Protein 7VF4 (pdb70)

Radius of gyration: 44.87 Å; Cα contacts (8 Å, |Δi|>4): 2519; chains: 8; bounding box: 123×96×155 Å

Sequence (1750 aa):
EGKRLQLSLDKLGDWEKEMSQVEREAEIYRIKKTQPMYAKRRSILKEIPKFWYIVLAENDDFADYISPDDLKYLEYIDDIYVYYPIVDDEAGHFKDFNITVTFGKNPYIPEQEITKKFKIVIQEDGDERIVSESVEVKWPHELSKINPSVIKEKYKGKDKKDMSAKDKKNYRLGMKSFFSWFNWTGEKPGKEFRNGEDLATLLSEDLYLNALKYYIIALSPKDEGKRLQLSLDKLGDWEKEMSQVEREAEIYRIKKTQPMYAKRRSILKEIPKFWYIVLAENDDFADYISPDDLKYLEYIDDIYVYYPIVDDEAGHFKDFNITVTFGKNPYIPEQEITKKFKIVIQEDGDERIVSESVEVKWPHELSKINPSVIKEKYKGDMSAKDKKNYRLGMKSFFSWFNWTGEKPGKEFRNGEDLATLLSEDLYLNALKYYIIALSPEGKRLQLSLDKLGDWEKEMSQVEREAEIYRIKKTQPMYAKRRSILKEIPKFWYIVLAENDDFADYISPDDLKYLEYIDDIYVYYPIVDDEAGHFKDFNITVTFGKNPYIPEQEITKKFKIVIQEDGDERIVSESVEVKWPHELSKINPSVIKEKYKGKDKKDMSAKDKKNYRLGMKSFFSWFNWTGEKPGKEFRNGEDLATLLSEDLYLNALKYYIIALSPLEGKRLQLSLDKLGDWEKEMSQVEREAEIYRIKKTQPMYAKRRSILKEIPKFWYIVLAENDDFADYISPDDLKYLEYIDDIYVYYPIVDDEAGHFKDFNITVTFGKNPYIPEQEITKKFKIVIQEDGDERIVSESVEVKWPHELSKINPSVIKEKYKKDMSAKDKKNYRLGMKSFFSWFNWTGEKPGKEFRNGEDLATLLSEDLYLNALKYYIIALSGKRLQLSLDKLGDWEKEMSQVEREAEIYRIKKTQPMYAKRRSILKEIPKFWYIVLAENDDFADYISPDDLKYLEYIDDIYVYYPIVDDEAGHFKDFNITVTFGKNPYIPEQEITKKFKIVIQEDGDERIVSESVEVKWPHELSKINPSVIKEKYKGKDKKDMSAKDKKNYRLGMKSFFSWFNWTGEKPGKEFRNGEDLATLLSEDLYLNALKYYIIALSPTEKDEGKRLQLSLDKLGDWEKEMSQVEREAEIYRIKKTQPMYAKRRSILKEIPKFWYIVLAENDDFADYISPDDLKYLEYIDDIYVYYPIVDDEAGHFKDFNITVTFGKNPYIPEQEITKKFKIVIQEDGDERIVSESVEVKWPHELSKINPSVIKEKYDMSAKDKKNYRLGMKSFFSWFNWTGEKPGKEFRNGEDLATLLSEDLYLNALKYYIIALSPKRLQLSLDKLGDWEKEMSQVEREAEIYRIKKTQPMYAKRRSILKEIPKFWYIVLAENDDFADYISPDDLKYLEYIDDIYVYYPIVDDEAGHFKDFNITVTFGKNPYIPEQEITKKFKIVIQEDGDERIVSESVEVKWPHELSKINPSVIKEKYKGKDKKDMSAKDKKNYRLGMKSFFSWFNWTGEKPGKEFRNGEDLATLLSEDLYLNALKYYIIALSPGKRLQLSLDKLGDWEKEMSQVEREAEIYRIKKTQPMYAKRRSILKEIPKFWYIVLAENDDFADYISPDDLKYLEYIDDIYVYYPIVDDEAGHFKDFNITVTFGKNPYIPEQEITKKFKIVIQEDGDERIVSESVEVKWPHELSKINPSVIKEKYDMSAKDKKNYRLGMKSFFSWFNWTGEKPGKEFRNGEDLATLLSEDLYLNALKYYIIALSP

Nearest PDB structures (foldseek):
  7vf4-assembly2_D  TM=9.947E-01  e=1.725E-37  Candida albicans SC5314
  7vf4-assembly4_G  TM=9.922E-01  e=2.588E-37  Candida albicans SC5314
  7vf4-assembly4_H  TM=9.880E-01  e=2.906E-37  Candida albicans SC5314
  7vf4-assembly1_B  TM=9.880E-01  e=1.236E-36  Candida albicans SC5314
  3dm7-assembly1_A  TM=9.382E-01  e=4.416E-20  Saccharomyces cerevisiae

InterPro domains:
  IPR002164 Nucleosome assembly protein [PF00956] (36-211)
  IPR002164 Nucleosome assembly protein [PTHR11875] (15-234)
  IPR037231 NAP-like superfamily [SSF143113] (10-235)

Organism: Candida albicans (strain SC5314 / ATCC MYA-2876) (NCBI:txid237561)

B-factor: mean 76.3, std 20.53, range [22.9, 138.77]

Foldseek 3Di:
DPCVVVVVVVVVVVVVVVVVVVVQVVVLVVLLVCQVVQVVVQVVQLPPQQLVLLLQVLDPLNVVQADPVQSVQVSQWRGWGKHQCCNPPVPADRPKIKIWTFGDDDPFFHTDIWIWTWDWDQDPVGDIDIFTAATDGGDTPVLPLLALVVLCVVCPPPDPPPDDPSNVVSPVNNLSHPVQLSRTTRPDPPPGRPPSVVSVCCSHPPCSVCSVVSSVVSVDD/DVCPVVVVVVVVVVVVVVVVVVVVVLVVVLVVLLVCQVVLVVVQVVQLPPQQLQLLLQVLDPVNPVQADPVLNVQSSFWRGKHKHQVCNPDVPDRRPKIKIWIFGHDDDFFDTDIWIWIWDWDQDPVRRIDIFTAATDGGDGPVLPQLALVNLCVVPVVPDDPSNVVSVVNNQSHPVQLSGTTRPDPPPHRPPSVVSVCCSHPPCSVCSVVSSVVSVDD/DVVVVVVVVVVVVVVVVVVVVVVLVVVLVVLLVCQVVQVVVQVVQLPPQQLVLLLQVLDPVNVVQADPVQSVQSSFWRGWDKAQCCNVPDPADRPKIKIWIFGPPDQFFHTDIWIKIWGWDQDPVGDIFIFTAATDGGHTPVLPQQALVVLCVVQPPHDPVPDDPSNVVSPVNNQRHPNQLSRTTRPDPPVHRPPSVVSVCCSHPPCSVCSVVSSVVSPDDD/DVVVVVVVVVVVVVVVVVVVVVVLVVVLVVLLVCQVVLVVVQVVQLVPQQLLLLLQPPDVVNVVQADPVQSVQSSQWRGWDKDQCVNVVDDADSPKIKIWIFGDPDQFFHTDIWIWIWGWAQDPVDGIDIFTAATDGGHTPVLPQLALVVLVVVPCVPDDPSNVVSPVVNLSHPNQLNHTTRPDPPNGRPPSVVSVCCSVPPCSVCSVVSSVVSVD/DCVVVVVVVVVVVVVVVVVVVVLVVVLVVQLVCQVVLVVVQVVQLVPQQLVLLLQVLDPVNVVQADPVQSVQVSQWRGWGKAQCVNVPPAPDRPKIKIWIFGDPDLFFHTDIWIWIWHWDQDPVGDIDIFTAATDGGHGPVLPLLALVVLCVVQPPDDPPPDDPSNVVSPVVNLSHPVQLSRTTRPDPPNHRPPSVVVVCCSHPPCSVCSVVSSVVSVDD/DPPPCVVVVVVVVVVVVVVVVVVVVVVVVVVLVVQLVCQVVLVVVQVVQLVPQQLQLLLQVLDPVNPVQADPVQSVQSSFWRGWDKDQCVNVVPADDRPKIKIWIFGDPDQFFHTDIWIWIWHWDQDPVGRIDIFTAATDGGHTPVLPLLALVNLVVVDVDDPSNVVSPVNNLRHPVQLSHTTRPDPPNGRPPSVVSVCCSHPPCSVCSVVSSVVSDDD/DCVVVVVVVVVVVVVVVVVVVQVVVLVVCVVCVVVLVVVQVVQLVPQQLQLLLQVLDPVNVVQADPVQSVQSSFWSGWDKDQCCVPPVPADRPKIKIWTFGDDDQFFDTDIWIWIWDWDQDPVGDIDIFTAATDGRDTPVLCLLALVNLVVVDDPDDLVPDDPSSNVSPVNNLRHPNQLSRTTRPDPPNGRPPSVVSVCCSPPPCSVCSVVSSVVSPDD/DVVVVVVVVVVVVVVVVVVVVVVVVVLVVQLVCQVVLVVVQVVQLPPQQLVLLLQVLDPVNVVQADPVQSVQSSQWSGWGKHQVCNPPVPADRPKIKIKTFGPPDLFFHTDIWIWTWHWDQDPVGHIDIFTAATDGGDTPVLCLLALVNLVVVPVDDPSNVVSVVNNLSHPNQLSRTTRPDPPVGRPPSVVSVCCSHPPCSVCSVVSSCVSVPD

Structure (mmCIF, N/CA/C/O backbone):
data_7VF4
#
_entry.id   7VF4
#
_cell.length_a   83.610
_cell.length_b   137.170
_cell.length_c   226.520
_cell.angle_alpha   90.000
_cell.angle_beta   90.000
_cell.angle_gamma   90.000
#
_symmetry.space_group_name_H-M   'P 21 21 21'
#
loop_
_entity.id
_entity.type
_entity.pdbx_description
1 polymer Vps75
2 non-polymer 'CHLORIDE ION'
3 non-polymer 'SODIUM ION'
4 water water
#
loop_
_atom_site.group_PDB
_atom_site.id
_atom_site.type_symbol
_atom_site.label_atom_id
_atom_site.label_alt_id
_atom_site.label_comp_id
_atom_site.label_asym_id
_atom_site.label_entity_id
_atom_site.label_seq_id
_atom_site.pdbx_PDB_ins_code
_atom_site.Cartn_x
_atom_site.Cartn_y
_atom_site.Cartn_z
_atom_site.occupancy
_atom_site.B_iso_or_equiv
_atom_site.auth_seq_id
_atom_site.auth_comp_id
_atom_site.auth_asym_id
_atom_site.auth_atom_id
_atom_site.pdbx_PDB_model_num
ATOM 1 N N . GLU A 1 7 ? 40.855 26.742 -55.582 1.00 112.53 6 GLU A N 1
ATOM 2 C CA . GLU A 1 7 ? 42.216 26.263 -55.804 1.00 118.81 6 GLU A CA 1
ATOM 3 C C . GLU A 1 7 ? 42.404 24.856 -55.227 1.00 117.32 6 GLU A C 1
ATOM 4 O O . GLU A 1 7 ? 41.801 23.894 -55.705 1.00 113.77 6 GLU A O 1
ATOM 10 N N . GLY A 1 8 ? 43.241 24.744 -54.196 1.00 117.07 7 GLY A N 1
ATOM 11 C CA . GLY A 1 8 ? 43.552 23.459 -53.601 1.00 115.04 7 GLY A CA 1
ATOM 12 C C . GLY A 1 8 ? 42.939 23.247 -52.232 1.00 117.13 7 GLY A C 1
ATOM 13 O O . GLY A 1 8 ? 42.891 22.116 -51.739 1.00 116.83 7 GLY A O 1
ATOM 14 N N . LYS A 1 9 ? 42.467 24.329 -51.603 1.00 114.70 8 LYS A N 1
ATOM 15 C CA . LYS A 1 9 ? 41.764 24.205 -50.331 1.00 109.46 8 LYS A CA 1
ATOM 16 C C . LYS A 1 9 ? 40.427 23.493 -50.485 1.00 107.44 8 LYS A C 1
ATOM 17 O O . LYS A 1 9 ? 39.874 23.005 -49.490 1.00 106.89 8 LYS A O 1
ATOM 23 N N . ARG A 1 10 ? 39.911 23.406 -51.713 1.00 111.98 9 ARG A N 1
ATOM 24 C CA . ARG A 1 10 ? 38.660 22.696 -51.945 1.00 112.67 9 ARG A CA 1
ATOM 25 C C . ARG A 1 10 ? 38.812 21.210 -51.660 1.00 107.29 9 ARG A C 1
ATOM 26 O O . ARG A 1 10 ? 37.871 20.573 -51.171 1.00 102.68 9 ARG A O 1
ATOM 34 N N . LEU A 1 11 ? 39.993 20.650 -51.930 1.00 109.31 10 LEU A N 1
ATOM 35 C CA . LEU A 1 11 ? 40.239 19.257 -51.585 1.00 107.07 10 LEU A CA 1
ATOM 36 C C . LEU A 1 11 ? 40.162 19.055 -50.078 1.00 105.71 10 LEU A C 1
ATOM 37 O O . LEU A 1 11 ? 39.553 18.091 -49.603 1.00 103.05 10 LEU A O 1
ATOM 42 N N . GLN A 1 12 ? 40.755 19.975 -49.310 1.00 103.85 11 GLN A N 1
ATOM 43 C CA . GLN A 1 12 ? 40.727 19.862 -47.855 1.00 101.34 11 GLN A CA 1
ATOM 44 C C . GLN A 1 12 ? 39.312 20.001 -47.307 1.00 100.82 11 GLN A C 1
ATOM 45 O O . GLN A 1 12 ? 38.913 19.254 -46.402 1.00 102.16 11 GLN A O 1
ATOM 51 N N . LEU A 1 13 ? 38.536 20.948 -47.845 1.00 100.60 12 LEU A N 1
ATOM 52 C CA . LEU A 1 13 ? 37.150 21.090 -47.408 1.00 97.24 12 LEU A CA 1
ATOM 53 C C . LEU A 1 13 ? 36.338 19.842 -47.735 1.00 97.89 12 LEU A C 1
ATOM 54 O O . LEU A 1 13 ? 35.543 19.375 -46.909 1.00 95.86 12 LEU A O 1
ATOM 59 N N . SER A 1 14 ? 36.511 19.298 -48.943 1.00 100.46 13 SER A N 1
ATOM 60 C CA . SER A 1 14 ? 35.794 18.084 -49.319 1.00 101.38 13 SER A CA 1
ATOM 61 C C . SER A 1 14 ? 36.181 16.917 -48.422 1.00 97.33 13 SER A C 1
ATOM 62 O O . SER A 1 14 ? 35.333 16.093 -48.061 1.00 93.10 13 SER A O 1
ATOM 65 N N . LEU A 1 15 ? 37.460 16.824 -48.058 1.00 97.12 14 LEU A N 1
ATOM 66 C CA . LEU A 1 15 ? 37.899 15.742 -47.185 1.00 95.66 14 LEU A CA 1
ATOM 67 C C . LEU A 1 15 ? 37.316 15.888 -45.783 1.00 95.17 14 LEU A C 1
ATOM 68 O O . LEU A 1 15 ? 36.954 14.890 -45.148 1.00 92.75 14 LEU A O 1
ATOM 73 N N . ASP A 1 16 ? 37.224 17.122 -45.277 1.00 93.83 15 ASP A N 1
ATOM 74 C CA . ASP A 1 16 ? 36.577 17.331 -43.983 1.00 94.41 15 ASP A CA 1
ATOM 75 C C . ASP A 1 16 ? 35.089 16.983 -44.039 1.00 93.03 15 ASP A C 1
ATOM 76 O O . ASP A 1 16 ? 34.550 16.366 -43.106 1.00 90.92 15 ASP A O 1
ATOM 81 N N . LYS A 1 17 ? 34.410 17.367 -45.127 1.00 93.16 16 LYS A N 1
ATOM 82 C CA . LYS A 1 17 ? 33.021 16.955 -45.313 1.00 93.01 16 LYS A CA 1
ATOM 83 C C . LYS A 1 17 ? 32.899 15.440 -45.336 1.00 86.63 16 LYS A C 1
ATOM 84 O O . LYS A 1 17 ? 31.955 14.881 -44.772 1.00 86.26 16 LYS A O 1
ATOM 90 N N . LEU A 1 18 ? 33.834 14.760 -46.005 1.00 86.07 17 LEU A N 1
ATOM 91 C CA . LEU A 1 18 ? 33.799 13.302 -46.057 1.00 85.64 17 LEU A CA 1
ATOM 92 C C . LEU A 1 18 ? 34.036 12.684 -44.687 1.00 80.41 17 LEU A C 1
ATOM 93 O O . LEU A 1 18 ? 33.436 11.659 -44.360 1.00 77.81 17 LEU A O 1
ATOM 98 N N . GLY A 1 19 ? 34.918 13.271 -43.879 1.00 80.39 18 GLY A N 1
ATOM 99 C CA . GLY A 1 19 ? 35.126 12.741 -42.538 1.00 81.14 18 GLY A CA 1
ATOM 100 C C . GLY A 1 19 ? 33.888 12.868 -41.670 1.00 78.18 18 GLY A C 1
ATOM 101 O O . GLY A 1 19 ? 33.471 11.911 -41.000 1.00 78.37 18 GLY A O 1
ATOM 102 N N . ASP A 1 20 ? 33.264 14.049 -41.690 1.00 77.65 19 ASP A N 1
ATOM 103 C CA . ASP A 1 20 ? 32.016 14.226 -40.953 1.00 75.56 19 ASP A CA 1
ATOM 104 C C . ASP A 1 20 ? 30.925 13.300 -41.484 1.00 70.00 19 ASP A C 1
ATOM 105 O O . ASP A 1 20 ? 30.160 12.711 -40.705 1.00 74.84 19 ASP A O 1
ATOM 110 N N . TRP A 1 21 ? 30.848 13.147 -42.808 1.00 69.59 20 TRP A N 1
ATOM 111 C CA . TRP A 1 21 ? 29.879 12.237 -43.404 1.00 70.01 20 TRP A CA 1
ATOM 112 C C . TRP A 1 21 ? 30.134 10.802 -42.976 1.00 68.74 20 TRP A C 1
ATOM 113 O O . TRP A 1 21 ? 29.191 10.040 -42.763 1.00 65.87 20 TRP A O 1
ATOM 124 N N . GLU A 1 22 ? 31.401 10.400 -42.899 1.00 72.29 21 GLU A N 1
ATOM 125 C CA . GLU A 1 22 ? 31.723 9.035 -42.504 1.00 73.66 21 GLU A CA 1
ATOM 126 C C . GLU A 1 22 ? 31.304 8.778 -41.062 1.00 70.08 21 GLU A C 1
ATOM 127 O O . GLU A 1 22 ? 30.807 7.694 -40.736 1.00 65.90 21 GLU A O 1
ATOM 133 N N . LYS A 1 23 ? 31.489 9.768 -40.186 1.00 69.35 22 LYS A N 1
ATOM 134 C CA . LYS A 1 23 ? 31.020 9.621 -38.807 1.00 68.36 22 LYS A CA 1
ATOM 135 C C . LYS A 1 23 ? 29.494 9.492 -38.750 1.00 68.79 22 LYS A C 1
ATOM 136 O O . LYS A 1 23 ? 28.949 8.604 -38.070 1.00 67.04 22 LYS A O 1
ATOM 142 N N . GLU A 1 24 ? 28.786 10.366 -39.471 1.00 62.61 23 GLU A N 1
ATOM 143 C CA . GLU A 1 24 ? 27.328 10.284 -39.502 1.00 61.89 23 GLU A CA 1
ATOM 144 C C . GLU A 1 24 ? 26.866 8.953 -40.095 1.00 61.66 23 GLU A C 1
ATOM 145 O O . GLU A 1 24 ? 25.886 8.355 -39.632 1.00 59.21 23 GLU A O 1
ATOM 151 N N . MET A 1 25 ? 27.576 8.472 -41.117 1.00 61.17 24 MET A N 1
ATOM 152 C CA . MET A 1 25 ? 27.269 7.195 -41.749 1.00 60.54 24 MET A CA 1
ATOM 153 C C . MET A 1 25 ? 27.463 6.042 -40.779 1.00 60.37 24 MET A C 1
ATOM 154 O O . MET A 1 25 ? 26.682 5.084 -40.773 1.00 57.44 24 MET A O 1
ATOM 159 N N . SER A 1 26 ? 28.525 6.103 -39.974 1.00 61.07 25 SER A N 1
ATOM 160 C CA . SER A 1 26 ? 28.744 5.087 -38.954 1.00 58.75 25 SER A CA 1
ATOM 161 C C . SER A 1 26 ? 27.591 5.053 -37.965 1.00 58.13 25 SER A C 1
ATOM 162 O O . SER A 1 26 ? 27.101 3.975 -37.607 1.00 59.33 25 SER A O 1
ATOM 165 N N . GLN A 1 27 ? 27.127 6.227 -37.527 1.00 60.50 26 GLN A N 1
ATOM 166 C CA . GLN A 1 27 ? 25.968 6.249 -36.634 1.00 57.39 26 GLN A CA 1
ATOM 167 C C . GLN A 1 27 ? 24.734 5.653 -37.304 1.00 58.82 26 GLN A C 1
ATOM 168 O O . GLN A 1 27 ? 23.983 4.894 -36.677 1.00 62.93 26 GLN A O 1
ATOM 174 N N . VAL A 1 28 ? 24.500 5.991 -38.574 1.00 57.42 27 VAL A N 1
ATOM 175 C CA . VAL A 1 28 ? 23.310 5.491 -39.260 1.00 56.43 27 VAL A CA 1
ATOM 176 C C . VAL A 1 28 ? 23.363 3.974 -39.408 1.00 52.57 27 VAL A C 1
ATOM 177 O O . VAL A 1 28 ? 22.368 3.274 -39.168 1.00 53.12 27 VAL A O 1
ATOM 181 N N . GLU A 1 29 ? 24.521 3.442 -39.811 1.00 54.35 28 GLU A N 1
ATOM 182 C CA . GLU A 1 29 ? 24.655 1.995 -39.962 1.00 60.17 28 GLU A CA 1
ATOM 183 C C . GLU A 1 29 ? 24.509 1.287 -38.622 1.00 55.98 28 GLU A C 1
ATOM 184 O O . GLU A 1 29 ? 23.890 0.219 -38.542 1.00 52.35 28 GLU A O 1
ATOM 190 N N . ARG A 1 30 ? 25.068 1.869 -37.557 1.00 57.94 29 ARG A N 1
ATOM 191 C CA . ARG A 1 30 ? 24.888 1.305 -36.222 1.00 59.37 29 ARG A CA 1
ATOM 192 C C . ARG A 1 30 ? 23.417 1.247 -35.833 1.00 54.78 29 ARG A C 1
ATOM 193 O O . ARG A 1 30 ? 22.942 0.233 -35.309 1.00 53.87 29 ARG A O 1
ATOM 201 N N . GLU A 1 31 ? 22.680 2.331 -36.078 1.00 57.47 30 GLU A N 1
ATOM 202 C CA . GLU A 1 31 ? 21.262 2.339 -35.733 1.00 58.02 30 GLU A CA 1
ATOM 203 C C . GLU A 1 31 ? 20.506 1.276 -36.519 1.00 53.06 30 GLU A C 1
ATOM 204 O O . GLU A 1 31 ? 19.654 0.569 -35.964 1.00 50.36 30 GLU A O 1
ATOM 210 N N . ALA A 1 32 ? 20.805 1.148 -37.816 1.00 54.57 31 ALA A N 1
ATOM 211 C CA . ALA A 1 32 ? 20.116 0.159 -38.642 1.00 52.63 31 ALA A CA 1
ATOM 212 C C . ALA A 1 32 ? 20.421 -1.261 -38.180 1.00 53.40 31 ALA A C 1
ATOM 213 O O . ALA A 1 32 ? 19.525 -2.119 -38.121 1.00 52.43 31 ALA A O 1
ATOM 215 N N . GLU A 1 33 ? 21.683 -1.527 -37.840 1.00 53.81 32 GLU A N 1
ATOM 216 C CA . GLU A 1 33 ? 22.054 -2.861 -37.386 1.00 50.87 32 GLU A CA 1
ATOM 217 C C . GLU A 1 33 ? 21.400 -3.185 -36.044 1.00 50.21 32 GLU A C 1
ATOM 218 O O . GLU A 1 33 ? 20.956 -4.318 -35.817 1.00 50.55 32 GLU A O 1
ATOM 224 N N . ILE A 1 34 ? 21.324 -2.201 -35.145 1.00 50.49 33 ILE A N 1
ATOM 225 C CA . ILE A 1 34 ? 20.648 -2.411 -33.868 1.00 48.14 33 ILE A CA 1
ATOM 226 C C . ILE A 1 34 ? 19.162 -2.681 -34.087 1.00 47.49 33 ILE A C 1
ATOM 227 O O . ILE A 1 34 ? 18.564 -3.521 -33.402 1.00 47.50 33 ILE A O 1
ATOM 232 N N . TYR A 1 35 ? 18.541 -1.975 -35.041 1.00 50.26 34 TYR A N 1
ATOM 233 C CA . TYR A 1 35 ? 17.148 -2.261 -35.384 1.00 49.17 34 TYR A CA 1
ATOM 234 C C . TYR A 1 35 ? 16.984 -3.710 -35.829 1.00 49.53 34 TYR A C 1
ATOM 235 O O . TYR A 1 35 ? 16.041 -4.396 -35.410 1.00 49.35 34 TYR A O 1
ATOM 244 N N . ARG A 1 36 ? 17.897 -4.192 -36.679 1.00 52.23 35 ARG A N 1
ATOM 245 C CA . ARG A 1 36 ? 17.827 -5.585 -37.125 1.00 53.25 35 ARG A CA 1
ATOM 246 C C . ARG A 1 36 ? 17.970 -6.560 -35.959 1.00 48.47 35 ARG A C 1
ATOM 247 O O . ARG A 1 36 ? 17.242 -7.558 -35.881 1.00 45.86 35 ARG A O 1
ATOM 255 N N . ILE A 1 37 ? 18.914 -6.295 -35.052 1.00 48.65 36 ILE A N 1
ATOM 256 C CA . ILE A 1 37 ? 19.124 -7.186 -33.910 1.00 48.06 36 ILE A CA 1
ATOM 257 C C . ILE A 1 37 ? 17.882 -7.222 -33.027 1.00 45.58 36 ILE A C 1
ATOM 258 O O . ILE A 1 37 ? 17.474 -8.286 -32.544 1.00 43.19 36 ILE A O 1
ATOM 263 N N . LYS A 1 38 ? 17.277 -6.055 -32.786 1.00 46.37 37 LYS A N 1
ATOM 264 C CA . LYS A 1 38 ? 16.071 -5.988 -31.966 1.00 48.97 37 LYS A CA 1
ATOM 265 C C . LYS A 1 38 ? 14.907 -6.728 -32.623 1.00 46.51 37 LYS A C 1
ATOM 266 O O . LYS A 1 38 ? 14.081 -7.336 -31.932 1.00 42.22 37 LYS A O 1
ATOM 272 N N . LYS A 1 39 ? 14.794 -6.646 -33.954 1.00 48.32 38 LYS A N 1
ATOM 273 C CA . LYS A 1 39 ? 13.726 -7.357 -34.653 1.00 47.50 38 LYS A CA 1
ATOM 274 C C . LYS A 1 39 ? 13.976 -8.859 -34.760 1.00 46.91 38 LYS A C 1
ATOM 275 O O . LYS A 1 39 ? 13.012 -9.620 -34.902 1.00 43.84 38 LYS A O 1
ATOM 281 N N . THR A 1 40 ? 15.237 -9.300 -34.702 1.00 47.46 39 THR A N 1
ATOM 282 C CA . THR A 1 40 ? 15.574 -10.710 -34.889 1.00 49.53 39 THR A CA 1
ATOM 283 C C . THR A 1 40 ? 15.730 -11.492 -33.589 1.00 46.90 39 THR A C 1
ATOM 284 O O . THR A 1 40 ? 15.565 -12.718 -33.600 1.00 44.56 39 THR A O 1
ATOM 288 N N . GLN A 1 41 ? 16.059 -10.828 -32.479 1.00 44.52 40 GLN A N 1
ATOM 289 C CA . GLN A 1 41 ? 16.230 -11.543 -31.214 1.00 47.52 40 GLN A CA 1
ATOM 290 C C . GLN A 1 41 ? 14.964 -12.276 -30.772 1.00 47.47 40 GLN A C 1
ATOM 291 O O . GLN A 1 41 ? 15.069 -13.449 -30.370 1.00 40.64 40 GLN A O 1
ATOM 297 N N . PRO A 1 42 ? 13.765 -11.671 -30.802 1.00 44.81 41 PRO A N 1
ATOM 298 C CA . PRO A 1 42 ? 12.564 -12.427 -30.409 1.00 46.90 41 PRO A CA 1
ATOM 299 C C . PRO A 1 42 ? 12.305 -13.652 -31.267 1.00 51.75 41 PRO A C 1
ATOM 300 O O . PRO A 1 42 ? 11.796 -14.662 -30.757 1.00 51.22 41 PRO A O 1
ATOM 304 N N . MET A 1 43 ? 12.636 -13.600 -32.558 1.00 44.88 42 MET A N 1
ATOM 305 C CA . MET A 1 43 ? 12.467 -14.785 -33.392 1.00 47.69 42 MET A CA 1
ATOM 306 C C . MET A 1 43 ? 13.369 -15.918 -32.918 1.00 45.81 42 MET A C 1
ATOM 307 O O . MET A 1 43 ? 12.951 -17.080 -32.875 1.00 42.72 42 MET A O 1
ATOM 312 N N . TYR A 1 44 ? 14.609 -15.597 -32.534 1.00 44.48 43 TYR A N 1
ATOM 313 C CA . TYR A 1 44 ? 15.491 -16.632 -32.008 1.00 45.36 43 TYR A CA 1
ATOM 314 C C . TYR A 1 44 ? 15.055 -17.092 -30.624 1.00 52.24 43 TYR A C 1
ATOM 315 O O . TYR A 1 44 ? 15.314 -18.238 -30.247 1.00 46.80 43 TYR A O 1
ATOM 324 N N . ALA A 1 45 ? 14.381 -16.230 -29.862 1.00 47.98 44 ALA A N 1
ATOM 325 C CA . ALA A 1 45 ? 13.771 -16.687 -28.618 1.00 44.18 44 ALA A CA 1
ATOM 326 C C . ALA A 1 45 ? 12.697 -17.734 -28.899 1.00 46.68 44 ALA A C 1
ATOM 327 O O . ALA A 1 45 ? 12.635 -18.785 -28.241 1.00 48.17 44 ALA A O 1
ATOM 329 N N . LYS A 1 46 ? 11.856 -17.467 -29.900 1.00 49.54 45 LYS A N 1
ATOM 330 C CA . LYS A 1 46 ? 10.855 -18.446 -30.312 1.00 52.41 45 LYS A CA 1
ATOM 331 C C . LYS A 1 46 ? 11.526 -19.738 -30.762 1.00 54.37 45 LYS A C 1
ATOM 332 O O . LYS A 1 46 ? 11.062 -20.843 -30.442 1.00 54.51 45 LYS A O 1
ATOM 338 N N . ARG A 1 47 ? 12.629 -19.613 -31.502 1.00 50.83 46 ARG A N 1
ATOM 339 C CA . ARG A 1 47 ? 13.344 -20.796 -31.962 1.00 52.36 46 ARG A CA 1
ATOM 340 C C . ARG A 1 47 ? 13.915 -21.578 -30.790 1.00 51.97 46 ARG A C 1
ATOM 341 O O . ARG A 1 47 ? 13.944 -22.811 -30.817 1.00 50.01 46 ARG A O 1
ATOM 349 N N . ARG A 1 48 ? 14.392 -20.877 -29.760 1.00 49.51 47 ARG A N 1
ATOM 350 C CA . ARG A 1 48 ? 14.890 -21.546 -28.563 1.00 50.11 47 ARG A CA 1
ATOM 351 C C . ARG A 1 48 ? 13.781 -22.362 -27.913 1.00 46.52 47 ARG A C 1
ATOM 352 O O . ARG A 1 48 ? 13.975 -23.529 -27.534 1.00 47.71 47 ARG A O 1
ATOM 360 N N . SER A 1 49 ? 12.598 -21.757 -27.798 1.00 50.65 48 SER A N 1
ATOM 361 C CA . SER A 1 49 ? 11.468 -22.462 -27.201 1.00 54.02 48 SER A CA 1
ATOM 362 C C . SER A 1 49 ? 11.096 -23.695 -28.015 1.00 56.40 48 SER A C 1
ATOM 363 O O . SER A 1 49 ? 10.754 -24.741 -27.450 1.00 52.67 48 SER A O 1
ATOM 366 N N . ILE A 1 50 ? 11.160 -23.595 -29.345 1.00 57.51 49 ILE A N 1
ATOM 367 C CA . ILE A 1 50 ? 10.837 -24.753 -30.178 1.00 58.63 49 ILE A CA 1
ATOM 368 C C . ILE A 1 50 ? 11.908 -25.834 -30.047 1.00 54.26 49 ILE A C 1
ATOM 369 O O . ILE A 1 50 ? 11.596 -27.026 -29.951 1.00 54.83 49 ILE A O 1
ATOM 374 N N . LEU A 1 51 ? 13.185 -25.437 -30.031 1.00 54.94 50 LEU A N 1
ATOM 375 C CA . LEU A 1 51 ? 14.281 -26.404 -30.027 1.00 51.38 50 LEU A CA 1
ATOM 376 C C . LEU A 1 51 ? 14.365 -27.159 -28.712 1.00 54.46 50 LEU A C 1
ATOM 377 O O . LEU A 1 51 ? 14.845 -28.299 -28.685 1.00 49.94 50 LEU A O 1
ATOM 382 N N . LYS A 1 52 ? 13.916 -26.546 -27.613 1.00 55.34 51 LYS A N 1
ATOM 383 C CA . LYS A 1 52 ? 13.867 -27.279 -26.353 1.00 53.34 51 LYS A CA 1
ATOM 384 C C . LYS A 1 52 ? 12.967 -28.511 -26.435 1.00 50.34 51 LYS A C 1
ATOM 385 O O . LYS A 1 52 ? 13.115 -29.429 -25.622 1.00 48.34 51 LYS A O 1
ATOM 391 N N . GLU A 1 53 ? 12.036 -28.547 -27.393 1.00 53.17 52 GLU A N 1
ATOM 392 C CA . GLU A 1 53 ? 11.198 -29.730 -27.578 1.00 58.19 52 GLU A CA 1
ATOM 393 C C . GLU A 1 53 ? 11.988 -30.899 -28.153 1.00 59.02 52 GLU A C 1
ATOM 394 O O . GLU A 1 53 ? 11.728 -32.058 -27.806 1.00 58.60 52 GLU A O 1
ATOM 400 N N . ILE A 1 54 ? 12.933 -30.628 -29.043 1.00 58.80 53 ILE A N 1
ATOM 401 C CA . ILE A 1 54 ? 13.625 -31.704 -29.751 1.00 59.32 53 ILE A CA 1
ATOM 402 C C . ILE A 1 54 ? 14.662 -32.330 -28.811 1.00 55.59 53 ILE A C 1
ATOM 403 O O . ILE A 1 54 ? 15.515 -31.604 -28.279 1.00 57.22 53 ILE A O 1
ATOM 408 N N . PRO A 1 55 ? 14.629 -33.645 -28.608 1.00 60.16 54 PRO A N 1
ATOM 409 C CA . PRO A 1 55 ? 15.538 -34.275 -27.638 1.00 61.71 54 PRO A CA 1
ATOM 410 C C . PRO A 1 55 ? 16.936 -34.457 -28.219 1.00 56.52 54 PRO A C 1
ATOM 411 O O . PRO A 1 55 ? 17.098 -34.898 -29.360 1.00 55.52 54 PRO A O 1
ATOM 415 N N . LYS A 1 56 ? 17.945 -34.106 -27.419 1.00 52.85 55 LYS A N 1
ATOM 416 C CA . LYS A 1 56 ? 19.351 -34.263 -27.789 1.00 48.28 55 LYS A CA 1
ATOM 417 C C . LYS A 1 56 ? 19.674 -33.530 -29.085 1.00 45.64 55 LYS A C 1
ATOM 418 O O . LYS A 1 56 ? 20.528 -33.964 -29.858 1.00 47.97 55 LYS A O 1
ATOM 424 N N . PHE A 1 57 ? 18.997 -32.407 -29.322 1.00 44.34 56 PHE A N 1
ATOM 425 C CA . PHE A 1 57 ? 19.238 -31.640 -30.537 1.00 44.30 56 PHE A CA 1
ATOM 426 C C . PHE A 1 57 ? 20.657 -31.089 -30.573 1.00 45.60 56 PHE A C 1
ATOM 427 O O . PHE A 1 57 ? 21.410 -31.318 -31.533 1.00 46.98 56 PHE A O 1
ATOM 435 N N . TRP A 1 58 ? 21.052 -30.385 -29.513 1.00 45.19 57 TRP A N 1
ATOM 436 C CA . TRP A 1 58 ? 22.350 -29.727 -29.521 1.00 46.24 57 TRP A CA 1
ATOM 437 C C . TRP A 1 58 ? 23.492 -30.723 -29.459 1.00 48.33 57 TRP A C 1
ATOM 438 O O . TRP A 1 58 ? 24.548 -30.478 -30.050 1.00 44.79 57 TRP A O 1
ATOM 449 N N . TYR A 1 59 ? 23.301 -31.851 -28.773 1.00 46.73 58 TYR A N 1
ATOM 450 C CA . TYR A 1 59 ? 24.343 -32.869 -28.772 1.00 48.35 58 TYR A CA 1
ATOM 451 C C . TYR A 1 59 ? 24.610 -33.370 -30.182 1.00 47.79 58 TYR A C 1
ATOM 452 O O . TYR A 1 59 ? 25.766 -33.529 -30.584 1.00 48.13 58 TYR A O 1
ATOM 461 N N . ILE A 1 60 ? 23.549 -33.620 -30.946 1.00 50.42 59 ILE A N 1
ATOM 462 C CA . ILE A 1 60 ? 23.705 -34.094 -32.318 1.00 55.75 59 ILE A CA 1
ATOM 463 C C . ILE A 1 60 ? 24.393 -33.035 -33.174 1.00 49.59 59 ILE A C 1
ATOM 464 O O . ILE A 1 60 ? 25.335 -33.329 -33.927 1.00 50.59 59 ILE A O 1
ATOM 469 N N . VAL A 1 61 ? 23.953 -31.779 -33.047 1.00 46.20 60 VAL A N 1
ATOM 470 C CA . VAL A 1 61 ? 24.552 -30.709 -33.841 1.00 49.98 60 VAL A CA 1
ATOM 471 C C . VAL A 1 61 ? 26.039 -30.578 -33.527 1.00 49.17 60 VAL A C 1
ATOM 472 O O . VAL A 1 61 ? 26.870 -30.438 -34.432 1.00 48.41 60 VAL A O 1
ATOM 476 N N . LEU A 1 62 ? 26.401 -30.642 -32.244 1.00 48.39 61 LEU A N 1
ATOM 477 C CA . LEU A 1 62 ? 27.796 -30.453 -31.859 1.00 51.02 61 LEU A CA 1
ATOM 478 C C . LEU A 1 62 ? 28.656 -31.655 -32.241 1.00 48.92 61 LEU A C 1
ATOM 479 O O . LEU A 1 62 ? 29.779 -31.490 -32.732 1.00 48.61 61 LEU A O 1
ATOM 484 N N . ALA A 1 63 ? 28.147 -32.872 -32.036 1.00 47.09 62 ALA A N 1
ATOM 485 C CA . ALA A 1 63 ? 28.944 -34.058 -32.315 1.00 46.90 62 ALA A CA 1
ATOM 486 C C . ALA A 1 63 ? 29.185 -34.223 -33.807 1.00 52.03 62 ALA A C 1
ATOM 487 O O . ALA A 1 63 ? 30.252 -34.700 -34.210 1.00 55.81 62 ALA A O 1
ATOM 489 N N . GLU A 1 64 ? 28.218 -33.839 -34.642 1.00 53.16 63 GLU A N 1
ATOM 490 C CA . GLU A 1 64 ? 28.452 -33.934 -36.078 1.00 57.20 63 GLU A CA 1
ATOM 491 C C . GLU A 1 64 ? 29.506 -32.938 -36.540 1.00 60.03 63 GLU A C 1
ATOM 492 O O . GLU A 1 64 ? 30.291 -33.245 -37.446 1.00 61.18 63 GLU A O 1
ATOM 498 N N . ASN A 1 65 ? 29.564 -31.766 -35.915 1.00 55.12 64 ASN A N 1
ATOM 499 C CA . ASN A 1 65 ? 30.420 -30.702 -36.416 1.00 53.56 64 ASN A CA 1
ATOM 500 C C . ASN A 1 65 ? 31.888 -31.000 -36.146 1.00 56.93 64 ASN A C 1
ATOM 501 O O . ASN A 1 65 ? 32.277 -31.315 -35.018 1.00 57.07 64 ASN A O 1
ATOM 506 N N . ASP A 1 66 ? 32.706 -30.885 -37.194 1.00 59.52 65 ASP A N 1
ATOM 507 C CA . ASP A 1 66 ? 34.140 -31.114 -37.063 1.00 55.35 65 ASP A CA 1
ATOM 508 C C . ASP A 1 66 ? 34.850 -29.858 -36.587 1.00 53.95 65 ASP A C 1
ATOM 509 O O . ASP A 1 66 ? 35.815 -29.935 -35.810 1.00 59.04 65 ASP A O 1
ATOM 514 N N . ASP A 1 67 ? 34.372 -28.695 -37.030 1.00 49.73 66 ASP A N 1
ATOM 515 C CA . ASP A 1 67 ? 34.934 -27.449 -36.535 1.00 53.75 66 ASP A CA 1
ATOM 516 C C . ASP A 1 67 ? 34.825 -27.391 -35.019 1.00 51.47 66 ASP A C 1
ATOM 517 O O . ASP A 1 67 ? 35.772 -26.993 -34.336 1.00 52.31 66 ASP A O 1
ATOM 522 N N . PHE A 1 68 ? 33.680 -27.807 -34.473 1.00 52.27 67 PHE A N 1
ATOM 523 C CA . PHE A 1 68 ? 33.528 -27.836 -33.023 1.00 54.49 67 PHE A CA 1
ATOM 524 C C . PHE A 1 68 ? 34.444 -28.879 -32.395 1.00 53.23 67 PHE A C 1
ATOM 525 O O . PHE A 1 68 ? 35.061 -28.625 -31.354 1.00 53.03 67 PHE A O 1
ATOM 533 N N . ALA A 1 69 ? 34.553 -30.056 -33.016 1.00 52.11 68 ALA A N 1
ATOM 534 C CA . ALA A 1 69 ? 35.379 -31.123 -32.462 1.00 53.98 68 ALA A CA 1
ATOM 535 C C . ALA A 1 69 ? 36.857 -30.759 -32.384 1.00 50.76 68 ALA A C 1
ATOM 536 O O . ALA A 1 69 ? 37.582 -31.356 -31.579 1.00 47.81 68 ALA A O 1
ATOM 538 N N . ASP A 1 70 ? 37.330 -29.815 -33.205 1.00 52.95 69 ASP A N 1
ATOM 539 C CA . ASP A 1 70 ? 38.724 -29.394 -33.061 1.00 54.67 69 ASP A CA 1
ATOM 540 C C . ASP A 1 70 ? 38.977 -28.707 -31.722 1.00 55.07 69 ASP A C 1
ATOM 541 O O . ASP A 1 70 ? 40.065 -28.846 -31.151 1.00 53.04 69 ASP A O 1
ATOM 546 N N . TYR A 1 71 ? 37.995 -27.972 -31.201 1.00 54.34 70 TYR A N 1
ATOM 547 C CA . TYR A 1 71 ? 38.216 -27.164 -30.008 1.00 53.67 70 TYR A CA 1
ATOM 548 C C . TYR A 1 71 ? 38.105 -27.951 -28.706 1.00 51.79 70 TYR A C 1
ATOM 549 O O . TYR A 1 71 ? 38.511 -27.434 -27.659 1.00 55.35 70 TYR A O 1
ATOM 558 N N . ILE A 1 72 ? 37.578 -29.173 -28.729 1.00 48.92 71 ILE A N 1
ATOM 559 C CA . ILE A 1 72 ? 37.339 -29.904 -27.494 1.00 52.40 71 ILE A CA 1
ATOM 560 C C . ILE A 1 72 ? 38.089 -31.228 -27.536 1.00 55.86 71 ILE A C 1
ATOM 561 O O . ILE A 1 72 ? 38.445 -31.744 -28.599 1.00 55.75 71 ILE A O 1
ATOM 566 N N . SER A 1 73 ? 38.317 -31.778 -26.352 1.00 54.27 72 SER A N 1
ATOM 567 C CA . SER A 1 73 ? 38.865 -33.113 -26.209 1.00 55.62 72 SER A CA 1
ATOM 568 C C . SER A 1 73 ? 37.800 -34.164 -26.509 1.00 54.05 72 SER A C 1
ATOM 569 O O . SER A 1 73 ? 36.609 -33.934 -26.283 1.00 54.31 72 SER A O 1
ATOM 572 N N . PRO A 1 74 ? 38.202 -35.319 -27.037 1.00 54.26 73 PRO A N 1
ATOM 573 C CA . PRO A 1 74 ? 37.222 -36.391 -27.269 1.00 55.92 73 PRO A CA 1
ATOM 574 C C . PRO A 1 74 ? 36.507 -36.849 -26.005 1.00 53.07 73 PRO A C 1
ATOM 575 O O . PRO A 1 74 ? 35.343 -37.261 -26.088 1.00 56.54 73 PRO A O 1
ATOM 579 N N . ASP A 1 75 ? 37.171 -36.839 -24.846 1.00 55.60 74 ASP A N 1
ATOM 580 C CA . ASP A 1 75 ? 36.496 -37.256 -23.616 1.00 60.81 74 ASP A CA 1
ATOM 581 C C . ASP A 1 75 ? 35.353 -36.320 -23.217 1.00 53.66 74 ASP A C 1
ATOM 582 O O . ASP A 1 75 ? 34.421 -36.754 -22.532 1.00 53.10 74 ASP A O 1
ATOM 587 N N . ASP A 1 76 ? 35.397 -35.047 -23.622 1.00 49.87 75 ASP A N 1
ATOM 588 C CA . ASP A 1 76 ? 34.343 -34.116 -23.223 1.00 49.17 75 ASP A CA 1
ATOM 589 C C . ASP A 1 76 ? 32.998 -34.451 -23.852 1.00 48.60 75 ASP A C 1
ATOM 590 O O . ASP A 1 76 ? 31.953 -34.215 -23.231 1.00 50.00 75 ASP A O 1
ATOM 595 N N . LEU A 1 77 ? 33.003 -35.013 -25.064 1.00 49.85 76 LEU A N 1
ATOM 596 C CA . LEU A 1 77 ? 31.772 -35.128 -25.844 1.00 51.31 76 LEU A CA 1
ATOM 597 C C . LEU A 1 77 ? 30.693 -35.886 -25.084 1.00 45.52 76 LEU A C 1
ATOM 598 O O . LEU A 1 77 ? 29.512 -35.522 -25.139 1.00 44.74 76 LEU A O 1
ATOM 603 N N . LYS A 1 78 ? 31.095 -36.913 -24.331 1.00 48.34 77 LYS A N 1
ATOM 604 C CA . LYS A 1 78 ? 30.148 -37.725 -23.574 1.00 48.53 77 LYS A CA 1
ATOM 605 C C . LYS A 1 78 ? 29.232 -36.864 -22.715 1.00 47.04 77 LYS A C 1
ATOM 606 O O . LYS A 1 78 ? 28.031 -37.135 -22.607 1.00 48.05 77 LYS A O 1
ATOM 612 N N . TYR A 1 79 ? 29.779 -35.816 -22.101 1.00 49.04 78 TYR A N 1
ATOM 613 C CA . TYR A 1 79 ? 28.981 -34.995 -21.201 1.00 50.42 78 TYR A CA 1
ATOM 614 C C . TYR A 1 79 ? 28.121 -33.989 -21.953 1.00 47.31 78 TYR A C 1
ATOM 615 O O . TYR A 1 79 ? 27.014 -33.656 -21.500 1.00 50.02 78 TYR A O 1
ATOM 624 N N . LEU A 1 80 ? 28.555 -33.577 -23.143 1.00 43.14 79 LEU A N 1
ATOM 625 C CA . LEU A 1 80 ? 27.767 -32.632 -23.921 1.00 46.80 79 LEU A CA 1
ATOM 626 C C . LEU A 1 80 ? 26.426 -33.211 -24.354 1.00 49.74 79 LEU A C 1
ATOM 627 O O . LEU A 1 80 ? 25.569 -32.460 -24.834 1.00 45.98 79 LEU A O 1
ATOM 632 N N . GLU A 1 81 ? 26.225 -34.522 -24.184 1.00 49.04 80 GLU A N 1
ATOM 633 C CA . GLU A 1 81 ? 24.927 -35.134 -24.444 1.00 50.65 80 GLU A CA 1
ATOM 634 C C . GLU A 1 81 ? 23.823 -34.495 -23.614 1.00 46.36 80 GLU A C 1
ATOM 635 O O . GLU A 1 81 ? 22.663 -34.479 -24.038 1.00 44.51 80 GLU A O 1
ATOM 641 N N . TYR A 1 82 ? 24.155 -33.930 -22.456 1.00 48.36 81 TYR A N 1
ATOM 642 C CA . TYR A 1 82 ? 23.119 -33.454 -21.540 1.00 48.74 81 TYR A CA 1
ATOM 643 C C . TYR A 1 82 ? 22.967 -31.941 -21.594 1.00 47.24 81 TYR A C 1
ATOM 644 O O . TYR A 1 82 ? 22.706 -31.277 -20.588 1.00 42.06 81 TYR A O 1
ATOM 653 N N . ILE A 1 83 ? 23.096 -31.391 -22.797 1.00 42.89 82 ILE A N 1
ATOM 654 C CA . ILE A 1 83 ? 22.855 -29.983 -23.066 1.00 38.39 82 ILE A CA 1
ATOM 655 C C . ILE A 1 83 ? 21.437 -29.873 -23.594 1.00 43.49 82 ILE A C 1
ATOM 656 O O . ILE A 1 83 ? 21.086 -30.518 -24.591 1.00 43.05 82 ILE A O 1
ATOM 661 N N . ASP A 1 84 ? 20.617 -29.066 -22.927 1.00 43.27 83 ASP A N 1
ATOM 662 C CA . ASP A 1 84 ? 19.235 -28.891 -23.340 1.00 44.33 83 ASP A CA 1
ATOM 663 C C . ASP A 1 84 ? 19.019 -27.615 -24.128 1.00 38.70 83 ASP A C 1
ATOM 664 O O . ASP A 1 84 ? 18.017 -27.505 -24.841 1.00 43.87 83 ASP A O 1
ATOM 669 N N . ASP A 1 85 ? 19.943 -26.667 -24.039 1.00 39.51 84 ASP A N 1
ATOM 670 C CA . ASP A 1 85 ? 19.733 -25.392 -24.702 1.00 43.83 84 ASP A CA 1
ATOM 671 C C . ASP A 1 85 ? 21.054 -24.661 -24.867 1.00 43.13 84 ASP A C 1
ATOM 672 O O . ASP A 1 85 ? 21.844 -24.576 -23.917 1.00 43.36 84 ASP A O 1
ATOM 677 N N . ILE A 1 86 ? 21.285 -24.151 -26.076 1.00 41.74 85 ILE A N 1
ATOM 678 C CA . ILE A 1 86 ? 22.324 -23.170 -26.360 1.00 40.18 85 ILE A CA 1
ATOM 679 C C . ILE A 1 86 ? 21.632 -21.962 -26.964 1.00 36.99 85 ILE A C 1
ATOM 680 O O . ILE A 1 86 ? 20.872 -22.092 -27.930 1.00 41.48 85 ILE A O 1
ATOM 685 N N . TYR A 1 87 ? 21.877 -20.796 -26.384 1.00 33.93 86 TYR A N 1
ATOM 686 C CA . TYR A 1 87 ? 21.177 -19.588 -26.788 1.00 38.80 86 TYR A CA 1
ATOM 687 C C . TYR A 1 87 ? 22.167 -18.442 -26.873 1.00 43.03 86 TYR A C 1
ATOM 688 O O . TYR A 1 87 ? 23.129 -18.372 -26.104 1.00 38.94 86 TYR A O 1
ATOM 697 N N . VAL A 1 88 ? 21.921 -17.540 -27.817 1.00 39.92 87 VAL A N 1
ATOM 698 C CA . VAL A 1 88 ? 22.754 -16.361 -28.004 1.00 38.94 87 VAL A CA 1
ATOM 699 C C . VAL A 1 88 ? 21.869 -15.133 -27.874 1.00 39.73 87 VAL A C 1
ATOM 700 O O . VAL A 1 88 ? 20.849 -15.020 -28.563 1.00 40.38 87 VAL A O 1
ATOM 704 N N . TYR A 1 89 ? 22.261 -14.222 -26.988 1.00 38.80 88 TYR A N 1
ATOM 705 C CA . TYR A 1 89 ? 21.504 -13.010 -26.704 1.00 39.00 88 TYR A CA 1
ATOM 706 C C . TYR A 1 89 ? 22.406 -11.808 -26.910 1.00 48.30 88 TYR A C 1
ATOM 707 O O . TYR A 1 89 ? 23.530 -11.774 -26.400 1.00 36.81 88 TYR A O 1
ATOM 716 N N . TYR A 1 90 ? 21.917 -10.830 -27.656 1.00 40.93 89 TYR A N 1
ATOM 717 C CA . TYR A 1 90 ? 22.690 -9.625 -27.882 1.00 37.87 89 TYR A CA 1
ATOM 718 C C . TYR A 1 90 ? 22.173 -8.525 -26.967 1.00 35.94 89 TYR A C 1
ATOM 719 O O . TYR A 1 90 ? 21.063 -8.017 -27.185 1.00 37.28 89 TYR A O 1
ATOM 728 N N . PRO A 1 91 ? 22.930 -8.141 -25.933 1.00 35.08 90 PRO A N 1
ATOM 729 C CA . PRO A 1 91 ? 22.420 -7.201 -24.925 1.00 32.12 90 PRO A CA 1
ATOM 730 C C . PRO A 1 91 ? 22.229 -5.780 -25.421 1.00 40.65 90 PRO A C 1
ATOM 731 O O . PRO A 1 91 ? 21.822 -4.921 -24.630 1.00 47.39 90 PRO A O 1
ATOM 735 N N . ILE A 1 92 ? 22.530 -5.495 -26.690 1.00 48.14 91 ILE A N 1
ATOM 736 C CA . ILE A 1 92 ? 22.240 -4.183 -27.253 1.00 52.50 91 ILE A CA 1
ATOM 737 C C . ILE A 1 92 ? 20.741 -3.926 -27.320 1.00 48.93 91 ILE A C 1
ATOM 738 O O . ILE A 1 92 ? 20.314 -2.770 -27.409 1.00 54.54 91 ILE A O 1
ATOM 743 N N . VAL A 1 93 ? 19.926 -4.983 -27.266 1.00 48.99 92 VAL A N 1
ATOM 744 C CA . VAL A 1 93 ? 18.475 -4.819 -27.309 1.00 51.41 92 VAL A CA 1
ATOM 745 C C . VAL A 1 93 ? 17.989 -4.034 -26.100 1.00 54.57 92 VAL A C 1
ATOM 746 O O . VAL A 1 93 ? 17.119 -3.161 -26.213 1.00 55.29 92 VAL A O 1
ATOM 750 N N . ASP A 1 94 ? 18.533 -4.341 -24.925 1.00 54.51 93 ASP A N 1
ATOM 751 C CA . ASP A 1 94 ? 18.133 -3.685 -23.686 1.00 55.32 93 ASP A CA 1
ATOM 752 C C . ASP A 1 94 ? 19.003 -2.462 -23.410 1.00 58.44 93 ASP A C 1
ATOM 753 O O . ASP A 1 94 ? 18.500 -1.339 -23.310 1.00 60.84 93 ASP A O 1
ATOM 758 N N . ASP A 1 95 ? 20.319 -2.676 -23.312 1.00 63.47 94 ASP A N 1
ATOM 759 C CA . ASP A 1 95 ? 21.237 -1.623 -22.883 1.00 70.25 94 ASP A CA 1
ATOM 760 C C . ASP A 1 95 ? 21.217 -0.434 -23.834 1.00 70.10 94 ASP A C 1
ATOM 761 O O . ASP A 1 95 ? 20.993 0.708 -23.413 1.00 67.67 94 ASP A O 1
ATOM 766 N N . GLU A 1 96 ? 21.431 -0.688 -25.128 1.00 77.41 95 GLU A N 1
ATOM 767 C CA . GLU A 1 96 ? 21.530 0.366 -26.145 1.00 81.49 95 GLU A CA 1
ATOM 768 C C . GLU A 1 96 ? 22.589 1.406 -25.774 1.00 84.16 95 GLU A C 1
ATOM 769 O O . GLU A 1 96 ? 22.472 2.587 -26.117 1.00 76.84 95 GLU A O 1
ATOM 775 N N . ALA A 1 97 ? 23.643 0.968 -25.069 1.00 84.21 96 ALA A N 1
ATOM 776 C CA . ALA A 1 97 ? 24.644 1.898 -24.563 1.00 78.93 96 ALA A CA 1
ATOM 777 C C . ALA A 1 97 ? 26.076 1.391 -24.677 1.00 79.62 96 ALA A C 1
ATOM 778 O O . ALA A 1 97 ? 26.979 2.023 -24.115 1.00 83.24 96 ALA A O 1
ATOM 780 N N . GLY A 1 98 ? 26.325 0.277 -25.360 1.00 80.43 97 GLY A N 1
ATOM 781 C CA . GLY A 1 98 ? 27.695 -0.185 -25.451 1.00 79.48 97 GLY A CA 1
ATOM 782 C C . GLY A 1 98 ? 28.117 -0.557 -26.853 1.00 73.53 97 GLY A C 1
ATOM 783 O O . GLY A 1 98 ? 28.002 0.271 -27.760 1.00 72.18 97 GLY A O 1
ATOM 784 N N . HIS A 1 99 ? 28.582 -1.784 -27.072 1.00 66.92 98 HIS A N 1
ATOM 785 C CA . HIS A 1 99 ? 28.849 -2.240 -28.427 1.00 62.77 98 HIS A CA 1
ATOM 786 C C . HIS A 1 99 ? 27.732 -3.156 -28.889 1.00 61.43 98 HIS A C 1
ATOM 787 O O . HIS A 1 99 ? 27.290 -4.034 -28.142 1.00 65.61 98 HIS A O 1
ATOM 794 N N . PHE A 1 100 ? 27.299 -2.967 -30.135 1.00 56.64 99 PHE A N 1
ATOM 795 C CA . PHE A 1 100 ? 26.162 -3.730 -30.624 1.00 54.87 99 PHE A CA 1
ATOM 796 C C . PHE A 1 100 ? 26.507 -5.176 -30.939 1.00 51.12 99 PHE A C 1
ATOM 797 O O . PHE A 1 100 ? 25.596 -6.002 -31.051 1.00 53.15 99 PHE A O 1
ATOM 805 N N . LYS A 1 101 ? 27.786 -5.510 -31.076 1.00 51.20 100 LYS A N 1
ATOM 806 C CA . LYS A 1 101 ? 28.167 -6.891 -31.337 1.00 57.48 100 LYS A CA 1
ATOM 807 C C . LYS A 1 101 ? 28.466 -7.692 -30.074 1.00 53.59 100 LYS A C 1
ATOM 808 O O . LYS A 1 101 ? 28.775 -8.884 -30.184 1.00 46.60 100 LYS A O 1
ATOM 814 N N . ASP A 1 102 ? 28.397 -7.078 -28.890 1.00 51.96 101 ASP A N 1
ATOM 815 C CA . ASP A 1 102 ? 28.555 -7.843 -27.659 1.00 46.32 101 ASP A CA 1
ATOM 816 C C . ASP A 1 102 ? 27.482 -8.920 -27.605 1.00 41.44 101 ASP A C 1
ATOM 817 O O . ASP A 1 102 ? 26.337 -8.696 -28.007 1.00 42.54 101 ASP A O 1
ATOM 822 N N . PHE A 1 103 ? 27.847 -10.097 -27.108 1.00 39.64 102 PHE A N 1
ATOM 823 C CA . PHE A 1 103 ? 26.898 -11.198 -27.142 1.00 40.61 102 PHE A CA 1
ATOM 824 C C . PHE A 1 103 ? 27.151 -12.147 -25.986 1.00 43.44 102 PHE A C 1
ATOM 825 O O . PHE A 1 103 ? 28.285 -12.330 -25.548 1.00 42.31 102 PHE A O 1
ATOM 833 N N . ASN A 1 104 ? 26.082 -12.768 -25.511 1.00 38.09 103 ASN A N 1
ATOM 834 C CA . ASN A 1 104 ? 26.155 -13.701 -24.404 1.00 35.51 103 ASN A CA 1
ATOM 835 C C . ASN A 1 104 ? 25.679 -15.066 -24.877 1.00 34.39 103 ASN A C 1
ATOM 836 O O . ASN A 1 104 ? 24.611 -15.176 -25.492 1.00 36.61 103 ASN A O 1
ATOM 841 N N . ILE A 1 105 ? 26.460 -16.100 -24.569 1.00 34.04 104 ILE A N 1
ATOM 842 C CA . ILE A 1 105 ? 26.136 -17.482 -24.906 1.00 37.17 104 ILE A CA 1
ATOM 843 C C . ILE A 1 105 ? 25.736 -18.203 -23.630 1.00 34.95 104 ILE A C 1
ATOM 844 O O . ILE A 1 105 ? 26.492 -18.214 -22.651 1.00 32.64 104 ILE A O 1
ATOM 849 N N . THR A 1 106 ? 24.551 -18.806 -23.648 1.00 36.66 105 THR A N 1
ATOM 850 C CA . THR A 1 106 ? 24.006 -19.530 -22.509 1.00 36.65 105 THR A CA 1
ATOM 851 C C . THR A 1 106 ? 23.893 -21.010 -22.860 1.00 33.58 105 THR A C 1
ATOM 852 O O . THR A 1 106 ? 23.240 -21.375 -23.845 1.00 34.54 105 THR A O 1
ATOM 856 N N . VAL A 1 107 ? 24.539 -21.844 -22.052 1.00 35.59 106 VAL A N 1
ATOM 857 C CA . VAL A 1 107 ? 24.522 -23.294 -22.183 1.00 34.50 106 VAL A CA 1
ATOM 858 C C . VAL A 1 107 ? 23.856 -23.857 -20.937 1.00 37.40 106 VAL A C 1
ATOM 859 O O . VAL A 1 107 ? 24.280 -23.553 -19.816 1.00 36.54 106 VAL A O 1
ATOM 863 N N . THR A 1 108 ? 22.819 -24.671 -21.124 1.00 40.72 107 THR A N 1
ATOM 864 C CA . THR A 1 108 ? 22.103 -25.269 -20.001 1.00 43.53 107 THR A CA 1
ATOM 865 C C . THR A 1 108 ? 22.281 -26.783 -20.015 1.00 39.64 107 THR A C 1
ATOM 866 O O . THR A 1 108 ? 22.076 -27.430 -21.047 1.00 39.30 107 THR A O 1
ATOM 870 N N . PHE A 1 109 ? 22.685 -27.332 -18.873 1.00 35.94 108 PHE A N 1
ATOM 871 C CA . PHE A 1 109 ? 22.805 -28.767 -18.673 1.00 40.50 108 PHE A CA 1
ATOM 872 C C . PHE A 1 109 ? 21.621 -29.276 -17.861 1.00 42.91 108 PHE A C 1
ATOM 873 O O . PHE A 1 109 ? 21.345 -28.761 -16.769 1.00 39.79 108 PHE A O 1
ATOM 881 N N . GLY A 1 110 ? 20.943 -30.296 -18.387 1.00 38.69 109 GLY A N 1
ATOM 882 C CA . GLY A 1 110 ? 19.797 -30.880 -17.729 1.00 41.27 109 GLY A CA 1
ATOM 883 C C . GLY A 1 110 ? 20.191 -31.911 -16.690 1.00 42.54 109 GLY A C 1
ATOM 884 O O . GLY A 1 110 ? 21.366 -32.146 -16.405 1.00 41.30 109 GLY A O 1
ATOM 885 N N . LYS A 1 111 ? 19.171 -32.558 -16.129 1.00 44.39 110 LYS A N 1
ATOM 886 C CA . LYS A 1 111 ? 19.394 -33.518 -15.056 1.00 45.15 110 LYS A CA 1
ATOM 887 C C . LYS A 1 111 ? 19.989 -34.806 -15.604 1.00 45.96 110 LYS A C 1
ATOM 888 O O . LYS A 1 111 ? 19.411 -35.446 -16.489 1.00 45.45 110 LYS A O 1
ATOM 894 N N . ASN A 1 112 ? 21.145 -35.179 -15.073 1.00 45.98 111 ASN A N 1
ATOM 895 C CA . ASN A 1 112 ? 21.852 -36.378 -15.489 1.00 47.54 111 ASN A CA 1
ATOM 896 C C . ASN A 1 112 ? 22.794 -36.775 -14.365 1.00 51.29 111 ASN A C 1
ATOM 897 O O . ASN A 1 112 ? 23.148 -35.939 -13.525 1.00 50.39 111 ASN A O 1
ATOM 902 N N . PRO A 1 113 ? 23.218 -38.039 -14.319 1.00 49.99 112 PRO A N 1
ATOM 903 C CA . PRO A 1 113 ? 24.124 -38.470 -13.247 1.00 49.73 112 PRO A CA 1
ATOM 904 C C . PRO A 1 113 ? 25.560 -38.012 -13.421 1.00 50.37 112 PRO A C 1
ATOM 905 O O . PRO A 1 113 ? 26.332 -38.080 -12.455 1.00 47.30 112 PRO A O 1
ATOM 909 N N . TYR A 1 114 ? 25.941 -37.548 -14.608 1.00 50.99 113 TYR A N 1
ATOM 910 C CA . TYR A 1 114 ? 27.341 -37.332 -14.948 1.00 49.57 113 TYR A CA 1
ATOM 911 C C . TYR A 1 114 ? 27.818 -35.896 -14.764 1.00 45.19 113 TYR A C 1
ATOM 912 O O . TYR A 1 114 ? 28.946 -35.683 -14.310 1.00 46.30 113 TYR A O 1
ATOM 921 N N . ILE A 1 115 ? 26.997 -34.903 -15.094 1.00 43.82 114 ILE A N 1
ATOM 922 C CA . ILE A 1 115 ? 27.373 -33.506 -14.882 1.00 38.91 114 ILE A CA 1
ATOM 923 C C . ILE A 1 115 ? 26.187 -32.783 -14.260 1.00 36.43 114 ILE A C 1
ATOM 924 O O . ILE A 1 115 ? 25.053 -32.919 -14.741 1.00 39.56 114 ILE A O 1
ATOM 929 N N . PRO A 1 116 ? 26.398 -32.025 -13.188 1.00 34.73 115 PRO A N 1
ATOM 930 C CA . PRO A 1 116 ? 25.265 -31.427 -12.480 1.00 34.78 115 PRO A CA 1
ATOM 931 C C . PRO A 1 116 ? 24.481 -30.450 -13.341 1.00 35.20 115 PRO A C 1
ATOM 932 O O . PRO A 1 116 ? 25.035 -29.721 -14.166 1.00 34.26 115 PRO A O 1
ATOM 936 N N . GLU A 1 117 ? 23.169 -30.454 -13.127 1.00 36.68 116 GLU A N 1
ATOM 937 C CA . GLU A 1 117 ? 22.264 -29.554 -13.824 1.00 40.81 116 GLU A CA 1
ATOM 938 C C . GLU A 1 117 ? 22.618 -28.102 -13.513 1.00 36.65 116 GLU A C 1
ATOM 939 O O . GLU A 1 117 ? 22.839 -27.741 -12.353 1.00 34.05 116 GLU A O 1
ATOM 945 N N . GLN A 1 118 ? 22.688 -27.269 -14.550 1.00 39.19 117 GLN A N 1
ATOM 946 C CA . GLN A 1 118 ? 23.069 -25.875 -14.342 1.00 36.07 117 GLN A CA 1
ATOM 947 C C . GLN A 1 118 ? 22.713 -25.060 -15.577 1.00 36.06 117 GLN A C 1
ATOM 948 O O . GLN A 1 118 ? 22.373 -25.606 -16.626 1.00 36.89 117 GLN A O 1
ATOM 954 N N . GLU A 1 119 ? 22.785 -23.736 -15.435 1.00 39.22 118 GLU A N 1
ATOM 955 C CA . GLU A 1 119 ? 22.633 -22.817 -16.559 1.00 42.10 118 GLU A CA 1
ATOM 956 C C . GLU A 1 119 ? 23.762 -21.803 -16.496 1.00 39.99 118 GLU A C 1
ATOM 957 O O . GLU A 1 119 ? 23.844 -21.022 -15.543 1.00 38.46 118 GLU A O 1
ATOM 963 N N . ILE A 1 120 ? 24.617 -21.808 -17.517 1.00 42.65 119 ILE A N 1
ATOM 964 C CA . ILE A 1 120 ? 25.831 -21.004 -17.559 1.00 41.88 119 ILE A CA 1
ATOM 965 C C . ILE A 1 120 ? 25.654 -19.957 -18.642 1.00 36.74 119 ILE A C 1
ATOM 966 O O . ILE A 1 120 ? 25.450 -20.296 -19.812 1.00 34.16 119 ILE A O 1
ATOM 971 N N . THR A 1 121 ? 25.751 -18.690 -18.264 1.00 39.36 120 THR A N 1
ATOM 972 C CA . THR A 1 121 ? 25.656 -17.585 -19.211 1.00 36.07 120 THR A CA 1
ATOM 973 C C . THR A 1 121 ? 26.997 -16.864 -19.216 1.00 34.91 120 THR A C 1
ATOM 974 O O . THR A 1 121 ? 27.392 -16.272 -18.205 1.00 36.50 120 THR A O 1
ATOM 978 N N . LYS A 1 122 ? 27.709 -16.945 -20.336 1.00 34.50 121 LYS A N 1
ATOM 979 C CA . LYS A 1 122 ? 29.011 -16.313 -20.492 1.00 35.39 121 LYS A CA 1
ATOM 980 C C . LYS A 1 122 ? 28.885 -15.127 -21.438 1.00 39.40 121 LYS A C 1
ATOM 981 O O . LYS A 1 122 ? 28.338 -15.262 -22.538 1.00 37.06 121 LYS A O 1
ATOM 987 N N . LYS A 1 123 ? 29.403 -13.975 -21.014 1.00 38.39 122 LYS A N 1
ATOM 988 C CA . LYS A 1 123 ? 29.238 -12.719 -21.733 1.00 38.87 122 LYS A CA 1
ATOM 989 C C . LYS A 1 123 ? 30.531 -12.347 -22.450 1.00 42.82 122 LYS A C 1
ATOM 990 O O . LYS A 1 123 ? 31.611 -12.392 -21.852 1.00 40.81 122 LYS A O 1
ATOM 996 N N . PHE A 1 124 ? 30.418 -11.968 -23.725 1.00 44.06 123 PHE A N 1
ATOM 997 C CA . PHE A 1 124 ? 31.548 -11.570 -24.548 1.00 42.79 123 PHE A CA 1
ATOM 998 C C . PHE A 1 124 ? 31.347 -10.135 -25.011 1.00 41.85 123 PHE A C 1
ATOM 999 O O . PHE A 1 124 ? 30.248 -9.756 -25.433 1.00 45.15 123 PHE A O 1
ATOM 1007 N N . LYS A 1 125 ? 32.409 -9.341 -24.921 1.00 44.83 124 LYS A N 1
ATOM 1008 C CA . LYS A 1 125 ? 32.390 -7.956 -25.362 1.00 54.06 124 LYS A CA 1
ATOM 1009 C C . LYS A 1 125 ? 33.450 -7.718 -26.431 1.00 54.99 124 LYS A C 1
ATOM 1010 O O . LYS A 1 125 ? 34.441 -8.452 -26.542 1.00 48.78 124 LYS A O 1
ATOM 1016 N N . ILE A 1 126 ? 33.214 -6.677 -27.230 1.00 53.77 125 ILE A N 1
ATOM 1017 C CA . ILE A 1 126 ? 34.100 -6.298 -28.322 1.00 51.27 125 ILE A CA 1
ATOM 1018 C C . ILE A 1 126 ? 34.901 -5.079 -27.900 1.00 52.23 125 ILE A C 1
ATOM 1019 O O . ILE A 1 126 ? 34.335 -4.073 -27.453 1.00 55.31 125 ILE A O 1
ATOM 1024 N N . VAL A 1 127 ? 36.220 -5.183 -28.020 1.00 58.35 126 VAL A N 1
ATOM 1025 C CA . VAL A 1 127 ? 37.151 -4.117 -27.683 1.00 58.58 126 VAL A CA 1
ATOM 1026 C C . VAL A 1 127 ? 37.952 -3.770 -28.927 1.00 67.85 126 VAL A C 1
ATOM 1027 O O . VAL A 1 127 ? 38.438 -4.664 -29.629 1.00 68.68 126 VAL A O 1
ATOM 1031 N N . ILE A 1 128 ? 38.061 -2.477 -29.215 1.00 72.38 127 ILE A N 1
ATOM 1032 C CA . ILE A 1 128 ? 38.829 -2.006 -30.361 1.00 71.26 127 ILE A CA 1
ATOM 1033 C C . ILE A 1 128 ? 40.302 -1.924 -29.966 1.00 72.17 127 ILE A C 1
ATOM 1034 O O . ILE A 1 128 ? 40.683 -1.113 -29.119 1.00 78.82 127 ILE A O 1
ATOM 1039 N N . GLN A 1 129 ? 41.125 -2.784 -30.562 1.00 77.44 128 GLN A N 1
ATOM 1040 C CA . GLN A 1 129 ? 42.565 -2.744 -30.341 1.00 87.06 128 GLN A CA 1
ATOM 1041 C C . GLN A 1 129 ? 43.153 -1.455 -30.902 1.00 96.16 128 GLN A C 1
ATOM 1042 O O . GLN A 1 129 ? 42.639 -0.882 -31.867 1.00 95.02 128 GLN A O 1
ATOM 1048 N N . GLU A 1 130 ? 44.239 -0.991 -30.271 1.00 101.12 129 GLU A N 1
ATOM 1049 C CA . GLU A 1 130 ? 44.891 0.244 -30.704 1.00 102.66 129 GLU A CA 1
ATOM 1050 C C . GLU A 1 130 ? 45.279 0.198 -32.182 1.00 100.09 129 GLU A C 1
ATOM 1051 O O . GLU A 1 130 ? 45.383 1.248 -32.825 1.00 99.76 129 GLU A O 1
ATOM 1057 N N . ASP A 1 131 ? 45.504 -1.000 -32.737 1.00 99.64 130 ASP A N 1
ATOM 1058 C CA . ASP A 1 131 ? 45.874 -1.158 -34.141 1.00 102.08 130 ASP A CA 1
ATOM 1059 C C . ASP A 1 131 ? 44.669 -1.330 -35.070 1.00 98.29 130 ASP A C 1
ATOM 1060 O O . ASP A 1 131 ? 44.790 -1.977 -36.119 1.00 95.16 130 ASP A O 1
ATOM 1065 N N . GLY A 1 132 ? 43.512 -0.769 -34.720 1.00 95.44 131 GLY A N 1
ATOM 1066 C CA . GLY A 1 132 ? 42.373 -0.755 -35.623 1.00 96.70 131 GLY A CA 1
ATOM 1067 C C . GLY A 1 132 ? 41.293 -1.811 -35.470 1.00 90.21 131 GLY A C 1
ATOM 1068 O O . GLY A 1 132 ? 40.105 -1.479 -35.476 1.00 83.80 131 GLY A O 1
ATOM 1069 N N . ASP A 1 133 ? 41.682 -3.074 -35.297 1.00 90.73 132 ASP A N 1
ATOM 1070 C CA . ASP A 1 133 ? 40.774 -4.196 -35.488 1.00 85.44 132 ASP A CA 1
ATOM 1071 C C . ASP A 1 133 ? 39.954 -4.471 -34.228 1.00 79.50 132 ASP A C 1
ATOM 1072 O O . ASP A 1 133 ? 40.109 -3.821 -33.192 1.00 79.54 132 ASP A O 1
ATOM 1077 N N . GLU A 1 134 ? 39.073 -5.465 -34.320 1.00 77.36 133 GLU A N 1
ATOM 1078 C CA . GLU A 1 134 ? 38.177 -5.826 -33.232 1.00 71.07 133 GLU A CA 1
ATOM 1079 C C . GLU A 1 134 ? 38.681 -7.076 -32.528 1.00 62.31 133 GLU A C 1
ATOM 1080 O O . GLU A 1 134 ? 39.195 -8.001 -33.164 1.00 57.91 133 GLU A O 1
ATOM 1086 N N . ARG A 1 135 ? 38.507 -7.103 -31.211 1.00 63.24 134 ARG A N 1
ATOM 1087 C CA . ARG A 1 135 ? 38.973 -8.183 -30.364 1.00 62.18 134 ARG A CA 1
ATOM 1088 C C . ARG A 1 135 ? 37.834 -8.620 -29.456 1.00 60.69 134 ARG A C 1
ATOM 1089 O O . ARG A 1 135 ? 37.072 -7.787 -28.958 1.00 61.13 134 ARG A O 1
ATOM 1097 N N . ILE A 1 136 ? 37.708 -9.926 -29.257 1.00 57.24 135 ILE A N 1
ATOM 1098 C CA . ILE A 1 136 ? 36.696 -10.496 -28.377 1.00 54.29 135 ILE A CA 1
ATOM 1099 C C . ILE A 1 136 ? 37.321 -10.765 -27.015 1.00 52.98 135 ILE A C 1
ATOM 1100 O O . ILE A 1 136 ? 38.396 -11.371 -26.927 1.00 52.41 135 ILE A O 1
ATOM 1105 N N . VAL A 1 137 ? 36.657 -10.307 -25.952 1.00 51.85 136 VAL A N 1
ATOM 1106 C CA . VAL A 1 137 ? 37.094 -10.589 -24.593 1.00 53.24 136 VAL A CA 1
ATOM 1107 C C . VAL A 1 137 ? 35.893 -11.079 -23.799 1.00 48.49 136 VAL A C 1
ATOM 1108 O O . VAL A 1 137 ? 34.741 -10.901 -24.200 1.00 47.00 136 VAL A O 1
ATOM 1112 N N . SER A 1 138 ? 36.174 -11.683 -22.647 1.00 48.14 137 SER A N 1
ATOM 1113 C CA . SER A 1 138 ? 35.115 -12.254 -21.830 1.00 54.32 137 SER A CA 1
ATOM 1114 C C . SER A 1 138 ? 35.525 -12.245 -20.367 1.00 52.83 137 SER A C 1
ATOM 1115 O O . SER A 1 138 ? 36.674 -11.973 -20.015 1.00 56.90 137 SER A O 1
ATOM 1118 N N . GLU A 1 139 ? 34.556 -12.566 -19.519 1.00 51.42 138 GLU A N 1
ATOM 1119 C CA . GLU A 1 139 ? 34.761 -12.739 -18.091 1.00 56.88 138 GLU A CA 1
ATOM 1120 C C . GLU A 1 139 ? 34.587 -14.210 -17.745 1.00 56.38 138 GLU A C 1
ATOM 1121 O O . GLU A 1 139 ? 33.737 -14.896 -18.324 1.00 47.40 138 GLU A O 1
ATOM 1127 N N . SER A 1 140 ? 35.399 -14.691 -16.807 1.00 51.74 139 SER A N 1
ATOM 1128 C CA . SER A 1 140 ? 35.269 -16.069 -16.358 1.00 49.39 139 SER A CA 1
ATOM 1129 C C . SER A 1 140 ? 33.908 -16.284 -15.709 1.00 46.23 139 SER A C 1
ATOM 1130 O O . SER A 1 140 ? 33.414 -15.436 -14.961 1.00 45.91 139 SER A O 1
ATOM 1133 N N . VAL A 1 141 ? 33.296 -17.422 -16.018 1.00 46.47 140 VAL A N 1
ATOM 1134 C CA . VAL A 1 141 ? 32.024 -17.832 -15.440 1.00 46.05 140 VAL A CA 1
ATOM 1135 C C . VAL A 1 141 ? 32.245 -19.170 -14.757 1.00 50.10 140 VAL A C 1
ATOM 1136 O O . VAL A 1 141 ? 32.859 -20.073 -15.337 1.00 48.93 140 VAL A O 1
ATOM 1140 N N . GLU A 1 142 ? 31.779 -19.290 -13.518 1.00 56.74 141 GLU A N 1
ATOM 1141 C CA . GLU A 1 142 ? 31.976 -20.538 -12.800 1.00 63.61 141 GLU A CA 1
ATOM 1142 C C . GLU A 1 142 ? 31.106 -21.630 -13.402 1.00 48.62 141 GLU A C 1
ATOM 1143 O O . GLU A 1 142 ? 29.963 -21.394 -13.805 1.00 44.00 141 GLU A O 1
ATOM 1149 N N . VAL A 1 143 ? 31.667 -22.830 -13.472 1.00 46.05 142 VAL A N 1
ATOM 1150 C CA . VAL A 1 143 ? 31.011 -23.977 -14.076 1.00 42.99 142 VAL A CA 1
ATOM 1151 C C . VAL A 1 143 ? 31.198 -25.169 -13.160 1.00 39.44 142 VAL A C 1
ATOM 1152 O O . VAL A 1 143 ? 32.302 -25.408 -12.660 1.00 37.49 142 VAL A O 1
ATOM 1156 N N . LYS A 1 144 ? 30.116 -25.900 -12.927 1.00 36.20 143 LYS A N 1
ATOM 1157 C CA . LYS A 1 144 ? 30.184 -27.157 -12.200 1.00 38.30 143 LYS A CA 1
ATOM 1158 C C . LYS A 1 144 ? 30.639 -28.248 -13.169 1.00 34.18 143 LYS A C 1
ATOM 1159 O O . LYS A 1 144 ? 29.881 -28.678 -14.044 1.00 32.23 143 LYS A O 1
ATOM 1165 N N . TRP A 1 145 ? 31.892 -28.666 -13.031 1.00 32.56 144 TRP A N 1
ATOM 1166 C CA . TRP A 1 145 ? 32.491 -29.638 -13.924 1.00 33.96 144 TRP A CA 1
ATOM 1167 C C . TRP A 1 145 ? 31.851 -31.011 -13.747 1.00 38.45 144 TRP A C 1
ATOM 1168 O O . TRP A 1 145 ? 31.216 -31.288 -12.726 1.00 38.46 144 TRP A O 1
ATOM 1179 N N . PRO A 1 146 ? 31.989 -31.886 -14.741 1.00 39.07 145 PRO A N 1
ATOM 1180 C CA . PRO A 1 146 ? 31.610 -33.284 -14.537 1.00 39.89 145 PRO A CA 1
ATOM 1181 C C . PRO A 1 146 ? 32.410 -33.888 -13.396 1.00 43.33 145 PRO A C 1
ATOM 1182 O O . PRO A 1 146 ? 33.568 -33.531 -13.164 1.00 42.85 145 PRO A O 1
ATOM 1186 N N . HIS A 1 147 ? 31.769 -34.799 -12.663 1.00 42.80 146 HIS A N 1
ATOM 1187 C CA . HIS A 1 147 ? 32.412 -35.356 -11.480 1.00 44.79 146 HIS A CA 1
ATOM 1188 C C . HIS A 1 147 ? 33.669 -36.126 -11.851 1.00 46.11 146 HIS A C 1
ATOM 1189 O O . HIS A 1 147 ? 34.729 -35.935 -11.239 1.00 49.31 146 HIS A O 1
ATOM 1196 N N . GLU A 1 148 ? 33.588 -36.947 -12.897 1.00 47.61 147 GLU A N 1
ATOM 1197 C CA . GLU A 1 148 ? 34.728 -37.754 -13.309 1.00 47.88 147 GLU A CA 1
ATOM 1198 C C . GLU A 1 148 ? 35.915 -36.897 -13.714 1.00 44.72 147 GLU A C 1
ATOM 1199 O O . GLU A 1 148 ? 37.055 -37.371 -13.668 1.00 49.68 147 GLU A O 1
ATOM 1205 N N . LEU A 1 149 ? 35.676 -35.650 -14.101 1.00 45.02 148 LEU A N 1
ATOM 1206 C CA . LEU A 1 149 ? 36.731 -34.760 -14.551 1.00 46.04 148 LEU A CA 1
ATOM 1207 C C . LEU A 1 149 ? 37.240 -33.847 -13.443 1.00 48.10 148 LEU A C 1
ATOM 1208 O O . LEU A 1 149 ? 38.116 -33.014 -13.701 1.00 45.08 148 LEU A O 1
ATOM 1213 N N . SER A 1 150 ? 36.731 -33.991 -12.214 1.00 48.96 149 SER A N 1
ATOM 1214 C CA . SER A 1 150 ? 37.213 -33.146 -11.127 1.00 48.34 149 SER A CA 1
ATOM 1215 C C . SER A 1 150 ? 38.703 -33.319 -10.882 1.00 49.14 149 SER A C 1
ATOM 1216 O O . SER A 1 150 ? 39.343 -32.400 -10.359 1.00 55.33 149 SER A O 1
ATOM 1219 N N . LYS A 1 151 ? 39.274 -34.466 -11.262 1.00 47.59 150 LYS A N 1
ATOM 1220 C CA . LYS A 1 151 ? 40.707 -34.679 -11.092 1.00 50.35 150 LYS A CA 1
ATOM 1221 C C . LYS A 1 151 ? 41.537 -33.791 -12.012 1.00 52.26 150 LYS A C 1
ATOM 1222 O O . LYS A 1 151 ? 42.710 -33.540 -11.713 1.00 54.22 150 LYS A O 1
ATOM 1228 N N . ILE A 1 152 ? 40.971 -33.319 -13.122 1.00 49.98 151 ILE A N 1
ATOM 1229 C CA . ILE A 1 152 ? 41.727 -32.542 -14.095 1.00 48.76 151 ILE A CA 1
ATOM 1230 C C . ILE A 1 152 ? 41.298 -31.081 -14.113 1.00 45.48 151 ILE A C 1
ATOM 1231 O O . ILE A 1 152 ? 41.734 -30.324 -14.984 1.00 41.00 151 ILE A O 1
ATOM 1236 N N . ASN A 1 153 ? 40.452 -30.666 -13.181 1.00 49.13 152 ASN A N 1
ATOM 1237 C CA . ASN A 1 153 ? 40.048 -29.271 -13.128 1.00 49.22 152 ASN A CA 1
ATOM 1238 C C . ASN A 1 153 ? 41.269 -28.409 -12.838 1.00 51.34 152 ASN A C 1
ATOM 1239 O O . ASN A 1 153 ? 41.898 -28.573 -11.781 1.00 57.33 152 ASN A O 1
ATOM 1244 N N . PRO A 1 154 ? 41.638 -27.491 -13.729 1.00 50.02 153 PRO A N 1
ATOM 1245 C CA . PRO A 1 154 ? 42.794 -26.626 -13.451 1.00 53.89 153 PRO A CA 1
ATOM 1246 C C . PRO A 1 154 ? 42.618 -25.747 -12.226 1.00 56.38 153 PRO A C 1
ATOM 1247 O O . PRO A 1 154 ? 43.614 -25.403 -11.583 1.00 62.33 153 PRO A O 1
ATOM 1251 N N . SER A 1 155 ? 41.389 -25.347 -11.899 1.00 54.99 154 SER A N 1
ATOM 1252 C CA . SER A 1 155 ? 41.179 -24.483 -10.742 1.00 54.14 154 SER A CA 1
ATOM 1253 C C . SER A 1 155 ? 41.546 -25.185 -9.437 1.00 63.93 154 SER A C 1
ATOM 1254 O O . SER A 1 155 ? 42.179 -24.580 -8.562 1.00 74.05 154 SER A O 1
ATOM 1257 N N . VAL A 1 156 ? 41.173 -26.461 -9.289 1.00 64.02 155 VAL A N 1
ATOM 1258 C CA . VAL A 1 156 ? 41.506 -27.203 -8.070 1.00 65.48 155 VAL A CA 1
ATOM 1259 C C . VAL A 1 156 ? 43.017 -27.355 -7.932 1.00 69.63 155 VAL A C 1
ATOM 1260 O O . VAL A 1 156 ? 43.590 -27.122 -6.859 1.00 78.35 155 VAL A O 1
ATOM 1264 N N . ILE A 1 157 ? 43.686 -27.743 -9.020 1.00 65.99 156 ILE A N 1
ATOM 1265 C CA . ILE A 1 157 ? 45.135 -27.922 -8.982 1.00 69.31 156 ILE A CA 1
ATOM 1266 C C . ILE A 1 157 ? 45.835 -26.593 -8.728 1.00 74.78 156 ILE A C 1
ATOM 1267 O O . ILE A 1 157 ? 46.835 -26.532 -8.003 1.00 79.49 156 ILE A O 1
ATOM 1272 N N . LYS A 1 158 ? 45.309 -25.506 -9.296 1.00 74.97 157 LYS A N 1
ATOM 1273 C CA . LYS A 1 158 ? 45.896 -24.189 -9.079 1.00 75.94 157 LYS A CA 1
ATOM 1274 C C . LYS A 1 158 ? 45.718 -23.729 -7.641 1.00 86.34 157 LYS A C 1
ATOM 1275 O O . LYS A 1 158 ? 46.588 -23.035 -7.104 1.00 92.33 157 LYS A O 1
ATOM 1281 N N . GLU A 1 159 ? 44.601 -24.087 -7.003 1.00 82.53 158 GLU A N 1
ATOM 1282 C CA . GLU A 1 159 ? 44.459 -23.743 -5.594 1.00 90.40 158 GLU A CA 1
ATOM 1283 C C . GLU A 1 159 ? 45.366 -24.606 -4.726 1.00 94.75 158 GLU A C 1
ATOM 1284 O O . GLU A 1 159 ? 45.840 -24.145 -3.682 1.00 99.70 158 GLU A O 1
ATOM 1290 N N . LYS A 1 160 ? 45.604 -25.860 -5.124 1.00 91.39 159 LYS A N 1
ATOM 1291 C CA . LYS A 1 160 ? 46.530 -26.702 -4.369 1.00 95.48 159 LYS A CA 1
ATOM 1292 C C . LYS A 1 160 ? 47.956 -26.158 -4.442 1.00 96.21 159 LYS A C 1
ATOM 1293 O O . LYS A 1 160 ? 48.697 -26.205 -3.452 1.00 94.53 159 LYS A O 1
ATOM 1299 N N . TYR A 1 161 ? 48.359 -25.640 -5.601 1.00 91.94 160 TYR A N 1
ATOM 1300 C CA . TYR A 1 161 ? 49.700 -25.078 -5.789 1.00 90.80 160 TYR A CA 1
ATOM 1301 C C . TYR A 1 161 ? 49.639 -23.552 -5.752 1.00 96.01 160 TYR A C 1
ATOM 1302 O O . TYR A 1 161 ? 49.969 -22.851 -6.713 1.00 89.66 160 TYR A O 1
ATOM 1311 N N . LYS A 1 162 ? 49.223 -23.043 -4.596 1.00 101.05 161 LYS A N 1
ATOM 1312 C CA . LYS A 1 162 ? 48.964 -21.619 -4.417 1.00 100.37 161 LYS A CA 1
ATOM 1313 C C . LYS A 1 162 ? 50.287 -20.883 -4.245 1.00 93.77 161 LYS A C 1
ATOM 1314 O O . LYS A 1 162 ? 50.972 -21.040 -3.229 1.00 92.56 161 LYS A O 1
ATOM 1320 N N . GLY A 1 163 ? 50.653 -20.080 -5.243 1.00 92.45 162 GLY A N 1
ATOM 1321 C CA . GLY A 1 163 ? 51.879 -19.319 -5.203 1.00 93.49 162 GLY A CA 1
ATOM 1322 C C . GLY A 1 163 ? 53.138 -20.106 -5.484 1.00 94.71 162 GLY A C 1
ATOM 1323 O O . GLY A 1 163 ? 54.150 -19.507 -5.867 1.00 93.07 162 GLY A O 1
ATOM 1324 N N . LYS A 1 164 ? 53.113 -21.426 -5.313 1.00 96.94 163 LYS A N 1
ATOM 1325 C CA . LYS A 1 164 ? 54.276 -22.238 -5.625 1.00 94.87 163 LYS A CA 1
ATOM 1326 C C . LYS A 1 164 ? 54.635 -22.095 -7.103 1.00 97.09 163 LYS A C 1
ATOM 1327 O O . LYS A 1 164 ? 53.879 -21.551 -7.912 1.00 100.00 163 LYS A O 1
ATOM 1333 N N . ASP A 1 165 ? 55.818 -22.593 -7.447 1.00 102.83 164 ASP A N 1
ATOM 1334 C CA . ASP A 1 165 ? 56.372 -22.348 -8.770 1.00 109.02 164 ASP A CA 1
ATOM 1335 C C . ASP A 1 165 ? 55.500 -22.973 -9.853 1.00 112.09 164 ASP A C 1
ATOM 1336 O O . ASP A 1 165 ? 54.908 -24.041 -9.667 1.00 107.75 164 ASP A O 1
ATOM 1341 N N . LYS A 1 166 ? 55.428 -22.285 -10.996 1.00 118.11 165 LYS A N 1
ATOM 1342 C CA . LYS A 1 166 ? 54.604 -22.735 -12.113 1.00 119.75 165 LYS A CA 1
ATOM 1343 C C . LYS A 1 166 ? 55.076 -24.081 -12.655 1.00 116.92 165 LYS A C 1
ATOM 1344 O O . LYS A 1 166 ? 54.282 -24.824 -13.244 1.00 114.53 165 LYS A O 1
ATOM 1350 N N . LYS A 1 167 ? 56.355 -24.416 -12.457 1.00 114.92 166 LYS A N 1
ATOM 1351 C CA . LYS A 1 167 ? 56.952 -25.627 -13.010 1.00 115.08 166 LYS A CA 1
ATOM 1352 C C . LYS A 1 167 ? 57.287 -26.687 -11.968 1.00 112.95 166 LYS A C 1
ATOM 1353 O O . LYS A 1 167 ? 57.663 -27.801 -12.350 1.00 110.29 166 LYS A O 1
ATOM 1359 N N . ASP A 1 168 ? 57.156 -26.384 -10.673 1.00 111.11 167 ASP A N 1
ATOM 1360 C CA . ASP A 1 168 ? 57.509 -27.318 -9.607 1.00 110.27 167 ASP A CA 1
ATOM 1361 C C . ASP A 1 168 ? 56.349 -28.212 -9.188 1.00 105.82 167 ASP A C 1
ATOM 1362 O O . ASP A 1 168 ? 56.309 -28.673 -8.038 1.00 100.53 167 ASP A O 1
ATOM 1367 N N . MET A 1 169 ? 55.402 -28.465 -10.082 1.00 103.43 168 MET A N 1
ATOM 1368 C CA . MET A 1 169 ? 54.281 -29.329 -9.760 1.00 91.84 168 MET A CA 1
ATOM 1369 C C . MET A 1 169 ? 54.680 -30.777 -9.999 1.00 81.98 168 MET A C 1
ATOM 1370 O O . MET A 1 169 ? 55.639 -31.070 -10.717 1.00 86.73 168 MET A O 1
ATOM 1375 N N . SER A 1 170 ? 53.917 -31.690 -9.408 1.00 75.48 169 SER A N 1
ATOM 1376 C CA . SER A 1 170 ? 54.173 -33.095 -9.664 1.00 74.64 169 SER A CA 1
ATOM 1377 C C . SER A 1 170 ? 53.826 -33.437 -11.108 1.00 70.04 169 SER A C 1
ATOM 1378 O O . SER A 1 170 ? 53.065 -32.734 -11.776 1.00 76.09 169 SER A O 1
ATOM 1381 N N . ALA A 1 171 ? 54.404 -34.535 -11.593 1.00 69.61 170 ALA A N 1
ATOM 1382 C CA . ALA A 1 171 ? 54.155 -34.927 -12.975 1.00 68.45 170 ALA A CA 1
ATOM 1383 C C . ALA A 1 171 ? 52.681 -35.231 -13.193 1.00 74.24 170 ALA A C 1
ATOM 1384 O O . ALA A 1 171 ? 52.095 -34.812 -14.198 1.00 72.82 170 ALA A O 1
ATOM 1386 N N . LYS A 1 172 ? 52.059 -35.945 -12.250 1.00 77.16 171 LYS A N 1
ATOM 1387 C CA . LYS A 1 172 ? 50.639 -36.256 -12.371 1.00 72.17 171 LYS A CA 1
ATOM 1388 C C . LYS A 1 172 ? 49.809 -34.981 -12.422 1.00 68.52 171 LYS A C 1
ATOM 1389 O O . LYS A 1 172 ? 48.905 -34.847 -13.259 1.00 68.54 171 LYS A O 1
ATOM 1395 N N . ASP A 1 173 ? 50.117 -34.022 -11.548 1.00 67.57 172 ASP A N 1
ATOM 1396 C CA . ASP A 1 173 ? 49.341 -32.790 -11.507 1.00 63.81 172 ASP A CA 1
ATOM 1397 C C . ASP A 1 173 ? 49.571 -31.952 -12.759 1.00 63.04 172 ASP A C 1
ATOM 1398 O O . ASP A 1 173 ? 48.643 -31.303 -13.250 1.00 61.74 172 ASP A O 1
ATOM 1403 N N . LYS A 1 174 ? 50.793 -31.956 -13.301 1.00 68.12 173 LYS A N 1
ATOM 1404 C CA . LYS A 1 174 ? 51.038 -31.242 -14.554 1.00 66.87 173 LYS A CA 1
ATOM 1405 C C . LYS A 1 174 ? 50.274 -31.871 -15.713 1.00 63.77 173 LYS A C 1
ATOM 1406 O O . LYS A 1 174 ? 49.691 -31.159 -16.543 1.00 65.73 173 LYS A O 1
ATOM 1412 N N . LYS A 1 175 ? 50.270 -33.206 -15.789 1.00 66.88 174 LYS A N 1
ATOM 1413 C CA . LYS A 1 175 ? 49.522 -33.884 -16.842 1.00 65.77 174 LYS A CA 1
ATOM 1414 C C . LYS A 1 175 ? 48.036 -33.563 -16.740 1.00 59.93 174 LYS A C 1
ATOM 1415 O O . LYS A 1 175 ? 47.385 -33.247 -17.746 1.00 55.60 174 LYS A O 1
ATOM 1421 N N . ASN A 1 176 ? 47.490 -33.598 -15.520 1.00 58.84 175 ASN A N 1
ATOM 1422 C CA . ASN A 1 176 ? 46.069 -33.318 -15.345 1.00 56.28 175 ASN A CA 1
ATOM 1423 C C . ASN A 1 176 ? 45.745 -31.849 -15.611 1.00 50.81 175 ASN A C 1
ATOM 1424 O O . ASN A 1 176 ? 44.678 -31.539 -16.151 1.00 51.29 175 ASN A O 1
ATOM 1429 N N . TYR A 1 177 ? 46.648 -30.929 -15.257 1.00 49.72 176 TYR A N 1
ATOM 1430 C CA . TYR A 1 177 ? 46.420 -29.518 -15.564 1.00 50.50 176 TYR A CA 1
ATOM 1431 C C . TYR A 1 177 ? 46.389 -29.277 -17.070 1.00 48.46 176 TYR A C 1
ATOM 1432 O O . TYR A 1 177 ? 45.534 -28.536 -17.569 1.00 47.75 176 TYR A O 1
ATOM 1441 N N . ARG A 1 178 ? 47.322 -29.883 -17.812 1.00 51.28 177 ARG A N 1
ATOM 1442 C CA . ARG A 1 178 ? 47.297 -29.750 -19.267 1.00 48.98 177 ARG A CA 1
ATOM 1443 C C . ARG A 1 178 ? 46.016 -30.345 -19.851 1.00 51.58 177 ARG A C 1
ATOM 1444 O O . ARG A 1 178 ? 45.373 -29.731 -20.717 1.00 51.47 177 ARG A O 1
ATOM 1452 N N . LEU A 1 179 ? 45.605 -31.522 -19.363 1.00 48.34 178 LEU A N 1
ATOM 1453 C CA . LEU A 1 179 ? 44.368 -32.127 -19.850 1.00 45.44 178 LEU A CA 1
ATOM 1454 C C . LEU A 1 179 ? 43.169 -31.231 -19.575 1.00 46.78 178 LEU A C 1
ATOM 1455 O O . LEU A 1 179 ? 42.283 -31.088 -20.425 1.00 46.79 178 LEU A O 1
ATOM 1460 N N . GLY A 1 180 ? 43.128 -30.614 -18.393 1.00 44.43 179 GLY A N 1
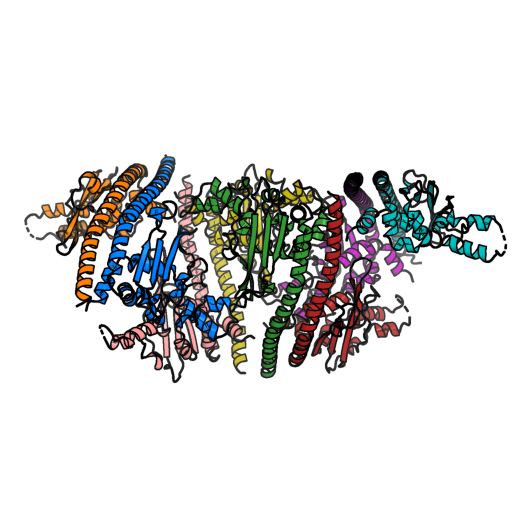ATOM 1461 C CA . GLY A 1 180 ? 42.001 -29.771 -18.047 1.00 45.58 179 GLY A CA 1
ATOM 1462 C C . GLY A 1 180 ? 41.979 -28.471 -18.816 1.00 43.85 179 GLY A C 1
ATOM 1463 O O . GLY A 1 180 ? 40.905 -27.923 -19.081 1.00 44.41 179 GLY A O 1
ATOM 1464 N N . MET A 1 181 ? 43.152 -27.936 -19.150 1.00 43.38 180 MET A N 1
ATOM 1465 C CA . MET A 1 181 ? 43.173 -26.771 -20.025 1.00 44.14 180 MET A CA 1
ATOM 1466 C C . MET A 1 181 ? 42.741 -27.140 -21.437 1.00 43.38 180 MET A C 1
ATOM 1467 O O . MET A 1 181 ? 42.209 -26.293 -22.161 1.00 42.99 180 MET A O 1
ATOM 1472 N N . LYS A 1 182 ? 42.953 -28.395 -21.845 1.00 47.84 181 LYS A N 1
ATOM 1473 C CA . LYS A 1 182 ? 42.448 -28.841 -23.140 1.00 50.73 181 LYS A CA 1
ATOM 1474 C C . LYS A 1 182 ? 40.964 -29.185 -23.121 1.00 51.16 181 LYS A C 1
ATOM 1475 O O . LYS A 1 182 ? 40.378 -29.381 -24.192 1.00 54.25 181 LYS A O 1
ATOM 1481 N N . SER A 1 183 ? 40.345 -29.268 -21.950 1.00 46.87 182 SER A N 1
ATOM 1482 C CA . SER A 1 183 ? 38.942 -29.640 -21.886 1.00 47.80 182 SER A CA 1
ATOM 1483 C C . SER A 1 183 ? 38.053 -28.482 -22.316 1.00 47.24 182 SER A C 1
ATOM 1484 O O . SER A 1 183 ? 38.431 -27.310 -22.262 1.00 47.01 182 SER A O 1
ATOM 1487 N N . PHE A 1 184 ? 36.849 -28.838 -22.756 1.00 49.59 183 PHE A N 1
ATOM 1488 C CA . PHE A 1 184 ? 35.876 -27.832 -23.156 1.00 46.75 183 PHE A CA 1
ATOM 1489 C C . PHE A 1 184 ? 35.494 -26.957 -21.971 1.00 44.69 183 PHE A C 1
ATOM 1490 O O . PHE A 1 184 ? 35.293 -25.745 -22.117 1.00 42.68 183 PHE A O 1
ATOM 1498 N N . PHE A 1 185 ? 35.441 -27.549 -20.780 1.00 43.75 184 PHE A N 1
ATOM 1499 C CA . PHE A 1 185 ? 34.899 -26.869 -19.615 1.00 43.99 184 PHE A CA 1
ATOM 1500 C C . PHE A 1 185 ? 35.819 -25.794 -19.052 1.00 41.24 184 PHE A C 1
ATOM 1501 O O . PHE A 1 185 ? 35.364 -24.991 -18.230 1.00 42.33 184 PHE A O 1
ATOM 1509 N N . SER A 1 186 ? 37.089 -25.748 -19.455 1.00 44.42 185 SER A N 1
ATOM 1510 C CA . SER A 1 186 ? 37.911 -24.609 -19.066 1.00 47.58 185 SER A CA 1
ATOM 1511 C C . SER A 1 186 ? 37.708 -23.418 -19.993 1.00 45.88 185 SER A C 1
ATOM 1512 O O . SER A 1 186 ? 38.159 -22.314 -19.668 1.00 46.37 185 SER A O 1
ATOM 1515 N N . TRP A 1 187 ? 37.002 -23.612 -21.112 1.00 44.54 186 TRP A N 1
ATOM 1516 C CA . TRP A 1 187 ? 36.667 -22.497 -21.993 1.00 45.07 186 TRP A CA 1
ATOM 1517 C C . TRP A 1 187 ? 35.853 -21.435 -21.272 1.00 40.93 186 TRP A C 1
ATOM 1518 O O . TRP A 1 187 ? 35.911 -20.256 -21.636 1.00 44.32 186 TRP A O 1
ATOM 1529 N N . PHE A 1 188 ? 35.088 -21.826 -20.254 1.00 42.68 187 PHE A N 1
ATOM 1530 C CA . PHE A 1 188 ? 34.306 -20.852 -19.504 1.00 48.66 187 PHE A CA 1
ATOM 1531 C C . PHE A 1 188 ? 35.182 -19.919 -18.682 1.00 47.11 187 PHE A C 1
ATOM 1532 O O . PHE A 1 188 ? 34.718 -18.846 -18.283 1.00 42.93 187 PHE A O 1
ATOM 1540 N N . ASN A 1 189 ? 36.434 -20.294 -18.436 1.00 49.32 188 ASN A N 1
ATOM 1541 C CA . ASN A 1 189 ? 37.371 -19.433 -17.732 1.00 53.05 188 ASN A CA 1
ATOM 1542 C C . ASN A 1 189 ? 38.169 -18.559 -18.684 1.00 53.19 188 ASN A C 1
ATOM 1543 O O . ASN A 1 189 ? 39.085 -17.856 -18.246 1.00 57.57 188 ASN A O 1
ATOM 1548 N N . TRP A 1 190 ? 37.843 -18.590 -19.971 1.00 47.36 189 TRP A N 1
ATOM 1549 C CA . TRP A 1 190 ? 38.593 -17.837 -20.960 1.00 51.62 189 TRP A CA 1
ATOM 1550 C C . TRP A 1 190 ? 38.207 -16.368 -20.903 1.00 52.27 189 TRP A C 1
ATOM 1551 O O . TRP A 1 190 ? 37.020 -16.030 -20.888 1.00 52.83 189 TRP A O 1
ATOM 1562 N N . THR A 1 191 ? 39.213 -15.495 -20.873 1.00 56.01 190 THR A N 1
ATOM 1563 C CA . THR A 1 191 ? 38.999 -14.054 -20.914 1.00 62.42 190 THR A CA 1
ATOM 1564 C C . THR A 1 191 ? 39.586 -13.382 -22.146 1.00 61.92 190 THR A C 1
ATOM 1565 O O . THR A 1 191 ? 39.030 -12.382 -22.607 1.00 57.67 190 THR A O 1
ATOM 1569 N N . GLY A 1 192 ? 40.676 -13.911 -22.701 1.00 59.99 191 GLY A N 1
ATOM 1570 C CA . GLY A 1 192 ? 41.335 -13.310 -23.837 1.00 58.91 191 GLY A CA 1
ATOM 1571 C C . GLY A 1 192 ? 42.398 -12.295 -23.488 1.00 64.43 191 GLY A C 1
ATOM 1572 O O . GLY A 1 192 ? 43.074 -11.795 -24.395 1.00 70.82 191 GLY A O 1
ATOM 1573 N N . GLU A 1 193 ? 42.567 -11.975 -22.205 1.00 65.52 192 GLU A N 1
ATOM 1574 C CA . GLU A 1 193 ? 43.562 -11.016 -21.748 1.00 73.02 192 GLU A CA 1
ATOM 1575 C C . GLU A 1 193 ? 44.679 -11.672 -20.945 1.00 73.59 192 GLU A C 1
ATOM 1576 O O . GLU A 1 193 ? 45.461 -10.972 -20.293 1.00 74.83 192 GLU A O 1
ATOM 1582 N N . LYS A 1 194 ? 44.764 -12.999 -20.971 1.00 71.56 193 LYS A N 1
ATOM 1583 C CA . LYS A 1 194 ? 45.845 -13.750 -20.336 1.00 72.07 193 LYS A CA 1
ATOM 1584 C C . LYS A 1 194 ? 46.345 -14.759 -21.359 1.00 70.53 193 LYS A C 1
ATOM 1585 O O . LYS A 1 194 ? 46.138 -15.970 -21.220 1.00 69.15 193 LYS A O 1
ATOM 1591 N N . PRO A 1 195 ? 47.019 -14.287 -22.403 1.00 72.94 194 PRO A N 1
ATOM 1592 C CA . PRO A 1 195 ? 47.419 -15.188 -23.487 1.00 72.77 194 PRO A CA 1
ATOM 1593 C C . PRO A 1 195 ? 48.430 -16.229 -23.038 1.00 69.40 194 PRO A C 1
ATOM 1594 O O . PRO A 1 195 ? 49.258 -15.991 -22.155 1.00 73.07 194 PRO A O 1
ATOM 1598 N N . GLY A 1 196 ? 48.349 -17.402 -23.664 1.00 70.82 195 GLY A N 1
ATOM 1599 C CA . GLY A 1 196 ? 49.232 -18.508 -23.341 1.00 68.56 195 GLY A CA 1
ATOM 1600 C C . GLY A 1 196 ? 48.893 -19.192 -22.036 1.00 65.13 195 GLY A C 1
ATOM 1601 O O . GLY A 1 196 ? 49.358 -20.302 -21.772 1.00 61.77 195 GLY A O 1
ATOM 1602 N N . LYS A 1 197 ? 48.074 -18.537 -21.216 1.00 65.20 196 LYS A N 1
ATOM 1603 C CA . LYS A 1 197 ? 47.673 -19.054 -19.917 1.00 65.26 196 LYS A CA 1
ATOM 1604 C C . LYS A 1 197 ? 46.204 -19.451 -19.839 1.00 63.47 196 LYS A C 1
ATOM 1605 O O . LYS A 1 197 ? 45.736 -19.819 -18.756 1.00 58.08 196 LYS A O 1
ATOM 1611 N N . GLU A 1 198 ? 45.464 -19.380 -20.938 1.00 59.28 197 GLU A N 1
ATOM 1612 C CA . GLU A 1 198 ? 44.034 -19.659 -20.942 1.00 54.47 197 GLU A CA 1
ATOM 1613 C C . GLU A 1 198 ? 43.694 -20.744 -21.956 1.00 51.78 197 GLU A C 1
ATOM 1614 O O . GLU A 1 198 ? 44.565 -21.302 -22.628 1.00 50.40 197 GLU A O 1
ATOM 1620 N N . PHE A 1 199 ? 42.396 -21.046 -22.025 1.00 50.63 198 PHE A N 1
ATOM 1621 C CA . PHE A 1 199 ? 41.868 -21.964 -23.024 1.00 49.75 198 PHE A CA 1
ATOM 1622 C C . PHE A 1 199 ? 42.265 -21.489 -24.418 1.00 50.78 198 PHE A C 1
ATOM 1623 O O . PHE A 1 199 ? 42.166 -20.302 -24.746 1.00 48.83 198 PHE A O 1
ATOM 1631 N N . ARG A 1 200 ? 42.732 -22.422 -25.237 1.00 49.79 199 ARG A N 1
ATOM 1632 C CA . ARG A 1 200 ? 43.312 -22.051 -26.517 1.00 54.61 199 ARG A CA 1
ATOM 1633 C C . ARG A 1 200 ? 42.215 -21.723 -27.521 1.00 57.11 199 ARG A C 1
ATOM 1634 O O . ARG A 1 200 ? 41.268 -22.497 -27.694 1.00 53.80 199 ARG A O 1
ATOM 1642 N N . ASN A 1 201 ? 42.364 -20.578 -28.195 1.00 62.48 200 ASN A N 1
ATOM 1643 C CA . ASN A 1 201 ? 41.441 -20.135 -29.244 1.00 56.76 200 ASN A CA 1
ATOM 1644 C C . ASN A 1 201 ? 40.006 -20.052 -28.730 1.00 52.07 200 ASN A C 1
ATOM 1645 O O . ASN A 1 201 ? 39.071 -20.576 -29.339 1.00 53.26 200 ASN A O 1
ATOM 1650 N N . GLY A 1 202 ? 39.837 -19.396 -27.583 1.00 53.19 201 GLY A N 1
ATOM 1651 C CA . GLY A 1 202 ? 38.502 -19.233 -27.031 1.00 55.39 201 GLY A CA 1
ATOM 1652 C C . GLY A 1 202 ? 37.616 -18.332 -27.871 1.00 54.77 201 GLY A C 1
ATOM 1653 O O . GLY A 1 202 ? 36.413 -18.579 -28.004 1.00 51.83 201 GLY A O 1
ATOM 1654 N N . GLU A 1 203 ? 38.195 -17.279 -28.457 1.00 51.99 202 GLU A N 1
ATOM 1655 C CA . GLU A 1 203 ? 37.398 -16.376 -29.281 1.00 50.78 202 GLU A CA 1
ATOM 1656 C C . GLU A 1 203 ? 36.872 -17.090 -30.521 1.00 48.44 202 GLU A C 1
ATOM 1657 O O . GLU A 1 203 ? 35.734 -16.856 -30.951 1.00 50.50 202 GLU A O 1
ATOM 1663 N N . ASP A 1 204 ? 37.683 -17.973 -31.102 1.00 44.40 203 ASP A N 1
ATOM 1664 C CA . ASP A 1 204 ? 37.237 -18.715 -32.271 1.00 49.68 203 ASP A CA 1
ATOM 1665 C C . ASP A 1 204 ? 36.086 -19.656 -31.927 1.00 51.87 203 ASP A C 1
ATOM 1666 O O . ASP A 1 204 ? 35.122 -19.769 -32.694 1.00 51.18 203 ASP A O 1
ATOM 1671 N N . LEU A 1 205 ? 36.156 -20.332 -30.777 1.00 50.95 204 LEU A N 1
ATOM 1672 C CA . LEU A 1 205 ? 35.044 -21.186 -30.365 1.00 48.62 204 LEU A CA 1
ATOM 1673 C C . LEU A 1 205 ? 33.796 -20.362 -30.073 1.00 43.80 204 LEU A C 1
ATOM 1674 O O . LEU A 1 205 ? 32.677 -20.797 -30.366 1.00 44.93 204 LEU A O 1
ATOM 1679 N N . ALA A 1 206 ? 33.965 -19.175 -29.487 1.00 43.21 205 ALA A N 1
ATOM 1680 C CA . ALA A 1 206 ? 32.817 -18.309 -29.242 1.00 42.86 205 ALA A CA 1
ATOM 1681 C C . ALA A 1 206 ? 32.130 -17.931 -30.545 1.00 50.27 205 ALA A C 1
ATOM 1682 O O . ALA A 1 206 ? 30.899 -18.001 -30.655 1.00 47.92 205 ALA A O 1
ATOM 1684 N N . THR A 1 207 ? 32.913 -17.519 -31.548 1.00 49.08 206 THR A N 1
ATOM 1685 C CA . THR A 1 207 ? 32.319 -17.174 -32.838 1.00 50.82 206 THR A CA 1
ATOM 1686 C C . THR A 1 207 ? 31.698 -18.396 -33.507 1.00 45.81 206 THR A C 1
ATOM 1687 O O . THR A 1 207 ? 30.661 -18.282 -34.170 1.00 46.98 206 THR A O 1
ATOM 1691 N N . LEU A 1 208 ? 32.307 -19.572 -33.339 1.00 42.26 207 LEU A N 1
ATOM 1692 C CA . LEU A 1 208 ? 31.725 -20.781 -33.909 1.00 39.75 207 LEU A CA 1
ATOM 1693 C C . LEU A 1 208 ? 30.370 -21.086 -33.291 1.00 45.37 207 LEU A C 1
ATOM 1694 O O . LEU A 1 208 ? 29.418 -21.434 -34.002 1.00 47.28 207 LEU A O 1
ATOM 1699 N N . LEU A 1 209 ? 30.262 -20.961 -31.966 1.00 46.12 208 LEU A N 1
ATOM 1700 C CA . LEU A 1 209 ? 28.999 -21.252 -31.296 1.00 40.07 208 LEU A CA 1
ATOM 1701 C C . LEU A 1 209 ? 27.958 -20.173 -31.539 1.00 42.99 208 LEU A C 1
ATOM 1702 O O . LEU A 1 209 ? 26.759 -20.459 -31.487 1.00 44.76 208 LEU A O 1
ATOM 1707 N N . SER A 1 210 ? 28.379 -18.938 -31.792 1.00 41.56 209 SER A N 1
ATOM 1708 C CA . SER A 1 210 ? 27.407 -17.863 -31.920 1.00 40.63 209 SER A CA 1
ATOM 1709 C C . SER A 1 210 ? 26.963 -17.612 -33.356 1.00 45.89 209 SER A C 1
ATOM 1710 O O . SER A 1 210 ? 25.866 -17.081 -33.562 1.00 48.05 209 SER A O 1
ATOM 1713 N N . GLU A 1 211 ? 27.777 -17.960 -34.360 1.00 46.96 210 GLU A N 1
ATOM 1714 C CA . GLU A 1 211 ? 27.511 -17.518 -35.722 1.00 48.42 210 GLU A CA 1
ATOM 1715 C C . GLU A 1 211 ? 27.400 -18.626 -36.760 1.00 52.62 210 GLU A C 1
ATOM 1716 O O . GLU A 1 211 ? 26.878 -18.362 -37.848 1.00 55.00 210 GLU A O 1
ATOM 1722 N N . ASP A 1 212 ? 27.866 -19.841 -36.481 1.00 51.52 211 ASP A N 1
ATOM 1723 C CA . ASP A 1 212 ? 27.723 -20.920 -37.453 1.00 50.35 211 ASP A CA 1
ATOM 1724 C C . ASP A 1 212 ? 26.829 -22.041 -36.945 1.00 53.86 211 ASP A C 1
ATOM 1725 O O . ASP A 1 212 ? 25.828 -22.358 -37.596 1.00 51.85 211 ASP A O 1
ATOM 1730 N N . LEU A 1 213 ? 27.159 -22.657 -35.806 1.00 53.64 212 LEU A N 1
ATOM 1731 C CA . LEU A 1 213 ? 26.337 -23.755 -35.313 1.00 51.59 212 LEU A CA 1
ATOM 1732 C C . LEU A 1 213 ? 24.987 -23.261 -34.821 1.00 52.21 212 LEU A C 1
ATOM 1733 O O . LEU A 1 213 ? 23.959 -23.880 -35.105 1.00 54.12 212 LEU A O 1
ATOM 1738 N N . TYR A 1 214 ? 24.963 -22.155 -34.078 1.00 48.48 213 TYR A N 1
ATOM 1739 C CA . TYR A 1 214 ? 23.697 -21.670 -33.541 1.00 49.40 213 TYR A CA 1
ATOM 1740 C C . TYR A 1 214 ? 22.749 -21.253 -34.663 1.00 48.57 213 TYR A C 1
ATOM 1741 O O . TYR A 1 214 ? 21.567 -21.617 -34.661 1.00 46.75 213 TYR A O 1
ATOM 1750 N N . LEU A 1 215 ? 23.259 -20.516 -35.653 1.00 45.40 214 LEU A N 1
ATOM 1751 C CA . LEU A 1 215 ? 22.392 -20.013 -36.715 1.00 46.67 214 LEU A CA 1
ATOM 1752 C C . LEU A 1 215 ? 21.947 -21.124 -37.658 1.00 50.94 214 LEU A C 1
ATOM 1753 O O . LEU A 1 215 ? 20.800 -21.130 -38.119 1.00 55.21 214 LEU A O 1
ATOM 1758 N N . ASN A 1 216 ? 22.838 -22.059 -37.972 1.00 52.19 215 ASN A N 1
ATOM 1759 C CA . ASN A 1 216 ? 22.538 -23.129 -38.914 1.00 52.99 215 ASN A CA 1
ATOM 1760 C C . ASN A 1 216 ? 22.307 -24.458 -38.208 1.00 53.21 215 ASN A C 1
ATOM 1761 O O . ASN A 1 216 ? 22.520 -25.518 -38.797 1.00 56.31 215 ASN A O 1
ATOM 1766 N N . ALA A 1 217 ? 21.838 -24.414 -36.959 1.00 51.54 216 ALA A N 1
ATOM 1767 C CA . ALA A 1 217 ? 21.735 -25.637 -36.166 1.00 54.74 216 ALA A CA 1
ATOM 1768 C C . ALA A 1 217 ? 20.787 -26.635 -36.807 1.00 58.03 216 ALA A C 1
ATOM 1769 O O . ALA A 1 217 ? 21.055 -27.844 -36.814 1.00 55.37 216 ALA A O 1
ATOM 1771 N N . LEU A 1 218 ? 19.681 -26.142 -37.365 1.00 58.85 217 LEU A N 1
ATOM 1772 C CA . LEU A 1 218 ? 18.710 -27.026 -37.993 1.00 60.98 217 LEU A CA 1
ATOM 1773 C C . LEU A 1 218 ? 19.338 -27.788 -39.151 1.00 61.37 217 LEU A C 1
ATOM 1774 O O . LEU A 1 218 ? 19.099 -28.991 -39.317 1.00 63.20 217 LEU A O 1
ATOM 1779 N N . LYS A 1 219 ? 20.148 -27.103 -39.959 1.00 58.20 218 LYS A N 1
ATOM 1780 C CA . LYS A 1 219 ? 20.775 -27.754 -41.104 1.00 62.75 218 LYS A CA 1
ATOM 1781 C C . LYS A 1 219 ? 21.749 -28.844 -40.663 1.00 66.24 218 LYS A C 1
ATOM 1782 O O . LYS A 1 219 ? 21.748 -29.947 -41.227 1.00 63.99 218 LYS A O 1
ATOM 1788 N N . TYR A 1 220 ? 22.578 -28.563 -39.653 1.00 63.48 219 TYR A N 1
ATOM 1789 C CA . TYR A 1 220 ? 23.519 -29.572 -39.173 1.00 59.40 219 TYR A CA 1
ATOM 1790 C C . TYR A 1 220 ? 22.779 -30.760 -38.575 1.00 59.83 219 TYR A C 1
ATOM 1791 O O . TYR A 1 220 ? 23.199 -31.910 -38.739 1.00 60.81 219 TYR A O 1
ATOM 1800 N N . TYR A 1 221 ? 21.660 -30.499 -37.895 1.00 60.02 220 TYR A N 1
ATOM 1801 C CA . TYR A 1 221 ? 20.839 -31.575 -37.346 1.00 61.70 220 TYR A CA 1
ATOM 1802 C C . TYR A 1 221 ? 20.285 -32.467 -38.454 1.00 66.07 220 TYR A C 1
ATOM 1803 O O . TYR A 1 221 ? 20.407 -33.702 -38.407 1.00 66.74 220 TYR A O 1
ATOM 1812 N N . ILE A 1 222 ? 19.694 -31.846 -39.479 1.00 64.55 221 ILE A N 1
ATOM 1813 C CA . ILE A 1 222 ? 19.108 -32.606 -40.580 1.00 66.90 221 ILE A CA 1
ATOM 1814 C C . ILE A 1 222 ? 20.180 -33.415 -41.293 1.00 69.68 221 ILE A C 1
ATOM 1815 O O . ILE A 1 222 ? 19.968 -34.582 -41.646 1.00 68.44 221 ILE A O 1
ATOM 1820 N N . ILE A 1 223 ? 21.357 -32.816 -41.494 1.00 69.26 222 ILE A N 1
ATOM 1821 C CA . ILE A 1 223 ? 22.466 -33.538 -42.109 1.00 70.30 222 ILE A CA 1
ATOM 1822 C C . ILE A 1 223 ? 22.870 -34.721 -41.240 1.00 71.71 222 ILE A C 1
ATOM 1823 O O . ILE A 1 223 ? 23.139 -35.820 -41.741 1.00 72.85 222 ILE A O 1
ATOM 1828 N N . ALA A 1 224 ? 22.905 -34.520 -39.921 1.00 70.34 223 ALA A N 1
ATOM 1829 C CA . ALA A 1 224 ? 23.289 -35.581 -39.003 1.00 71.07 223 ALA A CA 1
ATOM 1830 C C . ALA A 1 224 ? 22.268 -36.707 -38.956 1.00 73.30 223 ALA A C 1
ATOM 1831 O O . ALA A 1 224 ? 22.598 -37.803 -38.488 1.00 68.70 223 ALA A O 1
ATOM 1833 N N . LEU A 1 225 ? 21.044 -36.469 -39.432 1.00 76.91 224 LEU A N 1
ATOM 1834 C CA . LEU A 1 225 ? 20.022 -37.511 -39.457 1.00 76.55 224 LEU A CA 1
ATOM 1835 C C . LEU A 1 225 ? 19.626 -37.877 -40.885 1.00 82.11 224 LEU A C 1
ATOM 1836 O O . LEU A 1 225 ? 18.491 -38.288 -41.137 1.00 86.06 224 LEU A O 1
ATOM 1841 N N . SER A 1 226 ? 20.552 -37.739 -41.829 1.00 83.19 225 SER A N 1
ATOM 1842 C CA . SER A 1 226 ? 20.296 -38.115 -43.209 1.00 86.58 225 SER A CA 1
ATOM 1843 C C . SER A 1 226 ? 21.382 -39.060 -43.696 1.00 91.07 225 SER A C 1
ATOM 1844 O O . SER A 1 226 ? 22.508 -39.034 -43.187 1.00 87.52 225 SER A O 1
ATOM 1847 N N . PRO A 1 227 ? 21.073 -39.916 -44.686 1.00 97.15 226 PRO A N 1
ATOM 1848 C CA . PRO A 1 227 ? 22.056 -40.840 -45.268 1.00 95.64 226 PRO A CA 1
ATOM 1849 C C . PRO A 1 227 ? 23.227 -40.133 -45.950 1.00 88.41 226 PRO A C 1
ATOM 1850 O O . PRO A 1 227 ? 23.828 -40.710 -46.856 1.00 82.09 226 PRO A O 1
ATOM 1854 N N . LYS B 1 5 ? 6.785 -44.605 -31.521 1.00 101.35 4 LYS B N 1
ATOM 1855 C CA . LYS B 1 5 ? 6.057 -43.518 -32.162 1.00 102.32 4 LYS B CA 1
ATOM 1856 C C . LYS B 1 5 ? 5.678 -42.440 -31.152 1.00 101.35 4 LYS B C 1
ATOM 1857 O O . LYS B 1 5 ? 4.985 -41.479 -31.491 1.00 102.09 4 LYS B O 1
ATOM 1863 N N . ASP B 1 6 ? 6.132 -42.607 -29.905 1.00 103.26 5 ASP B N 1
ATOM 1864 C CA . ASP B 1 6 ? 5.889 -41.586 -28.890 1.00 106.13 5 ASP B CA 1
ATOM 1865 C C . ASP B 1 6 ? 6.567 -40.272 -29.260 1.00 100.78 5 ASP B C 1
ATOM 1866 O O . ASP B 1 6 ? 5.974 -39.195 -29.119 1.00 92.94 5 ASP B O 1
ATOM 1871 N N . GLU B 1 7 ? 7.811 -40.344 -29.740 1.00 98.28 6 GLU B N 1
ATOM 1872 C CA . GLU B 1 7 ? 8.587 -39.159 -30.075 1.00 94.71 6 GLU B CA 1
ATOM 1873 C C . GLU B 1 7 ? 8.599 -38.830 -31.561 1.00 93.26 6 GLU B C 1
ATOM 1874 O O . GLU B 1 7 ? 8.964 -37.707 -31.918 1.00 92.87 6 GLU B O 1
ATOM 1880 N N . GLY B 1 8 ? 8.218 -39.768 -32.431 1.00 92.08 7 GLY B N 1
ATOM 1881 C CA . GLY B 1 8 ? 8.254 -39.486 -33.859 1.00 91.96 7 GLY B CA 1
ATOM 1882 C C . GLY B 1 8 ? 7.299 -38.376 -34.257 1.00 94.43 7 GLY B C 1
ATOM 1883 O O . GLY B 1 8 ? 7.664 -37.451 -34.993 1.00 88.69 7 GLY B O 1
ATOM 1884 N N . LYS B 1 9 ? 6.061 -38.444 -33.760 1.00 94.86 8 LYS B N 1
ATOM 1885 C CA . LYS B 1 9 ? 5.094 -37.407 -34.095 1.00 93.98 8 LYS B CA 1
ATOM 1886 C C . LYS B 1 9 ? 5.477 -36.062 -33.490 1.00 91.41 8 LYS B C 1
ATOM 1887 O O . LYS B 1 9 ? 5.303 -35.024 -34.139 1.00 89.51 8 LYS B O 1
ATOM 1893 N N . ARG B 1 10 ? 6.023 -36.044 -32.269 1.00 85.05 9 ARG B N 1
ATOM 1894 C CA . ARG B 1 10 ? 6.456 -34.755 -31.737 1.00 84.70 9 ARG B CA 1
ATOM 1895 C C . ARG B 1 10 ? 7.659 -34.196 -32.486 1.00 79.26 9 ARG B C 1
ATOM 1896 O O . ARG B 1 10 ? 7.770 -32.974 -32.639 1.00 76.52 9 ARG B O 1
ATOM 1904 N N . LEU B 1 11 ? 8.559 -35.053 -32.966 1.00 79.96 10 LEU B N 1
ATOM 1905 C CA . LEU B 1 11 ? 9.659 -34.555 -33.782 1.00 80.71 10 LEU B CA 1
ATOM 1906 C C . LEU B 1 11 ? 9.131 -33.940 -35.070 1.00 81.31 10 LEU B C 1
ATOM 1907 O O . LEU B 1 11 ? 9.587 -32.870 -35.494 1.00 79.31 10 LEU B O 1
ATOM 1912 N N . GLN B 1 12 ? 8.153 -34.599 -35.699 1.00 80.11 11 GLN B N 1
ATOM 1913 C CA . GLN B 1 12 ? 7.584 -34.053 -36.927 1.00 79.56 11 GLN B CA 1
ATOM 1914 C C . GLN B 1 12 ? 6.878 -32.726 -36.661 1.00 78.19 11 GLN B C 1
ATOM 1915 O O . GLN B 1 12 ? 6.987 -31.781 -37.455 1.00 77.52 11 GLN B O 1
ATOM 1921 N N . LEU B 1 13 ? 6.155 -32.636 -35.541 1.00 75.06 12 LEU B N 1
ATOM 1922 C CA . LEU B 1 13 ? 5.491 -31.388 -35.177 1.00 78.53 12 LEU B CA 1
ATOM 1923 C C . LEU B 1 13 ? 6.500 -30.269 -34.949 1.00 78.21 12 LEU B C 1
ATOM 1924 O O . LEU B 1 13 ? 6.290 -29.130 -35.389 1.00 75.06 12 LEU B O 1
ATOM 1929 N N . SER B 1 14 ? 7.596 -30.575 -34.247 1.00 78.11 13 SER B N 1
ATOM 1930 C CA . SER B 1 14 ? 8.635 -29.578 -34.012 1.00 70.06 13 SER B CA 1
ATOM 1931 C C . SER B 1 14 ? 9.254 -29.117 -35.323 1.00 67.47 13 SER B C 1
ATOM 1932 O O . SER B 1 14 ? 9.544 -27.927 -35.496 1.00 67.33 13 SER B O 1
ATOM 1935 N N . LEU B 1 15 ? 9.449 -30.042 -36.265 1.00 68.65 14 LEU B N 1
ATOM 1936 C CA . LEU B 1 15 ? 10.013 -29.667 -37.559 1.00 70.94 14 LEU B CA 1
ATOM 1937 C C . LEU B 1 15 ? 9.054 -28.774 -38.341 1.00 68.66 14 LEU B C 1
ATOM 1938 O O . LEU B 1 15 ? 9.481 -27.838 -39.030 1.00 65.28 14 LEU B O 1
ATOM 1943 N N . ASP B 1 16 ? 7.751 -29.052 -38.250 1.00 72.73 15 ASP B N 1
ATOM 1944 C CA . ASP B 1 16 ? 6.770 -28.186 -38.900 1.00 75.25 15 ASP B CA 1
ATOM 1945 C C . ASP B 1 16 ? 6.780 -26.787 -38.287 1.00 70.20 15 ASP B C 1
ATOM 1946 O O . ASP B 1 16 ? 6.725 -25.775 -39.008 1.00 68.62 15 ASP B O 1
ATOM 1951 N N . LYS B 1 17 ? 6.864 -26.712 -36.955 1.00 66.08 16 LYS B N 1
ATOM 1952 C CA . LYS B 1 17 ? 6.991 -25.415 -36.295 1.00 66.28 16 LYS B CA 1
ATOM 1953 C C . LYS B 1 17 ? 8.242 -24.682 -36.760 1.00 66.21 16 LYS B C 1
ATOM 1954 O O . LYS B 1 17 ? 8.210 -23.467 -36.990 1.00 63.25 16 LYS B O 1
ATOM 1960 N N . LEU B 1 18 ? 9.354 -25.406 -36.905 1.00 64.47 17 LEU B N 1
ATOM 1961 C CA . LEU B 1 18 ? 10.594 -24.782 -37.356 1.00 61.08 17 LEU B CA 1
ATOM 1962 C C . LEU B 1 18 ? 10.470 -24.266 -38.785 1.00 64.49 17 LEU B C 1
ATOM 1963 O O . LEU B 1 18 ? 11.038 -23.222 -39.119 1.00 62.74 17 LEU B O 1
ATOM 1968 N N . GLY B 1 19 ? 9.749 -24.987 -39.647 1.00 66.45 18 GLY B N 1
ATOM 1969 C CA . GLY B 1 19 ? 9.529 -24.489 -41.001 1.00 62.56 18 GLY B CA 1
ATOM 1970 C C . GLY B 1 19 ? 8.709 -23.209 -41.029 1.00 62.10 18 GLY B C 1
ATOM 1971 O O . GLY B 1 19 ? 9.049 -22.246 -41.736 1.00 62.26 18 GLY B O 1
ATOM 1972 N N . ASP B 1 20 ? 7.623 -23.174 -40.250 1.00 61.22 19 ASP B N 1
ATOM 1973 C CA . ASP B 1 20 ? 6.837 -21.945 -40.156 1.00 66.51 19 ASP B CA 1
ATOM 1974 C C . ASP B 1 20 ? 7.691 -20.799 -39.621 1.00 65.71 19 ASP B C 1
ATOM 1975 O O . ASP B 1 20 ? 7.622 -19.661 -40.119 1.00 63.40 19 ASP B O 1
ATOM 1980 N N . TRP B 1 21 ? 8.528 -21.100 -38.625 1.00 61.02 20 TRP B N 1
ATOM 1981 C CA . TRP B 1 21 ? 9.435 -20.107 -38.070 1.00 55.89 20 TRP B CA 1
ATOM 1982 C C . TRP B 1 21 ? 10.415 -19.607 -39.119 1.00 55.41 20 TRP B C 1
ATOM 1983 O O . TRP B 1 21 ? 10.722 -18.415 -39.162 1.00 55.65 20 TRP B O 1
ATOM 1994 N N . GLU B 1 22 ? 10.933 -20.505 -39.959 1.00 55.97 21 GLU B N 1
ATOM 1995 C CA . GLU B 1 22 ? 11.891 -20.090 -40.978 1.00 59.64 21 GLU B CA 1
ATOM 1996 C C . GLU B 1 22 ? 11.248 -19.142 -41.977 1.00 65.95 21 GLU B C 1
ATOM 1997 O O . GLU B 1 22 ? 11.862 -18.147 -42.389 1.00 63.25 21 GLU B O 1
ATOM 2003 N N . LYS B 1 23 ? 10.002 -19.423 -42.365 1.00 66.61 22 LYS B N 1
ATOM 2004 C CA . LYS B 1 23 ? 9.312 -18.519 -43.285 1.00 67.48 22 LYS B CA 1
ATOM 2005 C C . LYS B 1 23 ? 9.102 -17.143 -42.655 1.00 64.25 22 LYS B C 1
ATOM 2006 O O . LYS B 1 23 ? 9.403 -16.101 -43.268 1.00 63.13 22 LYS B O 1
ATOM 2012 N N . GLU B 1 24 ? 8.617 -17.119 -41.410 1.00 60.09 23 GLU B N 1
ATOM 2013 C CA . GLU B 1 24 ? 8.417 -15.839 -40.737 1.00 60.76 23 GLU B CA 1
ATOM 2014 C C . GLU B 1 24 ? 9.741 -15.097 -40.555 1.00 60.07 23 GLU B C 1
ATOM 2015 O O . GLU B 1 24 ? 9.805 -13.868 -40.704 1.00 56.74 23 GLU B O 1
ATOM 2021 N N . MET B 1 25 ? 10.813 -15.834 -40.254 1.00 59.10 24 MET B N 1
ATOM 2022 C CA . MET B 1 25 ? 12.127 -15.231 -40.060 1.00 58.80 24 MET B CA 1
ATOM 2023 C C . MET B 1 25 ? 12.636 -14.597 -41.345 1.00 59.66 24 MET B C 1
ATOM 2024 O O . MET B 1 25 ? 13.224 -13.509 -41.318 1.00 56.53 24 MET B O 1
ATOM 2029 N N . SER B 1 26 ? 12.428 -15.270 -42.481 1.00 61.86 25 SER B N 1
ATOM 2030 C CA . SER B 1 26 ? 12.807 -14.692 -43.768 1.00 62.44 25 SER B CA 1
ATOM 2031 C C . SER B 1 26 ? 12.056 -13.393 -44.030 1.00 56.81 25 SER B C 1
ATOM 2032 O O . SER B 1 26 ? 12.643 -12.404 -44.495 1.00 52.82 25 SER B O 1
ATOM 2035 N N . GLN B 1 27 ? 10.755 -13.374 -43.724 1.00 60.19 26 GLN B N 1
ATOM 2036 C CA . GLN B 1 27 ? 9.983 -12.143 -43.888 1.00 57.30 26 GLN B CA 1
ATOM 2037 C C . GLN B 1 27 ? 10.549 -11.017 -43.021 1.00 59.06 26 GLN B C 1
ATOM 2038 O O . GLN B 1 27 ? 10.702 -9.872 -43.482 1.00 57.27 26 GLN B O 1
ATOM 2044 N N . VAL B 1 28 ? 10.900 -11.339 -41.770 1.00 62.01 27 VAL B N 1
ATOM 2045 C CA . VAL B 1 28 ? 11.432 -10.335 -40.846 1.00 57.65 27 VAL B CA 1
ATOM 2046 C C . VAL B 1 28 ? 12.770 -9.793 -41.340 1.00 53.36 27 VAL B C 1
ATOM 2047 O O . VAL B 1 28 ? 13.029 -8.581 -41.287 1.00 53.73 27 VAL B O 1
ATOM 2051 N N . GLU B 1 29 ? 13.648 -10.683 -41.807 1.00 56.06 28 GLU B N 1
ATOM 2052 C CA . GLU B 1 29 ? 14.953 -10.253 -42.303 1.00 57.13 28 GLU B CA 1
ATOM 2053 C C . GLU B 1 29 ? 14.809 -9.375 -43.539 1.00 55.63 28 GLU B C 1
ATOM 2054 O O . GLU B 1 29 ? 15.547 -8.393 -43.702 1.00 53.56 28 GLU B O 1
ATOM 2060 N N . ARG B 1 30 ? 13.866 -9.714 -44.426 1.00 58.25 29 ARG B N 1
ATOM 2061 C CA . ARG B 1 30 ? 13.607 -8.855 -45.578 1.00 59.64 29 ARG B CA 1
ATOM 2062 C C . ARG B 1 30 ? 13.196 -7.460 -45.128 1.00 57.15 29 ARG B C 1
ATOM 2063 O O . ARG B 1 30 ? 13.695 -6.453 -45.648 1.00 52.48 29 ARG B O 1
ATOM 2071 N N . GLU B 1 31 ? 12.298 -7.384 -44.140 1.00 56.30 30 GLU B N 1
ATOM 2072 C CA . GLU B 1 31 ? 11.861 -6.073 -43.669 1.00 56.13 30 GLU B CA 1
ATOM 2073 C C . GLU B 1 31 ? 13.029 -5.280 -43.086 1.00 56.10 30 GLU B C 1
ATOM 2074 O O . GLU B 1 31 ? 13.170 -4.076 -43.348 1.00 58.73 30 GLU B O 1
ATOM 2080 N N . ALA B 1 32 ? 13.881 -5.940 -42.296 1.00 54.86 31 ALA B N 1
ATOM 2081 C CA . ALA B 1 32 ? 15.014 -5.245 -41.684 1.00 53.24 31 ALA B CA 1
ATOM 2082 C C . ALA B 1 32 ? 15.995 -4.733 -42.734 1.00 52.43 31 ALA B C 1
ATOM 2083 O O . ALA B 1 32 ? 16.517 -3.615 -42.619 1.00 50.83 31 ALA B O 1
ATOM 2085 N N . GLU B 1 33 ? 16.271 -5.541 -43.761 1.00 56.05 32 GLU B N 1
ATOM 2086 C CA . GLU B 1 33 ? 17.177 -5.096 -44.815 1.00 52.53 32 GLU B CA 1
ATOM 2087 C C . GLU B 1 33 ? 16.584 -3.939 -45.609 1.00 58.68 32 GLU B C 1
ATOM 2088 O O . GLU B 1 33 ? 17.310 -3.017 -46.005 1.00 57.23 32 GLU B O 1
ATOM 2094 N N . ILE B 1 34 ? 15.271 -3.970 -45.862 1.00 56.91 33 ILE B N 1
ATOM 2095 C CA . ILE B 1 34 ? 14.643 -2.845 -46.549 1.00 55.96 33 ILE B CA 1
ATOM 2096 C C . ILE B 1 34 ? 14.780 -1.580 -45.709 1.00 55.15 33 ILE B C 1
ATOM 2097 O O . ILE B 1 34 ? 15.048 -0.491 -46.236 1.00 54.65 33 ILE B O 1
ATOM 2102 N N . TYR B 1 35 ? 14.623 -1.710 -44.388 1.00 53.94 34 TYR B N 1
ATOM 2103 C CA . TYR B 1 35 ? 14.851 -0.567 -43.508 1.00 56.37 34 TYR B CA 1
ATOM 2104 C C . TYR B 1 35 ? 16.276 -0.043 -43.634 1.00 56.02 34 TYR B C 1
ATOM 2105 O O . TYR B 1 35 ? 16.496 1.174 -43.688 1.00 59.11 34 TYR B O 1
ATOM 2114 N N . ARG B 1 36 ? 17.259 -0.946 -43.656 1.00 54.18 35 ARG B N 1
ATOM 2115 C CA . ARG B 1 36 ? 18.649 -0.508 -43.771 1.00 54.83 35 ARG B CA 1
ATOM 2116 C C . ARG B 1 36 ? 18.889 0.238 -45.078 1.00 58.91 35 ARG B C 1
ATOM 2117 O O . ARG B 1 36 ? 19.571 1.270 -45.099 1.00 52.56 35 ARG B O 1
ATOM 2125 N N . ILE B 1 37 ? 18.346 -0.283 -46.182 1.00 61.61 36 ILE B N 1
ATOM 2126 C CA . ILE B 1 37 ? 18.525 0.357 -47.484 1.00 59.79 36 ILE B CA 1
ATOM 2127 C C . ILE B 1 37 ? 17.887 1.741 -47.486 1.00 59.81 36 ILE B C 1
ATOM 2128 O O . ILE B 1 37 ? 18.470 2.716 -47.986 1.00 56.51 36 ILE B O 1
ATOM 2133 N N . LYS B 1 38 ? 16.681 1.845 -46.915 1.00 59.62 37 LYS B N 1
ATOM 2134 C CA . LYS B 1 38 ? 15.982 3.123 -46.857 1.00 57.86 37 LYS B CA 1
ATOM 2135 C C . LYS B 1 38 ? 16.754 4.136 -46.020 1.00 55.98 37 LYS B C 1
ATOM 2136 O O . LYS B 1 38 ? 16.803 5.324 -46.358 1.00 58.90 37 LYS B O 1
ATOM 2142 N N . LYS B 1 39 ? 17.352 3.689 -44.914 1.00 57.32 38 LYS B N 1
ATOM 2143 C CA . LYS B 1 39 ? 18.106 4.604 -44.063 1.00 60.91 38 LYS B CA 1
ATOM 2144 C C . LYS B 1 39 ? 19.475 4.962 -44.635 1.00 56.35 38 LYS B C 1
ATOM 2145 O O . LYS B 1 39 ? 20.010 6.030 -44.317 1.00 56.08 38 LYS B O 1
ATOM 2151 N N . THR B 1 40 ? 20.055 4.102 -45.473 1.00 57.70 39 THR B N 1
ATOM 2152 C CA . THR B 1 40 ? 21.409 4.333 -45.960 1.00 61.47 39 THR B CA 1
ATOM 2153 C C . THR B 1 40 ? 21.478 5.027 -47.314 1.00 66.18 39 THR B C 1
ATOM 2154 O O . THR B 1 40 ? 22.504 5.651 -47.610 1.00 64.20 39 THR B O 1
ATOM 2158 N N . GLN B 1 41 ? 20.434 4.940 -48.144 1.00 63.54 40 GLN B N 1
ATOM 2159 C CA . GLN B 1 41 ? 20.505 5.578 -49.459 1.00 63.12 40 GLN B CA 1
ATOM 2160 C C . GLN B 1 41 ? 20.723 7.090 -49.393 1.00 65.39 40 GLN B C 1
ATOM 2161 O O . GLN B 1 41 ? 21.589 7.595 -50.132 1.00 67.43 40 GLN B O 1
ATOM 2167 N N . PRO B 1 42 ? 20.002 7.865 -48.569 1.00 61.19 41 PRO B N 1
ATOM 2168 C CA . PRO B 1 42 ? 20.260 9.318 -48.531 1.00 59.63 41 PRO B CA 1
ATOM 2169 C C . PRO B 1 42 ? 21.676 9.674 -48.124 1.00 64.84 41 PRO B C 1
ATOM 2170 O O . PRO B 1 42 ? 22.214 10.695 -48.581 1.00 68.99 41 PRO B O 1
ATOM 2174 N N . MET B 1 43 ? 22.293 8.874 -47.257 1.00 66.37 42 MET B N 1
ATOM 2175 C CA . MET B 1 43 ? 23.684 9.126 -46.907 1.00 70.38 42 MET B CA 1
ATOM 2176 C C . MET B 1 43 ? 24.579 8.980 -48.129 1.00 67.81 42 MET B C 1
ATOM 2177 O O . MET B 1 43 ? 25.508 9.772 -48.329 1.00 66.63 42 MET B O 1
ATOM 2182 N N . TYR B 1 44 ? 24.303 7.985 -48.975 1.00 67.24 43 TYR B N 1
ATOM 2183 C CA . TYR B 1 44 ? 25.100 7.840 -50.186 1.00 72.46 43 TYR B CA 1
ATOM 2184 C C . TYR B 1 44 ? 24.790 8.944 -51.191 1.00 75.52 43 TYR B C 1
ATOM 2185 O O . TYR B 1 44 ? 25.655 9.304 -51.994 1.00 74.61 43 TYR B O 1
ATOM 2194 N N . ALA B 1 45 ? 23.578 9.506 -51.156 1.00 74.86 44 ALA B N 1
ATOM 2195 C CA . ALA B 1 45 ? 23.292 10.692 -51.965 1.00 72.00 44 ALA B CA 1
ATOM 2196 C C . ALA B 1 45 ? 24.134 11.889 -51.520 1.00 71.53 44 ALA B C 1
ATOM 2197 O O . ALA B 1 45 ? 24.716 12.604 -52.351 1.00 78.98 44 ALA B O 1
ATOM 2199 N N . LYS B 1 46 ? 24.214 12.119 -50.206 1.00 68.23 45 LYS B N 1
ATOM 2200 C CA . LYS B 1 46 ? 25.086 13.180 -49.702 1.00 75.72 45 LYS B CA 1
ATOM 2201 C C . LYS B 1 46 ? 26.538 12.918 -50.087 1.00 80.38 45 LYS B C 1
ATOM 2202 O O . LYS B 1 46 ? 27.278 13.848 -50.441 1.00 81.88 45 LYS B O 1
ATOM 2208 N N . ARG B 1 47 ? 26.970 11.656 -50.010 1.00 80.23 46 ARG B N 1
ATOM 2209 C CA . ARG B 1 47 ? 28.336 11.329 -50.406 1.00 80.96 46 ARG B CA 1
ATOM 2210 C C . ARG B 1 47 ? 28.560 11.574 -51.890 1.00 82.32 46 ARG B C 1
ATOM 2211 O O . ARG B 1 47 ? 29.644 11.999 -52.287 1.00 85.12 46 ARG B O 1
ATOM 2219 N N . ARG B 1 48 ? 27.565 11.283 -52.731 1.00 81.33 47 ARG B N 1
ATOM 2220 C CA . ARG B 1 48 ? 27.714 11.585 -54.151 1.00 85.33 47 ARG B CA 1
ATOM 2221 C C . ARG B 1 48 ? 27.880 13.082 -54.371 1.00 80.48 47 ARG B C 1
ATOM 2222 O O . ARG B 1 48 ? 28.729 13.512 -55.163 1.00 81.27 47 ARG B O 1
ATOM 2230 N N . SER B 1 49 ? 27.078 13.891 -53.677 1.00 81.22 48 SER B N 1
ATOM 2231 C CA . SER B 1 49 ? 27.215 15.339 -53.812 1.00 82.87 48 SER B CA 1
ATOM 2232 C C . SER B 1 49 ? 28.596 15.806 -53.365 1.00 79.82 48 SER B C 1
ATOM 2233 O O . SER B 1 49 ? 29.176 16.715 -53.969 1.00 82.69 48 SER B O 1
ATOM 2236 N N . ILE B 1 50 ? 29.135 15.205 -52.300 1.00 85.35 49 ILE B N 1
ATOM 2237 C CA . ILE B 1 50 ? 30.475 15.581 -51.848 1.00 90.46 49 ILE B CA 1
ATOM 2238 C C . ILE B 1 50 ? 31.535 15.113 -52.843 1.00 91.58 49 ILE B C 1
ATOM 2239 O O . ILE B 1 50 ? 32.493 15.838 -53.134 1.00 92.33 49 ILE B O 1
ATOM 2244 N N . LEU B 1 51 ? 31.393 13.894 -53.366 1.00 88.51 50 LEU B N 1
ATOM 2245 C CA . LEU B 1 51 ? 32.413 13.321 -54.238 1.00 87.38 50 LEU B CA 1
ATOM 2246 C C . LEU B 1 51 ? 32.451 14.006 -55.593 1.00 90.67 50 LEU B C 1
ATOM 2247 O O . LEU B 1 51 ? 33.505 14.032 -56.238 1.00 91.72 50 LEU B O 1
ATOM 2252 N N . LYS B 1 52 ? 31.320 14.548 -56.051 1.00 92.35 51 LYS B N 1
ATOM 2253 C CA . LYS B 1 52 ? 31.347 15.331 -57.280 1.00 91.83 51 LYS B CA 1
ATOM 2254 C C . LYS B 1 52 ? 32.273 16.532 -57.149 1.00 91.33 51 LYS B C 1
ATOM 2255 O O . LYS B 1 52 ? 32.762 17.041 -58.163 1.00 93.26 51 LYS B O 1
ATOM 2261 N N . GLU B 1 53 ? 32.538 16.977 -55.917 1.00 89.84 52 GLU B N 1
ATOM 2262 C CA . GLU B 1 53 ? 33.498 18.052 -55.690 1.00 94.60 52 GLU B CA 1
ATOM 2263 C C . GLU B 1 53 ? 34.929 17.584 -55.944 1.00 99.84 52 GLU B C 1
ATOM 2264 O O . GLU B 1 53 ? 35.764 18.358 -56.427 1.00 99.30 52 GLU B O 1
ATOM 2270 N N . ILE B 1 54 ? 35.236 16.337 -55.605 1.00 100.04 53 ILE B N 1
ATOM 2271 C CA . ILE B 1 54 ? 36.608 15.830 -55.703 1.00 98.01 53 ILE B CA 1
ATOM 2272 C C . ILE B 1 54 ? 36.918 15.491 -57.160 1.00 100.97 53 ILE B C 1
ATOM 2273 O O . ILE B 1 54 ? 36.163 14.731 -57.786 1.00 98.20 53 ILE B O 1
ATOM 2278 N N . PRO B 1 55 ? 38.005 16.024 -57.726 1.00 101.80 54 PRO B N 1
ATOM 2279 C CA . PRO B 1 55 ? 38.311 15.781 -59.144 1.00 95.20 54 PRO B CA 1
ATOM 2280 C C . PRO B 1 55 ? 38.985 14.430 -59.360 1.00 92.72 54 PRO B C 1
ATOM 2281 O O . PRO B 1 55 ? 39.922 14.067 -58.644 1.00 90.13 54 PRO B O 1
ATOM 2285 N N . LYS B 1 56 ? 38.496 13.691 -60.360 1.00 97.00 55 LYS B N 1
ATOM 2286 C CA . LYS B 1 56 ? 39.059 12.401 -60.772 1.00 94.06 55 LYS B CA 1
ATOM 2287 C C . LYS B 1 56 ? 39.135 11.413 -59.613 1.00 91.72 55 LYS B C 1
ATOM 2288 O O . LYS B 1 56 ? 40.045 10.584 -59.546 1.00 93.76 55 LYS B O 1
ATOM 2294 N N . PHE B 1 57 ? 38.172 11.503 -58.698 1.00 92.54 56 PHE B N 1
ATOM 2295 C CA . PHE B 1 57 ? 38.097 10.570 -57.582 1.00 91.02 56 PHE B CA 1
ATOM 2296 C C . PHE B 1 57 ? 37.870 9.149 -58.087 1.00 86.70 56 PHE B C 1
ATOM 2297 O O . PHE B 1 57 ? 38.617 8.217 -57.750 1.00 89.34 56 PHE B O 1
ATOM 2305 N N . TRP B 1 58 ? 36.855 8.977 -58.934 1.00 82.92 57 TRP B N 1
ATOM 2306 C CA . TRP B 1 58 ? 36.494 7.648 -59.402 1.00 84.91 57 TRP B CA 1
ATOM 2307 C C . TRP B 1 58 ? 37.548 7.072 -60.334 1.00 86.39 57 TRP B C 1
ATOM 2308 O O . TRP B 1 58 ? 37.740 5.852 -60.358 1.00 85.04 57 TRP B O 1
ATOM 2319 N N . TYR B 1 59 ? 38.241 7.915 -61.106 1.00 90.13 58 TYR B N 1
ATOM 2320 C CA . TYR B 1 59 ? 39.347 7.399 -61.909 1.00 95.91 58 TYR B CA 1
ATOM 2321 C C . TYR B 1 59 ? 40.422 6.792 -61.025 1.00 91.47 58 TYR B C 1
ATOM 2322 O O . TYR B 1 59 ? 40.935 5.708 -61.319 1.00 93.41 58 TYR B O 1
ATOM 2331 N N . ILE B 1 60 ? 40.773 7.473 -59.935 1.00 85.81 59 ILE B N 1
ATOM 2332 C CA . ILE B 1 60 ? 41.794 6.948 -59.036 1.00 88.88 59 ILE B CA 1
ATOM 2333 C C . ILE B 1 60 ? 41.327 5.631 -58.427 1.00 88.11 59 ILE B C 1
ATOM 2334 O O . ILE B 1 60 ? 42.062 4.630 -58.415 1.00 88.06 59 ILE B O 1
ATOM 2339 N N . VAL B 1 61 ? 40.073 5.600 -57.964 1.00 84.75 60 VAL B N 1
ATOM 2340 C CA . VAL B 1 61 ? 39.540 4.392 -57.339 1.00 80.78 60 VAL B CA 1
ATOM 2341 C C . VAL B 1 61 ? 39.548 3.225 -58.319 1.00 87.01 60 VAL B C 1
ATOM 2342 O O . VAL B 1 61 ? 39.938 2.105 -57.968 1.00 90.75 60 VAL B O 1
ATOM 2346 N N . LEU B 1 62 ? 39.129 3.467 -59.562 1.00 89.85 61 LEU B N 1
ATOM 2347 C CA . LEU B 1 62 ? 39.037 2.383 -60.535 1.00 93.65 61 LEU B CA 1
ATOM 2348 C C . LEU B 1 62 ? 40.412 1.933 -61.018 1.00 93.17 61 LEU B C 1
ATOM 2349 O O . LEU B 1 62 ? 40.653 0.731 -61.183 1.00 94.55 61 LEU B O 1
ATOM 2354 N N . ALA B 1 63 ? 41.323 2.877 -61.263 1.00 88.13 62 ALA B N 1
ATOM 2355 C CA . ALA B 1 63 ? 42.625 2.521 -61.814 1.00 89.02 62 ALA B CA 1
ATOM 2356 C C . ALA B 1 63 ? 43.494 1.791 -60.800 1.00 92.58 62 ALA B C 1
ATOM 2357 O O . ALA B 1 63 ? 44.229 0.866 -61.166 1.00 89.09 62 ALA B O 1
ATOM 2359 N N . GLU B 1 64 ? 43.432 2.181 -59.519 1.00 97.20 63 GLU B N 1
ATOM 2360 C CA . GLU B 1 64 ? 44.287 1.507 -58.543 1.00 97.93 63 GLU B CA 1
ATOM 2361 C C . GLU B 1 64 ? 43.807 0.085 -58.273 1.00 97.14 63 GLU B C 1
ATOM 2362 O O . GLU B 1 64 ? 44.626 -0.807 -58.024 1.00 98.68 63 GLU B O 1
ATOM 2368 N N . ASN B 1 65 ? 42.500 -0.151 -58.351 1.00 94.67 64 ASN B N 1
ATOM 2369 C CA . ASN B 1 65 ? 41.951 -1.449 -57.984 1.00 95.31 64 ASN B CA 1
ATOM 2370 C C . ASN B 1 65 ? 42.338 -2.505 -59.012 1.00 96.52 64 ASN B C 1
ATOM 2371 O O . ASN B 1 65 ? 42.176 -2.309 -60.220 1.00 96.59 64 ASN B O 1
ATOM 2376 N N . ASP B 1 66 ? 42.856 -3.631 -58.520 1.00 99.53 65 ASP B N 1
ATOM 2377 C CA . ASP B 1 66 ? 43.264 -4.727 -59.390 1.00 97.07 65 ASP B CA 1
ATOM 2378 C C . ASP B 1 66 ? 42.090 -5.629 -59.743 1.00 96.47 65 ASP B C 1
ATOM 2379 O O . ASP B 1 66 ? 42.054 -6.189 -60.845 1.00 98.23 65 ASP B O 1
ATOM 2384 N N . ASP B 1 67 ? 41.139 -5.791 -58.819 1.00 96.03 66 ASP B N 1
ATOM 2385 C CA . ASP B 1 67 ? 39.955 -6.601 -59.089 1.00 95.78 66 ASP B CA 1
ATOM 2386 C C . ASP B 1 67 ? 39.179 -6.074 -60.289 1.00 93.88 66 ASP B C 1
ATOM 2387 O O . ASP B 1 67 ? 38.739 -6.849 -61.146 1.00 90.03 66 ASP B O 1
ATOM 2392 N N . PHE B 1 68 ? 39.007 -4.752 -60.362 1.00 94.86 67 PHE B N 1
ATOM 2393 C CA . PHE B 1 68 ? 38.229 -4.138 -61.434 1.00 92.87 67 PHE B CA 1
ATOM 2394 C C . PHE B 1 68 ? 38.894 -4.287 -62.798 1.00 92.56 67 PHE B C 1
ATOM 2395 O O . PHE B 1 68 ? 38.220 -4.589 -63.790 1.00 89.07 67 PHE B O 1
ATOM 2403 N N . ALA B 1 69 ? 40.212 -4.083 -62.872 1.00 92.48 68 ALA B N 1
ATOM 2404 C CA . ALA B 1 69 ? 40.911 -4.156 -64.151 1.00 87.39 68 ALA B CA 1
ATOM 2405 C C . ALA B 1 69 ? 40.850 -5.542 -64.786 1.00 84.20 68 ALA B C 1
ATOM 2406 O O . ALA B 1 69 ? 41.037 -5.664 -66.002 1.00 83.28 68 ALA B O 1
ATOM 2408 N N . ASP B 1 70 ? 40.608 -6.586 -63.993 1.00 88.87 69 ASP B N 1
ATOM 2409 C CA . ASP B 1 70 ? 40.505 -7.936 -64.540 1.00 93.08 69 ASP B CA 1
ATOM 2410 C C . ASP B 1 70 ? 39.285 -8.115 -65.443 1.00 89.57 69 ASP B C 1
ATOM 2411 O O . ASP B 1 70 ? 39.351 -8.878 -66.414 1.00 89.60 69 ASP B O 1
ATOM 2416 N N . TYR B 1 71 ? 38.175 -7.427 -65.158 1.00 90.63 70 TYR B N 1
ATOM 2417 C CA . TYR B 1 71 ? 36.928 -7.655 -65.890 1.00 93.43 70 TYR B CA 1
ATOM 2418 C C . TYR B 1 71 ? 36.875 -6.943 -67.237 1.00 91.54 70 TYR B C 1
ATOM 2419 O O . TYR B 1 71 ? 35.988 -7.245 -68.045 1.00 84.35 70 TYR B O 1
ATOM 2428 N N . ILE B 1 72 ? 37.791 -6.016 -67.501 1.00 88.89 71 ILE B N 1
ATOM 2429 C CA . ILE B 1 72 ? 37.717 -5.151 -68.668 1.00 87.52 71 ILE B CA 1
ATOM 2430 C C . ILE B 1 72 ? 38.982 -5.299 -69.500 1.00 92.41 71 ILE B C 1
ATOM 2431 O O . ILE B 1 72 ? 39.998 -5.837 -69.051 1.00 93.52 71 ILE B O 1
ATOM 2436 N N . SER B 1 73 ? 38.901 -4.820 -70.738 1.00 94.23 72 SER B N 1
ATOM 2437 C CA . SER B 1 73 ? 40.093 -4.703 -71.555 1.00 98.46 72 SER B CA 1
ATOM 2438 C C . SER B 1 73 ? 40.946 -3.548 -71.029 1.00 99.40 72 SER B C 1
ATOM 2439 O O . SER B 1 73 ? 40.414 -2.550 -70.534 1.00 99.28 72 SER B O 1
ATOM 2442 N N . PRO B 1 74 ? 42.274 -3.663 -71.114 1.00 104.26 73 PRO B N 1
ATOM 2443 C CA . PRO B 1 74 ? 43.132 -2.577 -70.602 1.00 105.12 73 PRO B CA 1
ATOM 2444 C C . PRO B 1 74 ? 42.929 -1.236 -71.285 1.00 102.91 73 PRO B C 1
ATOM 2445 O O . PRO B 1 74 ? 42.958 -0.197 -70.609 1.00 104.50 73 PRO B O 1
ATOM 2449 N N . ASP B 1 75 ? 42.681 -1.225 -72.598 1.00 104.55 74 ASP B N 1
ATOM 2450 C CA . ASP B 1 75 ? 42.556 0.047 -73.304 1.00 110.10 74 ASP B CA 1
ATOM 2451 C C . ASP B 1 75 ? 41.388 0.873 -72.778 1.00 109.92 74 ASP B C 1
ATOM 2452 O O . ASP B 1 75 ? 41.472 2.111 -72.738 1.00 108.72 74 ASP B O 1
ATOM 2457 N N . ASP B 1 76 ? 40.362 0.208 -72.235 1.00 105.16 75 ASP B N 1
ATOM 2458 C CA . ASP B 1 76 ? 39.199 0.927 -71.728 1.00 98.94 75 ASP B CA 1
ATOM 2459 C C . ASP B 1 76 ? 39.607 1.862 -70.603 1.00 101.34 75 ASP B C 1
ATOM 2460 O O . ASP B 1 76 ? 39.007 2.931 -70.427 1.00 101.73 75 ASP B O 1
ATOM 2465 N N . LEU B 1 77 ? 40.656 1.491 -69.864 1.00 104.93 76 LEU B N 1
ATOM 2466 C CA . LEU B 1 77 ? 41.074 2.280 -68.715 1.00 107.94 76 LEU B CA 1
ATOM 2467 C C . LEU B 1 77 ? 41.380 3.711 -69.133 1.00 103.95 76 LEU B C 1
ATOM 2468 O O . LEU B 1 77 ? 41.083 4.657 -68.392 1.00 103.59 76 LEU B O 1
ATOM 2473 N N . LYS B 1 78 ? 41.939 3.887 -70.339 1.00 107.05 77 LYS B N 1
ATOM 2474 C CA . LYS B 1 78 ? 42.284 5.227 -70.807 1.00 110.28 77 LYS B CA 1
ATOM 2475 C C . LYS B 1 78 ? 41.095 6.175 -70.706 1.00 109.85 77 LYS B C 1
ATOM 2476 O O . LYS B 1 78 ? 41.253 7.350 -70.356 1.00 104.53 77 LYS B O 1
ATOM 2482 N N . TYR B 1 79 ? 39.897 5.688 -71.029 1.00 110.55 78 TYR B N 1
ATOM 2483 C CA . TYR B 1 79 ? 38.723 6.555 -71.027 1.00 109.24 78 TYR B CA 1
ATOM 2484 C C . TYR B 1 79 ? 38.137 6.723 -69.631 1.00 107.64 78 TYR B C 1
ATOM 2485 O O . TYR B 1 79 ? 37.552 7.774 -69.323 1.00 102.65 78 TYR B O 1
ATOM 2494 N N . LEU B 1 80 ? 38.346 5.738 -68.756 1.00 106.97 79 LEU B N 1
ATOM 2495 C CA . LEU B 1 80 ? 37.824 5.821 -67.399 1.00 96.59 79 LEU B CA 1
ATOM 2496 C C . LEU B 1 80 ? 38.444 6.963 -66.616 1.00 93.51 79 LEU B C 1
ATOM 2497 O O . LEU B 1 80 ? 37.974 7.265 -65.515 1.00 95.15 79 LEU B O 1
ATOM 2502 N N . GLU B 1 81 ? 39.486 7.597 -67.161 1.00 98.65 80 GLU B N 1
ATOM 2503 C CA . GLU B 1 81 ? 40.042 8.796 -66.547 1.00 100.47 80 GLU B CA 1
ATOM 2504 C C . GLU B 1 81 ? 38.990 9.879 -66.393 1.00 98.27 80 GLU B C 1
ATOM 2505 O O . GLU B 1 81 ? 39.098 10.728 -65.500 1.00 96.41 80 GLU B O 1
ATOM 2511 N N . TYR B 1 82 ? 37.975 9.877 -67.250 1.00 101.47 81 TYR B N 1
ATOM 2512 C CA . TYR B 1 82 ? 37.031 10.984 -67.314 1.00 103.10 81 TYR B CA 1
ATOM 2513 C C . TYR B 1 82 ? 35.675 10.618 -66.715 1.00 100.35 81 TYR B C 1
ATOM 2514 O O . TYR B 1 82 ? 34.626 11.041 -67.204 1.00 98.39 81 TYR B O 1
ATOM 2523 N N . ILE B 1 83 ? 35.687 9.831 -65.642 1.00 99.30 82 ILE B N 1
ATOM 2524 C CA . ILE B 1 83 ? 34.483 9.509 -64.885 1.00 94.18 82 ILE B CA 1
ATOM 2525 C C . ILE B 1 83 ? 34.454 10.411 -63.660 1.00 89.59 82 ILE B C 1
ATOM 2526 O O . ILE B 1 83 ? 35.385 10.389 -62.845 1.00 89.10 82 ILE B O 1
ATOM 2531 N N . ASP B 1 84 ? 33.395 11.211 -63.527 1.00 91.00 83 ASP B N 1
ATOM 2532 C CA . ASP B 1 84 ? 33.279 12.116 -62.391 1.00 93.93 83 ASP B CA 1
ATOM 2533 C C . ASP B 1 84 ? 32.283 11.653 -61.335 1.00 91.18 83 ASP B C 1
ATOM 2534 O O . ASP B 1 84 ? 32.309 12.183 -60.219 1.00 89.96 83 ASP B O 1
ATOM 2539 N N . ASP B 1 85 ? 31.410 10.691 -61.644 1.00 83.98 84 ASP B N 1
ATOM 2540 C CA . ASP B 1 85 ? 30.432 10.260 -60.652 1.00 83.44 84 ASP B CA 1
ATOM 2541 C C . ASP B 1 85 ? 29.925 8.858 -60.965 1.00 84.06 84 ASP B C 1
ATOM 2542 O O . ASP B 1 85 ? 29.546 8.562 -62.104 1.00 82.06 84 ASP B O 1
ATOM 2547 N N . ILE B 1 86 ? 29.918 8.006 -59.938 1.00 82.53 85 ILE B N 1
ATOM 2548 C CA . ILE B 1 86 ? 29.288 6.690 -59.962 1.00 81.00 85 ILE B CA 1
ATOM 2549 C C . ILE B 1 86 ? 28.303 6.620 -58.802 1.00 81.26 85 ILE B C 1
ATOM 2550 O O . ILE B 1 86 ? 28.652 6.979 -57.672 1.00 82.89 85 ILE B O 1
ATOM 2555 N N . TYR B 1 87 ? 27.072 6.188 -59.082 1.00 77.86 86 TYR B N 1
ATOM 2556 C CA . TYR B 1 87 ? 26.021 6.161 -58.072 1.00 73.03 86 TYR B CA 1
ATOM 2557 C C . TYR B 1 87 ? 25.250 4.849 -58.158 1.00 75.64 86 TYR B C 1
ATOM 2558 O O . TYR B 1 87 ? 25.081 4.285 -59.239 1.00 75.54 86 TYR B O 1
ATOM 2567 N N . VAL B 1 88 ? 24.795 4.359 -57.003 1.00 77.88 87 VAL B N 1
ATOM 2568 C CA . VAL B 1 88 ? 23.985 3.144 -56.913 1.00 76.93 87 VAL B CA 1
ATOM 2569 C C . VAL B 1 88 ? 22.687 3.481 -56.184 1.00 73.49 87 VAL B C 1
ATOM 2570 O O . VAL B 1 88 ? 22.719 4.042 -55.082 1.00 74.79 87 VAL B O 1
ATOM 2574 N N . TYR B 1 89 ? 21.550 3.146 -56.800 1.00 68.98 88 TYR B N 1
ATOM 2575 C CA . TYR B 1 89 ? 20.228 3.446 -56.255 1.00 68.40 88 TYR B CA 1
ATOM 2576 C C . TYR B 1 89 ? 19.409 2.164 -56.173 1.00 70.66 88 TYR B C 1
ATOM 2577 O O . TYR B 1 89 ? 19.317 1.421 -57.154 1.00 66.65 88 TYR B O 1
ATOM 2586 N N . TYR B 1 90 ? 18.809 1.905 -55.010 1.00 73.61 89 TYR B N 1
ATOM 2587 C CA . TYR B 1 90 ? 17.995 0.710 -54.834 1.00 77.46 89 TYR B CA 1
ATOM 2588 C C . TYR B 1 90 ? 16.511 1.056 -54.915 1.00 81.89 89 TYR B C 1
ATOM 2589 O O . TYR B 1 90 ? 15.986 1.712 -54.003 1.00 80.27 89 TYR B O 1
ATOM 2598 N N . PRO B 1 91 ? 15.799 0.643 -55.971 1.00 85.71 90 PRO B N 1
ATOM 2599 C CA . PRO B 1 91 ? 14.410 1.091 -56.170 1.00 86.36 90 PRO B CA 1
ATOM 2600 C C . PRO B 1 91 ? 13.402 0.525 -55.185 1.00 83.29 90 PRO B C 1
ATOM 2601 O O . PRO B 1 91 ? 12.221 0.877 -55.274 1.00 90.35 90 PRO B O 1
ATOM 2605 N N . ILE B 1 92 ? 13.803 -0.352 -54.265 1.00 82.20 91 ILE B N 1
ATOM 2606 C CA . ILE B 1 92 ? 12.860 -0.822 -53.260 1.00 84.09 91 ILE B CA 1
ATOM 2607 C C . ILE B 1 92 ? 12.434 0.307 -52.335 1.00 79.46 91 ILE B C 1
ATOM 2608 O O . ILE B 1 92 ? 11.403 0.201 -51.659 1.00 76.23 91 ILE B O 1
ATOM 2613 N N . VAL B 1 93 ? 13.196 1.403 -52.311 1.00 75.14 92 VAL B N 1
ATOM 2614 C CA . VAL B 1 93 ? 12.894 2.513 -51.411 1.00 74.51 92 VAL B CA 1
ATOM 2615 C C . VAL B 1 93 ? 11.544 3.137 -51.734 1.00 82.55 92 VAL B C 1
ATOM 2616 O O . VAL B 1 93 ? 10.720 3.374 -50.843 1.00 82.90 92 VAL B O 1
ATOM 2620 N N . ASP B 1 94 ? 11.287 3.396 -53.011 1.00 86.86 93 ASP B N 1
ATOM 2621 C CA . ASP B 1 94 ? 10.101 4.145 -53.404 1.00 86.44 93 ASP B CA 1
ATOM 2622 C C . ASP B 1 94 ? 8.904 3.291 -53.804 1.00 86.75 93 ASP B C 1
ATOM 2623 O O . ASP B 1 94 ? 7.811 3.467 -53.259 1.00 92.39 93 ASP B O 1
ATOM 2628 N N . ASP B 1 95 ? 9.088 2.355 -54.730 1.00 86.19 94 ASP B N 1
ATOM 2629 C CA . ASP B 1 95 ? 7.957 1.714 -55.380 1.00 95.65 94 ASP B CA 1
ATOM 2630 C C . ASP B 1 95 ? 7.724 0.259 -55.011 1.00 95.77 94 ASP B C 1
ATOM 2631 O O . ASP B 1 95 ? 6.683 -0.285 -55.398 1.00 95.77 94 ASP B O 1
ATOM 2636 N N . GLU B 1 96 ? 8.625 -0.377 -54.266 1.00 98.46 95 GLU B N 1
ATOM 2637 C CA . GLU B 1 96 ? 8.552 -1.824 -54.064 1.00 104.88 95 GLU B CA 1
ATOM 2638 C C . GLU B 1 96 ? 8.389 -2.488 -55.430 1.00 103.80 95 GLU B C 1
ATOM 2639 O O . GLU B 1 96 ? 7.468 -3.270 -55.673 1.00 99.95 95 GLU B O 1
ATOM 2645 N N . ALA B 1 97 ? 9.310 -2.147 -56.336 1.00 100.54 96 ALA B N 1
ATOM 2646 C CA . ALA B 1 97 ? 9.217 -2.526 -57.741 1.00 101.48 96 ALA B CA 1
ATOM 2647 C C . ALA B 1 97 ? 9.147 -4.031 -57.948 1.00 106.06 96 ALA B C 1
ATOM 2648 O O . ALA B 1 97 ? 8.132 -4.560 -58.411 1.00 102.27 96 ALA B O 1
ATOM 2650 N N . GLY B 1 98 ? 10.217 -4.728 -57.608 1.00 97.19 97 GLY B N 1
ATOM 2651 C CA . GLY B 1 98 ? 10.247 -6.159 -57.784 1.00 92.72 97 GLY B CA 1
ATOM 2652 C C . GLY B 1 98 ? 10.801 -6.810 -56.546 1.00 95.25 97 GLY B C 1
ATOM 2653 O O . GLY B 1 98 ? 10.248 -6.692 -55.450 1.00 96.88 97 GLY B O 1
ATOM 2654 N N . HIS B 1 99 ? 11.919 -7.491 -56.723 1.00 97.92 98 HIS B N 1
ATOM 2655 C CA . HIS B 1 99 ? 12.673 -8.010 -55.605 1.00 91.47 98 HIS B CA 1
ATOM 2656 C C . HIS B 1 99 ? 13.429 -6.856 -54.958 1.00 87.06 98 HIS B C 1
ATOM 2657 O O . HIS B 1 99 ? 13.877 -5.922 -55.631 1.00 84.66 98 HIS B O 1
ATOM 2664 N N . PHE B 1 100 ? 13.553 -6.912 -53.636 1.00 86.15 99 PHE B N 1
ATOM 2665 C CA . PHE B 1 100 ? 14.137 -5.793 -52.907 1.00 84.82 99 PHE B CA 1
ATOM 2666 C C . PHE B 1 100 ? 15.620 -5.602 -53.201 1.00 85.18 99 PHE B C 1
ATOM 2667 O O . PHE B 1 100 ? 16.180 -4.566 -52.828 1.00 84.33 99 PHE B O 1
ATOM 2675 N N . LYS B 1 101 ? 16.257 -6.560 -53.865 1.00 81.31 100 LYS B N 1
ATOM 2676 C CA . LYS B 1 101 ? 17.668 -6.483 -54.215 1.00 79.54 100 LYS B CA 1
ATOM 2677 C C . LYS B 1 101 ? 17.924 -5.796 -55.558 1.00 81.26 100 LYS B C 1
ATOM 2678 O O . LYS B 1 101 ? 19.087 -5.671 -55.957 1.00 78.28 100 LYS B O 1
ATOM 2684 N N . ASP B 1 102 ? 16.877 -5.352 -56.258 1.00 82.32 101 ASP B N 1
ATOM 2685 C CA . ASP B 1 102 ? 17.045 -4.640 -57.521 1.00 77.29 101 ASP B CA 1
ATOM 2686 C C . ASP B 1 102 ? 17.893 -3.388 -57.320 1.00 68.48 101 ASP B C 1
ATOM 2687 O O . ASP B 1 102 ? 17.807 -2.728 -56.282 1.00 72.45 101 ASP B O 1
ATOM 2692 N N . PHE B 1 103 ? 18.742 -3.070 -58.301 1.00 69.82 102 PHE B N 1
ATOM 2693 C CA . PHE B 1 103 ? 19.597 -1.897 -58.135 1.00 75.71 102 PHE B CA 1
ATOM 2694 C C . PHE B 1 103 ? 19.970 -1.297 -59.486 1.00 75.23 102 PHE B C 1
ATOM 2695 O O . PHE B 1 103 ? 20.099 -2.004 -60.485 1.00 68.37 102 PHE B O 1
ATOM 2703 N N . ASN B 1 104 ? 20.154 0.022 -59.498 1.00 68.77 103 ASN B N 1
ATOM 2704 C CA . ASN B 1 104 ? 20.493 0.774 -60.698 1.00 71.85 103 ASN B CA 1
ATOM 2705 C C . ASN B 1 104 ? 21.834 1.464 -60.493 1.00 74.09 103 ASN B C 1
ATOM 2706 O O . ASN B 1 104 ? 22.047 2.117 -59.467 1.00 74.85 103 ASN B O 1
ATOM 2711 N N . ILE B 1 105 ? 22.729 1.333 -61.468 1.00 72.25 104 ILE B N 1
ATOM 2712 C CA . ILE B 1 105 ? 24.044 1.960 -61.417 1.00 72.77 104 ILE B CA 1
ATOM 2713 C C . ILE B 1 105 ? 24.097 3.070 -62.459 1.00 74.33 104 ILE B C 1
ATOM 2714 O O . ILE B 1 105 ? 23.784 2.842 -63.633 1.00 74.38 104 ILE B O 1
ATOM 2719 N N . THR B 1 106 ? 24.479 4.267 -62.025 1.00 76.50 105 THR B N 1
ATOM 2720 C CA . THR B 1 106 ? 24.592 5.445 -62.878 1.00 78.97 105 THR B CA 1
ATOM 2721 C C . THR B 1 106 ? 26.051 5.882 -62.964 1.00 84.44 105 THR B C 1
ATOM 2722 O O . THR B 1 106 ? 26.687 6.142 -61.937 1.00 84.37 105 THR B O 1
ATOM 2726 N N . VAL B 1 107 ? 26.571 5.964 -64.187 1.00 86.97 106 VAL B N 1
ATOM 2727 C CA . VAL B 1 107 ? 27.931 6.415 -64.464 1.00 88.12 106 VAL B CA 1
ATOM 2728 C C . VAL B 1 107 ? 27.855 7.688 -65.299 1.00 85.98 106 VAL B C 1
ATOM 2729 O O . VAL B 1 107 ? 27.169 7.718 -66.327 1.00 88.22 106 VAL B O 1
ATOM 2733 N N . THR B 1 108 ? 28.548 8.737 -64.859 1.00 87.13 107 THR B N 1
ATOM 2734 C CA . THR B 1 108 ? 28.562 10.020 -65.554 1.00 85.80 107 THR B CA 1
ATOM 2735 C C . THR B 1 108 ? 29.963 10.300 -66.080 1.00 94.72 107 THR B C 1
ATOM 2736 O O . THR B 1 108 ? 30.948 10.125 -65.354 1.00 93.93 107 THR B O 1
ATOM 2740 N N . PHE B 1 109 ? 30.053 10.702 -67.347 1.00 101.23 108 PHE B N 1
ATOM 2741 C CA . PHE B 1 109 ? 31.319 11.089 -67.963 1.00 95.77 108 PHE B CA 1
ATOM 2742 C C . PHE B 1 109 ? 31.459 12.605 -68.037 1.00 95.32 108 PHE B C 1
ATOM 2743 O O . PHE B 1 109 ? 30.553 13.300 -68.509 1.00 98.98 108 PHE B O 1
ATOM 2751 N N . GLY B 1 110 ? 32.600 13.104 -67.569 1.00 97.54 109 GLY B N 1
ATOM 2752 C CA . GLY B 1 110 ? 32.904 14.519 -67.553 1.00 95.63 109 GLY B CA 1
ATOM 2753 C C . GLY B 1 110 ? 33.430 15.033 -68.883 1.00 102.14 109 GLY B C 1
ATOM 2754 O O . GLY B 1 110 ? 33.393 14.363 -69.917 1.00 105.77 109 GLY B O 1
ATOM 2755 N N . LYS B 1 111 ? 33.928 16.267 -68.839 1.00 104.08 110 LYS B N 1
ATOM 2756 C CA . LYS B 1 111 ? 34.391 16.965 -70.034 1.00 107.50 110 LYS B CA 1
ATOM 2757 C C . LYS B 1 111 ? 35.697 16.356 -70.532 1.00 113.42 110 LYS B C 1
ATOM 2758 O O . LYS B 1 111 ? 36.707 16.372 -69.820 1.00 111.49 110 LYS B O 1
ATOM 2764 N N . ASN B 1 112 ? 35.686 15.833 -71.756 1.00 114.45 111 ASN B N 1
ATOM 2765 C CA . ASN B 1 112 ? 36.869 15.192 -72.316 1.00 112.13 111 ASN B CA 1
ATOM 2766 C C . ASN B 1 112 ? 36.725 15.132 -73.832 1.00 117.96 111 ASN B C 1
ATOM 2767 O O . ASN B 1 112 ? 35.604 15.137 -74.354 1.00 114.32 111 ASN B O 1
ATOM 2772 N N . PRO B 1 113 ? 37.847 15.062 -74.561 1.00 117.45 112 PRO B N 1
ATOM 2773 C CA . PRO B 1 113 ? 37.782 14.976 -76.030 1.00 117.04 112 PRO B CA 1
ATOM 2774 C C . PRO B 1 113 ? 37.501 13.585 -76.594 1.00 114.75 112 PRO B C 1
ATOM 2775 O O . PRO B 1 113 ? 37.148 13.485 -77.777 1.00 113.25 112 PRO B O 1
ATOM 2779 N N . TYR B 1 114 ? 37.635 12.520 -75.804 1.00 110.63 113 TYR B N 1
ATOM 2780 C CA . TYR B 1 114 ? 37.664 11.156 -76.328 1.00 109.03 113 TYR B CA 1
ATOM 2781 C C . TYR B 1 114 ? 36.317 10.442 -76.322 1.00 112.48 113 TYR B C 1
ATOM 2782 O O . TYR B 1 114 ? 36.046 9.653 -77.234 1.00 110.41 113 TYR B O 1
ATOM 2791 N N . ILE B 1 115 ? 35.474 10.666 -75.319 1.00 110.50 114 ILE B N 1
ATOM 2792 C CA . ILE B 1 115 ? 34.158 10.027 -75.282 1.00 113.86 114 ILE B CA 1
ATOM 2793 C C . ILE B 1 115 ? 33.108 11.072 -74.918 1.00 115.11 114 ILE B C 1
ATOM 2794 O O . ILE B 1 115 ? 33.339 11.891 -74.018 1.00 111.68 114 ILE B O 1
ATOM 2799 N N . PRO B 1 116 ? 31.972 11.120 -75.617 1.00 113.37 115 PRO B N 1
ATOM 2800 C CA . PRO B 1 116 ? 30.996 12.186 -75.359 1.00 109.47 115 PRO B CA 1
ATOM 2801 C C . PRO B 1 116 ? 30.457 12.135 -73.937 1.00 111.38 115 PRO B C 1
ATOM 2802 O O . PRO B 1 116 ? 30.245 11.061 -73.367 1.00 105.22 115 PRO B O 1
ATOM 2806 N N . GLU B 1 117 ? 30.228 13.322 -73.373 1.00 113.64 116 GLU B N 1
ATOM 2807 C CA . GLU B 1 117 ? 29.643 13.435 -72.043 1.00 106.70 116 GLU B CA 1
ATOM 2808 C C . GLU B 1 117 ? 28.255 12.811 -72.024 1.00 102.13 116 GLU B C 1
ATOM 2809 O O . GLU B 1 117 ? 27.436 13.062 -72.912 1.00 106.05 116 GLU B O 1
ATOM 2815 N N . GLN B 1 118 ? 27.990 12.001 -71.006 1.00 97.44 117 GLN B N 1
ATOM 2816 C CA . GLN B 1 118 ? 26.716 11.304 -70.915 1.00 105.53 117 GLN B CA 1
ATOM 2817 C C . GLN B 1 118 ? 26.525 10.808 -69.490 1.00 102.12 117 GLN B C 1
ATOM 2818 O O . GLN B 1 118 ? 27.438 10.850 -68.660 1.00 97.14 117 GLN B O 1
ATOM 2824 N N . GLU B 1 119 ? 25.302 10.360 -69.214 1.00 96.38 118 GLU B N 1
ATOM 2825 C CA . GLU B 1 119 ? 24.950 9.722 -67.953 1.00 92.94 118 GLU B CA 1
ATOM 2826 C C . GLU B 1 119 ? 24.200 8.440 -68.282 1.00 89.10 118 GLU B C 1
ATOM 2827 O O . GLU B 1 119 ? 23.114 8.487 -68.869 1.00 86.00 118 GLU B O 1
ATOM 2833 N N . ILE B 1 120 ? 24.777 7.303 -67.910 1.00 84.18 119 ILE B N 1
ATOM 2834 C CA . ILE B 1 120 ? 24.246 5.995 -68.267 1.00 82.45 119 ILE B CA 1
ATOM 2835 C C . ILE B 1 120 ? 23.774 5.321 -66.991 1.00 81.91 119 ILE B C 1
ATOM 2836 O O . ILE B 1 120 ? 24.566 5.107 -66.066 1.00 83.87 119 ILE B O 1
ATOM 2841 N N . THR B 1 121 ? 22.494 4.969 -66.946 1.00 77.27 120 THR B N 1
ATOM 2842 C CA . THR B 1 121 ? 21.905 4.278 -65.805 1.00 73.34 120 THR B CA 1
ATOM 2843 C C . THR B 1 121 ? 21.441 2.904 -66.262 1.00 73.82 120 THR B C 1
ATOM 2844 O O . THR B 1 121 ? 20.526 2.794 -67.085 1.00 74.82 120 THR B O 1
ATOM 2848 N N . LYS B 1 122 ? 22.085 1.864 -65.741 1.00 76.45 121 LYS B N 1
ATOM 2849 C CA . LYS B 1 122 ? 21.751 0.480 -66.054 1.00 81.58 121 LYS B CA 1
ATOM 2850 C C . LYS B 1 122 ? 21.071 -0.162 -64.852 1.00 71.05 121 LYS B C 1
ATOM 2851 O O . LYS B 1 122 ? 21.575 -0.076 -63.727 1.00 72.94 121 LYS B O 1
ATOM 2857 N N . LYS B 1 123 ? 19.931 -0.800 -65.098 1.00 68.54 122 LYS B N 1
ATOM 2858 C CA . LYS B 1 123 ? 19.070 -1.340 -64.054 1.00 72.32 122 LYS B CA 1
ATOM 2859 C C . LYS B 1 123 ? 19.183 -2.858 -64.024 1.00 76.86 122 LYS B C 1
ATOM 2860 O O . LYS B 1 123 ? 19.152 -3.507 -65.076 1.00 73.98 122 LYS B O 1
ATOM 2866 N N . PHE B 1 124 ? 19.320 -3.417 -62.818 1.00 78.03 123 PHE B N 1
ATOM 2867 C CA . PHE B 1 124 ? 19.456 -4.849 -62.588 1.00 72.83 123 PHE B CA 1
ATOM 2868 C C . PHE B 1 124 ? 18.308 -5.325 -61.706 1.00 64.85 123 PHE B C 1
ATOM 2869 O O . PHE B 1 124 ? 17.987 -4.681 -60.697 1.00 68.62 123 PHE B O 1
ATOM 2877 N N . LYS B 1 125 ? 17.706 -6.452 -62.083 1.00 71.92 124 LYS B N 1
ATOM 2878 C CA . LYS B 1 125 ? 16.602 -7.065 -61.359 1.00 80.28 124 LYS B CA 1
ATOM 2879 C C . LYS B 1 125 ? 16.950 -8.487 -60.931 1.00 82.94 124 LYS B C 1
ATOM 2880 O O . LYS B 1 125 ? 17.817 -9.147 -61.514 1.00 82.74 124 LYS B O 1
ATOM 2886 N N . ILE B 1 126 ? 16.259 -8.943 -59.885 1.00 86.27 125 ILE B N 1
ATOM 2887 C CA . ILE B 1 126 ? 16.435 -10.274 -59.312 1.00 87.63 125 ILE B CA 1
ATOM 2888 C C . ILE B 1 126 ? 15.239 -11.144 -59.671 1.00 87.68 125 ILE B C 1
ATOM 2889 O O . ILE B 1 126 ? 14.086 -10.734 -59.491 1.00 88.35 125 ILE B O 1
ATOM 2894 N N . VAL B 1 127 ? 15.519 -12.344 -60.169 1.00 95.17 126 VAL B N 1
ATOM 2895 C CA . VAL B 1 127 ? 14.509 -13.317 -60.569 1.00 100.57 126 VAL B CA 1
ATOM 2896 C C . VAL B 1 127 ? 14.656 -14.554 -59.693 1.00 102.68 126 VAL B C 1
ATOM 2897 O O . VAL B 1 127 ? 15.768 -15.059 -59.509 1.00 102.92 126 VAL B O 1
ATOM 2901 N N . ILE B 1 128 ? 13.540 -15.048 -59.166 1.00 105.27 127 ILE B N 1
ATOM 2902 C CA . ILE B 1 128 ? 13.558 -16.229 -58.307 1.00 110.77 127 ILE B CA 1
ATOM 2903 C C . ILE B 1 128 ? 13.643 -17.473 -59.189 1.00 115.25 127 ILE B C 1
ATOM 2904 O O . ILE B 1 128 ? 12.709 -17.793 -59.926 1.00 116.87 127 ILE B O 1
ATOM 2909 N N . GLN B 1 129 ? 14.773 -18.174 -59.108 1.00 118.41 128 GLN B N 1
ATOM 2910 C CA . GLN B 1 129 ? 14.986 -19.408 -59.856 1.00 121.68 128 GLN B CA 1
ATOM 2911 C C . GLN B 1 129 ? 14.022 -20.494 -59.390 1.00 126.87 128 GLN B C 1
ATOM 2912 O O . GLN B 1 129 ? 13.588 -20.519 -58.234 1.00 128.85 128 GLN B O 1
ATOM 2918 N N . GLU B 1 130 ? 13.666 -21.385 -60.324 1.00 130.27 129 GLU B N 1
ATOM 2919 C CA . GLU B 1 130 ? 12.681 -22.429 -60.049 1.00 133.94 129 GLU B CA 1
ATOM 2920 C C . GLU B 1 130 ? 13.046 -23.285 -58.841 1.00 132.67 129 GLU B C 1
ATOM 2921 O O . GLU B 1 130 ? 12.150 -23.783 -58.149 1.00 130.00 129 GLU B O 1
ATOM 2927 N N . ASP B 1 131 ? 14.339 -23.478 -58.571 1.00 131.68 130 ASP B N 1
ATOM 2928 C CA . ASP B 1 131 ? 14.762 -24.273 -57.424 1.00 132.16 130 ASP B CA 1
ATOM 2929 C C . ASP B 1 131 ? 15.023 -23.427 -56.180 1.00 134.03 130 ASP B C 1
ATOM 2930 O O . ASP B 1 131 ? 15.828 -23.822 -55.324 1.00 132.84 130 ASP B O 1
ATOM 2935 N N . GLY B 1 132 ? 14.351 -22.285 -56.041 1.00 130.54 131 GLY B N 1
ATOM 2936 C CA . GLY B 1 132 ? 14.455 -21.467 -54.853 1.00 120.19 131 GLY B CA 1
ATOM 2937 C C . GLY B 1 132 ? 15.440 -20.318 -54.952 1.00 120.07 131 GLY B C 1
ATOM 2938 O O . GLY B 1 132 ? 15.373 -19.397 -54.128 1.00 120.78 131 GLY B O 1
ATOM 2939 N N . ASP B 1 133 ? 16.339 -20.337 -55.935 1.00 123.50 132 ASP B N 1
ATOM 2940 C CA . ASP B 1 133 ? 17.493 -19.450 -55.947 1.00 123.18 132 ASP B CA 1
ATOM 2941 C C . ASP B 1 133 ? 17.174 -18.122 -56.634 1.00 119.40 132 ASP B C 1
ATOM 2942 O O . ASP B 1 133 ? 16.096 -17.918 -57.196 1.00 119.28 132 ASP B O 1
ATOM 2947 N N . GLU B 1 134 ? 18.129 -17.198 -56.556 1.00 114.57 133 GLU B N 1
ATOM 2948 C CA . GLU B 1 134 ? 17.996 -15.883 -57.161 1.00 110.10 133 GLU B CA 1
ATOM 2949 C C . GLU B 1 134 ? 19.018 -15.713 -58.281 1.00 107.83 133 GLU B C 1
ATOM 2950 O O . GLU B 1 134 ? 20.139 -16.225 -58.207 1.00 102.68 133 GLU B O 1
ATOM 2956 N N . ARG B 1 135 ? 18.610 -14.996 -59.326 1.00 109.85 134 ARG B N 1
ATOM 2957 C CA . ARG B 1 135 ? 19.411 -14.735 -60.516 1.00 104.41 134 ARG B CA 1
ATOM 2958 C C . ARG B 1 135 ? 19.370 -13.253 -60.859 1.00 89.43 134 ARG B C 1
ATOM 2959 O O . ARG B 1 135 ? 18.333 -12.604 -60.703 1.00 88.56 134 ARG B O 1
ATOM 2967 N N . ILE B 1 136 ? 20.507 -12.720 -61.307 1.00 89.82 135 ILE B N 1
ATOM 2968 C CA . ILE B 1 136 ? 20.625 -11.317 -61.695 1.00 93.18 135 ILE B CA 1
ATOM 2969 C C . ILE B 1 136 ? 20.426 -11.191 -63.198 1.00 94.57 135 ILE B C 1
ATOM 2970 O O . ILE B 1 136 ? 21.064 -11.906 -63.980 1.00 95.91 135 ILE B O 1
ATOM 2975 N N . VAL B 1 137 ? 19.541 -10.277 -63.604 1.00 95.31 136 VAL B N 1
ATOM 2976 C CA . VAL B 1 137 ? 19.299 -9.967 -65.006 1.00 92.37 136 VAL B CA 1
ATOM 2977 C C . VAL B 1 137 ? 19.266 -8.451 -65.168 1.00 86.78 136 VAL B C 1
ATOM 2978 O O . VAL B 1 137 ? 19.198 -7.701 -64.195 1.00 82.13 136 VAL B O 1
ATOM 2982 N N . SER B 1 138 ? 19.330 -8.001 -66.418 1.00 87.49 137 SER B N 1
ATOM 2983 C CA . SER B 1 138 ? 19.308 -6.575 -66.707 1.00 86.97 137 SER B CA 1
ATOM 2984 C C . SER B 1 138 ? 18.720 -6.360 -68.093 1.00 90.20 137 SER B C 1
ATOM 2985 O O . SER B 1 138 ? 18.462 -7.308 -68.839 1.00 88.60 137 SER B O 1
ATOM 2988 N N . GLU B 1 139 ? 18.504 -5.091 -68.425 1.00 89.83 138 GLU B N 1
ATOM 2989 C CA . GLU B 1 139 ? 18.039 -4.685 -69.742 1.00 96.02 138 GLU B CA 1
ATOM 2990 C C . GLU B 1 139 ? 19.159 -3.951 -70.464 1.00 95.65 138 GLU B C 1
ATOM 2991 O O . GLU B 1 139 ? 19.920 -3.200 -69.846 1.00 91.57 138 GLU B O 1
ATOM 2997 N N . SER B 1 140 ? 19.257 -4.173 -71.772 1.00 96.95 139 SER B N 1
ATOM 2998 C CA . SER B 1 140 ? 20.280 -3.502 -72.562 1.00 93.92 139 SER B CA 1
ATOM 2999 C C . SER B 1 140 ? 20.065 -1.995 -72.532 1.00 90.98 139 SER B C 1
ATOM 3000 O O . SER B 1 140 ? 18.936 -1.509 -72.640 1.00 98.67 139 SER B O 1
ATOM 3003 N N . VAL B 1 141 ? 21.157 -1.254 -72.373 1.00 89.16 140 VAL B N 1
ATOM 3004 C CA . VAL B 1 141 ? 21.134 0.204 -72.370 1.00 94.18 140 VAL B CA 1
ATOM 3005 C C . VAL B 1 141 ? 22.069 0.701 -73.460 1.00 98.81 140 VAL B C 1
ATOM 3006 O O . VAL B 1 141 ? 23.227 0.273 -73.533 1.00 97.12 140 VAL B O 1
ATOM 3010 N N . GLU B 1 142 ? 21.569 1.599 -74.304 1.00 103.15 141 GLU B N 1
ATOM 3011 C CA . GLU B 1 142 ? 22.392 2.135 -75.378 1.00 110.45 141 GLU B CA 1
ATOM 3012 C C . GLU B 1 142 ? 23.434 3.085 -74.802 1.00 104.60 141 GLU B C 1
ATOM 3013 O O . GLU B 1 142 ? 23.153 3.859 -73.882 1.00 98.22 141 GLU B O 1
ATOM 3019 N N . VAL B 1 143 ? 24.646 3.022 -75.350 1.00 105.62 142 VAL B N 1
ATOM 3020 C CA . VAL B 1 143 ? 25.774 3.794 -74.843 1.00 107.22 142 VAL B CA 1
ATOM 3021 C C . VAL B 1 143 ? 26.534 4.416 -76.004 1.00 103.04 142 VAL B C 1
ATOM 3022 O O . VAL B 1 143 ? 26.792 3.758 -77.018 1.00 101.07 142 VAL B O 1
ATOM 3026 N N . LYS B 1 144 ? 26.895 5.686 -75.849 1.00 99.60 143 LYS B N 1
ATOM 3027 C CA . LYS B 1 144 ? 27.734 6.385 -76.818 1.00 102.82 143 LYS B CA 1
ATOM 3028 C C . LYS B 1 144 ? 29.182 5.978 -76.567 1.00 104.33 143 LYS B C 1
ATOM 3029 O O . LYS B 1 144 ? 29.817 6.444 -75.619 1.00 106.78 143 LYS B O 1
ATOM 3035 N N . TRP B 1 145 ? 29.707 5.105 -77.425 1.00 103.74 144 TRP B N 1
ATOM 3036 C CA . TRP B 1 145 ? 31.053 4.582 -77.265 1.00 96.18 144 TRP B CA 1
ATOM 3037 C C . TRP B 1 145 ? 32.084 5.681 -77.498 1.00 101.20 144 TRP B C 1
ATOM 3038 O O . TRP B 1 145 ? 31.777 6.720 -78.087 1.00 107.21 144 TRP B O 1
ATOM 3049 N N . PRO B 1 146 ? 33.309 5.490 -77.014 1.00 106.25 145 PRO B N 1
ATOM 3050 C CA . PRO B 1 146 ? 34.404 6.363 -77.445 1.00 112.57 145 PRO B CA 1
ATOM 3051 C C . PRO B 1 146 ? 34.591 6.252 -78.950 1.00 117.25 145 PRO B C 1
ATOM 3052 O O . PRO B 1 146 ? 34.329 5.209 -79.554 1.00 115.19 145 PRO B O 1
ATOM 3056 N N . HIS B 1 147 ? 35.036 7.352 -79.557 1.00 116.06 146 HIS B N 1
ATOM 3057 C CA . HIS B 1 147 ? 35.098 7.420 -81.014 1.00 115.52 146 HIS B CA 1
ATOM 3058 C C . HIS B 1 147 ? 36.025 6.359 -81.591 1.00 111.14 146 HIS B C 1
ATOM 3059 O O . HIS B 1 147 ? 35.689 5.700 -82.582 1.00 109.80 146 HIS B O 1
ATOM 3066 N N . GLU B 1 148 ? 37.189 6.169 -80.972 1.00 107.76 147 GLU B N 1
ATOM 3067 C CA . GLU B 1 148 ? 38.190 5.255 -81.503 1.00 107.33 147 GLU B CA 1
ATOM 3068 C C . GLU B 1 148 ? 37.724 3.801 -81.559 1.00 107.73 147 GLU B C 1
ATOM 3069 O O . GLU B 1 148 ? 38.233 3.038 -82.386 1.00 112.44 147 GLU B O 1
ATOM 3075 N N . LEU B 1 149 ? 36.769 3.398 -80.724 1.00 106.64 148 LEU B N 1
ATOM 3076 C CA . LEU B 1 149 ? 36.346 2.001 -80.663 1.00 112.68 148 LEU B CA 1
ATOM 3077 C C . LEU B 1 149 ? 35.103 1.692 -81.486 1.00 110.52 148 LEU B C 1
ATOM 3078 O O . LEU B 1 149 ? 34.639 0.548 -81.465 1.00 106.53 148 LEU B O 1
ATOM 3083 N N . SER B 1 150 ? 34.557 2.668 -82.212 1.00 113.97 149 SER B N 1
ATOM 3084 C CA . SER B 1 150 ? 33.380 2.407 -83.034 1.00 117.76 149 SER B CA 1
ATOM 3085 C C . SER B 1 150 ? 33.638 1.334 -84.085 1.00 120.11 149 SER B C 1
ATOM 3086 O O . SER B 1 150 ? 32.689 0.694 -84.553 1.00 116.49 149 SER B O 1
ATOM 3089 N N . LYS B 1 151 ? 34.903 1.119 -84.452 1.00 118.41 150 LYS B N 1
ATOM 3090 C CA . LYS B 1 151 ? 35.245 0.098 -85.435 1.00 117.56 150 LYS B CA 1
ATOM 3091 C C . LYS B 1 151 ? 35.005 -1.307 -84.902 1.00 117.18 150 LYS B C 1
ATOM 3092 O O . LYS B 1 151 ? 34.759 -2.232 -85.685 1.00 116.76 150 LYS B O 1
ATOM 3098 N N . ILE B 1 152 ? 35.064 -1.488 -83.584 1.00 118.59 151 ILE B N 1
ATOM 3099 C CA . ILE B 1 152 ? 34.935 -2.800 -82.964 1.00 118.06 151 ILE B CA 1
ATOM 3100 C C . ILE B 1 152 ? 33.633 -2.924 -82.187 1.00 116.07 151 ILE B C 1
ATOM 3101 O O . ILE B 1 152 ? 33.425 -3.921 -81.487 1.00 113.07 151 ILE B O 1
ATOM 3106 N N . ASN B 1 153 ? 32.751 -1.939 -82.296 1.00 114.78 152 ASN B N 1
ATOM 3107 C CA . ASN B 1 153 ? 31.475 -1.976 -81.601 1.00 112.16 152 ASN B CA 1
ATOM 3108 C C . ASN B 1 153 ? 30.667 -3.177 -82.078 1.00 114.68 152 ASN B C 1
ATOM 3109 O O . ASN B 1 153 ? 30.401 -3.296 -83.284 1.00 121.45 152 ASN B O 1
ATOM 3114 N N . PRO B 1 154 ? 30.275 -4.089 -81.186 1.00 110.85 153 PRO B N 1
ATOM 3115 C CA . PRO B 1 154 ? 29.504 -5.263 -81.627 1.00 114.87 153 PRO B CA 1
ATOM 3116 C C . PRO B 1 154 ? 28.174 -4.918 -82.276 1.00 122.45 153 PRO B C 1
ATOM 3117 O O . PRO B 1 154 ? 27.732 -5.650 -83.168 1.00 123.97 153 PRO B O 1
ATOM 3121 N N . SER B 1 155 ? 27.509 -3.842 -81.847 1.00 121.48 154 SER B N 1
ATOM 3122 C CA . SER B 1 155 ? 26.242 -3.466 -82.471 1.00 122.55 154 SER B CA 1
ATOM 3123 C C . SER B 1 155 ? 26.447 -3.011 -83.914 1.00 121.99 154 SER B C 1
ATOM 3124 O O . SER B 1 155 ? 25.666 -3.374 -84.803 1.00 121.23 154 SER B O 1
ATOM 3127 N N . VAL B 1 156 ? 27.506 -2.236 -84.169 1.00 118.56 155 VAL B N 1
ATOM 3128 C CA . VAL B 1 156 ? 27.786 -1.756 -85.522 1.00 117.79 155 VAL B CA 1
ATOM 3129 C C . VAL B 1 156 ? 28.070 -2.927 -86.456 1.00 124.67 155 VAL B C 1
ATOM 3130 O O . VAL B 1 156 ? 27.501 -3.031 -87.551 1.00 128.50 155 VAL B O 1
ATOM 3134 N N . ILE B 1 157 ? 28.949 -3.833 -86.028 1.00 121.29 156 ILE B N 1
ATOM 3135 C CA . ILE B 1 157 ? 29.298 -4.989 -86.845 1.00 121.89 156 ILE B CA 1
ATOM 3136 C C . ILE B 1 157 ? 28.106 -5.929 -87.000 1.00 123.67 156 ILE B C 1
ATOM 3137 O O . ILE B 1 157 ? 27.939 -6.560 -88.051 1.00 126.12 156 ILE B O 1
ATOM 3142 N N . LYS B 1 158 ? 27.262 -6.045 -85.969 1.00 122.96 157 LYS B N 1
ATOM 3143 C CA . LYS B 1 158 ? 26.074 -6.887 -86.079 1.00 126.23 157 LYS B CA 1
ATOM 3144 C C . LYS B 1 158 ? 25.071 -6.313 -87.073 1.00 130.96 157 LYS B C 1
ATOM 3145 O O . LYS B 1 158 ? 24.392 -7.066 -87.781 1.00 129.08 157 LYS B O 1
ATOM 3151 N N . GLU B 1 159 ? 24.949 -4.983 -87.130 1.00 130.48 158 GLU B N 1
ATOM 3152 C CA . GLU B 1 159 ? 24.052 -4.374 -88.110 1.00 132.87 158 GLU B CA 1
ATOM 3153 C C . GLU B 1 159 ? 24.621 -4.422 -89.525 1.00 131.73 158 GLU B C 1
ATOM 3154 O O . GLU B 1 159 ? 23.854 -4.508 -90.492 1.00 128.78 158 GLU B O 1
ATOM 3160 N N . LYS B 1 160 ? 25.950 -4.359 -89.673 1.00 130.40 159 LYS B N 1
ATOM 3161 C CA . LYS B 1 160 ? 26.534 -4.443 -91.011 1.00 125.17 159 LYS B CA 1
ATOM 3162 C C . LYS B 1 160 ? 26.232 -5.784 -91.667 1.00 122.82 159 LYS B C 1
ATOM 3163 O O . LYS B 1 160 ? 25.985 -5.849 -92.877 1.00 124.14 159 LYS B O 1
ATOM 3169 N N . TYR B 1 161 ? 26.243 -6.864 -90.889 1.00 126.26 160 TYR B N 1
ATOM 3170 C CA . TYR B 1 161 ? 26.072 -8.216 -91.412 1.00 127.03 160 TYR B CA 1
ATOM 3171 C C . TYR B 1 161 ? 24.696 -8.792 -91.071 1.00 128.82 160 TYR B C 1
ATOM 3172 O O . TYR B 1 161 ? 24.559 -9.985 -90.795 1.00 127.18 160 TYR B O 1
ATOM 3181 N N . LYS B 1 162 ? 23.660 -7.954 -91.095 1.00 127.81 161 LYS B N 1
ATOM 3182 C CA . LYS B 1 162 ? 22.300 -8.391 -90.772 1.00 128.87 161 LYS B CA 1
ATOM 3183 C C . LYS B 1 162 ? 21.734 -9.139 -91.976 1.00 127.59 161 LYS B C 1
ATOM 3184 O O . LYS B 1 162 ? 21.055 -8.570 -92.834 1.00 128.33 161 LYS B O 1
ATOM 3190 N N . GLY B 1 163 ? 22.022 -10.436 -92.043 1.00 122.11 162 GLY B N 1
ATOM 3191 C CA . GLY B 1 163 ? 21.550 -11.265 -93.139 1.00 114.63 162 GLY B CA 1
ATOM 3192 C C . GLY B 1 163 ? 20.774 -12.486 -92.684 1.00 109.50 162 GLY B C 1
ATOM 3193 O O . GLY B 1 163 ? 21.353 -13.547 -92.458 1.00 105.61 162 GLY B O 1
ATOM 3194 N N . ASP B 1 168 ? 29.582 -15.546 -90.350 1.00 125.85 167 ASP B N 1
ATOM 3195 C CA . ASP B 1 168 ? 29.751 -15.236 -91.765 1.00 127.63 167 ASP B CA 1
ATOM 3196 C C . ASP B 1 168 ? 30.457 -13.898 -91.946 1.00 127.75 167 ASP B C 1
ATOM 3197 O O . ASP B 1 168 ? 30.323 -13.250 -92.985 1.00 122.85 167 ASP B O 1
ATOM 3202 N N . MET B 1 169 ? 31.204 -13.483 -90.928 1.00 130.58 168 MET B N 1
ATOM 3203 C CA . MET B 1 169 ? 31.903 -12.209 -90.972 1.00 130.38 168 MET B CA 1
ATOM 3204 C C . MET B 1 169 ? 33.304 -12.340 -91.560 1.00 125.94 168 MET B C 1
ATOM 3205 O O . MET B 1 169 ? 33.884 -13.426 -91.637 1.00 121.72 168 MET B O 1
ATOM 3210 N N . SER B 1 170 ? 33.841 -11.195 -91.976 1.00 125.51 169 SER B N 1
ATOM 3211 C CA . SER B 1 170 ? 35.227 -11.108 -92.398 1.00 124.90 169 SER B CA 1
ATOM 3212 C C . SER B 1 170 ? 36.148 -11.255 -91.191 1.00 127.80 169 SER B C 1
ATOM 3213 O O . SER B 1 170 ? 35.734 -11.113 -90.036 1.00 124.77 169 SER B O 1
ATOM 3216 N N . ALA B 1 171 ? 37.416 -11.560 -91.472 1.00 129.97 170 ALA B N 1
ATOM 3217 C CA . ALA B 1 171 ? 38.376 -11.753 -90.391 1.00 126.06 170 ALA B CA 1
ATOM 3218 C C . ALA B 1 171 ? 38.548 -10.483 -89.566 1.00 123.18 170 ALA B C 1
ATOM 3219 O O . ALA B 1 171 ? 38.563 -10.540 -88.332 1.00 124.59 170 ALA B O 1
ATOM 3221 N N . LYS B 1 172 ? 38.672 -9.327 -90.226 1.00 125.07 171 LYS B N 1
ATOM 3222 C CA . LYS B 1 172 ? 38.809 -8.071 -89.492 1.00 127.43 171 LYS B CA 1
ATOM 3223 C C . LYS B 1 172 ? 37.571 -7.791 -88.648 1.00 124.99 171 LYS B C 1
ATOM 3224 O O . LYS B 1 172 ? 37.675 -7.436 -87.468 1.00 121.34 171 LYS B O 1
ATOM 3230 N N . ASP B 1 173 ? 36.383 -7.964 -89.235 1.00 126.17 172 ASP B N 1
ATOM 3231 C CA . ASP B 1 173 ? 35.155 -7.666 -88.505 1.00 125.02 172 ASP B CA 1
ATOM 3232 C C . ASP B 1 173 ? 34.894 -8.682 -87.397 1.00 123.40 172 ASP B C 1
ATOM 3233 O O . ASP B 1 173 ? 34.430 -8.313 -86.314 1.00 123.81 172 ASP B O 1
ATOM 3238 N N . LYS B 1 174 ? 35.204 -9.962 -87.630 1.00 121.94 173 LYS B N 1
ATOM 3239 C CA . LYS B 1 174 ? 35.051 -10.952 -86.564 1.00 119.82 173 LYS B CA 1
ATOM 3240 C C . LYS B 1 174 ? 36.030 -10.700 -85.419 1.00 115.28 173 LYS B C 1
ATOM 3241 O O . LYS B 1 174 ? 35.662 -10.808 -84.241 1.00 112.21 173 LYS B O 1
ATOM 3247 N N . LYS B 1 175 ? 37.285 -10.381 -85.746 1.00 116.22 174 LYS B N 1
ATOM 3248 C CA . LYS B 1 175 ? 38.269 -10.058 -84.717 1.00 114.89 174 LYS B CA 1
ATOM 3249 C C . LYS B 1 175 ? 37.844 -8.824 -83.926 1.00 115.58 174 LYS B C 1
ATOM 3250 O O . LYS B 1 175 ? 37.998 -8.781 -82.700 1.00 113.35 174 LYS B O 1
ATOM 3256 N N . ASN B 1 176 ? 37.311 -7.807 -84.611 1.00 115.49 175 ASN B N 1
ATOM 3257 C CA . ASN B 1 176 ? 36.845 -6.614 -83.913 1.00 115.49 175 ASN B CA 1
ATOM 3258 C C . ASN B 1 176 ? 35.620 -6.914 -83.055 1.00 112.22 175 ASN B C 1
ATOM 3259 O O . ASN B 1 176 ? 35.452 -6.316 -81.989 1.00 110.78 175 ASN B O 1
ATOM 3264 N N . TYR B 1 177 ? 34.760 -7.834 -83.501 1.00 113.00 176 TYR B N 1
ATOM 3265 C CA . TYR B 1 177 ? 33.636 -8.279 -82.681 1.00 111.87 176 TYR B CA 1
ATOM 3266 C C . TYR B 1 177 ? 34.128 -8.944 -81.403 1.00 114.52 176 TYR B C 1
ATOM 3267 O O . TYR B 1 177 ? 33.611 -8.677 -80.309 1.00 113.31 176 TYR B O 1
ATOM 3276 N N . ARG B 1 178 ? 35.142 -9.807 -81.526 1.00 114.66 177 ARG B N 1
ATOM 3277 C CA . ARG B 1 178 ? 35.735 -10.438 -80.350 1.00 108.38 177 ARG B CA 1
ATOM 3278 C C . ARG B 1 178 ? 36.344 -9.400 -79.417 1.00 102.36 177 ARG B C 1
ATOM 3279 O O . ARG B 1 178 ? 36.171 -9.474 -78.195 1.00 103.71 177 ARG B O 1
ATOM 3287 N N . LEU B 1 179 ? 37.067 -8.430 -79.978 1.00 102.03 178 LEU B N 1
ATOM 3288 C CA . LEU B 1 179 ? 37.685 -7.386 -79.165 1.00 103.54 178 LEU B CA 1
ATOM 3289 C C . LEU B 1 179 ? 36.636 -6.547 -78.442 1.00 106.87 178 LEU B C 1
ATOM 3290 O O . LEU B 1 179 ? 36.823 -6.174 -77.278 1.00 105.18 178 LEU B O 1
ATOM 3295 N N . GLY B 1 180 ? 35.535 -6.223 -79.123 1.00 109.56 179 GLY B N 1
ATOM 3296 C CA . GLY B 1 180 ? 34.507 -5.392 -78.522 1.00 110.23 179 GLY B CA 1
ATOM 3297 C C . GLY B 1 180 ? 33.657 -6.095 -77.482 1.00 107.18 179 GLY B C 1
ATOM 3298 O O . GLY B 1 180 ? 33.205 -5.464 -76.522 1.00 106.69 179 GLY B O 1
ATOM 3299 N N . MET B 1 181 ? 33.411 -7.397 -77.655 1.00 104.21 180 MET B N 1
ATOM 3300 C CA . MET B 1 181 ? 32.673 -8.125 -76.625 1.00 103.57 180 MET B CA 1
ATOM 3301 C C . MET B 1 181 ? 33.462 -8.235 -75.327 1.00 104.74 180 MET B C 1
ATOM 3302 O O . MET B 1 181 ? 32.864 -8.345 -74.251 1.00 104.96 180 MET B O 1
ATOM 3307 N N . LYS B 1 182 ? 34.791 -8.223 -75.403 1.00 103.60 181 LYS B N 1
ATOM 3308 C CA . LYS B 1 182 ? 35.623 -8.193 -74.208 1.00 99.52 181 LYS B CA 1
ATOM 3309 C C . LYS B 1 182 ? 35.776 -6.793 -73.628 1.00 97.26 181 LYS B C 1
ATOM 3310 O O . LYS B 1 182 ? 36.302 -6.654 -72.520 1.00 100.70 181 LYS B O 1
ATOM 3316 N N . SER B 1 183 ? 35.343 -5.761 -74.345 1.00 99.47 182 SER B N 1
ATOM 3317 C CA . SER B 1 183 ? 35.499 -4.397 -73.870 1.00 102.19 182 SER B CA 1
ATOM 3318 C C . SER B 1 183 ? 34.481 -4.082 -72.778 1.00 97.34 182 SER B C 1
ATOM 3319 O O . SER B 1 183 ? 33.419 -4.702 -72.674 1.00 91.14 182 SER B O 1
ATOM 3322 N N . PHE B 1 184 ? 34.832 -3.091 -71.958 1.00 98.95 183 PHE B N 1
ATOM 3323 C CA . PHE B 1 184 ? 33.965 -2.671 -70.863 1.00 100.23 183 PHE B CA 1
ATOM 3324 C C . PHE B 1 184 ? 32.643 -2.106 -71.369 1.00 102.80 183 PHE B C 1
ATOM 3325 O O . PHE B 1 184 ? 31.591 -2.324 -70.755 1.00 99.33 183 PHE B O 1
ATOM 3333 N N . PHE B 1 185 ? 32.668 -1.395 -72.498 1.00 99.58 184 PHE B N 1
ATOM 3334 C CA . PHE B 1 185 ? 31.479 -0.685 -72.951 1.00 94.21 184 PHE B CA 1
ATOM 3335 C C . PHE B 1 185 ? 30.401 -1.607 -73.508 1.00 91.64 184 PHE B C 1
ATOM 3336 O O . PHE B 1 185 ? 29.267 -1.156 -73.696 1.00 94.76 184 PHE B O 1
ATOM 3344 N N . SER B 1 186 ? 30.713 -2.875 -73.770 1.00 91.67 185 SER B N 1
ATOM 3345 C CA . SER B 1 186 ? 29.667 -3.828 -74.112 1.00 95.84 185 SER B CA 1
ATOM 3346 C C . SER B 1 186 ? 28.968 -4.392 -72.881 1.00 96.61 185 SER B C 1
ATOM 3347 O O . SER B 1 186 ? 27.926 -5.044 -73.023 1.00 93.40 185 SER B O 1
ATOM 3350 N N . TRP B 1 187 ? 29.504 -4.133 -71.682 1.00 99.63 186 TRP B N 1
ATOM 3351 C CA . TRP B 1 187 ? 28.848 -4.570 -70.452 1.00 102.31 186 TRP B CA 1
ATOM 3352 C C . TRP B 1 187 ? 27.453 -3.973 -70.311 1.00 98.86 186 TRP B C 1
ATOM 3353 O O . TRP B 1 187 ? 26.567 -4.603 -69.720 1.00 93.51 186 TRP B O 1
ATOM 3364 N N . PHE B 1 188 ? 27.227 -2.782 -70.868 1.00 93.65 187 PHE B N 1
ATOM 3365 C CA . PHE B 1 188 ? 25.905 -2.176 -70.797 1.00 89.41 187 PHE B CA 1
ATOM 3366 C C . PHE B 1 188 ? 24.874 -2.944 -71.614 1.00 90.55 187 PHE B C 1
ATOM 3367 O O . PHE B 1 188 ? 23.670 -2.751 -71.409 1.00 91.29 187 PHE B O 1
ATOM 3375 N N . ASN B 1 189 ? 25.313 -3.807 -72.528 1.00 89.20 188 ASN B N 1
ATOM 3376 C CA . ASN B 1 189 ? 24.413 -4.632 -73.322 1.00 95.90 188 ASN B CA 1
ATOM 3377 C C . ASN B 1 189 ? 24.138 -5.987 -72.679 1.00 98.67 188 ASN B C 1
ATOM 3378 O O . ASN B 1 189 ? 23.519 -6.849 -73.312 1.00 99.62 188 ASN B O 1
ATOM 3383 N N . TRP B 1 190 ? 24.587 -6.191 -71.445 1.00 93.60 189 TRP B N 1
ATOM 3384 C CA . TRP B 1 190 ? 24.413 -7.465 -70.763 1.00 98.79 189 TRP B CA 1
ATOM 3385 C C . TRP B 1 190 ? 22.979 -7.631 -70.279 1.00 91.30 189 TRP B C 1
ATOM 3386 O O . TRP B 1 190 ? 22.393 -6.708 -69.703 1.00 88.47 189 TRP B O 1
ATOM 3397 N N . THR B 1 191 ? 22.412 -8.807 -70.529 1.00 94.47 190 THR B N 1
ATOM 3398 C CA . THR B 1 191 ? 21.079 -9.144 -70.055 1.00 101.17 190 THR B CA 1
ATOM 3399 C C . THR B 1 191 ? 21.055 -10.304 -69.069 1.00 98.15 190 THR B C 1
ATOM 3400 O O . THR B 1 191 ? 20.197 -10.321 -68.184 1.00 97.41 190 THR B O 1
ATOM 3404 N N . GLY B 1 192 ? 21.976 -11.258 -69.184 1.00 97.77 191 GLY B N 1
ATOM 3405 C CA . GLY B 1 192 ? 22.019 -12.409 -68.306 1.00 98.84 191 GLY B CA 1
ATOM 3406 C C . GLY B 1 192 ? 21.222 -13.615 -68.751 1.00 101.85 191 GLY B C 1
ATOM 3407 O O . GLY B 1 192 ? 21.286 -14.658 -68.086 1.00 97.67 191 GLY B O 1
ATOM 3408 N N . GLU B 1 193 ? 20.465 -13.510 -69.842 1.00 108.06 192 GLU B N 1
ATOM 3409 C CA . GLU B 1 193 ? 19.679 -14.622 -70.362 1.00 112.82 192 GLU B CA 1
ATOM 3410 C C . GLU B 1 193 ? 20.175 -15.104 -71.726 1.00 109.12 192 GLU B C 1
ATOM 3411 O O . GLU B 1 193 ? 19.464 -15.843 -72.414 1.00 106.71 192 GLU B O 1
ATOM 3417 N N . LYS B 1 194 ? 21.384 -14.708 -72.125 1.00 110.86 193 LYS B N 1
ATOM 3418 C CA . LYS B 1 194 ? 22.004 -15.139 -73.381 1.00 114.25 193 LYS B CA 1
ATOM 3419 C C . LYS B 1 194 ? 23.413 -15.641 -73.087 1.00 111.44 193 LYS B C 1
ATOM 3420 O O . LYS B 1 194 ? 24.406 -14.976 -73.407 1.00 111.75 193 LYS B O 1
ATOM 3426 N N . PRO B 1 195 ? 23.533 -16.820 -72.473 1.00 111.02 194 PRO B N 1
ATOM 3427 C CA . PRO B 1 195 ? 24.854 -17.305 -72.055 1.00 111.53 194 PRO B CA 1
ATOM 3428 C C . PRO B 1 195 ? 25.772 -17.610 -73.227 1.00 107.30 194 PRO B C 1
ATOM 3429 O O . PRO B 1 195 ? 25.336 -18.031 -74.302 1.00 106.74 194 PRO B O 1
ATOM 3433 N N . GLY B 1 196 ? 27.066 -17.385 -73.000 1.00 105.98 195 GLY B N 1
ATOM 3434 C CA . GLY B 1 196 ? 28.088 -17.653 -73.993 1.00 109.09 195 GLY B CA 1
ATOM 3435 C C . GLY B 1 196 ? 28.132 -16.674 -75.147 1.00 111.90 195 GLY B C 1
ATOM 3436 O O . GLY B 1 196 ? 29.129 -16.603 -75.873 1.00 109.93 195 GLY B O 1
ATOM 3437 N N . LYS B 1 197 ? 27.056 -15.911 -75.321 1.00 113.01 196 LYS B N 1
ATOM 3438 C CA . LYS B 1 197 ? 26.948 -14.945 -76.402 1.00 112.69 196 LYS B CA 1
ATOM 3439 C C . LYS B 1 197 ? 26.979 -13.500 -75.918 1.00 113.96 196 LYS B C 1
ATOM 3440 O O . LYS B 1 197 ? 26.837 -12.586 -76.737 1.00 113.99 196 LYS B O 1
ATOM 3446 N N . GLU B 1 198 ? 27.171 -13.268 -74.622 1.00 112.73 197 GLU B N 1
ATOM 3447 C CA . GLU B 1 198 ? 27.160 -11.931 -74.037 1.00 108.44 197 GLU B CA 1
ATOM 3448 C C . GLU B 1 198 ? 28.475 -11.662 -73.309 1.00 110.05 197 GLU B C 1
ATOM 3449 O O . GLU B 1 198 ? 29.365 -12.514 -73.244 1.00 113.04 197 GLU B O 1
ATOM 3455 N N . PHE B 1 199 ? 28.582 -10.451 -72.762 1.00 104.02 198 PHE B N 1
ATOM 3456 C CA . PHE B 1 199 ? 29.740 -10.063 -71.965 1.00 100.69 198 PHE B CA 1
ATOM 3457 C C . PHE B 1 199 ? 29.942 -11.020 -70.797 1.00 102.36 198 PHE B C 1
ATOM 3458 O O . PHE B 1 199 ? 28.985 -11.447 -70.147 1.00 99.49 198 PHE B O 1
ATOM 3466 N N . ARG B 1 200 ? 31.199 -11.375 -70.549 1.00 106.20 199 ARG B N 1
ATOM 3467 C CA . ARG B 1 200 ? 31.513 -12.375 -69.537 1.00 107.35 199 ARG B CA 1
ATOM 3468 C C . ARG B 1 200 ? 31.368 -11.825 -68.127 1.00 104.80 199 ARG B C 1
ATOM 3469 O O . ARG B 1 200 ? 31.900 -10.756 -67.805 1.00 98.22 199 ARG B O 1
ATOM 3477 N N . ASN B 1 201 ? 30.658 -12.579 -67.288 1.00 102.03 200 ASN B N 1
ATOM 3478 C CA . ASN B 1 201 ? 30.552 -12.307 -65.859 1.00 101.45 200 ASN B CA 1
ATOM 3479 C C . ASN B 1 201 ? 30.083 -10.876 -65.603 1.00 95.93 200 ASN B C 1
ATOM 3480 O O . ASN B 1 201 ? 30.677 -10.126 -64.826 1.00 93.59 200 ASN B O 1
ATOM 3485 N N . GLY B 1 202 ? 29.014 -10.488 -66.298 1.00 94.38 201 GLY B N 1
ATOM 3486 C CA . GLY B 1 202 ? 28.471 -9.154 -66.106 1.00 94.08 201 GLY B CA 1
ATOM 3487 C C . GLY B 1 202 ? 27.877 -8.960 -64.725 1.00 91.88 201 GLY B C 1
ATOM 3488 O O . GLY B 1 202 ? 27.978 -7.875 -64.144 1.00 88.23 201 GLY B O 1
ATOM 3489 N N . GLU B 1 203 ? 27.247 -10.005 -64.180 1.00 87.90 202 GLU B N 1
ATOM 3490 C CA . GLU B 1 203 ? 26.676 -9.898 -62.842 1.00 90.52 202 GLU B CA 1
ATOM 3491 C C . GLU B 1 203 ? 27.767 -9.697 -61.797 1.00 86.63 202 GLU B C 1
ATOM 3492 O O . GLU B 1 203 ? 27.583 -8.949 -60.829 1.00 84.20 202 GLU B O 1
ATOM 3498 N N . ASP B 1 204 ? 28.914 -10.350 -61.983 1.00 87.81 203 ASP B N 1
ATOM 3499 C CA . ASP B 1 204 ? 30.020 -10.177 -61.049 1.00 86.81 203 ASP B CA 1
ATOM 3500 C C . ASP B 1 204 ? 30.559 -8.750 -61.088 1.00 84.31 203 ASP B C 1
ATOM 3501 O O . ASP B 1 204 ? 30.845 -8.163 -60.039 1.00 84.85 203 ASP B O 1
ATOM 3506 N N . LEU B 1 205 ? 30.692 -8.167 -62.284 1.00 84.35 204 LEU B N 1
ATOM 3507 C CA . LEU B 1 205 ? 31.126 -6.774 -62.383 1.00 84.64 204 LEU B CA 1
ATOM 3508 C C . LEU B 1 205 ? 30.090 -5.827 -61.788 1.00 85.51 204 LEU B C 1
ATOM 3509 O O . LEU B 1 205 ? 30.446 -4.826 -61.153 1.00 82.23 204 LEU B O 1
ATOM 3514 N N . ALA B 1 206 ? 28.805 -6.122 -61.988 1.00 85.76 205 ALA B N 1
ATOM 3515 C CA . ALA B 1 206 ? 27.758 -5.301 -61.390 1.00 80.25 205 ALA B CA 1
ATOM 3516 C C . ALA B 1 206 ? 27.851 -5.324 -59.871 1.00 81.53 205 ALA B C 1
ATOM 3517 O O . ALA B 1 206 ? 27.808 -4.276 -59.216 1.00 81.53 205 ALA B O 1
ATOM 3519 N N . THR B 1 207 ? 27.997 -6.519 -59.295 1.00 80.86 206 THR B N 1
ATOM 3520 C CA . THR B 1 207 ? 28.105 -6.629 -57.845 1.00 79.19 206 THR B CA 1
ATOM 3521 C C . THR B 1 207 ? 29.378 -5.965 -57.331 1.00 84.26 206 THR B C 1
ATOM 3522 O O . THR B 1 207 ? 29.367 -5.335 -56.267 1.00 86.62 206 THR B O 1
ATOM 3526 N N . LEU B 1 208 ? 30.483 -6.079 -58.076 1.00 78.33 207 LEU B N 1
ATOM 3527 C CA . LEU B 1 208 ? 31.722 -5.428 -57.661 1.00 80.64 207 LEU B CA 1
ATOM 3528 C C . LEU B 1 208 ? 31.575 -3.912 -57.663 1.00 81.47 207 LEU B C 1
ATOM 3529 O O . LEU B 1 208 ? 32.067 -3.231 -56.755 1.00 83.14 207 LEU B O 1
ATOM 3534 N N . LEU B 1 209 ? 30.915 -3.362 -58.685 1.00 81.91 208 LEU B N 1
ATOM 3535 C CA . LEU B 1 209 ? 30.728 -1.917 -58.737 1.00 84.31 208 LEU B CA 1
ATOM 3536 C C . LEU B 1 209 ? 29.713 -1.437 -57.712 1.00 80.58 208 LEU B C 1
ATOM 3537 O O . LEU B 1 209 ? 29.783 -0.285 -57.273 1.00 76.94 208 LEU B O 1
ATOM 3542 N N . SER B 1 210 ? 28.770 -2.288 -57.316 1.00 71.12 209 SER B N 1
ATOM 3543 C CA . SER B 1 210 ? 27.710 -1.822 -56.434 1.00 77.68 209 SER B CA 1
ATOM 3544 C C . SER B 1 210 ? 28.003 -2.033 -54.955 1.00 84.26 209 SER B C 1
ATOM 3545 O O . SER B 1 210 ? 27.478 -1.283 -54.123 1.00 81.71 209 SER B O 1
ATOM 3548 N N . GLU B 1 211 ? 28.829 -3.021 -54.593 1.00 81.69 210 GLU B N 1
ATOM 3549 C CA . GLU B 1 211 ? 28.933 -3.435 -53.200 1.00 81.41 210 GLU B CA 1
ATOM 3550 C C . GLU B 1 211 ? 30.340 -3.405 -52.617 1.00 84.16 210 GLU B C 1
ATOM 3551 O O . GLU B 1 211 ? 30.472 -3.448 -51.388 1.00 84.88 210 GLU B O 1
ATOM 3557 N N . ASP B 1 212 ? 31.386 -3.332 -53.437 1.00 81.72 211 ASP B N 1
ATOM 3558 C CA . ASP B 1 212 ? 32.751 -3.285 -52.929 1.00 82.14 211 ASP B CA 1
ATOM 3559 C C . ASP B 1 212 ? 33.439 -1.966 -53.254 1.00 83.32 211 ASP B C 1
ATOM 3560 O O . ASP B 1 212 ? 33.883 -1.257 -52.347 1.00 81.97 211 ASP B O 1
ATOM 3565 N N . LEU B 1 213 ? 33.534 -1.618 -54.537 1.00 82.93 212 LEU B N 1
ATOM 3566 C CA . LEU B 1 213 ? 34.217 -0.389 -54.923 1.00 80.75 212 LEU B CA 1
ATOM 3567 C C . LEU B 1 213 ? 33.406 0.840 -54.535 1.00 77.45 212 LEU B C 1
ATOM 3568 O O . LEU B 1 213 ? 33.958 1.816 -54.016 1.00 75.43 212 LEU B O 1
ATOM 3573 N N . TYR B 1 214 ? 32.098 0.817 -54.791 1.00 75.93 213 TYR B N 1
ATOM 3574 C CA . TYR B 1 214 ? 31.263 1.973 -54.486 1.00 75.61 213 TYR B CA 1
ATOM 3575 C C . TYR B 1 214 ? 31.179 2.222 -52.986 1.00 75.82 213 TYR B C 1
ATOM 3576 O O . TYR B 1 214 ? 31.310 3.365 -52.536 1.00 73.12 213 TYR B O 1
ATOM 3585 N N . LEU B 1 215 ? 30.976 1.163 -52.197 1.00 79.82 214 LEU B N 1
ATOM 3586 C CA . LEU B 1 215 ? 30.777 1.338 -50.761 1.00 75.17 214 LEU B CA 1
ATOM 3587 C C . LEU B 1 215 ? 32.069 1.754 -50.070 1.00 69.24 214 LEU B C 1
ATOM 3588 O O . LEU B 1 215 ? 32.055 2.604 -49.173 1.00 68.83 214 LEU B O 1
ATOM 3593 N N . ASN B 1 216 ? 33.194 1.176 -50.484 1.00 70.85 215 ASN B N 1
ATOM 3594 C CA . ASN B 1 216 ? 34.490 1.419 -49.865 1.00 76.47 215 ASN B CA 1
ATOM 3595 C C . ASN B 1 216 ? 35.372 2.331 -50.712 1.00 84.56 215 ASN B C 1
ATOM 3596 O O . ASN B 1 216 ? 36.600 2.223 -50.664 1.00 85.19 215 ASN B O 1
ATOM 3601 N N . ALA B 1 217 ? 34.763 3.241 -51.478 1.00 81.95 216 ALA B N 1
ATOM 3602 C CA . ALA B 1 217 ? 35.522 4.059 -52.419 1.00 75.70 216 ALA B CA 1
ATOM 3603 C C . ALA B 1 217 ? 36.543 4.941 -51.712 1.00 78.56 216 ALA B C 1
ATOM 3604 O O . ALA B 1 217 ? 37.662 5.121 -52.207 1.00 83.66 216 ALA B O 1
ATOM 3606 N N . LEU B 1 218 ? 36.179 5.499 -50.555 1.00 76.28 217 LEU B N 1
ATOM 3607 C CA . LEU B 1 218 ? 37.094 6.383 -49.837 1.00 81.33 217 LEU B CA 1
ATOM 3608 C C . LEU B 1 218 ? 38.372 5.651 -49.437 1.00 85.52 217 LEU B C 1
ATOM 3609 O O . LEU B 1 218 ? 39.482 6.194 -49.555 1.00 85.86 217 LEU B O 1
ATOM 3614 N N . LYS B 1 219 ? 38.228 4.415 -48.956 1.00 86.75 218 LYS B N 1
ATOM 3615 C CA . LYS B 1 219 ? 39.378 3.636 -48.512 1.00 88.97 218 LYS B CA 1
ATOM 3616 C C . LYS B 1 219 ? 40.314 3.331 -49.676 1.00 88.01 218 LYS B C 1
ATOM 3617 O O . LYS B 1 219 ? 41.538 3.490 -49.567 1.00 90.11 218 LYS B O 1
ATOM 3623 N N . TYR B 1 220 ? 39.749 2.914 -50.813 1.00 85.65 219 TYR B N 1
ATOM 3624 C CA . TYR B 1 220 ? 40.569 2.634 -51.987 1.00 89.59 219 TYR B CA 1
ATOM 3625 C C . TYR B 1 220 ? 41.249 3.899 -52.496 1.00 86.79 219 TYR B C 1
ATOM 3626 O O . TYR B 1 220 ? 42.395 3.853 -52.954 1.00 86.10 219 TYR B O 1
ATOM 3635 N N . TYR B 1 221 ? 40.565 5.040 -52.407 1.00 85.09 220 TYR B N 1
ATOM 3636 C CA . TYR B 1 221 ? 41.165 6.311 -52.805 1.00 85.27 220 TYR B CA 1
ATOM 3637 C C . TYR B 1 221 ? 42.393 6.635 -51.959 1.00 86.64 220 TYR B C 1
ATOM 3638 O O . TYR B 1 221 ? 43.487 6.895 -52.488 1.00 88.30 220 TYR B O 1
ATOM 3647 N N . ILE B 1 222 ? 42.241 6.581 -50.634 1.00 88.72 221 ILE B N 1
ATOM 3648 C CA . ILE B 1 222 ? 43.364 6.916 -49.761 1.00 91.94 221 ILE B CA 1
ATOM 3649 C C . ILE B 1 222 ? 44.511 5.930 -49.959 1.00 93.16 221 ILE B C 1
ATOM 3650 O O . ILE B 1 222 ? 45.687 6.317 -49.946 1.00 91.20 221 ILE B O 1
ATOM 3655 N N . ILE B 1 223 ? 44.195 4.645 -50.153 1.00 92.54 222 ILE B N 1
ATOM 3656 C CA . ILE B 1 223 ? 45.243 3.667 -50.446 1.00 85.33 222 ILE B CA 1
ATOM 3657 C C . ILE B 1 223 ? 45.951 4.030 -51.744 1.00 90.91 222 ILE B C 1
ATOM 3658 O O . ILE B 1 223 ? 47.181 3.941 -51.851 1.00 90.46 222 ILE B O 1
ATOM 3663 N N . ALA B 1 224 ? 45.182 4.454 -52.749 1.00 92.09 223 ALA B N 1
ATOM 3664 C CA . ALA B 1 224 ? 45.736 4.809 -54.045 1.00 89.84 223 ALA B CA 1
ATOM 3665 C C . ALA B 1 224 ? 46.601 6.055 -53.985 1.00 89.87 223 ALA B C 1
ATOM 3666 O O . ALA B 1 224 ? 47.399 6.282 -54.900 1.00 90.52 223 ALA B O 1
ATOM 3668 N N . LEU B 1 225 ? 46.485 6.855 -52.926 1.00 88.55 224 LEU B N 1
ATOM 3669 C CA . LEU B 1 225 ? 47.310 8.050 -52.792 1.00 90.63 224 LEU B CA 1
ATOM 3670 C C . LEU B 1 225 ? 48.292 7.927 -51.631 1.00 92.95 224 LEU B C 1
ATOM 3671 O O . LEU B 1 225 ? 48.692 8.927 -51.029 1.00 91.15 224 LEU B O 1
ATOM 3676 N N . SER B 1 226 ? 48.695 6.700 -51.324 1.00 89.38 225 SER B N 1
ATOM 3677 C CA . SER B 1 226 ? 49.676 6.399 -50.299 1.00 87.52 225 SER B CA 1
ATOM 3678 C C . SER B 1 226 ? 50.774 5.521 -50.878 1.00 94.94 225 SER B C 1
ATOM 3679 O O . SER B 1 226 ? 50.531 4.743 -51.809 1.00 90.61 225 SER B O 1
ATOM 3682 N N . PRO B 1 227 ? 52.002 5.632 -50.351 1.00 97.56 226 PRO B N 1
ATOM 3683 C CA . PRO B 1 227 ? 53.095 4.706 -50.671 1.00 91.34 226 PRO B CA 1
ATOM 3684 C C . PRO B 1 227 ? 52.765 3.258 -50.314 1.00 88.21 226 PRO B C 1
ATOM 3685 O O . PRO B 1 227 ? 52.997 2.854 -49.173 1.00 82.81 226 PRO B O 1
ATOM 3689 N N . GLU C 1 7 ? 85.051 -39.677 -11.090 1.00 102.71 6 GLU C N 1
ATOM 3690 C CA . GLU C 1 7 ? 85.279 -38.266 -10.793 1.00 105.83 6 GLU C CA 1
ATOM 3691 C C . GLU C 1 7 ? 84.035 -37.443 -11.115 1.00 102.91 6 GLU C C 1
ATOM 3692 O O . GLU C 1 7 ? 83.470 -36.788 -10.237 1.00 99.30 6 GLU C O 1
ATOM 3698 N N . GLY C 1 8 ? 83.616 -37.477 -12.383 1.00 100.05 7 GLY C N 1
ATOM 3699 C CA . GLY C 1 8 ? 82.374 -36.825 -12.761 1.00 96.76 7 GLY C CA 1
ATOM 3700 C C . GLY C 1 8 ? 81.168 -37.417 -12.060 1.00 96.66 7 GLY C C 1
ATOM 3701 O O . GLY C 1 8 ? 80.193 -36.711 -11.787 1.00 94.72 7 GLY C O 1
ATOM 3702 N N . LYS C 1 9 ? 81.217 -38.719 -11.760 1.00 101.03 8 LYS C N 1
ATOM 3703 C CA . LYS C 1 9 ? 80.169 -39.343 -10.957 1.00 103.98 8 LYS C CA 1
ATOM 3704 C C . LYS C 1 9 ? 80.127 -38.755 -9.553 1.00 95.82 8 LYS C C 1
ATOM 3705 O O . LYS C 1 9 ? 79.045 -38.519 -8.999 1.00 91.69 8 LYS C O 1
ATOM 3711 N N . ARG C 1 10 ? 81.298 -38.475 -8.976 1.00 92.22 9 ARG C N 1
ATOM 3712 C CA . ARG C 1 10 ? 81.338 -37.880 -7.648 1.00 91.02 9 ARG C CA 1
ATOM 3713 C C . ARG C 1 10 ? 80.742 -36.482 -7.669 1.00 92.41 9 ARG C C 1
ATOM 3714 O O . ARG C 1 10 ? 79.977 -36.107 -6.769 1.00 89.18 9 ARG C O 1
ATOM 3722 N N . LEU C 1 11 ? 81.043 -35.719 -8.722 1.00 89.81 10 LEU C N 1
ATOM 3723 C CA . LEU C 1 11 ? 80.477 -34.384 -8.859 1.00 85.09 10 LEU C CA 1
ATOM 3724 C C . LEU C 1 11 ? 78.969 -34.429 -9.034 1.00 83.84 10 LEU C C 1
ATOM 3725 O O . LEU C 1 11 ? 78.252 -33.621 -8.439 1.00 82.03 10 LEU C O 1
ATOM 3730 N N . GLN C 1 12 ? 78.467 -35.344 -9.867 1.00 87.63 11 GLN C N 1
ATOM 3731 C CA . GLN C 1 12 ? 77.023 -35.407 -10.064 1.00 85.96 11 GLN C CA 1
ATOM 3732 C C . GLN C 1 12 ? 76.309 -35.827 -8.788 1.00 87.39 11 GLN C C 1
ATOM 3733 O O . GLN C 1 12 ? 75.234 -35.302 -8.475 1.00 86.13 11 GLN C O 1
ATOM 3739 N N . LEU C 1 13 ? 76.879 -36.777 -8.041 1.00 86.22 12 LEU C N 1
ATOM 3740 C CA . LEU C 1 13 ? 76.272 -37.146 -6.766 1.00 92.32 12 LEU C CA 1
ATOM 3741 C C . LEU C 1 13 ? 76.240 -35.952 -5.823 1.00 87.91 12 LEU C C 1
ATOM 3742 O O . LEU C 1 13 ? 75.215 -35.672 -5.186 1.00 81.27 12 LEU C O 1
ATOM 3747 N N . SER C 1 14 ? 77.355 -35.220 -5.742 1.00 85.78 13 SER C N 1
ATOM 3748 C CA . SER C 1 14 ? 77.411 -34.057 -4.865 1.00 79.03 13 SER C CA 1
ATOM 3749 C C . SER C 1 14 ? 76.412 -32.985 -5.294 1.00 76.32 13 SER C C 1
ATOM 3750 O O . SER C 1 14 ? 75.748 -32.369 -4.452 1.00 78.14 13 SER C O 1
ATOM 3753 N N . LEU C 1 15 ? 76.273 -32.765 -6.600 1.00 76.60 14 LEU C N 1
ATOM 3754 C CA . LEU C 1 15 ? 75.341 -31.755 -7.091 1.00 79.06 14 LEU C CA 1
ATOM 3755 C C . LEU C 1 15 ? 73.889 -32.158 -6.853 1.00 80.86 14 LEU C C 1
ATOM 3756 O O . LEU C 1 15 ? 73.048 -31.308 -6.547 1.00 77.72 14 LEU C O 1
ATOM 3761 N N . ASP C 1 16 ? 73.565 -33.443 -7.015 1.00 82.78 15 ASP C N 1
ATOM 3762 C CA . ASP C 1 16 ? 72.209 -33.898 -6.719 1.00 83.13 15 ASP C CA 1
ATOM 3763 C C . ASP C 1 16 ? 71.891 -33.743 -5.239 1.00 78.93 15 ASP C C 1
ATOM 3764 O O . ASP C 1 16 ? 70.785 -33.316 -4.866 1.00 77.70 15 ASP C O 1
ATOM 3769 N N . LYS C 1 17 ? 72.854 -34.088 -4.379 1.00 76.69 16 LYS C N 1
ATOM 3770 C CA . LYS C 1 17 ? 72.676 -33.851 -2.952 1.00 78.89 16 LYS C CA 1
ATOM 3771 C C . LYS C 1 17 ? 72.443 -32.372 -2.683 1.00 77.69 16 LYS C C 1
ATOM 3772 O O . LYS C 1 17 ? 71.593 -32.009 -1.864 1.00 73.70 16 LYS C O 1
ATOM 3778 N N . LEU C 1 18 ? 73.184 -31.504 -3.376 1.00 74.46 17 LEU C N 1
ATOM 3779 C CA . LEU C 1 18 ? 73.016 -30.067 -3.190 1.00 74.87 17 LEU C CA 1
ATOM 3780 C C . LEU C 1 18 ? 71.648 -29.591 -3.665 1.00 72.30 17 LEU C C 1
ATOM 3781 O O . LEU C 1 18 ? 71.063 -28.688 -3.065 1.00 74.75 17 LEU C O 1
ATOM 3786 N N . GLY C 1 19 ? 71.132 -30.160 -4.754 1.00 71.92 18 GLY C N 1
ATOM 3787 C CA . GLY C 1 19 ? 69.803 -29.776 -5.210 1.00 72.68 18 GLY C CA 1
ATOM 3788 C C . GLY C 1 19 ? 68.717 -30.159 -4.220 1.00 74.70 18 GLY C C 1
ATOM 3789 O O . GLY C 1 19 ? 67.831 -29.354 -3.896 1.00 70.86 18 GLY C O 1
ATOM 3790 N N . ASP C 1 20 ? 68.774 -31.396 -3.719 1.00 75.92 19 ASP C N 1
ATOM 3791 C CA . ASP C 1 20 ? 67.825 -31.805 -2.685 1.00 78.51 19 ASP C CA 1
ATOM 3792 C C . ASP C 1 20 ? 67.983 -30.945 -1.432 1.00 74.14 19 ASP C C 1
ATOM 3793 O O . ASP C 1 20 ? 66.988 -30.566 -0.790 1.00 71.03 19 ASP C O 1
ATOM 3798 N N . TRP C 1 21 ? 69.229 -30.617 -1.077 1.00 70.25 20 TRP C N 1
ATOM 3799 C CA . TRP C 1 21 ? 69.474 -29.736 0.055 1.00 71.60 20 TRP C CA 1
ATOM 3800 C C . TRP C 1 21 ? 68.855 -28.367 -0.169 1.00 69.10 20 TRP C C 1
ATOM 3801 O O . TRP C 1 21 ? 68.292 -27.779 0.756 1.00 68.01 20 TRP C O 1
ATOM 3812 N N . GLU C 1 22 ? 68.972 -27.834 -1.383 1.00 69.79 21 GLU C N 1
ATOM 3813 C CA . GLU C 1 22 ? 68.422 -26.516 -1.668 1.00 69.43 21 GLU C CA 1
ATOM 3814 C C . GLU C 1 22 ? 66.904 -26.533 -1.561 1.00 69.45 21 GLU C C 1
ATOM 3815 O O . GLU C 1 22 ? 66.301 -25.578 -1.059 1.00 68.43 21 GLU C O 1
ATOM 3821 N N . LYS C 1 23 ? 66.270 -27.622 -2.004 1.00 70.54 22 LYS C N 1
ATOM 3822 C CA . LYS C 1 23 ? 64.819 -27.731 -1.856 1.00 68.47 22 LYS C CA 1
ATOM 3823 C C . LYS C 1 23 ? 64.417 -27.743 -0.382 1.00 69.88 22 LYS C C 1
ATOM 3824 O O . LYS C 1 23 ? 63.534 -26.982 0.050 1.00 70.57 22 LYS C O 1
ATOM 3830 N N . GLU C 1 24 ? 65.077 -28.590 0.417 1.00 71.40 23 GLU C N 1
ATOM 3831 C CA . GLU C 1 24 ? 64.744 -28.652 1.839 1.00 72.05 23 GLU C CA 1
ATOM 3832 C C . GLU C 1 24 ? 65.035 -27.327 2.532 1.00 69.87 23 GLU C C 1
ATOM 3833 O O . GLU C 1 24 ? 64.278 -26.893 3.410 1.00 67.91 23 GLU C O 1
ATOM 3839 N N . MET C 1 25 ? 66.133 -26.675 2.151 1.00 67.28 24 MET C N 1
ATOM 3840 C CA . MET C 1 25 ? 66.495 -25.391 2.734 1.00 67.12 24 MET C CA 1
ATOM 3841 C C . MET C 1 25 ? 65.455 -24.337 2.406 1.00 68.02 24 MET C C 1
ATOM 3842 O O . MET C 1 25 ? 65.126 -23.493 3.247 1.00 65.64 24 MET C O 1
ATOM 3847 N N . SER C 1 26 ? 64.937 -24.360 1.177 1.00 66.85 25 SER C N 1
ATOM 3848 C CA . SER C 1 26 ? 63.861 -23.451 0.816 1.00 65.83 25 SER C CA 1
ATOM 3849 C C . SER C 1 26 ? 62.655 -23.674 1.713 1.00 67.91 25 SER C C 1
ATOM 3850 O O . SER C 1 26 ? 62.056 -22.715 2.220 1.00 69.54 25 SER C O 1
ATOM 3853 N N . GLN C 1 27 ? 62.313 -24.941 1.955 1.00 70.26 26 GLN C N 1
ATOM 3854 C CA . GLN C 1 27 ? 61.192 -25.238 2.845 1.00 68.62 26 GLN C CA 1
ATOM 3855 C C . GLN C 1 27 ? 61.445 -24.702 4.253 1.00 64.32 26 GLN C C 1
ATOM 3856 O O . GLN C 1 27 ? 60.555 -24.099 4.871 1.00 59.19 26 GLN C O 1
ATOM 3862 N N . VAL C 1 28 ? 62.665 -24.893 4.763 1.00 67.06 27 VAL C N 1
ATOM 3863 C CA . VAL C 1 28 ? 63.004 -24.464 6.121 1.00 68.77 27 VAL C CA 1
ATOM 3864 C C . VAL C 1 28 ? 62.952 -22.945 6.248 1.00 65.49 27 VAL C C 1
ATOM 3865 O O . VAL C 1 28 ? 62.415 -22.402 7.226 1.00 60.34 27 VAL C O 1
ATOM 3869 N N . GLU C 1 29 ? 63.523 -22.236 5.271 1.00 63.15 28 GLU C N 1
ATOM 3870 C CA . GLU C 1 29 ? 63.521 -20.779 5.308 1.00 58.19 28 GLU C CA 1
ATOM 3871 C C . GLU C 1 29 ? 62.101 -20.237 5.207 1.00 62.72 28 GLU C C 1
ATOM 3872 O O . GLU C 1 29 ? 61.746 -19.267 5.892 1.00 61.55 28 GLU C O 1
ATOM 3878 N N . ARG C 1 30 ? 61.270 -20.861 4.365 1.00 62.09 29 ARG C N 1
ATOM 3879 C CA . ARG C 1 30 ? 59.868 -20.466 4.286 1.00 64.46 29 ARG C CA 1
ATOM 3880 C C . ARG C 1 30 ? 59.177 -20.648 5.633 1.00 62.23 29 ARG C C 1
ATOM 3881 O O . ARG C 1 30 ? 58.411 -19.779 6.071 1.00 60.37 29 ARG C O 1
ATOM 3889 N N . GLU C 1 31 ? 59.439 -21.773 6.305 1.00 65.94 30 GLU C N 1
ATOM 3890 C CA . GLU C 1 31 ? 58.836 -22.014 7.615 1.00 69.10 30 GLU C CA 1
ATOM 3891 C C . GLU C 1 31 ? 59.258 -20.949 8.622 1.00 65.77 30 GLU C C 1
ATOM 3892 O O . GLU C 1 31 ? 58.429 -20.444 9.394 1.00 60.02 30 GLU C O 1
ATOM 3898 N N . ALA C 1 32 ? 60.546 -20.591 8.621 1.00 66.59 31 ALA C N 1
ATOM 3899 C CA . ALA C 1 32 ? 61.028 -19.575 9.554 1.00 64.76 31 ALA C CA 1
ATOM 3900 C C . ALA C 1 32 ? 60.378 -18.223 9.280 1.00 64.51 31 ALA C C 1
ATOM 3901 O O . ALA C 1 32 ? 59.973 -17.510 10.212 1.00 60.42 31 ALA C O 1
ATOM 3903 N N . GLU C 1 33 ? 60.244 -17.864 8.000 1.00 61.67 32 GLU C N 1
ATOM 3904 C CA . GLU C 1 33 ? 59.635 -16.583 7.664 1.00 59.53 32 GLU C CA 1
ATOM 3905 C C . GLU C 1 33 ? 58.166 -16.549 8.070 1.00 57.80 32 GLU C C 1
ATOM 3906 O O . GLU C 1 33 ? 57.670 -15.524 8.560 1.00 57.07 32 GLU C O 1
ATOM 3912 N N . ILE C 1 34 ? 57.454 -17.662 7.879 1.00 61.56 33 ILE C N 1
ATOM 3913 C CA . ILE C 1 34 ? 56.054 -17.727 8.290 1.00 60.91 33 ILE C CA 1
ATOM 3914 C C . ILE C 1 34 ? 55.933 -17.594 9.805 1.00 63.15 33 ILE C C 1
ATOM 3915 O O . ILE C 1 34 ? 55.020 -16.927 10.314 1.00 59.67 33 ILE C O 1
ATOM 3920 N N . TYR C 1 35 ? 56.853 -18.218 10.550 1.00 65.17 34 TYR C N 1
ATOM 3921 C CA . TYR C 1 35 ? 56.860 -18.038 12.002 1.00 69.10 34 TYR C CA 1
ATOM 3922 C C . TYR C 1 35 ? 57.023 -16.567 12.367 1.00 65.88 34 TYR C C 1
ATOM 3923 O O . TYR C 1 35 ? 56.318 -16.050 13.249 1.00 60.37 34 TYR C O 1
ATOM 3932 N N . ARG C 1 36 ? 57.946 -15.878 11.691 1.00 65.86 35 ARG C N 1
ATOM 3933 C CA . ARG C 1 36 ? 58.165 -14.462 11.977 1.00 66.33 35 ARG C CA 1
ATOM 3934 C C . ARG C 1 36 ? 56.914 -13.632 11.701 1.00 63.89 35 ARG C C 1
ATOM 3935 O O . ARG C 1 36 ? 56.539 -12.769 12.507 1.00 58.48 35 ARG C O 1
ATOM 3943 N N . ILE C 1 37 ? 56.254 -13.882 10.569 1.00 62.28 36 ILE C N 1
ATOM 3944 C CA . ILE C 1 37 ? 55.050 -13.124 10.232 1.00 55.54 36 ILE C CA 1
ATOM 3945 C C . ILE C 1 37 ? 53.958 -13.374 11.263 1.00 57.32 36 ILE C C 1
ATOM 3946 O O . ILE C 1 37 ? 53.247 -12.449 11.676 1.00 57.74 36 ILE C O 1
ATOM 3951 N N . LYS C 1 38 ? 53.797 -14.634 11.682 1.00 63.21 37 LYS C N 1
ATOM 3952 C CA . LYS C 1 38 ? 52.770 -14.966 12.666 1.00 64.53 37 LYS C CA 1
ATOM 3953 C C . LYS C 1 38 ? 53.038 -14.271 13.997 1.00 63.96 37 LYS C C 1
ATOM 3954 O O . LYS C 1 38 ? 52.105 -13.806 14.662 1.00 58.26 37 LYS C O 1
ATOM 3960 N N . LYS C 1 39 ? 54.309 -14.194 14.404 1.00 64.86 38 LYS C N 1
ATOM 3961 C CA . LYS C 1 39 ? 54.641 -13.519 15.658 1.00 63.92 38 LYS C CA 1
ATOM 3962 C C . LYS C 1 39 ? 54.560 -12.000 15.559 1.00 60.52 38 LYS C C 1
ATOM 3963 O O . LYS C 1 39 ? 54.361 -11.340 16.584 1.00 58.57 38 LYS C O 1
ATOM 3969 N N . THR C 1 40 ? 54.707 -11.429 14.360 1.00 63.45 39 THR C N 1
ATOM 3970 C CA . THR C 1 40 ? 54.747 -9.976 14.216 1.00 64.19 39 THR C CA 1
ATOM 3971 C C . THR C 1 40 ? 53.406 -9.344 13.858 1.00 63.42 39 THR C C 1
ATOM 3972 O O . THR C 1 40 ? 53.202 -8.162 14.158 1.00 59.63 39 THR C O 1
ATOM 3976 N N . GLN C 1 41 ? 52.492 -10.091 13.234 1.00 61.76 40 GLN C N 1
ATOM 3977 C CA . GLN C 1 41 ? 51.210 -9.513 12.832 1.00 57.54 40 GLN C CA 1
ATOM 3978 C C . GLN C 1 41 ? 50.399 -8.963 14.004 1.00 61.64 40 GLN C C 1
ATOM 3979 O O . GLN C 1 41 ? 49.869 -7.843 13.882 1.00 59.80 40 GLN C O 1
ATOM 3985 N N . PRO C 1 42 ? 50.233 -9.672 15.132 1.00 61.28 41 PRO C N 1
ATOM 3986 C CA . PRO C 1 42 ? 49.478 -9.075 16.246 1.00 61.31 41 PRO C CA 1
ATOM 3987 C C . PRO C 1 42 ? 50.095 -7.792 16.765 1.00 65.93 41 PRO C C 1
ATOM 3988 O O . PRO C 1 42 ? 49.365 -6.884 17.187 1.00 63.39 41 PRO C O 1
ATOM 3992 N N . MET C 1 43 ? 51.428 -7.690 16.740 1.00 62.84 42 MET C N 1
ATOM 3993 C CA . MET C 1 43 ? 52.089 -6.465 17.177 1.00 65.02 42 MET C CA 1
ATOM 3994 C C . MET C 1 43 ? 51.722 -5.288 16.283 1.00 62.67 42 MET C C 1
ATOM 3995 O O . MET C 1 43 ? 51.471 -4.181 16.772 1.00 60.92 42 MET C O 1
ATOM 4000 N N . TYR C 1 44 ? 51.673 -5.507 14.968 1.00 58.48 43 TYR C N 1
ATOM 4001 C CA . TYR C 1 44 ? 51.272 -4.426 14.076 1.00 59.70 43 TYR C CA 1
ATOM 4002 C C . TYR C 1 44 ? 49.777 -4.139 14.179 1.00 64.54 43 TYR C C 1
ATOM 4003 O O . TYR C 1 44 ? 49.356 -3.006 13.935 1.00 63.08 43 TYR C O 1
ATOM 4012 N N . ALA C 1 45 ? 48.963 -5.131 14.559 1.00 64.81 44 ALA C N 1
ATOM 4013 C CA . ALA C 1 45 ? 47.562 -4.845 14.875 1.00 61.20 44 ALA C CA 1
ATOM 4014 C C . ALA C 1 45 ? 47.449 -3.916 16.083 1.00 61.41 44 ALA C C 1
ATOM 4015 O O . ALA C 1 45 ? 46.667 -2.952 16.078 1.00 62.82 44 ALA C O 1
ATOM 4017 N N . LYS C 1 46 ? 48.229 -4.193 17.127 1.00 62.73 45 LYS C N 1
ATOM 4018 C CA . LYS C 1 46 ? 48.273 -3.305 18.285 1.00 64.29 45 LYS C CA 1
ATOM 4019 C C . LYS C 1 46 ? 48.763 -1.914 17.892 1.00 66.23 45 LYS C C 1
ATOM 4020 O O . LYS C 1 46 ? 48.243 -0.897 18.374 1.00 64.79 45 LYS C O 1
ATOM 4026 N N . ARG C 1 47 ? 49.774 -1.850 17.021 1.00 64.08 46 ARG C N 1
ATOM 4027 C CA . ARG C 1 47 ? 50.279 -0.557 16.574 1.00 64.25 46 ARG C CA 1
ATOM 4028 C C . ARG C 1 47 ? 49.224 0.198 15.779 1.00 63.87 46 ARG C C 1
ATOM 4029 O O . ARG C 1 47 ? 49.134 1.425 15.869 1.00 64.64 46 ARG C O 1
ATOM 4037 N N . ARG C 1 48 ? 48.432 -0.516 14.977 1.00 60.24 47 ARG C N 1
ATOM 4038 C CA . ARG C 1 48 ? 47.325 0.109 14.260 1.00 57.10 47 ARG C CA 1
ATOM 4039 C C . ARG C 1 48 ? 46.325 0.720 15.231 1.00 60.69 47 ARG C C 1
ATOM 4040 O O . ARG C 1 48 ? 45.882 1.865 15.056 1.00 64.91 47 ARG C O 1
ATOM 4048 N N . SER C 1 49 ? 45.968 -0.031 16.276 1.00 67.17 48 SER C N 1
ATOM 4049 C CA . SER C 1 49 ? 45.024 0.497 17.259 1.00 68.21 48 SER C CA 1
ATOM 4050 C C . SER C 1 49 ? 45.588 1.730 17.955 1.00 68.42 48 SER C C 1
ATOM 4051 O O . SER C 1 49 ? 44.852 2.685 18.230 1.00 70.36 48 SER C O 1
ATOM 4054 N N . ILE C 1 50 ? 46.891 1.731 18.251 1.00 68.90 49 ILE C N 1
ATOM 4055 C CA . ILE C 1 50 ? 47.488 2.902 18.895 1.00 72.35 49 ILE C CA 1
ATOM 4056 C C . ILE C 1 50 ? 47.533 4.087 17.931 1.00 70.92 49 ILE C C 1
ATOM 4057 O O . ILE C 1 50 ? 47.231 5.224 18.311 1.00 69.55 49 ILE C O 1
ATOM 4062 N N . LEU C 1 51 ? 47.906 3.844 16.670 1.00 67.53 50 LEU C N 1
ATOM 4063 C CA . LEU C 1 51 ? 48.084 4.932 15.712 1.00 66.87 50 LEU C CA 1
ATOM 4064 C C . LEU C 1 51 ? 46.761 5.566 15.318 1.00 67.24 50 LEU C C 1
ATOM 4065 O O . LEU C 1 51 ? 46.734 6.737 14.919 1.00 66.16 50 LEU C O 1
ATOM 4070 N N . LYS C 1 52 ? 45.662 4.813 15.391 1.00 67.55 51 LYS C N 1
ATOM 4071 C CA . LYS C 1 52 ? 44.362 5.432 15.158 1.00 68.05 51 LYS C CA 1
ATOM 4072 C C . LYS C 1 52 ? 44.086 6.550 16.160 1.00 68.32 51 LYS C C 1
ATOM 4073 O O . LYS C 1 52 ? 43.283 7.443 15.871 1.00 63.77 51 LYS C O 1
ATOM 4079 N N . GLU C 1 53 ? 44.753 6.527 17.320 1.00 75.29 52 GLU C N 1
ATOM 4080 C CA . GLU C 1 53 ? 44.622 7.610 18.292 1.00 74.50 52 GLU C CA 1
ATOM 4081 C C . GLU C 1 53 ? 45.298 8.884 17.801 1.00 71.75 52 GLU C C 1
ATOM 4082 O O . GLU C 1 53 ? 44.825 9.990 18.084 1.00 75.40 52 GLU C O 1
ATOM 4088 N N . ILE C 1 54 ? 46.412 8.754 17.092 1.00 71.59 53 ILE C N 1
ATOM 4089 C CA . ILE C 1 54 ? 47.180 9.929 16.675 1.00 70.27 53 ILE C CA 1
ATOM 4090 C C . ILE C 1 54 ? 46.461 10.594 15.501 1.00 67.90 53 ILE C C 1
ATOM 4091 O O . ILE C 1 54 ? 46.182 9.921 14.496 1.00 67.89 53 ILE C O 1
ATOM 4096 N N . PRO C 1 55 ? 46.157 11.887 15.593 1.00 70.44 54 PRO C N 1
ATOM 4097 C CA . PRO C 1 55 ? 45.397 12.552 14.525 1.00 72.60 54 PRO C CA 1
ATOM 4098 C C . PRO C 1 55 ? 46.292 12.923 13.351 1.00 66.23 54 PRO C C 1
ATOM 4099 O O . PRO C 1 55 ? 47.365 13.505 13.527 1.00 66.80 54 PRO C O 1
ATOM 4103 N N . LYS C 1 56 ? 45.828 12.591 12.146 1.00 62.31 55 LYS C N 1
ATOM 4104 C CA . LYS C 1 56 ? 46.515 12.929 10.902 1.00 61.41 55 LYS C CA 1
ATOM 4105 C C . LYS C 1 56 ? 47.945 12.393 10.884 1.00 59.89 55 LYS C C 1
ATOM 4106 O O . LYS C 1 56 ? 48.847 13.004 10.307 1.00 60.65 55 LYS C O 1
ATOM 4112 N N . PHE C 1 57 ? 48.143 11.233 11.513 1.00 62.13 56 PHE C N 1
ATOM 4113 C CA . PHE C 1 57 ? 49.456 10.596 11.551 1.00 61.64 56 PHE C CA 1
ATOM 4114 C C . PHE C 1 57 ? 49.920 10.214 10.150 1.00 58.11 56 PHE C C 1
ATOM 4115 O O . PHE C 1 57 ? 51.017 10.591 9.709 1.00 60.59 56 PHE C O 1
ATOM 4123 N N . TRP C 1 58 ? 49.074 9.485 9.425 1.00 55.02 57 TRP C N 1
ATOM 4124 C CA . TRP C 1 58 ? 49.464 8.967 8.122 1.00 59.07 57 TRP C CA 1
ATOM 4125 C C . TRP C 1 58 ? 49.602 10.072 7.082 1.00 60.72 57 TRP C C 1
ATOM 4126 O O . TRP C 1 58 ? 50.432 9.954 6.176 1.00 59.61 57 TRP C O 1
ATOM 4137 N N . TYR C 1 59 ? 48.811 11.146 7.183 1.00 59.46 58 TYR C N 1
ATOM 4138 C CA . TYR C 1 59 ? 49.015 12.271 6.273 1.00 60.83 58 TYR C CA 1
ATOM 4139 C C . TYR C 1 59 ? 50.402 12.867 6.453 1.00 61.04 58 TYR C C 1
ATOM 4140 O O . TYR C 1 59 ? 51.085 13.172 5.469 1.00 61.17 58 TYR C O 1
ATOM 4149 N N . ILE C 1 60 ? 50.839 13.030 7.704 1.00 60.63 59 ILE C N 1
ATOM 4150 C CA . ILE C 1 60 ? 52.166 13.580 7.965 1.00 61.85 59 ILE C CA 1
ATOM 4151 C C . ILE C 1 60 ? 53.239 12.653 7.407 1.00 60.32 59 ILE C C 1
ATOM 4152 O O . ILE C 1 60 ? 54.168 13.091 6.710 1.00 61.71 59 ILE C O 1
ATOM 4157 N N . VAL C 1 61 ? 53.103 11.349 7.675 1.00 60.75 60 VAL C N 1
ATOM 4158 C CA . VAL C 1 61 ? 54.099 10.389 7.200 1.00 61.72 60 VAL C CA 1
ATOM 4159 C C . VAL C 1 61 ? 54.170 10.395 5.675 1.00 58.24 60 VAL C C 1
ATOM 4160 O O . VAL C 1 61 ? 55.260 10.373 5.091 1.00 61.70 60 VAL C O 1
ATOM 4164 N N . LEU C 1 62 ? 53.016 10.440 5.006 1.00 56.57 61 LEU C N 1
ATOM 4165 C CA . LEU C 1 62 ? 53.009 10.399 3.547 1.00 61.71 61 LEU C CA 1
ATOM 4166 C C . LEU C 1 62 ? 53.542 11.696 2.949 1.00 63.93 61 LEU C C 1
ATOM 4167 O O . LEU C 1 62 ? 54.244 11.673 1.931 1.00 62.72 61 LEU C O 1
ATOM 4172 N N . ALA C 1 63 ? 53.207 12.839 3.548 1.00 62.79 62 ALA C N 1
ATOM 4173 C CA . ALA C 1 63 ? 53.665 14.108 3.001 1.00 59.21 62 ALA C CA 1
ATOM 4174 C C . ALA C 1 63 ? 55.171 14.277 3.156 1.00 63.27 62 ALA C C 1
ATOM 4175 O O . ALA C 1 63 ? 55.815 14.861 2.278 1.00 64.98 62 ALA C O 1
ATOM 4177 N N . GLU C 1 64 ? 55.754 13.763 4.247 1.00 65.02 63 GLU C N 1
ATOM 4178 C CA . GLU C 1 64 ? 57.195 13.932 4.443 1.00 71.60 63 GLU C CA 1
ATOM 4179 C C . GLU C 1 64 ? 58.016 13.136 3.434 1.00 68.73 63 GLU C C 1
ATOM 4180 O O . GLU C 1 64 ? 59.097 13.582 3.031 1.00 74.84 63 GLU C O 1
ATOM 4186 N N . ASN C 1 65 ? 57.540 11.967 3.022 1.00 64.35 64 ASN C N 1
ATOM 4187 C CA . ASN C 1 65 ? 58.324 11.102 2.151 1.00 64.88 64 ASN C CA 1
ATOM 4188 C C . ASN C 1 65 ? 58.332 11.646 0.723 1.00 56.64 64 ASN C C 1
ATOM 4189 O O . ASN C 1 65 ? 57.280 11.978 0.171 1.00 56.16 64 ASN C O 1
ATOM 4194 N N . ASP C 1 66 ? 59.528 11.750 0.133 1.00 61.02 65 ASP C N 1
ATOM 4195 C CA . ASP C 1 66 ? 59.653 12.215 -1.248 1.00 65.03 65 ASP C CA 1
ATOM 4196 C C . ASP C 1 66 ? 59.472 11.078 -2.250 1.00 63.31 65 ASP C C 1
ATOM 4197 O O . ASP C 1 66 ? 58.921 11.295 -3.343 1.00 63.05 65 ASP C O 1
ATOM 4202 N N . ASP C 1 67 ? 59.921 9.869 -1.893 1.00 63.41 66 ASP C N 1
ATOM 4203 C CA . ASP C 1 67 ? 59.721 8.711 -2.760 1.00 64.17 66 ASP C CA 1
ATOM 4204 C C . ASP C 1 67 ? 58.241 8.487 -3.052 1.00 57.58 66 ASP C C 1
ATOM 4205 O O . ASP C 1 67 ? 57.867 8.190 -4.192 1.00 57.07 66 ASP C O 1
ATOM 4210 N N . PHE C 1 68 ? 57.380 8.630 -2.039 1.00 52.00 67 PHE C N 1
ATOM 4211 C CA . PHE C 1 68 ? 55.949 8.444 -2.263 1.00 52.49 67 PHE C CA 1
ATOM 4212 C C . PHE C 1 68 ? 55.379 9.515 -3.182 1.00 55.28 67 PHE C C 1
ATOM 4213 O O . PHE C 1 68 ? 54.637 9.208 -4.123 1.00 52.50 67 PHE C O 1
ATOM 4221 N N . ALA C 1 69 ? 55.737 10.778 -2.945 1.00 57.82 68 ALA C N 1
ATOM 4222 C CA . ALA C 1 69 ? 55.224 11.853 -3.784 1.00 55.95 68 ALA C CA 1
ATOM 4223 C C . ALA C 1 69 ? 55.697 11.725 -5.223 1.00 54.36 68 ALA C C 1
ATOM 4224 O O . ALA C 1 69 ? 55.050 12.265 -6.127 1.00 55.06 68 ALA C O 1
ATOM 4226 N N . ASP C 1 70 ? 56.801 11.010 -5.457 1.00 55.83 69 ASP C N 1
ATOM 4227 C CA . ASP C 1 70 ? 57.278 10.830 -6.825 1.00 54.00 69 ASP C CA 1
ATOM 4228 C C . ASP C 1 70 ? 56.289 10.041 -7.683 1.00 56.14 69 ASP C C 1
ATOM 4229 O O . ASP C 1 70 ? 56.187 10.287 -8.891 1.00 54.38 69 ASP C O 1
ATOM 4234 N N . TYR C 1 71 ? 55.557 9.090 -7.089 1.00 59.64 70 TYR C N 1
ATOM 4235 C CA . TYR C 1 71 ? 54.682 8.194 -7.847 1.00 60.41 70 TYR C CA 1
ATOM 4236 C C . TYR C 1 71 ? 53.309 8.780 -8.166 1.00 54.58 70 TYR C C 1
ATOM 4237 O O . TYR C 1 71 ? 52.596 8.208 -8.999 1.00 48.44 70 TYR C O 1
ATOM 4246 N N . ILE C 1 72 ? 52.919 9.894 -7.548 1.00 51.43 71 ILE C N 1
ATOM 4247 C CA . ILE C 1 72 ? 51.548 10.377 -7.641 1.00 50.64 71 ILE C CA 1
ATOM 4248 C C . ILE C 1 72 ? 51.511 11.785 -8.223 1.00 49.65 71 ILE C C 1
ATOM 4249 O O . ILE C 1 72 ? 52.518 12.493 -8.283 1.00 52.42 71 ILE C O 1
ATOM 4254 N N . SER C 1 73 ? 50.318 12.177 -8.672 1.00 49.01 72 SER C N 1
ATOM 4255 C CA . SER C 1 73 ? 50.099 13.548 -9.093 1.00 50.79 72 SER C CA 1
ATOM 4256 C C . SER C 1 73 ? 50.084 14.454 -7.865 1.00 56.93 72 SER C C 1
ATOM 4257 O O . SER C 1 73 ? 49.663 14.035 -6.783 1.00 58.08 72 SER C O 1
ATOM 4260 N N . PRO C 1 74 ? 50.558 15.694 -7.999 1.00 57.56 73 PRO C N 1
ATOM 4261 C CA . PRO C 1 74 ? 50.552 16.599 -6.835 1.00 59.02 73 PRO C CA 1
ATOM 4262 C C . PRO C 1 74 ? 49.165 16.892 -6.285 1.00 56.78 73 PRO C C 1
ATOM 4263 O O . PRO C 1 74 ? 48.975 16.895 -5.058 1.00 59.56 73 PRO C O 1
ATOM 4267 N N . ASP C 1 75 ? 48.171 17.056 -7.163 1.00 55.18 74 ASP C N 1
ATOM 4268 C CA . ASP C 1 75 ? 46.822 17.397 -6.722 1.00 59.82 74 ASP C CA 1
ATOM 4269 C C . ASP C 1 75 ? 46.214 16.318 -5.841 1.00 54.53 74 ASP C C 1
ATOM 4270 O O . ASP C 1 75 ? 45.281 16.607 -5.085 1.00 56.39 74 ASP C O 1
ATOM 4275 N N . ASP C 1 76 ? 46.713 15.083 -5.929 1.00 51.78 75 ASP C N 1
ATOM 4276 C CA . ASP C 1 76 ? 46.193 14.004 -5.097 1.00 49.46 75 ASP C CA 1
ATOM 4277 C C . ASP C 1 76 ? 46.491 14.229 -3.617 1.00 46.54 75 ASP C C 1
ATOM 4278 O O . ASP C 1 76 ? 45.671 13.870 -2.759 1.00 48.93 75 ASP C O 1
ATOM 4283 N N . LEU C 1 77 ? 47.617 14.878 -3.304 1.00 50.90 76 LEU C N 1
ATOM 4284 C CA . LEU C 1 77 ? 48.077 14.942 -1.918 1.00 52.50 76 LEU C CA 1
ATOM 4285 C C . LEU C 1 77 ? 47.027 15.532 -0.991 1.00 54.88 76 LEU C C 1
ATOM 4286 O O . LEU C 1 77 ? 46.856 15.055 0.140 1.00 54.09 76 LEU C O 1
ATOM 4291 N N . LYS C 1 78 ? 46.281 16.536 -1.470 1.00 53.88 77 LYS C N 1
ATOM 4292 C CA . LYS C 1 78 ? 45.298 17.198 -0.619 1.00 55.67 77 LYS C CA 1
ATOM 4293 C C . LYS C 1 78 ? 44.387 16.186 0.056 1.00 60.13 77 LYS C C 1
ATOM 4294 O O . LYS C 1 78 ? 44.194 16.218 1.281 1.00 55.11 77 LYS C O 1
ATOM 4300 N N . TYR C 1 79 ? 43.931 15.192 -0.709 1.00 60.99 78 TYR C N 1
ATOM 4301 C CA . TYR C 1 79 ? 42.901 14.300 -0.199 1.00 55.60 78 TYR C CA 1
ATOM 4302 C C . TYR C 1 79 ? 43.480 13.302 0.788 1.00 54.85 78 TYR C C 1
ATOM 4303 O O . TYR C 1 79 ? 42.785 12.878 1.724 1.00 56.66 78 TYR C O 1
ATOM 4312 N N . LEU C 1 80 ? 44.768 12.992 0.656 1.00 51.99 79 LEU C N 1
ATOM 4313 C CA . LEU C 1 80 ? 45.384 12.112 1.632 1.00 50.35 79 LEU C CA 1
ATOM 4314 C C . LEU C 1 80 ? 45.427 12.744 3.012 1.00 54.33 79 LEU C C 1
ATOM 4315 O O . LEU C 1 80 ? 45.789 12.058 3.974 1.00 54.81 79 LEU C O 1
ATOM 4320 N N . GLU C 1 81 ? 45.075 14.031 3.133 1.00 58.73 80 GLU C N 1
ATOM 4321 C CA . GLU C 1 81 ? 44.961 14.627 4.459 1.00 63.26 80 GLU C CA 1
ATOM 4322 C C . GLU C 1 81 ? 43.968 13.853 5.323 1.00 57.50 80 GLU C C 1
ATOM 4323 O O . GLU C 1 81 ? 44.098 13.833 6.552 1.00 60.16 80 GLU C O 1
ATOM 4329 N N . TYR C 1 82 ? 42.999 13.181 4.705 1.00 52.51 81 TYR C N 1
ATOM 4330 C CA . TYR C 1 82 ? 41.904 12.546 5.432 1.00 50.08 81 TYR C CA 1
ATOM 4331 C C . TYR C 1 82 ? 42.017 11.022 5.487 1.00 50.95 81 TYR C C 1
ATOM 4332 O O . TYR C 1 82 ? 41.028 10.304 5.342 1.00 49.47 81 TYR C O 1
ATOM 4341 N N . ILE C 1 83 ? 43.233 10.515 5.676 1.00 54.20 82 ILE C N 1
ATOM 4342 C CA . ILE C 1 83 ? 43.487 9.090 5.877 1.00 48.70 82 ILE C CA 1
ATOM 4343 C C . ILE C 1 83 ? 43.651 8.823 7.370 1.00 51.05 82 ILE C C 1
ATOM 4344 O O . ILE C 1 83 ? 44.495 9.442 8.029 1.00 50.71 82 ILE C O 1
ATOM 4349 N N . ASP C 1 84 ? 42.848 7.901 7.911 1.00 50.42 83 ASP C N 1
ATOM 4350 C CA . ASP C 1 84 ? 42.928 7.569 9.330 1.00 55.18 83 ASP C CA 1
ATOM 4351 C C . ASP C 1 84 ? 43.670 6.271 9.623 1.00 50.88 83 ASP C C 1
ATOM 4352 O O . ASP C 1 84 ? 44.080 6.061 10.770 1.00 54.75 83 ASP C O 1
ATOM 4357 N N . ASP C 1 85 ? 43.864 5.403 8.633 1.00 48.51 84 ASP C N 1
ATOM 4358 C CA . ASP C 1 85 ? 44.522 4.130 8.892 1.00 52.09 84 ASP C CA 1
ATOM 4359 C C . ASP C 1 85 ? 45.069 3.530 7.608 1.00 51.87 84 ASP C C 1
ATOM 4360 O O . ASP C 1 85 ? 44.372 3.490 6.586 1.00 51.88 84 ASP C O 1
ATOM 4365 N N . ILE C 1 86 ? 46.315 3.067 7.674 1.00 50.44 85 ILE C N 1
ATOM 4366 C CA . ILE C 1 86 ? 46.913 2.198 6.669 1.00 50.31 85 ILE C CA 1
ATOM 4367 C C . ILE C 1 86 ? 47.378 0.940 7.384 1.00 48.89 85 ILE C C 1
ATOM 4368 O O . ILE C 1 86 ? 48.077 1.023 8.400 1.00 51.58 85 ILE C O 1
ATOM 4373 N N . TYR C 1 87 ? 46.982 -0.218 6.867 1.00 48.73 86 TYR C N 1
ATOM 4374 C CA . TYR C 1 87 ? 47.307 -1.480 7.514 1.00 50.65 86 TYR C CA 1
ATOM 4375 C C . TYR C 1 87 ? 47.782 -2.462 6.460 1.00 49.92 86 TYR C C 1
ATOM 4376 O O . TYR C 1 87 ? 47.315 -2.449 5.320 1.00 50.94 86 TYR C O 1
ATOM 4385 N N . VAL C 1 88 ? 48.715 -3.319 6.856 1.00 52.94 87 VAL C N 1
ATOM 4386 C CA . VAL C 1 88 ? 49.250 -4.362 5.993 1.00 54.04 87 VAL C CA 1
ATOM 4387 C C . VAL C 1 88 ? 48.991 -5.692 6.681 1.00 55.37 87 VAL C C 1
ATOM 4388 O O . VAL C 1 88 ? 49.379 -5.882 7.840 1.00 56.10 87 VAL C O 1
ATOM 4392 N N . TYR C 1 89 ? 48.335 -6.605 5.974 1.00 53.63 88 TYR C N 1
ATOM 4393 C CA . TYR C 1 89 ? 47.944 -7.894 6.526 1.00 57.44 88 TYR C CA 1
ATOM 4394 C C . TYR C 1 89 ? 48.512 -8.997 5.652 1.00 57.93 88 TYR C C 1
ATOM 4395 O O . TYR C 1 89 ? 48.333 -8.980 4.432 1.00 56.51 88 TYR C O 1
ATOM 4404 N N . TYR C 1 90 ? 49.200 -9.948 6.272 1.00 61.48 89 TYR C N 1
ATOM 4405 C CA . TYR C 1 90 ? 49.729 -11.072 5.520 1.00 62.44 89 TYR C CA 1
ATOM 4406 C C . TYR C 1 90 ? 48.815 -12.263 5.757 1.00 64.56 89 TYR C C 1
ATOM 4407 O O . TYR C 1 90 ? 48.814 -12.819 6.865 1.00 66.02 89 TYR C O 1
ATOM 4416 N N . PRO C 1 91 ? 48.020 -12.683 4.769 1.00 65.70 90 PRO C N 1
ATOM 4417 C CA . PRO C 1 91 ? 47.007 -13.717 5.018 1.00 63.77 90 PRO C CA 1
ATOM 4418 C C . PRO C 1 91 ? 47.580 -15.100 5.271 1.00 66.72 90 PRO C C 1
ATOM 4419 O O . PRO C 1 91 ? 46.807 -16.031 5.523 1.00 77.18 90 PRO C O 1
ATOM 4423 N N . ILE C 1 92 ? 48.902 -15.270 5.211 1.00 70.44 91 ILE C N 1
ATOM 4424 C CA . ILE C 1 92 ? 49.507 -16.545 5.572 1.00 70.51 91 ILE C CA 1
ATOM 4425 C C . ILE C 1 92 ? 49.303 -16.840 7.053 1.00 72.80 91 ILE C C 1
ATOM 4426 O O . ILE C 1 92 ? 49.437 -17.992 7.480 1.00 77.58 91 ILE C O 1
ATOM 4431 N N . VAL C 1 93 ? 48.970 -15.819 7.848 1.00 69.41 92 VAL C N 1
ATOM 4432 C CA . VAL C 1 93 ? 48.700 -16.018 9.269 1.00 68.22 92 VAL C CA 1
ATOM 4433 C C . VAL C 1 93 ? 47.513 -16.956 9.448 1.00 78.06 92 VAL C C 1
ATOM 4434 O O . VAL C 1 93 ? 47.490 -17.792 10.361 1.00 81.97 92 VAL C O 1
ATOM 4438 N N . ASP C 1 94 ? 46.516 -16.844 8.571 1.00 80.05 93 ASP C N 1
ATOM 4439 C CA . ASP C 1 94 ? 45.331 -17.688 8.642 1.00 86.49 93 ASP C CA 1
ATOM 4440 C C . ASP C 1 94 ? 45.582 -19.046 8.006 1.00 88.48 93 ASP C C 1
ATOM 4441 O O . ASP C 1 94 ? 44.814 -19.984 8.250 1.00 93.76 93 ASP C O 1
ATOM 4446 N N . ASP C 1 95 ? 46.627 -19.148 7.180 1.00 86.86 94 ASP C N 1
ATOM 4447 C CA . ASP C 1 95 ? 46.984 -20.356 6.432 1.00 95.61 94 ASP C CA 1
ATOM 4448 C C . ASP C 1 95 ? 45.944 -20.681 5.362 1.00 97.12 94 ASP C C 1
ATOM 4449 O O . ASP C 1 95 ? 45.410 -21.789 5.297 1.00 102.59 94 ASP C O 1
ATOM 4454 N N . GLU C 1 96 ? 45.664 -19.696 4.521 1.00 98.43 95 GLU C N 1
ATOM 4455 C CA . GLU C 1 96 ? 44.715 -19.842 3.430 1.00 104.45 95 GLU C CA 1
ATOM 4456 C C . GLU C 1 96 ? 45.483 -20.380 2.219 1.00 105.84 95 GLU C C 1
ATOM 4457 O O . GLU C 1 96 ? 46.608 -20.867 2.355 1.00 98.72 95 GLU C O 1
ATOM 4463 N N . ALA C 1 97 ? 44.897 -20.305 1.029 1.00 107.47 96 ALA C N 1
ATOM 4464 C CA . ALA C 1 97 ? 45.505 -20.885 -0.167 1.00 108.17 96 ALA C CA 1
ATOM 4465 C C . ALA C 1 97 ? 46.204 -19.760 -0.925 1.00 108.78 96 ALA C C 1
ATOM 4466 O O . ALA C 1 97 ? 45.636 -19.142 -1.827 1.00 105.75 96 ALA C O 1
ATOM 4468 N N . GLY C 1 98 ? 47.455 -19.496 -0.548 1.00 99.87 97 GLY C N 1
ATOM 4469 C CA . GLY C 1 98 ? 48.216 -18.436 -1.180 1.00 91.67 97 GLY C CA 1
ATOM 4470 C C . GLY C 1 98 ? 49.687 -18.514 -0.846 1.00 88.10 97 GLY C C 1
ATOM 4471 O O . GLY C 1 98 ? 50.097 -19.169 0.120 1.00 83.77 97 GLY C O 1
ATOM 4472 N N . HIS C 1 99 ? 50.481 -17.839 -1.680 1.00 81.82 98 HIS C N 1
ATOM 4473 C CA . HIS C 1 99 ? 51.900 -17.631 -1.412 1.00 74.02 98 HIS C CA 1
ATOM 4474 C C . HIS C 1 99 ? 52.078 -16.907 -0.085 1.00 74.25 98 HIS C C 1
ATOM 4475 O O . HIS C 1 99 ? 51.263 -16.060 0.291 1.00 78.10 98 HIS C O 1
ATOM 4482 N N . PHE C 1 100 ? 53.140 -17.256 0.645 1.00 71.21 99 PHE C N 1
ATOM 4483 C CA . PHE C 1 100 ? 53.313 -16.677 1.973 1.00 72.91 99 PHE C CA 1
ATOM 4484 C C . PHE C 1 100 ? 53.691 -15.202 1.920 1.00 70.28 99 PHE C C 1
ATOM 4485 O O . PHE C 1 100 ? 53.579 -14.514 2.939 1.00 68.72 99 PHE C O 1
ATOM 4493 N N . LYS C 1 101 ? 54.126 -14.701 0.765 1.00 69.30 100 LYS C N 1
ATOM 4494 C CA . LYS C 1 101 ? 54.447 -13.288 0.609 1.00 68.38 100 LYS C CA 1
ATOM 4495 C C . LYS C 1 101 ? 53.252 -12.453 0.162 1.00 66.53 100 LYS C C 1
ATOM 4496 O O . LYS C 1 101 ? 53.378 -11.229 0.045 1.00 64.95 100 LYS C O 1
ATOM 4502 N N . ASP C 1 102 ? 52.103 -13.079 -0.086 1.00 64.96 101 ASP C N 1
ATOM 4503 C CA . ASP C 1 102 ? 50.898 -12.336 -0.424 1.00 61.12 101 ASP C CA 1
ATOM 4504 C C . ASP C 1 102 ? 50.536 -11.382 0.706 1.00 57.49 101 ASP C C 1
ATOM 4505 O O . ASP C 1 102 ? 50.717 -11.697 1.885 1.00 58.96 101 ASP C O 1
ATOM 4510 N N . PHE C 1 103 ? 50.038 -10.197 0.347 1.00 59.49 102 PHE C N 1
ATOM 4511 C CA . PHE C 1 103 ? 49.735 -9.208 1.373 1.00 57.54 102 PHE C CA 1
ATOM 4512 C C . PHE C 1 103 ? 48.616 -8.285 0.911 1.00 55.55 102 PHE C C 1
ATOM 4513 O O . PHE C 1 103 ? 48.473 -8.003 -0.278 1.00 51.18 102 PHE C O 1
ATOM 4521 N N . ASN C 1 104 ? 47.837 -7.800 1.875 1.00 50.29 103 ASN C N 1
ATOM 4522 C CA . ASN C 1 104 ? 46.704 -6.922 1.625 1.00 44.75 103 ASN C CA 1
ATOM 4523 C C . ASN C 1 104 ? 46.956 -5.582 2.292 1.00 45.05 103 ASN C C 1
ATOM 4524 O O . ASN C 1 104 ? 47.328 -5.532 3.468 1.00 47.14 103 ASN C O 1
ATOM 4529 N N . ILE C 1 105 ? 46.736 -4.502 1.546 1.00 47.31 104 ILE C N 1
ATOM 4530 C CA . ILE C 1 105 ? 46.898 -3.142 2.044 1.00 44.81 104 ILE C CA 1
ATOM 4531 C C . ILE C 1 105 ? 45.515 -2.529 2.193 1.00 44.96 104 ILE C C 1
ATOM 4532 O O . ILE C 1 105 ? 44.736 -2.496 1.235 1.00 43.52 104 ILE C O 1
ATOM 4537 N N . THR C 1 106 ? 45.219 -2.037 3.386 1.00 48.21 105 THR C N 1
ATOM 4538 C CA . THR C 1 106 ? 43.936 -1.425 3.692 1.00 48.78 105 THR C CA 1
ATOM 4539 C C . THR C 1 106 ? 44.162 0.053 3.975 1.00 45.33 105 THR C C 1
ATOM 4540 O O . THR C 1 106 ? 44.950 0.406 4.860 1.00 44.59 105 THR C O 1
ATOM 4544 N N . VAL C 1 107 ? 43.479 0.901 3.209 1.00 42.53 106 VAL C N 1
ATOM 4545 C CA . VAL C 1 107 ? 43.514 2.351 3.346 1.00 45.84 106 VAL C CA 1
ATOM 4546 C C . VAL C 1 107 ? 42.113 2.796 3.735 1.00 43.45 106 VAL C C 1
ATOM 4547 O O . VAL C 1 107 ? 41.147 2.488 3.029 1.00 44.53 106 VAL C O 1
ATOM 4551 N N . THR C 1 108 ? 41.992 3.525 4.841 1.00 42.08 107 THR C N 1
ATOM 4552 C CA . THR C 1 108 ? 40.687 3.991 5.293 1.00 45.86 107 THR C CA 1
ATOM 4553 C C . THR C 1 108 ? 40.622 5.513 5.242 1.00 49.13 107 THR C C 1
ATOM 4554 O O . THR C 1 108 ? 41.495 6.198 5.786 1.00 48.31 107 THR C O 1
ATOM 4558 N N . PHE C 1 109 ? 39.585 6.029 4.586 1.00 44.99 108 PHE C N 1
ATOM 4559 C CA . PHE C 1 109 ? 39.284 7.450 4.532 1.00 39.27 108 PHE C CA 1
ATOM 4560 C C . PHE C 1 109 ? 38.142 7.743 5.493 1.00 42.06 108 PHE C C 1
ATOM 4561 O O . PHE C 1 109 ? 37.078 7.116 5.403 1.00 46.27 108 PHE C O 1
ATOM 4569 N N . GLY C 1 110 ? 38.350 8.705 6.387 1.00 42.51 109 GLY C N 1
ATOM 4570 C CA . GLY C 1 110 ? 37.327 9.101 7.329 1.00 45.29 109 GLY C CA 1
ATOM 4571 C C . GLY C 1 110 ? 36.364 10.090 6.704 1.00 51.95 109 GLY C C 1
ATOM 4572 O O . GLY C 1 110 ? 36.435 10.415 5.518 1.00 55.01 109 GLY C O 1
ATOM 4573 N N . LYS C 1 111 ? 35.453 10.592 7.532 1.00 51.03 110 LYS C N 1
ATOM 4574 C CA . LYS C 1 111 ? 34.425 11.490 7.021 1.00 55.64 110 LYS C CA 1
ATOM 4575 C C . LYS C 1 111 ? 35.034 12.854 6.720 1.00 56.81 110 LYS C C 1
ATOM 4576 O O . LYS C 1 111 ? 35.691 13.457 7.575 1.00 53.37 110 LYS C O 1
ATOM 4582 N N . ASN C 1 112 ? 34.856 13.305 5.482 1.00 56.72 111 ASN C N 1
ATOM 4583 C CA . ASN C 1 112 ? 35.387 14.572 5.006 1.00 49.21 111 ASN C CA 1
ATOM 4584 C C . ASN C 1 112 ? 34.550 15.010 3.812 1.00 53.97 111 ASN C C 1
ATOM 4585 O O . ASN C 1 112 ? 33.918 14.173 3.156 1.00 55.18 111 ASN C O 1
ATOM 4590 N N . PRO C 1 113 ? 34.530 16.312 3.500 1.00 55.32 112 PRO C N 1
ATOM 4591 C CA . PRO C 1 113 ? 33.709 16.786 2.371 1.00 56.62 112 PRO C CA 1
ATOM 4592 C C . PRO C 1 113 ? 34.284 16.511 0.994 1.00 56.33 112 PRO C C 1
ATOM 4593 O O . PRO C 1 113 ? 33.541 16.590 0.006 1.00 53.43 112 PRO C O 1
ATOM 4597 N N . TYR C 1 114 ? 35.565 16.178 0.900 1.00 52.40 113 TYR C N 1
ATOM 4598 C CA . TYR C 1 114 ? 36.283 16.135 -0.364 1.00 50.00 113 TYR C CA 1
ATOM 4599 C C . TYR C 1 114 ? 36.331 14.745 -0.979 1.00 54.61 113 TYR C C 1
ATOM 4600 O O . TYR C 1 114 ? 36.251 14.614 -2.204 1.00 54.55 113 TYR C O 1
ATOM 4609 N N . ILE C 1 115 ? 36.470 13.705 -0.161 1.00 51.58 114 ILE C N 1
ATOM 4610 C CA . ILE C 1 115 ? 36.449 12.331 -0.654 1.00 45.06 114 ILE C CA 1
ATOM 4611 C C . ILE C 1 115 ? 35.575 11.504 0.282 1.00 48.35 114 ILE C C 1
ATOM 4612 O O . ILE C 1 115 ? 35.702 11.613 1.511 1.00 49.67 114 ILE C O 1
ATOM 4617 N N . PRO C 1 116 ? 34.651 10.702 -0.247 1.00 48.05 115 PRO C N 1
ATOM 4618 C CA . PRO C 1 116 ? 33.718 9.975 0.619 1.00 47.59 115 PRO C CA 1
ATOM 4619 C C . PRO C 1 116 ? 34.409 8.975 1.535 1.00 45.21 115 PRO C C 1
ATOM 4620 O O . PRO C 1 116 ? 35.409 8.350 1.176 1.00 41.80 115 PRO C O 1
ATOM 4624 N N . GLU C 1 117 ? 33.835 8.828 2.732 1.00 51.51 116 GLU C N 1
ATOM 4625 C CA . GLU C 1 117 ? 34.317 7.879 3.731 1.00 51.79 116 GLU C CA 1
ATOM 4626 C C . GLU C 1 117 ? 34.314 6.465 3.174 1.00 49.43 116 GLU C C 1
ATOM 4627 O O . GLU C 1 117 ? 33.312 6.013 2.610 1.00 52.61 116 GLU C O 1
ATOM 4633 N N . GLN C 1 118 ? 35.422 5.750 3.355 1.00 43.03 117 GLN C N 1
ATOM 4634 C CA . GLN C 1 118 ? 35.492 4.407 2.796 1.00 47.02 117 GLN C CA 1
ATOM 4635 C C . GLN C 1 118 ? 36.645 3.637 3.420 1.00 45.90 117 GLN C C 1
ATOM 4636 O O . GLN C 1 118 ? 37.487 4.193 4.123 1.00 42.15 117 GLN C O 1
ATOM 4642 N N . GLU C 1 119 ? 36.642 2.329 3.178 1.00 47.84 118 GLU C N 1
ATOM 4643 C CA . GLU C 1 119 ? 37.739 1.453 3.562 1.00 46.86 118 GLU C CA 1
ATOM 4644 C C . GLU C 1 119 ? 38.057 0.568 2.369 1.00 43.78 118 GLU C C 1
ATOM 4645 O O . GLU C 1 119 ? 37.220 -0.240 1.954 1.00 48.57 118 GLU C O 1
ATOM 4651 N N . ILE C 1 120 ? 39.259 0.721 1.821 1.00 39.86 119 ILE C N 1
ATOM 4652 C CA . ILE C 1 120 ? 39.677 0.063 0.591 1.00 38.75 119 ILE C CA 1
ATOM 4653 C C . ILE C 1 120 ? 40.764 -0.938 0.942 1.00 43.49 119 ILE C C 1
ATOM 4654 O O . ILE C 1 120 ? 41.822 -0.559 1.454 1.00 42.04 119 ILE C O 1
ATOM 4659 N N . THR C 1 121 ? 40.527 -2.209 0.642 1.00 43.80 120 THR C N 1
ATOM 4660 C CA . THR C 1 121 ? 41.519 -3.254 0.864 1.00 43.03 120 THR C CA 1
ATOM 4661 C C . THR C 1 121 ? 41.896 -3.841 -0.489 1.00 39.59 120 THR C C 1
ATOM 4662 O O . THR C 1 121 ? 41.063 -4.456 -1.163 1.00 39.26 120 THR C O 1
ATOM 4666 N N . LYS C 1 122 ? 43.144 -3.623 -0.891 1.00 44.60 121 LYS C N 1
ATOM 4667 C CA . LYS C 1 122 ? 43.682 -4.115 -2.150 1.00 47.97 121 LYS C CA 1
ATOM 4668 C C . LYS C 1 122 ? 44.639 -5.258 -1.851 1.00 49.06 121 LYS C C 1
ATOM 4669 O O . LYS C 1 122 ? 45.532 -5.120 -1.008 1.00 45.03 121 LYS C O 1
ATOM 4675 N N . LYS C 1 123 ? 44.451 -6.381 -2.537 1.00 49.77 122 LYS C N 1
ATOM 4676 C CA . LYS C 1 123 ? 45.193 -7.600 -2.257 1.00 51.91 122 LYS C CA 1
ATOM 4677 C C . LYS C 1 123 ? 46.239 -7.819 -3.338 1.00 51.23 122 LYS C C 1
ATOM 4678 O O . LYS C 1 123 ? 45.944 -7.691 -4.530 1.00 48.65 122 LYS C O 1
ATOM 4684 N N . PHE C 1 124 ? 47.459 -8.147 -2.914 1.00 56.51 123 PHE C N 1
ATOM 4685 C CA . PHE C 1 124 ? 48.574 -8.396 -3.806 1.00 58.02 123 PHE C CA 1
ATOM 4686 C C . PHE C 1 124 ? 49.038 -9.832 -3.631 1.00 54.78 123 PHE C C 1
ATOM 4687 O O . PHE C 1 124 ? 49.187 -10.323 -2.503 1.00 53.04 123 PHE C O 1
ATOM 4695 N N . LYS C 1 125 ? 49.279 -10.476 -4.764 1.00 56.33 124 LYS C N 1
ATOM 4696 C CA . LYS C 1 125 ? 49.717 -11.854 -4.851 1.00 64.76 124 LYS C CA 1
ATOM 4697 C C . LYS C 1 125 ? 51.074 -11.906 -5.539 1.00 67.24 124 LYS C C 1
ATOM 4698 O O . LYS C 1 125 ? 51.435 -11.019 -6.323 1.00 61.83 124 LYS C O 1
ATOM 4704 N N . ILE C 1 126 ? 51.820 -12.967 -5.239 1.00 67.45 125 ILE C N 1
ATOM 4705 C CA . ILE C 1 126 ? 53.139 -13.198 -5.811 1.00 66.64 125 ILE C CA 1
ATOM 4706 C C . ILE C 1 126 ? 53.026 -14.307 -6.842 1.00 71.37 125 ILE C C 1
ATOM 4707 O O . ILE C 1 126 ? 52.485 -15.380 -6.555 1.00 72.17 125 ILE C O 1
ATOM 4712 N N . VAL C 1 127 ? 53.540 -14.048 -8.038 1.00 74.10 126 VAL C N 1
ATOM 4713 C CA . VAL C 1 127 ? 53.539 -15.013 -9.126 1.00 76.51 126 VAL C CA 1
ATOM 4714 C C . VAL C 1 127 ? 54.985 -15.319 -9.473 1.00 80.67 126 VAL C C 1
ATOM 4715 O O . VAL C 1 127 ? 55.796 -14.402 -9.641 1.00 82.98 126 VAL C O 1
ATOM 4719 N N . ILE C 1 128 ? 55.320 -16.601 -9.538 1.00 88.06 127 ILE C N 1
ATOM 4720 C CA . ILE C 1 128 ? 56.667 -17.019 -9.900 1.00 93.58 127 ILE C CA 1
ATOM 4721 C C . ILE C 1 128 ? 56.749 -17.081 -11.422 1.00 96.46 127 ILE C C 1
ATOM 4722 O O . ILE C 1 128 ? 56.160 -17.964 -12.049 1.00 97.82 127 ILE C O 1
ATOM 4727 N N . GLN C 1 129 ? 57.477 -16.140 -12.016 1.00 101.74 128 GLN C N 1
ATOM 4728 C CA . GLN C 1 129 ? 57.701 -16.157 -13.455 1.00 108.88 128 GLN C CA 1
ATOM 4729 C C . GLN C 1 129 ? 58.584 -17.334 -13.853 1.00 114.73 128 GLN C C 1
ATOM 4730 O O . GLN C 1 129 ? 59.449 -17.780 -13.094 1.00 110.20 128 GLN C O 1
ATOM 4736 N N . GLU C 1 130 ? 58.342 -17.842 -15.065 1.00 115.73 129 GLU C N 1
ATOM 4737 C CA . GLU C 1 130 ? 59.098 -18.981 -15.579 1.00 116.15 129 GLU C CA 1
ATOM 4738 C C . GLU C 1 130 ? 60.602 -18.726 -15.570 1.00 113.36 129 GLU C C 1
ATOM 4739 O O . GLU C 1 130 ? 61.389 -19.676 -15.472 1.00 110.73 129 GLU C O 1
ATOM 4745 N N . ASP C 1 131 ? 61.023 -17.462 -15.670 1.00 116.18 130 ASP C N 1
ATOM 4746 C CA . ASP C 1 131 ? 62.436 -17.099 -15.687 1.00 117.78 130 ASP C CA 1
ATOM 4747 C C . ASP C 1 131 ? 62.997 -16.836 -14.291 1.00 116.68 130 ASP C C 1
ATOM 4748 O O . ASP C 1 131 ? 63.931 -16.037 -14.139 1.00 118.87 130 ASP C O 1
ATOM 4753 N N . GLY C 1 132 ? 62.460 -17.485 -13.263 1.00 109.35 131 GLY C N 1
ATOM 4754 C CA . GLY C 1 132 ? 63.067 -17.375 -11.952 1.00 111.56 131 GLY C CA 1
ATOM 4755 C C . GLY C 1 132 ? 62.476 -16.372 -10.982 1.00 113.18 131 GLY C C 1
ATOM 4756 O O . GLY C 1 132 ? 62.282 -16.690 -9.805 1.00 106.22 131 GLY C O 1
ATOM 4757 N N . ASP C 1 133 ? 62.167 -15.169 -11.455 1.00 114.33 132 ASP C N 1
ATOM 4758 C CA . ASP C 1 133 ? 61.933 -14.052 -10.553 1.00 110.28 132 ASP C CA 1
ATOM 4759 C C . ASP C 1 133 ? 60.500 -14.060 -10.030 1.00 103.35 132 ASP C C 1
ATOM 4760 O O . ASP C 1 133 ? 59.653 -14.856 -10.443 1.00 102.40 132 ASP C O 1
ATOM 4765 N N . GLU C 1 134 ? 60.235 -13.140 -9.111 1.00 92.02 133 GLU C N 1
ATOM 4766 C CA . GLU C 1 134 ? 58.926 -12.979 -8.504 1.00 82.41 133 GLU C CA 1
ATOM 4767 C C . GLU C 1 134 ? 58.274 -11.730 -9.074 1.00 81.22 133 GLU C C 1
ATOM 4768 O O . GLU C 1 134 ? 58.950 -10.734 -9.344 1.00 82.03 133 GLU C O 1
ATOM 4774 N N . ARG C 1 135 ? 56.963 -11.787 -9.254 1.00 79.38 134 ARG C N 1
ATOM 4775 C CA . ARG C 1 135 ? 56.210 -10.694 -9.840 1.00 69.10 134 ARG C CA 1
ATOM 4776 C C . ARG C 1 135 ? 55.023 -10.395 -8.943 1.00 69.36 134 ARG C C 1
ATOM 4777 O O . ARG C 1 135 ? 54.417 -11.309 -8.375 1.00 70.94 134 ARG C O 1
ATOM 4785 N N . ILE C 1 136 ? 54.711 -9.118 -8.795 1.00 65.26 135 ILE C N 1
ATOM 4786 C CA . ILE C 1 136 ? 53.575 -8.693 -7.991 1.00 59.92 135 ILE C CA 1
ATOM 4787 C C . ILE C 1 136 ? 52.376 -8.494 -8.904 1.00 59.13 135 ILE C C 1
ATOM 4788 O O . ILE C 1 136 ? 52.482 -7.856 -9.959 1.00 59.47 135 ILE C O 1
ATOM 4793 N N . VAL C 1 137 ? 51.239 -9.066 -8.513 1.00 60.50 136 VAL C N 1
ATOM 4794 C CA . VAL C 1 137 ? 49.989 -8.883 -9.230 1.00 58.42 136 VAL C CA 1
ATOM 4795 C C . VAL C 1 137 ? 48.925 -8.516 -8.209 1.00 56.10 136 VAL C C 1
ATOM 4796 O O . VAL C 1 137 ? 49.106 -8.684 -7.002 1.00 55.66 136 VAL C O 1
ATOM 4800 N N . SER C 1 138 ? 47.802 -8.007 -8.703 1.00 50.76 137 SER C N 1
ATOM 4801 C CA . SER C 1 138 ? 46.726 -7.611 -7.811 1.00 55.10 137 SER C CA 1
ATOM 4802 C C . SER C 1 138 ? 45.397 -7.714 -8.535 1.00 56.99 137 SER C C 1
ATOM 4803 O O . SER C 1 138 ? 45.334 -7.926 -9.748 1.00 55.60 137 SER C O 1
ATOM 4806 N N . GLU C 1 139 ? 44.333 -7.528 -7.764 1.00 54.11 138 GLU C N 1
ATOM 4807 C CA . GLU C 1 139 ? 42.979 -7.475 -8.281 1.00 54.68 138 GLU C CA 1
ATOM 4808 C C . GLU C 1 139 ? 42.520 -6.032 -8.178 1.00 51.66 138 GLU C C 1
ATOM 4809 O O . GLU C 1 139 ? 42.817 -5.350 -7.192 1.00 49.05 138 GLU C O 1
ATOM 4815 N N . SER C 1 140 ? 41.808 -5.561 -9.195 1.00 47.05 139 SER C N 1
ATOM 4816 C CA . SER C 1 140 ? 41.308 -4.198 -9.151 1.00 41.62 139 SER C CA 1
ATOM 4817 C C . SER C 1 140 ? 40.318 -4.050 -8.009 1.00 38.92 139 SER C C 1
ATOM 4818 O O . SER C 1 140 ? 39.476 -4.920 -7.779 1.00 48.10 139 SER C O 1
ATOM 4821 N N . VAL C 1 141 ? 40.433 -2.953 -7.275 1.00 42.69 140 VAL C N 1
ATOM 4822 C CA . VAL C 1 141 ? 39.493 -2.629 -6.213 1.00 45.78 140 VAL C CA 1
ATOM 4823 C C . VAL C 1 141 ? 38.908 -1.264 -6.523 1.00 52.32 140 VAL C C 1
ATOM 4824 O O . VAL C 1 141 ? 39.651 -0.300 -6.743 1.00 52.20 140 VAL C O 1
ATOM 4828 N N . GLU C 1 142 ? 37.585 -1.184 -6.550 1.00 52.20 141 GLU C N 1
ATOM 4829 C CA . GLU C 1 142 ? 36.932 0.075 -6.858 1.00 58.80 141 GLU C CA 1
ATOM 4830 C C . GLU C 1 142 ? 37.001 1.027 -5.674 1.00 48.38 141 GLU C C 1
ATOM 4831 O O . GLU C 1 142 ? 36.938 0.615 -4.513 1.00 41.17 141 GLU C O 1
ATOM 4837 N N . VAL C 1 143 ? 37.147 2.308 -5.990 1.00 50.56 142 VAL C N 1
ATOM 4838 C CA . VAL C 1 143 ? 37.327 3.363 -5.007 1.00 46.74 142 VAL C CA 1
ATOM 4839 C C . VAL C 1 143 ? 36.409 4.517 -5.359 1.00 42.67 142 VAL C C 1
ATOM 4840 O O . VAL C 1 143 ? 36.271 4.877 -6.532 1.00 45.55 142 VAL C O 1
ATOM 4844 N N . LYS C 1 144 ? 35.760 5.074 -4.346 1.00 43.82 143 LYS C N 1
ATOM 4845 C CA . LYS C 1 144 ? 34.971 6.282 -4.526 1.00 45.57 143 LYS C CA 1
ATOM 4846 C C . LYS C 1 144 ? 35.935 7.463 -4.563 1.00 44.65 143 LYS C C 1
ATOM 4847 O O . LYS C 1 144 ? 36.497 7.858 -3.536 1.00 43.23 143 LYS C O 1
ATOM 4853 N N . TRP C 1 145 ? 36.141 8.002 -5.760 1.00 47.16 144 TRP C N 1
ATOM 4854 C CA . TRP C 1 145 ? 37.102 9.064 -5.996 1.00 51.24 144 TRP C CA 1
ATOM 4855 C C . TRP C 1 145 ? 36.675 10.360 -5.313 1.00 46.95 144 TRP C C 1
ATOM 4856 O O . TRP C 1 145 ? 35.506 10.535 -4.960 1.00 44.66 144 TRP C O 1
ATOM 4867 N N . PRO C 1 146 ? 37.617 11.279 -5.094 1.00 49.03 145 PRO C N 1
ATOM 4868 C CA . PRO C 1 146 ? 37.231 12.624 -4.663 1.00 51.94 145 PRO C CA 1
ATOM 4869 C C . PRO C 1 146 ? 36.322 13.262 -5.697 1.00 56.47 145 PRO C C 1
ATOM 4870 O O . PRO C 1 146 ? 36.438 13.009 -6.898 1.00 57.80 145 PRO C O 1
ATOM 4874 N N . HIS C 1 147 ? 35.389 14.084 -5.214 1.00 58.73 146 HIS C N 1
ATOM 4875 C CA . HIS C 1 147 ? 34.395 14.666 -6.109 1.00 60.79 146 HIS C CA 1
ATOM 4876 C C . HIS C 1 147 ? 35.052 15.562 -7.153 1.00 61.47 146 HIS C C 1
ATOM 4877 O O . HIS C 1 147 ? 34.748 15.459 -8.350 1.00 57.85 146 HIS C O 1
ATOM 4884 N N . GLU C 1 148 ? 36.007 16.397 -6.728 1.00 60.58 147 GLU C N 1
ATOM 4885 C CA . GLU C 1 148 ? 36.675 17.306 -7.653 1.00 62.38 147 GLU C CA 1
ATOM 4886 C C . GLU C 1 148 ? 37.400 16.558 -8.760 1.00 60.43 147 GLU C C 1
ATOM 4887 O O . GLU C 1 148 ? 37.615 17.122 -9.839 1.00 59.15 147 GLU C O 1
ATOM 4893 N N . LEU C 1 149 ? 37.758 15.297 -8.524 1.00 60.41 148 LEU C N 1
ATOM 4894 C CA . LEU C 1 149 ? 38.511 14.497 -9.476 1.00 57.95 148 LEU C CA 1
ATOM 4895 C C . LEU C 1 149 ? 37.619 13.620 -10.343 1.00 60.49 148 LEU C C 1
ATOM 4896 O O . LEU C 1 149 ? 38.132 12.909 -11.216 1.00 57.29 148 LEU C O 1
ATOM 4901 N N . SER C 1 150 ? 36.295 13.699 -10.167 1.00 61.31 149 SER C N 1
ATOM 4902 C CA . SER C 1 150 ? 35.390 12.894 -10.982 1.00 62.77 149 SER C CA 1
ATOM 4903 C C . SER C 1 150 ? 35.531 13.185 -12.468 1.00 54.20 149 SER C C 1
ATOM 4904 O O . SER C 1 150 ? 35.158 12.346 -13.293 1.00 55.98 149 SER C O 1
ATOM 4907 N N . LYS C 1 151 ? 36.055 14.356 -12.824 1.00 62.64 150 LYS C N 1
ATOM 4908 C CA . LYS C 1 151 ? 36.235 14.705 -14.227 1.00 65.95 150 LYS C CA 1
ATOM 4909 C C . LYS C 1 151 ? 37.303 13.851 -14.900 1.00 63.66 150 LYS C C 1
ATOM 4910 O O . LYS C 1 151 ? 37.251 13.654 -16.120 1.00 59.25 150 LYS C O 1
ATOM 4916 N N . ILE C 1 152 ? 38.268 13.334 -14.135 1.00 60.41 151 ILE C N 1
ATOM 4917 C CA . ILE C 1 152 ? 39.426 12.646 -14.704 1.00 56.80 151 ILE C CA 1
ATOM 4918 C C . ILE C 1 152 ? 39.431 11.155 -14.397 1.00 54.33 151 ILE C C 1
ATOM 4919 O O . ILE C 1 152 ? 40.425 10.479 -14.682 1.00 48.49 151 ILE C O 1
ATOM 4924 N N . ASN C 1 153 ? 38.359 10.620 -13.824 1.00 55.75 152 ASN C N 1
ATOM 4925 C CA . ASN C 1 153 ? 38.337 9.195 -13.528 1.00 53.84 152 ASN C CA 1
ATOM 4926 C C . ASN C 1 153 ? 38.439 8.409 -14.829 1.00 54.04 152 ASN C C 1
ATOM 4927 O O . ASN C 1 153 ? 37.562 8.544 -15.696 1.00 54.39 152 ASN C O 1
ATOM 4932 N N . PRO C 1 154 ? 39.477 7.591 -15.008 1.00 51.33 153 PRO C N 1
ATOM 4933 C CA . PRO C 1 154 ? 39.593 6.822 -16.253 1.00 47.84 153 PRO C CA 1
ATOM 4934 C C . PRO C 1 154 ? 38.450 5.852 -16.463 1.00 55.70 153 PRO C C 1
ATOM 4935 O O . PRO C 1 154 ? 38.067 5.599 -17.611 1.00 57.62 153 PRO C O 1
ATOM 4939 N N . SER C 1 155 ? 37.895 5.290 -15.389 1.00 52.67 154 SER C N 1
ATOM 4940 C CA . SER C 1 155 ? 36.785 4.359 -15.550 1.00 51.85 154 SER C CA 1
ATOM 4941 C C . SER C 1 155 ? 35.555 5.068 -16.103 1.00 56.02 154 SER C C 1
ATOM 4942 O O . SER C 1 155 ? 34.856 4.530 -16.970 1.00 55.65 154 SER C O 1
ATOM 4945 N N . VAL C 1 156 ? 35.288 6.287 -15.630 1.00 56.63 155 VAL C N 1
ATOM 4946 C CA . VAL C 1 156 ? 34.137 7.046 -16.113 1.00 53.44 155 VAL C CA 1
ATOM 4947 C C . VAL C 1 156 ? 34.290 7.360 -17.599 1.00 54.39 155 VAL C C 1
ATOM 4948 O O . VAL C 1 156 ? 33.371 7.147 -18.403 1.00 55.13 155 VAL C O 1
ATOM 4952 N N . ILE C 1 157 ? 35.469 7.855 -17.986 1.00 55.95 156 ILE C N 1
ATOM 4953 C CA . ILE C 1 157 ? 35.714 8.215 -19.380 1.00 59.43 156 ILE C CA 1
ATOM 4954 C C . ILE C 1 157 ? 35.671 6.973 -20.260 1.00 58.54 156 ILE C C 1
ATOM 4955 O O . ILE C 1 157 ? 35.198 7.017 -21.402 1.00 55.91 156 ILE C O 1
ATOM 4960 N N . LYS C 1 158 ? 36.147 5.844 -19.734 1.00 58.62 157 LYS C N 1
ATOM 4961 C CA . LYS C 1 158 ? 36.095 4.592 -20.474 1.00 59.45 157 LYS C CA 1
ATOM 4962 C C . LYS C 1 158 ? 34.656 4.123 -20.654 1.00 60.88 157 LYS C C 1
ATOM 4963 O O . LYS C 1 158 ? 34.323 3.535 -21.689 1.00 61.07 157 LYS C O 1
ATOM 4969 N N . GLU C 1 159 ? 33.788 4.398 -19.673 1.00 59.01 158 GLU C N 1
ATOM 4970 C CA . GLU C 1 159 ? 32.372 4.072 -19.822 1.00 58.40 158 GLU C CA 1
ATOM 4971 C C . GLU C 1 159 ? 31.725 4.966 -20.865 1.00 55.69 158 GLU C C 1
ATOM 4972 O O . GLU C 1 159 ? 30.811 4.534 -21.575 1.00 57.65 158 GLU C O 1
ATOM 4978 N N . LYS C 1 160 ? 32.200 6.206 -20.976 1.00 58.76 159 LYS C N 1
ATOM 4979 C CA . LYS C 1 160 ? 31.703 7.100 -22.018 1.00 56.83 159 LYS C CA 1
ATOM 4980 C C . LYS C 1 160 ? 32.011 6.551 -23.404 1.00 59.04 159 LYS C C 1
ATOM 4981 O O . LYS C 1 160 ? 31.198 6.676 -24.327 1.00 60.48 159 LYS C O 1
ATOM 4987 N N . TYR C 1 161 ? 33.180 5.939 -23.567 1.00 62.14 160 TYR C N 1
ATOM 4988 C CA . TYR C 1 161 ? 33.647 5.433 -24.853 1.00 63.84 160 TYR C CA 1
ATOM 4989 C C . TYR C 1 161 ? 33.595 3.908 -24.912 1.00 66.47 160 TYR C C 1
ATOM 4990 O O . TYR C 1 161 ? 34.494 3.262 -25.453 1.00 66.05 160 TYR C O 1
ATOM 4999 N N . LYS C 1 162 ? 32.547 3.313 -24.347 1.00 69.86 161 LYS C N 1
ATOM 5000 C CA . LYS C 1 162 ? 32.415 1.863 -24.379 1.00 70.22 161 LYS C CA 1
ATOM 5001 C C . LYS C 1 162 ? 32.123 1.399 -25.800 1.00 71.83 161 LYS C C 1
ATOM 5002 O O . LYS C 1 162 ? 31.177 1.872 -26.440 1.00 67.10 161 LYS C O 1
ATOM 5008 N N . GLY C 1 163 ? 32.936 0.465 -26.290 1.00 71.14 162 GLY C N 1
ATOM 5009 C CA . GLY C 1 163 ? 32.797 -0.006 -27.653 1.00 69.80 162 GLY C CA 1
ATOM 5010 C C . GLY C 1 163 ? 33.274 0.965 -28.708 1.00 74.79 162 GLY C C 1
ATOM 5011 O O . GLY C 1 163 ? 32.875 0.850 -29.869 1.00 73.86 162 GLY C O 1
ATOM 5012 N N . LYS C 1 164 ? 34.121 1.924 -28.337 1.00 75.46 163 LYS C N 1
ATOM 5013 C CA . LYS C 1 164 ? 34.623 2.932 -29.257 1.00 72.17 163 LYS C CA 1
ATOM 5014 C C . LYS C 1 164 ? 36.148 2.921 -29.244 1.00 73.61 163 LYS C C 1
ATOM 5015 O O . LYS C 1 164 ? 36.778 2.400 -28.320 1.00 72.66 163 LYS C O 1
ATOM 5021 N N . ASP C 1 165 ? 36.735 3.500 -30.290 1.00 72.88 164 ASP C N 1
ATOM 5022 C CA . ASP C 1 165 ? 38.187 3.546 -30.413 1.00 76.40 164 ASP C CA 1
ATOM 5023 C C . ASP C 1 165 ? 38.770 4.547 -29.419 1.00 84.20 164 ASP C C 1
ATOM 5024 O O . ASP C 1 165 ? 38.266 5.665 -29.280 1.00 78.35 164 ASP C O 1
ATOM 5029 N N . LYS C 1 166 ? 39.838 4.138 -28.724 1.00 84.33 165 LYS C N 1
ATOM 5030 C CA . LYS C 1 166 ? 40.503 5.036 -27.784 1.00 77.08 165 LYS C CA 1
ATOM 5031 C C . LYS C 1 166 ? 41.092 6.246 -28.497 1.00 82.54 165 LYS C C 1
ATOM 5032 O O . LYS C 1 166 ? 41.117 7.347 -27.933 1.00 82.28 165 LYS C O 1
ATOM 5038 N N . LYS C 1 167 ? 41.561 6.065 -29.736 1.00 82.17 166 LYS C N 1
ATOM 5039 C CA . LYS C 1 167 ? 42.089 7.179 -30.517 1.00 83.39 166 LYS C CA 1
ATOM 5040 C C . LYS C 1 167 ? 41.032 8.235 -30.807 1.00 81.18 166 LYS C C 1
ATOM 5041 O O . LYS C 1 167 ? 41.379 9.399 -31.037 1.00 79.40 166 LYS C O 1
ATOM 5047 N N . ASP C 1 168 ? 39.752 7.856 -30.784 1.00 75.39 167 ASP C N 1
ATOM 5048 C CA . ASP C 1 168 ? 38.655 8.709 -31.224 1.00 75.23 167 ASP C CA 1
ATOM 5049 C C . ASP C 1 168 ? 38.014 9.499 -30.085 1.00 70.88 167 ASP C C 1
ATOM 5050 O O . ASP C 1 168 ? 36.834 9.866 -30.181 1.00 65.07 167 ASP C O 1
ATOM 5055 N N . MET C 1 169 ? 38.747 9.766 -29.009 1.00 67.62 168 MET C N 1
ATOM 5056 C CA . MET C 1 169 ? 38.193 10.542 -27.912 1.00 63.66 168 MET C CA 1
ATOM 5057 C C . MET C 1 169 ? 38.363 12.027 -28.208 1.00 62.88 168 MET C C 1
ATOM 5058 O O . MET C 1 169 ? 39.149 12.427 -29.070 1.00 68.65 168 MET C O 1
ATOM 5063 N N . SER C 1 170 ? 37.606 12.847 -27.487 1.00 59.91 169 SER C N 1
ATOM 5064 C CA . SER C 1 170 ? 37.810 14.282 -27.586 1.00 58.94 169 SER C CA 1
ATOM 5065 C C . SER C 1 170 ? 39.143 14.655 -26.953 1.00 61.73 169 SER C C 1
ATOM 5066 O O . SER C 1 170 ? 39.735 13.888 -26.190 1.00 64.67 169 SER C O 1
ATOM 5069 N N . ALA C 1 171 ? 39.632 15.846 -27.299 1.00 63.21 170 ALA C N 1
ATOM 5070 C CA . ALA C 1 171 ? 40.906 16.282 -26.746 1.00 63.61 170 ALA C CA 1
ATOM 5071 C C . ALA C 1 171 ? 40.826 16.389 -25.229 1.00 70.51 170 ALA C C 1
ATOM 5072 O O . ALA C 1 171 ? 41.726 15.922 -24.520 1.00 66.37 170 ALA C O 1
ATOM 5074 N N . LYS C 1 172 ? 39.737 16.975 -24.713 1.00 67.76 171 LYS C N 1
ATOM 5075 C CA . LYS C 1 172 ? 39.573 17.084 -23.266 1.00 67.69 171 LYS C CA 1
ATOM 5076 C C . LYS C 1 172 ? 39.513 15.715 -22.603 1.00 67.12 171 LYS C C 1
ATOM 5077 O O . LYS C 1 172 ? 40.125 15.504 -21.550 1.00 65.68 171 LYS C O 1
ATOM 5083 N N . ASP C 1 173 ? 38.773 14.773 -23.191 1.00 65.23 172 ASP C N 1
ATOM 5084 C CA . ASP C 1 173 ? 38.663 13.461 -22.563 1.00 60.26 172 ASP C CA 1
ATOM 5085 C C . ASP C 1 173 ? 39.992 12.721 -22.591 1.00 57.75 172 ASP C C 1
ATOM 5086 O O . ASP C 1 173 ? 40.334 12.029 -21.631 1.00 59.03 172 ASP C O 1
ATOM 5091 N N . LYS C 1 174 ? 40.763 12.864 -23.668 1.00 60.08 173 LYS C N 1
ATOM 5092 C CA . LYS C 1 174 ? 42.082 12.237 -23.705 1.00 61.67 173 LYS C CA 1
ATOM 5093 C C . LYS C 1 174 ? 43.015 12.859 -22.669 1.00 58.67 173 LYS C C 1
ATOM 5094 O O . LYS C 1 174 ? 43.747 12.141 -21.971 1.00 58.39 173 LYS C O 1
ATOM 5100 N N . LYS C 1 175 ? 42.993 14.190 -22.545 1.00 56.48 174 LYS C N 1
ATOM 5101 C CA . LYS C 1 175 ? 43.821 14.840 -21.534 1.00 59.16 174 LYS C CA 1
ATOM 5102 C C . LYS C 1 175 ? 43.435 14.387 -20.134 1.00 61.45 174 LYS C C 1
ATOM 5103 O O . LYS C 1 175 ? 44.303 14.075 -19.310 1.00 58.71 174 LYS C O 1
ATOM 5109 N N . ASN C 1 176 ? 42.132 14.330 -19.853 1.00 57.02 175 ASN C N 1
ATOM 5110 C CA . ASN C 1 176 ? 41.677 13.933 -18.528 1.00 55.59 175 ASN C CA 1
ATOM 5111 C C . ASN C 1 176 ? 41.940 12.457 -18.258 1.00 57.83 175 ASN C C 1
ATOM 5112 O O . ASN C 1 176 ? 42.236 12.085 -17.119 1.00 57.91 175 ASN C O 1
ATOM 5117 N N . TYR C 1 177 ? 41.848 11.606 -19.280 1.00 52.51 176 TYR C N 1
ATOM 5118 C CA . TYR C 1 177 ? 42.203 10.204 -19.109 1.00 48.58 176 TYR C CA 1
ATOM 5119 C C . TYR C 1 177 ? 43.672 10.057 -18.744 1.00 52.41 176 TYR C C 1
ATOM 5120 O O . TYR C 1 177 ? 44.020 9.303 -17.826 1.00 52.65 176 TYR C O 1
ATOM 5129 N N . ARG C 1 178 ? 44.550 10.786 -19.438 1.00 52.03 177 ARG C N 1
ATOM 5130 C CA . ARG C 1 178 ? 45.965 10.739 -19.086 1.00 51.90 177 ARG C CA 1
ATOM 5131 C C . ARG C 1 178 ? 46.201 11.267 -17.673 1.00 51.46 177 ARG C C 1
ATOM 5132 O O . ARG C 1 178 ? 46.984 10.689 -16.910 1.00 49.07 177 ARG C O 1
ATOM 5140 N N . LEU C 1 179 ? 45.536 12.368 -17.308 1.00 49.32 178 LEU C N 1
ATOM 5141 C CA . LEU C 1 179 ? 45.705 12.922 -15.967 1.00 50.26 178 LEU C CA 1
ATOM 5142 C C . LEU C 1 179 ? 45.244 11.947 -14.894 1.00 49.86 178 LEU C C 1
ATOM 5143 O O . LEU C 1 179 ? 45.903 11.795 -13.860 1.00 47.30 178 LEU C O 1
ATOM 5148 N N . GLY C 1 180 ? 44.115 11.274 -15.124 1.00 54.13 179 GLY C N 1
ATOM 5149 C CA . GLY C 1 180 ? 43.595 10.350 -14.132 1.00 53.36 179 GLY C CA 1
ATOM 5150 C C . GLY C 1 180 ? 44.403 9.077 -14.032 1.00 47.46 179 GLY C C 1
ATOM 5151 O O . GLY C 1 180 ? 44.559 8.525 -12.940 1.00 46.80 179 GLY C O 1
ATOM 5152 N N . MET C 1 181 ? 44.958 8.613 -15.153 1.00 43.45 180 MET C N 1
ATOM 5153 C CA . MET C 1 181 ? 45.848 7.462 -15.094 1.00 45.69 180 MET C CA 1
ATOM 5154 C C . MET C 1 181 ? 47.116 7.787 -14.321 1.00 45.91 180 MET C C 1
ATOM 5155 O O . MET C 1 181 ? 47.747 6.887 -13.755 1.00 44.70 180 MET C O 1
ATOM 5160 N N . LYS C 1 182 ? 47.516 9.056 -14.304 1.00 45.38 181 LYS C N 1
ATOM 5161 C CA . LYS C 1 182 ? 48.628 9.480 -13.468 1.00 47.14 181 LYS C CA 1
ATOM 5162 C C . LYS C 1 182 ? 48.215 9.741 -12.022 1.00 43.71 181 LYS C C 1
ATOM 5163 O O . LYS C 1 182 ? 49.090 9.954 -11.174 1.00 39.30 181 LYS C O 1
ATOM 5169 N N . SER C 1 183 ? 46.918 9.735 -11.720 1.00 46.14 182 SER C N 1
ATOM 5170 C CA . SER C 1 183 ? 46.470 9.995 -10.360 1.00 45.90 182 SER C CA 1
ATOM 5171 C C . SER C 1 183 ? 46.699 8.787 -9.467 1.00 41.58 182 SER C C 1
ATOM 5172 O O . SER C 1 183 ? 46.726 7.641 -9.921 1.00 42.06 182 SER C O 1
ATOM 5175 N N . PHE C 1 184 ? 46.831 9.063 -8.170 1.00 46.00 183 PHE C N 1
ATOM 5176 C CA . PHE C 1 184 ? 47.042 8.004 -7.191 1.00 45.77 183 PHE C CA 1
ATOM 5177 C C . PHE C 1 184 ? 45.858 7.054 -7.143 1.00 47.09 183 PHE C C 1
ATOM 5178 O O . PHE C 1 184 ? 46.033 5.850 -6.926 1.00 46.65 183 PHE C O 1
ATOM 5186 N N . PHE C 1 185 ? 44.650 7.575 -7.356 1.00 45.46 184 PHE C N 1
ATOM 5187 C CA . PHE C 1 185 ? 43.442 6.780 -7.198 1.00 44.66 184 PHE C CA 1
ATOM 5188 C C . PHE C 1 185 ? 43.248 5.768 -8.321 1.00 48.22 184 PHE C C 1
ATOM 5189 O O . PHE C 1 185 ? 42.378 4.899 -8.198 1.00 52.19 184 PHE C O 1
ATOM 5197 N N . SER C 1 186 ? 44.019 5.852 -9.405 1.00 43.85 185 SER C N 1
ATOM 5198 C CA . SER C 1 186 ? 44.000 4.782 -10.391 1.00 44.49 185 SER C CA 1
ATOM 5199 C C . SER C 1 186 ? 44.883 3.612 -9.989 1.00 43.91 185 SER C C 1
ATOM 5200 O O . SER C 1 186 ? 44.766 2.532 -10.582 1.00 47.01 185 SER C O 1
ATOM 5203 N N . TRP C 1 187 ? 45.723 3.788 -8.967 1.00 43.54 186 TRP C N 1
ATOM 5204 C CA . TRP C 1 187 ? 46.561 2.691 -8.494 1.00 50.26 186 TRP C CA 1
ATOM 5205 C C . TRP C 1 187 ? 45.724 1.522 -8.003 1.00 49.24 186 TRP C C 1
ATOM 5206 O O . TRP C 1 187 ? 46.170 0.370 -8.057 1.00 48.81 186 TRP C O 1
ATOM 5217 N N . PHE C 1 188 ? 44.514 1.794 -7.519 1.00 47.09 187 PHE C N 1
ATOM 5218 C CA . PHE C 1 188 ? 43.665 0.717 -7.042 1.00 44.89 187 PHE C CA 1
ATOM 5219 C C . PHE C 1 188 ? 43.159 -0.166 -8.172 1.00 45.59 187 PHE C C 1
ATOM 5220 O O . PHE C 1 188 ? 42.752 -1.302 -7.910 1.00 47.92 187 PHE C O 1
ATOM 5228 N N . ASN C 1 189 ? 43.188 0.312 -9.417 1.00 45.07 188 ASN C N 1
ATOM 5229 C CA . ASN C 1 189 ? 42.818 -0.518 -10.557 1.00 48.05 188 ASN C CA 1
ATOM 5230 C C . ASN C 1 189 ? 44.017 -1.214 -11.179 1.00 51.85 188 ASN C C 1
ATOM 5231 O O . ASN C 1 189 ? 43.879 -1.824 -12.244 1.00 53.19 188 ASN C O 1
ATOM 5236 N N . TRP C 1 190 ? 45.186 -1.118 -10.548 1.00 50.97 189 TRP C N 1
ATOM 5237 C CA . TRP C 1 190 ? 46.393 -1.747 -11.063 1.00 54.79 189 TRP C CA 1
ATOM 5238 C C . TRP C 1 190 ? 46.343 -3.244 -10.804 1.00 55.13 189 TRP C C 1
ATOM 5239 O O . TRP C 1 190 ? 46.024 -3.681 -9.694 1.00 53.23 189 TRP C O 1
ATOM 5250 N N . THR C 1 191 ? 46.654 -4.027 -11.832 1.00 56.05 190 THR C N 1
ATOM 5251 C CA . THR C 1 191 ? 46.720 -5.475 -11.711 1.00 60.07 190 THR C CA 1
ATOM 5252 C C . THR C 1 191 ? 48.110 -6.041 -11.942 1.00 61.49 190 THR C C 1
ATOM 5253 O O . THR C 1 191 ? 48.444 -7.071 -11.355 1.00 61.85 190 THR C O 1
ATOM 5257 N N . GLY C 1 192 ? 48.924 -5.402 -12.774 1.00 59.82 191 GLY C N 1
ATOM 5258 C CA . GLY C 1 192 ? 50.238 -5.906 -13.087 1.00 64.13 191 GLY C CA 1
ATOM 5259 C C . GLY C 1 192 ? 50.280 -6.860 -14.256 1.00 71.73 191 GLY C C 1
ATOM 5260 O O . GLY C 1 192 ? 51.376 -7.271 -14.661 1.00 76.05 191 GLY C O 1
ATOM 5261 N N . GLU C 1 193 ? 49.126 -7.223 -14.814 1.00 67.82 192 GLU C N 1
ATOM 5262 C CA . GLU C 1 193 ? 49.052 -8.136 -15.945 1.00 72.07 192 GLU C CA 1
ATOM 5263 C C . GLU C 1 193 ? 48.575 -7.440 -17.215 1.00 72.10 192 GLU C C 1
ATOM 5264 O O . GLU C 1 193 ? 48.261 -8.110 -18.205 1.00 68.18 192 GLU C O 1
ATOM 5270 N N . LYS C 1 194 ? 48.504 -6.111 -17.198 1.00 72.40 193 LYS C N 1
ATOM 5271 C CA . LYS C 1 194 ? 48.203 -5.293 -18.374 1.00 76.30 193 LYS C CA 1
ATOM 5272 C C . LYS C 1 194 ? 49.194 -4.132 -18.436 1.00 74.62 193 LYS C C 1
ATOM 5273 O O . LYS C 1 194 ? 48.841 -2.976 -18.170 1.00 68.46 193 LYS C O 1
ATOM 5279 N N . PRO C 1 195 ? 50.454 -4.413 -18.775 1.00 79.17 194 PRO C N 1
ATOM 5280 C CA . PRO C 1 195 ? 51.474 -3.357 -18.785 1.00 79.91 194 PRO C CA 1
ATOM 5281 C C . PRO C 1 195 ? 51.218 -2.315 -19.862 1.00 74.88 194 PRO C C 1
ATOM 5282 O O . PRO C 1 195 ? 50.669 -2.607 -20.927 1.00 71.05 194 PRO C O 1
ATOM 5286 N N . GLY C 1 196 ? 51.630 -1.079 -19.565 1.00 74.29 195 GLY C N 1
ATOM 5287 C CA . GLY C 1 196 ? 51.465 0.041 -20.468 1.00 75.36 195 GLY C CA 1
ATOM 5288 C C . GLY C 1 196 ? 50.065 0.597 -20.558 1.00 72.74 195 GLY C C 1
ATOM 5289 O O . GLY C 1 196 ? 49.880 1.698 -21.091 1.00 71.54 195 GLY C O 1
ATOM 5290 N N . LYS C 1 197 ? 49.071 -0.142 -20.083 1.00 72.63 196 LYS C N 1
ATOM 5291 C CA . LYS C 1 197 ? 47.683 0.283 -20.092 1.00 68.86 196 LYS C CA 1
ATOM 5292 C C . LYS C 1 197 ? 47.151 0.559 -18.691 1.00 59.94 196 LYS C C 1
ATOM 5293 O O . LYS C 1 197 ? 45.973 0.903 -18.544 1.00 56.63 196 LYS C O 1
ATOM 5299 N N . GLU C 1 198 ? 47.988 0.440 -17.667 1.00 60.93 197 GLU C N 1
ATOM 5300 C CA . GLU C 1 198 ? 47.602 0.603 -16.273 1.00 58.95 197 GLU C CA 1
ATOM 5301 C C . GLU C 1 198 ? 48.467 1.670 -15.617 1.00 54.81 197 GLU C C 1
ATOM 5302 O O . GLU C 1 198 ? 49.344 2.269 -16.246 1.00 54.95 197 GLU C O 1
ATOM 5308 N N . PHE C 1 199 ? 48.195 1.899 -14.333 1.00 54.48 198 PHE C N 1
ATOM 5309 C CA . PHE C 1 199 ? 48.981 2.834 -13.539 1.00 51.23 198 PHE C CA 1
ATOM 5310 C C . PHE C 1 199 ? 50.445 2.436 -13.586 1.00 56.10 198 PHE C C 1
ATOM 5311 O O . PHE C 1 199 ? 50.790 1.263 -13.414 1.00 55.33 198 PHE C O 1
ATOM 5319 N N . ARG C 1 200 ? 51.303 3.421 -13.824 1.00 60.92 199 ARG C N 1
ATOM 5320 C CA . ARG C 1 200 ? 52.710 3.157 -14.075 1.00 61.92 199 ARG C CA 1
ATOM 5321 C C . ARG C 1 200 ? 53.427 2.869 -12.763 1.00 60.69 199 ARG C C 1
ATOM 5322 O O . ARG C 1 200 ? 53.279 3.612 -11.786 1.00 57.04 199 ARG C O 1
ATOM 5330 N N . ASN C 1 201 ? 54.192 1.774 -12.753 1.00 64.45 200 ASN C N 1
ATOM 5331 C CA . ASN C 1 201 ? 55.022 1.364 -11.620 1.00 60.61 200 ASN C CA 1
ATOM 5332 C C . ASN C 1 201 ? 54.189 1.203 -10.347 1.00 56.83 200 ASN C C 1
ATOM 5333 O O . ASN C 1 201 ? 54.555 1.676 -9.270 1.00 54.76 200 ASN C O 1
ATOM 5338 N N . GLY C 1 202 ? 53.053 0.517 -10.484 1.00 57.56 201 GLY C N 1
ATOM 5339 C CA . GLY C 1 202 ? 52.204 0.268 -9.329 1.00 60.63 201 GLY C CA 1
ATOM 5340 C C . GLY C 1 202 ? 52.833 -0.682 -8.327 1.00 60.87 201 GLY C C 1
ATOM 5341 O O . GLY C 1 202 ? 52.643 -0.540 -7.114 1.00 56.68 201 GLY C O 1
ATOM 5342 N N . GLU C 1 203 ? 53.581 -1.670 -8.821 1.00 61.00 202 GLU C N 1
ATOM 5343 C CA . GLU C 1 203 ? 54.220 -2.641 -7.941 1.00 60.53 202 GLU C CA 1
ATOM 5344 C C . GLU C 1 203 ? 55.256 -1.975 -7.041 1.00 62.27 202 GLU C C 1
ATOM 5345 O O . GLU C 1 203 ? 55.395 -2.334 -5.860 1.00 61.78 202 GLU C O 1
ATOM 5351 N N . ASP C 1 204 ? 55.981 -0.988 -7.575 1.00 60.03 203 ASP C N 1
ATOM 5352 C CA . ASP C 1 204 ? 56.947 -0.262 -6.761 1.00 59.34 203 ASP C CA 1
ATOM 5353 C C . ASP C 1 204 ? 56.244 0.507 -5.653 1.00 57.65 203 ASP C C 1
ATOM 5354 O O . ASP C 1 204 ? 56.713 0.538 -4.510 1.00 57.30 203 ASP C O 1
ATOM 5359 N N . LEU C 1 205 ? 55.104 1.122 -5.968 1.00 54.99 204 LEU C N 1
ATOM 5360 C CA . LEU C 1 205 ? 54.347 1.833 -4.946 1.00 55.05 204 LEU C CA 1
ATOM 5361 C C . LEU C 1 205 ? 53.821 0.872 -3.886 1.00 55.69 204 LEU C C 1
ATOM 5362 O O . LEU C 1 205 ? 53.777 1.211 -2.697 1.00 51.46 204 LEU C O 1
ATOM 5367 N N . ALA C 1 206 ? 53.412 -0.330 -4.300 1.00 59.41 205 ALA C N 1
ATOM 5368 C CA . ALA C 1 206 ? 52.951 -1.333 -3.342 1.00 55.65 205 ALA C CA 1
ATOM 5369 C C . ALA C 1 206 ? 54.056 -1.716 -2.368 1.00 55.82 205 ALA C C 1
ATOM 5370 O O . ALA C 1 206 ? 53.846 -1.746 -1.147 1.00 50.05 205 ALA C O 1
ATOM 5372 N N . THR C 1 207 ? 55.248 -2.008 -2.896 1.00 56.12 206 THR C N 1
ATOM 5373 C CA . THR C 1 207 ? 56.357 -2.362 -2.015 1.00 57.17 206 THR C CA 1
ATOM 5374 C C . THR C 1 207 ? 56.756 -1.184 -1.135 1.00 56.18 206 THR C C 1
ATOM 5375 O O . THR C 1 207 ? 57.137 -1.376 0.024 1.00 55.81 206 THR C O 1
ATOM 5379 N N . LEU C 1 208 ? 56.674 0.041 -1.665 1.00 54.62 207 LEU C N 1
ATOM 5380 C CA . LEU C 1 208 ? 57.001 1.219 -0.868 1.00 51.65 207 LEU C CA 1
ATOM 5381 C C . LEU C 1 208 ? 56.029 1.398 0.294 1.00 50.66 207 LEU C C 1
ATOM 5382 O O . LEU C 1 208 ? 56.444 1.690 1.422 1.00 50.13 207 LEU C O 1
ATOM 5387 N N . LEU C 1 209 ? 54.730 1.217 0.038 1.00 52.71 208 LEU C N 1
ATOM 5388 C CA . LEU C 1 209 ? 53.724 1.384 1.085 1.00 49.62 208 LEU C CA 1
ATOM 5389 C C . LEU C 1 209 ? 53.756 0.242 2.091 1.00 54.93 208 LEU C C 1
ATOM 5390 O O . LEU C 1 209 ? 53.355 0.424 3.246 1.00 52.13 208 LEU C O 1
ATOM 5395 N N . SER C 1 210 ? 54.210 -0.940 1.671 1.00 56.73 209 SER C N 1
ATOM 5396 C CA . SER C 1 210 ? 54.175 -2.118 2.526 1.00 52.25 209 SER C CA 1
ATOM 5397 C C . SER C 1 210 ? 55.461 -2.363 3.309 1.00 54.56 209 SER C C 1
ATOM 5398 O O . SER C 1 210 ? 55.410 -2.995 4.370 1.00 58.70 209 SER C O 1
ATOM 5401 N N . GLU C 1 211 ? 56.615 -1.896 2.820 1.00 58.54 210 GLU C N 1
ATOM 5402 C CA . GLU C 1 211 ? 57.900 -2.312 3.366 1.00 58.96 210 GLU C CA 1
ATOM 5403 C C . GLU C 1 211 ? 58.808 -1.173 3.816 1.00 62.45 210 GLU C C 1
ATOM 5404 O O . GLU C 1 211 ? 59.777 -1.440 4.534 1.00 70.57 210 GLU C O 1
ATOM 5410 N N . ASP C 1 212 ? 58.549 0.071 3.416 1.00 61.32 211 ASP C N 1
ATOM 5411 C CA . ASP C 1 212 ? 59.368 1.192 3.863 1.00 62.58 211 ASP C CA 1
ATOM 5412 C C . ASP C 1 212 ? 58.583 2.175 4.724 1.00 63.78 211 ASP C C 1
ATOM 5413 O O . ASP C 1 212 ? 58.925 2.384 5.890 1.00 62.73 211 ASP C O 1
ATOM 5418 N N . LEU C 1 213 ? 57.500 2.747 4.195 1.00 58.06 212 LEU C N 1
ATOM 5419 C CA . LEU C 1 213 ? 56.750 3.744 4.952 1.00 52.69 212 LEU C CA 1
ATOM 5420 C C . LEU C 1 213 ? 56.024 3.112 6.126 1.00 54.32 212 LEU C C 1
ATOM 5421 O O . LEU C 1 213 ? 56.039 3.650 7.237 1.00 56.90 212 LEU C O 1
ATOM 5426 N N . TYR C 1 214 ? 55.384 1.970 5.894 1.00 53.60 213 TYR C N 1
ATOM 5427 C CA . TYR C 1 214 ? 54.605 1.329 6.943 1.00 55.66 213 TYR C CA 1
ATOM 5428 C C . TYR C 1 214 ? 55.493 0.873 8.097 1.00 57.65 213 TYR C C 1
ATOM 5429 O O . TYR C 1 214 ? 55.131 1.037 9.268 1.00 54.11 213 TYR C O 1
ATOM 5438 N N . LEU C 1 215 ? 56.663 0.302 7.790 1.00 56.02 214 LEU C N 1
ATOM 5439 C CA . LEU C 1 215 ? 57.489 -0.278 8.845 1.00 56.22 214 LEU C CA 1
ATOM 5440 C C . LEU C 1 215 ? 58.132 0.783 9.731 1.00 58.68 214 LEU C C 1
ATOM 5441 O O . LEU C 1 215 ? 58.153 0.633 10.958 1.00 60.44 214 LEU C O 1
ATOM 5446 N N . ASN C 1 216 ? 58.663 1.858 9.145 1.00 59.53 215 ASN C N 1
ATOM 5447 C CA . ASN C 1 216 ? 59.316 2.904 9.927 1.00 63.50 215 ASN C CA 1
ATOM 5448 C C . ASN C 1 216 ? 58.449 4.157 10.015 1.00 63.86 215 ASN C C 1
ATOM 5449 O O . ASN C 1 216 ? 58.968 5.274 10.071 1.00 66.70 215 ASN C O 1
ATOM 5454 N N . ALA C 1 217 ? 57.125 3.982 10.021 1.00 61.80 216 ALA C N 1
ATOM 5455 C CA . ALA C 1 217 ? 56.219 5.125 9.982 1.00 59.48 216 ALA C CA 1
ATOM 5456 C C . ALA C 1 217 ? 56.407 6.032 11.192 1.00 66.77 216 ALA C C 1
ATOM 5457 O O . ALA C 1 217 ? 56.378 7.262 11.063 1.00 66.66 216 ALA C O 1
ATOM 5459 N N . LEU C 1 218 ? 56.610 5.446 12.374 1.00 68.08 217 LEU C N 1
ATOM 5460 C CA . LEU C 1 218 ? 56.816 6.253 13.572 1.00 69.56 217 LEU C CA 1
ATOM 5461 C C . LEU C 1 218 ? 58.059 7.123 13.438 1.00 71.48 217 LEU C C 1
ATOM 5462 O O . LEU C 1 218 ? 58.051 8.304 13.814 1.00 71.73 217 LEU C O 1
ATOM 5467 N N . LYS C 1 219 ? 59.139 6.551 12.907 1.00 69.34 218 LYS C N 1
ATOM 5468 C CA . LYS C 1 219 ? 60.379 7.299 12.746 1.00 69.61 218 LYS C CA 1
ATOM 5469 C C . LYS C 1 219 ? 60.202 8.447 11.758 1.00 73.12 218 LYS C C 1
ATOM 5470 O O . LYS C 1 219 ? 60.671 9.565 12.007 1.00 74.81 218 LYS C O 1
ATOM 5476 N N . TYR C 1 220 ? 59.513 8.197 10.640 1.00 71.91 219 TYR C N 1
ATOM 5477 C CA . TYR C 1 220 ? 59.263 9.259 9.669 1.00 68.93 219 TYR C CA 1
ATOM 5478 C C . TYR C 1 220 ? 58.382 10.355 10.263 1.00 72.12 219 TYR C C 1
ATOM 5479 O O . TYR C 1 220 ? 58.579 11.540 9.981 1.00 71.86 219 TYR C O 1
ATOM 5488 N N . TYR C 1 221 ? 57.411 9.974 11.099 1.00 72.55 220 TYR C N 1
ATOM 5489 C CA . TYR C 1 221 ? 56.559 10.950 11.779 1.00 70.91 220 TYR C CA 1
ATOM 5490 C C . TYR C 1 221 ? 57.374 11.853 12.699 1.00 75.38 220 TYR C C 1
ATOM 5491 O O . TYR C 1 221 ? 57.274 13.093 12.643 1.00 77.89 220 TYR C O 1
ATOM 5500 N N . ILE C 1 222 ? 58.206 11.242 13.545 1.00 73.19 221 ILE C N 1
ATOM 5501 C CA . ILE C 1 222 ? 59.018 12.018 14.478 1.00 75.34 221 ILE C CA 1
ATOM 5502 C C . ILE C 1 222 ? 59.980 12.927 13.717 1.00 75.01 221 ILE C C 1
ATOM 5503 O O . ILE C 1 222 ? 60.202 14.081 14.104 1.00 74.55 221 ILE C O 1
ATOM 5508 N N . ILE C 1 223 ? 60.551 12.433 12.615 1.00 73.75 222 ILE C N 1
ATOM 5509 C CA . ILE C 1 223 ? 61.407 13.277 11.785 1.00 74.33 222 ILE C CA 1
ATOM 5510 C C . ILE C 1 223 ? 60.614 14.446 11.213 1.00 74.48 222 ILE C C 1
ATOM 5511 O O . ILE C 1 223 ? 61.098 15.583 11.161 1.00 76.78 222 ILE C O 1
ATOM 5516 N N . ALA C 1 224 ? 59.384 14.181 10.768 1.00 80.83 223 ALA C N 1
ATOM 5517 C CA . ALA C 1 224 ? 58.551 15.206 10.155 1.00 82.92 223 ALA C CA 1
ATOM 5518 C C . ALA C 1 224 ? 58.091 16.275 11.138 1.00 80.74 223 ALA C C 1
ATOM 5519 O O . ALA C 1 224 ? 57.676 17.354 10.699 1.00 76.11 223 ALA C O 1
ATOM 5521 N N . LEU C 1 225 ? 58.159 16.022 12.449 1.00 80.95 224 LEU C N 1
ATOM 5522 C CA . LEU C 1 225 ? 57.721 17.031 13.414 1.00 79.33 224 LEU C CA 1
ATOM 5523 C C . LEU C 1 225 ? 58.851 17.558 14.302 1.00 89.07 224 LEU C C 1
ATOM 5524 O O . LEU C 1 225 ? 58.606 17.975 15.436 1.00 88.38 224 LEU C O 1
ATOM 5529 N N . SER C 1 226 ? 60.087 17.551 13.817 1.00 93.07 225 SER C N 1
ATOM 5530 C CA . SER C 1 226 ? 61.218 18.099 14.548 1.00 92.42 225 SER C CA 1
ATOM 5531 C C . SER C 1 226 ? 62.009 19.045 13.656 1.00 99.95 225 SER C C 1
ATOM 5532 O O . SER C 1 226 ? 61.850 19.034 12.431 1.00 92.98 225 SER C O 1
ATOM 5535 N N . PRO C 1 227 ? 62.862 19.900 14.251 1.00 105.54 226 PRO C N 1
ATOM 5536 C CA . PRO C 1 227 ? 63.847 20.642 13.446 1.00 110.00 226 PRO C CA 1
ATOM 5537 C C . PRO C 1 227 ? 65.149 19.871 13.249 1.00 108.36 226 PRO C C 1
ATOM 5538 O O . PRO C 1 227 ? 65.753 19.402 14.219 1.00 99.71 226 PRO C O 1
ATOM 5542 N N . LEU C 1 228 ? 65.590 19.738 11.998 1.00 109.51 227 LEU C N 1
ATOM 5543 C CA . LEU C 1 228 ? 66.815 18.999 11.683 1.00 109.28 227 LEU C CA 1
ATOM 5544 C C . LEU C 1 228 ? 68.044 19.904 11.727 1.00 106.62 227 LEU C C 1
ATOM 5545 O O . LEU C 1 228 ? 67.929 21.120 11.881 1.00 105.63 227 LEU C O 1
ATOM 5550 N N . GLU D 1 7 ? 42.992 17.983 25.229 1.00 105.53 6 GLU D N 1
ATOM 5551 C CA . GLU D 1 7 ? 42.901 17.117 24.058 1.00 114.63 6 GLU D CA 1
ATOM 5552 C C . GLU D 1 7 ? 44.276 16.787 23.485 1.00 109.14 6 GLU D C 1
ATOM 5553 O O . GLU D 1 7 ? 44.588 15.624 23.232 1.00 107.25 6 GLU D O 1
ATOM 5559 N N . GLY D 1 8 ? 45.096 17.819 23.277 1.00 105.82 7 GLY D N 1
ATOM 5560 C CA . GLY D 1 8 ? 46.419 17.628 22.708 1.00 100.03 7 GLY D CA 1
ATOM 5561 C C . GLY D 1 8 ? 47.401 16.924 23.621 1.00 104.28 7 GLY D C 1
ATOM 5562 O O . GLY D 1 8 ? 48.468 16.514 23.152 1.00 95.23 7 GLY D O 1
ATOM 5563 N N . LYS D 1 9 ? 47.071 16.781 24.907 1.00 111.02 8 LYS D N 1
ATOM 5564 C CA . LYS D 1 9 ? 47.936 16.082 25.850 1.00 104.93 8 LYS D CA 1
ATOM 5565 C C . LYS D 1 9 ? 47.807 14.569 25.741 1.00 97.34 8 LYS D C 1
ATOM 5566 O O . LYS D 1 9 ? 48.670 13.848 26.254 1.00 96.15 8 LYS D O 1
ATOM 5572 N N . ARG D 1 10 ? 46.753 14.078 25.079 1.00 101.88 9 ARG D N 1
ATOM 5573 C CA . ARG D 1 10 ? 46.608 12.644 24.848 1.00 102.24 9 ARG D CA 1
ATOM 5574 C C . ARG D 1 10 ? 47.710 12.126 23.940 1.00 98.14 9 ARG D C 1
ATOM 5575 O O . ARG D 1 10 ? 48.036 10.931 23.969 1.00 96.44 9 ARG D O 1
ATOM 5583 N N . LEU D 1 11 ? 48.258 13.009 23.103 1.00 94.55 10 LEU D N 1
ATOM 5584 C CA . LEU D 1 11 ? 49.338 12.634 22.199 1.00 93.24 10 LEU D CA 1
ATOM 5585 C C . LEU D 1 11 ? 50.539 12.097 22.966 1.00 94.84 10 LEU D C 1
ATOM 5586 O O . LEU D 1 11 ? 51.213 11.173 22.498 1.00 93.98 10 LEU D O 1
ATOM 5591 N N . GLN D 1 12 ? 50.851 12.686 24.125 1.00 93.63 11 GLN D N 1
ATOM 5592 C CA . GLN D 1 12 ? 51.961 12.176 24.925 1.00 91.90 11 GLN D CA 1
ATOM 5593 C C . GLN D 1 12 ? 51.690 10.747 25.377 1.00 89.72 11 GLN D C 1
ATOM 5594 O O . GLN D 1 12 ? 52.589 9.896 25.355 1.00 89.97 11 GLN D O 1
ATOM 5600 N N . LEU D 1 13 ? 50.448 10.461 25.768 1.00 89.27 12 LEU D N 1
ATOM 5601 C CA . LEU D 1 13 ? 50.077 9.099 26.128 1.00 92.44 12 LEU D CA 1
ATOM 5602 C C . LEU D 1 13 ? 50.244 8.159 24.939 1.00 91.64 12 LEU D C 1
ATOM 5603 O O . LEU D 1 13 ? 50.774 7.047 25.079 1.00 90.74 12 LEU D O 1
ATOM 5608 N N . SER D 1 14 ? 49.797 8.592 23.758 1.00 88.43 13 SER D N 1
ATOM 5609 C CA . SER D 1 14 ? 49.921 7.749 22.571 1.00 88.38 13 SER D CA 1
ATOM 5610 C C . SER D 1 14 ? 51.385 7.478 22.225 1.00 85.55 13 SER D C 1
ATOM 5611 O O . SER D 1 14 ? 51.750 6.355 21.856 1.00 83.42 13 SER D O 1
ATOM 5614 N N . LEU D 1 15 ? 52.242 8.493 22.344 1.00 85.70 14 LEU D N 1
ATOM 5615 C CA . LEU D 1 15 ? 53.657 8.302 22.036 1.00 81.84 14 LEU D CA 1
ATOM 5616 C C . LEU D 1 15 ? 54.338 7.401 23.059 1.00 84.11 14 LEU D C 1
ATOM 5617 O O . LEU D 1 15 ? 55.233 6.622 22.709 1.00 83.09 14 LEU D O 1
ATOM 5622 N N . ASP D 1 16 ? 53.957 7.511 24.335 1.00 84.16 15 ASP D N 1
ATOM 5623 C CA . ASP D 1 16 ? 54.508 6.600 25.336 1.00 85.93 15 ASP D CA 1
ATOM 5624 C C . ASP D 1 16 ? 54.093 5.160 25.049 1.00 86.63 15 ASP D C 1
ATOM 5625 O O . ASP D 1 16 ? 54.905 4.229 25.181 1.00 81.66 15 ASP D O 1
ATOM 5630 N N . LYS D 1 17 ? 52.829 4.959 24.656 1.00 84.02 16 LYS D N 1
ATOM 5631 C CA . LYS D 1 17 ? 52.393 3.635 24.222 1.00 78.87 16 LYS D CA 1
ATOM 5632 C C . LYS D 1 17 ? 53.213 3.153 23.035 1.00 77.35 16 LYS D C 1
ATOM 5633 O O . LYS D 1 17 ? 53.565 1.973 22.956 1.00 76.61 16 LYS D O 1
ATOM 5639 N N . LEU D 1 18 ? 53.510 4.050 22.093 1.00 76.64 17 LEU D N 1
ATOM 5640 C CA . LEU D 1 18 ? 54.311 3.661 20.937 1.00 74.62 17 LEU D CA 1
ATOM 5641 C C . LEU D 1 18 ? 55.730 3.279 21.340 1.00 74.33 17 LEU D C 1
ATOM 5642 O O . LEU D 1 18 ? 56.312 2.358 20.764 1.00 75.80 17 LEU D O 1
ATOM 5647 N N . GLY D 1 19 ? 56.312 3.984 22.310 1.00 75.15 18 GLY D N 1
ATOM 5648 C CA . GLY D 1 19 ? 57.644 3.619 22.773 1.00 74.49 18 GLY D CA 1
ATOM 5649 C C . GLY D 1 19 ? 57.669 2.253 23.436 1.00 76.07 18 GLY D C 1
ATOM 5650 O O . GLY D 1 19 ? 58.551 1.424 23.165 1.00 77.08 18 GLY D O 1
ATOM 5651 N N . ASP D 1 20 ? 56.691 1.997 24.312 1.00 76.84 19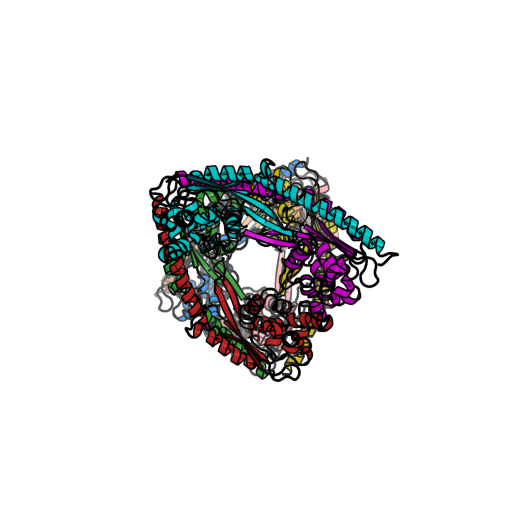 ASP D N 1
ATOM 5652 C CA . ASP D 1 20 ? 56.587 0.679 24.934 1.00 76.94 19 ASP D CA 1
ATOM 5653 C C . ASP D 1 20 ? 56.359 -0.403 23.884 1.00 75.37 19 ASP D C 1
ATOM 5654 O O . ASP D 1 20 ? 56.935 -1.500 23.961 1.00 76.03 19 ASP D O 1
ATOM 5659 N N . TRP D 1 21 ? 55.523 -0.103 22.888 1.00 73.21 20 TRP D N 1
ATOM 5660 C CA . TRP D 1 21 ? 55.302 -1.032 21.791 1.00 73.60 20 TRP D CA 1
ATOM 5661 C C . TRP D 1 21 ? 56.589 -1.291 21.028 1.00 72.73 20 TRP D C 1
ATOM 5662 O O . TRP D 1 21 ? 56.845 -2.418 20.602 1.00 71.35 20 TRP D O 1
ATOM 5673 N N . GLU D 1 22 ? 57.395 -0.251 20.813 1.00 74.81 21 GLU D N 1
ATOM 5674 C CA . GLU D 1 22 ? 58.635 -0.417 20.067 1.00 75.19 21 GLU D CA 1
ATOM 5675 C C . GLU D 1 22 ? 59.595 -1.330 20.814 1.00 73.17 21 GLU D C 1
ATOM 5676 O O . GLU D 1 22 ? 60.257 -2.179 20.205 1.00 74.13 21 GLU D O 1
ATOM 5682 N N . LYS D 1 23 ? 59.663 -1.191 22.139 1.00 74.46 22 LYS D N 1
ATOM 5683 C CA . LYS D 1 23 ? 60.511 -2.088 22.928 1.00 77.01 22 LYS D CA 1
ATOM 5684 C C . LYS D 1 23 ? 60.014 -3.535 22.858 1.00 74.30 22 LYS D C 1
ATOM 5685 O O . LYS D 1 23 ? 60.797 -4.469 22.606 1.00 74.73 22 LYS D O 1
ATOM 5691 N N . GLU D 1 24 ? 58.707 -3.741 23.052 1.00 71.20 23 GLU D N 1
ATOM 5692 C CA . GLU D 1 24 ? 58.169 -5.098 22.974 1.00 71.38 23 GLU D CA 1
ATOM 5693 C C . GLU D 1 24 ? 58.365 -5.687 21.578 1.00 73.37 23 GLU D C 1
ATOM 5694 O O . GLU D 1 24 ? 58.677 -6.878 21.428 1.00 71.54 23 GLU D O 1
ATOM 5700 N N . MET D 1 25 ? 58.199 -4.859 20.545 1.00 69.95 24 MET D N 1
ATOM 5701 C CA . MET D 1 25 ? 58.387 -5.294 19.167 1.00 69.64 24 MET D CA 1
ATOM 5702 C C . MET D 1 25 ? 59.832 -5.685 18.907 1.00 69.01 24 MET D C 1
ATOM 5703 O O . MET D 1 25 ? 60.099 -6.644 18.176 1.00 65.41 24 MET D O 1
ATOM 5708 N N . SER D 1 26 ? 60.777 -4.930 19.471 1.00 70.38 25 SER D N 1
ATOM 5709 C CA . SER D 1 26 ? 62.181 -5.299 19.354 1.00 71.15 25 SER D CA 1
ATOM 5710 C C . SER D 1 26 ? 62.425 -6.673 19.958 1.00 70.00 25 SER D C 1
ATOM 5711 O O . SER D 1 26 ? 63.121 -7.510 19.364 1.00 65.95 25 SER D O 1
ATOM 5714 N N . GLN D 1 27 ? 61.830 -6.932 21.128 1.00 70.00 26 GLN D N 1
ATOM 5715 C CA . GLN D 1 27 ? 61.972 -8.253 21.742 1.00 69.53 26 GLN D CA 1
ATOM 5716 C C . GLN D 1 27 ? 61.402 -9.351 20.842 1.00 63.01 26 GLN D C 1
ATOM 5717 O O . GLN D 1 27 ? 62.029 -10.406 20.652 1.00 61.24 26 GLN D O 1
ATOM 5723 N N . VAL D 1 28 ? 60.228 -9.106 20.255 1.00 62.04 27 VAL D N 1
ATOM 5724 C CA . VAL D 1 28 ? 59.591 -10.111 19.402 1.00 59.95 27 VAL D CA 1
ATOM 5725 C C . VAL D 1 28 ? 60.439 -10.387 18.165 1.00 62.01 27 VAL D C 1
ATOM 5726 O O . VAL D 1 28 ? 60.621 -11.545 17.757 1.00 63.42 27 VAL D O 1
ATOM 5730 N N . GLU D 1 29 ? 60.960 -9.329 17.540 1.00 64.59 28 GLU D N 1
ATOM 5731 C CA . GLU D 1 29 ? 61.783 -9.501 16.349 1.00 63.02 28 GLU D CA 1
ATOM 5732 C C . GLU D 1 29 ? 63.060 -10.266 16.667 1.00 63.01 28 GLU D C 1
ATOM 5733 O O . GLU D 1 29 ? 63.482 -11.140 15.896 1.00 61.59 28 GLU D O 1
ATOM 5739 N N . ARG D 1 30 ? 63.684 -9.965 17.811 1.00 63.87 29 ARG D N 1
ATOM 5740 C CA . ARG D 1 30 ? 64.883 -10.700 18.197 1.00 60.74 29 ARG D CA 1
ATOM 5741 C C . ARG D 1 30 ? 64.585 -12.182 18.379 1.00 56.33 29 ARG D C 1
ATOM 5742 O O . ARG D 1 30 ? 65.341 -13.037 17.898 1.00 56.45 29 ARG D O 1
ATOM 5750 N N . GLU D 1 31 ? 63.477 -12.506 19.057 1.00 62.34 30 GLU D N 1
ATOM 5751 C CA . GLU D 1 31 ? 63.130 -13.913 19.261 1.00 60.96 30 GLU D CA 1
ATOM 5752 C C . GLU D 1 31 ? 62.886 -14.617 17.931 1.00 62.08 30 GLU D C 1
ATOM 5753 O O . GLU D 1 31 ? 63.311 -15.764 17.738 1.00 60.17 30 GLU D O 1
ATOM 5759 N N . ALA D 1 32 ? 62.190 -13.950 17.005 1.00 63.34 31 ALA D N 1
ATOM 5760 C CA . ALA D 1 32 ? 61.926 -14.564 15.706 1.00 60.02 31 ALA D CA 1
ATOM 5761 C C . ALA D 1 32 ? 63.225 -14.831 14.953 1.00 58.18 31 ALA D C 1
ATOM 5762 O O . ALA D 1 32 ? 63.387 -15.885 14.318 1.00 56.33 31 ALA D O 1
ATOM 5764 N N . GLU D 1 33 ? 64.169 -13.890 15.016 1.00 60.73 32 GLU D N 1
ATOM 5765 C CA . GLU D 1 33 ? 65.444 -14.107 14.340 1.00 59.27 32 GLU D CA 1
ATOM 5766 C C . GLU D 1 33 ? 66.222 -15.256 14.970 1.00 57.08 32 GLU D C 1
ATOM 5767 O O . GLU D 1 33 ? 66.870 -16.036 14.262 1.00 54.91 32 GLU D O 1
ATOM 5773 N N . ILE D 1 34 ? 66.180 -15.372 16.298 1.00 58.01 33 ILE D N 1
ATOM 5774 C CA . ILE D 1 34 ? 66.857 -16.492 16.950 1.00 58.80 33 ILE D CA 1
ATOM 5775 C C . ILE D 1 34 ? 66.231 -17.813 16.517 1.00 55.07 33 ILE D C 1
ATOM 5776 O O . ILE D 1 34 ? 66.934 -18.806 16.284 1.00 52.13 33 ILE D O 1
ATOM 5781 N N . TYR D 1 35 ? 64.903 -17.840 16.386 1.00 54.03 34 TYR D N 1
ATOM 5782 C CA . TYR D 1 35 ? 64.240 -19.035 15.871 1.00 57.80 34 TYR D CA 1
ATOM 5783 C C . TYR D 1 35 ? 64.751 -19.382 14.480 1.00 56.14 34 TYR D C 1
ATOM 5784 O O . TYR D 1 35 ? 65.034 -20.551 14.184 1.00 55.52 34 TYR D O 1
ATOM 5793 N N . ARG D 1 36 ? 64.870 -18.374 13.611 1.00 56.98 35 ARG D N 1
ATOM 5794 C CA . ARG D 1 36 ? 65.348 -18.619 12.252 1.00 56.49 35 ARG D CA 1
ATOM 5795 C C . ARG D 1 36 ? 66.770 -19.174 12.249 1.00 53.12 35 ARG D C 1
ATOM 5796 O O . ARG D 1 36 ? 67.081 -20.114 11.504 1.00 50.44 35 ARG D O 1
ATOM 5804 N N . ILE D 1 37 ? 67.648 -18.598 13.075 1.00 53.64 36 ILE D N 1
ATOM 5805 C CA . ILE D 1 37 ? 69.034 -19.060 13.133 1.00 53.41 36 ILE D CA 1
ATOM 5806 C C . ILE D 1 37 ? 69.094 -20.498 13.626 1.00 55.90 36 ILE D C 1
ATOM 5807 O O . ILE D 1 37 ? 69.833 -21.333 13.081 1.00 50.59 36 ILE D O 1
ATOM 5812 N N . LYS D 1 38 ? 68.318 -20.808 14.670 1.00 55.70 37 LYS D N 1
ATOM 5813 C CA . LYS D 1 38 ? 68.317 -22.158 15.216 1.00 53.80 37 LYS D CA 1
ATOM 5814 C C . LYS D 1 38 ? 67.799 -23.162 14.197 1.00 53.18 37 LYS D C 1
ATOM 5815 O O . LYS D 1 38 ? 68.339 -24.267 14.075 1.00 55.68 37 LYS D O 1
ATOM 5821 N N . LYS D 1 39 ? 66.770 -22.786 13.435 1.00 54.54 38 LYS D N 1
ATOM 5822 C CA . LYS D 1 39 ? 66.216 -23.696 12.440 1.00 52.61 38 LYS D CA 1
ATOM 5823 C C . LYS D 1 39 ? 67.120 -23.850 11.222 1.00 52.35 38 LYS D C 1
ATOM 5824 O O . LYS D 1 39 ? 67.058 -24.885 10.549 1.00 50.53 38 LYS D O 1
ATOM 5830 N N . THR D 1 40 ? 67.969 -22.857 10.933 1.00 53.89 39 THR D N 1
ATOM 5831 C CA . THR D 1 40 ? 68.785 -22.875 9.722 1.00 55.06 39 THR D CA 1
ATOM 5832 C C . THR D 1 40 ? 70.198 -23.419 9.918 1.00 51.75 39 THR D C 1
ATOM 5833 O O . THR D 1 40 ? 70.806 -23.874 8.941 1.00 46.06 39 THR D O 1
ATOM 5837 N N . GLN D 1 41 ? 70.736 -23.378 11.139 1.00 53.96 40 GLN D N 1
ATOM 5838 C CA . GLN D 1 41 ? 72.105 -23.845 11.367 1.00 50.49 40 GLN D CA 1
ATOM 5839 C C . GLN D 1 41 ? 72.327 -25.312 10.988 1.00 52.09 40 GLN D C 1
ATOM 5840 O O . GLN D 1 41 ? 73.327 -25.606 10.301 1.00 53.05 40 GLN D O 1
ATOM 5846 N N . PRO D 1 42 ? 71.471 -26.269 11.381 1.00 48.13 41 PRO D N 1
ATOM 5847 C CA . PRO D 1 42 ? 71.720 -27.661 10.974 1.00 44.32 41 PRO D CA 1
ATOM 5848 C C . PRO D 1 42 ? 71.741 -27.851 9.472 1.00 48.59 41 PRO D C 1
ATOM 5849 O O . PRO D 1 42 ? 72.489 -28.700 8.968 1.00 48.00 41 PRO D O 1
ATOM 5853 N N . MET D 1 43 ? 70.935 -27.078 8.739 1.00 52.52 42 MET D N 1
ATOM 5854 C CA . MET D 1 43 ? 70.928 -27.182 7.285 1.00 51.65 42 MET D CA 1
ATOM 5855 C C . MET D 1 43 ? 72.282 -26.797 6.698 1.00 53.03 42 MET D C 1
ATOM 5856 O O . MET D 1 43 ? 72.765 -27.440 5.759 1.00 52.22 42 MET D O 1
ATOM 5861 N N . TYR D 1 44 ? 72.916 -25.749 7.235 1.00 52.14 43 TYR D N 1
ATOM 5862 C CA . TYR D 1 44 ? 74.240 -25.389 6.734 1.00 56.87 43 TYR D CA 1
ATOM 5863 C C . TYR D 1 44 ? 75.294 -26.395 7.182 1.00 56.94 43 TYR D C 1
ATOM 5864 O O . TYR D 1 44 ? 76.300 -26.584 6.487 1.00 51.13 43 TYR D O 1
ATOM 5873 N N . ALA D 1 45 ? 75.077 -27.071 8.314 1.00 53.06 44 ALA D N 1
ATOM 5874 C CA . ALA D 1 45 ? 75.960 -28.186 8.654 1.00 56.06 44 ALA D CA 1
ATOM 5875 C C . ALA D 1 45 ? 75.860 -29.305 7.618 1.00 53.32 44 ALA D C 1
ATOM 5876 O O . ALA D 1 45 ? 76.881 -29.855 7.172 1.00 53.51 44 ALA D O 1
ATOM 5878 N N . LYS D 1 46 ? 74.633 -29.650 7.221 1.00 51.63 45 LYS D N 1
ATOM 5879 C CA . LYS D 1 46 ? 74.447 -30.646 6.168 1.00 50.87 45 LYS D CA 1
ATOM 5880 C C . LYS D 1 46 ? 75.083 -30.190 4.861 1.00 53.90 45 LYS D C 1
ATOM 5881 O O . LYS D 1 46 ? 75.709 -30.988 4.149 1.00 55.30 45 LYS D O 1
ATOM 5887 N N . ARG D 1 47 ? 74.943 -28.904 4.535 1.00 59.92 46 ARG D N 1
ATOM 5888 C CA . ARG D 1 47 ? 75.553 -28.388 3.315 1.00 61.10 46 ARG D CA 1
ATOM 5889 C C . ARG D 1 47 ? 77.070 -28.481 3.379 1.00 56.45 46 ARG D C 1
ATOM 5890 O O . ARG D 1 47 ? 77.716 -28.782 2.377 1.00 53.40 46 ARG D O 1
ATOM 5898 N N . ARG D 1 48 ? 77.654 -28.221 4.549 1.00 59.46 47 ARG D N 1
ATOM 5899 C CA . ARG D 1 48 ? 79.098 -28.366 4.713 1.00 61.37 47 ARG D CA 1
ATOM 5900 C C . ARG D 1 48 ? 79.548 -29.806 4.496 1.00 57.61 47 ARG D C 1
ATOM 5901 O O . ARG D 1 48 ? 80.541 -30.065 3.798 1.00 57.08 47 ARG D O 1
ATOM 5909 N N . SER D 1 49 ? 78.825 -30.759 5.090 1.00 61.13 48 SER D N 1
ATOM 5910 C CA . SER D 1 49 ? 79.188 -32.164 4.913 1.00 62.85 48 SER D CA 1
ATOM 5911 C C . SER D 1 49 ? 79.096 -32.573 3.446 1.00 61.14 48 SER D C 1
ATOM 5912 O O . SER D 1 49 ? 79.920 -33.356 2.959 1.00 58.70 48 SER D O 1
ATOM 5915 N N . ILE D 1 50 ? 78.093 -32.057 2.727 1.00 62.36 49 ILE D N 1
ATOM 5916 C CA . ILE D 1 50 ? 77.968 -32.351 1.300 1.00 60.66 49 ILE D CA 1
ATOM 5917 C C . ILE D 1 50 ? 79.087 -31.679 0.505 1.00 64.23 49 ILE D C 1
ATOM 5918 O O . ILE D 1 50 ? 79.673 -32.282 -0.402 1.00 64.85 49 ILE D O 1
ATOM 5923 N N . LEU D 1 51 ? 79.401 -30.422 0.836 1.00 68.68 50 LEU D N 1
ATOM 5924 C CA . LEU D 1 51 ? 80.360 -29.633 0.066 1.00 66.40 50 LEU D CA 1
ATOM 5925 C C . LEU D 1 51 ? 81.781 -30.148 0.225 1.00 68.09 50 LEU D C 1
ATOM 5926 O O . LEU D 1 51 ? 82.612 -29.941 -0.666 1.00 68.64 50 LEU D O 1
ATOM 5931 N N . LYS D 1 52 ? 82.091 -30.798 1.349 1.00 69.72 51 LYS D N 1
ATOM 5932 C CA . LYS D 1 52 ? 83.418 -31.394 1.474 1.00 71.65 51 LYS D CA 1
ATOM 5933 C C . LYS D 1 52 ? 83.690 -32.433 0.384 1.00 68.30 51 LYS D C 1
ATOM 5934 O O . LYS D 1 52 ? 84.858 -32.721 0.099 1.00 66.38 51 LYS D O 1
ATOM 5940 N N . GLU D 1 53 ? 82.643 -32.989 -0.243 1.00 67.47 52 GLU D N 1
ATOM 5941 C CA . GLU D 1 53 ? 82.845 -33.917 -1.357 1.00 71.49 52 GLU D CA 1
ATOM 5942 C C . GLU D 1 53 ? 83.396 -33.201 -2.586 1.00 70.83 52 GLU D C 1
ATOM 5943 O O . GLU D 1 53 ? 84.197 -33.768 -3.337 1.00 69.18 52 GLU D O 1
ATOM 5949 N N . ILE D 1 54 ? 82.963 -31.970 -2.817 1.00 74.59 53 ILE D N 1
ATOM 5950 C CA . ILE D 1 54 ? 83.344 -31.243 -4.028 1.00 72.25 53 ILE D CA 1
ATOM 5951 C C . ILE D 1 54 ? 84.777 -30.736 -3.869 1.00 74.71 53 ILE D C 1
ATOM 5952 O O . ILE D 1 54 ? 85.080 -30.063 -2.872 1.00 74.65 53 ILE D O 1
ATOM 5957 N N . PRO D 1 55 ? 85.667 -31.036 -4.813 1.00 82.64 54 PRO D N 1
ATOM 5958 C CA . PRO D 1 55 ? 87.073 -30.626 -4.671 1.00 91.77 54 PRO D CA 1
ATOM 5959 C C . PRO D 1 55 ? 87.283 -29.163 -5.049 1.00 85.94 54 PRO D C 1
ATOM 5960 O O . PRO D 1 55 ? 86.793 -28.693 -6.079 1.00 80.87 54 PRO D O 1
ATOM 5964 N N . LYS D 1 56 ? 88.025 -28.450 -4.197 1.00 87.92 55 LYS D N 1
ATOM 5965 C CA . LYS D 1 56 ? 88.414 -27.056 -4.428 1.00 87.19 55 LYS D CA 1
ATOM 5966 C C . LYS D 1 56 ? 87.205 -26.146 -4.628 1.00 81.22 55 LYS D C 1
ATOM 5967 O O . LYS D 1 56 ? 87.262 -25.187 -5.399 1.00 80.31 55 LYS D O 1
ATOM 5973 N N . PHE D 1 57 ? 86.107 -26.437 -3.928 1.00 79.76 56 PHE D N 1
ATOM 5974 C CA . PHE D 1 57 ? 84.887 -25.643 -4.058 1.00 76.00 56 PHE D CA 1
ATOM 5975 C C . PHE D 1 57 ? 85.100 -24.202 -3.599 1.00 73.27 56 PHE D C 1
ATOM 5976 O O . PHE D 1 57 ? 84.802 -23.246 -4.332 1.00 71.60 56 PHE D O 1
ATOM 5984 N N . TRP D 1 58 ? 85.631 -24.028 -2.387 1.00 69.03 57 TRP D N 1
ATOM 5985 C CA . TRP D 1 58 ? 85.737 -22.689 -1.822 1.00 69.61 57 TRP D CA 1
ATOM 5986 C C . TRP D 1 58 ? 86.759 -21.825 -2.550 1.00 67.47 57 TRP D C 1
ATOM 5987 O O . TRP D 1 58 ? 86.556 -20.611 -2.665 1.00 64.01 57 TRP D O 1
ATOM 5998 N N . TYR D 1 59 ? 87.848 -22.412 -3.054 1.00 71.67 58 TYR D N 1
ATOM 5999 C CA . TYR D 1 59 ? 88.776 -21.625 -3.862 1.00 74.49 58 TYR D CA 1
ATOM 6000 C C . TYR D 1 59 ? 88.082 -21.096 -5.109 1.00 70.97 58 TYR D C 1
ATOM 6001 O O . TYR D 1 59 ? 88.292 -19.945 -5.509 1.00 68.98 58 TYR D O 1
ATOM 6010 N N . ILE D 1 60 ? 87.261 -21.935 -5.744 1.00 71.51 59 ILE D N 1
ATOM 6011 C CA . ILE D 1 60 ? 86.528 -21.512 -6.932 1.00 72.48 59 ILE D CA 1
ATOM 6012 C C . ILE D 1 60 ? 85.594 -20.360 -6.592 1.00 68.50 59 ILE D C 1
ATOM 6013 O O . ILE D 1 60 ? 85.515 -19.365 -7.322 1.00 69.31 59 ILE D O 1
ATOM 6018 N N . VAL D 1 61 ? 84.862 -20.480 -5.482 1.00 69.41 60 VAL D N 1
ATOM 6019 C CA . VAL D 1 61 ? 83.943 -19.407 -5.106 1.00 67.20 60 VAL D CA 1
ATOM 6020 C C . VAL D 1 61 ? 84.702 -18.114 -4.827 1.00 63.90 60 VAL D C 1
ATOM 6021 O O . VAL D 1 61 ? 84.304 -17.033 -5.277 1.00 65.49 60 VAL D O 1
ATOM 6025 N N . LEU D 1 62 ? 85.822 -18.206 -4.105 1.00 66.00 61 LEU D N 1
ATOM 6026 C CA . LEU D 1 62 ? 86.539 -17.006 -3.680 1.00 63.48 61 LEU D CA 1
ATOM 6027 C C . LEU D 1 62 ? 87.276 -16.313 -4.825 1.00 63.32 61 LEU D C 1
ATOM 6028 O O . LEU D 1 62 ? 87.280 -15.079 -4.900 1.00 63.55 61 LEU D O 1
ATOM 6033 N N . ALA D 1 63 ? 87.899 -17.075 -5.727 1.00 64.59 62 ALA D N 1
ATOM 6034 C CA . ALA D 1 63 ? 88.786 -16.455 -6.710 1.00 68.73 62 ALA D CA 1
ATOM 6035 C C . ALA D 1 63 ? 88.031 -15.562 -7.687 1.00 69.34 62 ALA D C 1
ATOM 6036 O O . ALA D 1 63 ? 88.539 -14.510 -8.091 1.00 70.29 62 ALA D O 1
ATOM 6038 N N . GLU D 1 64 ? 86.823 -15.959 -8.079 1.00 71.33 63 GLU D N 1
ATOM 6039 C CA . GLU D 1 64 ? 86.045 -15.147 -9.008 1.00 76.72 63 GLU D CA 1
ATOM 6040 C C . GLU D 1 64 ? 85.491 -13.887 -8.352 1.00 67.47 63 GLU D C 1
ATOM 6041 O O . GLU D 1 64 ? 85.285 -12.878 -9.035 1.00 70.80 63 GLU D O 1
ATOM 6047 N N . ASN D 1 65 ? 85.232 -13.921 -7.047 1.00 64.28 64 ASN D N 1
ATOM 6048 C CA . ASN D 1 65 ? 84.558 -12.805 -6.395 1.00 64.96 64 ASN D CA 1
ATOM 6049 C C . ASN D 1 65 ? 85.478 -11.588 -6.335 1.00 62.87 64 ASN D C 1
ATOM 6050 O O . ASN D 1 65 ? 86.628 -11.683 -5.894 1.00 62.78 64 ASN D O 1
ATOM 6055 N N . ASP D 1 66 ? 84.963 -10.436 -6.780 1.00 60.20 65 ASP D N 1
ATOM 6056 C CA . ASP D 1 66 ? 85.755 -9.208 -6.779 1.00 62.20 65 ASP D CA 1
ATOM 6057 C C . ASP D 1 66 ? 85.715 -8.515 -5.423 1.00 61.21 65 ASP D C 1
ATOM 6058 O O . ASP D 1 66 ? 86.721 -7.931 -4.989 1.00 62.62 65 ASP D O 1
ATOM 6063 N N . ASP D 1 67 ? 84.571 -8.580 -4.737 1.00 57.57 66 ASP D N 1
ATOM 6064 C CA . ASP D 1 67 ? 84.492 -8.018 -3.394 1.00 60.03 66 ASP D CA 1
ATOM 6065 C C . ASP D 1 67 ? 85.532 -8.660 -2.486 1.00 56.63 66 ASP D C 1
ATOM 6066 O O . ASP D 1 67 ? 86.225 -7.966 -1.733 1.00 52.49 66 ASP D O 1
ATOM 6071 N N . PHE D 1 68 ? 85.675 -9.985 -2.567 1.00 52.50 67 PHE D N 1
ATOM 6072 C CA . PHE D 1 68 ? 86.672 -10.673 -1.758 1.00 52.10 67 PHE D CA 1
ATOM 6073 C C . PHE D 1 68 ? 88.078 -10.280 -2.190 1.00 55.09 67 PHE D C 1
ATOM 6074 O O . PHE D 1 68 ? 88.969 -10.104 -1.350 1.00 51.64 67 PHE D O 1
ATOM 6082 N N . ALA D 1 69 ? 88.299 -10.162 -3.501 1.00 58.29 68 ALA D N 1
ATOM 6083 C CA . ALA D 1 69 ? 89.617 -9.798 -4.004 1.00 56.59 68 ALA D CA 1
ATOM 6084 C C . ALA D 1 69 ? 90.043 -8.412 -3.547 1.00 54.96 68 ALA D C 1
ATOM 6085 O O . ALA D 1 69 ? 91.247 -8.133 -3.506 1.00 55.49 68 ALA D O 1
ATOM 6087 N N . ASP D 1 70 ? 89.093 -7.535 -3.202 1.00 54.05 69 ASP D N 1
ATOM 6088 C CA . ASP D 1 70 ? 89.500 -6.240 -2.660 1.00 54.78 69 ASP D CA 1
ATOM 6089 C C . ASP D 1 70 ? 90.218 -6.387 -1.323 1.00 54.18 69 ASP D C 1
ATOM 6090 O O . ASP D 1 70 ? 91.151 -5.630 -1.036 1.00 52.40 69 ASP D O 1
ATOM 6095 N N . TYR D 1 71 ? 89.821 -7.356 -0.500 1.00 52.02 70 TYR D N 1
ATOM 6096 C CA . TYR D 1 71 ? 90.361 -7.444 0.851 1.00 48.16 70 TYR D CA 1
ATOM 6097 C C . TYR D 1 71 ? 91.704 -8.163 0.940 1.00 47.46 70 TYR D C 1
ATOM 6098 O O . TYR D 1 71 ? 92.347 -8.091 1.993 1.00 46.92 70 TYR D O 1
ATOM 6107 N N . ILE D 1 72 ? 92.153 -8.852 -0.109 1.00 49.88 71 ILE D N 1
ATOM 6108 C CA . ILE D 1 72 ? 93.367 -9.650 0.000 1.00 53.53 71 ILE D CA 1
ATOM 6109 C C . ILE D 1 72 ? 94.382 -9.182 -1.030 1.00 53.20 71 ILE D C 1
ATOM 6110 O O . ILE D 1 72 ? 94.052 -8.539 -2.030 1.00 48.61 71 ILE D O 1
ATOM 6115 N N . SER D 1 73 ? 95.639 -9.528 -0.765 1.00 55.09 72 SER D N 1
ATOM 6116 C CA . SER D 1 73 ? 96.712 -9.351 -1.719 1.00 53.78 72 SER D CA 1
ATOM 6117 C C . SER D 1 73 ? 96.606 -10.422 -2.799 1.00 57.06 72 SER D C 1
ATOM 6118 O O . SER D 1 73 ? 96.179 -11.546 -2.522 1.00 58.77 72 SER D O 1
ATOM 6121 N N . PRO D 1 74 ? 96.969 -10.098 -4.040 1.00 58.26 73 PRO D N 1
ATOM 6122 C CA . PRO D 1 74 ? 96.931 -11.132 -5.086 1.00 56.90 73 PRO D CA 1
ATOM 6123 C C . PRO D 1 74 ? 97.845 -12.309 -4.787 1.00 62.08 73 PRO D C 1
ATOM 6124 O O . PRO D 1 74 ? 97.471 -13.462 -5.049 1.00 63.29 73 PRO D O 1
ATOM 6128 N N . ASP D 1 75 ? 99.018 -12.058 -4.194 1.00 63.09 74 ASP D N 1
ATOM 6129 C CA . ASP D 1 75 ? 99.927 -13.154 -3.874 1.00 68.89 74 ASP D CA 1
ATOM 6130 C C . ASP D 1 75 ? 99.316 -14.126 -2.872 1.00 70.20 74 ASP D C 1
ATOM 6131 O O . ASP D 1 75 ? 99.712 -15.296 -2.842 1.00 71.64 74 ASP D O 1
ATOM 6136 N N . ASP D 1 76 ? 98.359 -13.672 -2.057 1.00 65.62 75 ASP D N 1
ATOM 6137 C CA . ASP D 1 76 ? 97.707 -14.572 -1.113 1.00 63.37 75 ASP D CA 1
ATOM 6138 C C . ASP D 1 76 ? 96.875 -15.627 -1.830 1.00 63.28 75 ASP D C 1
ATOM 6139 O O . ASP D 1 76 ? 96.743 -16.753 -1.333 1.00 67.14 75 ASP D O 1
ATOM 6144 N N . LEU D 1 77 ? 96.336 -15.291 -3.007 1.00 60.81 76 LEU D N 1
ATOM 6145 C CA . LEU D 1 77 ? 95.375 -16.174 -3.660 1.00 61.97 76 LEU D CA 1
ATOM 6146 C C . LEU D 1 77 ? 95.952 -17.563 -3.883 1.00 67.67 76 LEU D C 1
ATOM 6147 O O . LEU D 1 77 ? 95.248 -18.569 -3.719 1.00 67.38 76 LEU D O 1
ATOM 6152 N N . LYS D 1 78 ? 97.249 -17.638 -4.198 1.00 72.21 77 LYS D N 1
ATOM 6153 C CA . LYS D 1 78 ? 97.893 -18.921 -4.457 1.00 75.08 77 LYS D CA 1
ATOM 6154 C C . LYS D 1 78 ? 97.623 -19.921 -3.340 1.00 75.59 77 LYS D C 1
ATOM 6155 O O . LYS D 1 78 ? 97.374 -21.103 -3.603 1.00 77.03 77 LYS D O 1
ATOM 6161 N N . TYR D 1 79 ? 97.655 -19.466 -2.085 1.00 75.59 78 TYR D N 1
ATOM 6162 C CA . TYR D 1 79 ? 97.487 -20.390 -0.967 1.00 74.58 78 TYR D CA 1
ATOM 6163 C C . TYR D 1 79 ? 96.021 -20.700 -0.692 1.00 71.32 78 TYR D C 1
ATOM 6164 O O . TYR D 1 79 ? 95.695 -21.819 -0.266 1.00 69.93 78 TYR D O 1
ATOM 6173 N N . LEU D 1 80 ? 95.119 -19.766 -1.010 1.00 71.12 79 LEU D N 1
ATOM 6174 C CA . LEU D 1 80 ? 93.696 -20.024 -0.814 1.00 74.42 79 LEU D CA 1
ATOM 6175 C C . LEU D 1 80 ? 93.194 -21.150 -1.702 1.00 72.50 79 LEU D C 1
ATOM 6176 O O . LEU D 1 80 ? 92.056 -21.599 -1.531 1.00 68.88 79 LEU D O 1
ATOM 6181 N N . GLU D 1 81 ? 94.021 -21.606 -2.643 1.00 78.31 80 GLU D N 1
ATOM 6182 C CA . GLU D 1 81 ? 93.697 -22.780 -3.440 1.00 84.33 80 GLU D CA 1
ATOM 6183 C C . GLU D 1 81 ? 93.432 -23.997 -2.563 1.00 82.91 80 GLU D C 1
ATOM 6184 O O . GLU D 1 81 ? 92.669 -24.887 -2.953 1.00 79.72 80 GLU D O 1
ATOM 6190 N N . TYR D 1 82 ? 94.023 -24.047 -1.372 1.00 79.27 81 TYR D N 1
ATOM 6191 C CA . TYR D 1 82 ? 93.980 -25.250 -0.550 1.00 76.56 81 TYR D CA 1
ATOM 6192 C C . TYR D 1 82 ? 93.034 -25.110 0.642 1.00 73.48 81 TYR D C 1
ATOM 6193 O O . TYR D 1 82 ? 93.313 -25.594 1.740 1.00 73.62 81 TYR D O 1
ATOM 6202 N N . ILE D 1 83 ? 91.899 -24.445 0.435 1.00 70.56 82 ILE D N 1
ATOM 6203 C CA . ILE D 1 83 ? 90.842 -24.345 1.435 1.00 62.80 82 ILE D CA 1
ATOM 6204 C C . ILE D 1 83 ? 89.784 -25.385 1.106 1.00 63.44 82 ILE D C 1
ATOM 6205 O O . ILE D 1 83 ? 89.186 -25.353 0.024 1.00 70.10 82 ILE D O 1
ATOM 6210 N N . ASP D 1 84 ? 89.536 -26.297 2.042 1.00 65.87 83 ASP D N 1
ATOM 6211 C CA . ASP D 1 84 ? 88.549 -27.350 1.845 1.00 63.75 83 ASP D CA 1
ATOM 6212 C C . ASP D 1 84 ? 87.248 -27.115 2.604 1.00 59.37 83 ASP D C 1
ATOM 6213 O O . ASP D 1 84 ? 86.267 -27.819 2.342 1.00 63.28 83 ASP D O 1
ATOM 6218 N N . ASP D 1 85 ? 87.206 -26.161 3.536 1.00 61.46 84 ASP D N 1
ATOM 6219 C CA . ASP D 1 85 ? 85.976 -25.909 4.280 1.00 64.65 84 ASP D CA 1
ATOM 6220 C C . ASP D 1 85 ? 85.958 -24.495 4.841 1.00 59.40 84 ASP D C 1
ATOM 6221 O O . ASP D 1 85 ? 86.936 -24.042 5.446 1.00 58.60 84 ASP D O 1
ATOM 6226 N N . ILE D 1 86 ? 84.837 -23.807 4.623 1.00 58.25 85 ILE D N 1
ATOM 6227 C CA . ILE D 1 86 ? 84.505 -22.550 5.282 1.00 59.21 85 ILE D CA 1
ATOM 6228 C C . ILE D 1 86 ? 83.138 -22.717 5.933 1.00 59.32 85 ILE D C 1
ATOM 6229 O O . ILE D 1 86 ? 82.184 -23.145 5.274 1.00 59.34 85 ILE D O 1
ATOM 6234 N N . TYR D 1 87 ? 83.044 -22.402 7.224 1.00 54.73 86 TYR D N 1
ATOM 6235 C CA . TYR D 1 87 ? 81.817 -22.625 7.978 1.00 49.23 86 TYR D CA 1
ATOM 6236 C C . TYR D 1 87 ? 81.546 -21.434 8.885 1.00 50.70 86 TYR D C 1
ATOM 6237 O O . TYR D 1 87 ? 82.473 -20.784 9.367 1.00 50.29 86 TYR D O 1
ATOM 6246 N N . VAL D 1 88 ? 80.264 -21.141 9.103 1.00 53.83 87 VAL D N 1
ATOM 6247 C CA . VAL D 1 88 ? 79.832 -20.068 9.996 1.00 50.61 87 VAL D CA 1
ATOM 6248 C C . VAL D 1 88 ? 78.903 -20.654 11.054 1.00 51.08 87 VAL D C 1
ATOM 6249 O O . VAL D 1 88 ? 77.918 -21.322 10.719 1.00 49.24 87 VAL D O 1
ATOM 6253 N N . TYR D 1 89 ? 79.221 -20.410 12.328 1.00 51.28 88 TYR D N 1
ATOM 6254 C CA . TYR D 1 89 ? 78.429 -20.906 13.449 1.00 50.47 88 TYR D CA 1
ATOM 6255 C C . TYR D 1 89 ? 78.051 -19.749 14.365 1.00 51.04 88 TYR D C 1
ATOM 6256 O O . TYR D 1 89 ? 78.924 -19.011 14.826 1.00 49.97 88 TYR D O 1
ATOM 6265 N N . TYR D 1 90 ? 76.758 -19.613 14.659 1.00 52.73 89 TYR D N 1
ATOM 6266 C CA . TYR D 1 90 ? 76.280 -18.565 15.551 1.00 54.45 89 TYR D CA 1
ATOM 6267 C C . TYR D 1 90 ? 76.005 -19.171 16.920 1.00 56.23 89 TYR D C 1
ATOM 6268 O O . TYR D 1 90 ? 75.055 -19.957 17.056 1.00 58.80 89 TYR D O 1
ATOM 6277 N N . PRO D 1 91 ? 76.789 -18.850 17.956 1.00 55.77 90 PRO D N 1
ATOM 6278 C CA . PRO D 1 91 ? 76.646 -19.554 19.240 1.00 56.35 90 PRO D CA 1
ATOM 6279 C C . PRO D 1 91 ? 75.348 -19.270 19.978 1.00 60.13 90 PRO D C 1
ATOM 6280 O O . PRO D 1 91 ? 75.105 -19.893 21.019 1.00 68.66 90 PRO D O 1
ATOM 6284 N N . ILE D 1 92 ? 74.486 -18.389 19.464 1.00 60.78 91 ILE D N 1
ATOM 6285 C CA . ILE D 1 92 ? 73.192 -18.178 20.098 1.00 64.08 91 ILE D CA 1
ATOM 6286 C C . ILE D 1 92 ? 72.346 -19.440 20.021 1.00 61.71 91 ILE D C 1
ATOM 6287 O O . ILE D 1 92 ? 71.378 -19.587 20.774 1.00 66.77 91 ILE D O 1
ATOM 6292 N N . VAL D 1 93 ? 72.705 -20.367 19.128 1.00 61.83 92 VAL D N 1
ATOM 6293 C CA . VAL D 1 93 ? 72.022 -21.653 19.044 1.00 62.84 92 VAL D CA 1
ATOM 6294 C C . VAL D 1 93 ? 72.174 -22.399 20.358 1.00 64.72 92 VAL D C 1
ATOM 6295 O O . VAL D 1 93 ? 71.262 -23.116 20.786 1.00 68.42 92 VAL D O 1
ATOM 6299 N N . ASP D 1 94 ? 73.316 -22.237 21.028 1.00 65.76 93 ASP D N 1
ATOM 6300 C CA . ASP D 1 94 ? 73.580 -22.949 22.270 1.00 73.98 93 ASP D CA 1
ATOM 6301 C C . ASP D 1 94 ? 73.010 -22.230 23.497 1.00 82.00 93 ASP D C 1
ATOM 6302 O O . ASP D 1 94 ? 73.518 -22.420 24.612 1.00 83.57 93 ASP D O 1
ATOM 6307 N N . ASP D 1 95 ? 71.982 -21.400 23.292 1.00 82.63 94 ASP D N 1
ATOM 6308 C CA . ASP D 1 95 ? 71.348 -20.595 24.342 1.00 85.64 94 ASP D CA 1
ATOM 6309 C C . ASP D 1 95 ? 72.357 -19.837 25.192 1.00 74.90 94 ASP D C 1
ATOM 6310 O O . ASP D 1 95 ? 72.082 -19.475 26.335 1.00 75.82 94 ASP D O 1
ATOM 6315 N N . GLU D 1 96 ? 73.529 -19.579 24.637 1.00 75.52 95 GLU D N 1
ATOM 6316 C CA . GLU D 1 96 ? 74.552 -18.897 25.400 1.00 86.99 95 GLU D CA 1
ATOM 6317 C C . GLU D 1 96 ? 74.220 -17.408 25.453 1.00 93.35 95 GLU D C 1
ATOM 6318 O O . GLU D 1 96 ? 73.180 -16.953 24.965 1.00 86.47 95 GLU D O 1
ATOM 6324 N N . ALA D 1 97 ? 75.103 -16.638 26.063 1.00 94.45 96 ALA D N 1
ATOM 6325 C CA . ALA D 1 97 ? 74.895 -15.214 26.235 1.00 94.09 96 ALA D CA 1
ATOM 6326 C C . ALA D 1 97 ? 75.724 -14.450 25.203 1.00 91.18 96 ALA D C 1
ATOM 6327 O O . ALA D 1 97 ? 76.248 -15.016 24.236 1.00 81.89 96 ALA D O 1
ATOM 6329 N N . GLY D 1 98 ? 75.823 -13.143 25.397 1.00 90.78 97 GLY D N 1
ATOM 6330 C CA . GLY D 1 98 ? 76.530 -12.294 24.469 1.00 82.51 97 GLY D CA 1
ATOM 6331 C C . GLY D 1 98 ? 75.500 -11.615 23.603 1.00 83.29 97 GLY D C 1
ATOM 6332 O O . GLY D 1 98 ? 74.371 -11.380 24.045 1.00 87.51 97 GLY D O 1
ATOM 6333 N N . HIS D 1 99 ? 75.861 -11.298 22.375 1.00 73.48 98 HIS D N 1
ATOM 6334 C CA . HIS D 1 99 ? 74.899 -10.803 21.410 1.00 67.73 98 HIS D CA 1
ATOM 6335 C C . HIS D 1 99 ? 74.496 -11.943 20.486 1.00 65.82 98 HIS D C 1
ATOM 6336 O O . HIS D 1 99 ? 75.318 -12.802 20.152 1.00 65.81 98 HIS D O 1
ATOM 6343 N N . PHE D 1 100 ? 73.223 -11.966 20.091 1.00 65.70 99 PHE D N 1
ATOM 6344 C CA . PHE D 1 100 ? 72.754 -13.081 19.278 1.00 62.46 99 PHE D CA 1
ATOM 6345 C C . PHE D 1 100 ? 73.327 -13.047 17.870 1.00 64.37 99 PHE D C 1
ATOM 6346 O O . PHE D 1 100 ? 73.263 -14.062 17.168 1.00 66.28 99 PHE D O 1
ATOM 6354 N N . LYS D 1 101 ? 73.899 -11.920 17.451 1.00 62.78 100 LYS D N 1
ATOM 6355 C CA . LYS D 1 101 ? 74.533 -11.797 16.148 1.00 65.42 100 LYS D CA 1
ATOM 6356 C C . LYS D 1 101 ? 76.005 -12.192 16.173 1.00 63.66 100 LYS D C 1
ATOM 6357 O O . LYS D 1 101 ? 76.671 -12.117 15.134 1.00 58.79 100 LYS D O 1
ATOM 6363 N N . ASP D 1 102 ? 76.526 -12.583 17.335 1.00 60.90 101 ASP D N 1
ATOM 6364 C CA . ASP D 1 102 ? 77.889 -13.083 17.409 1.00 55.90 101 ASP D CA 1
ATOM 6365 C C . ASP D 1 102 ? 78.023 -14.280 16.482 1.00 51.14 101 ASP D C 1
ATOM 6366 O O . ASP D 1 102 ? 77.083 -15.061 16.313 1.00 49.40 101 ASP D O 1
ATOM 6371 N N . PHE D 1 103 ? 79.184 -14.405 15.847 1.00 54.93 102 PHE D N 1
ATOM 6372 C CA . PHE D 1 103 ? 79.365 -15.471 14.876 1.00 54.35 102 PHE D CA 1
ATOM 6373 C C . PHE D 1 103 ? 80.827 -15.880 14.821 1.00 53.16 102 PHE D C 1
ATOM 6374 O O . PHE D 1 103 ? 81.723 -15.062 15.017 1.00 49.62 102 PHE D O 1
ATOM 6382 N N . ASN D 1 104 ? 81.058 -17.158 14.543 1.00 51.26 103 ASN D N 1
ATOM 6383 C CA . ASN D 1 104 ? 82.396 -17.715 14.437 1.00 51.19 103 ASN D CA 1
ATOM 6384 C C . ASN D 1 104 ? 82.581 -18.257 13.029 1.00 48.54 103 ASN D C 1
ATOM 6385 O O . ASN D 1 104 ? 81.709 -18.958 12.506 1.00 47.58 103 ASN D O 1
ATOM 6390 N N . ILE D 1 105 ? 83.706 -17.912 12.417 1.00 48.57 104 ILE D N 1
ATOM 6391 C CA . ILE D 1 105 ? 84.059 -18.349 11.075 1.00 46.97 104 ILE D CA 1
ATOM 6392 C C . ILE D 1 105 ? 85.200 -19.346 11.201 1.00 45.58 104 ILE D C 1
ATOM 6393 O O . ILE D 1 105 ? 86.225 -19.051 11.825 1.00 46.72 104 ILE D O 1
ATOM 6398 N N . THR D 1 106 ? 85.021 -20.522 10.624 1.00 51.46 105 THR D N 1
ATOM 6399 C CA . THR D 1 106 ? 86.034 -21.566 10.650 1.00 56.85 105 THR D CA 1
ATOM 6400 C C . THR D 1 106 ? 86.522 -21.792 9.225 1.00 52.32 105 THR D C 1
ATOM 6401 O O . THR D 1 106 ? 85.724 -22.081 8.326 1.00 53.60 105 THR D O 1
ATOM 6405 N N . VAL D 1 107 ? 87.827 -21.642 9.031 1.00 49.92 106 VAL D N 1
ATOM 6406 C CA . VAL D 1 107 ? 88.498 -21.866 7.758 1.00 56.74 106 VAL D CA 1
ATOM 6407 C C . VAL D 1 107 ? 89.460 -23.029 7.947 1.00 59.72 106 VAL D C 1
ATOM 6408 O O . VAL D 1 107 ? 90.286 -23.009 8.866 1.00 58.83 106 VAL D O 1
ATOM 6412 N N . THR D 1 108 ? 89.354 -24.045 7.095 1.00 57.63 107 THR D N 1
ATOM 6413 C CA . THR D 1 108 ? 90.227 -25.207 7.185 1.00 61.59 107 THR D CA 1
ATOM 6414 C C . THR D 1 108 ? 91.111 -25.284 5.948 1.00 67.77 107 THR D C 1
ATOM 6415 O O . THR D 1 108 ? 90.618 -25.205 4.817 1.00 65.39 107 THR D O 1
ATOM 6419 N N . PHE D 1 109 ? 92.414 -25.409 6.175 1.00 68.78 108 PHE D N 1
ATOM 6420 C CA . PHE D 1 109 ? 93.399 -25.632 5.129 1.00 67.07 108 PHE D CA 1
ATOM 6421 C C . PHE D 1 109 ? 93.790 -27.100 5.152 1.00 72.99 108 PHE D C 1
ATOM 6422 O O . PHE D 1 109 ? 94.132 -27.628 6.216 1.00 74.48 108 PHE D O 1
ATOM 6430 N N . GLY D 1 110 ? 93.744 -27.753 3.993 1.00 73.24 109 GLY D N 1
ATOM 6431 C CA . GLY D 1 110 ? 94.109 -29.149 3.902 1.00 76.03 109 GLY D CA 1
ATOM 6432 C C . GLY D 1 110 ? 95.615 -29.323 3.818 1.00 84.13 109 GLY D C 1
ATOM 6433 O O . GLY D 1 110 ? 96.393 -28.372 3.909 1.00 83.13 109 GLY D O 1
ATOM 6434 N N . LYS D 1 111 ? 96.029 -30.576 3.632 1.00 91.04 110 LYS D N 1
ATOM 6435 C CA . LYS D 1 111 ? 97.454 -30.889 3.618 1.00 93.43 110 LYS D CA 1
ATOM 6436 C C . LYS D 1 111 ? 98.046 -30.396 2.307 1.00 90.49 110 LYS D C 1
ATOM 6437 O O . LYS D 1 111 ? 97.572 -30.764 1.227 1.00 85.27 110 LYS D O 1
ATOM 6443 N N . ASN D 1 112 ? 99.070 -29.552 2.402 1.00 91.02 111 ASN D N 1
ATOM 6444 C CA . ASN D 1 112 ? 99.630 -28.913 1.223 1.00 87.54 111 ASN D CA 1
ATOM 6445 C C . ASN D 1 112 ? 101.066 -28.511 1.534 1.00 89.20 111 ASN D C 1
ATOM 6446 O O . ASN D 1 112 ? 101.397 -28.274 2.703 1.00 88.31 111 ASN D O 1
ATOM 6451 N N . PRO D 1 113 ? 101.943 -28.432 0.524 1.00 90.60 112 PRO D N 1
ATOM 6452 C CA . PRO D 1 113 ? 103.349 -28.079 0.797 1.00 93.16 112 PRO D CA 1
ATOM 6453 C C . PRO D 1 113 ? 103.603 -26.608 1.054 1.00 86.47 112 PRO D C 1
ATOM 6454 O O . PRO D 1 113 ? 104.668 -26.269 1.589 1.00 81.20 112 PRO D O 1
ATOM 6458 N N . TYR D 1 114 ? 102.668 -25.729 0.712 1.00 87.09 113 TYR D N 1
ATOM 6459 C CA . TYR D 1 114 ? 102.919 -24.296 0.773 1.00 88.07 113 TYR D CA 1
ATOM 6460 C C . TYR D 1 114 ? 102.478 -23.710 2.105 1.00 84.05 113 TYR D C 1
ATOM 6461 O O . TYR D 1 114 ? 103.145 -22.817 2.641 1.00 77.56 113 TYR D O 1
ATOM 6470 N N . ILE D 1 115 ? 101.364 -24.203 2.638 1.00 81.17 114 ILE D N 1
ATOM 6471 C CA . ILE D 1 115 ? 100.843 -23.777 3.932 1.00 79.30 114 ILE D CA 1
ATOM 6472 C C . ILE D 1 115 ? 100.402 -25.010 4.715 1.00 76.74 114 ILE D C 1
ATOM 6473 O O . ILE D 1 115 ? 99.710 -25.880 4.164 1.00 76.89 114 ILE D O 1
ATOM 6478 N N . PRO D 1 116 ? 100.805 -25.145 5.981 1.00 72.67 115 PRO D N 1
ATOM 6479 C CA . PRO D 1 116 ? 100.467 -26.355 6.741 1.00 72.32 115 PRO D CA 1
ATOM 6480 C C . PRO D 1 116 ? 98.970 -26.512 6.951 1.00 73.00 115 PRO D C 1
ATOM 6481 O O . PRO D 1 116 ? 98.237 -25.537 7.130 1.00 70.44 115 PRO D O 1
ATOM 6485 N N . GLU D 1 117 ? 98.525 -27.769 6.934 1.00 81.81 116 GLU D N 1
ATOM 6486 C CA . GLU D 1 117 ? 97.126 -28.079 7.198 1.00 80.27 116 GLU D CA 1
ATOM 6487 C C . GLU D 1 117 ? 96.735 -27.627 8.601 1.00 75.36 116 GLU D C 1
ATOM 6488 O O . GLU D 1 117 ? 97.476 -27.832 9.568 1.00 73.25 116 GLU D O 1
ATOM 6494 N N . GLN D 1 118 ? 95.572 -26.985 8.706 1.00 71.23 117 GLN D N 1
ATOM 6495 C CA . GLN D 1 118 ? 95.125 -26.447 9.986 1.00 70.40 117 GLN D CA 1
ATOM 6496 C C . GLN D 1 118 ? 93.631 -26.165 9.919 1.00 64.94 117 GLN D C 1
ATOM 6497 O O . GLN D 1 118 ? 93.017 -26.215 8.853 1.00 63.39 117 GLN D O 1
ATOM 6503 N N . GLU D 1 119 ? 93.046 -25.903 11.088 1.00 64.91 118 GLU D N 1
ATOM 6504 C CA . GLU D 1 119 ? 91.652 -25.485 11.208 1.00 64.49 118 GLU D CA 1
ATOM 6505 C C . GLU D 1 119 ? 91.595 -24.286 12.143 1.00 58.92 118 GLU D C 1
ATOM 6506 O O . GLU D 1 119 ? 91.951 -24.396 13.321 1.00 55.35 118 GLU D O 1
ATOM 6512 N N . ILE D 1 120 ? 91.162 -23.144 11.617 1.00 57.78 119 ILE D N 1
ATOM 6513 C CA . ILE D 1 120 ? 91.173 -21.877 12.336 1.00 52.91 119 ILE D CA 1
ATOM 6514 C C . ILE D 1 120 ? 89.734 -21.440 12.562 1.00 55.38 119 ILE D C 1
ATOM 6515 O O . ILE D 1 120 ? 88.968 -21.290 11.605 1.00 55.16 119 ILE D O 1
ATOM 6520 N N . THR D 1 121 ? 89.363 -21.232 13.822 1.00 58.22 120 THR D N 1
ATOM 6521 C CA . THR D 1 121 ? 88.040 -20.730 14.181 1.00 56.48 120 THR D CA 1
ATOM 6522 C C . THR D 1 121 ? 88.223 -19.366 14.834 1.00 50.04 120 THR D C 1
ATOM 6523 O O . THR D 1 121 ? 88.794 -19.265 15.926 1.00 45.28 120 THR D O 1
ATOM 6527 N N . LYS D 1 122 ? 87.757 -18.324 14.152 1.00 48.74 121 LYS D N 1
ATOM 6528 C CA . LYS D 1 122 ? 87.843 -16.952 14.625 1.00 50.36 121 LYS D CA 1
ATOM 6529 C C . LYS D 1 122 ? 86.457 -16.481 15.031 1.00 48.95 121 LYS D C 1
ATOM 6530 O O . LYS D 1 122 ? 85.498 -16.626 14.267 1.00 45.14 121 LYS D O 1
ATOM 6536 N N . LYS D 1 123 ? 86.359 -15.919 16.229 1.00 54.57 122 LYS D N 1
ATOM 6537 C CA . LYS D 1 123 ? 85.086 -15.565 16.837 1.00 51.49 122 LYS D CA 1
ATOM 6538 C C . LYS D 1 123 ? 84.885 -14.056 16.811 1.00 47.98 122 LYS D C 1
ATOM 6539 O O . LYS D 1 123 ? 85.792 -13.295 17.162 1.00 49.39 122 LYS D O 1
ATOM 6545 N N . PHE D 1 124 ? 83.698 -13.632 16.397 1.00 50.98 123 PHE D N 1
ATOM 6546 C CA . PHE D 1 124 ? 83.314 -12.236 16.322 1.00 54.44 123 PHE D CA 1
ATOM 6547 C C . PHE D 1 124 ? 82.139 -12.009 17.253 1.00 53.19 123 PHE D C 1
ATOM 6548 O O . PHE D 1 124 ? 81.181 -12.792 17.272 1.00 53.45 123 PHE D O 1
ATOM 6556 N N . LYS D 1 125 ? 82.224 -10.927 18.011 1.00 54.40 124 LYS D N 1
ATOM 6557 C CA . LYS D 1 125 ? 81.192 -10.518 18.938 1.00 56.48 124 LYS D CA 1
ATOM 6558 C C . LYS D 1 125 ? 80.687 -9.141 18.540 1.00 59.07 124 LYS D C 1
ATOM 6559 O O . LYS D 1 125 ? 81.381 -8.362 17.877 1.00 58.26 124 LYS D O 1
ATOM 6565 N N . ILE D 1 126 ? 79.453 -8.861 18.937 1.00 58.33 125 ILE D N 1
ATOM 6566 C CA . ILE D 1 126 ? 78.820 -7.582 18.670 1.00 60.99 125 ILE D CA 1
ATOM 6567 C C . ILE D 1 126 ? 78.797 -6.810 19.978 1.00 66.03 125 ILE D C 1
ATOM 6568 O O . ILE D 1 126 ? 78.333 -7.325 21.002 1.00 64.36 125 ILE D O 1
ATOM 6573 N N . VAL D 1 127 ? 79.315 -5.587 19.951 1.00 74.12 126 VAL D N 1
ATOM 6574 C CA . VAL D 1 127 ? 79.352 -4.711 21.112 1.00 72.97 126 VAL D CA 1
ATOM 6575 C C . VAL D 1 127 ? 78.538 -3.474 20.779 1.00 80.91 126 VAL D C 1
ATOM 6576 O O . VAL D 1 127 ? 78.778 -2.828 19.754 1.00 83.71 126 VAL D O 1
ATOM 6580 N N . ILE D 1 128 ? 77.594 -3.129 21.648 1.00 90.49 127 ILE D N 1
ATOM 6581 C CA . ILE D 1 128 ? 76.758 -1.960 21.408 1.00 98.59 127 ILE D CA 1
ATOM 6582 C C . ILE D 1 128 ? 77.504 -0.725 21.900 1.00 99.88 127 ILE D C 1
ATOM 6583 O O . ILE D 1 128 ? 77.667 -0.528 23.107 1.00 98.64 127 ILE D O 1
ATOM 6588 N N . GLN D 1 129 ? 77.975 0.100 20.969 1.00 105.26 128 GLN D N 1
ATOM 6589 C CA . GLN D 1 129 ? 78.575 1.370 21.352 1.00 115.02 128 GLN D CA 1
ATOM 6590 C C . GLN D 1 129 ? 77.470 2.286 21.865 1.00 119.93 128 GLN D C 1
ATOM 6591 O O . GLN D 1 129 ? 76.500 2.551 21.146 1.00 116.61 128 GLN D O 1
ATOM 6597 N N . GLU D 1 130 ? 77.601 2.753 23.113 1.00 125.01 129 GLU D N 1
ATOM 6598 C CA . GLU D 1 130 ? 76.601 3.667 23.659 1.00 124.24 129 GLU D CA 1
ATOM 6599 C C . GLU D 1 130 ? 76.475 4.901 22.785 1.00 123.54 129 GLU D C 1
ATOM 6600 O O . GLU D 1 130 ? 75.413 5.533 22.734 1.00 119.25 129 GLU D O 1
ATOM 6606 N N . ASP D 1 131 ? 77.553 5.238 22.082 1.00 127.12 130 ASP D N 1
ATOM 6607 C CA . ASP D 1 131 ? 77.609 6.396 21.202 1.00 131.28 130 ASP D CA 1
ATOM 6608 C C . ASP D 1 131 ? 77.111 5.977 19.817 1.00 128.14 130 ASP D C 1
ATOM 6609 O O . ASP D 1 131 ? 77.839 5.955 18.823 1.00 125.48 130 ASP D O 1
ATOM 6614 N N . GLY D 1 132 ? 75.825 5.629 19.781 1.00 124.50 131 GLY D N 1
ATOM 6615 C CA . GLY D 1 132 ? 75.153 5.295 18.542 1.00 122.09 131 GLY D CA 1
ATOM 6616 C C . GLY D 1 132 ? 74.997 3.816 18.255 1.00 116.84 131 GLY D C 1
ATOM 6617 O O . GLY D 1 132 ? 74.293 3.097 18.970 1.00 115.86 131 GLY D O 1
ATOM 6618 N N . ASP D 1 133 ? 75.669 3.359 17.205 1.00 112.99 132 ASP D N 1
ATOM 6619 C CA . ASP D 1 133 ? 75.416 2.069 16.580 1.00 108.45 132 ASP D CA 1
ATOM 6620 C C . ASP D 1 133 ? 76.244 0.970 17.249 1.00 104.61 132 ASP D C 1
ATOM 6621 O O . ASP D 1 133 ? 76.883 1.168 18.287 1.00 105.62 132 ASP D O 1
ATOM 6626 N N . GLU D 1 134 ? 76.187 -0.221 16.665 1.00 98.71 133 GLU D N 1
ATOM 6627 C CA . GLU D 1 134 ? 76.852 -1.422 17.143 1.00 91.91 133 GLU D CA 1
ATOM 6628 C C . GLU D 1 134 ? 78.106 -1.699 16.321 1.00 87.06 133 GLU D C 1
ATOM 6629 O O . GLU D 1 134 ? 78.170 -1.388 15.128 1.00 87.34 133 GLU D O 1
ATOM 6635 N N . ARG D 1 135 ? 79.105 -2.301 16.972 1.00 79.63 134 ARG D N 1
ATOM 6636 C CA . ARG D 1 135 ? 80.416 -2.537 16.385 1.00 80.94 134 ARG D CA 1
ATOM 6637 C C . ARG D 1 135 ? 80.793 -4.010 16.495 1.00 73.74 134 ARG D C 1
ATOM 6638 O O . ARG D 1 135 ? 80.475 -4.674 17.483 1.00 70.32 134 ARG D O 1
ATOM 6646 N N . ILE D 1 136 ? 81.467 -4.515 15.466 1.00 68.92 135 ILE D N 1
ATOM 6647 C CA . ILE D 1 136 ? 81.949 -5.891 15.440 1.00 62.22 135 ILE D CA 1
ATOM 6648 C C . ILE D 1 136 ? 83.377 -5.901 15.966 1.00 59.86 135 ILE D C 1
ATOM 6649 O O . ILE D 1 136 ? 84.214 -5.101 15.530 1.00 58.02 135 ILE D O 1
ATOM 6654 N N . VAL D 1 137 ? 83.655 -6.794 16.918 1.00 59.11 136 VAL D N 1
ATOM 6655 C CA . VAL D 1 137 ? 84.991 -6.960 17.473 1.00 58.84 136 VAL D CA 1
ATOM 6656 C C . VAL D 1 137 ? 85.334 -8.444 17.486 1.00 58.06 136 VAL D C 1
ATOM 6657 O O . VAL D 1 137 ? 84.478 -9.305 17.289 1.00 56.33 136 VAL D O 1
ATOM 6661 N N . SER D 1 138 ? 86.616 -8.733 17.700 1.00 57.47 137 SER D N 1
ATOM 6662 C CA . SER D 1 138 ? 87.092 -10.108 17.706 1.00 57.07 137 SER D CA 1
ATOM 6663 C C . SER D 1 138 ? 88.328 -10.220 18.585 1.00 59.72 137 SER D C 1
ATOM 6664 O O . SER D 1 138 ? 88.859 -9.227 19.086 1.00 58.97 137 SER D O 1
ATOM 6667 N N . GLU D 1 139 ? 88.757 -11.460 18.791 1.00 59.91 138 GLU D N 1
ATOM 6668 C CA . GLU D 1 139 ? 90.001 -11.774 19.476 1.00 63.93 138 GLU D CA 1
ATOM 6669 C C . GLU D 1 139 ? 90.979 -12.380 18.483 1.00 58.83 138 GLU D C 1
ATOM 6670 O O . GLU D 1 139 ? 90.577 -13.105 17.567 1.00 59.64 138 GLU D O 1
ATOM 6676 N N . SER D 1 140 ? 92.259 -12.069 18.662 1.00 60.48 139 SER D N 1
ATOM 6677 C CA . SER D 1 140 ? 93.286 -12.599 17.777 1.00 62.50 139 SER D CA 1
ATOM 6678 C C . SER D 1 140 ? 93.338 -14.117 17.857 1.00 58.04 139 SER D C 1
ATOM 6679 O O . SER D 1 140 ? 93.243 -14.705 18.937 1.00 62.92 139 SER D O 1
ATOM 6682 N N . VAL D 1 141 ? 93.464 -14.749 16.695 1.00 59.14 140 VAL D N 1
ATOM 6683 C CA . VAL D 1 141 ? 93.634 -16.190 16.584 1.00 58.44 140 VAL D CA 1
ATOM 6684 C C . VAL D 1 141 ? 94.919 -16.440 15.809 1.00 63.71 140 VAL D C 1
ATOM 6685 O O . VAL D 1 141 ? 95.105 -15.895 14.716 1.00 63.93 140 VAL D O 1
ATOM 6689 N N . GLU D 1 142 ? 95.806 -17.251 16.375 1.00 69.40 141 GLU D N 1
ATOM 6690 C CA . GLU D 1 142 ? 97.076 -17.526 15.717 1.00 71.38 141 GLU D CA 1
ATOM 6691 C C . GLU D 1 142 ? 96.885 -18.465 14.534 1.00 64.47 141 GLU D C 1
ATOM 6692 O O . GLU D 1 142 ? 96.052 -19.376 14.565 1.00 57.82 141 GLU D O 1
ATOM 6698 N N . VAL D 1 143 ? 97.664 -18.223 13.483 1.00 64.13 142 VAL D N 1
ATOM 6699 C CA . VAL D 1 143 ? 97.589 -18.966 12.233 1.00 61.06 142 VAL D CA 1
ATOM 6700 C C . VAL D 1 143 ? 98.996 -19.332 11.797 1.00 64.12 142 VAL D C 1
ATOM 6701 O O . VAL D 1 143 ? 99.914 -18.508 11.862 1.00 66.81 142 VAL D O 1
ATOM 6705 N N . LYS D 1 144 ? 99.166 -20.574 11.359 1.00 67.20 143 LYS D N 1
ATOM 6706 C CA . LYS D 1 144 ? 100.436 -21.027 10.804 1.00 72.51 143 LYS D CA 1
ATOM 6707 C C . LYS D 1 144 ? 100.526 -20.510 9.374 1.00 66.48 143 LYS D C 1
ATOM 6708 O O . LYS D 1 144 ? 99.861 -21.019 8.469 1.00 63.96 143 LYS D O 1
ATOM 6714 N N . TRP D 1 145 ? 101.346 -19.482 9.176 1.00 64.12 144 TRP D N 1
ATOM 6715 C CA . TRP D 1 145 ? 101.460 -18.833 7.884 1.00 67.09 144 TRP D CA 1
ATOM 6716 C C . TRP D 1 145 ? 102.110 -19.763 6.861 1.00 70.70 144 TRP D C 1
ATOM 6717 O O . TRP D 1 145 ? 102.798 -20.721 7.222 1.00 76.20 144 TRP D O 1
ATOM 6728 N N . PRO D 1 146 ? 101.896 -19.505 5.571 1.00 68.03 145 PRO D N 1
ATOM 6729 C CA . PRO D 1 146 ? 102.656 -20.221 4.547 1.00 70.87 145 PRO D CA 1
ATOM 6730 C C . PRO D 1 146 ? 104.144 -19.973 4.708 1.00 72.88 145 PRO D C 1
ATOM 6731 O O . PRO D 1 146 ? 104.573 -18.925 5.196 1.00 72.59 145 PRO D O 1
ATOM 6735 N N . HIS D 1 147 ? 104.930 -20.980 4.333 1.00 78.36 146 HIS D N 1
ATOM 6736 C CA . HIS D 1 147 ? 106.372 -20.895 4.521 1.00 80.75 146 HIS D CA 1
ATOM 6737 C C . HIS D 1 147 ? 106.961 -19.753 3.703 1.00 73.95 146 HIS D C 1
ATOM 6738 O O . HIS D 1 147 ? 107.806 -18.998 4.198 1.00 73.62 146 HIS D O 1
ATOM 6745 N N . GLU D 1 148 ? 106.512 -19.599 2.453 1.00 69.23 147 GLU D N 1
ATOM 6746 C CA . GLU D 1 148 ? 107.059 -18.556 1.590 1.00 73.88 147 GLU D CA 1
ATOM 6747 C C . GLU D 1 148 ? 106.793 -17.157 2.143 1.00 72.03 147 GLU D C 1
ATOM 6748 O O . GLU D 1 148 ? 107.546 -16.221 1.848 1.00 74.03 147 GLU D O 1
ATOM 6754 N N . LEU D 1 149 ? 105.742 -16.995 2.945 1.00 69.70 148 LEU D N 1
ATOM 6755 C CA . LEU D 1 149 ? 105.379 -15.707 3.530 1.00 67.21 148 LEU D CA 1
ATOM 6756 C C . LEU D 1 149 ? 105.884 -15.538 4.953 1.00 69.54 148 LEU D C 1
ATOM 6757 O O . LEU D 1 149 ? 105.562 -14.533 5.595 1.00 70.41 148 LEU D O 1
ATOM 6762 N N . SER D 1 150 ? 106.652 -16.497 5.469 1.00 69.53 149 SER D N 1
ATOM 6763 C CA . SER D 1 150 ? 107.168 -16.375 6.824 1.00 72.06 149 SER D CA 1
ATOM 6764 C C . SER D 1 150 ? 108.025 -15.128 7.013 1.00 71.72 149 SER D C 1
ATOM 6765 O O . SER D 1 150 ? 108.142 -14.635 8.141 1.00 67.66 149 SER D O 1
ATOM 6768 N N . LYS D 1 151 ? 108.612 -14.605 5.934 1.00 73.59 150 LYS D N 1
ATOM 6769 C CA . LYS D 1 151 ? 109.425 -13.396 6.009 1.00 75.03 150 LYS D CA 1
ATOM 6770 C C . LYS D 1 151 ? 108.610 -12.140 6.287 1.00 70.36 150 LYS D C 1
ATOM 6771 O O . LYS D 1 151 ? 109.165 -11.160 6.795 1.00 69.37 150 LYS D O 1
ATOM 6777 N N . ILE D 1 152 ? 107.320 -12.139 5.959 1.00 69.25 151 ILE D N 1
ATOM 6778 C CA . ILE D 1 152 ? 106.488 -10.945 6.049 1.00 74.22 151 ILE D CA 1
ATOM 6779 C C . ILE D 1 152 ? 105.472 -11.032 7.178 1.00 70.60 151 ILE D C 1
ATOM 6780 O O . ILE D 1 152 ? 104.618 -10.151 7.300 1.00 65.28 151 ILE D O 1
ATOM 6785 N N . ASN D 1 153 ? 105.547 -12.057 8.015 1.00 71.91 152 ASN D N 1
ATOM 6786 C CA . ASN D 1 153 ? 104.613 -12.162 9.126 1.00 71.59 152 ASN D CA 1
ATOM 6787 C C . ASN D 1 153 ? 104.802 -10.980 10.072 1.00 71.26 152 ASN D C 1
ATOM 6788 O O . ASN D 1 153 ? 105.905 -10.795 10.609 1.00 76.47 152 ASN D O 1
ATOM 6793 N N . PRO D 1 154 ? 103.773 -10.159 10.292 1.00 68.53 153 PRO D N 1
ATOM 6794 C CA . PRO D 1 154 ? 103.924 -9.021 11.212 1.00 69.67 153 PRO D CA 1
ATOM 6795 C C . PRO D 1 154 ? 104.240 -9.433 12.634 1.00 76.69 153 PRO D C 1
ATOM 6796 O O . PRO D 1 154 ? 104.930 -8.692 13.344 1.00 77.25 153 PRO D O 1
ATOM 6800 N N . SER D 1 155 ? 103.747 -10.594 13.074 1.00 79.54 154 SER D N 1
ATOM 6801 C CA . SER D 1 155 ? 103.992 -11.030 14.445 1.00 83.10 154 SER D CA 1
ATOM 6802 C C . SER D 1 155 ? 105.472 -11.296 14.690 1.00 81.49 154 SER D C 1
ATOM 6803 O O . SER D 1 155 ? 105.999 -10.940 15.747 1.00 83.45 154 SER D O 1
ATOM 6806 N N . VAL D 1 156 ? 106.161 -11.912 13.727 1.00 81.71 155 VAL D N 1
ATOM 6807 C CA . VAL D 1 156 ? 107.589 -12.187 13.889 1.00 83.84 155 VAL D CA 1
ATOM 6808 C C . VAL D 1 156 ? 108.379 -10.886 13.991 1.00 81.12 155 VAL D C 1
ATOM 6809 O O . VAL D 1 156 ? 109.220 -10.710 14.886 1.00 87.18 155 VAL D O 1
ATOM 6813 N N . ILE D 1 157 ? 108.107 -9.949 13.082 1.00 79.26 156 ILE D N 1
ATOM 6814 C CA . ILE D 1 157 ? 108.838 -8.685 13.068 1.00 81.46 156 ILE D CA 1
ATOM 6815 C C . ILE D 1 157 ? 108.543 -7.872 14.323 1.00 86.39 156 ILE D C 1
ATOM 6816 O O . ILE D 1 157 ? 109.433 -7.215 14.875 1.00 89.56 156 ILE D O 1
ATOM 6821 N N . LYS D 1 158 ? 107.297 -7.907 14.801 1.00 88.48 157 LYS D N 1
ATOM 6822 C CA . LYS D 1 158 ? 106.961 -7.212 16.041 1.00 88.75 157 LYS D CA 1
ATOM 6823 C C . LYS D 1 158 ? 107.589 -7.891 17.251 1.00 91.58 157 LYS D C 1
ATOM 6824 O O . LYS D 1 158 ? 107.929 -7.218 18.229 1.00 94.42 157 LYS D O 1
ATOM 6830 N N . GLU D 1 159 ? 107.751 -9.217 17.207 1.00 93.46 158 GLU D N 1
ATOM 6831 C CA . GLU D 1 159 ? 108.393 -9.923 18.310 1.00 99.81 158 GLU D CA 1
ATOM 6832 C C . GLU D 1 159 ? 109.883 -9.626 18.377 1.00 98.67 158 GLU D C 1
ATOM 6833 O O . GLU D 1 159 ? 110.452 -9.582 19.475 1.00 101.60 158 GLU D O 1
ATOM 6839 N N . LYS D 1 160 ? 110.536 -9.426 17.230 1.00 93.97 159 LYS D N 1
ATOM 6840 C CA . LYS D 1 160 ? 111.951 -9.066 17.275 1.00 98.50 159 LYS D CA 1
ATOM 6841 C C . LYS D 1 160 ? 112.140 -7.694 17.921 1.00 100.07 159 LYS D C 1
ATOM 6842 O O . LYS D 1 160 ? 113.092 -7.483 18.682 1.00 100.69 159 LYS D O 1
ATOM 6848 N N . TYR D 1 161 ? 111.213 -6.768 17.675 1.00 99.94 160 TYR D N 1
ATOM 6849 C CA . TYR D 1 161 ? 111.323 -5.389 18.154 1.00 103.56 160 TYR D CA 1
ATOM 6850 C C . TYR D 1 161 ? 110.429 -5.252 19.380 1.00 102.23 160 TYR D C 1
ATOM 6851 O O . TYR D 1 161 ? 109.218 -5.045 19.264 1.00 101.99 160 TYR D O 1
ATOM 6860 N N . LYS D 1 162 ? 111.035 -5.346 20.557 1.00 103.75 161 LYS D N 1
ATOM 6861 C CA . LYS D 1 162 ? 110.294 -5.348 21.809 1.00 104.38 161 LYS D CA 1
ATOM 6862 C C . LYS D 1 162 ? 110.269 -3.958 22.441 1.00 110.91 161 LYS D C 1
ATOM 6863 O O . LYS D 1 162 ? 110.350 -2.945 21.743 1.00 107.96 161 LYS D O 1
ATOM 6869 N N . LYS D 1 167 ? 108.120 3.594 14.453 1.00 113.21 166 LYS D N 1
ATOM 6870 C CA . LYS D 1 167 ? 108.965 4.148 13.399 1.00 117.27 166 LYS D CA 1
ATOM 6871 C C . LYS D 1 167 ? 110.427 3.742 13.568 1.00 116.97 166 LYS D C 1
ATOM 6872 O O . LYS D 1 167 ? 111.285 4.160 12.789 1.00 115.14 166 LYS D O 1
ATOM 6878 N N . ASP D 1 168 ? 110.711 2.921 14.580 1.00 116.28 167 ASP D N 1
ATOM 6879 C CA . ASP D 1 168 ? 112.079 2.526 14.887 1.00 118.13 167 ASP D CA 1
ATOM 6880 C C . ASP D 1 168 ? 112.520 1.279 14.127 1.00 114.02 167 ASP D C 1
ATOM 6881 O O . ASP D 1 168 ? 113.475 0.616 14.547 1.00 110.70 167 ASP D O 1
ATOM 6886 N N . MET D 1 169 ? 111.853 0.943 13.028 1.00 108.94 168 MET D N 1
ATOM 6887 C CA . MET D 1 169 ? 112.223 -0.235 12.260 1.00 102.79 168 MET D CA 1
ATOM 6888 C C . MET D 1 169 ? 113.196 0.105 11.138 1.00 98.79 168 MET D C 1
ATOM 6889 O O . MET D 1 169 ? 113.323 1.255 10.709 1.00 99.38 168 MET D O 1
ATOM 6894 N N . SER D 1 170 ? 113.882 -0.928 10.659 1.00 88.46 169 SER D N 1
ATOM 6895 C CA . SER D 1 170 ? 114.682 -0.797 9.456 1.00 88.09 169 SER D CA 1
ATOM 6896 C C . SER D 1 170 ? 113.765 -0.676 8.241 1.00 92.22 169 SER D C 1
ATOM 6897 O O . SER D 1 170 ? 112.581 -1.021 8.290 1.00 93.47 169 SER D O 1
ATOM 6900 N N . ALA D 1 171 ? 114.320 -0.167 7.140 1.00 91.96 170 ALA D N 1
ATOM 6901 C CA . ALA D 1 171 ? 113.521 -0.016 5.928 1.00 94.40 170 ALA D CA 1
ATOM 6902 C C . ALA D 1 171 ? 113.026 -1.370 5.438 1.00 89.81 170 ALA D C 1
ATOM 6903 O O . ALA D 1 171 ? 111.865 -1.511 5.031 1.00 91.44 170 ALA D O 1
ATOM 6905 N N . LYS D 1 172 ? 113.898 -2.381 5.484 1.00 91.27 171 LYS D N 1
ATOM 6906 C CA . LYS D 1 172 ? 113.525 -3.728 5.069 1.00 91.41 171 LYS D CA 1
ATOM 6907 C C . LYS D 1 172 ? 112.371 -4.247 5.917 1.00 85.49 171 LYS D C 1
ATOM 6908 O O . LYS D 1 172 ? 111.384 -4.791 5.399 1.00 86.24 171 LYS D O 1
ATOM 6914 N N . ASP D 1 173 ? 112.474 -4.061 7.235 1.00 82.32 172 ASP D N 1
ATOM 6915 C CA . ASP D 1 173 ? 111.431 -4.525 8.138 1.00 81.95 172 ASP D CA 1
ATOM 6916 C C . ASP D 1 173 ? 110.152 -3.718 7.975 1.00 84.60 172 ASP D C 1
ATOM 6917 O O . ASP D 1 173 ? 109.060 -4.275 8.102 1.00 84.44 172 ASP D O 1
ATOM 6922 N N . LYS D 1 174 ? 110.256 -2.419 7.686 1.00 85.08 173 LYS D N 1
ATOM 6923 C CA . LYS D 1 174 ? 109.050 -1.636 7.436 1.00 82.15 173 LYS D CA 1
ATOM 6924 C C . LYS D 1 174 ? 108.320 -2.151 6.203 1.00 83.89 173 LYS D C 1
ATOM 6925 O O . LYS D 1 174 ? 107.092 -2.324 6.222 1.00 79.97 173 LYS D O 1
ATOM 6931 N N . LYS D 1 175 ? 109.068 -2.430 5.129 1.00 82.74 174 LYS D N 1
ATOM 6932 C CA . LYS D 1 175 ? 108.451 -2.960 3.917 1.00 79.43 174 LYS D CA 1
ATOM 6933 C C . LYS D 1 175 ? 107.796 -4.311 4.170 1.00 75.82 174 LYS D C 1
ATOM 6934 O O . LYS D 1 175 ? 106.656 -4.545 3.747 1.00 75.61 174 LYS D O 1
ATOM 6940 N N . ASN D 1 176 ? 108.486 -5.204 4.882 1.00 77.17 175 ASN D N 1
ATOM 6941 C CA . ASN D 1 176 ? 107.914 -6.526 5.124 1.00 82.01 175 ASN D CA 1
ATOM 6942 C C . ASN D 1 176 ? 106.719 -6.464 6.072 1.00 76.75 175 ASN D C 1
ATOM 6943 O O . ASN D 1 176 ? 105.751 -7.217 5.907 1.00 70.24 175 ASN D O 1
ATOM 6948 N N . TYR D 1 177 ? 106.755 -5.567 7.061 1.00 73.13 176 TYR D N 1
ATOM 6949 C CA . TYR D 1 177 ? 105.613 -5.404 7.954 1.00 68.64 176 TYR D CA 1
ATOM 6950 C C . TYR D 1 177 ? 104.390 -4.898 7.198 1.00 71.21 176 TYR D C 1
ATOM 6951 O O . TYR D 1 177 ? 103.280 -5.410 7.393 1.00 65.53 176 TYR D O 1
ATOM 6960 N N . ARG D 1 178 ? 104.569 -3.897 6.325 1.00 71.99 177 ARG D N 1
ATOM 6961 C CA . ARG D 1 178 ? 103.438 -3.432 5.522 1.00 68.86 177 ARG D CA 1
ATOM 6962 C C . ARG D 1 178 ? 102.910 -4.540 4.613 1.00 65.05 177 ARG D C 1
ATOM 6963 O O . ARG D 1 178 ? 101.689 -4.747 4.514 1.00 59.07 177 ARG D O 1
ATOM 6971 N N . LEU D 1 179 ? 103.815 -5.290 3.976 1.00 65.79 178 LEU D N 1
ATOM 6972 C CA . LEU D 1 179 ? 103.390 -6.375 3.098 1.00 61.43 178 LEU D CA 1
ATOM 6973 C C . LEU D 1 179 ? 102.594 -7.427 3.860 1.00 59.84 178 LEU D C 1
ATOM 6974 O O . LEU D 1 179 ? 101.602 -7.957 3.348 1.00 56.68 178 LEU D O 1
ATOM 6979 N N . GLY D 1 180 ? 103.017 -7.756 5.081 1.00 64.74 179 GLY D N 1
ATOM 6980 C CA . GLY D 1 180 ? 102.295 -8.756 5.846 1.00 63.35 179 GLY D CA 1
ATOM 6981 C C . GLY D 1 180 ? 100.975 -8.266 6.406 1.00 55.29 179 GLY D C 1
ATOM 6982 O O . GLY D 1 180 ? 100.011 -9.033 6.484 1.00 53.38 179 GLY D O 1
ATOM 6983 N N . MET D 1 181 ? 100.901 -6.989 6.792 1.00 57.39 180 MET D N 1
ATOM 6984 C CA . MET D 1 181 ? 99.625 -6.441 7.241 1.00 52.88 180 MET D CA 1
ATOM 6985 C C . MET D 1 181 ? 98.616 -6.357 6.106 1.00 50.78 180 MET D C 1
ATOM 6986 O O . MET D 1 181 ? 97.407 -6.400 6.356 1.00 49.30 180 MET D O 1
ATOM 6991 N N . LYS D 1 182 ? 99.076 -6.224 4.861 1.00 53.22 181 LYS D N 1
ATOM 6992 C CA . LYS D 1 182 ? 98.126 -6.292 3.755 1.00 47.70 181 LYS D CA 1
ATOM 6993 C C . LYS D 1 182 ? 97.736 -7.718 3.388 1.00 51.32 181 LYS D C 1
ATOM 6994 O O . LYS D 1 182 ? 96.821 -7.905 2.578 1.00 50.83 181 LYS D O 1
ATOM 7000 N N . SER D 1 183 ? 98.407 -8.719 3.941 1.00 53.21 182 SER D N 1
ATOM 7001 C CA . SER D 1 183 ? 98.082 -10.090 3.596 1.00 53.51 182 SER D CA 1
ATOM 7002 C C . SER D 1 183 ? 96.791 -10.525 4.283 1.00 50.43 182 SER D C 1
ATOM 7003 O O . SER D 1 183 ? 96.387 -9.989 5.316 1.00 47.02 182 SER D O 1
ATOM 7006 N N . PHE D 1 184 ? 96.151 -11.527 3.682 1.00 56.48 183 PHE D N 1
ATOM 7007 C CA . PHE D 1 184 ? 94.911 -12.074 4.221 1.00 50.63 183 PHE D CA 1
ATOM 7008 C C . PHE D 1 184 ? 95.128 -12.693 5.593 1.00 48.64 183 PHE D C 1
ATOM 7009 O O . PHE D 1 184 ? 94.244 -12.625 6.456 1.00 45.96 183 PHE D O 1
ATOM 7017 N N . PHE D 1 185 ? 96.306 -13.275 5.818 1.00 51.83 184 PHE D N 1
ATOM 7018 C CA . PHE D 1 185 ? 96.561 -14.045 7.026 1.00 52.40 184 PHE D CA 1
ATOM 7019 C C . PHE D 1 185 ? 96.723 -13.184 8.271 1.00 55.59 184 PHE D C 1
ATOM 7020 O O . PHE D 1 185 ? 96.707 -13.732 9.379 1.00 58.71 184 PHE D O 1
ATOM 7028 N N . SER D 1 186 ? 96.881 -11.867 8.135 1.00 54.42 185 SER D N 1
ATOM 7029 C CA . SER D 1 186 ? 96.834 -11.014 9.317 1.00 53.78 185 SER D CA 1
ATOM 7030 C C . SER D 1 186 ? 95.407 -10.677 9.729 1.00 51.09 185 SER D C 1
ATOM 7031 O O . SER D 1 186 ? 95.203 -10.153 10.832 1.00 51.01 185 SER D O 1
ATOM 7034 N N . TRP D 1 187 ? 94.418 -10.991 8.884 1.00 49.24 186 TRP D N 1
ATOM 7035 C CA . TRP D 1 187 ? 93.023 -10.780 9.260 1.00 49.80 186 TRP D CA 1
ATOM 7036 C C . TRP D 1 187 ? 92.668 -11.570 10.506 1.00 53.64 186 TRP D C 1
ATOM 7037 O O . TRP D 1 187 ? 91.786 -11.164 11.272 1.00 50.50 186 TRP D O 1
ATOM 7048 N N . PHE D 1 188 ? 93.346 -12.696 10.727 1.00 53.95 187 PHE D N 1
ATOM 7049 C CA . PHE D 1 188 ? 93.088 -13.503 11.907 1.00 55.03 187 PHE D CA 1
ATOM 7050 C C . PHE D 1 188 ? 93.538 -12.825 13.193 1.00 54.84 187 PHE D C 1
ATOM 7051 O O . PHE D 1 188 ? 93.075 -13.208 14.271 1.00 56.80 187 PHE D O 1
ATOM 7059 N N . ASN D 1 189 ? 94.416 -11.829 13.111 1.00 53.89 188 ASN D N 1
ATOM 7060 C CA . ASN D 1 189 ? 94.828 -11.085 14.292 1.00 59.34 188 ASN D CA 1
ATOM 7061 C C . ASN D 1 189 ? 93.983 -9.837 14.515 1.00 58.90 188 ASN D C 1
ATOM 7062 O O . ASN D 1 189 ? 94.286 -9.049 15.417 1.00 59.30 188 ASN D O 1
ATOM 7067 N N . TRP D 1 190 ? 92.927 -9.655 13.728 1.00 58.45 189 TRP D N 1
ATOM 7068 C CA . TRP D 1 190 ? 92.093 -8.466 13.824 1.00 59.12 189 TRP D CA 1
ATOM 7069 C C . TRP D 1 190 ? 91.203 -8.547 15.054 1.00 59.11 189 TRP D C 1
ATOM 7070 O O . TRP D 1 190 ? 90.556 -9.571 15.298 1.00 58.97 189 TRP D O 1
ATOM 7081 N N . THR D 1 191 ? 91.173 -7.463 15.830 1.00 61.24 190 THR D N 1
ATOM 7082 C CA . THR D 1 191 ? 90.311 -7.364 16.998 1.00 60.83 190 THR D CA 1
ATOM 7083 C C . THR D 1 191 ? 89.268 -6.262 16.907 1.00 61.28 190 THR D C 1
ATOM 7084 O O . THR D 1 191 ? 88.183 -6.417 17.469 1.00 60.91 190 THR D O 1
ATOM 7088 N N . GLY D 1 192 ? 89.560 -5.160 16.218 1.00 63.47 191 GLY D N 1
ATOM 7089 C CA . GLY D 1 192 ? 88.646 -4.044 16.129 1.00 62.64 191 GLY D CA 1
ATOM 7090 C C . GLY D 1 192 ? 88.784 -3.023 17.237 1.00 71.57 191 GLY D C 1
ATOM 7091 O O . GLY D 1 192 ? 88.123 -1.978 17.183 1.00 77.40 191 GLY D O 1
ATOM 7092 N N . GLU D 1 193 ? 89.632 -3.286 18.232 1.00 78.52 192 GLU D N 1
ATOM 7093 C CA . GLU D 1 193 ? 89.873 -2.373 19.342 1.00 85.89 192 GLU D CA 1
ATOM 7094 C C . GLU D 1 193 ? 91.267 -1.768 19.265 1.00 85.27 192 GLU D C 1
ATOM 7095 O O . GLU D 1 193 ? 91.733 -1.155 20.232 1.00 86.48 192 GLU D O 1
ATOM 7101 N N . LYS D 1 194 ? 91.939 -1.945 18.131 1.00 83.52 193 LYS D N 1
ATOM 7102 C CA . LYS D 1 194 ? 93.238 -1.340 17.845 1.00 89.18 193 LYS D CA 1
ATOM 7103 C C . LYS D 1 194 ? 93.170 -0.744 16.442 1.00 86.07 193 LYS D C 1
ATOM 7104 O O . LYS D 1 194 ? 93.772 -1.271 15.498 1.00 77.54 193 LYS D O 1
ATOM 7110 N N . PRO D 1 195 ? 92.425 0.347 16.265 1.00 87.69 194 PRO D N 1
ATOM 7111 C CA . PRO D 1 195 ? 92.254 0.909 14.919 1.00 83.18 194 PRO D CA 1
ATOM 7112 C C . PRO D 1 195 ? 93.554 1.459 14.351 1.00 82.60 194 PRO D C 1
ATOM 7113 O O . PRO D 1 195 ? 94.414 1.964 15.076 1.00 85.82 194 PRO D O 1
ATOM 7117 N N . GLY D 1 196 ? 93.686 1.360 13.025 1.00 73.96 195 GLY D N 1
ATOM 7118 C CA . GLY D 1 196 ? 94.872 1.820 12.330 1.00 66.15 195 GLY D CA 1
ATOM 7119 C C . GLY D 1 196 ? 96.090 0.934 12.473 1.00 71.28 195 GLY D C 1
ATOM 7120 O O . GLY D 1 196 ? 97.045 1.086 11.703 1.00 71.99 195 GLY D O 1
ATOM 7121 N N . LYS D 1 197 ? 96.090 0.015 13.436 1.00 76.05 196 LYS D N 1
ATOM 7122 C CA . LYS D 1 197 ? 97.196 -0.904 13.673 1.00 75.09 196 LYS D CA 1
ATOM 7123 C C . LYS D 1 197 ? 96.874 -2.344 13.298 1.00 67.88 196 LYS D C 1
ATOM 7124 O O . LYS D 1 197 ? 97.701 -3.229 13.542 1.00 66.31 196 LYS D O 1
ATOM 7130 N N . GLU D 1 198 ? 95.707 -2.606 12.715 1.00 65.92 197 GLU D N 1
ATOM 7131 C CA . GLU D 1 198 ? 95.258 -3.959 12.411 1.00 58.98 197 GLU D CA 1
ATOM 7132 C C . GLU D 1 198 ? 94.962 -4.107 10.922 1.00 51.00 197 GLU D C 1
ATOM 7133 O O . GLU D 1 198 ? 95.077 -3.161 10.140 1.00 52.71 197 GLU D O 1
ATOM 7139 N N . PHE D 1 199 ? 94.591 -5.330 10.544 1.00 54.08 198 PHE D N 1
ATOM 7140 C CA . PHE D 1 199 ? 94.158 -5.620 9.184 1.00 49.66 198 PHE D CA 1
ATOM 7141 C C . PHE D 1 199 ? 92.993 -4.714 8.814 1.00 51.16 198 PHE D C 1
ATOM 7142 O O . PHE D 1 199 ? 92.079 -4.493 9.612 1.00 51.23 198 PHE D O 1
ATOM 7150 N N . ARG D 1 200 ? 93.033 -4.178 7.599 1.00 51.28 199 ARG D N 1
ATOM 7151 C CA . ARG D 1 200 ? 92.083 -3.145 7.206 1.00 51.75 199 ARG D CA 1
ATOM 7152 C C . ARG D 1 200 ? 90.704 -3.729 6.935 1.00 50.38 199 ARG D C 1
ATOM 7153 O O . ARG D 1 200 ? 90.562 -4.699 6.183 1.00 52.72 199 ARG D O 1
ATOM 7161 N N . ASN D 1 201 ? 89.688 -3.110 7.540 1.00 50.43 200 ASN D N 1
ATOM 7162 C CA . ASN D 1 201 ? 88.285 -3.459 7.326 1.00 50.77 200 ASN D CA 1
ATOM 7163 C C . ASN D 1 201 ? 88.039 -4.942 7.598 1.00 50.67 200 ASN D C 1
ATOM 7164 O O . ASN D 1 201 ? 87.428 -5.657 6.802 1.00 49.56 200 ASN D O 1
ATOM 7169 N N . GLY D 1 202 ? 88.529 -5.406 8.748 1.00 50.13 201 GLY D N 1
ATOM 7170 C CA . GLY D 1 202 ? 88.336 -6.801 9.104 1.00 49.85 201 GLY D CA 1
ATOM 7171 C C . GLY D 1 202 ? 86.879 -7.138 9.342 1.00 50.27 201 GLY D C 1
ATOM 7172 O O . GLY D 1 202 ? 86.423 -8.235 9.007 1.00 48.77 201 GLY D O 1
ATOM 7173 N N . GLU D 1 203 ? 86.127 -6.201 9.916 1.00 49.85 202 GLU D N 1
ATOM 7174 C CA . GLU D 1 203 ? 84.709 -6.448 10.135 1.00 51.09 202 GLU D CA 1
ATOM 7175 C C . GLU D 1 203 ? 83.978 -6.583 8.805 1.00 52.42 202 GLU D C 1
ATOM 7176 O O . GLU D 1 203 ? 83.057 -7.402 8.671 1.00 51.72 202 GLU D O 1
ATOM 7182 N N . ASP D 1 204 ? 84.380 -5.791 7.806 1.00 49.82 203 ASP D N 1
ATOM 7183 C CA . ASP D 1 204 ? 83.758 -5.879 6.490 1.00 52.27 203 ASP D CA 1
ATOM 7184 C C . ASP D 1 204 ? 84.040 -7.224 5.834 1.00 46.09 203 ASP D C 1
ATOM 7185 O O . ASP D 1 204 ? 83.142 -7.829 5.240 1.00 45.14 203 ASP D O 1
ATOM 7190 N N . LEU D 1 205 ? 85.274 -7.713 5.946 1.00 44.49 204 LEU D N 1
ATOM 7191 C CA . LEU D 1 205 ? 85.593 -9.029 5.405 1.00 45.48 204 LEU D CA 1
ATOM 7192 C C . LEU D 1 205 ? 84.836 -10.122 6.151 1.00 45.33 204 LEU D C 1
ATOM 7193 O O . LEU D 1 205 ? 84.399 -11.107 5.546 1.00 41.71 204 LEU D O 1
ATOM 7198 N N . ALA D 1 206 ? 84.673 -9.963 7.467 1.00 47.35 205 ALA D N 1
ATOM 7199 C CA . ALA D 1 206 ? 83.899 -10.926 8.245 1.00 46.27 205 ALA D CA 1
ATOM 7200 C C . ALA D 1 206 ? 82.452 -10.982 7.771 1.00 45.89 205 ALA D C 1
ATOM 7201 O O . ALA D 1 206 ? 81.896 -12.064 7.560 1.00 44.48 205 ALA D O 1
ATOM 7203 N N . THR D 1 207 ? 81.825 -9.819 7.599 1.00 48.07 206 THR D N 1
ATOM 7204 C CA . THR D 1 207 ? 80.445 -9.806 7.124 1.00 51.92 206 THR D CA 1
ATOM 7205 C C . THR D 1 207 ? 80.351 -10.340 5.702 1.00 47.00 206 THR D C 1
ATOM 7206 O O . THR D 1 207 ? 79.372 -11.008 5.351 1.00 49.44 206 THR D O 1
ATOM 7210 N N . LEU D 1 208 ? 81.355 -10.056 4.868 1.00 43.66 207 LEU D N 1
ATOM 7211 C CA . LEU D 1 208 ? 81.348 -10.573 3.505 1.00 46.61 207 LEU D CA 1
ATOM 7212 C C . LEU D 1 208 ? 81.420 -12.089 3.500 1.00 47.59 207 LEU D C 1
ATOM 7213 O O . LEU D 1 208 ? 80.723 -12.750 2.721 1.00 51.18 207 LEU D O 1
ATOM 7218 N N . LEU D 1 209 ? 82.270 -12.655 4.357 1.00 47.43 208 LEU D N 1
ATOM 7219 C CA . LEU D 1 209 ? 82.406 -14.103 4.434 1.00 42.84 208 LEU D CA 1
ATOM 7220 C C . LEU D 1 209 ? 81.204 -14.754 5.095 1.00 46.50 208 LEU D C 1
ATOM 7221 O O . LEU D 1 209 ? 80.907 -15.919 4.820 1.00 48.79 208 LEU D O 1
ATOM 7226 N N . SER D 1 210 ? 80.507 -14.031 5.964 1.00 47.71 209 SER D N 1
ATOM 7227 C CA . SER D 1 210 ? 79.427 -14.639 6.724 1.00 44.65 209 SER D CA 1
ATOM 7228 C C . SER D 1 210 ? 78.074 -14.496 6.052 1.00 46.74 209 SER D C 1
ATOM 7229 O O . SER D 1 210 ? 77.187 -15.322 6.293 1.00 49.98 209 SER D O 1
ATOM 7232 N N . GLU D 1 211 ? 77.883 -13.475 5.217 1.00 47.06 210 GLU D N 1
ATOM 7233 C CA . GLU D 1 211 ? 76.552 -13.145 4.739 1.00 49.90 210 GLU D CA 1
ATOM 7234 C C . GLU D 1 211 ? 76.409 -13.108 3.230 1.00 56.54 210 GLU D C 1
ATOM 7235 O O . GLU D 1 211 ? 75.273 -13.116 2.744 1.00 60.20 210 GLU D O 1
ATOM 7241 N N . ASP D 1 212 ? 77.502 -13.052 2.472 1.00 54.96 211 ASP D N 1
ATOM 7242 C CA . ASP D 1 212 ? 77.389 -13.018 1.019 1.00 61.54 211 ASP D CA 1
ATOM 7243 C C . ASP D 1 212 ? 77.999 -14.249 0.363 1.00 60.81 211 ASP D C 1
ATOM 7244 O O . ASP D 1 212 ? 77.294 -14.968 -0.354 1.00 62.63 211 ASP D O 1
ATOM 7249 N N . LEU D 1 213 ? 79.284 -14.522 0.594 1.00 55.78 212 LEU D N 1
ATOM 7250 C CA . LEU D 1 213 ? 79.930 -15.662 -0.048 1.00 56.11 212 LEU D CA 1
ATOM 7251 C C . LEU D 1 213 ? 79.432 -16.980 0.528 1.00 59.42 212 LEU D C 1
ATOM 7252 O O . LEU D 1 213 ? 79.144 -17.925 -0.216 1.00 61.02 212 LEU D O 1
ATOM 7257 N N . TYR D 1 214 ? 79.334 -17.065 1.854 1.00 55.66 213 TYR D N 1
ATOM 7258 C CA . TYR D 1 214 ? 78.922 -18.313 2.485 1.00 57.20 213 TYR D CA 1
ATOM 7259 C C . TYR D 1 214 ? 77.482 -18.662 2.128 1.00 56.27 213 TYR D C 1
ATOM 7260 O O . TYR D 1 214 ? 77.186 -19.798 1.742 1.00 56.67 213 TYR D O 1
ATOM 7269 N N . LEU D 1 215 ? 76.582 -17.680 2.208 1.00 55.83 214 LEU D N 1
ATOM 7270 C CA . LEU D 1 215 ? 75.162 -17.946 1.991 1.00 56.62 214 LEU D CA 1
ATOM 7271 C C . LEU D 1 215 ? 74.859 -18.226 0.523 1.00 61.52 214 LEU D C 1
ATOM 7272 O O . LEU D 1 215 ? 74.020 -19.080 0.211 1.00 60.21 214 LEU D O 1
ATOM 7277 N N . ASN D 1 216 ? 75.516 -17.509 -0.390 1.00 62.23 215 ASN D N 1
ATOM 7278 C CA . ASN D 1 216 ? 75.264 -17.626 -1.821 1.00 64.58 215 ASN D CA 1
ATOM 7279 C C . ASN D 1 216 ? 76.362 -18.403 -2.535 1.00 65.33 215 ASN D C 1
ATOM 7280 O O . ASN D 1 216 ? 76.627 -18.158 -3.718 1.00 65.04 215 ASN D O 1
ATOM 7285 N N . ALA D 1 217 ? 77.004 -19.341 -1.833 1.00 64.41 216 ALA D N 1
ATOM 7286 C CA . ALA D 1 217 ? 78.139 -20.056 -2.407 1.00 61.95 216 ALA D CA 1
ATOM 7287 C C . ALA D 1 217 ? 77.732 -20.867 -3.628 1.00 60.40 216 ALA D C 1
ATOM 7288 O O . ALA D 1 217 ? 78.489 -20.949 -4.599 1.00 64.30 216 ALA D O 1
ATOM 7290 N N . LEU D 1 218 ? 76.557 -21.501 -3.591 1.00 62.42 217 LEU D N 1
ATOM 7291 C CA . LEU D 1 218 ? 76.112 -22.281 -4.744 1.00 68.04 217 LEU D CA 1
ATOM 7292 C C . LEU D 1 218 ? 75.907 -21.404 -5.971 1.00 67.87 217 LEU D C 1
ATOM 7293 O O . LEU D 1 218 ? 76.286 -21.786 -7.084 1.00 66.18 217 LEU D O 1
ATOM 7298 N N . LYS D 1 219 ? 75.291 -20.233 -5.795 1.00 70.93 218 LYS D N 1
ATOM 7299 C CA . LYS D 1 219 ? 75.043 -19.360 -6.938 1.00 72.05 218 LYS D CA 1
ATOM 7300 C C . LYS D 1 219 ? 76.354 -18.885 -7.552 1.00 70.65 218 LYS D C 1
ATOM 7301 O O . LYS D 1 219 ? 76.520 -18.910 -8.778 1.00 69.63 218 LYS D O 1
ATOM 7307 N N . TYR D 1 220 ? 77.306 -18.475 -6.712 1.00 69.13 219 TYR D N 1
ATOM 7308 C CA . TYR D 1 220 ? 78.608 -18.038 -7.207 1.00 68.45 219 TYR D CA 1
ATOM 7309 C C . TYR D 1 220 ? 79.378 -19.191 -7.846 1.00 66.13 219 TYR D C 1
ATOM 7310 O O . TYR D 1 220 ? 80.117 -18.989 -8.817 1.00 65.47 219 TYR D O 1
ATOM 7319 N N . TYR D 1 221 ? 79.245 -20.402 -7.297 1.00 69.09 220 TYR D N 1
ATOM 7320 C CA . TYR D 1 221 ? 79.899 -21.573 -7.877 1.00 72.94 220 TYR D CA 1
ATOM 7321 C C . TYR D 1 221 ? 79.347 -21.880 -9.266 1.00 78.67 220 TYR D C 1
ATOM 7322 O O . TYR D 1 221 ? 80.107 -22.115 -10.213 1.00 80.09 220 TYR D O 1
ATOM 7331 N N . ILE D 1 222 ? 78.017 -21.908 -9.395 1.00 76.39 221 ILE D N 1
ATOM 7332 C CA . ILE D 1 222 ? 77.382 -22.189 -10.683 1.00 77.42 221 ILE D CA 1
ATOM 7333 C C . ILE D 1 222 ? 77.733 -21.112 -11.702 1.00 79.30 221 ILE D C 1
ATOM 7334 O O . ILE D 1 222 ? 78.008 -21.408 -12.872 1.00 79.16 221 ILE D O 1
ATOM 7339 N N . ILE D 1 223 ? 77.748 -19.846 -11.271 1.00 76.05 222 ILE D N 1
ATOM 7340 C CA . ILE D 1 223 ? 78.117 -18.753 -12.168 1.00 74.02 222 ILE D CA 1
ATOM 7341 C C . ILE D 1 223 ? 79.540 -18.944 -12.678 1.00 72.71 222 ILE D C 1
ATOM 7342 O O . ILE D 1 223 ? 79.838 -18.686 -13.851 1.00 79.61 222 ILE D O 1
ATOM 7347 N N . ALA D 1 224 ? 80.437 -19.404 -11.808 1.00 70.14 223 ALA D N 1
ATOM 7348 C CA . ALA D 1 224 ? 81.831 -19.605 -12.174 1.00 75.42 223 ALA D CA 1
ATOM 7349 C C . ALA D 1 224 ? 82.027 -20.713 -13.200 1.00 78.77 223 ALA D C 1
ATOM 7350 O O . ALA D 1 224 ? 83.112 -20.797 -13.784 1.00 80.37 223 ALA D O 1
ATOM 7352 N N . LEU D 1 225 ? 81.033 -21.576 -13.421 1.00 76.14 224 LEU D N 1
ATOM 7353 C CA . LEU D 1 225 ? 81.180 -22.659 -14.386 1.00 83.03 224 LEU D CA 1
ATOM 7354 C C . LEU D 1 225 ? 80.172 -22.585 -15.533 1.00 88.68 224 LEU D C 1
ATOM 7355 O O . LEU D 1 225 ? 79.855 -23.617 -16.135 1.00 86.01 224 LEU D O 1
ATOM 7360 N N . SER D 1 226 ? 79.666 -21.400 -15.863 1.00 90.75 225 SER D N 1
ATOM 7361 C CA . SER D 1 226 ? 78.748 -21.279 -16.995 1.00 94.74 225 SER D CA 1
ATOM 7362 C C . SER D 1 226 ? 79.198 -20.186 -17.969 1.00 99.23 225 SER D C 1
ATOM 7363 O O . SER D 1 226 ? 78.533 -19.920 -18.973 1.00 95.14 225 SER D O 1
ATOM 7366 N N . GLY E 1 8 ? 52.733 25.644 28.501 1.00 107.57 7 GLY E N 1
ATOM 7367 C CA . GLY E 1 8 ? 51.927 24.738 27.701 1.00 117.20 7 GLY E CA 1
ATOM 7368 C C . GLY E 1 8 ? 52.042 24.970 26.204 1.00 119.83 7 GLY E C 1
ATOM 7369 O O . GLY E 1 8 ? 52.571 24.135 25.469 1.00 111.38 7 GLY E O 1
ATOM 7370 N N . LYS E 1 9 ? 51.538 26.116 25.749 1.00 123.79 8 LYS E N 1
ATOM 7371 C CA . LYS E 1 9 ? 51.601 26.472 24.338 1.00 118.63 8 LYS E CA 1
ATOM 7372 C C . LYS E 1 9 ? 52.824 27.311 23.992 1.00 117.88 8 LYS E C 1
ATOM 7373 O O . LYS E 1 9 ? 53.162 27.424 22.809 1.00 116.07 8 LYS E O 1
ATOM 7379 N N . ARG E 1 10 ? 53.495 27.890 24.994 1.00 120.72 9 ARG E N 1
ATOM 7380 C CA . ARG E 1 10 ? 54.721 28.646 24.746 1.00 123.52 9 ARG E CA 1
ATOM 7381 C C . ARG E 1 10 ? 55.829 27.761 24.199 1.00 122.42 9 ARG E C 1
ATOM 7382 O O . ARG E 1 10 ? 56.717 28.248 23.487 1.00 118.24 9 ARG E O 1
ATOM 7390 N N . LEU E 1 11 ? 55.815 26.473 24.547 1.00 120.48 10 LEU E N 1
ATOM 7391 C CA . LEU E 1 11 ? 56.855 25.569 24.070 1.00 120.35 10 LEU E CA 1
ATOM 7392 C C . LEU E 1 11 ? 56.863 25.480 22.549 1.00 117.95 10 LEU E C 1
ATOM 7393 O O . LEU E 1 11 ? 57.933 25.475 21.932 1.00 114.83 10 LEU E O 1
ATOM 7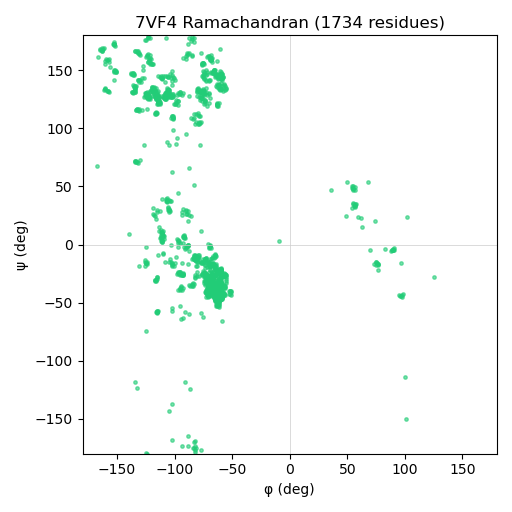398 N N . GLN E 1 12 ? 55.684 25.401 21.925 1.00 114.86 11 GLN E N 1
ATOM 7399 C CA . GLN E 1 12 ? 55.639 25.313 20.468 1.00 113.43 11 GLN E CA 1
ATOM 7400 C C . GLN E 1 12 ? 56.176 26.579 19.812 1.00 116.03 11 GLN E C 1
ATOM 7401 O O . GLN E 1 12 ? 56.916 26.507 18.822 1.00 115.87 11 GLN E O 1
ATOM 7407 N N . LEU E 1 13 ? 55.822 27.746 20.353 1.00 115.52 12 LEU E N 1
ATOM 7408 C CA . LEU E 1 13 ? 56.351 28.997 19.821 1.00 118.34 12 LEU E CA 1
ATOM 7409 C C . LEU E 1 13 ? 57.867 29.056 19.968 1.00 113.10 12 LEU E C 1
ATOM 7410 O O . LEU E 1 13 ? 58.581 29.443 19.034 1.00 111.76 12 LEU E O 1
ATOM 7415 N N . SER E 1 14 ? 58.379 28.672 21.140 1.00 110.77 13 SER E N 1
ATOM 7416 C CA . SER E 1 14 ? 59.824 28.696 21.347 1.00 112.70 13 SER E CA 1
ATOM 7417 C C . SER E 1 14 ? 60.535 27.726 20.405 1.00 112.59 13 SER E C 1
ATOM 7418 O O . SER E 1 14 ? 61.614 28.034 19.883 1.00 109.04 13 SER E O 1
ATOM 7421 N N . LEU E 1 15 ? 59.949 26.548 20.173 1.00 110.85 14 LEU E N 1
ATOM 7422 C CA . LEU E 1 15 ? 60.575 25.579 19.275 1.00 105.97 14 LEU E CA 1
ATOM 7423 C C . LEU E 1 15 ? 60.567 26.064 17.830 1.00 103.73 14 LEU E C 1
ATOM 7424 O O . LEU E 1 15 ? 61.529 25.832 17.091 1.00 104.20 14 LEU E O 1
ATOM 7429 N N . ASP E 1 16 ? 59.485 26.717 17.397 1.00 106.59 15 ASP E N 1
ATOM 7430 C CA . ASP E 1 16 ? 59.470 27.279 16.048 1.00 107.31 15 ASP E CA 1
ATOM 7431 C C . ASP E 1 16 ? 60.514 28.382 15.903 1.00 103.85 15 ASP E C 1
ATOM 7432 O O . ASP E 1 16 ? 61.207 28.470 14.874 1.00 103.45 15 ASP E O 1
ATOM 7437 N N . LYS E 1 17 ? 60.644 29.229 16.929 1.00 102.53 16 LYS E N 1
ATOM 7438 C CA . LYS E 1 17 ? 61.706 30.228 16.929 1.00 104.92 16 LYS E CA 1
ATOM 7439 C C . LYS E 1 17 ? 63.071 29.564 16.817 1.00 105.05 16 LYS E C 1
ATOM 7440 O O . LYS E 1 17 ? 63.938 30.027 16.067 1.00 103.14 16 LYS E O 1
ATOM 7446 N N . LEU E 1 18 ? 63.271 28.464 17.547 1.00 102.81 17 LEU E N 1
ATOM 7447 C CA . LEU E 1 18 ? 64.547 27.756 17.505 1.00 101.15 17 LEU E CA 1
ATOM 7448 C C . LEU E 1 18 ? 64.805 27.132 16.138 1.00 101.57 17 LEU E C 1
ATOM 7449 O O . LEU E 1 18 ? 65.949 27.093 15.681 1.00 99.48 17 LEU E O 1
ATOM 7454 N N . GLY E 1 19 ? 63.765 26.617 15.483 1.00 98.68 18 GLY E N 1
ATOM 7455 C CA . GLY E 1 19 ? 63.950 26.056 14.151 1.00 96.70 18 GLY E CA 1
ATOM 7456 C C . GLY E 1 19 ? 64.366 27.106 13.139 1.00 98.87 18 GLY E C 1
ATOM 7457 O O . GLY E 1 19 ? 65.282 26.894 12.331 1.00 100.95 18 GLY E O 1
ATOM 7458 N N . ASP E 1 20 ? 63.692 28.259 13.167 1.00 104.19 19 ASP E N 1
ATOM 7459 C CA . ASP E 1 20 ? 64.106 29.360 12.302 1.00 105.77 19 ASP E CA 1
ATOM 7460 C C . ASP E 1 20 ? 65.531 29.793 12.627 1.00 102.69 19 ASP E C 1
ATOM 7461 O O . ASP E 1 20 ? 66.327 30.091 11.722 1.00 103.90 19 ASP E O 1
ATOM 7466 N N . TRP E 1 21 ? 65.873 29.815 13.920 1.00 101.02 20 TRP E N 1
ATOM 7467 C CA . TRP E 1 21 ? 67.233 30.145 14.329 1.00 99.91 20 TRP E CA 1
ATOM 7468 C C . TRP E 1 21 ? 68.230 29.146 13.770 1.00 95.94 20 TRP E C 1
ATOM 7469 O O . TRP E 1 21 ? 69.318 29.527 13.332 1.00 94.64 20 TRP E O 1
ATOM 7480 N N . GLU E 1 22 ? 67.879 27.861 13.786 1.00 98.46 21 GLU E N 1
ATOM 7481 C CA . GLU E 1 22 ? 68.784 26.834 13.286 1.00 99.41 21 GLU E CA 1
ATOM 7482 C C . GLU E 1 22 ? 69.020 26.989 11.791 1.00 96.47 21 GLU E C 1
ATOM 7483 O O . GLU E 1 22 ? 70.155 26.855 11.320 1.00 95.50 21 GLU E O 1
ATOM 7489 N N . LYS E 1 23 ? 67.968 27.302 11.033 1.00 97.45 22 LYS E N 1
ATOM 7490 C CA . LYS E 1 23 ? 68.135 27.510 9.594 1.00 94.60 22 LYS E CA 1
ATOM 7491 C C . LYS E 1 23 ? 69.022 28.724 9.306 1.00 91.35 22 LYS E C 1
ATOM 7492 O O . LYS E 1 23 ? 69.976 28.650 8.508 1.00 89.85 22 LYS E O 1
ATOM 7498 N N . GLU E 1 24 ? 68.741 29.847 9.975 1.00 94.26 23 GLU E N 1
ATOM 7499 C CA . GLU E 1 24 ? 69.556 31.041 9.774 1.00 96.75 23 GLU E CA 1
ATOM 7500 C C . GLU E 1 24 ? 71.002 30.798 10.193 1.00 96.90 23 GLU E C 1
ATOM 7501 O O . GLU E 1 24 ? 71.940 31.239 9.515 1.00 90.79 23 GLU E O 1
ATOM 7507 N N . MET E 1 25 ? 71.197 30.072 11.296 1.00 93.88 24 MET E N 1
ATOM 7508 C CA . MET E 1 25 ? 72.533 29.762 11.784 1.00 91.81 24 MET E CA 1
ATOM 7509 C C . MET E 1 25 ? 73.291 28.875 10.809 1.00 84.40 24 MET E C 1
ATOM 7510 O O . MET E 1 25 ? 74.499 29.051 10.618 1.00 82.01 24 MET E O 1
ATOM 7515 N N . SER E 1 26 ? 72.611 27.898 10.206 1.00 83.93 25 SER E N 1
ATOM 7516 C CA . SER E 1 26 ? 73.269 27.071 9.202 1.00 83.94 25 SER E CA 1
ATOM 7517 C C . SER E 1 26 ? 73.750 27.915 8.032 1.00 80.69 25 SER E C 1
ATOM 7518 O O . SER E 1 26 ? 74.884 27.750 7.562 1.00 82.26 25 SER E O 1
ATOM 7521 N N . GLN E 1 27 ? 72.912 28.845 7.560 1.00 85.39 26 GLN E N 1
ATOM 7522 C CA . GLN E 1 27 ? 73.377 29.723 6.486 1.00 83.55 26 GLN E CA 1
ATOM 7523 C C . GLN E 1 27 ? 74.569 30.569 6.928 1.00 80.17 26 GLN E C 1
ATOM 7524 O O . GLN E 1 27 ? 75.515 30.769 6.155 1.00 79.11 26 GLN E O 1
ATOM 7530 N N . VAL E 1 28 ? 74.536 31.089 8.159 1.00 85.04 27 VAL E N 1
ATOM 7531 C CA . VAL E 1 28 ? 75.629 31.942 8.634 1.00 89.29 27 VAL E CA 1
ATOM 7532 C C . VAL E 1 28 ? 76.935 31.158 8.720 1.00 88.08 27 VAL E C 1
ATOM 7533 O O . VAL E 1 28 ? 78.003 31.652 8.332 1.00 81.78 27 VAL E O 1
ATOM 7537 N N . GLU E 1 29 ? 76.876 29.934 9.254 1.00 88.83 28 GLU E N 1
ATOM 7538 C CA . GLU E 1 29 ? 78.075 29.107 9.354 1.00 81.82 28 GLU E CA 1
ATOM 7539 C C . GLU E 1 29 ? 78.606 28.755 7.971 1.00 83.78 28 GLU E C 1
ATOM 7540 O O . GLU E 1 29 ? 79.825 28.747 7.746 1.00 82.05 28 GLU E O 1
ATOM 7546 N N . ARG E 1 30 ? 77.701 28.462 7.028 1.00 86.72 29 ARG E N 1
ATOM 7547 C CA . ARG E 1 30 ? 78.119 28.216 5.652 1.00 88.59 29 ARG E CA 1
ATOM 7548 C C . ARG E 1 30 ? 78.841 29.433 5.087 1.00 84.30 29 ARG E C 1
ATOM 7549 O O . ARG E 1 30 ? 79.887 29.304 4.436 1.00 80.17 29 ARG E O 1
ATOM 7557 N N . GLU E 1 31 ? 78.301 30.624 5.345 1.00 81.53 30 GLU E N 1
ATOM 7558 C CA . GLU E 1 31 ? 78.939 31.849 4.881 1.00 86.35 30 GLU E CA 1
ATOM 7559 C C . GLU E 1 31 ? 80.326 32.015 5.491 1.00 85.84 30 GLU E C 1
ATOM 7560 O O . GLU E 1 31 ? 81.278 32.384 4.794 1.00 84.15 30 GLU E O 1
ATOM 7566 N N . ALA E 1 32 ? 80.458 31.747 6.793 1.00 84.11 31 ALA E N 1
ATOM 7567 C CA . ALA E 1 32 ? 81.751 31.906 7.454 1.00 83.04 31 ALA E CA 1
ATOM 7568 C C . ALA E 1 32 ? 82.785 30.940 6.889 1.00 83.82 31 ALA E C 1
ATOM 7569 O O . ALA E 1 32 ? 83.946 31.314 6.663 1.00 76.41 31 ALA E O 1
ATOM 7571 N N . GLU E 1 33 ? 82.380 29.691 6.646 1.00 86.36 32 GLU E N 1
ATOM 7572 C CA . GLU E 1 33 ? 83.309 28.716 6.081 1.00 82.83 32 GLU E CA 1
ATOM 7573 C C . GLU E 1 33 ? 83.709 29.089 4.654 1.00 79.14 32 GLU E C 1
ATOM 7574 O O . GLU E 1 33 ? 84.876 28.933 4.272 1.00 74.92 32 GLU E O 1
ATOM 7580 N N . ILE E 1 34 ? 82.760 29.588 3.853 1.00 78.35 33 ILE E N 1
ATOM 7581 C CA . ILE E 1 34 ? 83.095 30.023 2.497 1.00 75.72 33 ILE E CA 1
ATOM 7582 C C . ILE E 1 34 ? 84.056 31.207 2.538 1.00 76.48 33 ILE E C 1
ATOM 7583 O O . ILE E 1 34 ? 84.992 31.296 1.730 1.00 72.22 33 ILE E O 1
ATOM 7588 N N . TYR E 1 35 ? 83.842 32.132 3.480 1.00 80.16 34 TYR E N 1
ATOM 7589 C CA . TYR E 1 35 ? 84.779 33.237 3.662 1.00 81.11 34 TYR E CA 1
ATOM 7590 C C . TYR E 1 35 ? 86.170 32.716 3.977 1.00 78.23 34 TYR E C 1
ATOM 7591 O O . TYR E 1 35 ? 87.165 33.197 3.420 1.00 76.53 34 TYR E O 1
ATOM 7600 N N . ARG E 1 36 ? 86.255 31.730 4.873 1.00 78.67 35 ARG E N 1
ATOM 7601 C CA . ARG E 1 36 ? 87.553 31.168 5.232 1.00 77.40 35 ARG E CA 1
ATOM 7602 C C . ARG E 1 36 ? 88.232 30.536 4.022 1.00 75.83 35 ARG E C 1
ATOM 7603 O O . ARG E 1 36 ? 89.434 30.731 3.801 1.00 72.11 35 ARG E O 1
ATOM 7611 N N . ILE E 1 37 ? 87.474 29.782 3.223 1.00 71.93 36 ILE E N 1
ATOM 7612 C CA . ILE E 1 37 ? 88.047 29.123 2.051 1.00 68.28 36 ILE E CA 1
ATOM 7613 C C . ILE E 1 37 ? 88.554 30.153 1.050 1.00 74.94 36 ILE E C 1
ATOM 7614 O O . ILE E 1 37 ? 89.649 30.015 0.490 1.00 74.81 36 ILE E O 1
ATOM 7619 N N . LYS E 1 38 ? 87.753 31.193 0.793 1.00 77.84 37 LYS E N 1
ATOM 7620 C CA . LYS E 1 38 ? 88.171 32.218 -0.159 1.00 74.49 37 LYS E CA 1
ATOM 7621 C C . LYS E 1 38 ? 89.397 32.965 0.344 1.00 74.41 37 LYS E C 1
ATOM 7622 O O . LYS E 1 38 ? 90.287 33.313 -0.441 1.00 76.50 37 LYS E O 1
ATOM 7628 N N . LYS E 1 39 ? 89.469 33.217 1.652 1.00 74.93 38 LYS E N 1
ATOM 7629 C CA . LYS E 1 39 ? 90.615 33.927 2.202 1.00 78.54 38 LYS E CA 1
ATOM 7630 C C . LYS E 1 39 ? 91.866 33.059 2.249 1.00 72.65 38 LYS E C 1
ATOM 7631 O O . LYS E 1 39 ? 92.976 33.600 2.262 1.00 69.27 38 LYS E O 1
ATOM 7637 N N . THR E 1 40 ? 91.713 31.732 2.289 1.00 74.31 39 THR E N 1
ATOM 7638 C CA . THR E 1 40 ? 92.851 30.831 2.436 1.00 77.31 39 THR E CA 1
ATOM 7639 C C . THR E 1 40 ? 93.366 30.231 1.131 1.00 74.25 39 THR E C 1
ATOM 7640 O O . THR E 1 40 ? 94.547 29.870 1.067 1.00 70.27 39 THR E O 1
ATOM 7644 N N . GLN E 1 41 ? 92.531 30.119 0.096 1.00 71.59 40 GLN E N 1
ATOM 7645 C CA . GLN E 1 41 ? 92.977 29.504 -1.155 1.00 69.42 40 GLN E CA 1
ATOM 7646 C C . GLN E 1 41 ? 94.172 30.216 -1.787 1.00 70.45 40 GLN E C 1
ATOM 7647 O O . GLN E 1 41 ? 95.119 29.528 -2.214 1.00 70.56 40 GLN E O 1
ATOM 7653 N N . PRO E 1 42 ? 94.199 31.553 -1.900 1.00 73.55 41 PRO E N 1
ATOM 7654 C CA . PRO E 1 42 ? 95.386 32.207 -2.477 1.00 70.85 41 PRO E CA 1
ATOM 7655 C C . PRO E 1 42 ? 96.662 31.927 -1.708 1.00 73.29 41 PRO E C 1
ATOM 7656 O O . PRO E 1 42 ? 97.745 31.883 -2.310 1.00 74.79 41 PRO E O 1
ATOM 7660 N N . MET E 1 43 ? 96.569 31.743 -0.389 1.00 72.75 42 MET E N 1
ATOM 7661 C CA . MET E 1 43 ? 97.754 31.397 0.386 1.00 77.97 42 MET E CA 1
ATOM 7662 C C . MET E 1 43 ? 98.331 30.062 -0.067 1.00 80.64 42 MET E C 1
ATOM 7663 O O . MET E 1 43 ? 99.552 29.913 -0.197 1.00 73.66 42 MET E O 1
ATOM 7668 N N . TYR E 1 44 ? 97.466 29.080 -0.335 1.00 75.60 43 TYR E N 1
ATOM 7669 C CA . TYR E 1 44 ? 97.962 27.796 -0.812 1.00 71.00 43 TYR E CA 1
ATOM 7670 C C . TYR E 1 44 ? 98.440 27.873 -2.255 1.00 72.21 43 TYR E C 1
ATOM 7671 O O . TYR E 1 44 ? 99.334 27.116 -2.642 1.00 73.32 43 TYR E O 1
ATOM 7680 N N . ALA E 1 45 ? 97.891 28.785 -3.059 1.00 73.02 44 ALA E N 1
ATOM 7681 C CA . ALA E 1 45 ? 98.467 29.010 -4.386 1.00 74.02 44 ALA E CA 1
ATOM 7682 C C . ALA E 1 45 ? 99.896 29.544 -4.278 1.00 77.62 44 ALA E C 1
ATOM 7683 O O . ALA E 1 45 ? 100.811 29.081 -4.981 1.00 78.24 44 ALA E O 1
ATOM 7685 N N . LYS E 1 46 ? 100.107 30.517 -3.388 1.00 75.45 45 LYS E N 1
ATOM 7686 C CA . LYS E 1 46 ? 101.460 31.017 -3.146 1.00 77.91 45 LYS E CA 1
ATOM 7687 C C . LYS E 1 46 ? 102.367 29.915 -2.614 1.00 77.83 45 LYS E C 1
ATOM 7688 O O . LYS E 1 46 ? 103.548 29.837 -2.982 1.00 75.60 45 LYS E O 1
ATOM 7694 N N . ARG E 1 47 ? 101.840 29.065 -1.730 1.00 80.39 46 ARG E N 1
ATOM 7695 C CA . ARG E 1 47 ? 102.638 27.959 -1.214 1.00 80.08 46 ARG E CA 1
ATOM 7696 C C . ARG E 1 47 ? 103.008 26.987 -2.325 1.00 70.03 46 ARG E C 1
ATOM 7697 O O . ARG E 1 47 ? 104.108 26.433 -2.326 1.00 68.16 46 ARG E O 1
ATOM 7705 N N . ARG E 1 48 ? 102.095 26.757 -3.270 1.00 70.36 47 ARG E N 1
ATOM 7706 C CA . ARG E 1 48 ? 102.406 25.917 -4.421 1.00 75.01 47 ARG E CA 1
ATOM 7707 C C . ARG E 1 48 ? 103.563 26.507 -5.214 1.00 72.89 47 ARG E C 1
ATOM 7708 O O . ARG E 1 48 ? 104.503 25.793 -5.601 1.00 73.65 47 ARG E O 1
ATOM 7716 N N . SER E 1 49 ? 103.518 27.822 -5.440 1.00 76.91 48 SER E N 1
ATOM 7717 C CA . SER E 1 49 ? 104.602 28.481 -6.165 1.00 78.71 48 SER E CA 1
ATOM 7718 C C . SER E 1 49 ? 105.928 28.359 -5.419 1.00 74.37 48 SER E C 1
ATOM 7719 O O . SER E 1 49 ? 106.981 28.170 -6.039 1.00 71.82 48 SER E O 1
ATOM 7722 N N . ILE E 1 50 ? 105.901 28.470 -4.087 1.00 79.02 49 ILE E N 1
ATOM 7723 C CA . ILE E 1 50 ? 107.138 28.346 -3.314 1.00 80.28 49 ILE E CA 1
ATOM 7724 C C . ILE E 1 50 ? 107.650 26.911 -3.339 1.00 76.47 49 ILE E C 1
ATOM 7725 O O . ILE E 1 50 ? 108.853 26.670 -3.494 1.00 74.35 49 ILE E O 1
ATOM 7730 N N . LEU E 1 51 ? 106.746 25.936 -3.189 1.00 78.16 50 LEU E N 1
ATOM 7731 C CA . LEU E 1 51 ? 107.139 24.534 -3.066 1.00 73.40 50 LEU E CA 1
ATOM 7732 C C . LEU E 1 51 ? 107.676 23.970 -4.371 1.00 70.10 50 LEU E C 1
ATOM 7733 O O . LEU E 1 51 ? 108.519 23.067 -4.346 1.00 70.24 50 LEU E O 1
ATOM 7738 N N . LYS E 1 52 ? 107.226 24.492 -5.516 1.00 71.32 51 LYS E N 1
ATOM 7739 C CA . LYS E 1 52 ? 107.812 24.030 -6.771 1.00 71.39 51 LYS E CA 1
ATOM 7740 C C . LYS E 1 52 ? 109.314 24.286 -6.826 1.00 71.53 51 LYS E C 1
ATOM 7741 O O . LYS E 1 52 ? 110.012 23.642 -7.617 1.00 76.73 51 LYS E O 1
ATOM 7747 N N . GLU E 1 53 ? 109.824 25.212 -6.010 1.00 74.32 52 GLU E N 1
ATOM 7748 C CA . GLU E 1 53 ? 111.264 25.438 -5.936 1.00 79.22 52 GLU E CA 1
ATOM 7749 C C . GLU E 1 53 ? 111.987 24.280 -5.254 1.00 78.17 52 GLU E C 1
ATOM 7750 O O . GLU E 1 53 ? 113.128 23.968 -5.613 1.00 80.78 52 GLU E O 1
ATOM 7756 N N . ILE E 1 54 ? 111.361 23.655 -4.265 1.00 78.44 53 ILE E N 1
ATOM 7757 C CA . ILE E 1 54 ? 112.024 22.612 -3.474 1.00 84.02 53 ILE E CA 1
ATOM 7758 C C . ILE E 1 54 ? 112.070 21.318 -4.284 1.00 77.15 53 ILE E C 1
ATOM 7759 O O . ILE E 1 54 ? 111.027 20.879 -4.798 1.00 70.03 53 ILE E O 1
ATOM 7764 N N . PRO E 1 55 ? 113.237 20.682 -4.417 1.00 78.17 54 PRO E N 1
ATOM 7765 C CA . PRO E 1 55 ? 113.336 19.484 -5.264 1.00 78.16 54 PRO E CA 1
ATOM 7766 C C . PRO E 1 55 ? 112.786 18.258 -4.549 1.00 70.85 54 PRO E C 1
ATOM 7767 O O . PRO E 1 55 ? 113.132 17.985 -3.396 1.00 68.01 54 PRO E O 1
ATOM 7771 N N . LYS E 1 56 ? 111.931 17.513 -5.251 1.00 67.83 55 LYS E N 1
ATOM 7772 C CA . LYS E 1 56 ? 111.363 16.264 -4.746 1.00 67.37 55 LYS E CA 1
ATOM 7773 C C . LYS E 1 56 ? 110.664 16.459 -3.403 1.00 61.52 55 LYS E C 1
ATOM 7774 O O . LYS E 1 56 ? 110.680 15.571 -2.548 1.00 62.78 55 LYS E O 1
ATOM 7780 N N . PHE E 1 57 ? 110.040 17.621 -3.213 1.00 61.26 56 PHE E N 1
ATOM 7781 C CA . PHE E 1 57 ? 109.350 17.895 -1.958 1.00 62.57 56 PHE E CA 1
ATOM 7782 C C . PHE E 1 57 ? 108.202 16.918 -1.742 1.00 59.05 56 PHE E C 1
ATOM 7783 O O . PHE E 1 57 ? 108.115 16.256 -0.698 1.00 58.92 56 PHE E O 1
ATOM 7791 N N . TRP E 1 58 ? 107.322 16.797 -2.735 1.00 58.84 57 TRP E N 1
ATOM 7792 C CA . TRP E 1 58 ? 106.152 15.949 -2.562 1.00 60.09 57 TRP E CA 1
ATOM 7793 C C . TRP E 1 58 ? 106.528 14.478 -2.501 1.00 60.44 57 TRP E C 1
ATOM 7794 O O . TRP E 1 58 ? 105.874 13.713 -1.787 1.00 59.08 57 TRP E O 1
ATOM 7805 N N . TYR E 1 59 ? 107.577 14.063 -3.217 1.00 58.94 58 TYR E N 1
ATOM 7806 C CA . TYR E 1 59 ? 108.036 12.683 -3.092 1.00 59.87 58 TYR E CA 1
ATOM 7807 C C . TYR E 1 59 ? 108.481 12.380 -1.669 1.00 57.38 58 TYR E C 1
ATOM 7808 O O . TYR E 1 59 ? 108.141 11.327 -1.119 1.00 55.03 58 TYR E O 1
ATOM 7817 N N . ILE E 1 60 ? 109.232 13.294 -1.054 1.00 55.85 59 ILE E N 1
ATOM 7818 C CA . ILE E 1 60 ? 109.685 13.074 0.316 1.00 55.21 59 ILE E CA 1
ATOM 7819 C C . ILE E 1 60 ? 108.498 13.024 1.267 1.00 52.89 59 ILE E C 1
ATOM 7820 O O . ILE E 1 60 ? 108.402 12.136 2.127 1.00 58.80 59 ILE E O 1
ATOM 7825 N N . VAL E 1 61 ? 107.566 13.970 1.117 1.00 53.32 60 VAL E N 1
ATOM 7826 C CA . VAL E 1 61 ? 106.409 14.011 2.011 1.00 59.75 60 VAL E CA 1
ATOM 7827 C C . VAL E 1 61 ? 105.576 12.742 1.878 1.00 54.46 60 VAL E C 1
ATOM 7828 O O . VAL E 1 61 ? 105.140 12.161 2.879 1.00 54.45 60 VAL E O 1
ATOM 7832 N N . LEU E 1 62 ? 105.356 12.280 0.646 1.00 54.84 61 LEU E N 1
ATOM 7833 C CA . LEU E 1 62 ? 104.528 11.098 0.442 1.00 51.90 61 LEU E CA 1
ATOM 7834 C C . LEU E 1 62 ? 105.238 9.837 0.924 1.00 57.01 61 LEU E C 1
ATOM 7835 O O . LEU E 1 62 ? 104.613 8.966 1.541 1.00 55.26 61 LEU E O 1
ATOM 7840 N N . ALA E 1 63 ? 106.543 9.723 0.665 1.00 55.55 62 ALA E N 1
ATOM 7841 C CA . ALA E 1 63 ? 107.268 8.521 1.055 1.00 55.66 62 ALA E CA 1
ATOM 7842 C C . ALA E 1 63 ? 107.385 8.406 2.568 1.00 56.90 62 ALA E C 1
ATOM 7843 O O . ALA E 1 63 ? 107.374 7.293 3.105 1.00 59.47 62 ALA E O 1
ATOM 7845 N N . GLU E 1 64 ? 107.506 9.536 3.272 1.00 60.46 63 GLU E N 1
ATOM 7846 C CA . GLU E 1 64 ? 107.614 9.461 4.724 1.00 66.64 63 GLU E CA 1
ATOM 7847 C C . GLU E 1 64 ? 106.298 9.030 5.366 1.00 62.95 63 GLU E C 1
ATOM 7848 O O . GLU E 1 64 ? 106.306 8.320 6.380 1.00 64.85 63 GLU E O 1
ATOM 7854 N N . ASN E 1 65 ? 105.169 9.425 4.785 1.00 57.58 64 ASN E N 1
ATOM 7855 C CA . ASN E 1 65 ? 103.875 9.163 5.399 1.00 54.88 64 ASN E CA 1
ATOM 7856 C C . ASN E 1 65 ? 103.517 7.689 5.292 1.00 57.21 64 ASN E C 1
ATOM 7857 O O . ASN E 1 65 ? 103.614 7.091 4.217 1.00 59.17 64 ASN E O 1
ATOM 7862 N N . ASP E 1 66 ? 103.104 7.104 6.416 1.00 61.69 65 ASP E N 1
ATOM 7863 C CA . ASP E 1 66 ? 102.729 5.696 6.428 1.00 64.75 65 ASP E CA 1
ATOM 7864 C C . ASP E 1 66 ? 101.282 5.489 6.000 1.00 59.69 65 ASP E C 1
ATOM 7865 O O . ASP E 1 66 ? 100.972 4.489 5.333 1.00 60.39 65 ASP E O 1
ATOM 7870 N N . ASP E 1 67 ? 100.394 6.425 6.353 1.00 57.89 66 ASP E N 1
ATOM 7871 C CA . ASP E 1 67 ? 99.000 6.314 5.930 1.00 57.25 66 ASP E CA 1
ATOM 7872 C C . ASP E 1 67 ? 98.895 6.232 4.412 1.00 51.30 66 ASP E C 1
ATOM 7873 O O . ASP E 1 67 ? 98.156 5.398 3.881 1.00 48.58 66 ASP E O 1
ATOM 7878 N N . PHE E 1 68 ? 99.658 7.066 3.697 1.00 52.37 67 PHE E N 1
ATOM 7879 C CA . PHE E 1 68 ? 99.622 7.051 2.236 1.00 47.21 67 PHE E CA 1
ATOM 7880 C C . PHE E 1 68 ? 100.174 5.747 1.676 1.00 44.02 67 PHE E C 1
ATOM 7881 O O . PHE E 1 68 ? 99.594 5.170 0.749 1.00 43.05 67 PHE E O 1
ATOM 7889 N N . ALA E 1 69 ? 101.291 5.264 2.222 1.00 49.32 68 ALA E N 1
ATOM 7890 C CA . ALA E 1 69 ? 101.857 4.016 1.730 1.00 52.06 68 ALA E CA 1
ATOM 7891 C C . ALA E 1 69 ? 100.917 2.847 1.967 1.00 48.28 68 ALA E C 1
ATOM 7892 O O . ALA E 1 69 ? 101.016 1.829 1.274 1.00 46.98 68 ALA E O 1
ATOM 7894 N N . ASP E 1 70 ? 100.007 2.975 2.933 1.00 53.00 69 ASP E N 1
ATOM 7895 C CA . ASP E 1 70 ? 99.025 1.922 3.165 1.00 52.05 69 ASP E CA 1
ATOM 7896 C C . ASP E 1 70 ? 98.071 1.758 1.979 1.00 47.63 69 ASP E C 1
ATOM 7897 O O . ASP E 1 70 ? 97.606 0.645 1.716 1.00 48.93 69 ASP E O 1
ATOM 7902 N N . TYR E 1 71 ? 97.743 2.846 1.273 1.00 49.90 70 TYR E N 1
ATOM 7903 C CA . TYR E 1 71 ? 96.755 2.810 0.193 1.00 46.73 70 TYR E CA 1
ATOM 7904 C C . TYR E 1 71 ? 97.318 2.378 -1.163 1.00 42.13 70 TYR E C 1
ATOM 7905 O O . TYR E 1 71 ? 96.530 2.098 -2.072 1.00 39.01 70 TYR E O 1
ATOM 7914 N N . ILE E 1 72 ? 98.640 2.316 -1.337 1.00 44.35 71 ILE E N 1
ATOM 7915 C CA . ILE E 1 72 ? 99.224 2.108 -2.657 1.00 45.38 71 ILE E CA 1
ATOM 7916 C C . ILE E 1 72 ? 100.080 0.845 -2.684 1.00 48.61 71 ILE E C 1
AT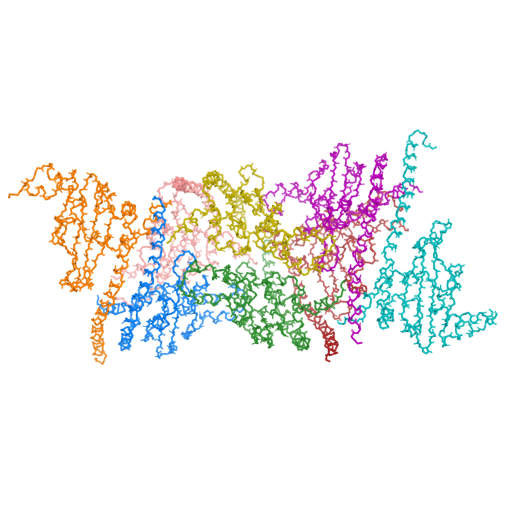OM 7917 O O . ILE E 1 72 ? 100.550 0.346 -1.658 1.00 46.47 71 ILE E O 1
ATOM 7922 N N . SER E 1 73 ? 100.298 0.351 -3.902 1.00 49.79 72 SER E N 1
ATOM 7923 C CA . SER E 1 73 ? 101.180 -0.776 -4.138 1.00 48.80 72 SER E CA 1
ATOM 7924 C C . SER E 1 73 ? 102.636 -0.352 -3.977 1.00 56.40 72 SER E C 1
ATOM 7925 O O . SER E 1 73 ? 102.983 0.807 -4.222 1.00 56.58 72 SER E O 1
ATOM 7928 N N . PRO E 1 74 ? 103.508 -1.270 -3.550 1.00 59.85 73 PRO E N 1
ATOM 7929 C CA . PRO E 1 74 ? 104.932 -0.913 -3.433 1.00 63.25 73 PRO E CA 1
ATOM 7930 C C . PRO E 1 74 ? 105.526 -0.460 -4.752 1.00 60.26 73 PRO E C 1
ATOM 7931 O O . PRO E 1 74 ? 106.367 0.449 -4.780 1.00 60.13 73 PRO E O 1
ATOM 7935 N N . ASP E 1 75 ? 105.086 -1.068 -5.855 1.00 61.01 74 ASP E N 1
ATOM 7936 C CA . ASP E 1 75 ? 105.596 -0.711 -7.171 1.00 63.07 74 ASP E CA 1
ATOM 7937 C C . ASP E 1 75 ? 105.289 0.735 -7.533 1.00 59.22 74 ASP E C 1
ATOM 7938 O O . ASP E 1 75 ? 106.003 1.320 -8.352 1.00 59.97 74 ASP E O 1
ATOM 7943 N N . ASP E 1 76 ? 104.244 1.320 -6.941 1.00 58.38 75 ASP E N 1
ATOM 7944 C CA . ASP E 1 76 ? 103.857 2.687 -7.278 1.00 56.88 75 ASP E CA 1
ATOM 7945 C C . ASP E 1 76 ? 104.868 3.732 -6.806 1.00 54.95 75 ASP E C 1
ATOM 7946 O O . ASP E 1 76 ? 105.024 4.768 -7.465 1.00 56.93 75 ASP E O 1
ATOM 7951 N N . LEU E 1 77 ? 105.541 3.506 -5.672 1.00 53.27 76 LEU E N 1
ATOM 7952 C CA . LEU E 1 77 ? 106.404 4.548 -5.116 1.00 57.87 76 LEU E CA 1
ATOM 7953 C C . LEU E 1 77 ? 107.524 4.925 -6.085 1.00 60.40 76 LEU E C 1
ATOM 7954 O O . LEU E 1 77 ? 107.915 6.101 -6.181 1.00 60.87 76 LEU E O 1
ATOM 7959 N N . LYS E 1 78 ? 108.060 3.931 -6.799 1.00 58.98 77 LYS E N 1
ATOM 7960 C CA . LYS E 1 78 ? 109.114 4.189 -7.771 1.00 55.39 77 LYS E CA 1
ATOM 7961 C C . LYS E 1 78 ? 108.699 5.287 -8.742 1.00 55.71 77 LYS E C 1
ATOM 7962 O O . LYS E 1 78 ? 109.497 6.169 -9.077 1.00 58.39 77 LYS E O 1
ATOM 7968 N N . TYR E 1 79 ? 107.445 5.251 -9.202 1.00 59.66 78 TYR E N 1
ATOM 7969 C CA . TYR E 1 79 ? 106.956 6.241 -10.156 1.00 59.13 78 TYR E CA 1
ATOM 7970 C C . TYR E 1 79 ? 106.520 7.524 -9.459 1.00 58.01 78 TYR E C 1
ATOM 7971 O O . TYR E 1 79 ? 106.595 8.606 -10.052 1.00 56.46 78 TYR E O 1
ATOM 7980 N N . LEU E 1 80 ? 106.066 7.422 -8.207 1.00 57.13 79 LEU E N 1
ATOM 7981 C CA . LEU E 1 80 ? 105.738 8.619 -7.439 1.00 59.97 79 LEU E CA 1
ATOM 7982 C C . LEU E 1 80 ? 106.970 9.443 -7.110 1.00 62.41 79 LEU E C 1
ATOM 7983 O O . LEU E 1 80 ? 106.836 10.584 -6.654 1.00 60.59 79 LEU E O 1
ATOM 7988 N N . GLU E 1 81 ? 108.159 8.885 -7.332 1.00 60.80 80 GLU E N 1
ATOM 7989 C CA . GLU E 1 81 ? 109.383 9.664 -7.169 1.00 60.27 80 GLU E CA 1
ATOM 7990 C C . GLU E 1 81 ? 109.373 10.928 -8.030 1.00 62.15 80 GLU E C 1
ATOM 7991 O O . GLU E 1 81 ? 110.033 11.915 -7.685 1.00 61.64 80 GLU E O 1
ATOM 7997 N N . TYR E 1 82 ? 108.623 10.931 -9.133 1.00 59.31 81 TYR E N 1
ATOM 7998 C CA . TYR E 1 82 ? 108.643 12.014 -10.119 1.00 58.07 81 TYR E CA 1
ATOM 7999 C C . TYR E 1 82 ? 107.409 12.910 -10.043 1.00 60.08 81 TYR E C 1
ATOM 8000 O O . TYR E 1 82 ? 106.903 13.375 -11.068 1.00 55.60 81 TYR E O 1
ATOM 8009 N N . ILE E 1 83 ? 106.922 13.197 -8.841 1.00 62.23 82 ILE E N 1
ATOM 8010 C CA . ILE E 1 83 ? 105.801 14.107 -8.633 1.00 57.48 82 ILE E CA 1
ATOM 8011 C C . ILE E 1 83 ? 106.375 15.471 -8.285 1.00 62.39 82 ILE E C 1
ATOM 8012 O O . ILE E 1 83 ? 107.156 15.600 -7.333 1.00 60.71 82 ILE E O 1
ATOM 8017 N N . ASP E 1 84 ? 106.005 16.493 -9.053 1.00 63.36 83 ASP E N 1
ATOM 8018 C CA . ASP E 1 84 ? 106.522 17.825 -8.781 1.00 65.29 83 ASP E CA 1
ATOM 8019 C C . ASP E 1 84 ? 105.536 18.738 -8.069 1.00 64.22 83 ASP E C 1
ATOM 8020 O O . ASP E 1 84 ? 105.968 19.732 -7.474 1.00 65.08 83 ASP E O 1
ATOM 8025 N N . ASP E 1 85 ? 104.239 18.433 -8.086 1.00 61.87 84 ASP E N 1
ATOM 8026 C CA . ASP E 1 85 ? 103.289 19.316 -7.422 1.00 63.48 84 ASP E CA 1
ATOM 8027 C C . ASP E 1 85 ? 101.982 18.589 -7.147 1.00 62.70 84 ASP E C 1
ATOM 8028 O O . ASP E 1 85 ? 101.454 17.892 -8.023 1.00 60.17 84 ASP E O 1
ATOM 8033 N N . ILE E 1 86 ? 101.472 18.759 -5.930 1.00 62.69 85 ILE E N 1
ATOM 8034 C CA . ILE E 1 86 ? 100.114 18.381 -5.561 1.00 59.20 85 ILE E CA 1
ATOM 8035 C C . ILE E 1 86 ? 99.418 19.631 -5.042 1.00 60.16 85 ILE E C 1
ATOM 8036 O O . ILE E 1 86 ? 99.957 20.337 -4.181 1.00 57.11 85 ILE E O 1
ATOM 8041 N N . TYR E 1 87 ? 98.239 19.918 -5.585 1.00 62.76 86 TYR E N 1
ATOM 8042 C CA . TYR E 1 87 ? 97.521 21.135 -5.241 1.00 62.47 86 TYR E CA 1
ATOM 8043 C C . TYR E 1 87 ? 96.052 20.804 -5.027 1.00 61.63 86 TYR E C 1
ATOM 8044 O O . TYR E 1 87 ? 95.504 19.899 -5.659 1.00 59.69 86 TYR E O 1
ATOM 8053 N N . VAL E 1 88 ? 95.422 21.544 -4.120 1.00 65.29 87 VAL E N 1
ATOM 8054 C CA . VAL E 1 88 ? 94.008 21.385 -3.805 1.00 65.44 87 VAL E CA 1
ATOM 8055 C C . VAL E 1 88 ? 93.309 22.713 -4.054 1.00 69.41 87 VAL E C 1
ATOM 8056 O O . VAL E 1 88 ? 93.733 23.749 -3.528 1.00 72.78 87 VAL E O 1
ATOM 8060 N N . TYR E 1 89 ? 92.248 22.683 -4.857 1.00 66.83 88 TYR E N 1
ATOM 8061 C CA . TYR E 1 89 ? 91.498 23.878 -5.224 1.00 72.70 88 TYR E CA 1
ATOM 8062 C C . TYR E 1 89 ? 90.027 23.691 -4.880 1.00 72.30 88 TYR E C 1
ATOM 8063 O O . TYR E 1 89 ? 89.414 22.699 -5.283 1.00 65.27 88 TYR E O 1
ATOM 8072 N N . TYR E 1 90 ? 89.458 24.652 -4.152 1.00 76.28 89 TYR E N 1
ATOM 8073 C CA . TYR E 1 90 ? 88.043 24.612 -3.809 1.00 76.35 89 TYR E CA 1
ATOM 8074 C C . TYR E 1 90 ? 87.277 25.574 -4.708 1.00 79.86 89 TYR E C 1
ATOM 8075 O O . TYR E 1 90 ? 87.436 26.796 -4.565 1.00 84.18 89 TYR E O 1
ATOM 8084 N N . PRO E 1 91 ? 86.448 25.090 -5.641 1.00 79.76 90 PRO E N 1
ATOM 8085 C CA . PRO E 1 91 ? 85.822 25.991 -6.623 1.00 81.77 90 PRO E CA 1
ATOM 8086 C C . PRO E 1 91 ? 84.779 26.932 -6.038 1.00 80.29 90 PRO E C 1
ATOM 8087 O O . PRO E 1 91 ? 84.256 27.780 -6.774 1.00 84.53 90 PRO E O 1
ATOM 8091 N N . ILE E 1 92 ? 84.488 26.843 -4.738 1.00 82.08 91 ILE E N 1
ATOM 8092 C CA . ILE E 1 92 ? 83.562 27.775 -4.109 1.00 82.58 91 ILE E CA 1
ATOM 8093 C C . ILE E 1 92 ? 84.114 29.194 -4.157 1.00 86.14 91 ILE E C 1
ATOM 8094 O O . ILE E 1 92 ? 83.367 30.161 -3.970 1.00 83.76 91 ILE E O 1
ATOM 8099 N N . VAL E 1 93 ? 85.420 29.336 -4.407 1.00 84.49 92 VAL E N 1
ATOM 8100 C CA . VAL E 1 93 ? 86.027 30.654 -4.571 1.00 85.02 92 VAL E CA 1
ATOM 8101 C C . VAL E 1 93 ? 85.399 31.364 -5.761 1.00 85.22 92 VAL E C 1
ATOM 8102 O O . VAL E 1 93 ? 85.185 32.582 -5.744 1.00 85.13 92 VAL E O 1
ATOM 8106 N N . ASP E 1 94 ? 85.107 30.607 -6.816 1.00 88.38 93 ASP E N 1
ATOM 8107 C CA . ASP E 1 94 ? 84.533 31.136 -8.044 1.00 88.18 93 ASP E CA 1
ATOM 8108 C C . ASP E 1 94 ? 83.012 31.174 -8.009 1.00 86.46 93 ASP E C 1
ATOM 8109 O O . ASP E 1 94 ? 82.407 31.860 -8.840 1.00 89.04 93 ASP E O 1
ATOM 8114 N N . ASP E 1 95 ? 82.398 30.435 -7.082 1.00 91.48 94 ASP E N 1
ATOM 8115 C CA . ASP E 1 95 ? 80.964 30.199 -6.885 1.00 94.47 94 ASP E CA 1
ATOM 8116 C C . ASP E 1 95 ? 80.441 29.092 -7.795 1.00 92.28 94 ASP E C 1
ATOM 8117 O O . ASP E 1 95 ? 79.262 28.731 -7.684 1.00 91.03 94 ASP E O 1
ATOM 8122 N N . GLU E 1 96 ? 81.261 28.536 -8.684 1.00 92.63 95 GLU E N 1
ATOM 8123 C CA . GLU E 1 96 ? 80.767 27.508 -9.590 1.00 97.93 95 GLU E CA 1
ATOM 8124 C C . GLU E 1 96 ? 80.764 26.136 -8.920 1.00 96.07 95 GLU E C 1
ATOM 8125 O O . GLU E 1 96 ? 81.293 25.165 -9.469 1.00 90.89 95 GLU E O 1
ATOM 8131 N N . ALA E 1 97 ? 80.175 26.051 -7.730 1.00 96.74 96 ALA E N 1
ATOM 8132 C CA . ALA E 1 97 ? 80.123 24.830 -6.940 1.00 91.39 96 ALA E CA 1
ATOM 8133 C C . ALA E 1 97 ? 78.710 24.247 -6.958 1.00 90.09 96 ALA E C 1
ATOM 8134 O O . ALA E 1 97 ? 77.775 24.818 -7.527 1.00 94.70 96 ALA E O 1
ATOM 8136 N N . GLY E 1 98 ? 78.565 23.097 -6.306 1.00 81.64 97 GLY E N 1
ATOM 8137 C CA . GLY E 1 98 ? 77.294 22.412 -6.172 1.00 77.80 97 GLY E CA 1
ATOM 8138 C C . GLY E 1 98 ? 77.160 22.089 -4.700 1.00 82.17 97 GLY E C 1
ATOM 8139 O O . GLY E 1 98 ? 76.077 21.810 -4.175 1.00 80.68 97 GLY E O 1
ATOM 8140 N N . HIS E 1 99 ? 78.315 22.138 -4.041 1.00 82.42 98 HIS E N 1
ATOM 8141 C CA . HIS E 1 99 ? 78.481 22.062 -2.598 1.00 75.80 98 HIS E CA 1
ATOM 8142 C C . HIS E 1 99 ? 79.768 22.810 -2.289 1.00 67.43 98 HIS E C 1
ATOM 8143 O O . HIS E 1 99 ? 80.730 22.726 -3.056 1.00 69.88 98 HIS E O 1
ATOM 8150 N N . PHE E 1 100 ? 79.785 23.550 -1.180 1.00 70.32 99 PHE E N 1
ATOM 8151 C CA . PHE E 1 100 ? 80.950 24.383 -0.902 1.00 73.73 99 PHE E CA 1
ATOM 8152 C C . PHE E 1 100 ? 82.177 23.569 -0.506 1.00 69.58 99 PHE E C 1
ATOM 8153 O O . PHE E 1 100 ? 83.290 24.103 -0.536 1.00 69.50 99 PHE E O 1
ATOM 8161 N N . LYS E 1 101 ? 82.007 22.296 -0.157 1.00 72.84 100 LYS E N 1
ATOM 8162 C CA . LYS E 1 101 ? 83.130 21.429 0.179 1.00 74.91 100 LYS E CA 1
ATOM 8163 C C . LYS E 1 101 ? 83.711 20.697 -1.027 1.00 71.73 100 LYS E C 1
ATOM 8164 O O . LYS E 1 101 ? 84.683 19.953 -0.863 1.00 69.04 100 LYS E O 1
ATOM 8170 N N . ASP E 1 102 ? 83.145 20.876 -2.220 1.00 71.51 101 ASP E N 1
ATOM 8171 C CA . ASP E 1 102 ? 83.722 20.262 -3.410 1.00 69.46 101 ASP E CA 1
ATOM 8172 C C . ASP E 1 102 ? 85.150 20.757 -3.611 1.00 64.61 101 ASP E C 1
ATOM 8173 O O . ASP E 1 102 ? 85.465 21.917 -3.332 1.00 61.96 101 ASP E O 1
ATOM 8178 N N . PHE E 1 103 ? 86.024 19.861 -4.072 1.00 65.48 102 PHE E N 1
ATOM 8179 C CA . PHE E 1 103 ? 87.432 20.214 -4.215 1.00 62.68 102 PHE E CA 1
ATOM 8180 C C . PHE E 1 103 ? 88.069 19.379 -5.315 1.00 56.77 102 PHE E C 1
ATOM 8181 O O . PHE E 1 103 ? 87.666 18.244 -5.568 1.00 57.57 102 PHE E O 1
ATOM 8189 N N . ASN E 1 104 ? 89.075 19.951 -5.961 1.00 52.16 103 ASN E N 1
ATOM 8190 C CA . ASN E 1 104 ? 89.797 19.290 -7.035 1.00 52.99 103 ASN E CA 1
ATOM 8191 C C . ASN E 1 104 ? 91.258 19.137 -6.640 1.00 55.40 103 ASN E C 1
ATOM 8192 O O . ASN E 1 104 ? 91.881 20.088 -6.154 1.00 56.07 103 ASN E O 1
ATOM 8197 N N . ILE E 1 105 ? 91.795 17.939 -6.855 1.00 53.21 104 ILE E N 1
ATOM 8198 C CA . ILE E 1 105 ? 93.183 17.618 -6.550 1.00 49.43 104 ILE E CA 1
ATOM 8199 C C . ILE E 1 105 ? 93.933 17.511 -7.865 1.00 46.98 104 ILE E C 1
ATOM 8200 O O . ILE E 1 105 ? 93.524 16.766 -8.764 1.00 48.43 104 ILE E O 1
ATOM 8205 N N . THR E 1 106 ? 95.019 18.261 -7.980 1.00 51.27 105 THR E N 1
ATOM 8206 C CA . THR E 1 106 ? 95.845 18.276 -9.175 1.00 53.73 105 THR E CA 1
ATOM 8207 C C . THR E 1 106 ? 97.203 17.689 -8.828 1.00 53.26 105 THR E C 1
ATOM 8208 O O . THR E 1 106 ? 97.881 18.171 -7.914 1.00 56.29 105 THR E O 1
ATOM 8212 N N . VAL E 1 107 ? 97.580 16.648 -9.560 1.00 54.44 106 VAL E N 1
ATOM 8213 C CA . VAL E 1 107 ? 98.860 15.968 -9.430 1.00 54.02 106 VAL E CA 1
ATOM 8214 C C . VAL E 1 107 ? 99.621 16.174 -10.727 1.00 55.73 106 VAL E C 1
ATOM 8215 O O . VAL E 1 107 ? 99.096 15.886 -11.808 1.00 54.56 106 VAL E O 1
ATOM 8219 N N . THR E 1 108 ? 100.849 16.671 -10.629 1.00 56.16 107 THR E N 1
ATOM 8220 C CA . THR E 1 108 ? 101.662 16.914 -11.811 1.00 58.19 107 THR E CA 1
ATOM 8221 C C . THR E 1 108 ? 102.872 15.988 -11.814 1.00 57.58 107 THR E C 1
ATOM 8222 O O . THR E 1 108 ? 103.628 15.934 -10.837 1.00 60.47 107 THR E O 1
ATOM 8226 N N . PHE E 1 109 ? 103.042 15.260 -12.912 1.00 49.53 108 PHE E N 1
ATOM 8227 C CA . PHE E 1 109 ? 104.210 14.426 -13.136 1.00 49.59 108 PHE E CA 1
ATOM 8228 C C . PHE E 1 109 ? 105.133 15.124 -14.123 1.00 50.91 108 PHE E C 1
ATOM 8229 O O . PHE E 1 109 ? 104.699 15.516 -15.215 1.00 48.41 108 PHE E O 1
ATOM 8237 N N . GLY E 1 110 ? 106.402 15.260 -13.749 1.00 54.23 109 GLY E N 1
ATOM 8238 C CA . GLY E 1 110 ? 107.367 15.895 -14.612 1.00 57.87 109 GLY E CA 1
ATOM 8239 C C . GLY E 1 110 ? 107.908 14.941 -15.655 1.00 61.07 109 GLY E C 1
ATOM 8240 O O . GLY E 1 110 ? 107.503 13.784 -15.763 1.00 58.14 109 GLY E O 1
ATOM 8241 N N . LYS E 1 111 ? 108.860 15.447 -16.436 1.00 68.72 110 LYS E N 1
ATOM 8242 C CA . LYS E 1 111 ? 109.406 14.691 -17.557 1.00 68.37 110 LYS E CA 1
ATOM 8243 C C . LYS E 1 111 ? 110.372 13.626 -17.050 1.00 60.54 110 LYS E C 1
ATOM 8244 O O . LYS E 1 111 ? 111.338 13.938 -16.345 1.00 53.46 110 LYS E O 1
ATOM 8250 N N . ASN E 1 112 ? 110.099 12.372 -17.400 1.00 57.45 111 ASN E N 1
ATOM 8251 C CA . ASN E 1 112 ? 110.908 11.240 -16.974 1.00 55.29 111 ASN E CA 1
ATOM 8252 C C . ASN E 1 112 ? 110.667 10.100 -17.950 1.00 53.41 111 ASN E C 1
ATOM 8253 O O . ASN E 1 112 ? 109.648 10.089 -18.651 1.00 55.96 111 ASN E O 1
ATOM 8258 N N . PRO E 1 113 ? 111.586 9.133 -18.032 1.00 47.37 112 PRO E N 1
ATOM 8259 C CA . PRO E 1 113 ? 111.375 8.002 -18.946 1.00 45.90 112 PRO E CA 1
ATOM 8260 C C . PRO E 1 113 ? 110.354 6.991 -18.455 1.00 51.02 112 PRO E C 1
ATOM 8261 O O . PRO E 1 113 ? 109.931 6.136 -19.247 1.00 54.99 112 PRO E O 1
ATOM 8265 N N . TYR E 1 114 ? 109.943 7.053 -17.187 1.00 51.06 113 TYR E N 1
ATOM 8266 C CA . TYR E 1 114 ? 109.114 5.996 -16.619 1.00 50.10 113 TYR E CA 1
ATOM 8267 C C . TYR E 1 114 ? 107.622 6.303 -16.720 1.00 49.54 113 TYR E C 1
ATOM 8268 O O . TYR E 1 114 ? 106.827 5.395 -16.987 1.00 47.89 113 TYR E O 1
ATOM 8277 N N . ILE E 1 115 ? 107.220 7.554 -16.513 1.00 49.50 114 ILE E N 1
ATOM 8278 C CA . ILE E 1 115 ? 105.827 7.958 -16.698 1.00 46.36 114 ILE E CA 1
ATOM 8279 C C . ILE E 1 115 ? 105.784 9.304 -17.416 1.00 48.48 114 ILE E C 1
ATOM 8280 O O . ILE E 1 115 ? 106.500 10.239 -17.027 1.00 52.53 114 ILE E O 1
ATOM 8285 N N . PRO E 1 116 ? 104.974 9.447 -18.467 1.00 47.59 115 PRO E N 1
ATOM 8286 C CA . PRO E 1 116 ? 104.977 10.694 -19.244 1.00 54.96 115 PRO E CA 1
ATOM 8287 C C . PRO E 1 116 ? 104.545 11.903 -18.429 1.00 51.69 115 PRO E C 1
ATOM 8288 O O . PRO E 1 116 ? 103.718 11.809 -17.519 1.00 50.43 115 PRO E O 1
ATOM 8292 N N . GLU E 1 117 ? 105.140 13.047 -18.765 1.00 53.52 116 GLU E N 1
ATOM 8293 C CA . GLU E 1 117 ? 104.791 14.307 -18.122 1.00 57.12 116 GLU E CA 1
ATOM 8294 C C . GLU E 1 117 ? 103.316 14.616 -18.332 1.00 51.61 116 GLU E C 1
ATOM 8295 O O . GLU E 1 117 ? 102.797 14.500 -19.447 1.00 52.76 116 GLU E O 1
ATOM 8301 N N . GLN E 1 118 ? 102.636 15.007 -17.258 1.00 49.67 117 GLN E N 1
ATOM 8302 C CA . GLN E 1 118 ? 101.208 15.273 -17.353 1.00 52.98 117 GLN E CA 1
ATOM 8303 C C . GLN E 1 118 ? 100.765 16.091 -16.151 1.00 50.26 117 GLN E C 1
ATOM 8304 O O . GLN E 1 118 ? 101.491 16.237 -15.165 1.00 50.62 117 GLN E O 1
ATOM 8310 N N . GLU E 1 119 ? 99.554 16.631 -16.257 1.00 52.69 118 GLU E N 1
ATOM 8311 C CA . GLU E 1 119 ? 98.894 17.338 -15.168 1.00 58.87 118 GLU E CA 1
ATOM 8312 C C . GLU E 1 119 ? 97.485 16.778 -15.066 1.00 57.11 118 GLU E C 1
ATOM 8313 O O . GLU E 1 119 ? 96.692 16.917 -16.003 1.00 58.09 118 GLU E O 1
ATOM 8319 N N . ILE E 1 120 ? 97.181 16.137 -13.942 1.00 52.21 119 ILE E N 1
ATOM 8320 C CA . ILE E 1 120 ? 95.934 15.407 -13.755 1.00 54.10 119 ILE E CA 1
ATOM 8321 C C . ILE E 1 120 ? 95.120 16.128 -12.693 1.00 56.28 119 ILE E C 1
ATOM 8322 O O . ILE E 1 120 ? 95.575 16.285 -11.555 1.00 53.56 119 ILE E O 1
ATOM 8327 N N . THR E 1 121 ? 93.910 16.549 -13.052 1.00 53.54 120 THR E N 1
ATOM 8328 C CA . THR E 1 121 ? 93.007 17.205 -12.112 1.00 52.83 120 THR E CA 1
ATOM 8329 C C . THR E 1 121 ? 91.779 16.328 -11.932 1.00 48.63 120 THR E C 1
ATOM 8330 O O . THR E 1 121 ? 91.000 16.141 -12.873 1.00 50.48 120 THR E O 1
ATOM 8334 N N . LYS E 1 122 ? 91.616 15.787 -10.729 1.00 50.12 121 LYS E N 1
ATOM 8335 C CA . LYS E 1 122 ? 90.486 14.936 -10.381 1.00 55.06 121 LYS E CA 1
ATOM 8336 C C . LYS E 1 122 ? 89.555 15.721 -9.472 1.00 51.06 121 LYS E C 1
ATOM 8337 O O . LYS E 1 122 ? 90.006 16.340 -8.502 1.00 52.04 121 LYS E O 1
ATOM 8343 N N . LYS E 1 123 ? 88.266 15.707 -9.792 1.00 49.02 122 LYS E N 1
ATOM 8344 C CA . LYS E 1 123 ? 87.285 16.543 -9.118 1.00 53.12 122 LYS E CA 1
ATOM 8345 C C . LYS E 1 123 ? 86.452 15.683 -8.177 1.00 54.02 122 LYS E C 1
ATOM 8346 O O . LYS E 1 123 ? 85.931 14.639 -8.583 1.00 55.70 122 LYS E O 1
ATOM 8352 N N . PHE E 1 124 ? 86.306 16.134 -6.932 1.00 55.87 123 PHE E N 1
ATOM 8353 C CA . PHE E 1 124 ? 85.553 15.429 -5.907 1.00 58.74 123 PHE E CA 1
ATOM 8354 C C . PHE E 1 124 ? 84.399 16.300 -5.443 1.00 61.38 123 PHE E C 1
ATOM 8355 O O . PHE E 1 124 ? 84.579 17.496 -5.170 1.00 60.40 123 PHE E O 1
ATOM 8363 N N . LYS E 1 125 ? 83.225 15.688 -5.343 1.00 57.77 124 LYS E N 1
ATOM 8364 C CA . LYS E 1 125 ? 82.009 16.353 -4.925 1.00 63.46 124 LYS E CA 1
ATOM 8365 C C . LYS E 1 125 ? 81.414 15.653 -3.707 1.00 62.01 124 LYS E C 1
ATOM 8366 O O . LYS E 1 125 ? 81.677 14.473 -3.445 1.00 62.41 124 LYS E O 1
ATOM 8372 N N . ILE E 1 126 ? 80.612 16.410 -2.959 1.00 63.45 125 ILE E N 1
ATOM 8373 C CA . ILE E 1 126 ? 79.948 15.937 -1.749 1.00 64.22 125 ILE E CA 1
ATOM 8374 C C . ILE E 1 126 ? 78.476 15.690 -2.046 1.00 72.43 125 ILE E C 1
ATOM 8375 O O . ILE E 1 126 ? 77.790 16.552 -2.610 1.00 73.34 125 ILE E O 1
ATOM 8380 N N . VAL E 1 127 ? 77.993 14.515 -1.658 1.00 75.86 126 VAL E N 1
ATOM 8381 C CA . VAL E 1 127 ? 76.612 14.101 -1.855 1.00 81.36 126 VAL E CA 1
ATOM 8382 C C . VAL E 1 127 ? 75.977 13.933 -0.485 1.00 88.03 126 VAL E C 1
ATOM 8383 O O . VAL E 1 127 ? 76.568 13.314 0.409 1.00 86.31 126 VAL E O 1
ATOM 8387 N N . ILE E 1 128 ? 74.795 14.518 -0.313 1.00 95.20 127 ILE E N 1
ATOM 8388 C CA . ILE E 1 128 ? 74.075 14.430 0.950 1.00 98.28 127 ILE E CA 1
ATOM 8389 C C . ILE E 1 128 ? 73.316 13.108 0.975 1.00 93.12 127 ILE E C 1
ATOM 8390 O O . ILE E 1 128 ? 72.337 12.926 0.247 1.00 93.95 127 ILE E O 1
ATOM 8395 N N . GLN E 1 129 ? 73.777 12.181 1.804 1.00 97.50 128 GLN E N 1
ATOM 8396 C CA . GLN E 1 129 ? 73.075 10.922 1.986 1.00 106.43 128 GLN E CA 1
ATOM 8397 C C . GLN E 1 129 ? 71.753 11.158 2.706 1.00 109.01 128 GLN E C 1
ATOM 8398 O O . GLN E 1 129 ? 71.624 12.065 3.534 1.00 107.73 128 GLN E O 1
ATOM 8404 N N . GLU E 1 130 ? 70.757 10.334 2.371 1.00 106.96 129 GLU E N 1
ATOM 8405 C CA . GLU E 1 130 ? 69.449 10.455 3.007 1.00 113.01 129 GLU E CA 1
ATOM 8406 C C . GLU E 1 130 ? 69.548 10.356 4.525 1.00 108.19 129 GLU E C 1
ATOM 8407 O O . GLU E 1 130 ? 68.697 10.901 5.239 1.00 107.58 129 GLU E O 1
ATOM 8413 N N . ASP E 1 131 ? 70.576 9.675 5.037 1.00 107.59 130 ASP E N 1
ATOM 8414 C CA . ASP E 1 131 ? 70.762 9.476 6.468 1.00 107.79 130 ASP E CA 1
ATOM 8415 C C . ASP E 1 131 ? 71.555 10.633 7.101 1.00 111.64 130 ASP E C 1
ATOM 8416 O O . ASP E 1 131 ? 72.135 10.496 8.181 1.00 113.13 130 ASP E O 1
ATOM 8421 N N . GLY E 1 132 ? 71.518 11.809 6.492 1.00 108.10 131 GLY E N 1
ATOM 8422 C CA . GLY E 1 132 ? 72.132 12.952 7.135 1.00 114.30 131 GLY E CA 1
ATOM 8423 C C . GLY E 1 132 ? 73.551 13.258 6.711 1.00 115.20 131 GLY E C 1
ATOM 8424 O O . GLY E 1 132 ? 73.891 14.419 6.475 1.00 112.28 131 GLY E O 1
ATOM 8425 N N . ASP E 1 133 ? 74.382 12.223 6.589 1.00 109.89 132 ASP E N 1
ATOM 8426 C CA . ASP E 1 133 ? 75.822 12.404 6.524 1.00 105.30 132 ASP E CA 1
ATOM 8427 C C . ASP E 1 133 ? 76.281 12.699 5.096 1.00 101.85 132 ASP E C 1
ATOM 8428 O O . ASP E 1 133 ? 75.499 12.687 4.142 1.00 99.02 132 ASP E O 1
ATOM 8433 N N . GLU E 1 134 ? 77.580 12.952 4.954 1.00 96.46 133 GLU E N 1
ATOM 8434 C CA . GLU E 1 134 ? 78.185 13.347 3.691 1.00 82.75 133 GLU E CA 1
ATOM 8435 C C . GLU E 1 134 ? 78.957 12.199 3.057 1.00 77.82 133 GLU E C 1
ATOM 8436 O O . GLU E 1 134 ? 79.544 11.356 3.741 1.00 79.02 133 GLU E O 1
ATOM 8442 N N . ARG E 1 135 ? 78.947 12.181 1.730 1.00 78.76 134 ARG E N 1
ATOM 8443 C CA . ARG E 1 135 ? 79.609 11.162 0.936 1.00 72.95 134 ARG E CA 1
ATOM 8444 C C . ARG E 1 135 ? 80.482 11.840 -0.107 1.00 70.33 134 ARG E C 1
ATOM 8445 O O . ARG E 1 135 ? 80.093 12.861 -0.677 1.00 68.18 134 ARG E O 1
ATOM 8453 N N . ILE E 1 136 ? 81.666 11.293 -0.344 1.00 69.82 135 ILE E N 1
ATOM 8454 C CA . ILE E 1 136 ? 82.557 11.800 -1.379 1.00 63.24 135 ILE E CA 1
ATOM 8455 C C . ILE E 1 136 ? 82.397 10.945 -2.627 1.00 65.72 135 ILE E C 1
ATOM 8456 O O . ILE E 1 136 ? 82.464 9.710 -2.558 1.00 63.13 135 ILE E O 1
ATOM 8461 N N . VAL E 1 137 ? 82.177 11.598 -3.768 1.00 64.30 136 VAL E N 1
ATOM 8462 C CA . VAL E 1 137 ? 82.103 10.929 -5.059 1.00 65.94 136 VAL E CA 1
ATOM 8463 C C . VAL E 1 137 ? 82.966 11.712 -6.038 1.00 58.84 136 VAL E C 1
ATOM 8464 O O . VAL E 1 137 ? 83.371 12.843 -5.774 1.00 59.03 136 VAL E O 1
ATOM 8468 N N . SER E 1 138 ? 83.255 11.093 -7.179 1.00 53.96 137 SER E N 1
ATOM 8469 C CA . SER E 1 138 ? 84.123 11.736 -8.152 1.00 62.20 137 SER E CA 1
ATOM 8470 C C . SER E 1 138 ? 83.793 11.237 -9.552 1.00 63.32 137 SER E C 1
ATOM 8471 O O . SER E 1 138 ? 83.001 10.310 -9.739 1.00 59.42 137 SER E O 1
ATOM 8474 N N . GLU E 1 139 ? 84.408 11.886 -10.539 1.00 62.07 138 GLU E N 1
ATOM 8475 C CA . GLU E 1 139 ? 84.334 11.490 -11.937 1.00 61.27 138 GLU E CA 1
ATOM 8476 C C . GLU E 1 139 ? 85.700 11.002 -12.403 1.00 55.10 138 GLU E C 1
ATOM 8477 O O . GLU E 1 139 ? 86.735 11.539 -11.994 1.00 49.05 138 GLU E O 1
ATOM 8483 N N . SER E 1 140 ? 85.694 9.994 -13.274 1.00 54.13 139 SER E N 1
ATOM 8484 C CA . SER E 1 140 ? 86.934 9.439 -13.801 1.00 49.78 139 SER E CA 1
ATOM 8485 C C . SER E 1 140 ? 87.726 10.487 -14.573 1.00 51.02 139 SER E C 1
ATOM 8486 O O . SER E 1 140 ? 87.168 11.283 -15.334 1.00 49.96 139 SER E O 1
ATOM 8489 N N . VAL E 1 141 ? 89.039 10.490 -14.353 1.00 53.54 140 VAL E N 1
ATOM 8490 C CA . VAL E 1 141 ? 89.976 11.368 -15.044 1.00 51.42 140 VAL E CA 1
ATOM 8491 C C . VAL E 1 141 ? 91.040 10.498 -15.704 1.00 58.92 140 VAL E C 1
ATOM 8492 O O . VAL E 1 141 ? 91.605 9.608 -15.058 1.00 54.60 140 VAL E O 1
ATOM 8496 N N . GLU E 1 142 ? 91.315 10.757 -16.984 1.00 64.86 141 GLU E N 1
ATOM 8497 C CA . GLU E 1 142 ? 92.282 9.951 -17.722 1.00 63.38 141 GLU E CA 1
ATOM 8498 C C . GLU E 1 142 ? 93.696 10.198 -17.215 1.00 54.77 141 GLU E C 1
ATOM 8499 O O . GLU E 1 142 ? 94.069 11.327 -16.884 1.00 49.75 141 GLU E O 1
ATOM 8505 N N . VAL E 1 143 ? 94.487 9.125 -17.162 1.00 48.65 142 VAL E N 1
ATOM 8506 C CA . VAL E 1 143 ? 95.850 9.172 -16.647 1.00 48.25 142 VAL E CA 1
ATOM 8507 C C . VAL E 1 143 ? 96.772 8.412 -17.579 1.00 47.61 142 VAL E C 1
ATOM 8508 O O . VAL E 1 143 ? 96.472 7.281 -17.973 1.00 50.92 142 VAL E O 1
ATOM 8512 N N . LYS E 1 144 ? 97.901 9.024 -17.914 1.00 47.38 143 LYS E N 1
ATOM 8513 C CA . LYS E 1 144 ? 98.941 8.352 -18.679 1.00 47.37 143 LYS E CA 1
ATOM 8514 C C . LYS E 1 144 ? 99.763 7.524 -17.698 1.00 48.21 143 LYS E C 1
ATOM 8515 O O . LYS E 1 144 ? 100.575 8.058 -16.936 1.00 45.66 143 LYS E O 1
ATOM 8521 N N . TRP E 1 145 ? 99.534 6.212 -17.703 1.00 50.30 144 TRP E N 1
ATOM 8522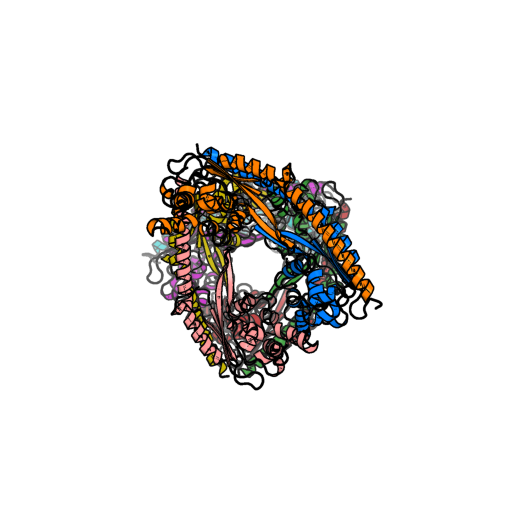 C CA . TRP E 1 145 ? 100.178 5.314 -16.758 1.00 50.98 144 TRP E CA 1
ATOM 8523 C C . TRP E 1 145 ? 101.672 5.191 -17.034 1.00 43.54 144 TRP E C 1
ATOM 8524 O O . TRP E 1 145 ? 102.141 5.474 -18.139 1.00 41.76 144 TRP E O 1
ATOM 8535 N N . PRO E 1 146 ? 102.440 4.770 -16.032 1.00 46.06 145 PRO E N 1
ATOM 8536 C CA . PRO E 1 146 ? 103.822 4.370 -16.290 1.00 49.51 145 PRO E CA 1
ATOM 8537 C C . PRO E 1 146 ? 103.850 3.223 -17.287 1.00 51.12 145 PRO E C 1
ATOM 8538 O O . PRO E 1 146 ? 102.966 2.364 -17.302 1.00 49.76 145 PRO E O 1
ATOM 8542 N N . HIS E 1 147 ? 104.885 3.214 -18.128 1.00 50.54 146 HIS E N 1
ATOM 8543 C CA . HIS E 1 147 ? 104.934 2.240 -19.212 1.00 52.80 146 HIS E CA 1
ATOM 8544 C C . HIS E 1 147 ? 105.004 0.817 -18.674 1.00 54.72 146 HIS E C 1
ATOM 8545 O O . HIS E 1 147 ? 104.240 -0.059 -19.102 1.00 56.66 146 HIS E O 1
ATOM 8552 N N . GLU E 1 148 ? 105.859 0.584 -17.676 1.00 53.22 147 GLU E N 1
ATOM 8553 C CA . GLU E 1 148 ? 106.001 -0.764 -17.136 1.00 55.40 147 GLU E CA 1
ATOM 8554 C C . GLU E 1 148 ? 104.697 -1.279 -16.553 1.00 52.88 147 GLU E C 1
ATOM 8555 O O . GLU E 1 148 ? 104.520 -2.496 -16.436 1.00 50.22 147 GLU E O 1
ATOM 8561 N N . LEU E 1 149 ? 103.791 -0.381 -16.169 1.00 53.35 148 LEU E N 1
ATOM 8562 C CA . LEU E 1 149 ? 102.529 -0.763 -15.561 1.00 49.59 148 LEU E CA 1
ATOM 8563 C C . LEU E 1 149 ? 101.369 -0.809 -16.550 1.00 51.36 148 LEU E C 1
ATOM 8564 O O . LEU E 1 149 ? 100.265 -1.208 -16.160 1.00 50.81 148 LEU E O 1
ATOM 8569 N N . SER E 1 150 ? 101.588 -0.464 -17.825 1.00 52.48 149 SER E N 1
ATOM 8570 C CA . SER E 1 150 ? 100.476 -0.510 -18.776 1.00 49.68 149 SER E CA 1
ATOM 8571 C C . SER E 1 150 ? 99.923 -1.919 -18.952 1.00 50.33 149 SER E C 1
ATOM 8572 O O . SER E 1 150 ? 98.759 -2.071 -19.341 1.00 45.76 149 SER E O 1
ATOM 8575 N N . LYS E 1 151 ? 100.720 -2.952 -18.654 1.00 53.69 150 LYS E N 1
ATOM 8576 C CA . LYS E 1 151 ? 100.228 -4.321 -18.761 1.00 53.75 150 LYS E CA 1
ATOM 8577 C C . LYS E 1 151 ? 99.135 -4.617 -17.743 1.00 54.95 150 LYS E C 1
ATOM 8578 O O . LYS E 1 151 ? 98.332 -5.530 -17.967 1.00 53.03 150 LYS E O 1
ATOM 8584 N N . ILE E 1 152 ? 99.085 -3.876 -16.635 1.00 52.84 151 ILE E N 1
ATOM 8585 C CA . ILE E 1 152 ? 98.160 -4.176 -15.552 1.00 49.25 151 ILE E CA 1
ATOM 8586 C C . ILE E 1 152 ? 97.056 -3.136 -15.435 1.00 48.75 151 ILE E C 1
ATOM 8587 O O . ILE E 1 152 ? 96.279 -3.178 -14.479 1.00 50.58 151 ILE E O 1
ATOM 8592 N N . ASN E 1 153 ? 96.958 -2.207 -16.376 1.00 51.89 152 ASN E N 1
ATOM 8593 C CA . ASN E 1 153 ? 95.882 -1.221 -16.326 1.00 57.36 152 ASN E CA 1
ATOM 8594 C C . ASN E 1 153 ? 94.531 -1.917 -16.448 1.00 60.83 152 ASN E C 1
ATOM 8595 O O . ASN E 1 153 ? 94.272 -2.576 -17.467 1.00 60.87 152 ASN E O 1
ATOM 8600 N N . PRO E 1 154 ? 93.646 -1.793 -15.458 1.00 58.77 153 PRO E N 1
ATOM 8601 C CA . PRO E 1 154 ? 92.337 -2.454 -15.571 1.00 60.37 153 PRO E CA 1
ATOM 8602 C C . PRO E 1 154 ? 91.510 -1.963 -16.747 1.00 61.59 153 PRO E C 1
ATOM 8603 O O . PRO E 1 154 ? 90.748 -2.751 -17.318 1.00 63.69 153 PRO E O 1
ATOM 8607 N N . SER E 1 155 ? 91.628 -0.688 -17.128 1.00 60.87 154 SER E N 1
ATOM 8608 C CA . SER E 1 155 ? 90.854 -0.186 -18.262 1.00 66.03 154 SER E CA 1
ATOM 8609 C C . SER E 1 155 ? 91.302 -0.835 -19.570 1.00 66.59 154 SER E C 1
ATOM 8610 O O . SER E 1 155 ? 90.467 -1.227 -20.398 1.00 68.62 154 SER E O 1
ATOM 8613 N N . VAL E 1 156 ? 92.616 -0.979 -19.756 1.00 69.53 155 VAL E N 1
ATOM 8614 C CA . VAL E 1 156 ? 93.151 -1.618 -20.956 1.00 69.04 155 VAL E CA 1
ATOM 8615 C C . VAL E 1 156 ? 92.708 -3.075 -21.020 1.00 71.55 155 VAL E C 1
ATOM 8616 O O . VAL E 1 156 ? 92.303 -3.572 -22.075 1.00 74.06 155 VAL E O 1
ATOM 8620 N N . ILE E 1 157 ? 92.806 -3.786 -19.893 1.00 71.49 156 ILE E N 1
ATOM 8621 C CA . ILE E 1 157 ? 92.409 -5.191 -19.859 1.00 70.12 156 ILE E CA 1
ATOM 8622 C C . ILE E 1 157 ? 90.907 -5.340 -20.098 1.00 69.85 156 ILE E C 1
ATOM 8623 O O . ILE E 1 157 ? 90.466 -6.308 -20.730 1.00 75.15 156 ILE E O 1
ATOM 8628 N N . LYS E 1 158 ? 90.098 -4.396 -19.606 1.00 73.95 157 LYS E N 1
ATOM 8629 C CA . LYS E 1 158 ? 88.657 -4.451 -19.846 1.00 78.83 157 LYS E CA 1
ATOM 8630 C C . LYS E 1 158 ? 88.329 -4.207 -21.316 1.00 82.89 157 LYS E C 1
ATOM 8631 O O . LYS E 1 158 ? 87.402 -4.817 -21.862 1.00 85.11 157 LYS E O 1
ATOM 8637 N N . GLU E 1 159 ? 89.083 -3.320 -21.974 1.00 84.61 158 GLU E N 1
ATOM 8638 C CA . GLU E 1 159 ? 88.881 -3.080 -23.403 1.00 89.60 158 GLU E CA 1
ATOM 8639 C C . GLU E 1 159 ? 89.415 -4.224 -24.263 1.00 84.62 158 GLU E C 1
ATOM 8640 O O . GLU E 1 159 ? 88.925 -4.439 -25.377 1.00 86.42 158 GLU E O 1
ATOM 8646 N N . LYS E 1 160 ? 90.433 -4.940 -23.779 1.00 82.48 159 LYS E N 1
ATOM 8647 C CA . LYS E 1 160 ? 90.994 -6.069 -24.518 1.00 79.19 159 LYS E CA 1
ATOM 8648 C C . LYS E 1 160 ? 89.951 -7.154 -24.750 1.00 84.43 159 LYS E C 1
ATOM 8649 O O . LYS E 1 160 ? 89.929 -7.790 -25.811 1.00 84.44 159 LYS E O 1
ATOM 8655 N N . TYR E 1 161 ? 89.081 -7.379 -23.772 1.00 87.70 160 TYR E N 1
ATOM 8656 C CA . TYR E 1 161 ? 88.050 -8.411 -23.834 1.00 87.87 160 TYR E CA 1
ATOM 8657 C C . TYR E 1 161 ? 86.724 -7.693 -24.087 1.00 94.37 160 TYR E C 1
ATOM 8658 O O . TYR E 1 161 ? 85.981 -7.377 -23.156 1.00 95.69 160 TYR E O 1
ATOM 8667 N N . LYS E 1 162 ? 86.438 -7.432 -25.364 1.00 99.78 161 LYS E N 1
ATOM 8668 C CA . LYS E 1 162 ? 85.280 -6.624 -25.736 1.00 107.84 161 LYS E CA 1
ATOM 8669 C C . LYS E 1 162 ? 83.985 -7.424 -25.640 1.00 116.26 161 LYS E C 1
ATOM 8670 O O . LYS E 1 162 ? 83.064 -7.053 -24.905 1.00 116.07 161 LYS E O 1
ATOM 8676 N N . GLY E 1 163 ? 83.897 -8.525 -26.382 1.00 114.17 162 GLY E N 1
ATOM 8677 C CA . GLY E 1 163 ? 82.683 -9.314 -26.399 1.00 116.45 162 GLY E CA 1
ATOM 8678 C C . GLY E 1 163 ? 82.712 -10.536 -25.504 1.00 122.97 162 GLY E C 1
ATOM 8679 O O . GLY E 1 163 ? 81.673 -11.164 -25.281 1.00 124.14 162 GLY E O 1
ATOM 8680 N N . LYS E 1 164 ? 83.885 -10.883 -24.979 1.00 117.25 163 LYS E N 1
ATOM 8681 C CA . LYS E 1 164 ? 84.013 -12.097 -24.188 1.00 117.89 163 LYS E CA 1
ATOM 8682 C C . LYS E 1 164 ? 83.444 -11.889 -22.784 1.00 118.37 163 LYS E C 1
ATOM 8683 O O . LYS E 1 164 ? 83.203 -10.763 -22.337 1.00 115.35 163 LYS E O 1
ATOM 8689 N N . ASP E 1 165 ? 83.227 -13.006 -22.088 1.00 122.08 164 ASP E N 1
ATOM 8690 C CA . ASP E 1 165 ? 82.638 -12.975 -20.757 1.00 126.67 164 ASP E CA 1
ATOM 8691 C C . ASP E 1 165 ? 83.542 -12.225 -19.784 1.00 124.10 164 ASP E C 1
ATOM 8692 O O . ASP E 1 165 ? 84.752 -12.091 -19.990 1.00 122.01 164 ASP E O 1
ATOM 8697 N N . LYS E 1 166 ? 82.931 -11.732 -18.703 1.00 123.33 165 LYS E N 1
ATOM 8698 C CA . LYS E 1 166 ? 83.675 -10.947 -17.724 1.00 123.23 165 LYS E CA 1
ATOM 8699 C C . LYS E 1 166 ? 84.776 -11.772 -17.064 1.00 124.90 165 LYS E C 1
ATOM 8700 O O . LYS E 1 166 ? 85.892 -11.280 -16.863 1.00 120.04 165 LYS E O 1
ATOM 8706 N N . LYS E 1 167 ? 84.486 -13.028 -16.726 1.00 125.98 166 LYS E N 1
ATOM 8707 C CA . LYS E 1 167 ? 85.438 -13.910 -16.057 1.00 121.67 166 LYS E CA 1
ATOM 8708 C C . LYS E 1 167 ? 85.901 -15.036 -16.983 1.00 119.97 166 LYS E C 1
ATOM 8709 O O . LYS E 1 167 ? 86.067 -16.183 -16.562 1.00 117.68 166 LYS E O 1
ATOM 8715 N N . ASP E 1 168 ? 86.115 -14.715 -18.263 1.00 118.56 167 ASP E N 1
ATOM 8716 C CA . ASP E 1 168 ? 86.586 -15.677 -19.255 1.00 117.73 167 ASP E CA 1
ATOM 8717 C C . ASP E 1 168 ? 87.953 -15.291 -19.818 1.00 113.95 167 ASP E C 1
ATOM 8718 O O . ASP E 1 168 ? 88.304 -15.701 -20.929 1.00 111.66 167 ASP E O 1
ATOM 8723 N N . MET E 1 169 ? 88.733 -14.517 -19.070 1.00 107.31 168 MET E N 1
ATOM 8724 C CA . MET E 1 169 ? 90.049 -14.067 -19.499 1.00 93.24 168 MET E CA 1
ATOM 8725 C C . MET E 1 169 ? 91.123 -15.087 -19.124 1.00 84.49 168 MET E C 1
ATOM 8726 O O . MET E 1 169 ? 90.909 -15.993 -18.317 1.00 90.90 168 MET E O 1
ATOM 8731 N N . SER E 1 170 ? 92.293 -14.931 -19.734 1.00 78.09 169 SER E N 1
ATOM 8732 C CA . SER E 1 170 ? 93.435 -15.762 -19.392 1.00 76.52 169 SER E CA 1
ATOM 8733 C C . SER E 1 170 ? 93.928 -15.451 -17.981 1.00 78.36 169 SER E C 1
ATOM 8734 O O . SER E 1 170 ? 93.601 -14.419 -17.388 1.00 82.54 169 SER E O 1
ATOM 8737 N N . ALA E 1 171 ? 94.720 -16.380 -17.441 1.00 76.66 170 ALA E N 1
ATOM 8738 C CA . ALA E 1 171 ? 95.231 -16.230 -16.081 1.00 81.44 170 ALA E CA 1
ATOM 8739 C C . ALA E 1 171 ? 96.099 -14.987 -15.947 1.00 79.77 170 ALA E C 1
ATOM 8740 O O . ALA E 1 171 ? 96.011 -14.262 -14.946 1.00 83.04 170 ALA E O 1
ATOM 8742 N N . LYS E 1 172 ? 96.944 -14.725 -16.946 1.00 82.68 171 LYS E N 1
ATOM 8743 C CA . LYS E 1 172 ? 97.809 -13.552 -16.902 1.00 81.63 171 LYS E CA 1
ATOM 8744 C C . LYS E 1 172 ? 96.990 -12.274 -16.787 1.00 74.33 171 LYS E C 1
ATOM 8745 O O . LYS E 1 172 ? 97.283 -11.407 -15.953 1.00 75.53 171 LYS E O 1
ATOM 8751 N N . ASP E 1 173 ? 95.937 -12.151 -17.592 1.00 71.73 172 ASP E N 1
ATOM 8752 C CA . ASP E 1 173 ? 95.155 -10.922 -17.564 1.00 75.90 172 ASP E CA 1
ATOM 8753 C C . ASP E 1 173 ? 94.360 -10.777 -16.270 1.00 75.44 172 ASP E C 1
ATOM 8754 O O . ASP E 1 173 ? 94.200 -9.661 -15.772 1.00 75.45 172 ASP E O 1
ATOM 8759 N N . LYS E 1 174 ? 93.851 -11.873 -15.700 1.00 75.73 173 LYS E N 1
ATOM 8760 C CA . LYS E 1 174 ? 93.160 -11.746 -14.416 1.00 74.29 173 LYS E CA 1
ATOM 8761 C C . LYS E 1 174 ? 94.113 -11.342 -13.294 1.00 68.95 173 LYS E C 1
ATOM 8762 O O . LYS E 1 174 ? 93.786 -10.464 -12.477 1.00 70.21 173 LYS E O 1
ATOM 8768 N N . LYS E 1 175 ? 95.295 -11.966 -13.236 1.00 69.70 174 LYS E N 1
ATOM 8769 C CA . LYS E 1 175 ? 96.267 -11.596 -12.210 1.00 68.65 174 LYS E CA 1
ATOM 8770 C C . LYS E 1 175 ? 96.686 -10.141 -12.360 1.00 66.03 174 LYS E C 1
ATOM 8771 O O . LYS E 1 175 ? 96.774 -9.402 -11.368 1.00 63.14 174 LYS E O 1
ATOM 8777 N N . ASN E 1 176 ? 96.924 -9.702 -13.599 1.00 63.73 175 ASN E N 1
ATOM 8778 C CA . ASN E 1 176 ? 97.291 -8.310 -13.827 1.00 62.68 175 ASN E CA 1
ATOM 8779 C C . ASN E 1 176 ? 96.129 -7.362 -13.537 1.00 58.66 175 ASN E C 1
ATOM 8780 O O . ASN E 1 176 ? 96.362 -6.227 -13.118 1.00 57.27 175 ASN E O 1
ATOM 8785 N N . TYR E 1 177 ? 94.882 -7.786 -13.770 1.00 57.24 176 TYR E N 1
ATOM 8786 C CA . TYR E 1 177 ? 93.741 -6.945 -13.419 1.00 58.88 176 TYR E CA 1
ATOM 8787 C C . TYR E 1 177 ? 93.678 -6.712 -11.913 1.00 55.64 176 TYR E C 1
ATOM 8788 O O . TYR E 1 177 ? 93.457 -5.582 -11.463 1.00 52.54 176 TYR E O 1
ATOM 8797 N N . ARG E 1 178 ? 93.875 -7.766 -11.116 1.00 57.54 177 ARG E N 1
ATOM 8798 C CA . ARG E 1 178 ? 93.947 -7.559 -9.668 1.00 57.47 177 ARG E CA 1
ATOM 8799 C C . ARG E 1 178 ? 95.115 -6.652 -9.293 1.00 59.44 177 ARG E C 1
ATOM 8800 O O . ARG E 1 178 ? 94.957 -5.718 -8.486 1.00 56.93 177 ARG E O 1
ATOM 8808 N N . LEU E 1 179 ? 96.282 -6.880 -9.905 1.00 58.71 178 LEU E N 1
ATOM 8809 C CA . LEU E 1 179 ? 97.456 -6.068 -9.595 1.00 50.23 178 LEU E CA 1
ATOM 8810 C C . LEU E 1 179 ? 97.210 -4.598 -9.915 1.00 47.57 178 LEU E C 1
ATOM 8811 O O . LEU E 1 179 ? 97.614 -3.713 -9.153 1.00 49.06 178 LEU E O 1
ATOM 8816 N N . GLY E 1 180 ? 96.545 -4.320 -11.037 1.00 48.63 179 GLY E N 1
ATOM 8817 C CA . GLY E 1 180 ? 96.259 -2.949 -11.418 1.00 47.43 179 GLY E CA 1
ATOM 8818 C C . GLY E 1 180 ? 95.167 -2.308 -10.590 1.00 44.75 179 GLY E C 1
ATOM 8819 O O . GLY E 1 180 ? 95.173 -1.091 -10.388 1.00 44.14 179 GLY E O 1
ATOM 8820 N N . MET E 1 181 ? 94.198 -3.102 -10.128 1.00 48.53 180 MET E N 1
ATOM 8821 C CA . MET E 1 181 ? 93.190 -2.569 -9.217 1.00 50.31 180 MET E CA 1
ATOM 8822 C C . MET E 1 181 ? 93.799 -2.189 -7.875 1.00 45.70 180 MET E C 1
ATOM 8823 O O . MET E 1 181 ? 93.283 -1.298 -7.189 1.00 39.60 180 MET E O 1
ATOM 8828 N N . LYS E 1 182 ? 94.886 -2.852 -7.481 1.00 42.82 181 LYS E N 1
ATOM 8829 C CA . LYS E 1 182 ? 95.577 -2.428 -6.271 1.00 41.85 181 LYS E CA 1
ATOM 8830 C C . LYS E 1 182 ? 96.509 -1.237 -6.499 1.00 42.56 181 LYS E C 1
ATOM 8831 O O . LYS E 1 182 ? 96.981 -0.649 -5.520 1.00 40.18 181 LYS E O 1
ATOM 8837 N N . SER E 1 183 ? 96.775 -0.858 -7.750 1.00 42.76 182 SER E N 1
ATOM 8838 C CA . SER E 1 183 ? 97.720 0.213 -8.039 1.00 43.21 182 SER E CA 1
ATOM 8839 C C . SER E 1 183 ? 97.127 1.589 -7.762 1.00 43.14 182 SER E C 1
ATOM 8840 O O . SER E 1 183 ? 95.913 1.797 -7.805 1.00 44.29 182 SER E O 1
ATOM 8843 N N . PHE E 1 184 ? 98.023 2.543 -7.495 1.00 45.54 183 PHE E N 1
ATOM 8844 C CA . PHE E 1 184 ? 97.602 3.915 -7.227 1.00 46.47 183 PHE E CA 1
ATOM 8845 C C . PHE E 1 184 ? 96.948 4.542 -8.449 1.00 45.28 183 PHE E C 1
ATOM 8846 O O . PHE E 1 184 ? 96.000 5.325 -8.322 1.00 46.36 183 PHE E O 1
ATOM 8854 N N . PHE E 1 185 ? 97.431 4.200 -9.644 1.00 45.75 184 PHE E N 1
ATOM 8855 C CA . PHE E 1 185 ? 96.991 4.886 -10.851 1.00 45.82 184 PHE E CA 1
ATOM 8856 C C . PHE E 1 185 ? 95.577 4.516 -11.274 1.00 46.34 184 PHE E C 1
ATOM 8857 O O . PHE E 1 185 ? 95.002 5.221 -12.112 1.00 47.78 184 PHE E O 1
ATOM 8865 N N . SER E 1 186 ? 94.992 3.453 -10.720 1.00 42.90 185 SER E N 1
ATOM 8866 C CA . SER E 1 186 ? 93.580 3.208 -10.972 1.00 43.98 185 SER E CA 1
ATOM 8867 C C . SER E 1 186 ? 92.684 4.021 -10.047 1.00 43.78 185 SER E C 1
ATOM 8868 O O . SER E 1 186 ? 91.476 4.111 -10.296 1.00 42.48 185 SER E O 1
ATOM 8871 N N . TRP E 1 187 ? 93.262 4.655 -9.018 1.00 48.61 186 TRP E N 1
ATOM 8872 C CA . TRP E 1 187 ? 92.499 5.554 -8.154 1.00 48.40 186 TRP E CA 1
ATOM 8873 C C . TRP E 1 187 ? 91.902 6.706 -8.945 1.00 50.86 186 TRP E C 1
ATOM 8874 O O . TRP E 1 187 ? 90.887 7.279 -8.537 1.00 51.48 186 TRP E O 1
ATOM 8885 N N . PHE E 1 188 ? 92.534 7.081 -10.058 1.00 48.04 187 PHE E N 1
ATOM 8886 C CA . PHE E 1 188 ? 91.998 8.152 -10.883 1.00 50.62 187 PHE E CA 1
ATOM 8887 C C . PHE E 1 188 ? 90.699 7.759 -11.588 1.00 51.96 187 PHE E C 1
ATOM 8888 O O . PHE E 1 188 ? 89.955 8.649 -12.014 1.00 48.36 187 PHE E O 1
ATOM 8896 N N . ASN E 1 189 ? 90.398 6.461 -11.711 1.00 53.32 188 ASN E N 1
ATOM 8897 C CA . ASN E 1 189 ? 89.109 6.020 -12.240 1.00 55.11 188 ASN E CA 1
ATOM 8898 C C . ASN E 1 189 ? 88.078 5.805 -11.143 1.00 49.76 188 ASN E C 1
ATOM 8899 O O . ASN E 1 189 ? 86.981 5.312 -11.424 1.00 52.07 188 ASN E O 1
ATOM 8904 N N . TRP E 1 190 ? 88.404 6.163 -9.909 1.00 46.93 189 TRP E N 1
ATOM 8905 C CA . TRP E 1 190 ? 87.493 5.957 -8.800 1.00 51.35 189 TRP E CA 1
ATOM 8906 C C . TRP E 1 190 ? 86.391 7.000 -8.838 1.00 53.49 189 TRP E C 1
ATOM 8907 O O . TRP E 1 190 ? 86.659 8.199 -8.964 1.00 51.55 189 TRP E O 1
ATOM 8918 N N . THR E 1 191 ? 85.155 6.535 -8.710 1.00 57.78 190 THR E N 1
ATOM 8919 C CA . THR E 1 191 ? 83.981 7.389 -8.638 1.00 58.10 190 THR E CA 1
ATOM 8920 C C . THR E 1 191 ? 83.265 7.300 -7.302 1.00 56.48 190 THR E C 1
ATOM 8921 O O . THR E 1 191 ? 82.645 8.278 -6.884 1.00 58.52 190 THR E O 1
ATOM 8925 N N . GLY E 1 192 ? 83.357 6.163 -6.612 1.00 58.95 191 GLY E N 1
ATOM 8926 C CA . GLY E 1 192 ? 82.660 5.952 -5.364 1.00 62.17 191 GLY E CA 1
ATOM 8927 C C . GLY E 1 192 ? 81.288 5.346 -5.514 1.00 62.64 191 GLY E C 1
ATOM 8928 O O . GLY E 1 192 ? 80.638 5.060 -4.499 1.00 62.62 191 GLY E O 1
ATOM 8929 N N . GLU E 1 193 ? 80.832 5.134 -6.746 1.00 61.73 192 GLU E N 1
ATOM 8930 C CA . GLU E 1 193 ? 79.517 4.580 -7.021 1.00 67.97 192 GLU E CA 1
ATOM 8931 C C . GLU E 1 193 ? 79.587 3.174 -7.608 1.00 64.32 192 GLU E C 1
ATOM 8932 O O . GLU E 1 193 ? 78.560 2.646 -8.048 1.00 66.61 192 GLU E O 1
ATOM 8938 N N . LYS E 1 194 ? 80.764 2.550 -7.617 1.00 60.11 193 LYS E N 1
ATOM 8939 C CA . LYS E 1 194 ? 80.926 1.177 -8.100 1.00 60.14 193 LYS E CA 1
ATOM 8940 C C . LYS E 1 194 ? 81.793 0.383 -7.129 1.00 64.02 193 LYS E C 1
ATOM 8941 O O . LYS E 1 194 ? 82.944 0.048 -7.432 1.00 63.60 193 LYS E O 1
ATOM 8947 N N . PRO E 1 195 ? 81.270 0.066 -5.943 1.00 67.69 194 PRO E N 1
ATOM 8948 C CA . PRO E 1 195 ? 82.079 -0.666 -4.959 1.00 61.60 194 PRO E CA 1
ATOM 8949 C C . PRO E 1 195 ? 82.387 -2.072 -5.450 1.00 70.70 194 PRO E C 1
ATOM 8950 O O . PRO E 1 195 ? 81.602 -2.691 -6.172 1.00 72.35 194 PRO E O 1
ATOM 8954 N N . GLY E 1 196 ? 83.551 -2.581 -5.047 1.00 64.27 195 GLY E N 1
ATOM 8955 C CA . GLY E 1 196 ? 84.003 -3.883 -5.485 1.00 65.15 195 GLY E CA 1
ATOM 8956 C C . GLY E 1 196 ? 84.512 -3.926 -6.908 1.00 63.78 195 GLY E C 1
ATOM 8957 O O . GLY E 1 196 ? 85.209 -4.880 -7.276 1.00 63.82 195 GLY E O 1
ATOM 8958 N N . LYS E 1 197 ? 84.181 -2.928 -7.722 1.00 58.29 196 LYS E N 1
ATOM 8959 C CA . LYS E 1 197 ? 84.687 -2.809 -9.079 1.00 62.69 196 LYS E CA 1
ATOM 8960 C C . LYS E 1 197 ? 85.627 -1.622 -9.233 1.00 55.61 196 LYS E C 1
ATOM 8961 O O . LYS E 1 197 ? 86.099 -1.359 -10.345 1.00 50.83 196 LYS E O 1
ATOM 8967 N N . GLU E 1 198 ? 85.905 -0.903 -8.147 1.00 55.98 197 GLU E N 1
ATOM 8968 C CA . GLU E 1 198 ? 86.743 0.287 -8.140 1.00 55.13 197 GLU E CA 1
ATOM 8969 C C . GLU E 1 198 ? 87.886 0.148 -7.137 1.00 49.17 197 GLU E C 1
ATOM 8970 O O . GLU E 1 198 ? 87.988 -0.827 -6.388 1.00 50.20 197 GLU E O 1
ATOM 8976 N N . PHE E 1 199 ? 88.740 1.166 -7.146 1.00 45.10 198 PHE E N 1
ATOM 8977 C CA . PHE E 1 199 ? 89.830 1.301 -6.191 1.00 44.19 198 PHE E CA 1
ATOM 8978 C C . PHE E 1 199 ? 89.285 1.354 -4.769 1.00 42.36 198 PHE E C 1
ATOM 8979 O O . PHE E 1 199 ? 88.247 1.965 -4.512 1.00 46.32 198 PHE E O 1
ATOM 8987 N N . ARG E 1 200 ? 89.961 0.676 -3.845 1.00 42.25 199 ARG E N 1
ATOM 8988 C CA . ARG E 1 200 ? 89.439 0.572 -2.486 1.00 45.38 199 ARG E CA 1
ATOM 8989 C C . ARG E 1 200 ? 89.626 1.859 -1.699 1.00 47.50 199 ARG E C 1
ATOM 8990 O O . ARG E 1 200 ? 90.717 2.437 -1.673 1.00 46.95 199 ARG E O 1
ATOM 8998 N N . ASN E 1 201 ? 88.549 2.290 -1.046 1.00 53.53 200 ASN E N 1
ATOM 8999 C CA . ASN E 1 201 ? 88.578 3.403 -0.104 1.00 54.46 200 ASN E CA 1
ATOM 9000 C C . ASN E 1 201 ? 89.172 4.655 -0.744 1.00 53.21 200 ASN E C 1
ATOM 9001 O O . ASN E 1 201 ? 90.073 5.299 -0.204 1.00 54.78 200 ASN E O 1
ATOM 9006 N N . GLY E 1 202 ? 88.650 4.992 -1.924 1.00 55.27 201 GLY E N 1
ATOM 9007 C CA . GLY E 1 202 ? 89.115 6.177 -2.623 1.00 55.93 201 GLY E CA 1
ATOM 9008 C C . GLY E 1 202 ? 88.799 7.464 -1.890 1.00 52.64 201 GLY E C 1
ATOM 9009 O O . GLY E 1 202 ? 89.572 8.422 -1.954 1.00 53.40 201 GLY E O 1
ATOM 9010 N N . GLU E 1 203 ? 87.659 7.514 -1.198 1.00 53.72 202 GLU E N 1
ATOM 9011 C CA . GLU E 1 203 ? 87.319 8.714 -0.445 1.00 56.60 202 GLU E CA 1
ATOM 9012 C C . GLU E 1 203 ? 88.331 8.957 0.669 1.00 56.83 202 GLU E C 1
ATOM 9013 O O . GLU E 1 203 ? 88.667 10.108 0.977 1.00 53.53 202 GLU E O 1
ATOM 9019 N N . ASP E 1 204 ? 88.828 7.882 1.286 1.00 56.15 203 ASP E N 1
ATOM 9020 C CA . ASP E 1 204 ? 89.819 8.023 2.347 1.00 56.38 203 ASP E CA 1
ATOM 9021 C C . ASP E 1 204 ? 91.127 8.595 1.810 1.00 52.31 203 ASP E C 1
ATOM 9022 O O . ASP E 1 204 ? 91.729 9.477 2.434 1.00 50.45 203 ASP E O 1
ATOM 9027 N N . LEU E 1 205 ? 91.572 8.123 0.642 1.00 52.33 204 LEU E N 1
ATOM 9028 C CA . LEU E 1 205 ? 92.771 8.687 0.027 1.00 51.85 204 LEU E CA 1
ATOM 9029 C C . LEU E 1 205 ? 92.544 10.133 -0.402 1.00 48.28 204 LEU E C 1
ATOM 9030 O O . LEU E 1 205 ? 93.452 10.968 -0.305 1.00 48.38 204 LEU E O 1
ATOM 9035 N N . ALA E 1 206 ? 91.343 10.445 -0.889 1.00 47.79 205 ALA E N 1
ATOM 9036 C CA . ALA E 1 206 ? 91.024 11.819 -1.255 1.00 50.60 205 ALA E CA 1
ATOM 9037 C C . ALA E 1 206 ? 91.118 12.744 -0.047 1.00 52.44 205 ALA E C 1
ATOM 9038 O O . ALA E 1 206 ? 91.739 13.815 -0.110 1.00 49.20 205 ALA E O 1
ATOM 9040 N N . THR E 1 207 ? 90.520 12.334 1.071 1.00 48.67 206 THR E N 1
ATOM 9041 C CA . THR E 1 207 ? 90.589 13.145 2.278 1.00 47.98 206 THR E CA 1
ATOM 9042 C C . THR E 1 207 ? 92.016 13.250 2.799 1.00 51.37 206 THR E C 1
ATOM 9043 O O . THR E 1 207 ? 92.420 14.306 3.295 1.00 54.19 206 THR E O 1
ATOM 9047 N N . LEU E 1 208 ? 92.800 12.174 2.691 1.00 49.72 207 LEU E N 1
ATOM 9048 C CA . LEU E 1 208 ? 94.187 12.234 3.143 1.00 50.81 207 LEU E CA 1
ATOM 9049 C C . LEU E 1 208 ? 95.010 13.210 2.309 1.00 46.91 207 LEU E C 1
ATOM 9050 O O . LEU E 1 208 ? 95.819 13.972 2.851 1.00 48.71 207 LEU E O 1
ATOM 9055 N N . LEU E 1 209 ? 94.829 13.188 0.987 1.00 52.90 208 LEU E N 1
ATOM 9056 C CA . LEU E 1 209 ? 95.582 14.087 0.117 1.00 51.13 208 LEU E CA 1
ATOM 9057 C C . LEU E 1 209 ? 95.103 15.522 0.238 1.00 53.00 208 LEU E C 1
ATOM 9058 O O . LEU E 1 209 ? 95.860 16.449 -0.064 1.00 51.28 208 LEU E O 1
ATOM 9063 N N . SER E 1 210 ? 93.850 15.728 0.637 1.00 50.88 209 SER E N 1
ATOM 9064 C CA . SER E 1 210 ? 93.312 17.078 0.697 1.00 49.53 209 SER E CA 1
ATOM 9065 C C . SER E 1 210 ? 93.463 17.728 2.066 1.00 55.31 209 SER E C 1
ATOM 9066 O O . SER E 1 210 ? 93.479 18.962 2.151 1.00 57.95 209 SER E O 1
ATOM 9069 N N . GLU E 1 211 ? 93.560 16.945 3.141 1.00 52.13 210 GLU E N 1
ATOM 9070 C CA . GLU E 1 211 ? 93.409 17.502 4.477 1.00 51.35 210 GLU E CA 1
ATOM 9071 C C . GLU E 1 211 ? 94.550 17.232 5.453 1.00 55.25 210 GLU E C 1
ATOM 9072 O O . GLU E 1 211 ? 94.643 17.951 6.454 1.00 59.56 210 GLU E O 1
ATOM 9078 N N . ASP E 1 212 ? 95.416 16.247 5.220 1.00 57.31 211 ASP E N 1
ATOM 9079 C CA . ASP E 1 212 ? 96.487 15.969 6.171 1.00 61.69 211 ASP E CA 1
ATOM 9080 C C . ASP E 1 212 ? 97.868 16.222 5.582 1.00 58.21 211 ASP E C 1
ATOM 9081 O O . ASP E 1 212 ? 98.634 17.026 6.122 1.00 59.01 211 ASP E O 1
ATOM 9086 N N . LEU E 1 213 ? 98.213 15.546 4.489 1.00 57.18 212 LEU E N 1
ATOM 9087 C CA . LEU E 1 213 ? 99.518 15.768 3.877 1.00 58.91 212 LEU E CA 1
ATOM 9088 C C . LEU E 1 213 ? 99.581 17.130 3.213 1.00 56.37 212 LEU E C 1
ATOM 9089 O O . LEU E 1 213 ? 100.584 17.838 3.336 1.00 58.13 212 LEU E O 1
ATOM 9094 N N . TYR E 1 214 ? 98.523 17.510 2.498 1.00 51.63 213 TYR E N 1
ATOM 9095 C CA . TYR E 1 214 ? 98.544 18.781 1.789 1.00 56.73 213 TYR E CA 1
ATOM 9096 C C . TYR E 1 214 ? 98.658 19.948 2.759 1.00 60.92 213 TYR E C 1
ATOM 9097 O O . TYR E 1 214 ? 99.460 20.865 2.549 1.00 59.67 213 TYR E O 1
ATOM 9106 N N . LEU E 1 215 ? 97.881 19.922 3.841 1.00 58.12 214 LEU E N 1
ATOM 9107 C CA . LEU E 1 215 ? 97.889 21.045 4.769 1.00 55.73 214 LEU E CA 1
ATOM 9108 C C . LEU E 1 215 ? 99.179 21.086 5.572 1.00 57.11 214 LEU E C 1
ATOM 9109 O O . LEU E 1 215 ? 99.742 22.162 5.803 1.00 64.57 214 LEU E O 1
ATOM 9114 N N . ASN E 1 216 ? 99.668 19.923 5.993 1.00 58.56 215 ASN E N 1
ATOM 9115 C CA . ASN E 1 216 ? 100.833 19.815 6.859 1.00 63.05 215 ASN E CA 1
ATOM 9116 C C . ASN E 1 216 ? 102.077 19.328 6.119 1.00 63.36 215 ASN E C 1
ATOM 9117 O O . ASN E 1 216 ? 102.954 18.709 6.724 1.00 62.99 215 ASN E O 1
ATOM 9122 N N . ALA E 1 217 ? 102.185 19.627 4.821 1.00 58.59 216 ALA E N 1
ATOM 9123 C CA . ALA E 1 217 ? 103.276 19.069 4.028 1.00 55.81 216 ALA E CA 1
ATOM 9124 C C . ALA E 1 217 ? 104.629 19.499 4.566 1.00 61.36 216 ALA E C 1
ATOM 9125 O O . ALA E 1 217 ? 105.572 18.699 4.611 1.00 62.12 216 ALA E O 1
ATOM 9127 N N . LEU E 1 218 ? 104.739 20.755 4.993 1.00 64.67 217 LEU E N 1
ATOM 9128 C CA . LEU E 1 218 ? 106.005 21.250 5.519 1.00 68.01 217 LEU E CA 1
ATOM 9129 C C . LEU E 1 218 ? 106.425 20.471 6.762 1.00 62.60 217 LEU E C 1
ATOM 9130 O O . LEU E 1 218 ? 107.604 20.131 6.928 1.00 66.46 217 LEU E O 1
ATOM 9135 N N . LYS E 1 219 ? 105.471 20.176 7.641 1.00 59.50 218 LYS E N 1
ATOM 9136 C CA . LYS E 1 219 ? 105.783 19.461 8.872 1.00 60.45 218 LYS E CA 1
ATOM 9137 C C . LYS E 1 219 ? 106.277 18.047 8.586 1.00 64.49 218 LYS E C 1
ATOM 9138 O O . LYS E 1 219 ? 107.275 17.599 9.166 1.00 64.65 218 LYS E O 1
ATOM 9144 N N . TYR E 1 220 ? 105.602 17.333 7.682 1.00 66.15 219 TYR E N 1
ATOM 9145 C CA . TYR E 1 220 ? 106.054 15.994 7.315 1.00 65.34 219 TYR E CA 1
ATOM 9146 C C . TYR E 1 220 ? 107.408 16.035 6.614 1.00 64.43 219 TYR E C 1
ATOM 9147 O O . TYR E 1 220 ? 108.237 15.140 6.808 1.00 63.46 219 TYR E O 1
ATOM 9156 N N . TYR E 1 221 ? 107.657 17.067 5.804 1.00 61.76 220 TYR E N 1
ATOM 9157 C CA . TYR E 1 221 ? 108.959 17.211 5.154 1.00 62.32 220 TYR E CA 1
ATOM 9158 C C . TYR E 1 221 ? 110.065 17.348 6.194 1.00 61.05 220 TYR E C 1
ATOM 9159 O O . TYR E 1 221 ? 111.079 16.635 6.150 1.00 64.27 220 TYR E O 1
ATOM 9168 N N . ILE E 1 222 ? 109.866 18.242 7.163 1.00 63.36 221 ILE E N 1
ATOM 9169 C CA . ILE E 1 222 ? 110.877 18.452 8.195 1.00 62.36 221 ILE E CA 1
ATOM 9170 C C . ILE E 1 222 ? 111.080 17.184 9.016 1.00 60.23 221 ILE E C 1
ATOM 9171 O O . ILE E 1 222 ? 112.216 16.831 9.353 1.00 61.95 221 ILE E O 1
ATOM 9176 N N . ILE E 1 223 ? 109.995 16.466 9.338 1.00 65.14 222 ILE E N 1
ATOM 9177 C CA . ILE E 1 223 ? 110.150 15.201 10.062 1.00 66.59 222 ILE E CA 1
ATOM 9178 C C . ILE E 1 223 ? 110.957 14.210 9.232 1.00 66.84 222 ILE E C 1
ATOM 9179 O O . ILE E 1 223 ? 111.817 13.489 9.755 1.00 65.38 222 ILE E O 1
ATOM 9184 N N . ALA E 1 224 ? 110.690 14.155 7.927 1.00 65.35 223 ALA E N 1
ATOM 9185 C CA . ALA E 1 224 ? 111.414 13.247 7.054 1.00 63.45 223 ALA E CA 1
ATOM 9186 C C . ALA E 1 224 ? 112.872 13.636 6.909 1.00 61.78 223 ALA E C 1
ATOM 9187 O O . ALA E 1 224 ? 113.676 12.814 6.458 1.00 69.40 223 ALA E O 1
ATOM 9189 N N . LEU E 1 225 ? 113.233 14.871 7.264 1.00 59.20 224 LEU E N 1
ATOM 9190 C CA . LEU E 1 225 ? 114.619 15.313 7.151 1.00 64.64 224 LEU E CA 1
ATOM 9191 C C . LEU E 1 225 ? 115.230 15.679 8.501 1.00 65.08 224 LEU E C 1
ATOM 9192 O O . LEU E 1 225 ? 116.179 16.469 8.553 1.00 60.23 224 LEU E O 1
ATOM 9197 N N . SER E 1 226 ? 114.722 15.108 9.592 1.00 67.03 225 SER E N 1
ATOM 9198 C CA . SER E 1 226 ? 115.249 15.359 10.930 1.00 60.56 225 SER E CA 1
ATOM 9199 C C . SER E 1 226 ? 115.542 14.031 11.612 1.00 65.02 225 SER E C 1
ATOM 9200 O O . SER E 1 226 ? 114.603 13.248 11.868 1.00 62.28 225 SER E O 1
ATOM 9203 N N . PRO E 1 227 ? 116.809 13.728 11.926 1.00 66.97 226 PRO E N 1
ATOM 9204 C CA . PRO E 1 227 ? 117.211 12.539 12.685 1.00 65.38 226 PRO E CA 1
ATOM 9205 C C . PRO E 1 227 ? 116.634 12.514 14.099 1.00 61.10 226 PRO E C 1
ATOM 9206 O O . PRO E 1 227 ? 117.067 13.305 14.939 1.00 58.57 226 PRO E O 1
ATOM 9210 N N . THR F 1 3 ? 128.350 23.709 7.035 1.00 100.10 2 THR F N 1
ATOM 9211 C CA . THR F 1 3 ? 127.084 23.344 6.409 1.00 102.18 2 THR F CA 1
ATOM 9212 C C . THR F 1 3 ? 127.274 22.992 4.939 1.00 98.35 2 THR F C 1
ATOM 9213 O O . THR F 1 3 ? 128.387 22.715 4.488 1.00 92.54 2 THR F O 1
ATOM 9217 N N . GLU F 1 4 ? 126.166 22.995 4.203 1.00 100.49 3 GLU F N 1
ATOM 9218 C CA . GLU F 1 4 ? 126.189 22.885 2.747 1.00 97.77 3 GLU F CA 1
ATOM 9219 C C . GLU F 1 4 ? 126.271 24.300 2.193 1.00 107.20 3 GLU F C 1
ATOM 9220 O O . GLU F 1 4 ? 125.255 24.980 2.025 1.00 105.55 3 GLU F O 1
ATOM 9226 N N . LYS F 1 5 ? 127.493 24.742 1.910 1.00 108.32 4 LYS F N 1
ATOM 9227 C CA . LYS F 1 5 ? 127.746 26.140 1.600 1.00 109.23 4 LYS F CA 1
ATOM 9228 C C . LYS F 1 5 ? 127.405 26.516 0.162 1.00 117.27 4 LYS F C 1
ATOM 9229 O O . LYS F 1 5 ? 127.241 27.707 -0.125 1.00 120.04 4 LYS F O 1
ATOM 9235 N N . ASP F 1 6 ? 127.290 25.546 -0.746 1.00 109.99 5 ASP F N 1
ATOM 9236 C CA . ASP F 1 6 ? 127.187 25.883 -2.163 1.00 116.33 5 ASP F CA 1
ATOM 9237 C C . ASP F 1 6 ? 125.739 26.005 -2.631 1.00 117.07 5 ASP F C 1
ATOM 9238 O O . ASP F 1 6 ? 125.302 27.086 -3.040 1.00 118.47 5 ASP F O 1
ATOM 9243 N N . GLU F 1 7 ? 124.980 24.910 -2.567 1.00 116.90 6 GLU F N 1
ATOM 9244 C CA . GLU F 1 7 ? 123.612 24.892 -3.065 1.00 116.87 6 GLU F CA 1
ATOM 9245 C C . GLU F 1 7 ? 122.602 24.435 -2.026 1.00 108.20 6 GLU F C 1
ATOM 9246 O O . GLU F 1 7 ? 121.402 24.398 -2.325 1.00 104.34 6 GLU F O 1
ATOM 9252 N N . GLY F 1 8 ? 123.047 24.072 -0.823 1.00 103.62 7 GLY F N 1
ATOM 9253 C CA . GLY F 1 8 ? 122.115 23.935 0.277 1.00 96.99 7 GLY F CA 1
ATOM 9254 C C . GLY F 1 8 ? 121.550 25.259 0.738 1.00 98.14 7 GLY F C 1
ATOM 9255 O O . GLY F 1 8 ? 120.473 25.291 1.347 1.00 96.67 7 GLY F O 1
ATOM 9256 N N . LYS F 1 9 ? 122.243 26.360 0.444 1.00 104.12 8 LYS F N 1
ATOM 9257 C CA . LYS F 1 9 ? 121.711 27.660 0.816 1.00 105.10 8 LYS F CA 1
ATOM 9258 C C . LYS F 1 9 ? 120.542 28.075 -0.072 1.00 102.78 8 LYS F C 1
ATOM 9259 O O . LYS F 1 9 ? 119.729 28.902 0.353 1.00 102.17 8 LYS F O 1
ATOM 9265 N N . ARG F 1 10 ? 120.402 27.491 -1.268 1.00 101.48 9 ARG F N 1
ATOM 9266 C CA . ARG F 1 10 ? 119.189 27.730 -2.046 1.00 93.82 9 ARG F CA 1
ATOM 9267 C C . ARG F 1 10 ? 117.997 27.101 -1.342 1.00 96.64 9 ARG F C 1
ATOM 9268 O O . ARG F 1 10 ? 116.910 27.696 -1.261 1.00 94.90 9 ARG F O 1
ATOM 9276 N N . LEU F 1 11 ? 118.221 25.919 -0.764 1.00 96.02 10 LEU F N 1
ATOM 9277 C CA . LEU F 1 11 ? 117.210 25.278 0.060 1.00 90.55 10 LEU F CA 1
ATOM 9278 C C . LEU F 1 11 ? 116.913 26.130 1.281 1.00 91.13 10 LEU F C 1
ATOM 9279 O O . LEU F 1 11 ? 115.758 26.248 1.699 1.00 90.87 10 LEU F O 1
ATOM 9284 N N . GLN F 1 12 ? 117.955 26.716 1.879 1.00 92.92 11 GLN F N 1
ATOM 9285 C CA . GLN F 1 12 ? 117.756 27.556 3.056 1.00 96.14 11 GLN F CA 1
ATOM 9286 C C . GLN F 1 12 ? 116.911 28.783 2.720 1.00 95.03 11 GLN F C 1
ATOM 9287 O O . GLN F 1 12 ? 116.037 29.178 3.501 1.00 93.29 11 GLN F O 1
ATOM 9293 N N . LEU F 1 13 ? 117.154 29.393 1.555 1.00 93.42 12 LEU F N 1
ATOM 9294 C CA . LEU F 1 13 ? 116.338 30.523 1.117 1.00 93.90 12 LEU F CA 1
ATOM 9295 C C . LEU F 1 13 ? 114.885 30.104 0.929 1.00 96.37 12 LEU F C 1
ATOM 9296 O O . LEU F 1 13 ? 113.960 30.797 1.376 1.00 93.92 12 LEU F O 1
ATOM 9301 N N . SER F 1 14 ? 114.667 28.960 0.272 1.00 96.95 13 SER F N 1
ATOM 9302 C CA . SER F 1 14 ? 113.302 28.482 0.061 1.00 93.16 13 SER F CA 1
ATOM 9303 C C . SER F 1 14 ? 112.607 28.177 1.386 1.00 91.38 13 SER F C 1
ATOM 9304 O O . SER F 1 14 ? 111.416 28.466 1.556 1.00 91.44 13 SER F O 1
ATOM 9307 N N . LEU F 1 15 ? 113.338 27.598 2.339 1.00 89.05 14 LEU F N 1
ATOM 9308 C CA . LEU F 1 15 ? 112.758 27.288 3.642 1.00 90.36 14 LEU F CA 1
ATOM 9309 C C . LEU F 1 15 ? 112.429 28.555 4.421 1.00 94.55 14 LEU F C 1
ATOM 9310 O O . LEU F 1 15 ? 111.434 28.596 5.151 1.00 92.66 14 LEU F O 1
ATOM 9315 N N . ASP F 1 16 ? 113.269 29.588 4.314 1.00 97.13 15 ASP F N 1
ATOM 9316 C CA . ASP F 1 16 ? 112.933 30.861 4.944 1.00 94.09 15 ASP F CA 1
ATOM 9317 C C . ASP F 1 16 ? 111.672 31.453 4.323 1.00 90.47 15 ASP F C 1
ATOM 9318 O O . ASP F 1 16 ? 110.813 32.000 5.031 1.00 90.14 15 ASP F O 1
ATOM 9323 N N . LYS F 1 17 ? 111.545 31.347 2.996 1.00 85.35 16 LYS F N 1
ATOM 9324 C CA . LYS F 1 17 ? 110.315 31.777 2.338 1.00 86.55 16 LYS F CA 1
ATOM 9325 C C . LYS F 1 17 ? 109.113 31.015 2.886 1.00 85.65 16 LYS F C 1
ATOM 9326 O O . LYS F 1 17 ? 108.058 31.605 3.151 1.00 84.13 16 LYS F O 1
ATOM 9332 N N . LEU F 1 18 ? 109.270 29.704 3.090 1.00 89.59 17 LEU F N 1
ATOM 9333 C CA . LEU F 1 18 ? 108.187 28.894 3.644 1.00 87.49 17 LEU F CA 1
ATOM 9334 C C . LEU F 1 18 ? 107.864 29.290 5.077 1.00 82.73 17 LEU F C 1
ATOM 9335 O O . LEU F 1 18 ? 106.703 29.242 5.489 1.00 79.63 17 LEU F O 1
ATOM 9340 N N . GLY F 1 19 ? 108.882 29.644 5.862 1.00 84.10 18 GLY F N 1
ATOM 9341 C CA . GLY F 1 19 ? 108.631 30.090 7.224 1.00 87.43 18 GLY F CA 1
ATOM 9342 C C . GLY F 1 19 ? 107.836 31.380 7.270 1.00 84.60 18 GLY F C 1
ATOM 9343 O O . GLY F 1 19 ? 106.892 31.519 8.059 1.00 82.62 18 GLY F O 1
ATOM 9344 N N . ASP F 1 20 ? 108.211 32.349 6.430 1.00 82.36 19 ASP F N 1
ATOM 9345 C CA . ASP F 1 20 ? 107.418 33.571 6.343 1.00 83.06 19 ASP F CA 1
ATOM 9346 C C . ASP F 1 20 ? 105.999 33.257 5.888 1.00 85.07 19 ASP F C 1
ATOM 9347 O O . ASP F 1 20 ? 105.027 33.827 6.408 1.00 87.93 19 ASP F O 1
ATOM 9352 N N . TRP F 1 21 ? 105.858 32.326 4.938 1.00 86.33 20 TRP F N 1
ATOM 9353 C CA . TRP F 1 21 ? 104.526 31.926 4.497 1.00 84.62 20 TRP F CA 1
ATOM 9354 C C . TRP F 1 21 ? 103.729 31.314 5.641 1.00 83.12 20 TRP F C 1
ATOM 9355 O O . TRP F 1 21 ? 102.529 31.567 5.768 1.00 80.41 20 TRP F O 1
ATOM 9366 N N . GLU F 1 22 ? 104.373 30.485 6.467 1.00 84.54 21 GLU F N 1
ATOM 9367 C CA . GLU F 1 22 ? 103.671 29.842 7.574 1.00 81.59 21 GLU F CA 1
ATOM 9368 C C . GLU F 1 22 ? 103.213 30.856 8.612 1.00 80.10 21 GLU F C 1
ATOM 9369 O O . GLU F 1 22 ? 102.102 30.747 9.140 1.00 77.30 21 GLU F O 1
ATOM 9375 N N . LYS F 1 23 ? 104.053 31.848 8.922 1.00 82.00 22 LYS F N 1
ATOM 9376 C CA . LYS F 1 23 ? 103.635 32.884 9.868 1.00 82.43 22 LYS F CA 1
ATOM 9377 C C . LYS F 1 23 ? 102.452 33.672 9.318 1.00 82.74 22 LYS F C 1
ATOM 9378 O O . LYS F 1 23 ? 101.456 33.911 10.023 1.00 80.84 22 LYS F O 1
ATOM 9384 N N . GLU F 1 24 ? 102.540 34.073 8.047 1.00 80.45 23 GLU F N 1
ATOM 9385 C CA . GLU F 1 24 ? 101.441 34.804 7.429 1.00 79.92 23 GLU F CA 1
ATOM 9386 C C . GLU F 1 24 ? 100.169 33.967 7.394 1.00 81.92 23 GLU F C 1
ATOM 9387 O O . GLU F 1 24 ? 99.074 34.475 7.657 1.00 78.82 23 GLU F O 1
ATOM 9393 N N . MET F 1 25 ? 100.302 32.673 7.094 1.00 82.97 24 MET F N 1
ATOM 9394 C CA . MET F 1 25 ? 99.154 31.778 7.040 1.00 80.59 24 MET F CA 1
ATOM 9395 C C . MET F 1 25 ? 98.525 31.585 8.417 1.00 80.73 24 MET F C 1
ATOM 9396 O O . MET F 1 25 ? 97.298 31.536 8.534 1.00 77.92 24 MET F O 1
ATOM 9401 N N . SER F 1 26 ? 99.345 31.462 9.468 1.00 78.13 25 SER F N 1
ATOM 9402 C CA . SER F 1 26 ? 98.802 31.368 10.823 1.00 80.04 25 SER F CA 1
ATOM 9403 C C . SER F 1 26 ? 98.007 32.614 11.181 1.00 77.90 25 SER F C 1
ATOM 9404 O O . SER F 1 26 ? 96.905 32.526 11.741 1.00 76.13 25 SER F O 1
ATOM 9407 N N . GLN F 1 27 ? 98.549 33.786 10.851 1.00 83.73 26 GLN F N 1
ATOM 9408 C CA . GLN F 1 27 ? 97.838 35.034 11.109 1.00 84.09 26 GLN F CA 1
ATOM 9409 C C . GLN F 1 27 ? 96.528 35.104 10.322 1.00 82.52 26 GLN F C 1
ATOM 9410 O O . GLN F 1 27 ? 95.498 35.539 10.854 1.00 78.17 26 GLN F O 1
ATOM 9416 N N . VAL F 1 28 ? 96.548 34.677 9.052 1.00 83.48 27 VAL F N 1
ATOM 9417 C CA . VAL F 1 28 ? 95.339 34.702 8.223 1.00 84.47 27 VAL F CA 1
ATOM 9418 C C . VAL F 1 28 ? 94.282 33.761 8.785 1.00 82.93 27 VAL F C 1
ATOM 9419 O O . VAL F 1 28 ? 93.088 34.092 8.824 1.00 80.17 27 VAL F O 1
ATOM 9423 N N . GLU F 1 29 ? 94.699 32.564 9.203 1.00 81.91 28 GLU F N 1
ATOM 9424 C CA . GLU F 1 29 ? 93.763 31.605 9.777 1.00 78.22 28 GLU F CA 1
ATOM 9425 C C . GLU F 1 29 ? 93.157 32.153 11.064 1.00 76.95 28 GLU F C 1
ATOM 9426 O O . GLU F 1 29 ? 91.951 32.004 11.310 1.00 76.66 28 GLU F O 1
ATOM 9432 N N . ARG F 1 30 ? 93.978 32.818 11.883 1.00 78.73 29 ARG F N 1
ATOM 9433 C CA . ARG F 1 30 ? 93.464 33.470 13.083 1.00 77.68 29 ARG F CA 1
ATOM 9434 C C . ARG F 1 30 ? 92.437 34.544 12.726 1.00 78.99 29 ARG F C 1
ATOM 9435 O O . ARG F 1 30 ? 91.394 34.660 13.384 1.00 78.94 29 ARG F O 1
ATOM 9443 N N . GLU F 1 31 ? 92.718 35.338 11.687 1.00 79.27 30 GLU F N 1
ATOM 9444 C CA . GLU F 1 31 ? 91.773 36.369 11.256 1.00 82.43 30 GLU F CA 1
ATOM 9445 C C . GLU F 1 31 ? 90.446 35.760 10.812 1.00 75.37 30 GLU F C 1
ATOM 9446 O O . GLU F 1 31 ? 89.371 36.276 11.147 1.00 71.20 30 GLU F O 1
ATOM 9452 N N . ALA F 1 32 ? 90.503 34.665 10.052 1.00 74.42 31 ALA F N 1
ATOM 9453 C CA . ALA F 1 32 ? 89.275 34.020 9.599 1.00 70.96 31 ALA F CA 1
ATOM 9454 C C . ALA F 1 32 ? 88.473 33.493 10.782 1.00 71.69 31 ALA F C 1
ATOM 9455 O O . ALA F 1 32 ? 87.238 33.593 10.803 1.00 72.91 31 ALA F O 1
ATOM 9457 N N . GLU F 1 33 ? 89.159 32.923 11.780 1.00 70.81 32 GLU F N 1
ATOM 9458 C CA . GLU F 1 33 ? 88.453 32.433 12.962 1.00 70.34 32 GLU F CA 1
ATOM 9459 C C . GLU F 1 33 ? 87.799 33.572 13.734 1.00 70.43 32 GLU F C 1
ATOM 9460 O O . GLU F 1 33 ? 86.674 33.431 14.234 1.00 66.50 32 GLU F O 1
ATOM 9466 N N . ILE F 1 34 ? 88.489 34.710 13.843 1.00 70.94 33 ILE F N 1
ATOM 9467 C CA . ILE F 1 34 ? 87.899 35.863 14.517 1.00 68.96 33 ILE F CA 1
ATOM 9468 C C . ILE F 1 34 ? 86.671 36.351 13.756 1.00 69.71 33 ILE F C 1
ATOM 9469 O O . ILE F 1 34 ? 85.656 36.730 14.357 1.00 70.65 33 ILE F O 1
ATOM 9474 N N . TYR F 1 35 ? 86.739 36.339 12.421 1.00 72.98 34 TYR F N 1
ATOM 9475 C CA . TYR F 1 35 ? 85.564 36.676 11.620 1.00 76.96 34 TYR F CA 1
ATOM 9476 C C . TYR F 1 35 ? 84.404 35.741 11.932 1.00 77.68 34 TYR F C 1
ATOM 9477 O O . TYR F 1 35 ? 83.256 36.184 12.075 1.00 78.17 34 TYR F O 1
ATOM 9486 N N . ARG F 1 36 ? 84.687 34.440 12.030 1.00 80.89 35 ARG F N 1
ATOM 9487 C CA . ARG F 1 36 ? 83.636 33.474 12.335 1.00 79.10 35 ARG F CA 1
ATOM 9488 C C . ARG F 1 36 ? 83.010 33.749 13.700 1.00 78.81 35 ARG F C 1
ATOM 9489 O O . ARG F 1 36 ? 81.781 33.706 13.849 1.00 73.27 35 ARG F O 1
ATOM 9497 N N . ILE F 1 37 ? 83.842 34.043 14.705 1.00 79.32 36 ILE F N 1
ATOM 9498 C CA . ILE F 1 37 ? 83.327 34.321 16.047 1.00 73.71 36 ILE F CA 1
ATOM 9499 C C . ILE F 1 37 ? 82.446 35.561 16.033 1.00 76.21 36 ILE F C 1
ATOM 9500 O O . ILE F 1 37 ? 81.367 35.584 16.639 1.00 75.00 36 ILE F O 1
ATOM 9505 N N . LYS F 1 38 ? 82.900 36.618 15.351 1.00 77.19 37 LYS F N 1
ATOM 9506 C CA . LYS F 1 38 ? 82.137 37.862 15.310 1.00 75.70 37 LYS F CA 1
ATOM 9507 C C . LYS F 1 38 ? 80.805 37.676 14.592 1.00 78.29 37 LYS F C 1
ATOM 9508 O O . LYS F 1 38 ? 79.782 38.225 15.018 1.00 79.14 37 LYS F O 1
ATOM 9514 N N . LYS F 1 39 ? 80.790 36.897 13.506 1.00 80.17 38 LYS F N 1
ATOM 9515 C CA . LYS F 1 39 ? 79.539 36.658 12.793 1.00 84.70 38 LYS F CA 1
ATOM 9516 C C . LYS F 1 39 ? 78.610 35.692 13.520 1.00 82.43 38 LYS F C 1
ATOM 9517 O O . LYS F 1 39 ? 77.398 35.723 13.276 1.00 80.60 38 LYS F O 1
ATOM 9523 N N . THR F 1 40 ? 79.140 34.828 14.390 1.00 83.32 39 THR F N 1
ATOM 9524 C CA . THR F 1 40 ? 78.318 33.822 15.052 1.00 85.04 39 THR F CA 1
ATOM 9525 C C . THR F 1 40 ? 77.846 34.215 16.448 1.00 84.02 39 THR F C 1
ATOM 9526 O O . THR F 1 40 ? 76.835 33.675 16.909 1.00 81.12 39 THR F O 1
ATOM 9530 N N . GLN F 1 41 ? 78.543 35.128 17.131 1.00 77.08 40 GLN F N 1
ATOM 9531 C CA . GLN F 1 41 ? 78.150 35.497 18.491 1.00 73.23 40 GLN F CA 1
ATOM 9532 C C . GLN F 1 41 ? 76.733 36.059 18.578 1.00 79.93 40 GLN F C 1
ATOM 9533 O O . GLN F 1 41 ? 75.974 35.627 19.467 1.00 82.58 40 GLN F O 1
ATOM 9539 N N . PRO F 1 42 ? 76.305 36.999 17.721 1.00 81.45 41 PRO F N 1
ATOM 9540 C CA . PRO F 1 42 ? 74.923 37.499 17.835 1.00 79.03 41 PRO F CA 1
ATOM 9541 C C . PRO F 1 42 ? 73.864 36.424 17.670 1.00 82.24 41 PRO F C 1
ATOM 9542 O O . PRO F 1 42 ? 72.803 36.509 18.306 1.00 86.45 41 PRO F O 1
ATOM 9546 N N . MET F 1 43 ? 74.112 35.415 16.833 1.00 82.34 42 MET F N 1
ATOM 9547 C CA . MET F 1 43 ? 73.146 34.330 16.694 1.00 89.14 42 MET F CA 1
ATOM 9548 C C . MET F 1 43 ? 72.985 33.567 18.002 1.00 86.77 42 MET F C 1
ATOM 9549 O O . MET F 1 43 ? 71.867 33.195 18.380 1.00 86.01 42 MET F O 1
ATOM 9554 N N . TYR F 1 44 ? 74.086 33.329 18.715 1.00 85.24 43 TYR F N 1
ATOM 9555 C CA . TYR F 1 44 ? 73.967 32.638 19.993 1.00 88.40 43 TYR F CA 1
ATOM 9556 C C . TYR F 1 44 ? 73.336 33.533 21.052 1.00 88.36 43 TYR F C 1
ATOM 9557 O O . TYR F 1 44 ? 72.674 33.031 21.966 1.00 88.35 43 TYR F O 1
ATOM 9566 N N . ALA F 1 45 ? 73.495 34.854 20.933 1.00 86.45 44 ALA F N 1
ATOM 9567 C CA . ALA F 1 45 ? 72.737 35.751 21.804 1.00 85.10 44 ALA F CA 1
ATOM 9568 C C . ALA F 1 45 ? 71.235 35.622 21.555 1.00 82.32 44 ALA F C 1
ATOM 9569 O O . ALA F 1 45 ? 70.435 35.539 22.502 1.00 84.05 44 ALA F O 1
ATOM 9571 N N . LYS F 1 46 ? 70.839 35.586 20.280 1.00 81.45 45 LYS F N 1
ATOM 9572 C CA . LYS F 1 46 ? 69.434 35.369 19.944 1.00 84.87 45 LYS F CA 1
ATOM 9573 C C . LYS F 1 46 ? 68.949 34.033 20.489 1.00 88.84 45 LYS F C 1
ATOM 9574 O O . LYS F 1 46 ? 67.826 33.925 21.004 1.00 88.18 45 LYS F O 1
ATOM 9580 N N . ARG F 1 47 ? 69.789 33.001 20.382 1.00 90.08 46 ARG F N 1
ATOM 9581 C CA . ARG F 1 47 ? 69.411 31.688 20.888 1.00 92.54 46 ARG F CA 1
ATOM 9582 C C . ARG F 1 47 ? 69.242 31.701 22.401 1.00 87.49 46 ARG F C 1
ATOM 9583 O O . ARG F 1 47 ? 68.348 31.037 22.930 1.00 86.91 46 ARG F O 1
ATOM 9591 N N . ARG F 1 48 ? 70.100 32.431 23.119 1.00 85.87 47 ARG F N 1
ATOM 9592 C CA . ARG F 1 48 ? 69.921 32.543 24.564 1.00 84.08 47 ARG F CA 1
ATOM 9593 C C . ARG F 1 48 ? 68.599 33.218 24.901 1.00 89.01 47 ARG F C 1
ATOM 9594 O O . ARG F 1 48 ? 67.876 32.776 25.807 1.00 89.64 47 ARG F O 1
ATOM 9602 N N . SER F 1 49 ? 68.265 34.294 24.182 1.00 91.60 48 SER F N 1
ATOM 9603 C CA . SER F 1 49 ? 66.991 34.964 24.435 1.00 88.40 48 SER F CA 1
ATOM 9604 C C . SER F 1 49 ? 65.819 34.020 24.183 1.00 89.12 48 SER F C 1
ATOM 9605 O O . SER F 1 49 ? 64.826 34.041 24.920 1.00 89.70 48 SER F O 1
ATOM 9608 N N . ILE F 1 50 ? 65.919 33.182 23.148 1.00 89.59 49 ILE F N 1
ATOM 9609 C CA . ILE F 1 50 ? 64.852 32.221 22.871 1.00 91.97 49 ILE F CA 1
ATOM 9610 C C . ILE F 1 50 ? 64.799 31.142 23.951 1.00 93.22 49 ILE F C 1
ATOM 9611 O O . ILE F 1 50 ? 63.717 30.742 24.398 1.00 95.68 49 ILE F O 1
ATOM 9616 N N . LEU F 1 51 ? 65.964 30.655 24.384 1.00 92.51 50 LEU F N 1
ATOM 9617 C CA . LEU F 1 51 ? 66.024 29.543 25.326 1.00 95.07 50 LEU F CA 1
ATOM 9618 C C . LEU F 1 51 ? 65.555 29.945 26.715 1.00 94.40 50 LEU F C 1
ATOM 9619 O O . LEU F 1 51 ? 65.075 29.095 27.474 1.00 95.63 50 LEU F O 1
ATOM 9624 N N . LYS F 1 52 ? 65.690 31.224 27.070 1.00 94.95 51 LYS F N 1
ATOM 9625 C CA . LYS F 1 52 ? 65.183 31.675 28.363 1.00 98.05 51 LYS F CA 1
ATOM 9626 C C . LYS F 1 52 ? 63.681 31.446 28.509 1.00 98.81 51 LYS F C 1
ATOM 9627 O O . LYS F 1 52 ? 63.185 31.367 29.639 1.00 98.60 51 LYS F O 1
ATOM 9633 N N . GLU F 1 53 ? 62.951 31.321 27.398 1.00 97.00 52 GLU F N 1
ATOM 9634 C CA . GLU F 1 53 ? 61.535 30.981 27.472 1.00 98.40 52 GLU F CA 1
ATOM 9635 C C . GLU F 1 53 ? 61.327 29.540 27.917 1.00 100.35 52 GLU F C 1
ATOM 9636 O O . GLU F 1 53 ? 60.356 29.241 28.621 1.00 103.41 52 GLU F O 1
ATOM 9642 N N . ILE F 1 54 ? 62.219 28.645 27.517 1.00 101.21 53 ILE F N 1
ATOM 9643 C CA . ILE F 1 54 ? 62.028 27.211 27.767 1.00 101.00 53 ILE F CA 1
ATOM 9644 C C . ILE F 1 54 ? 62.308 26.921 29.226 1.00 98.21 53 ILE F C 1
ATOM 9645 O O . ILE F 1 54 ? 63.387 27.276 29.733 1.00 99.78 53 ILE F O 1
ATOM 9650 N N . PRO F 1 55 ? 61.381 26.284 29.954 1.00 98.72 54 PRO F N 1
ATOM 9651 C CA . PRO F 1 55 ? 61.601 26.018 31.382 1.00 102.93 54 PRO F CA 1
ATOM 9652 C C . PRO F 1 55 ? 62.483 24.791 31.594 1.00 96.94 54 PRO F C 1
ATOM 9653 O O . PRO F 1 55 ? 62.245 23.730 31.011 1.00 93.65 54 PRO F O 1
ATOM 9657 N N . LYS F 1 56 ? 63.498 24.943 32.451 1.00 95.27 55 LYS F N 1
ATOM 9658 C CA . LYS F 1 56 ? 64.411 23.854 32.817 1.00 97.68 55 LYS F CA 1
ATOM 9659 C C . LYS F 1 56 ? 65.062 23.212 31.593 1.00 101.48 55 LYS F C 1
ATOM 9660 O O . LYS F 1 56 ? 65.306 22.003 31.555 1.00 102.94 55 LYS F O 1
ATOM 9666 N N . PHE F 1 57 ? 65.348 24.033 30.582 1.00 97.17 56 PHE F N 1
ATOM 9667 C CA . PHE F 1 57 ? 66.023 23.544 29.382 1.00 94.34 56 PHE F CA 1
ATOM 9668 C C . PHE F 1 57 ? 67.399 22.989 29.725 1.00 91.82 56 PHE F C 1
ATOM 9669 O O . PHE F 1 57 ? 67.741 21.844 29.384 1.00 92.11 56 PHE F O 1
ATOM 9677 N N . TRP F 1 58 ? 68.191 23.784 30.438 1.00 90.35 57 TRP F N 1
ATOM 9678 C CA . TRP F 1 58 ? 69.551 23.383 30.746 1.00 91.51 57 TRP F CA 1
ATOM 9679 C C . TRP F 1 58 ? 69.581 22.220 31.723 1.00 96.45 57 TRP F C 1
ATOM 9680 O O . TRP F 1 58 ? 70.489 21.389 31.653 1.00 97.11 57 TRP F O 1
ATOM 9691 N N . TYR F 1 59 ? 68.603 22.132 32.630 1.00 95.38 58 TYR F N 1
ATOM 9692 C CA . TYR F 1 59 ? 68.540 20.974 33.518 1.00 97.75 58 TYR F CA 1
ATOM 9693 C C . TYR F 1 59 ? 68.374 19.680 32.733 1.00 95.85 58 TYR F C 1
ATOM 9694 O O . TYR F 1 59 ? 69.060 18.691 33.010 1.00 94.17 58 TYR F O 1
ATOM 9703 N N . ILE F 1 60 ? 67.482 19.670 31.742 1.00 93.15 59 ILE F N 1
ATOM 9704 C CA . ILE F 1 60 ? 67.289 18.467 30.938 1.00 93.00 59 ILE F CA 1
ATOM 9705 C C . ILE F 1 60 ? 68.556 18.145 30.160 1.00 91.98 59 ILE F C 1
ATOM 9706 O O . ILE F 1 60 ? 69.021 16.994 30.135 1.00 91.59 59 ILE F O 1
ATOM 9711 N N . VAL F 1 61 ? 69.151 19.168 29.538 1.00 91.19 60 VAL F N 1
ATOM 9712 C CA . VAL F 1 61 ? 70.350 18.937 28.737 1.00 91.43 60 VAL F CA 1
ATOM 9713 C C . VAL F 1 61 ? 71.471 18.371 29.601 1.00 91.65 60 VAL F C 1
ATOM 9714 O O . VAL F 1 61 ? 72.164 17.426 29.204 1.00 91.29 60 VAL F O 1
ATOM 9718 N N . LEU F 1 62 ? 71.653 18.923 30.804 1.00 93.24 61 LEU F N 1
ATOM 9719 C CA . LEU F 1 62 ? 72.738 18.483 31.674 1.00 95.89 61 LEU F CA 1
ATOM 9720 C C . LEU F 1 62 ? 72.470 17.100 32.253 1.00 95.30 61 LEU F C 1
ATOM 9721 O O . LEU F 1 62 ? 73.389 16.280 32.362 1.00 92.48 61 LEU F O 1
ATOM 9726 N N . ALA F 1 63 ? 71.224 16.825 32.646 1.00 93.70 62 ALA F N 1
ATOM 9727 C CA . ALA F 1 63 ? 70.925 15.541 33.265 1.00 92.44 62 ALA F CA 1
ATOM 9728 C C . ALA F 1 63 ? 71.037 14.406 32.259 1.00 95.20 62 ALA F C 1
ATOM 9729 O O . ALA F 1 63 ? 71.494 13.311 32.605 1.00 97.14 62 ALA F O 1
ATOM 9731 N N . GLU F 1 64 ? 70.637 14.643 31.005 1.00 95.74 63 GLU F N 1
ATOM 9732 C CA . GLU F 1 64 ? 70.754 13.570 30.021 1.00 103.65 63 GLU F CA 1
ATOM 9733 C C . GLU F 1 64 ? 72.206 13.298 29.645 1.00 98.83 63 GLU F C 1
ATOM 9734 O O . GLU F 1 64 ? 72.564 12.148 29.365 1.00 98.69 63 GLU F O 1
ATOM 9740 N N . ASN F 1 65 ? 73.054 14.326 29.642 1.00 96.68 64 ASN F N 1
ATOM 9741 C CA . ASN F 1 65 ? 74.424 14.149 29.183 1.00 93.90 64 ASN F CA 1
ATOM 9742 C C . ASN F 1 65 ? 75.218 13.337 30.196 1.00 93.65 64 ASN F C 1
ATOM 9743 O O . ASN F 1 65 ? 75.237 13.652 31.389 1.00 92.41 64 ASN F O 1
ATOM 9748 N N . ASP F 1 66 ? 75.883 12.292 29.708 1.00 95.70 65 ASP F N 1
ATOM 9749 C CA . ASP F 1 66 ? 76.664 11.402 30.555 1.00 95.07 65 ASP F CA 1
ATOM 9750 C C . ASP F 1 66 ? 78.090 11.896 30.773 1.00 90.82 65 ASP F C 1
ATOM 9751 O O . ASP F 1 66 ? 78.649 11.708 31.859 1.00 91.17 65 ASP F O 1
ATOM 9756 N N . ASP F 1 67 ? 78.692 12.517 29.755 1.00 90.33 66 ASP F N 1
ATOM 9757 C CA . ASP F 1 67 ? 80.037 13.071 29.899 1.00 91.86 66 ASP F CA 1
ATOM 9758 C C . ASP F 1 67 ? 80.097 14.117 31.004 1.00 84.63 66 ASP F C 1
ATOM 9759 O O . ASP F 1 67 ? 81.074 14.180 31.759 1.00 80.32 66 ASP F O 1
ATOM 9764 N N . PHE F 1 68 ? 79.065 14.956 31.099 1.00 88.61 67 PHE F N 1
ATOM 9765 C CA . PHE F 1 68 ? 79.047 16.030 32.086 1.00 89.97 67 PHE F CA 1
ATOM 9766 C C . PHE F 1 68 ? 79.027 15.501 33.517 1.00 91.19 67 PHE F C 1
ATOM 9767 O O . PHE F 1 68 ? 79.724 16.035 34.387 1.00 85.64 67 PHE F O 1
ATOM 9775 N N . ALA F 1 69 ? 78.233 14.462 33.784 1.00 90.34 68 ALA F N 1
ATOM 9776 C CA . ALA F 1 69 ? 78.147 13.915 35.135 1.00 83.66 68 ALA F CA 1
ATOM 9777 C C . ALA F 1 69 ? 79.471 13.342 35.623 1.00 78.79 68 ALA F C 1
ATOM 9778 O O . ALA F 1 69 ? 79.658 13.194 36.835 1.00 83.23 68 ALA F O 1
ATOM 9780 N N . ASP F 1 70 ? 80.387 13.012 34.710 1.00 83.58 69 ASP F N 1
ATOM 9781 C CA . ASP F 1 70 ? 81.682 12.477 35.116 1.00 86.41 69 ASP F CA 1
ATOM 9782 C C . ASP F 1 70 ? 82.483 13.486 35.927 1.00 80.62 69 ASP F C 1
ATOM 9783 O O . ASP F 1 70 ? 83.220 13.101 36.842 1.00 83.72 69 ASP F O 1
ATOM 9788 N N . TYR F 1 71 ? 82.350 14.774 35.614 1.00 83.16 70 TYR F N 1
ATOM 9789 C CA . TYR F 1 71 ? 83.179 15.806 36.223 1.00 85.92 70 TYR F CA 1
ATOM 9790 C C . TYR F 1 71 ? 82.676 16.263 37.587 1.00 81.99 70 TYR F C 1
ATOM 9791 O O . TYR F 1 71 ? 83.414 16.955 38.297 1.00 80.37 70 TYR F O 1
ATOM 9800 N N . ILE F 1 72 ? 81.447 15.912 37.964 1.00 82.15 71 ILE F N 1
ATOM 9801 C CA . ILE F 1 72 ? 80.807 16.447 39.157 1.00 81.52 71 ILE F CA 1
ATOM 9802 C C . ILE F 1 72 ? 80.366 15.315 40.079 1.00 86.21 71 ILE F C 1
ATOM 9803 O O . ILE F 1 72 ? 80.283 14.148 39.686 1.00 80.94 71 ILE F O 1
ATOM 9808 N N . SER F 1 73 ? 80.104 15.683 41.335 1.00 90.67 72 SER F N 1
ATOM 9809 C CA . SER F 1 73 ? 79.499 14.761 42.282 1.00 91.58 72 SER F CA 1
ATOM 9810 C C . SER F 1 73 ? 78.016 14.575 41.964 1.00 91.04 72 SER F C 1
ATOM 9811 O O . SER F 1 73 ? 77.352 15.503 41.493 1.00 92.56 72 SER F O 1
ATOM 9814 N N . PRO F 1 74 ? 77.475 13.379 42.203 1.00 89.55 73 PRO F N 1
ATOM 9815 C CA . PRO F 1 74 ? 76.044 13.160 41.926 1.00 94.93 73 PRO F CA 1
ATOM 9816 C C . PRO F 1 74 ? 75.115 14.055 42.732 1.00 100.35 73 PRO F C 1
ATOM 9817 O O . PRO F 1 74 ? 74.111 14.544 42.192 1.00 101.18 73 PRO F O 1
ATOM 9821 N N . ASP F 1 75 ? 75.454 14.336 43.995 1.00 100.07 74 ASP F N 1
ATOM 9822 C CA . ASP F 1 75 ? 74.590 15.162 44.833 1.00 102.70 74 ASP F CA 1
ATOM 9823 C C . ASP F 1 75 ? 74.401 16.554 44.254 1.00 101.69 74 ASP F C 1
ATOM 9824 O O . ASP F 1 75 ? 73.420 17.226 44.584 1.00 103.94 74 ASP F O 1
ATOM 9829 N N . ASP F 1 76 ? 75.329 16.998 43.406 1.00 101.54 75 ASP F N 1
ATOM 9830 C CA . ASP F 1 76 ? 75.230 18.316 42.792 1.00 99.87 75 ASP F CA 1
ATOM 9831 C C . ASP F 1 76 ? 74.050 18.410 41.825 1.00 98.35 75 ASP F C 1
ATOM 9832 O O . ASP F 1 76 ? 73.464 19.491 41.676 1.00 97.58 75 ASP F O 1
ATOM 9837 N N . LEU F 1 77 ? 73.671 17.294 41.185 1.00 98.11 76 LEU F N 1
ATOM 9838 C CA . LEU F 1 77 ? 72.661 17.347 40.126 1.00 99.98 76 LEU F CA 1
ATOM 9839 C C . LEU F 1 77 ? 71.358 17.966 40.616 1.00 98.84 76 LEU F C 1
ATOM 9840 O O . LEU F 1 77 ? 70.684 18.684 39.865 1.00 99.01 76 LEU F O 1
ATOM 9845 N N . LYS F 1 78 ? 70.995 17.708 41.876 1.00 103.75 77 LYS F N 1
ATOM 9846 C CA . LYS F 1 78 ? 69.757 18.246 42.433 1.00 109.77 77 LYS F CA 1
ATOM 9847 C C . LYS F 1 78 ? 69.658 19.752 42.224 1.00 106.07 77 LYS F C 1
ATOM 9848 O O . LYS F 1 78 ? 68.581 20.277 41.921 1.00 104.75 77 LYS F O 1
ATOM 9854 N N . TYR F 1 79 ? 70.774 20.465 42.377 1.00 101.11 78 TYR F N 1
ATOM 9855 C CA . TYR F 1 79 ? 70.727 21.918 42.278 1.00 102.48 78 TYR F CA 1
ATOM 9856 C C . TYR F 1 79 ? 70.684 22.379 40.829 1.00 99.96 78 TYR F C 1
ATOM 9857 O O . TYR F 1 79 ? 70.112 23.437 40.531 1.00 100.47 78 TYR F O 1
ATOM 9866 N N . LEU F 1 80 ? 71.227 21.574 39.915 1.00 100.00 79 LEU F N 1
ATOM 9867 C CA . LEU F 1 80 ? 71.221 21.936 38.505 1.00 98.65 79 LEU F CA 1
ATOM 9868 C C . LEU F 1 80 ? 69.821 21.976 37.915 1.00 98.44 79 LEU F C 1
ATOM 9869 O O . LEU F 1 80 ? 69.659 22.466 36.792 1.00 95.91 79 LEU F O 1
ATOM 9874 N N . GLU F 1 81 ? 68.813 21.471 38.635 1.00 99.61 80 GLU F N 1
ATOM 9875 C CA . GLU F 1 81 ? 67.435 21.644 38.190 1.00 102.97 80 GLU F CA 1
ATOM 9876 C C . GLU F 1 81 ? 67.098 23.116 38.030 1.00 103.37 80 GLU F C 1
ATOM 9877 O O . GLU F 1 81 ? 66.227 23.474 37.228 1.00 103.00 80 GLU F O 1
ATOM 9883 N N . TYR F 1 82 ? 67.778 23.980 38.781 1.00 101.35 81 TYR F N 1
ATOM 9884 C CA . TYR F 1 82 ? 67.413 25.385 38.882 1.00 100.69 81 TYR F CA 1
ATOM 9885 C C . TYR F 1 82 ? 68.378 26.291 38.122 1.00 96.16 81 TYR F C 1
ATOM 9886 O O . TYR F 1 82 ? 68.686 27.401 38.559 1.00 94.72 81 TYR F O 1
ATOM 9895 N N . ILE F 1 83 ? 68.861 25.829 36.974 1.00 93.53 82 ILE F N 1
ATOM 9896 C CA . ILE F 1 83 ? 69.679 26.643 36.083 1.00 90.36 82 ILE F CA 1
ATOM 9897 C C . ILE F 1 83 ? 68.779 27.176 34.982 1.00 89.66 82 ILE F C 1
ATOM 9898 O O . ILE F 1 83 ? 68.138 26.401 34.260 1.00 90.51 82 ILE F O 1
ATOM 9903 N N . ASP F 1 84 ? 68.730 28.499 34.849 1.00 89.54 83 ASP F N 1
ATOM 9904 C CA . ASP F 1 84 ? 67.869 29.122 33.858 1.00 91.30 83 ASP F CA 1
ATOM 9905 C C . ASP F 1 84 ? 68.615 29.588 32.618 1.00 89.68 83 ASP F C 1
ATOM 9906 O O . ASP F 1 84 ? 67.975 29.811 31.585 1.00 88.70 83 ASP F O 1
ATOM 9911 N N . ASP F 1 85 ? 69.940 29.730 32.683 1.00 89.94 84 ASP F N 1
ATOM 9912 C CA . ASP F 1 85 ? 70.683 30.214 31.526 1.00 88.13 84 ASP F CA 1
ATOM 9913 C C . ASP F 1 85 ? 72.159 29.857 31.626 1.00 86.35 84 ASP F C 1
ATOM 9914 O O . ASP F 1 85 ? 72.781 30.040 32.679 1.00 81.91 84 ASP F O 1
ATOM 9919 N N . ILE F 1 86 ? 72.705 29.345 30.522 1.00 85.34 85 ILE F N 1
ATOM 9920 C CA . ILE F 1 86 ? 74.140 29.178 30.318 1.00 82.78 85 ILE F CA 1
ATOM 9921 C C . ILE F 1 86 ? 74.527 29.895 29.028 1.00 84.31 85 ILE F C 1
ATOM 9922 O O . ILE F 1 86 ? 73.905 29.674 27.983 1.00 83.11 85 ILE F O 1
ATOM 9927 N N . TYR F 1 87 ? 75.544 30.757 29.104 1.00 81.49 86 TYR F N 1
ATOM 9928 C CA . TYR F 1 87 ? 75.954 31.572 27.965 1.00 76.35 86 TYR F CA 1
ATOM 9929 C C . TYR F 1 87 ? 77.473 31.603 27.864 1.00 72.85 86 TYR F C 1
ATOM 9930 O O . TYR F 1 87 ? 78.177 31.552 28.873 1.00 71.34 86 TYR F O 1
ATOM 9939 N N . VAL F 1 88 ? 77.974 31.676 26.631 1.00 78.94 87 VAL F N 1
ATOM 9940 C CA . VAL F 1 88 ? 79.405 31.772 26.352 1.00 77.36 87 VAL F CA 1
ATOM 9941 C C . VAL F 1 88 ? 79.655 33.023 25.521 1.00 75.73 87 VAL F C 1
ATOM 9942 O O . VAL F 1 88 ? 79.026 33.215 24.473 1.00 74.84 87 VAL F O 1
ATOM 9946 N N . TYR F 1 89 ? 80.572 33.868 25.987 1.00 74.90 88 TYR F N 1
ATOM 9947 C CA . TYR F 1 89 ? 80.910 35.121 25.323 1.00 79.58 88 TYR F CA 1
ATOM 9948 C C . TYR F 1 89 ? 82.406 35.160 25.048 1.00 78.94 88 TYR F C 1
ATOM 9949 O O . TYR F 1 89 ? 83.210 34.954 25.959 1.00 76.78 88 TYR F O 1
ATOM 9958 N N . TYR F 1 90 ? 82.783 35.447 23.806 1.00 80.39 89 TYR F N 1
ATOM 9959 C CA . TYR F 1 90 ? 84.196 35.535 23.472 1.00 80.09 89 TYR F CA 1
ATOM 9960 C C . TYR F 1 90 ? 84.603 36.998 23.398 1.00 83.14 89 TYR F C 1
ATOM 9961 O O . TYR F 1 90 ? 84.188 37.699 22.463 1.00 86.26 89 TYR F O 1
ATOM 9970 N N . PRO F 1 91 ? 85.399 37.507 24.344 1.00 83.52 90 PRO F N 1
ATOM 9971 C CA . PRO F 1 91 ? 85.688 38.948 24.378 1.00 84.87 90 PRO F CA 1
ATOM 9972 C C . PRO F 1 91 ? 86.555 39.435 23.231 1.00 82.44 90 PRO F C 1
ATOM 9973 O O . PRO F 1 91 ? 86.839 40.636 23.166 1.00 85.14 90 PRO F O 1
ATOM 9977 N N . ILE F 1 92 ? 86.994 38.547 22.333 1.00 87.86 91 ILE F N 1
ATOM 9978 C CA . ILE F 1 92 ? 87.728 38.975 21.146 1.00 90.81 91 ILE F CA 1
ATOM 9979 C C . ILE F 1 92 ? 86.843 39.810 20.225 1.00 85.92 91 ILE F C 1
ATOM 9980 O O . ILE F 1 92 ? 87.355 40.538 19.366 1.00 80.72 91 ILE F O 1
ATOM 9985 N N . VAL F 1 93 ? 85.519 39.726 20.390 1.00 82.68 92 VAL F N 1
ATOM 9986 C CA . VAL F 1 93 ? 84.607 40.545 19.595 1.00 84.00 92 VAL F CA 1
ATOM 9987 C C . VAL F 1 93 ? 84.850 42.022 19.877 1.00 87.28 92 VAL F C 1
ATOM 9988 O O . VAL F 1 93 ? 84.799 42.863 18.972 1.00 87.12 92 VAL F O 1
ATOM 9992 N N . ASP F 1 94 ? 85.112 42.359 21.137 1.00 88.50 93 ASP F N 1
ATOM 9993 C CA . ASP F 1 94 ? 85.320 43.733 21.570 1.00 89.09 93 ASP F CA 1
ATOM 9994 C C . ASP F 1 94 ? 86.774 44.174 21.462 1.00 87.40 93 ASP F C 1
ATOM 9995 O O . ASP F 1 94 ? 87.085 45.316 21.818 1.00 90.24 93 ASP F O 1
ATOM 10000 N N . ASP F 1 95 ? 87.666 43.289 21.013 1.00 89.40 94 ASP F N 1
ATOM 10001 C CA . ASP F 1 95 ? 89.114 43.471 20.951 1.00 91.24 94 ASP F CA 1
ATOM 10002 C C . ASP F 1 95 ? 89.749 43.484 22.335 1.00 87.79 94 ASP F C 1
ATOM 10003 O O . ASP F 1 95 ? 90.982 43.542 22.438 1.00 86.73 94 ASP F O 1
ATOM 10008 N N . GLU F 1 96 ? 88.953 43.429 23.398 1.00 84.27 95 GLU F N 1
ATOM 10009 C CA . GLU F 1 96 ? 89.429 43.505 24.771 1.00 89.79 95 GLU F CA 1
ATOM 10010 C C . GLU F 1 96 ? 90.049 42.199 25.272 1.00 87.16 95 GLU F C 1
ATOM 10011 O O . GLU F 1 96 ? 90.290 42.074 26.478 1.00 83.37 95 GLU F O 1
ATOM 10017 N N . ALA F 1 97 ? 90.320 41.236 24.393 1.00 86.28 96 ALA F N 1
ATOM 10018 C CA . ALA F 1 97 ? 90.828 39.930 24.791 1.00 83.73 96 ALA F CA 1
ATOM 10019 C C . ALA F 1 97 ? 92.328 39.810 24.536 1.00 75.63 96 ALA F C 1
ATOM 10020 O O . ALA F 1 97 ? 92.859 40.363 23.571 1.00 77.61 96 ALA F O 1
ATOM 10022 N N . GLY F 1 98 ? 93.005 39.077 25.419 1.00 78.26 97 GLY F N 1
ATOM 10023 C CA . GLY F 1 98 ? 94.437 38.870 25.303 1.00 76.91 97 GLY F CA 1
ATOM 10024 C C . GLY F 1 98 ? 94.749 37.877 24.203 1.00 75.51 97 GLY F C 1
ATOM 10025 O O . GLY F 1 98 ? 95.441 38.205 23.236 1.00 81.51 97 GLY F O 1
ATOM 10026 N N . HIS F 1 99 ? 94.267 36.648 24.361 1.00 77.16 98 HIS F N 1
ATOM 10027 C CA . HIS F 1 99 ? 94.289 35.639 23.311 1.00 76.88 98 HIS F CA 1
ATOM 10028 C C . HIS F 1 99 ? 92.895 35.563 22.698 1.00 71.54 98 HIS F C 1
ATOM 10029 O O . HIS F 1 99 ? 91.893 35.735 23.398 1.00 73.35 98 HIS F O 1
ATOM 10036 N N . PHE F 1 100 ? 92.827 35.325 21.388 1.00 70.93 99 PHE F N 1
ATOM 10037 C CA . PHE F 1 100 ? 91.530 35.367 20.718 1.00 78.39 99 PHE F CA 1
ATOM 10038 C C . PHE F 1 100 ? 90.620 34.210 21.115 1.00 73.93 99 PHE F C 1
ATOM 10039 O O . PHE F 1 100 ? 89.413 34.275 20.851 1.00 68.04 99 PHE F O 1
ATOM 10047 N N . LYS F 1 101 ? 91.158 33.172 21.748 1.00 71.64 100 LYS F N 1
ATOM 10048 C CA . LYS F 1 101 ? 90.380 32.028 22.199 1.00 70.48 100 LYS F CA 1
ATOM 10049 C C . LYS F 1 101 ? 89.813 32.212 23.602 1.00 73.18 100 LYS F C 1
ATOM 10050 O O . LYS F 1 101 ? 89.110 31.322 24.091 1.00 68.46 100 LYS F O 1
ATOM 10056 N N . ASP F 1 102 ? 90.102 33.339 24.252 1.00 70.86 101 ASP F N 1
ATOM 10057 C CA . ASP F 1 102 ? 89.555 33.614 25.574 1.00 68.24 101 ASP F CA 1
ATOM 10058 C C . ASP F 1 102 ? 88.032 33.622 25.532 1.00 69.65 101 ASP F C 1
ATOM 10059 O O . ASP F 1 102 ? 87.425 34.061 24.552 1.00 71.23 101 ASP F O 1
ATOM 10064 N N . PHE F 1 103 ? 87.411 33.114 26.597 1.00 73.04 102 PHE F N 1
ATOM 10065 C CA . PHE F 1 103 ? 85.958 33.003 26.623 1.00 71.52 102 PHE F CA 1
ATOM 10066 C C . PHE F 1 103 ? 85.451 33.080 28.057 1.00 72.49 102 PHE F C 1
ATOM 10067 O O . PHE F 1 103 ? 86.130 32.668 28.997 1.00 69.82 102 PHE F O 1
ATOM 10075 N N . ASN F 1 104 ? 84.239 33.605 28.209 1.00 73.17 103 ASN F N 1
ATOM 10076 C CA . ASN F 1 104 ? 83.591 33.774 29.500 1.00 72.07 103 ASN F CA 1
ATOM 10077 C C . ASN F 1 104 ? 82.319 32.942 29.523 1.00 68.69 103 ASN F C 1
ATOM 10078 O O . ASN F 1 104 ? 81.520 32.996 28.583 1.00 68.53 103 ASN F O 1
ATOM 10083 N N . ILE F 1 105 ? 82.133 32.184 30.598 1.00 66.10 104 ILE F N 1
ATOM 10084 C CA . ILE F 1 105 ? 80.955 31.353 30.790 1.00 67.58 104 ILE F CA 1
ATOM 10085 C C . ILE F 1 105 ? 80.102 31.968 31.887 1.00 69.26 104 ILE F C 1
ATOM 10086 O O . ILE F 1 105 ? 80.583 32.206 32.999 1.00 69.11 104 ILE F O 1
ATOM 10091 N N . THR F 1 106 ? 78.835 32.208 31.574 1.00 70.03 105 THR F N 1
ATOM 10092 C CA . THR F 1 106 ? 77.880 32.797 32.497 1.00 72.19 105 THR F CA 1
ATOM 10093 C C . THR F 1 106 ? 76.816 31.757 32.818 1.00 76.09 105 THR F C 1
ATOM 10094 O O . THR F 1 106 ? 76.168 31.222 31.912 1.00 77.15 105 THR F O 1
ATOM 10098 N N . VAL F 1 107 ? 76.661 31.468 34.106 1.00 79.35 106 VAL F N 1
ATOM 10099 C CA . VAL F 1 107 ? 75.668 30.540 34.631 1.00 83.13 106 VAL F CA 1
ATOM 10100 C C . VAL F 1 107 ? 74.718 31.322 35.524 1.00 81.29 106 VAL F C 1
ATOM 10101 O O . VAL F 1 107 ? 75.163 32.040 36.427 1.00 82.11 106 VAL F O 1
ATOM 10105 N N . THR F 1 108 ? 73.420 31.194 35.274 1.00 81.83 107 THR F N 1
ATOM 10106 C CA . THR F 1 108 ? 72.419 31.883 36.075 1.00 85.92 107 THR F CA 1
ATOM 10107 C C . THR F 1 108 ? 71.594 30.861 36.841 1.00 88.23 107 THR F C 1
ATOM 10108 O O . THR F 1 108 ? 71.043 29.927 36.248 1.00 88.65 107 THR F O 1
ATOM 10112 N N . PHE F 1 109 ? 71.506 31.050 38.152 1.00 87.83 108 PHE F N 1
ATOM 10113 C CA . PHE F 1 109 ? 70.643 30.250 39.007 1.00 89.67 108 PHE F CA 1
ATOM 10114 C C . PHE F 1 109 ? 69.391 31.054 39.318 1.00 93.55 108 PHE F C 1
ATOM 10115 O O . PHE F 1 109 ? 69.482 32.201 39.771 1.00 90.27 108 PHE F O 1
ATOM 10123 N N . GLY F 1 110 ? 68.233 30.447 39.075 1.00 94.17 109 GLY F N 1
ATOM 10124 C CA . GLY F 1 110 ? 66.962 31.094 39.301 1.00 97.14 109 GLY F CA 1
ATOM 10125 C C . GLY F 1 110 ? 66.518 31.015 40.748 1.00 95.98 109 GLY F C 1
ATOM 10126 O O . GLY F 1 110 ? 67.234 30.559 41.641 1.00 93.34 109 GLY F O 1
ATOM 10127 N N . LYS F 1 111 ? 65.294 31.477 40.971 1.00 94.08 110 LYS F N 1
ATOM 10128 C CA . LYS F 1 111 ? 64.740 31.566 42.313 1.00 94.97 110 LYS F CA 1
ATOM 10129 C C . LYS F 1 111 ? 64.365 30.166 42.786 1.00 93.77 110 LYS F C 1
ATOM 10130 O O . LYS F 1 111 ? 63.554 29.488 42.145 1.00 95.54 110 LYS F O 1
ATOM 10136 N N . ASN F 1 112 ? 64.963 29.727 43.890 1.00 97.07 111 ASN F N 1
ATOM 10137 C CA . ASN F 1 112 ? 64.739 28.382 44.399 1.00 100.57 111 ASN F CA 1
ATOM 10138 C C . ASN F 1 112 ? 65.128 28.355 45.873 1.00 102.86 111 ASN F C 1
ATOM 10139 O O . ASN F 1 112 ? 65.880 29.222 46.334 1.00 98.64 111 ASN F O 1
ATOM 10144 N N . PRO F 1 113 ? 64.625 27.380 46.640 1.00 105.46 112 PRO F N 1
ATOM 10145 C CA . PRO F 1 113 ? 64.979 27.318 48.067 1.00 102.84 112 PRO F CA 1
ATOM 10146 C C . PRO F 1 113 ? 66.363 26.762 48.356 1.00 102.31 112 PRO F C 1
ATOM 10147 O O . PRO F 1 113 ? 66.844 26.927 49.485 1.00 103.78 112 PRO F O 1
ATOM 10151 N N . TYR F 1 114 ? 67.016 26.104 47.398 1.00 104.24 113 TYR F N 1
ATOM 10152 C CA . TYR F 1 114 ? 68.258 25.386 47.672 1.00 101.52 113 TYR F CA 1
ATOM 10153 C C . TYR F 1 114 ? 69.512 26.199 47.373 1.00 98.85 113 TYR F C 1
ATOM 10154 O O . TYR F 1 114 ? 70.490 26.107 48.121 1.00 96.83 113 TYR F O 1
ATOM 10163 N N . ILE F 1 115 ? 69.519 26.987 46.301 1.00 98.13 114 ILE F N 1
ATOM 10164 C CA . ILE F 1 115 ? 70.659 27.852 45.997 1.00 93.50 114 ILE F CA 1
ATOM 10165 C C . ILE F 1 115 ? 70.152 29.232 45.589 1.00 90.47 114 ILE F C 1
ATOM 10166 O O . ILE F 1 115 ? 69.258 29.345 44.739 1.00 91.57 114 ILE F O 1
ATOM 10171 N N . PRO F 1 116 ? 70.689 30.302 46.169 1.00 87.13 115 PRO F N 1
ATOM 10172 C CA . PRO F 1 116 ? 70.159 31.641 45.888 1.00 89.44 115 PRO F CA 1
ATOM 10173 C C . PRO F 1 116 ? 70.315 32.033 44.427 1.00 88.94 115 PRO F C 1
ATOM 10174 O O . PRO F 1 116 ? 71.281 31.660 43.758 1.00 90.38 115 PRO F O 1
ATOM 10178 N N . GLU F 1 117 ? 69.337 32.795 43.939 1.00 91.88 116 GLU F N 1
ATOM 10179 C CA . GLU F 1 117 ? 69.383 33.299 42.573 1.00 94.94 116 GLU F CA 1
ATOM 10180 C C . GLU F 1 117 ? 70.638 34.136 42.381 1.00 92.09 116 GLU F C 1
ATOM 10181 O O . GLU F 1 117 ? 70.971 34.975 43.223 1.00 93.97 116 GLU F O 1
ATOM 10187 N N . GLN F 1 118 ? 71.343 33.901 41.278 1.00 89.80 117 GLN F N 1
ATOM 10188 C CA . GLN F 1 118 ? 72.597 34.605 41.048 1.00 90.06 117 GLN F CA 1
ATOM 10189 C C . GLN F 1 118 ? 72.978 34.498 39.580 1.00 85.14 117 GLN F C 1
ATOM 10190 O O . GLN F 1 118 ? 72.417 33.701 38.825 1.00 84.99 117 GLN F O 1
ATOM 10196 N N . GLU F 1 119 ? 73.954 35.317 39.193 1.00 79.24 118 GLU F N 1
ATOM 10197 C CA . GLU F 1 119 ? 74.547 35.285 37.860 1.00 81.06 118 GLU F CA 1
ATOM 10198 C C . GLU F 1 119 ? 76.063 35.292 38.009 1.00 80.90 118 GLU F C 1
ATOM 10199 O O . GLU F 1 119 ? 76.637 36.265 38.513 1.00 76.93 118 GLU F O 1
ATOM 10205 N N . ILE F 1 120 ? 76.709 34.208 37.585 1.00 77.90 119 ILE F N 1
ATOM 10206 C CA . ILE F 1 120 ? 78.145 34.021 37.748 1.00 79.81 119 ILE F CA 1
ATOM 10207 C C . ILE F 1 120 ? 78.777 34.000 36.366 1.00 74.90 119 ILE F C 1
ATOM 10208 O O . ILE F 1 120 ? 78.436 33.150 35.538 1.00 73.09 119 ILE F O 1
ATOM 10213 N N . THR F 1 121 ? 79.706 34.914 36.114 1.00 73.73 120 THR F N 1
ATOM 10214 C CA . THR F 1 121 ? 80.443 34.930 34.855 1.00 74.50 120 THR F CA 1
ATOM 10215 C C . THR F 1 121 ? 81.912 34.686 35.177 1.00 74.20 120 THR F C 1
ATOM 10216 O O . THR F 1 121 ? 82.564 3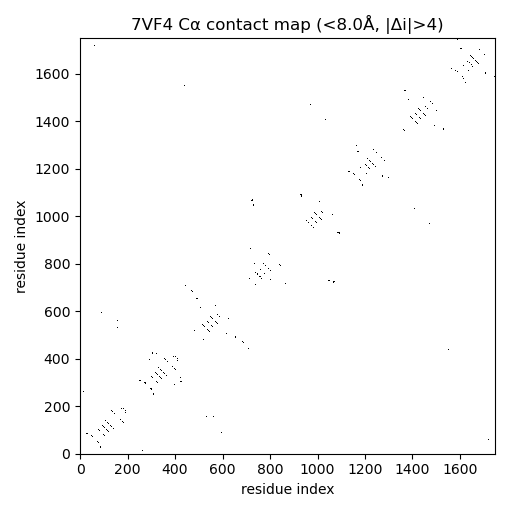5.525 35.808 1.00 71.99 120 THR F O 1
ATOM 10220 N N . LYS F 1 122 ? 82.422 33.536 34.746 1.00 69.70 121 LYS F N 1
ATOM 10221 C CA . LYS F 1 122 ? 83.806 33.142 34.962 1.00 72.56 121 LYS F CA 1
ATOM 10222 C C . LYS F 1 122 ? 84.560 33.257 33.646 1.00 72.10 121 LYS F C 1
ATOM 10223 O O . LYS F 1 122 ? 84.106 32.742 32.620 1.00 72.00 121 LYS F O 1
ATOM 10229 N N . LYS F 1 123 ? 85.706 33.932 33.678 1.00 72.58 122 LYS F N 1
ATOM 10230 C CA . LYS F 1 123 ? 86.460 34.264 32.478 1.00 70.67 122 LYS F CA 1
ATOM 10231 C C . LYS F 1 123 ? 87.691 33.375 32.380 1.00 69.38 122 LYS F C 1
ATOM 10232 O O . LYS F 1 123 ? 88.439 33.237 33.354 1.00 67.76 122 LYS F O 1
ATOM 10238 N N . PHE F 1 124 ? 87.909 32.793 31.200 1.00 71.12 123 PHE F N 1
ATOM 10239 C CA . PHE F 1 124 ? 89.032 31.907 30.942 1.00 70.08 123 PHE F CA 1
ATOM 10240 C C . PHE F 1 124 ? 89.886 32.513 29.842 1.00 69.76 123 PHE F C 1
ATOM 10241 O O . PHE F 1 124 ? 89.368 32.971 28.814 1.00 71.21 123 PHE F O 1
ATOM 10249 N N . LYS F 1 125 ? 91.194 32.493 30.060 1.00 71.13 124 LYS F N 1
ATOM 10250 C CA . LYS F 1 125 ? 92.164 33.048 29.138 1.00 72.87 124 LYS F CA 1
ATOM 10251 C C . LYS F 1 125 ? 93.140 31.966 28.692 1.00 76.90 124 LYS F C 1
ATOM 10252 O O . LYS F 1 125 ? 93.345 30.954 29.373 1.00 77.41 124 LYS F O 1
ATOM 10258 N N . ILE F 1 126 ? 93.728 32.183 27.518 1.00 73.27 125 ILE F N 1
ATOM 10259 C CA . ILE F 1 126 ? 94.706 31.273 26.938 1.00 76.55 125 ILE F CA 1
ATOM 10260 C C . ILE F 1 126 ? 96.082 31.907 27.078 1.00 85.00 125 ILE F C 1
ATOM 10261 O O . ILE F 1 126 ? 96.281 33.064 26.688 1.00 83.64 125 ILE F O 1
ATOM 10266 N N . VAL F 1 127 ? 97.028 31.159 27.639 1.00 87.51 126 VAL F N 1
ATOM 10267 C CA . VAL F 1 127 ? 98.395 31.628 27.834 1.00 90.98 126 VAL F CA 1
ATOM 10268 C C . VAL F 1 127 ? 99.336 30.707 27.069 1.00 99.62 126 VAL F C 1
ATOM 10269 O O . VAL F 1 127 ? 99.209 29.481 27.151 1.00 98.94 126 VAL F O 1
ATOM 10273 N N . ILE F 1 128 ? 100.268 31.292 26.322 1.00 103.43 127 ILE F N 1
ATOM 10274 C CA . ILE F 1 128 ? 101.232 30.512 25.550 1.00 108.72 127 ILE F CA 1
ATOM 10275 C C . ILE F 1 128 ? 102.355 30.066 26.484 1.00 104.74 127 ILE F C 1
ATOM 10276 O O . ILE F 1 128 ? 103.141 30.886 26.965 1.00 102.24 127 ILE F O 1
ATOM 10281 N N . GLN F 1 129 ? 102.429 28.761 26.739 1.00 110.26 128 GLN F N 1
ATOM 10282 C CA . GLN F 1 129 ? 103.465 28.185 27.588 1.00 118.32 128 GLN F CA 1
ATOM 10283 C C . GLN F 1 129 ? 104.852 28.331 26.970 1.00 124.96 128 GLN F C 1
ATOM 10284 O O . GLN F 1 129 ? 105.015 28.356 25.746 1.00 123.12 128 GLN F O 1
ATOM 10290 N N . GLU F 1 130 ? 105.860 28.443 27.846 1.00 126.59 129 GLU F N 1
ATOM 10291 C CA . GLU F 1 130 ? 107.246 28.521 27.393 1.00 129.87 129 GLU F CA 1
ATOM 10292 C C . GLU F 1 130 ? 107.605 27.331 26.511 1.00 127.66 129 GLU F C 1
ATOM 10293 O O . GLU F 1 130 ? 108.497 27.433 25.659 1.00 128.89 129 GLU F O 1
ATOM 10299 N N . ASP F 1 131 ? 106.923 26.198 26.699 1.00 126.05 130 ASP F N 1
ATOM 10300 C CA . ASP F 1 131 ? 107.169 24.971 25.953 1.00 130.20 130 ASP F CA 1
ATOM 10301 C C . ASP F 1 131 ? 106.331 24.917 24.657 1.00 130.93 130 ASP F C 1
ATOM 10302 O O . ASP F 1 131 ? 106.069 23.844 24.109 1.00 127.22 130 ASP F O 1
ATOM 10307 N N . GLY F 1 132 ? 105.962 26.073 24.116 1.00 126.77 131 GLY F N 1
ATOM 10308 C CA . GLY F 1 132 ? 105.293 26.105 22.829 1.00 122.58 131 GLY F CA 1
ATOM 10309 C C . GLY F 1 132 ? 103.783 26.161 22.892 1.00 118.41 131 GLY F C 1
ATOM 10310 O O . GLY F 1 132 ? 103.157 26.950 22.179 1.00 115.08 131 GLY F O 1
ATOM 10311 N N . ASP F 1 133 ? 103.189 25.343 23.759 1.00 118.03 132 ASP F N 1
ATOM 10312 C CA . ASP F 1 133 ? 101.763 25.075 23.686 1.00 111.83 132 ASP F CA 1
ATOM 10313 C C . ASP F 1 133 ? 100.971 26.132 24.448 1.00 106.47 132 ASP F C 1
ATOM 10314 O O . ASP F 1 133 ? 101.522 27.018 25.104 1.00 108.24 132 ASP F O 1
ATOM 10319 N N . GLU F 1 134 ? 99.651 26.028 24.346 1.00 106.42 133 GLU F N 1
ATOM 10320 C CA . GLU F 1 134 ? 98.733 26.947 24.999 1.00 103.39 133 GLU F CA 1
ATOM 10321 C C . GLU F 1 134 ? 98.035 26.240 26.154 1.00 99.24 133 GLU F C 1
ATOM 10322 O O . GLU F 1 134 ? 97.735 25.044 26.075 1.00 93.89 133 GLU F O 1
ATOM 10328 N N . ARG F 1 135 ? 97.779 26.992 27.225 1.00 98.01 134 ARG F N 1
ATOM 10329 C CA . ARG F 1 135 ? 97.187 26.478 28.451 1.00 93.77 134 ARG F CA 1
ATOM 10330 C C . ARG F 1 135 ? 95.999 27.359 28.809 1.00 91.87 134 ARG F C 1
ATOM 10331 O O . ARG F 1 135 ? 96.042 28.579 28.612 1.00 90.61 134 ARG F O 1
ATOM 10339 N N . ILE F 1 136 ? 94.938 26.745 29.332 1.00 86.18 135 ILE F N 1
ATOM 10340 C CA . ILE F 1 136 ? 93.755 27.487 29.761 1.00 85.39 135 ILE F CA 1
ATOM 10341 C C . ILE F 1 136 ? 93.900 27.800 31.243 1.00 81.17 135 ILE F C 1
ATOM 10342 O O . ILE F 1 136 ? 94.183 26.907 32.050 1.00 80.81 135 ILE F O 1
ATOM 10347 N N . VAL F 1 137 ? 93.716 29.070 31.603 1.00 77.89 136 VAL F N 1
ATOM 10348 C CA . VAL F 1 137 ? 93.742 29.500 32.993 1.00 78.42 136 VAL F CA 1
ATOM 10349 C C . VAL F 1 137 ? 92.537 30.398 33.237 1.00 75.59 136 VAL F C 1
ATOM 10350 O O . VAL F 1 137 ? 91.858 30.829 32.306 1.00 76.43 136 VAL F O 1
ATOM 10354 N N . SER F 1 138 ? 92.257 30.648 34.512 1.00 76.21 137 SER F N 1
ATOM 10355 C CA . SER F 1 138 ? 91.135 31.495 34.888 1.00 77.67 137 SER F CA 1
ATOM 10356 C C . SER F 1 138 ? 91.416 32.130 36.239 1.00 72.57 137 SER F C 1
ATOM 10357 O O . SER F 1 138 ? 92.409 31.826 36.904 1.00 74.87 137 SER F O 1
ATOM 10360 N N . GLU F 1 139 ? 90.535 33.043 36.626 1.00 73.40 138 GLU F N 1
ATOM 10361 C CA . GLU F 1 139 ? 90.545 33.629 37.955 1.00 81.30 138 GLU F CA 1
ATOM 10362 C C . GLU F 1 139 ? 89.309 33.159 38.708 1.00 78.00 138 GLU F C 1
ATOM 10363 O O . GLU F 1 139 ? 88.234 33.004 38.119 1.00 72.84 138 GLU F O 1
ATOM 10369 N N . SER F 1 140 ? 89.477 32.927 40.009 1.00 80.20 139 SER F N 1
ATOM 10370 C CA . SER F 1 140 ? 88.374 32.473 40.844 1.00 80.98 139 SER F CA 1
ATOM 10371 C C . SER F 1 140 ? 87.253 33.505 40.863 1.00 84.45 139 SER F C 1
ATOM 10372 O O . SER F 1 140 ? 87.492 34.713 40.960 1.00 85.26 139 SER F O 1
ATOM 10375 N N . VAL F 1 141 ? 86.020 33.017 40.769 1.00 80.02 140 VAL F N 1
ATOM 10376 C CA . VAL F 1 141 ? 84.825 33.848 40.793 1.00 80.90 140 VAL F CA 1
ATOM 10377 C C . VAL F 1 141 ? 83.965 33.386 41.958 1.00 80.55 140 VAL F C 1
ATOM 10378 O O . VAL F 1 141 ? 83.720 32.185 42.113 1.00 79.88 140 VAL F O 1
ATOM 10382 N N . GLU F 1 142 ? 83.513 34.335 42.773 1.00 84.04 141 GLU F N 1
ATOM 10383 C CA . GLU F 1 142 ? 82.748 33.979 43.958 1.00 86.36 141 GLU F CA 1
ATOM 10384 C C . GLU F 1 142 ? 81.380 33.443 43.571 1.00 80.12 141 GLU F C 1
ATOM 10385 O O . GLU F 1 142 ? 80.739 33.934 42.637 1.00 80.74 141 GLU F O 1
ATOM 10391 N N . VAL F 1 143 ? 80.941 32.420 44.299 1.00 79.75 142 VAL F N 1
ATOM 10392 C CA . VAL F 1 143 ? 79.685 31.731 44.036 1.00 84.19 142 VAL F CA 1
ATOM 10393 C C . VAL F 1 143 ? 78.956 31.525 45.353 1.00 86.98 142 VAL F C 1
ATOM 10394 O O . VAL F 1 143 ? 79.555 31.107 46.349 1.00 86.40 142 VAL F O 1
ATOM 10398 N N . LYS F 1 144 ? 77.657 31.802 45.350 1.00 83.87 143 LYS F N 1
ATOM 10399 C CA . LYS F 1 144 ? 76.809 31.554 46.510 1.00 82.98 143 LYS F CA 1
ATOM 10400 C C . LYS F 1 144 ? 76.491 30.065 46.545 1.00 80.84 143 LYS F C 1
ATOM 10401 O O . LYS F 1 144 ? 75.670 29.576 45.766 1.00 84.76 143 LYS F O 1
ATOM 10407 N N . TRP F 1 145 ? 77.137 29.340 47.454 1.00 76.44 144 TRP F N 1
ATOM 10408 C CA . TRP F 1 145 ? 76.978 27.899 47.513 1.00 82.79 144 TRP F CA 1
ATOM 10409 C C . TRP F 1 145 ? 75.576 27.504 47.964 1.00 87.49 144 TRP F C 1
ATOM 10410 O O . TRP F 1 145 ? 74.860 28.297 48.580 1.00 86.58 144 TRP F O 1
ATOM 10421 N N . PRO F 1 146 ? 75.159 26.277 47.650 1.00 89.93 145 PRO F N 1
ATOM 10422 C CA . PRO F 1 146 ? 73.936 25.744 48.252 1.00 91.97 145 PRO F CA 1
ATOM 10423 C C . PRO F 1 146 ? 74.064 25.687 49.764 1.00 95.18 145 PRO F C 1
ATOM 10424 O O . PRO F 1 146 ? 75.144 25.460 50.313 1.00 95.06 145 PRO F O 1
ATOM 10428 N N . HIS F 1 147 ? 72.934 25.900 50.436 1.00 95.27 146 HIS F N 1
ATOM 10429 C CA . HIS F 1 147 ? 72.943 25.983 51.890 1.00 94.51 146 HIS F CA 1
ATOM 10430 C C . HIS F 1 147 ? 73.403 24.671 52.507 1.00 94.31 146 HIS F C 1
ATOM 10431 O O . HIS F 1 147 ? 74.187 24.662 53.464 1.00 91.43 146 HIS F O 1
ATOM 10438 N N . GLU F 1 148 ? 72.924 23.552 51.963 1.00 95.47 147 GLU F N 1
ATOM 10439 C CA . GLU F 1 148 ? 73.231 22.239 52.518 1.00 94.50 147 GLU F CA 1
ATOM 10440 C C . GLU F 1 148 ? 74.720 21.914 52.461 1.00 96.56 147 GLU F C 1
ATOM 10441 O O . GLU F 1 148 ? 75.211 21.124 53.277 1.00 96.49 147 GLU F O 1
ATOM 10447 N N . LEU F 1 149 ? 75.458 22.512 51.527 1.00 96.34 148 LEU F N 1
ATOM 10448 C CA . LEU F 1 149 ? 76.872 22.207 51.339 1.00 99.65 148 LEU F CA 1
ATOM 10449 C C . LEU F 1 149 ? 77.824 23.183 52.021 1.00 100.94 148 LEU F C 1
ATOM 10450 O O . LEU F 1 149 ? 79.041 23.051 51.848 1.00 95.59 148 LEU F O 1
ATOM 10455 N N . SER F 1 150 ? 77.318 24.158 52.782 1.00 101.74 149 SER F N 1
ATOM 10456 C CA . SER F 1 150 ? 78.218 25.070 53.481 1.00 98.39 149 SER F CA 1
ATOM 10457 C C . SER F 1 150 ? 79.139 24.332 54.442 1.00 94.81 149 SER F C 1
ATOM 10458 O O . SER F 1 150 ? 80.215 24.844 54.772 1.00 95.21 149 SER F O 1
ATOM 10461 N N . LYS F 1 151 ? 78.739 23.141 54.893 1.00 99.46 150 LYS F N 1
ATOM 10462 C CA . LYS F 1 151 ? 79.582 22.351 55.783 1.00 101.88 150 LYS F CA 1
ATOM 10463 C C . LYS F 1 151 ? 80.810 21.805 55.067 1.00 98.19 150 LYS F C 1
ATOM 10464 O O . LYS F 1 151 ? 81.841 21.565 55.705 1.00 97.16 150 LYS F O 1
ATOM 10470 N N . ILE F 1 152 ? 80.723 21.598 53.754 1.00 100.09 151 ILE F N 1
ATOM 10471 C CA . ILE F 1 152 ? 81.807 21.003 52.982 1.00 99.22 151 ILE F CA 1
ATOM 10472 C C . ILE F 1 152 ? 82.431 22.003 52.022 1.00 94.97 151 ILE F C 1
ATOM 10473 O O . ILE F 1 152 ? 83.275 21.625 51.204 1.00 90.71 151 ILE F O 1
ATOM 10478 N N . ASN F 1 153 ? 82.035 23.267 52.094 1.00 96.11 152 ASN F N 1
ATOM 10479 C CA . ASN F 1 153 ? 82.614 24.279 51.228 1.00 91.07 152 ASN F CA 1
ATOM 10480 C C . ASN F 1 153 ? 84.101 24.403 51.534 1.00 95.55 152 ASN F C 1
ATOM 10481 O O . ASN F 1 153 ? 84.465 24.710 52.679 1.00 99.60 152 ASN F O 1
ATOM 10486 N N . PRO F 1 154 ? 84.984 24.172 50.561 1.00 96.47 153 PRO F N 1
ATOM 10487 C CA . PRO F 1 154 ? 86.424 24.278 50.843 1.00 97.06 153 PRO F CA 1
ATOM 10488 C C . PRO F 1 154 ? 86.854 25.662 51.284 1.00 94.52 153 PRO F C 1
ATOM 10489 O O . PRO F 1 154 ? 87.785 25.779 52.089 1.00 98.08 153 PRO F O 1
ATOM 10493 N N . SER F 1 155 ? 86.209 26.717 50.783 1.00 95.13 154 SER F N 1
ATOM 10494 C CA . SER F 1 155 ? 86.592 28.066 51.185 1.00 100.95 154 SER F CA 1
ATOM 10495 C C . SER F 1 155 ? 86.298 28.312 52.662 1.00 102.62 154 SER F C 1
ATOM 10496 O O . SER F 1 155 ? 87.125 28.890 53.374 1.00 101.93 154 SER F O 1
ATOM 10499 N N . VAL F 1 156 ? 85.141 27.851 53.145 1.00 103.69 155 VAL F N 1
ATOM 10500 C CA . VAL F 1 156 ? 84.785 28.026 54.554 1.00 102.11 155 VAL F CA 1
ATOM 10501 C C . VAL F 1 156 ? 85.756 27.265 55.452 1.00 106.40 155 VAL F C 1
ATOM 10502 O O . VAL F 1 156 ? 86.295 27.809 56.427 1.00 109.22 155 VAL F O 1
ATOM 10506 N N . ILE F 1 157 ? 86.007 25.997 55.121 1.00 99.92 156 ILE F N 1
ATOM 10507 C CA . ILE F 1 157 ? 86.873 25.165 55.947 1.00 98.07 156 ILE F CA 1
ATOM 10508 C C . ILE F 1 157 ? 88.305 25.684 55.925 1.00 105.63 156 ILE F C 1
ATOM 10509 O O . ILE F 1 157 ? 89.012 25.637 56.938 1.00 110.61 156 ILE F O 1
ATOM 10514 N N . LYS F 1 158 ? 88.762 26.181 54.775 1.00 106.70 157 LYS F N 1
ATOM 10515 C CA . LYS F 1 158 ? 90.106 26.746 54.704 1.00 110.04 157 LYS F CA 1
ATOM 10516 C C . LYS F 1 158 ? 90.200 28.072 55.454 1.00 111.23 157 LYS F C 1
ATOM 10517 O O . LYS F 1 158 ? 91.254 28.388 56.018 1.00 111.87 157 LYS F O 1
ATOM 10523 N N . GLU F 1 159 ? 89.113 28.856 55.474 1.00 111.63 158 GLU F N 1
ATOM 10524 C CA . GLU F 1 159 ? 89.101 30.115 56.215 1.00 114.34 158 GLU F CA 1
ATOM 10525 C C . GLU F 1 159 ? 89.080 29.891 57.722 1.00 116.85 158 GLU F C 1
ATOM 10526 O O . GLU F 1 159 ? 89.613 30.719 58.472 1.00 115.61 158 GLU F O 1
ATOM 10532 N N . LYS F 1 160 ? 88.480 28.788 58.188 1.00 114.90 159 LYS F N 1
ATOM 10533 C CA . LYS F 1 160 ? 88.475 28.516 59.625 1.00 114.39 159 LYS F CA 1
ATOM 10534 C C . LYS F 1 160 ? 89.888 28.362 60.178 1.00 116.74 159 LYS F C 1
ATOM 10535 O O . LYS F 1 160 ? 90.143 28.720 61.334 1.00 116.57 159 LYS F O 1
ATOM 10541 N N . TYR F 1 161 ? 90.813 27.836 59.382 1.00 112.69 160 TYR F N 1
ATOM 10542 C CA . TYR F 1 161 ? 92.160 27.569 59.870 1.00 113.35 160 TYR F CA 1
ATOM 10543 C C . TYR F 1 161 ? 93.132 28.642 59.380 1.00 108.63 160 TYR F C 1
ATOM 10544 O O . TYR F 1 161 ? 93.406 28.751 58.186 1.00 107.71 160 TYR F O 1
ATOM 10553 N N . ASP F 1 168 ? 97.105 19.714 58.657 1.00 106.31 167 ASP F N 1
ATOM 10554 C CA . ASP F 1 168 ? 97.053 19.765 60.115 1.00 113.63 167 ASP F CA 1
ATOM 10555 C C . ASP F 1 168 ? 95.612 19.955 60.592 1.00 110.65 167 ASP F C 1
ATOM 10556 O O . ASP F 1 168 ? 95.369 20.435 61.700 1.00 107.66 167 ASP F O 1
ATOM 10561 N N . MET F 1 169 ? 94.663 19.564 59.747 1.00 111.12 168 MET F N 1
ATOM 10562 C CA . MET F 1 169 ? 93.241 19.688 60.032 1.00 111.24 168 MET F CA 1
ATOM 10563 C C . MET F 1 169 ? 92.695 18.458 60.758 1.00 107.36 168 MET F C 1
ATOM 10564 O O . MET F 1 169 ? 93.325 17.399 60.813 1.00 106.95 168 MET F O 1
ATOM 10569 N N . SER F 1 170 ? 91.504 18.626 61.328 1.00 102.88 169 SER F N 1
ATOM 10570 C CA . SER F 1 170 ? 90.770 17.519 61.916 1.00 104.93 169 SER F CA 1
ATOM 10571 C C . SER F 1 170 ? 90.274 16.566 60.829 1.00 110.02 169 SER F C 1
ATOM 10572 O O . SER F 1 170 ? 90.183 16.917 59.649 1.00 111.26 169 SER F O 1
ATOM 10575 N N . ALA F 1 171 ? 89.953 15.337 61.244 1.00 110.09 170 ALA F N 1
ATOM 10576 C CA . ALA F 1 171 ? 89.504 14.323 60.292 1.00 107.54 170 ALA F CA 1
ATOM 10577 C C . ALA F 1 171 ? 88.193 14.715 59.620 1.00 108.43 170 ALA F C 1
ATOM 10578 O O . ALA F 1 171 ? 88.037 14.546 58.405 1.00 111.75 170 ALA F O 1
ATOM 10580 N N . LYS F 1 172 ? 87.232 15.225 60.396 1.00 110.26 171 LYS F N 1
ATOM 10581 C CA . LYS F 1 172 ? 85.950 15.635 59.824 1.00 113.92 171 LYS F CA 1
ATOM 10582 C C . LYS F 1 172 ? 86.136 16.747 58.800 1.00 109.21 171 LYS F C 1
ATOM 10583 O O . LYS F 1 172 ? 85.521 16.726 57.724 1.00 106.57 171 LYS F O 1
ATOM 10589 N N . ASP F 1 173 ? 86.978 17.732 59.121 1.00 108.97 172 ASP F N 1
ATOM 10590 C CA . ASP F 1 173 ? 87.197 18.838 58.198 1.00 109.36 172 ASP F CA 1
ATOM 10591 C C . ASP F 1 173 ? 87.919 18.367 56.943 1.00 106.95 172 ASP F C 1
ATOM 10592 O O . ASP F 1 173 ? 87.638 18.856 55.846 1.00 104.57 172 ASP F O 1
ATOM 10597 N N . LYS F 1 174 ? 88.841 17.409 57.076 1.00 105.61 173 LYS F N 1
ATOM 10598 C CA . LYS F 1 174 ? 89.486 16.849 55.891 1.00 102.29 173 LYS F CA 1
ATOM 10599 C C . LYS F 1 174 ? 88.489 16.090 55.019 1.00 100.51 173 LYS F C 1
ATOM 10600 O O . LYS F 1 174 ? 88.519 16.211 53.788 1.00 100.01 173 LYS F O 1
ATOM 10606 N N . LYS F 1 175 ? 87.601 15.302 55.634 1.00 100.25 174 LYS F N 1
ATOM 10607 C CA . LYS F 1 175 ? 86.581 14.602 54.858 1.00 98.72 174 LYS F CA 1
ATOM 10608 C C . LYS F 1 175 ? 85.689 15.583 54.114 1.00 97.20 174 LYS F C 1
ATOM 10609 O O . LYS F 1 175 ? 85.404 15.399 52.924 1.00 95.64 174 LYS F O 1
ATOM 10615 N N . ASN F 1 176 ? 85.261 16.647 54.793 1.00 96.78 175 ASN F N 1
ATOM 10616 C CA . ASN F 1 176 ? 84.401 17.621 54.139 1.00 97.29 175 ASN F CA 1
ATOM 10617 C C . ASN F 1 176 ? 85.150 18.400 53.062 1.00 97.65 175 ASN F C 1
ATOM 10618 O O . ASN F 1 176 ? 84.565 18.730 52.027 1.00 96.79 175 ASN F O 1
ATOM 10623 N N . TYR F 1 177 ? 86.440 18.683 53.271 1.00 98.80 176 TYR F N 1
ATOM 10624 C CA . TYR F 1 177 ? 87.237 19.369 52.256 1.00 98.14 176 TYR F CA 1
ATOM 10625 C C . TYR F 1 177 ? 87.378 18.516 51.000 1.00 92.06 176 TYR F C 1
ATOM 10626 O O . TYR F 1 177 ? 87.206 19.005 49.876 1.00 92.48 176 TYR F O 1
ATOM 10635 N N . ARG F 1 178 ? 87.675 17.226 51.176 1.00 94.12 177 ARG F N 1
ATOM 10636 C CA . ARG F 1 178 ? 87.767 16.330 50.027 1.00 93.13 177 ARG F CA 1
ATOM 10637 C C . ARG F 1 178 ? 86.429 16.214 49.308 1.00 92.41 177 ARG F C 1
ATOM 10638 O O . ARG F 1 178 ? 86.375 16.249 48.074 1.00 91.79 177 ARG F O 1
ATOM 10646 N N . LEU F 1 179 ? 85.338 16.071 50.065 1.00 96.05 178 LEU F N 1
ATOM 10647 C CA . LEU F 1 179 ? 84.018 15.966 49.452 1.00 91.89 178 LEU F CA 1
ATOM 10648 C C . LEU F 1 179 ? 83.660 17.236 48.688 1.00 88.21 178 LEU F C 1
ATOM 10649 O O . LEU F 1 179 ? 83.037 17.173 47.622 1.00 89.51 178 LEU F O 1
ATOM 10654 N N . GLY F 1 180 ? 84.023 18.400 49.234 1.00 92.68 179 GLY F N 1
ATOM 10655 C CA . GLY F 1 180 ? 83.713 19.663 48.586 1.00 92.95 179 GLY F CA 1
ATOM 10656 C C . GLY F 1 180 ? 84.555 19.955 47.359 1.00 87.64 179 GLY F C 1
ATOM 10657 O O . GLY F 1 180 ? 84.089 20.626 46.433 1.00 85.17 179 GLY F O 1
ATOM 10658 N N . MET F 1 181 ? 85.805 19.480 47.334 1.00 90.79 180 MET F N 1
ATOM 10659 C CA . MET F 1 181 ? 86.616 19.646 46.128 1.00 90.39 180 MET F CA 1
ATOM 10660 C C . MET F 1 181 ? 86.051 18.855 44.952 1.00 85.75 180 MET F C 1
ATOM 10661 O O . MET F 1 181 ? 86.283 19.221 43.795 1.00 81.81 180 MET F O 1
ATOM 10666 N N . LYS F 1 182 ? 85.320 17.771 45.221 1.00 89.11 181 LYS F N 1
ATOM 10667 C CA . LYS F 1 182 ? 84.631 17.042 44.165 1.00 85.00 181 LYS F CA 1
ATOM 10668 C C . LYS F 1 182 ? 83.332 17.708 43.733 1.00 86.67 181 LYS F C 1
ATOM 10669 O O . LYS F 1 182 ? 82.754 17.295 42.722 1.00 88.42 181 LYS F O 1
ATOM 10675 N N . SER F 1 183 ? 82.855 18.714 44.460 1.00 85.03 182 SER F N 1
ATOM 10676 C CA . SER F 1 183 ? 81.591 19.337 44.103 1.00 86.06 182 SER F CA 1
ATOM 10677 C C . SER F 1 183 ? 81.763 20.230 42.881 1.00 84.72 182 SER F C 1
ATOM 10678 O O . SER F 1 183 ? 82.853 20.729 42.589 1.00 83.07 182 SER F O 1
ATOM 10681 N N . PHE F 1 184 ? 80.657 20.431 42.168 1.00 84.94 183 PHE F N 1
ATOM 10682 C CA . PHE F 1 184 ? 80.679 21.265 40.972 1.00 79.55 183 PHE F CA 1
ATOM 10683 C C . PHE F 1 184 ? 81.038 22.707 41.308 1.00 82.09 183 PHE F C 1
ATOM 10684 O O . PHE F 1 184 ? 81.739 23.377 40.540 1.00 82.59 183 PHE F O 1
ATOM 10692 N N . PHE F 1 185 ? 80.596 23.191 42.467 1.00 85.19 184 PHE F N 1
ATOM 10693 C CA . PHE F 1 185 ? 80.710 24.606 42.795 1.00 84.51 184 PHE F CA 1
ATOM 10694 C C . PHE F 1 185 ? 82.128 25.041 43.143 1.00 81.67 184 PHE F C 1
ATOM 10695 O O . PHE F 1 185 ? 82.386 26.249 43.198 1.00 80.37 184 PHE F O 1
ATOM 10703 N N . SER F 1 186 ? 83.050 24.106 43.370 1.00 79.51 185 SER F N 1
ATOM 10704 C CA . SER F 1 186 ? 84.453 24.476 43.510 1.00 81.86 185 SER F CA 1
ATOM 10705 C C . SER F 1 186 ? 85.133 24.662 42.160 1.00 79.23 185 SER F C 1
ATOM 10706 O O . SER F 1 186 ? 86.273 25.138 42.113 1.00 77.10 185 SER F O 1
ATOM 10709 N N . TRP F 1 187 ? 84.460 24.283 41.071 1.00 81.03 186 TRP F N 1
ATOM 10710 C CA . TRP F 1 187 ? 84.974 24.549 39.733 1.00 78.15 186 TRP F CA 1
ATOM 10711 C C . TRP F 1 187 ? 85.136 26.044 39.494 1.00 77.79 186 TRP F C 1
ATOM 10712 O O . TRP F 1 187 ? 86.027 26.463 38.748 1.00 78.82 186 TRP F O 1
ATOM 10723 N N . PHE F 1 188 ? 84.290 26.860 40.126 1.00 74.40 187 PHE F N 1
ATOM 10724 C CA . PHE F 1 188 ? 84.388 28.306 39.988 1.00 71.74 187 PHE F CA 1
ATOM 10725 C C . PHE F 1 188 ? 85.623 28.868 40.670 1.00 71.75 187 PHE F C 1
ATOM 10726 O O . PHE F 1 188 ? 86.024 29.996 40.369 1.00 74.43 187 PHE F O 1
ATOM 10734 N N . ASN F 1 189 ? 86.223 28.111 41.583 1.00 75.70 188 ASN F N 1
ATOM 10735 C CA . ASN F 1 189 ? 87.449 28.507 42.257 1.00 76.70 188 ASN F CA 1
ATOM 10736 C C . ASN F 1 189 ? 88.694 28.007 41.536 1.00 81.80 188 ASN F C 1
ATOM 10737 O O . ASN F 1 189 ? 89.807 28.175 42.047 1.00 82.70 188 ASN F O 1
ATOM 10742 N N . TRP F 1 190 ? 88.528 27.401 40.363 1.00 82.53 189 TRP F N 1
ATOM 10743 C CA . TRP F 1 190 ? 89.648 26.859 39.606 1.00 82.88 189 TRP F CA 1
ATOM 10744 C C . TRP F 1 190 ? 90.399 27.981 38.897 1.00 77.03 189 TRP F C 1
ATOM 10745 O O . TRP F 1 190 ? 89.788 28.835 38.245 1.00 72.09 189 TRP F O 1
ATOM 10756 N N . THR F 1 191 ? 91.725 27.976 39.025 1.00 78.93 190 THR F N 1
ATOM 10757 C CA . THR F 1 191 ? 92.584 28.933 38.340 1.00 81.22 190 THR F CA 1
ATOM 10758 C C . THR F 1 191 ? 93.516 28.289 37.328 1.00 80.95 190 THR F C 1
ATOM 10759 O O . THR F 1 191 ? 93.871 28.936 36.341 1.00 78.44 190 THR F O 1
ATOM 10763 N N . GLY F 1 192 ? 93.922 27.040 37.545 1.00 82.28 191 GLY F N 1
ATOM 10764 C CA . GLY F 1 192 ? 94.823 26.352 36.650 1.00 78.44 191 GLY F CA 1
ATOM 10765 C C . GLY F 1 192 ? 96.293 26.525 36.950 1.00 84.48 191 GLY F C 1
ATOM 10766 O O . GLY F 1 192 ? 97.120 25.892 36.280 1.00 86.31 191 GLY F O 1
ATOM 10767 N N . GLU F 1 193 ? 96.651 27.350 37.934 1.00 86.58 192 GLU F N 1
ATOM 10768 C CA . GLU F 1 193 ? 98.047 27.578 38.278 1.00 92.86 192 GLU F CA 1
ATOM 10769 C C . GLU F 1 193 ? 98.426 26.998 39.634 1.00 93.99 192 GLU F C 1
ATOM 10770 O O . GLU F 1 193 ? 99.513 27.294 40.142 1.00 99.20 192 GLU F O 1
ATOM 10776 N N . LYS F 1 194 ? 97.558 26.191 40.238 1.00 92.46 193 LYS F N 1
ATOM 10777 C CA . LYS F 1 194 ? 97.861 25.477 41.478 1.00 90.51 193 LYS F CA 1
ATOM 10778 C C . LYS F 1 194 ? 97.389 24.035 41.334 1.00 90.09 193 LYS F C 1
ATOM 10779 O O . LYS F 1 194 ? 96.385 23.629 41.931 1.00 91.83 193 LYS F O 1
ATOM 10785 N N . PRO F 1 195 ? 98.090 23.236 40.531 1.00 95.19 194 PRO F N 1
ATOM 10786 C CA . PRO F 1 195 ? 97.641 21.864 40.268 1.00 94.87 194 PRO F CA 1
ATOM 10787 C C . PRO F 1 195 ? 97.679 20.992 41.511 1.00 92.57 194 PRO F C 1
ATOM 10788 O O . PRO F 1 195 ? 98.501 21.179 42.412 1.00 94.53 194 PRO F O 1
ATOM 10792 N N . GLY F 1 196 ? 96.770 20.017 41.540 1.00 93.40 195 GLY F N 1
ATOM 10793 C CA . GLY F 1 196 ? 96.620 19.125 42.666 1.00 93.45 195 GLY F CA 1
ATOM 10794 C C . GLY F 1 196 ? 95.907 19.726 43.854 1.00 91.28 195 GLY F C 1
ATOM 10795 O O . GLY F 1 196 ? 95.449 18.979 44.728 1.00 91.74 195 GLY F O 1
ATOM 10796 N N . LYS F 1 197 ? 95.791 21.051 43.914 1.00 90.39 196 LYS F N 1
ATOM 10797 C CA . LYS F 1 197 ? 95.087 21.733 44.987 1.00 94.09 196 LYS F CA 1
ATOM 10798 C C . LYS F 1 197 ? 93.792 22.383 44.523 1.00 90.44 196 LYS F C 1
ATOM 10799 O O . LYS F 1 197 ? 93.130 23.052 45.324 1.00 88.09 196 LYS F O 1
ATOM 10805 N N . GLU F 1 198 ? 93.414 22.211 43.261 1.00 87.52 197 GLU F N 1
ATOM 10806 C CA . GLU F 1 198 ? 92.216 22.829 42.710 1.00 85.18 197 GLU F CA 1
ATOM 10807 C C . GLU F 1 198 ? 91.295 21.758 42.143 1.00 79.32 197 GLU F C 1
ATOM 10808 O O . GLU F 1 198 ? 91.603 20.563 42.160 1.00 80.11 197 GLU F O 1
ATOM 10814 N N . PHE F 1 199 ? 90.149 22.214 41.640 1.00 76.98 198 PHE F N 1
ATOM 10815 C CA . PHE F 1 199 ? 89.184 21.326 41.011 1.00 75.36 198 PHE F CA 1
ATOM 10816 C C . PHE F 1 199 ? 89.861 20.549 39.890 1.00 82.72 198 PHE F C 1
ATOM 10817 O O . PHE F 1 199 ? 90.592 21.119 39.075 1.00 82.96 198 PHE F O 1
ATOM 10825 N N . ARG F 1 200 ? 89.620 19.240 39.854 1.00 86.42 199 ARG F N 1
ATOM 10826 C CA . ARG F 1 200 ? 90.340 18.359 38.941 1.00 91.08 199 ARG F CA 1
ATOM 10827 C C . ARG F 1 200 ? 89.800 18.469 37.522 1.00 85.62 199 ARG F C 1
ATOM 10828 O O . ARG F 1 200 ? 88.586 18.399 37.300 1.00 80.04 199 ARG F O 1
ATOM 10836 N N . ASN F 1 201 ? 90.716 18.625 36.564 1.00 86.27 200 ASN F N 1
ATOM 10837 C CA . ASN F 1 201 ? 90.385 18.675 35.141 1.00 83.61 200 ASN F CA 1
ATOM 10838 C C . ASN F 1 201 ? 89.348 19.764 34.869 1.00 80.02 200 ASN F C 1
ATOM 10839 O O . ASN F 1 201 ? 88.350 19.552 34.178 1.00 78.79 200 ASN F O 1
ATOM 10844 N N . GLY F 1 202 ? 89.595 20.945 35.438 1.00 82.28 201 GLY F N 1
ATOM 10845 C CA . GLY F 1 202 ? 88.685 22.061 35.239 1.00 77.12 201 GLY F CA 1
ATOM 10846 C C . GLY F 1 202 ? 88.674 22.570 33.813 1.00 69.86 201 GLY F C 1
ATOM 10847 O O . GLY F 1 202 ? 87.633 22.994 33.305 1.00 72.15 201 GLY F O 1
ATOM 10848 N N . GLU F 1 203 ? 89.831 22.548 33.150 1.00 74.33 202 GLU F N 1
ATOM 10849 C CA . GLU F 1 203 ? 89.896 23.017 31.771 1.00 77.82 202 GLU F CA 1
ATOM 10850 C C . GLU F 1 203 ? 89.068 22.132 30.843 1.00 78.09 202 GLU F C 1
ATOM 10851 O O . GLU F 1 203 ? 88.417 22.629 29.914 1.00 76.98 202 GLU F O 1
ATOM 10857 N N . ASP F 1 204 ? 89.070 20.820 31.082 1.00 73.66 203 ASP F N 1
ATOM 10858 C CA . ASP F 1 204 ? 88.260 19.928 30.262 1.00 70.62 203 ASP F CA 1
ATOM 10859 C C . ASP F 1 204 ? 86.772 20.194 30.464 1.00 70.36 203 ASP F C 1
ATOM 10860 O O . ASP F 1 204 ? 86.000 20.178 29.500 1.00 73.98 203 ASP F O 1
ATOM 10865 N N . LEU F 1 205 ? 86.348 20.444 31.706 1.00 73.64 204 LEU F N 1
ATOM 10866 C CA . LEU F 1 205 ? 84.949 20.794 31.950 1.00 72.78 204 LEU F CA 1
ATOM 10867 C C . LEU F 1 205 ? 84.588 22.128 31.307 1.00 68.43 204 LEU F C 1
ATOM 10868 O O . LEU F 1 205 ? 83.476 22.294 30.791 1.00 69.82 204 LEU F O 1
ATOM 10873 N N . ALA F 1 206 ? 85.507 23.094 31.338 1.00 68.15 205 ALA F N 1
ATOM 10874 C CA . ALA F 1 206 ? 85.262 24.373 30.678 1.00 72.01 205 ALA F CA 1
ATOM 10875 C C . ALA F 1 206 ? 85.063 24.184 29.181 1.00 69.96 205 ALA F C 1
ATOM 10876 O O . ALA F 1 206 ? 84.126 24.734 28.589 1.00 69.50 205 ALA F O 1
ATOM 10878 N N . THR F 1 207 ? 85.939 23.399 28.550 1.00 71.00 206 THR F N 1
ATOM 10879 C CA . THR F 1 207 ? 85.795 23.147 27.121 1.00 71.86 206 THR F CA 1
ATOM 10880 C C . THR F 1 207 ? 84.511 22.376 26.827 1.00 72.00 206 THR F C 1
ATOM 10881 O O . THR F 1 207 ? 83.843 22.634 25.820 1.00 74.52 206 THR F O 1
ATOM 10885 N N . LEU F 1 208 ? 84.135 21.441 27.707 1.00 68.96 207 LEU F N 1
ATOM 10886 C CA . LEU F 1 208 ? 82.897 20.691 27.508 1.00 69.37 207 LEU F CA 1
ATOM 10887 C C . LEU F 1 208 ? 81.676 21.599 27.577 1.00 70.34 207 LEU F C 1
ATOM 10888 O O . LEU F 1 208 ? 80.750 21.470 26.769 1.00 75.13 207 LEU F O 1
ATOM 10893 N N . LEU F 1 209 ? 81.651 22.516 28.543 1.00 69.63 208 LEU F N 1
ATOM 10894 C CA . LEU F 1 209 ? 80.507 23.413 28.668 1.00 71.64 208 LEU F CA 1
ATOM 10895 C C . LEU F 1 209 ? 80.480 24.464 27.567 1.00 70.38 208 LEU F C 1
ATOM 10896 O O . LEU F 1 209 ? 79.401 24.943 27.205 1.00 69.22 208 LEU F O 1
ATOM 10901 N N . SER F 1 210 ? 81.638 24.833 27.017 1.00 70.33 209 SER F N 1
ATOM 10902 C CA . SER F 1 210 ? 81.659 25.921 26.047 1.00 71.15 209 SER F CA 1
ATOM 10903 C C . SER F 1 210 ? 81.538 25.447 24.610 1.00 73.88 209 SER F C 1
ATOM 10904 O O . SER F 1 210 ? 81.082 26.212 23.753 1.00 74.26 209 SER F O 1
ATOM 10907 N N . GLU F 1 211 ? 81.947 24.214 24.318 1.00 74.12 210 GLU F N 1
ATOM 10908 C CA . GLU F 1 211 ? 82.112 23.790 22.939 1.00 74.60 210 GLU F CA 1
ATOM 10909 C C . GLU F 1 211 ? 81.361 22.520 22.558 1.00 74.21 210 GLU F C 1
ATOM 10910 O O . GLU F 1 211 ? 81.260 22.237 21.360 1.00 83.75 210 GLU F O 1
ATOM 10916 N N . ASP F 1 212 ? 80.845 21.743 23.511 1.00 74.96 211 ASP F N 1
ATOM 10917 C CA . ASP F 1 212 ? 80.086 20.540 23.183 1.00 80.82 211 ASP F CA 1
ATOM 10918 C C . ASP F 1 212 ? 78.625 20.653 23.605 1.00 82.58 211 ASP F C 1
ATOM 10919 O O . ASP F 1 212 ? 77.727 20.501 22.771 1.00 81.71 211 ASP F O 1
ATOM 10924 N N . LEU F 1 213 ? 78.361 20.904 24.892 1.00 83.42 212 LEU F N 1
ATOM 10925 C CA . LEU F 1 213 ? 76.982 21.021 25.360 1.00 83.00 212 LEU F CA 1
ATOM 10926 C C . LEU F 1 213 ? 76.333 22.306 24.862 1.00 81.05 212 LEU F C 1
ATOM 10927 O O . LEU F 1 213 ? 75.184 22.295 24.404 1.00 81.27 212 LEU F O 1
ATOM 10932 N N . TYR F 1 214 ? 77.061 23.422 24.937 1.00 74.40 213 TYR F N 1
ATOM 10933 C CA . TYR F 1 214 ? 76.497 24.716 24.567 1.00 74.78 213 TYR F CA 1
ATOM 10934 C C . TYR F 1 214 ? 76.126 24.765 23.089 1.00 80.13 213 TYR F C 1
ATOM 10935 O O . TYR F 1 214 ? 75.058 25.272 22.728 1.00 79.92 213 TYR F O 1
ATOM 10944 N N . LEU F 1 215 ? 76.997 24.249 22.217 1.00 80.93 214 LEU F N 1
ATOM 10945 C CA . LEU F 1 215 ? 76.743 24.342 20.781 1.00 75.90 214 LEU F CA 1
ATOM 10946 C C . LEU F 1 215 ? 75.622 23.407 20.340 1.00 80.22 214 LEU F C 1
ATOM 10947 O O . LEU F 1 215 ? 74.778 23.789 19.521 1.00 83.41 214 LEU F O 1
ATOM 10952 N N . ASN F 1 216 ? 75.585 22.186 20.876 1.00 85.13 215 ASN F N 1
ATOM 10953 C CA . ASN F 1 216 ? 74.615 21.180 20.457 1.00 89.78 215 ASN F CA 1
ATOM 10954 C C . ASN F 1 216 ? 73.496 20.984 21.472 1.00 86.81 215 ASN F C 1
ATOM 10955 O O . ASN F 1 216 ? 72.930 19.891 21.562 1.00 91.89 215 ASN F O 1
ATOM 10960 N N . ALA F 1 217 ? 73.141 22.036 22.213 1.00 85.50 216 ALA F N 1
ATOM 10961 C CA . ALA F 1 217 ? 72.161 21.903 23.288 1.00 89.74 216 ALA F CA 1
ATOM 10962 C C . ALA F 1 217 ? 70.814 21.431 22.757 1.00 91.07 216 ALA F C 1
ATOM 10963 O O . ALA F 1 217 ? 70.107 20.668 23.426 1.00 92.46 216 ALA F O 1
ATOM 10965 N N . LEU F 1 218 ? 70.435 21.891 21.564 1.00 90.45 217 LEU F N 1
ATOM 10966 C CA . LEU F 1 218 ? 69.149 21.504 20.995 1.00 92.04 217 LEU F CA 1
ATOM 10967 C C . LEU F 1 218 ? 69.066 19.996 20.774 1.00 98.48 217 LEU F C 1
ATOM 10968 O O . LEU F 1 218 ? 68.056 19.365 21.113 1.00 102.10 217 LEU F O 1
ATOM 10973 N N . LYS F 1 219 ? 70.124 19.397 20.217 1.00 96.00 218 LYS F N 1
ATOM 10974 C CA . LYS F 1 219 ? 70.103 17.962 19.951 1.00 97.45 218 LYS F CA 1
ATOM 10975 C C . LYS F 1 219 ? 70.051 17.149 21.240 1.00 100.14 218 LYS F C 1
ATOM 10976 O O . LYS F 1 219 ? 69.269 16.198 21.345 1.00 103.21 218 LYS F O 1
ATOM 10982 N N . TYR F 1 220 ? 70.861 17.515 22.237 1.00 97.10 219 TYR F N 1
ATOM 10983 C CA . TYR F 1 220 ? 70.836 16.789 23.504 1.00 98.15 219 TYR F CA 1
ATOM 10984 C C . TYR F 1 220 ? 69.489 16.943 24.200 1.00 97.74 219 TYR F C 1
ATOM 10985 O O . TYR F 1 220 ? 69.007 16.009 24.853 1.00 101.09 219 TYR F O 1
ATOM 10994 N N . TYR F 1 221 ? 68.874 18.120 24.083 1.00 96.29 220 TYR F N 1
ATOM 10995 C CA . TYR F 1 221 ? 67.541 18.323 24.644 1.00 102.04 220 TYR F CA 1
ATOM 10996 C C . TYR F 1 221 ? 66.512 17.417 23.976 1.00 102.56 220 TYR F C 1
ATOM 10997 O O . TYR F 1 221 ? 65.732 16.737 24.653 1.00 104.76 220 TYR F O 1
ATOM 11006 N N . ILE F 1 222 ? 66.498 17.397 22.641 1.00 100.42 221 ILE F N 1
ATOM 11007 C CA . ILE F 1 222 ? 65.529 16.583 21.907 1.00 102.98 221 ILE F CA 1
ATOM 11008 C C . ILE F 1 222 ? 65.727 15.100 22.195 1.00 103.71 221 ILE F C 1
ATOM 11009 O O . ILE F 1 222 ? 64.757 14.338 22.309 1.00 103.34 221 ILE F O 1
ATOM 11014 N N . ILE F 1 223 ? 66.982 14.669 22.327 1.00 102.01 222 ILE F N 1
ATOM 11015 C CA . ILE F 1 223 ? 67.273 13.258 22.575 1.00 104.07 222 ILE F CA 1
ATOM 11016 C C . ILE F 1 223 ? 66.647 12.775 23.882 1.00 107.86 222 ILE F C 1
ATOM 11017 O O . ILE F 1 223 ? 66.138 11.648 23.957 1.00 105.68 222 ILE F O 1
ATOM 11022 N N . ALA F 1 224 ? 66.657 13.609 24.927 1.00 109.55 223 ALA F N 1
ATOM 11023 C CA . ALA F 1 224 ? 66.184 13.133 26.226 1.00 110.24 223 ALA F CA 1
ATOM 11024 C C . ALA F 1 224 ? 64.700 12.782 26.243 1.00 108.61 223 ALA F C 1
ATOM 11025 O O . ALA F 1 224 ? 64.271 12.027 27.124 1.00 105.79 223 ALA F O 1
ATOM 11027 N N . LEU F 1 225 ? 63.902 13.310 25.309 1.00 110.75 224 LEU F N 1
ATOM 11028 C CA . LEU F 1 225 ? 62.472 12.987 25.217 1.00 111.55 224 LEU F CA 1
ATOM 11029 C C . LEU F 1 225 ? 62.121 12.505 23.803 1.00 104.35 224 LEU F C 1
ATOM 11030 O O . LEU F 1 225 ? 61.693 13.298 22.963 1.00 103.77 224 LEU F O 1
ATOM 11035 N N . SER F 1 226 ? 62.291 11.205 23.541 1.00 99.79 225 SER F N 1
ATOM 11036 C CA . SER F 1 226 ? 61.891 10.656 22.246 1.00 100.93 225 SER F CA 1
ATOM 11037 C C . SER F 1 226 ? 61.883 9.132 22.257 1.00 100.90 225 SER F C 1
ATOM 11038 O O . SER F 1 226 ? 62.707 8.504 21.577 1.00 98.18 225 SER F O 1
ATOM 11041 N N . PRO F 1 227 ? 60.970 8.494 23.001 1.00 98.65 226 PRO F N 1
ATOM 11042 C CA . PRO F 1 227 ? 60.889 7.031 22.960 1.00 100.19 226 PRO F CA 1
ATOM 11043 C C . PRO F 1 227 ? 60.172 6.523 21.706 1.00 97.89 226 PRO F C 1
ATOM 11044 O O . PRO F 1 227 ? 60.787 6.450 20.641 1.00 88.42 226 PRO F O 1
ATOM 11048 N N . LYS G 1 9 ? 81.619 -41.451 -20.602 1.00 123.82 8 LYS G N 1
ATOM 11049 C CA . LYS G 1 9 ? 81.639 -39.995 -20.509 1.00 126.56 8 LYS G CA 1
ATOM 11050 C C . LYS G 1 9 ? 82.139 -39.386 -21.824 1.00 124.91 8 LYS G C 1
ATOM 11051 O O . LYS G 1 9 ? 82.751 -38.321 -21.842 1.00 124.37 8 LYS G O 1
ATOM 11057 N N . ARG G 1 10 ? 81.846 -40.087 -22.922 1.00 121.84 9 ARG G N 1
ATOM 11058 C CA . ARG G 1 10 ? 82.152 -39.634 -24.277 1.00 122.39 9 ARG G CA 1
ATOM 11059 C C . ARG G 1 10 ? 81.372 -38.382 -24.666 1.00 119.36 9 ARG G C 1
ATOM 11060 O O . ARG G 1 10 ? 81.764 -37.689 -25.611 1.00 111.55 9 ARG G O 1
ATOM 11068 N N . LEU G 1 11 ? 80.260 -38.108 -23.976 1.00 120.42 10 LEU G N 1
ATOM 11069 C CA . LEU G 1 11 ? 79.434 -36.934 -24.248 1.00 115.61 10 LEU G CA 1
ATOM 11070 C C . LEU G 1 11 ? 80.226 -35.636 -24.181 1.00 113.04 10 LEU G C 1
ATOM 11071 O O . LEU G 1 11 ? 79.912 -34.684 -24.906 1.00 108.16 10 LEU G O 1
ATOM 11076 N N . GLN G 1 12 ? 81.239 -35.569 -23.313 1.00 111.83 11 GLN G N 1
ATOM 11077 C CA . GLN G 1 12 ? 82.013 -34.340 -23.159 1.00 106.46 11 GLN G CA 1
ATOM 11078 C C . GLN G 1 12 ? 82.636 -33.886 -24.472 1.00 103.91 11 GLN G C 1
ATOM 11079 O O . GLN G 1 12 ? 82.763 -32.679 -24.704 1.00 103.23 11 GLN G O 1
ATOM 11085 N N . LEU G 1 13 ? 83.053 -34.821 -25.330 1.00 103.14 12 LEU G N 1
ATOM 11086 C CA . LEU G 1 13 ? 83.589 -34.435 -26.635 1.00 102.17 12 LEU G CA 1
ATOM 11087 C C . LEU G 1 13 ? 82.544 -33.680 -27.452 1.00 103.37 12 LEU G C 1
ATOM 11088 O O . LEU G 1 13 ? 82.817 -32.600 -28.001 1.00 99.39 12 LEU G O 1
ATOM 11093 N N . SER G 1 14 ? 81.323 -34.218 -27.507 1.00 104.92 13 SER G N 1
ATOM 11094 C CA . SER G 1 14 ? 80.243 -33.558 -28.231 1.00 100.74 13 SER G CA 1
ATOM 11095 C C . SER G 1 14 ? 79.906 -32.213 -27.602 1.00 100.23 13 SER G C 1
ATOM 11096 O O . SER G 1 14 ? 79.621 -31.242 -28.311 1.00 100.78 13 SER G O 1
ATOM 11099 N N . LEU G 1 15 ? 79.947 -32.138 -26.270 1.00 98.34 14 LEU G N 1
ATOM 11100 C CA . LEU G 1 15 ? 79.628 -30.895 -25.575 1.00 100.03 14 LEU G CA 1
ATOM 11101 C C . LEU G 1 15 ? 80.665 -29.811 -25.856 1.00 101.19 14 LEU G C 1
ATOM 11102 O O . LEU G 1 15 ? 80.315 -28.637 -26.031 1.00 101.09 14 LEU G O 1
ATOM 11107 N N . ASP G 1 16 ? 81.947 -30.182 -25.896 1.00 105.03 15 ASP G N 1
ATOM 11108 C CA . ASP G 1 16 ? 82.990 -29.220 -26.249 1.00 106.16 15 ASP G CA 1
ATOM 11109 C C . ASP G 1 16 ? 82.842 -28.753 -27.693 1.00 101.26 15 ASP G C 1
ATOM 11110 O O . ASP G 1 16 ? 83.014 -27.559 -27.991 1.00 98.82 15 ASP G O 1
ATOM 11115 N N . LYS G 1 17 ? 82.523 -29.683 -28.603 1.00 100.43 16 LYS G N 1
ATOM 11116 C CA . LYS G 1 17 ? 82.238 -29.291 -29.982 1.00 102.06 16 LYS G CA 1
ATOM 11117 C C . LYS G 1 17 ? 81.082 -28.301 -30.034 1.00 99.87 16 LYS G C 1
ATOM 11118 O O . LYS G 1 17 ? 81.118 -27.330 -30.798 1.00 94.75 16 LYS G O 1
ATOM 11124 N N . LEU G 1 18 ? 80.048 -28.534 -29.221 1.00 100.94 17 LEU G N 1
ATOM 11125 C CA . LEU G 1 18 ? 78.904 -27.630 -29.179 1.00 104.02 17 LEU G CA 1
ATOM 11126 C C . LEU G 1 18 ? 79.293 -26.260 -28.634 1.00 102.51 17 LEU G C 1
ATOM 11127 O O . LEU G 1 18 ? 78.793 -25.235 -29.109 1.00 101.09 17 LEU G O 1
ATOM 11132 N N . GLY G 1 19 ? 80.180 -26.218 -27.638 1.00 97.48 18 GLY G N 1
ATOM 11133 C CA . GLY G 1 19 ? 80.621 -24.930 -27.118 1.00 99.32 18 GLY G CA 1
ATOM 11134 C C . GLY G 1 19 ? 81.383 -24.119 -28.151 1.00 101.69 18 GLY G C 1
ATOM 11135 O O . GLY G 1 19 ? 81.131 -22.921 -28.341 1.00 102.40 18 GLY G O 1
ATOM 11136 N N . ASP G 1 20 ? 82.319 -24.770 -28.849 1.00 104.58 19 ASP G N 1
ATOM 11137 C CA . ASP G 1 20 ? 83.039 -24.092 -29.926 1.00 104.99 19 ASP G CA 1
ATOM 11138 C C . ASP G 1 20 ? 82.091 -23.656 -31.040 1.00 99.11 19 ASP G C 1
ATOM 11139 O O . ASP G 1 20 ? 82.226 -22.551 -31.593 1.00 96.05 19 ASP G O 1
ATOM 11144 N N . TRP G 1 21 ? 81.117 -24.509 -31.374 1.00 100.66 20 TRP G N 1
ATOM 11145 C CA . TRP G 1 21 ? 80.136 -24.166 -32.396 1.00 104.95 20 TRP G CA 1
ATOM 11146 C C . TRP G 1 21 ? 79.328 -22.942 -31.986 1.00 98.98 20 TRP G C 1
ATOM 11147 O O . TRP G 1 21 ? 79.049 -22.069 -32.814 1.00 93.02 20 TRP G O 1
ATOM 11158 N N . GLU G 1 22 ? 78.936 -22.867 -30.710 1.00 97.15 21 GLU G N 1
ATOM 11159 C CA . GLU G 1 22 ? 78.160 -21.728 -30.227 1.00 100.80 21 GLU G CA 1
ATOM 11160 C C . GLU G 1 22 ? 78.976 -20.441 -30.277 1.00 99.32 21 GLU G C 1
ATOM 11161 O O . GLU G 1 22 ? 78.445 -19.376 -30.610 1.00 95.80 21 GLU G O 1
ATOM 11167 N N . LYS G 1 23 ? 80.267 -20.516 -29.945 1.00 97.22 22 LYS G N 1
ATOM 11168 C CA . LYS G 1 23 ? 81.116 -19.328 -30.033 1.00 95.31 22 LYS G CA 1
ATOM 11169 C C . LYS G 1 23 ? 81.232 -18.839 -31.479 1.00 93.74 22 LYS G C 1
ATOM 11170 O O . LYS G 1 23 ? 81.078 -17.637 -31.767 1.00 93.99 22 LYS G O 1
ATOM 11176 N N . GLU G 1 24 ? 81.486 -19.764 -32.411 1.00 93.98 23 GLU G N 1
ATOM 11177 C CA . GLU G 1 24 ? 81.558 -19.375 -33.818 1.00 97.26 23 GLU G CA 1
ATOM 11178 C C . GLU G 1 24 ? 80.219 -18.824 -34.305 1.00 98.11 23 GLU G C 1
ATOM 11179 O O . GLU G 1 24 ? 80.177 -17.868 -35.091 1.00 95.48 23 GLU G O 1
ATOM 11185 N N . MET G 1 25 ? 79.113 -19.413 -33.841 1.00 96.41 24 MET G N 1
ATOM 11186 C CA . MET G 1 25 ? 77.786 -18.937 -34.217 1.00 92.03 24 MET G CA 1
ATOM 11187 C C . MET G 1 25 ? 77.545 -17.524 -33.706 1.00 89.52 24 MET G C 1
ATOM 11188 O O . MET G 1 25 ? 76.915 -16.709 -34.389 1.00 90.77 24 MET G O 1
ATOM 11193 N N . SER G 1 26 ? 78.016 -17.227 -32.491 1.00 88.94 25 SER G N 1
ATOM 11194 C CA . SER G 1 26 ? 77.914 -15.870 -31.962 1.00 89.52 25 SER G CA 1
ATOM 11195 C C . SER G 1 26 ? 78.651 -14.880 -32.853 1.00 90.68 25 SER G C 1
ATOM 11196 O O . SER G 1 26 ? 78.125 -13.802 -33.171 1.00 87.33 25 SER G O 1
ATOM 11199 N N . GLN G 1 27 ? 79.866 -15.240 -33.286 1.00 100.06 26 GLN G N 1
ATOM 11200 C CA . GLN G 1 27 ? 80.589 -14.362 -34.208 1.00 97.77 26 GLN G CA 1
ATOM 11201 C C . GLN G 1 27 ? 79.820 -14.178 -35.517 1.00 86.29 26 GLN G C 1
ATOM 11202 O O . GLN G 1 27 ? 79.736 -13.061 -36.047 1.00 83.19 26 GLN G O 1
ATOM 11208 N N . VAL G 1 28 ? 79.247 -15.263 -36.047 1.00 90.09 27 VAL G N 1
ATOM 11209 C CA . VAL G 1 28 ? 78.530 -15.183 -37.321 1.00 94.23 27 VAL G CA 1
ATOM 11210 C C . VAL G 1 28 ? 77.312 -14.272 -37.202 1.00 92.73 27 VAL G C 1
ATOM 11211 O O . VAL G 1 28 ? 77.053 -13.438 -38.082 1.00 87.31 27 VAL G O 1
ATOM 11215 N N . GLU G 1 29 ? 76.539 -14.421 -36.121 1.00 91.67 28 GLU G N 1
ATOM 11216 C CA . GLU G 1 29 ? 75.358 -13.582 -35.930 1.00 84.92 28 GLU G CA 1
ATOM 11217 C C . GLU G 1 29 ? 75.742 -12.116 -35.749 1.00 84.43 28 GLU G C 1
ATOM 11218 O O . GLU G 1 29 ? 75.070 -11.223 -36.284 1.00 86.15 28 GLU G O 1
ATOM 11224 N N . ARG G 1 30 ? 76.825 -11.845 -35.008 1.00 89.95 29 ARG G N 1
ATOM 11225 C CA . ARG G 1 30 ? 77.288 -10.464 -34.882 1.00 88.48 29 ARG G CA 1
ATOM 11226 C C . ARG G 1 30 ? 77.648 -9.879 -36.242 1.00 89.73 29 ARG G C 1
ATOM 11227 O O . ARG G 1 30 ? 77.266 -8.744 -36.562 1.00 86.18 29 ARG G O 1
ATOM 11235 N N . GLU G 1 31 ? 78.369 -10.647 -37.066 1.00 92.40 30 GLU G N 1
ATOM 11236 C CA . GLU G 1 31 ? 78.740 -10.152 -38.389 1.00 94.69 30 GLU G CA 1
ATOM 11237 C C . GLU G 1 31 ? 77.508 -9.889 -39.245 1.00 90.17 30 GLU G C 1
ATOM 11238 O O . GLU G 1 31 ? 77.441 -8.878 -39.953 1.00 88.59 30 GLU G O 1
ATOM 11244 N N . ALA G 1 32 ? 76.529 -10.797 -39.206 1.00 88.37 31 ALA G N 1
ATOM 11245 C CA . ALA G 1 32 ? 75.330 -10.622 -40.022 1.00 85.53 31 ALA G CA 1
ATOM 11246 C C . ALA G 1 32 ? 74.550 -9.381 -39.607 1.00 83.29 31 ALA G C 1
ATOM 11247 O O . ALA G 1 32 ? 74.066 -8.622 -40.461 1.00 81.14 31 ALA G O 1
ATOM 11249 N N . GLU G 1 33 ? 74.417 -9.153 -38.300 1.00 83.45 32 GLU G N 1
ATOM 11250 C CA . GLU G 1 33 ? 73.688 -7.972 -37.854 1.00 81.15 32 GLU G CA 1
ATOM 11251 C C . GLU G 1 33 ? 74.437 -6.693 -38.218 1.00 83.98 32 GLU G C 1
ATOM 11252 O O . GLU G 1 33 ? 73.818 -5.693 -38.609 1.00 82.01 32 GLU G O 1
ATOM 11258 N N . ILE G 1 34 ? 75.771 -6.704 -38.108 1.00 87.16 33 ILE G N 1
ATOM 11259 C CA . ILE G 1 34 ? 76.556 -5.534 -38.503 1.00 86.45 33 ILE G CA 1
ATOM 11260 C C . ILE G 1 34 ? 76.405 -5.272 -40.002 1.00 83.40 33 ILE G C 1
ATOM 11261 O O . ILE G 1 34 ? 76.332 -4.116 -40.445 1.00 79.62 33 ILE G O 1
ATOM 11266 N N . TYR G 1 35 ? 76.363 -6.342 -40.804 1.00 85.04 34 TYR G N 1
ATOM 11267 C CA . TYR G 1 35 ? 76.109 -6.205 -42.236 1.00 83.24 34 TYR G CA 1
ATOM 11268 C C . TYR G 1 35 ? 74.760 -5.546 -42.494 1.00 82.73 34 TYR G C 1
ATOM 11269 O O . TYR G 1 35 ? 74.647 -4.660 -43.351 1.00 81.65 34 TYR G O 1
ATOM 11278 N N . ARG G 1 36 ? 73.721 -5.977 -41.768 1.00 82.85 35 ARG G N 1
ATOM 11279 C CA . ARG G 1 36 ? 72.403 -5.368 -41.941 1.00 80.08 35 ARG G CA 1
ATOM 11280 C C . ARG G 1 36 ? 72.438 -3.885 -41.593 1.00 74.57 35 ARG G C 1
ATOM 11281 O O . ARG G 1 36 ? 71.848 -3.058 -42.301 1.00 75.02 35 ARG G O 1
ATOM 11289 N N . ILE G 1 37 ? 73.121 -3.532 -40.502 1.00 74.90 36 ILE G N 1
ATOM 11290 C CA . ILE G 1 37 ? 73.196 -2.128 -40.100 1.00 75.14 36 ILE G CA 1
ATOM 11291 C C . ILE G 1 37 ? 73.904 -1.303 -41.169 1.00 80.30 36 ILE G C 1
ATOM 11292 O O . ILE G 1 37 ? 73.475 -0.190 -41.501 1.00 77.72 36 ILE G O 1
ATOM 11297 N N . LYS G 1 38 ? 75.011 -1.825 -41.710 1.00 82.97 37 LYS G N 1
ATOM 11298 C CA . LYS G 1 38 ? 75.739 -1.094 -42.746 1.00 79.66 37 LYS G CA 1
ATOM 11299 C C . LYS G 1 38 ? 74.914 -0.945 -44.023 1.00 79.84 37 LYS G C 1
ATOM 11300 O O . LYS G 1 38 ? 74.970 0.102 -44.680 1.00 80.08 37 LYS G O 1
ATOM 11306 N N . LYS G 1 39 ? 74.148 -1.975 -44.399 1.00 79.01 38 LYS G N 1
ATOM 11307 C CA . LYS G 1 39 ? 73.318 -1.873 -45.599 1.00 78.27 38 LYS G CA 1
ATOM 11308 C C . LYS G 1 39 ? 72.102 -0.978 -45.401 1.00 77.85 38 LYS G C 1
ATOM 11309 O O . LYS G 1 39 ? 71.575 -0.447 -46.384 1.00 77.66 38 LYS G O 1
ATOM 11315 N N . THR G 1 40 ? 71.636 -0.811 -44.163 1.00 82.46 39 THR G N 1
ATOM 11316 C CA . THR G 1 40 ? 70.421 -0.049 -43.911 1.00 81.52 39 THR G CA 1
ATOM 11317 C C . THR G 1 40 ? 70.660 1.401 -43.506 1.00 79.21 39 THR G C 1
ATOM 11318 O O . THR G 1 40 ? 69.770 2.232 -43.715 1.00 81.36 39 THR G O 1
ATOM 11322 N N . GLN G 1 41 ? 71.822 1.728 -42.936 1.00 76.46 40 GLN G N 1
ATOM 11323 C CA . GLN G 1 41 ? 72.069 3.096 -42.476 1.00 78.84 40 GLN G CA 1
ATOM 11324 C C . GLN G 1 41 ? 71.997 4.146 -43.583 1.00 89.76 40 GLN G C 1
ATOM 11325 O O . GLN G 1 41 ? 71.377 5.202 -43.355 1.00 86.85 40 GLN G O 1
ATOM 11331 N N . PRO G 1 42 ? 72.614 3.965 -44.762 1.00 94.36 41 PRO G N 1
ATOM 11332 C CA . PRO G 1 42 ? 72.474 4.995 -45.808 1.00 91.86 41 PRO G CA 1
ATOM 11333 C C . PRO G 1 42 ? 71.034 5.220 -46.230 1.00 92.86 41 PRO G C 1
ATOM 11334 O O . PRO G 1 42 ? 70.664 6.349 -46.582 1.00 92.12 41 PRO G O 1
ATOM 11338 N N . MET G 1 43 ? 70.206 4.172 -46.198 1.00 89.34 42 MET G N 1
ATOM 11339 C CA . MET G 1 43 ? 68.797 4.334 -46.528 1.00 90.57 42 MET G CA 1
ATOM 11340 C C . MET G 1 43 ? 68.113 5.278 -45.547 1.00 87.12 42 MET G C 1
ATOM 11341 O O . MET G 1 43 ? 67.338 6.154 -45.951 1.00 88.13 42 MET G O 1
ATOM 11346 N N . TYR G 1 44 ? 68.409 5.139 -44.253 1.00 86.74 43 TYR G N 1
ATOM 11347 C CA . TYR G 1 44 ? 67.808 6.039 -43.275 1.00 90.89 43 TYR G CA 1
ATOM 11348 C C . TYR G 1 44 ? 68.418 7.435 -43.337 1.00 92.10 43 TYR G C 1
ATOM 11349 O O . TYR G 1 44 ? 67.741 8.412 -43.009 1.00 89.05 43 TYR G O 1
ATOM 11358 N N . ALA G 1 45 ? 69.676 7.561 -43.768 1.00 90.60 44 ALA G N 1
ATOM 11359 C CA . ALA G 1 45 ? 70.226 8.893 -44.014 1.00 88.22 44 ALA G CA 1
ATOM 11360 C C . ALA G 1 45 ? 69.482 9.595 -45.150 1.00 89.07 44 ALA G C 1
ATOM 11361 O O . ALA G 1 45 ? 69.116 10.777 -45.043 1.00 88.26 44 ALA G O 1
ATOM 11363 N N . LYS G 1 46 ? 69.239 8.873 -46.248 1.00 86.50 45 LYS G N 1
ATOM 11364 C CA . LYS G 1 46 ? 68.449 9.437 -47.339 1.00 88.64 45 LYS G CA 1
ATOM 11365 C C . LYS G 1 46 ? 67.041 9.783 -46.870 1.00 88.49 45 LYS G C 1
ATOM 11366 O O . LYS G 1 46 ? 66.484 10.820 -47.255 1.00 85.74 45 LYS G O 1
ATOM 11372 N N . ARG G 1 47 ? 66.445 8.921 -46.042 1.00 89.84 46 ARG G N 1
ATOM 11373 C CA . ARG G 1 47 ? 65.114 9.212 -45.523 1.00 87.67 46 ARG G CA 1
ATOM 11374 C C . ARG G 1 47 ? 65.131 10.451 -44.639 1.00 79.09 46 ARG G C 1
ATOM 11375 O O . ARG G 1 47 ? 64.172 11.222 -44.632 1.00 81.07 46 ARG G O 1
ATOM 11383 N N . ARG G 1 48 ? 66.204 10.646 -43.871 1.00 81.48 47 ARG G N 1
ATOM 11384 C CA . ARG G 1 48 ? 66.342 11.866 -43.083 1.00 83.58 47 ARG G CA 1
ATOM 11385 C C . ARG G 1 48 ? 66.353 13.090 -43.983 1.00 85.17 47 ARG G C 1
ATOM 11386 O O . ARG G 1 48 ? 65.675 14.091 -43.705 1.00 85.66 47 ARG G O 1
ATOM 11394 N N . SER G 1 49 ? 67.114 13.017 -45.075 1.00 86.91 48 SER G N 1
ATOM 11395 C CA . SER G 1 49 ? 67.168 14.134 -46.013 1.00 90.07 48 SER G CA 1
ATOM 11396 C C . SER G 1 49 ? 65.798 14.410 -46.627 1.00 89.13 48 SER G C 1
ATOM 11397 O O . SER G 1 49 ? 65.414 15.572 -46.808 1.00 89.05 48 SER G O 1
ATOM 11400 N N . ILE G 1 50 ? 65.043 13.355 -46.942 1.00 86.43 49 ILE G N 1
ATOM 11401 C CA . ILE G 1 50 ? 63.710 13.543 -47.515 1.00 83.02 49 ILE G CA 1
ATOM 11402 C C . ILE G 1 50 ? 62.755 14.131 -46.482 1.00 86.58 49 ILE G C 1
ATOM 11403 O O . ILE G 1 50 ? 61.969 15.036 -46.785 1.00 87.74 49 ILE G O 1
ATOM 11408 N N . LEU G 1 51 ? 62.808 13.625 -45.247 1.00 90.16 50 LEU G N 1
ATOM 11409 C CA . LEU G 1 51 ? 61.850 14.025 -44.224 1.00 85.49 50 LEU G CA 1
ATOM 11410 C C . LEU G 1 51 ? 62.086 15.454 -43.765 1.00 87.17 50 LEU G C 1
ATOM 11411 O O . LEU G 1 51 ? 61.137 16.133 -43.355 1.00 85.19 50 LEU G O 1
ATOM 11416 N N . LYS G 1 52 ? 63.334 15.930 -43.824 1.00 92.25 51 LYS G N 1
ATOM 11417 C CA . LYS G 1 52 ? 63.570 17.336 -43.518 1.00 90.33 51 LYS G CA 1
ATOM 11418 C C . LYS G 1 52 ? 62.821 18.260 -44.470 1.00 93.37 51 LYS G C 1
ATOM 11419 O O . LYS G 1 52 ? 62.570 19.419 -44.119 1.00 93.13 51 LYS G O 1
ATOM 11425 N N . GLU G 1 53 ? 62.435 17.771 -45.654 1.00 92.81 52 GLU G N 1
ATOM 11426 C CA . GLU G 1 53 ? 61.625 18.587 -46.554 1.00 94.50 52 GLU G CA 1
ATOM 11427 C C . GLU G 1 53 ? 60.225 18.793 -45.991 1.00 94.31 52 GLU G C 1
ATOM 11428 O O . GLU G 1 53 ? 59.641 19.873 -46.143 1.00 90.38 52 GLU G O 1
ATOM 11434 N N . ILE G 1 54 ? 59.675 17.779 -45.336 1.00 94.07 53 ILE G N 1
ATOM 11435 C CA . ILE G 1 54 ? 58.297 17.856 -44.846 1.00 89.75 53 ILE G CA 1
ATOM 11436 C C . ILE G 1 54 ? 58.270 18.719 -43.589 1.00 87.96 53 ILE G C 1
ATOM 11437 O O . ILE G 1 54 ? 59.041 18.462 -42.651 1.00 87.55 53 ILE G O 1
ATOM 11442 N N . PRO G 1 55 ? 57.417 19.744 -43.535 1.00 91.41 54 PRO G N 1
ATOM 11443 C CA . PRO G 1 55 ? 57.417 20.656 -42.382 1.00 94.71 54 PRO G CA 1
ATOM 11444 C C . PRO G 1 55 ? 56.679 20.058 -41.192 1.00 89.85 54 PRO G C 1
ATOM 11445 O O . PRO G 1 55 ? 55.570 19.534 -41.325 1.00 85.44 54 PRO G O 1
ATOM 11449 N N . LYS G 1 56 ? 57.311 20.148 -40.020 1.00 87.82 55 LYS G N 1
ATOM 11450 C CA . LYS G 1 56 ? 56.722 19.705 -38.760 1.00 87.38 55 LYS G CA 1
ATOM 11451 C C . LYS G 1 56 ? 56.300 18.237 -38.821 1.00 83.44 55 LYS G C 1
ATOM 11452 O O . LYS G 1 56 ? 55.294 17.838 -38.229 1.00 79.26 55 LYS G O 1
ATOM 11458 N N . PHE G 1 57 ? 57.082 17.436 -39.550 1.00 82.74 56 PHE G N 1
ATOM 11459 C CA . PHE G 1 57 ? 56.822 16.004 -39.672 1.00 80.56 56 PHE G CA 1
ATOM 11460 C C . PHE G 1 57 ? 56.926 15.305 -38.323 1.00 77.24 56 PHE G C 1
ATOM 11461 O O . PHE G 1 57 ? 56.012 14.575 -37.907 1.00 79.68 56 PHE G O 1
ATOM 11469 N N . TRP G 1 58 ? 58.038 15.522 -37.621 1.00 78.44 57 TRP G N 1
ATOM 11470 C CA . TRP G 1 58 ? 58.261 14.809 -36.372 1.00 80.53 57 TRP G CA 1
ATOM 11471 C C . TRP G 1 58 ? 57.289 15.255 -35.293 1.00 77.48 57 TRP G C 1
ATOM 11472 O O . TRP G 1 58 ? 56.890 14.440 -34.456 1.00 74.08 57 TRP G O 1
ATOM 11483 N N . TYR G 1 59 ? 56.881 16.525 -35.302 1.00 77.32 58 TYR G N 1
ATOM 11484 C CA . TYR G 1 59 ? 55.858 16.948 -34.356 1.00 76.72 58 TYR G CA 1
ATOM 11485 C C . TYR G 1 59 ? 54.567 16.175 -34.576 1.00 75.23 58 TYR G C 1
ATOM 11486 O O . TYR G 1 59 ? 53.924 15.746 -33.615 1.00 74.68 58 TYR G O 1
ATOM 11495 N N . ILE G 1 60 ? 54.168 15.991 -35.836 1.00 74.12 59 ILE G N 1
ATOM 11496 C CA . ILE G 1 60 ? 52.942 15.252 -36.125 1.00 76.09 59 ILE G CA 1
ATOM 11497 C C . ILE G 1 60 ? 53.069 13.808 -35.659 1.00 77.29 59 ILE G C 1
ATOM 11498 O O . ILE G 1 60 ? 52.175 13.268 -34.991 1.00 78.32 59 ILE G O 1
ATOM 11503 N N . VAL G 1 61 ? 54.195 13.166 -35.988 1.00 75.03 60 VAL G N 1
ATOM 11504 C CA . VAL G 1 61 ? 54.380 11.768 -35.605 1.00 71.59 60 VAL G CA 1
ATOM 11505 C C . VAL G 1 61 ? 54.357 11.623 -34.088 1.00 73.29 60 VAL G C 1
ATOM 11506 O O . VAL G 1 61 ? 53.740 10.697 -33.548 1.00 74.99 60 VAL G O 1
ATOM 11510 N N . LEU G 1 62 ? 55.018 12.538 -33.377 1.00 73.10 61 LEU G N 1
ATOM 11511 C CA . LEU G 1 62 ? 55.085 12.435 -31.924 1.00 73.88 61 LEU G CA 1
ATOM 11512 C C . LEU G 1 62 ? 53.744 12.755 -31.279 1.00 70.26 61 LEU G C 1
ATOM 11513 O O . LEU G 1 62 ? 53.337 12.091 -30.319 1.00 70.72 61 LEU G O 1
ATOM 11518 N N . ALA G 1 63 ? 53.043 13.768 -31.788 1.00 71.33 62 ALA G N 1
ATOM 11519 C CA . ALA G 1 63 ? 51.775 14.169 -31.195 1.00 74.38 62 ALA G CA 1
ATOM 11520 C C . ALA G 1 63 ? 50.704 13.109 -31.408 1.00 75.58 62 ALA G C 1
ATOM 11521 O O . ALA G 1 63 ? 49.831 12.936 -30.551 1.00 74.19 62 ALA G O 1
ATOM 11523 N N . GLU G 1 64 ? 50.736 12.404 -32.542 1.00 75.54 63 GLU G N 1
ATOM 11524 C CA . GLU G 1 64 ? 49.741 11.358 -32.754 1.00 81.03 63 GLU G CA 1
ATOM 11525 C C . GLU G 1 64 ? 49.984 10.156 -31.840 1.00 81.31 63 GLU G C 1
ATOM 11526 O O . GLU G 1 64 ? 49.025 9.502 -31.415 1.00 82.54 63 GLU G O 1
ATOM 11532 N N . ASN G 1 65 ? 51.245 9.848 -31.530 1.00 78.35 64 ASN G N 1
ATOM 11533 C CA . ASN G 1 65 ? 51.565 8.659 -30.743 1.00 79.24 64 ASN G CA 1
ATOM 11534 C C . ASN G 1 65 ? 51.217 8.865 -29.271 1.00 74.97 64 ASN G C 1
ATOM 11535 O O . ASN G 1 65 ? 51.603 9.869 -28.664 1.00 68.77 64 ASN G O 1
ATOM 11540 N N . ASP G 1 66 ? 50.483 7.905 -28.699 1.00 77.84 65 ASP G N 1
ATOM 11541 C CA . ASP G 1 66 ? 50.091 7.947 -27.292 1.00 78.24 65 ASP G CA 1
ATOM 11542 C C . ASP G 1 66 ? 51.130 7.331 -26.352 1.00 72.28 65 ASP G C 1
ATOM 11543 O O . ASP G 1 66 ? 51.299 7.819 -25.221 1.00 70.05 65 ASP G O 1
ATOM 11548 N N . ASP G 1 67 ? 51.836 6.279 -26.792 1.00 69.98 66 ASP G N 1
ATOM 11549 C CA . ASP G 1 67 ? 52.881 5.692 -25.954 1.00 69.00 66 ASP G CA 1
ATOM 11550 C C . ASP G 1 67 ? 53.917 6.737 -25.572 1.00 63.53 66 ASP G C 1
ATOM 11551 O O . ASP G 1 67 ? 54.345 6.804 -24.415 1.00 58.59 66 ASP G O 1
ATOM 11556 N N . PHE G 1 68 ? 54.319 7.572 -26.535 1.00 64.32 67 PHE G N 1
ATOM 11557 C CA . PHE G 1 68 ? 55.299 8.615 -26.256 1.00 60.20 67 PHE G CA 1
ATOM 11558 C C . PHE G 1 68 ? 54.741 9.658 -25.301 1.00 57.92 67 PHE G C 1
ATOM 11559 O O . PHE G 1 68 ? 55.444 10.116 -24.393 1.00 57.46 67 PHE G O 1
ATOM 11567 N N . ALA G 1 69 ? 53.484 10.061 -25.499 1.00 61.34 68 ALA G N 1
ATOM 11568 C CA . ALA G 1 69 ? 52.886 11.056 -24.620 1.00 59.59 68 ALA G CA 1
ATOM 11569 C C . ALA G 1 69 ? 52.774 10.558 -23.190 1.00 55.61 68 ALA G C 1
ATOM 11570 O O . ALA G 1 69 ? 52.722 11.372 -22.262 1.00 59.66 68 ALA G O 1
ATOM 11572 N N . ASP G 1 70 ? 52.736 9.239 -22.991 1.00 59.94 69 ASP G N 1
ATOM 11573 C CA . ASP G 1 70 ? 52.695 8.712 -21.631 1.00 59.67 69 ASP G CA 1
ATOM 11574 C C . ASP G 1 70 ? 53.981 9.005 -20.858 1.00 55.89 69 ASP G C 1
ATOM 11575 O O . ASP G 1 70 ? 53.927 9.209 -19.640 1.00 55.18 69 ASP G O 1
ATOM 11580 N N . TYR G 1 71 ? 55.140 9.036 -21.533 1.00 59.17 70 TYR G N 1
ATOM 11581 C CA . TYR G 1 71 ? 56.424 9.178 -20.844 1.00 54.49 70 TYR G CA 1
ATOM 11582 C C . TYR G 1 71 ? 56.754 10.616 -20.472 1.00 49.76 70 TYR G C 1
ATOM 11583 O O . TYR G 1 71 ? 57.668 10.830 -19.668 1.00 48.81 70 TYR G O 1
ATOM 11592 N N . ILE G 1 72 ? 56.042 11.597 -21.024 1.00 57.32 71 ILE G N 1
ATOM 11593 C CA . ILE G 1 72 ? 56.382 13.005 -20.867 1.00 55.20 71 ILE G CA 1
ATOM 11594 C C . ILE G 1 72 ? 55.200 13.768 -20.282 1.00 51.09 71 ILE G C 1
ATOM 11595 O O . ILE G 1 72 ? 54.051 13.322 -20.324 1.00 54.79 71 ILE G O 1
ATOM 11600 N N . SER G 1 73 ? 55.500 14.952 -19.753 1.00 53.08 72 SER G N 1
ATOM 11601 C CA . SER G 1 73 ? 54.468 15.844 -19.254 1.00 52.31 72 SER G CA 1
ATOM 11602 C C . SER G 1 73 ? 53.678 16.447 -20.412 1.00 56.39 72 SER G C 1
ATOM 11603 O O . SER G 1 73 ? 54.213 16.632 -21.508 1.00 57.40 72 SER G O 1
ATOM 11606 N N . PRO G 1 74 ? 52.389 16.731 -20.204 1.00 56.39 73 PRO G N 1
ATOM 11607 C CA . PRO G 1 74 ? 51.604 17.355 -21.284 1.00 55.34 73 PRO G CA 1
ATOM 11608 C C . PRO G 1 74 ? 52.129 18.717 -21.719 1.00 58.71 73 PRO G C 1
ATOM 11609 O O . PRO G 1 74 ? 52.161 19.005 -22.925 1.00 61.60 73 PRO G O 1
ATOM 11613 N N . ASP G 1 75 ? 52.604 19.541 -20.778 1.00 57.23 74 ASP G N 1
ATOM 11614 C CA . ASP G 1 75 ? 53.083 20.875 -21.131 1.00 61.98 74 ASP G CA 1
ATOM 11615 C C . ASP G 1 75 ? 54.268 20.836 -22.079 1.00 64.41 74 ASP G C 1
ATOM 11616 O O . ASP G 1 75 ? 54.515 21.818 -22.788 1.00 65.13 74 ASP G O 1
ATOM 11621 N N . ASP G 1 76 ? 55.013 19.732 -22.098 1.00 62.35 75 ASP G N 1
ATOM 11622 C CA . ASP G 1 76 ? 56.153 19.629 -22.996 1.00 58.41 75 ASP G CA 1
ATOM 11623 C C . ASP G 1 76 ? 55.713 19.614 -24.452 1.00 58.71 75 ASP G C 1
ATOM 11624 O O . ASP G 1 76 ? 56.440 20.115 -25.320 1.00 63.54 75 ASP G O 1
ATOM 11629 N N . LEU G 1 77 ? 54.514 19.087 -24.729 1.00 62.26 76 LEU G N 1
ATOM 11630 C CA . LEU G 1 77 ? 54.115 18.820 -26.109 1.00 65.63 76 LEU G CA 1
ATOM 11631 C C . LEU G 1 77 ? 54.168 20.072 -26.977 1.00 65.19 76 LEU G C 1
ATOM 11632 O O . LEU G 1 77 ? 54.559 20.001 -28.151 1.00 65.90 76 LEU G O 1
ATOM 11637 N N . LYS G 1 78 ? 53.809 21.230 -26.414 1.00 64.40 77 LYS G N 1
ATOM 11638 C CA . LYS G 1 78 ? 53.832 22.472 -27.183 1.00 63.50 77 LYS G CA 1
ATOM 11639 C C . LYS G 1 78 ? 55.178 22.687 -27.860 1.00 66.22 77 LYS G C 1
ATOM 11640 O O . LYS G 1 78 ? 55.241 23.001 -29.057 1.00 71.66 77 LYS G O 1
ATOM 11646 N N . TYR G 1 79 ? 56.268 22.417 -27.141 1.00 64.89 78 TYR G N 1
ATOM 11647 C CA . TYR G 1 79 ? 57.585 22.714 -27.687 1.00 64.20 78 TYR G CA 1
ATOM 11648 C C . TYR G 1 79 ? 57.989 21.688 -28.733 1.00 67.86 78 TYR G C 1
ATOM 11649 O O . TYR G 1 79 ? 58.747 22.012 -29.660 1.00 71.89 78 TYR G O 1
ATOM 11658 N N . LEU G 1 80 ? 57.439 20.476 -28.650 1.00 67.49 79 LEU G N 1
ATOM 11659 C CA . LEU G 1 80 ? 57.711 19.513 -29.705 1.00 73.48 79 LEU G CA 1
ATOM 11660 C C . LEU G 1 80 ? 57.145 19.971 -31.034 1.00 75.20 79 LEU G C 1
ATOM 11661 O O . LEU G 1 80 ? 57.419 19.334 -32.058 1.00 74.69 79 LEU G O 1
ATOM 11666 N N . GLU G 1 81 ? 56.351 21.049 -31.035 1.00 76.54 80 GLU G N 1
ATOM 11667 C CA . GLU G 1 81 ? 55.890 21.628 -32.288 1.00 80.20 80 GLU G CA 1
ATOM 11668 C C . GLU G 1 81 ? 57.062 22.015 -33.183 1.00 75.55 80 GLU G C 1
ATOM 11669 O O . GLU G 1 81 ? 56.925 22.021 -34.412 1.00 79.71 80 GLU G O 1
ATOM 11675 N N . TYR G 1 82 ? 58.222 22.318 -32.601 1.00 72.46 81 TYR G N 1
ATOM 11676 C CA . TYR G 1 82 ? 59.336 22.861 -33.372 1.00 76.80 81 TYR G CA 1
ATOM 11677 C C . TYR G 1 82 ? 60.478 21.865 -33.574 1.00 77.03 81 TYR G C 1
ATOM 11678 O O . TYR G 1 82 ? 61.652 22.241 -33.561 1.00 75.59 81 TYR G O 1
ATOM 11687 N N . ILE G 1 83 ? 60.164 20.590 -33.769 1.00 76.51 82 ILE G N 1
ATOM 11688 C CA . ILE G 1 83 ? 61.173 19.589 -34.101 1.00 78.61 82 ILE G CA 1
ATOM 11689 C C . ILE G 1 83 ? 61.131 19.337 -35.599 1.00 79.10 82 ILE G C 1
ATOM 11690 O O . ILE G 1 83 ? 60.098 18.928 -36.143 1.00 76.85 82 ILE G O 1
ATOM 11695 N N . ASP G 1 84 ? 62.259 19.571 -36.266 1.00 79.77 83 ASP G N 1
ATOM 11696 C CA . ASP G 1 84 ? 62.340 19.350 -37.700 1.00 83.23 83 ASP G CA 1
ATOM 11697 C C . ASP G 1 84 ? 63.077 18.068 -38.066 1.00 81.19 83 ASP G C 1
ATOM 11698 O O . ASP G 1 84 ? 62.962 17.622 -39.213 1.00 84.31 83 ASP G O 1
ATOM 11703 N N . ASP G 1 85 ? 63.818 17.460 -37.137 1.00 77.37 84 ASP G N 1
ATOM 11704 C CA . ASP G 1 85 ? 64.515 16.223 -37.470 1.00 78.77 84 ASP G CA 1
ATOM 11705 C C . ASP G 1 85 ? 64.831 15.421 -36.213 1.00 78.30 84 ASP G C 1
ATOM 11706 O O . ASP G 1 85 ? 65.348 15.961 -35.224 1.00 77.74 84 ASP G O 1
ATOM 11711 N N . ILE G 1 86 ? 64.511 14.128 -36.271 1.00 77.75 85 ILE G N 1
ATOM 11712 C CA . ILE G 1 86 ? 64.941 13.123 -35.306 1.00 77.16 85 ILE G CA 1
ATOM 11713 C C . ILE G 1 86 ? 65.666 12.028 -36.075 1.00 77.77 85 ILE G C 1
ATOM 11714 O O . ILE G 1 86 ? 65.121 11.476 -37.038 1.00 72.94 85 ILE G O 1
ATOM 11719 N N . TYR G 1 87 ? 66.883 11.704 -35.644 1.00 76.37 86 TYR G N 1
ATOM 11720 C CA . TYR G 1 87 ? 67.715 10.767 -36.385 1.00 74.93 86 TYR G CA 1
ATOM 11721 C C . TYR G 1 87 ? 68.373 9.794 -35.418 1.00 74.01 86 TYR G C 1
ATOM 11722 O O . TYR G 1 87 ? 68.683 10.142 -34.277 1.00 71.16 86 TYR G O 1
ATOM 11731 N N . VAL G 1 88 ? 68.581 8.567 -35.893 1.00 75.73 87 VAL G N 1
ATOM 11732 C CA . VAL G 1 88 ? 69.224 7.503 -35.127 1.00 75.21 87 VAL G CA 1
ATOM 11733 C C . VAL G 1 88 ? 70.462 7.047 -35.890 1.00 79.16 87 VAL G C 1
ATOM 11734 O O . VAL G 1 88 ? 70.374 6.707 -37.076 1.00 80.56 87 VAL G O 1
ATOM 11738 N N . TYR G 1 89 ? 71.611 7.047 -35.211 1.00 75.51 88 TYR G N 1
ATOM 11739 C CA . TYR G 1 89 ? 72.893 6.689 -35.813 1.00 81.01 88 TYR G CA 1
ATOM 11740 C C . TYR G 1 89 ? 73.557 5.575 -35.018 1.00 81.72 88 TYR G C 1
ATOM 11741 O O . TYR G 1 89 ? 73.675 5.673 -33.793 1.00 83.06 88 TYR G O 1
ATOM 11750 N N . TYR G 1 90 ? 73.986 4.516 -35.708 1.00 80.78 89 TYR G N 1
ATOM 11751 C CA . TYR G 1 90 ? 74.712 3.438 -35.053 1.00 82.15 89 TYR G CA 1
ATOM 11752 C C . TYR G 1 90 ? 76.199 3.566 -35.363 1.00 85.67 89 TYR G C 1
ATOM 11753 O O . TYR G 1 90 ? 76.605 3.324 -36.509 1.00 91.67 89 TYR G O 1
ATOM 11762 N N . PRO G 1 91 ? 77.042 3.942 -34.394 1.00 83.16 90 PRO G N 1
ATOM 11763 C CA . PRO G 1 91 ? 78.457 4.218 -34.691 1.00 87.33 90 PRO G CA 1
ATOM 11764 C C . PRO G 1 91 ? 79.292 2.990 -35.026 1.00 90.64 90 PRO G C 1
ATOM 11765 O O . PRO G 1 91 ? 80.494 3.138 -35.272 1.00 97.02 90 PRO G O 1
ATOM 11769 N N . ILE G 1 92 ? 78.713 1.787 -35.041 1.00 91.58 91 ILE G N 1
ATOM 11770 C CA . ILE G 1 92 ? 79.473 0.593 -35.396 1.00 96.17 91 ILE G CA 1
ATOM 11771 C C . ILE G 1 92 ? 79.970 0.629 -36.837 1.00 101.18 91 ILE G C 1
ATOM 11772 O O . ILE G 1 92 ? 80.892 -0.115 -37.189 1.00 105.89 91 ILE G O 1
ATOM 11777 N N . VAL G 1 93 ? 79.388 1.478 -37.687 1.00 98.41 92 VAL G N 1
ATOM 11778 C CA . VAL G 1 93 ? 79.835 1.544 -39.077 1.00 107.28 92 VAL G CA 1
ATOM 11779 C C . VAL G 1 93 ? 81.276 2.040 -39.162 1.00 108.27 92 VAL G C 1
ATOM 11780 O O . VAL G 1 93 ? 82.112 1.459 -39.864 1.00 109.17 92 VAL G O 1
ATOM 11784 N N . ASP G 1 94 ? 81.591 3.115 -38.440 1.00 106.20 93 ASP G N 1
ATOM 11785 C CA . ASP G 1 94 ? 82.922 3.711 -38.478 1.00 106.95 93 ASP G CA 1
ATOM 11786 C C . ASP G 1 94 ? 83.844 3.237 -37.366 1.00 103.06 93 ASP G C 1
ATOM 11787 O O . ASP G 1 94 ? 85.067 3.265 -37.536 1.00 107.64 93 ASP G O 1
ATOM 11792 N N . ASP G 1 95 ? 83.295 2.805 -36.233 1.00 105.24 94 ASP G N 1
ATOM 11793 C CA . ASP G 1 95 ? 84.107 2.527 -35.053 1.00 114.00 94 ASP G CA 1
ATOM 11794 C C . ASP G 1 95 ? 84.655 1.101 -35.023 1.00 115.39 94 ASP G C 1
ATOM 11795 O O . ASP G 1 95 ? 85.874 0.903 -34.983 1.00 117.14 94 ASP G O 1
ATOM 11800 N N . GLU G 1 96 ? 83.768 0.105 -35.026 1.00 114.38 95 GLU G N 1
ATOM 11801 C CA . GLU G 1 96 ? 84.114 -1.307 -34.869 1.00 116.48 95 GLU G CA 1
ATOM 11802 C C . GLU G 1 96 ? 84.759 -1.596 -33.519 1.00 118.35 95 GLU G C 1
ATOM 11803 O O . GLU G 1 96 ? 85.348 -2.668 -33.334 1.00 117.35 95 GLU G O 1
ATOM 11809 N N . ALA G 1 97 ? 84.652 -0.668 -32.565 1.00 118.92 96 ALA G N 1
ATOM 11810 C CA . ALA G 1 97 ? 85.355 -0.765 -31.289 1.00 122.10 96 ALA G CA 1
ATOM 11811 C C . ALA G 1 97 ? 84.466 -1.213 -30.133 1.00 121.87 96 ALA G C 1
ATOM 11812 O O . ALA G 1 97 ? 84.781 -2.197 -29.458 1.00 117.76 96 ALA G O 1
ATOM 11814 N N . GLY G 1 98 ? 83.356 -0.521 -29.889 1.00 118.00 97 GLY G N 1
ATOM 11815 C CA . GLY G 1 98 ? 82.578 -0.865 -28.716 1.00 114.70 97 GLY G CA 1
ATOM 11816 C C . GLY G 1 98 ? 81.548 -1.960 -28.880 1.00 105.52 97 GLY G C 1
ATOM 11817 O O . GLY G 1 98 ? 81.878 -3.069 -29.310 1.00 106.77 97 GLY G O 1
ATOM 11818 N N . HIS G 1 99 ? 80.294 -1.662 -28.556 1.00 100.80 98 HIS G N 1
ATOM 11819 C CA . HIS G 1 99 ? 79.195 -2.590 -28.769 1.00 99.28 98 HIS G CA 1
ATOM 11820 C C . HIS G 1 99 ? 78.409 -2.180 -30.007 1.00 98.37 98 HIS G C 1
ATOM 11821 O O . HIS G 1 99 ? 78.191 -0.989 -30.248 1.00 97.59 98 HIS G O 1
ATOM 11828 N N . PHE G 1 100 ? 77.983 -3.172 -30.792 1.00 99.98 99 PHE G N 1
ATOM 11829 C CA . PHE G 1 100 ? 77.334 -2.870 -32.064 1.00 102.11 99 PHE G CA 1
ATOM 11830 C C . PHE G 1 100 ? 75.912 -2.339 -31.906 1.00 98.30 99 PHE G C 1
ATOM 11831 O O . PHE G 1 100 ? 75.385 -1.747 -32.854 1.00 94.48 99 PHE G O 1
ATOM 11839 N N . LYS G 1 101 ? 75.278 -2.522 -30.746 1.00 98.88 100 LYS G N 1
ATOM 11840 C CA . LYS G 1 101 ? 73.937 -1.985 -30.531 1.00 95.10 100 LYS G CA 1
ATOM 11841 C C . LYS G 1 101 ? 73.936 -0.580 -29.945 1.00 87.14 100 LYS G C 1
ATOM 11842 O O . LYS G 1 101 ? 72.855 -0.025 -29.721 1.00 81.93 100 LYS G O 1
ATOM 11848 N N . ASP G 1 102 ? 75.105 -0.002 -29.677 1.00 88.07 101 ASP G N 1
ATOM 11849 C CA . ASP G 1 102 ? 75.152 1.382 -29.232 1.00 87.04 101 ASP G CA 1
ATOM 11850 C C . ASP G 1 102 ? 74.520 2.266 -30.300 1.00 84.56 101 ASP G C 1
ATOM 11851 O O . ASP G 1 102 ? 74.675 2.021 -31.500 1.00 81.33 101 ASP G O 1
ATOM 11856 N N . PHE G 1 103 ? 73.789 3.290 -29.865 1.00 81.47 102 PHE G N 1
ATOM 11857 C CA . PHE G 1 103 ? 73.097 4.144 -30.818 1.00 78.10 102 PHE G CA 1
ATOM 11858 C C . PHE G 1 103 ? 72.954 5.544 -30.248 1.00 71.40 102 PHE G C 1
ATOM 11859 O O . PHE G 1 103 ? 72.851 5.733 -29.036 1.00 69.17 102 PHE G O 1
ATOM 11867 N N . ASN G 1 104 ? 72.951 6.523 -31.142 1.00 70.57 103 ASN G N 1
ATOM 11868 C CA . ASN G 1 104 ? 72.844 7.926 -30.780 1.00 74.15 103 ASN G CA 1
ATOM 11869 C C . ASN G 1 104 ? 71.572 8.497 -31.387 1.00 72.20 103 ASN G C 1
ATOM 11870 O O . ASN G 1 104 ? 71.285 8.270 -32.570 1.00 70.31 103 ASN G O 1
ATOM 11875 N N . ILE G 1 105 ? 70.811 9.224 -30.574 1.00 65.00 104 ILE G N 1
ATOM 11876 C CA . ILE G 1 105 ? 69.579 9.869 -31.004 1.00 62.71 104 ILE G CA 1
ATOM 11877 C C . ILE G 1 105 ? 69.840 11.363 -31.066 1.00 60.41 104 ILE G C 1
ATOM 11878 O O . ILE G 1 105 ? 70.289 11.964 -30.083 1.00 60.10 104 ILE G O 1
ATOM 11883 N N . THR G 1 106 ? 69.571 11.958 -32.219 1.00 60.38 105 THR G N 1
ATOM 11884 C CA . THR G 1 106 ? 69.759 13.384 -32.423 1.00 64.34 105 THR G CA 1
ATOM 11885 C C . THR G 1 106 ? 68.399 14.022 -32.652 1.00 68.52 105 THR G C 1
ATOM 11886 O O . THR G 1 106 ? 67.656 13.613 -33.553 1.00 71.04 105 THR G O 1
ATOM 11890 N N . VAL G 1 107 ? 68.084 15.010 -31.823 1.00 69.40 106 VAL G N 1
ATOM 11891 C CA . VAL G 1 107 ? 66.859 15.790 -31.906 1.00 72.99 106 VAL G CA 1
ATOM 11892 C C . VAL G 1 107 ? 67.262 17.219 -32.229 1.00 69.80 106 VAL G C 1
ATOM 11893 O O . VAL G 1 107 ? 68.102 17.805 -31.534 1.00 69.10 106 VAL G O 1
ATOM 11897 N N . THR G 1 108 ? 66.677 17.777 -33.284 1.00 72.53 107 THR G N 1
ATOM 11898 C CA . THR G 1 108 ? 66.995 19.135 -33.695 1.00 81.07 107 THR G CA 1
ATOM 11899 C C . THR G 1 108 ? 65.776 20.025 -33.495 1.00 84.38 107 THR G C 1
ATOM 11900 O O . THR G 1 108 ? 64.686 19.716 -33.990 1.00 81.15 107 THR G O 1
ATOM 11904 N N . PHE G 1 109 ? 65.966 21.124 -32.767 1.00 79.96 108 PHE G N 1
ATOM 11905 C CA . PHE G 1 109 ? 64.936 22.133 -32.576 1.00 81.32 108 PHE G CA 1
ATOM 11906 C C . PHE G 1 109 ? 65.242 23.326 -33.470 1.00 82.46 108 PHE G C 1
ATOM 11907 O O . PHE G 1 109 ? 66.341 23.892 -33.402 1.00 78.44 108 PHE G O 1
ATOM 11915 N N . GLY G 1 110 ? 64.255 23.714 -34.273 1.00 81.49 109 GLY G N 1
ATOM 11916 C CA . GLY G 1 110 ? 64.375 24.806 -35.213 1.00 77.82 109 GLY G CA 1
ATOM 11917 C C . GLY G 1 110 ? 64.142 26.169 -34.588 1.00 83.67 109 GLY G C 1
ATOM 11918 O O . GLY G 1 110 ? 64.067 26.341 -33.370 1.00 83.59 109 GLY G O 1
ATOM 11919 N N . LYS G 1 111 ? 64.045 27.163 -35.467 1.00 89.87 110 LYS G N 1
ATOM 11920 C CA . LYS G 1 111 ? 63.901 28.556 -35.060 1.00 86.70 110 LYS G CA 1
ATOM 11921 C C . LYS G 1 111 ? 62.491 28.817 -34.538 1.00 81.43 110 LYS G C 1
ATOM 11922 O O . LYS G 1 111 ? 61.505 28.580 -35.246 1.00 82.16 110 LYS G O 1
ATOM 11928 N N . ASN G 1 112 ? 62.393 29.269 -33.290 1.00 82.28 111 ASN G N 1
ATOM 11929 C CA . ASN G 1 112 ? 61.110 29.555 -32.663 1.00 80.77 111 ASN G CA 1
ATOM 11930 C C . ASN G 1 112 ? 61.355 30.475 -31.474 1.00 78.91 111 ASN G C 1
ATOM 11931 O O . ASN G 1 112 ? 62.477 30.535 -30.954 1.00 79.29 111 ASN G O 1
ATOM 11936 N N . PRO G 1 113 ? 60.337 31.218 -31.031 1.00 74.71 112 PRO G N 1
ATOM 11937 C CA . PRO G 1 113 ? 60.517 32.105 -29.871 1.00 74.15 112 PRO G CA 1
ATOM 11938 C C . PRO G 1 113 ? 60.488 31.402 -28.523 1.00 77.96 112 PRO G C 1
ATOM 11939 O O . PRO G 1 113 ? 60.901 32.007 -27.524 1.00 74.37 112 PRO G O 1
ATOM 11943 N N . TYR G 1 114 ? 60.024 30.152 -28.457 1.00 79.96 113 TYR G N 1
ATOM 11944 C CA . TYR G 1 114 ? 59.745 29.499 -27.181 1.00 75.00 113 TYR G CA 1
ATOM 11945 C C . TYR G 1 114 ? 60.906 28.652 -26.664 1.00 68.62 113 TYR G C 1
ATOM 11946 O O . TYR G 1 114 ? 61.145 28.614 -25.452 1.00 66.28 113 TYR G O 1
ATOM 11955 N N . ILE G 1 115 ? 61.637 27.975 -27.543 1.00 69.93 114 ILE G N 1
ATOM 11956 C CA . ILE G 1 115 ? 62.809 27.209 -27.122 1.00 69.66 114 ILE G CA 1
ATOM 11957 C C . ILE G 1 115 ? 63.956 27.504 -28.082 1.00 71.61 114 ILE G C 1
ATOM 11958 O O . ILE G 1 115 ? 63.765 27.457 -29.306 1.00 72.73 114 ILE G O 1
ATOM 11963 N N . PRO G 1 116 ? 65.152 27.825 -27.584 1.00 69.29 115 PRO G N 1
ATOM 11964 C CA . PRO G 1 116 ? 66.237 28.207 -28.492 1.00 71.21 115 PRO G CA 1
ATOM 11965 C C . PRO G 1 116 ? 66.604 27.072 -29.434 1.00 68.75 115 PRO G C 1
ATOM 11966 O O . PRO G 1 116 ? 66.628 25.900 -29.052 1.00 67.03 115 PRO G O 1
ATOM 11970 N N . GLU G 1 117 ? 66.909 27.448 -30.673 1.00 75.77 116 GLU G N 1
ATOM 11971 C CA . GLU G 1 117 ? 67.289 26.486 -31.698 1.00 80.53 116 GLU G CA 1
ATOM 11972 C C . GLU G 1 117 ? 68.548 25.739 -31.286 1.00 76.38 116 GLU G C 1
ATOM 11973 O O . GLU G 1 117 ? 69.513 26.343 -30.807 1.00 74.29 116 GLU G O 1
ATOM 11979 N N . GLN G 1 118 ? 68.540 24.420 -31.465 1.00 73.62 117 GLN G N 1
ATOM 11980 C CA . GLN G 1 118 ? 69.672 23.625 -31.008 1.00 67.15 117 GLN G CA 1
ATOM 11981 C C . GLN G 1 118 ? 69.669 22.272 -31.699 1.00 71.46 117 GLN G C 1
ATOM 11982 O O . GLN G 1 118 ? 68.705 21.883 -32.361 1.00 75.80 117 GLN G O 1
ATOM 11988 N N . GLU G 1 119 ? 70.779 21.562 -31.530 1.00 71.51 118 GLU G N 1
ATOM 11989 C CA . GLU G 1 119 ? 70.942 20.192 -32.000 1.00 72.44 118 GLU G CA 1
ATOM 11990 C C . GLU G 1 119 ? 71.492 19.376 -30.839 1.00 72.36 118 GLU G C 1
ATOM 11991 O O . GLU G 1 119 ? 72.612 19.625 -30.380 1.00 71.09 118 GLU G O 1
ATOM 11997 N N . ILE G 1 120 ? 70.708 18.418 -30.351 1.00 69.73 119 ILE G N 1
ATOM 11998 C CA . ILE G 1 120 ? 71.080 17.631 -29.185 1.00 67.87 119 ILE G CA 1
ATOM 11999 C C . ILE G 1 120 ? 71.262 16.192 -29.631 1.00 65.13 119 ILE G C 1
ATOM 12000 O O . ILE G 1 120 ? 70.328 15.572 -30.150 1.00 61.73 119 ILE G O 1
ATOM 12005 N N . THR G 1 121 ? 72.457 15.656 -29.417 1.00 68.25 120 THR G N 1
ATOM 12006 C CA . THR G 1 121 ? 72.760 14.264 -29.727 1.00 66.59 120 THR G CA 1
ATOM 12007 C C . THR G 1 121 ? 73.090 13.556 -28.422 1.00 66.42 120 THR G C 1
ATOM 12008 O O . THR G 1 121 ? 74.104 13.856 -27.782 1.00 68.22 120 THR G O 1
ATOM 12012 N N . LYS G 1 122 ? 72.227 12.630 -28.028 1.00 64.56 121 LYS G N 1
ATOM 12013 C CA . LYS G 1 122 ? 72.398 11.855 -26.812 1.00 61.61 121 LYS G CA 1
ATOM 12014 C C . LYS G 1 122 ? 72.791 10.441 -27.204 1.00 61.57 121 LYS G C 1
ATOM 12015 O O . LYS G 1 122 ? 72.143 9.827 -28.059 1.00 60.27 121 LYS G O 1
ATOM 12021 N N . LYS G 1 123 ? 73.850 9.936 -26.582 1.00 64.40 122 LYS G N 1
ATOM 12022 C CA . LYS G 1 123 ? 74.447 8.661 -26.951 1.00 66.26 122 LYS G CA 1
ATOM 12023 C C . LYS G 1 123 ? 74.076 7.608 -25.917 1.00 62.60 122 LYS G C 1
ATOM 12024 O O . LYS G 1 123 ? 74.174 7.854 -24.710 1.00 59.13 122 LYS G O 1
ATOM 12030 N N . PHE G 1 124 ? 73.641 6.443 -26.392 1.00 66.08 123 PHE G N 1
ATOM 12031 C CA . PHE G 1 124 ? 73.270 5.318 -25.551 1.00 68.84 123 PHE G CA 1
ATOM 12032 C C . PHE G 1 124 ? 74.183 4.152 -25.887 1.00 74.40 123 PHE G C 1
ATOM 12033 O O . PHE G 1 124 ? 74.414 3.855 -27.066 1.00 71.25 123 PHE G O 1
ATOM 12041 N N . LYS G 1 125 ? 74.702 3.508 -24.852 1.00 75.99 124 LYS G N 1
ATOM 12042 C CA . LYS G 1 125 ? 75.564 2.352 -24.997 1.00 77.20 124 LYS G CA 1
ATOM 12043 C C . LYS G 1 125 ? 74.982 1.170 -24.229 1.00 75.86 124 LYS G C 1
ATOM 12044 O O . LYS G 1 125 ? 74.169 1.328 -23.308 1.00 71.81 124 LYS G O 1
ATOM 12050 N N . ILE G 1 126 ? 75.393 -0.025 -24.647 1.00 81.28 125 ILE G N 1
ATOM 12051 C CA . ILE G 1 126 ? 74.940 -1.278 -24.056 1.00 79.46 125 ILE G CA 1
ATOM 12052 C C . ILE G 1 126 ? 76.043 -1.834 -23.169 1.00 80.21 125 ILE G C 1
ATOM 12053 O O . ILE G 1 126 ? 77.200 -1.952 -23.594 1.00 82.09 125 ILE G O 1
ATOM 12058 N N . VAL G 1 127 ? 75.677 -2.179 -21.939 1.00 82.74 126 VAL G N 1
ATOM 12059 C CA . VAL G 1 127 ? 76.585 -2.708 -20.933 1.00 84.04 126 VAL G CA 1
ATOM 12060 C C . VAL G 1 127 ? 76.152 -4.125 -20.594 1.00 90.61 126 VAL G C 1
ATOM 12061 O O . VAL G 1 127 ? 74.957 -4.398 -20.427 1.00 88.02 126 VAL G O 1
ATOM 12065 N N . ILE G 1 128 ? 77.126 -5.029 -20.522 1.00 99.73 127 ILE G N 1
ATOM 12066 C CA . ILE G 1 128 ? 76.869 -6.429 -20.202 1.00 102.02 127 ILE G CA 1
ATOM 12067 C C . ILE G 1 128 ? 76.675 -6.526 -18.692 1.00 101.65 127 ILE G C 1
ATOM 12068 O O . ILE G 1 128 ? 77.621 -6.350 -17.920 1.00 99.26 127 ILE G O 1
ATOM 12073 N N . GLN G 1 129 ? 75.445 -6.812 -18.272 1.00 106.03 128 GLN G N 1
ATOM 12074 C CA . GLN G 1 129 ? 75.141 -6.966 -16.858 1.00 109.63 128 GLN G CA 1
ATOM 12075 C C . GLN G 1 129 ? 75.867 -8.181 -16.293 1.00 117.70 128 GLN G C 1
ATOM 12076 O O . GLN G 1 129 ? 76.098 -9.174 -16.989 1.00 116.80 128 GLN G O 1
ATOM 12082 N N . GLU G 1 130 ? 76.251 -8.079 -15.016 1.00 117.05 129 GLU G N 1
ATOM 12083 C CA . GLU G 1 130 ? 76.976 -9.169 -14.370 1.00 116.23 129 GLU G CA 1
ATOM 12084 C C . GLU G 1 130 ? 76.214 -10.486 -14.457 1.00 119.84 129 GLU G C 1
ATOM 12085 O O . GLU G 1 130 ? 76.831 -11.556 -14.482 1.00 119.33 129 GLU G O 1
ATOM 12091 N N . ASP G 1 131 ? 74.879 -10.431 -14.504 1.00 116.25 130 ASP G N 1
ATOM 12092 C CA . ASP G 1 131 ? 74.046 -11.622 -14.607 1.00 116.61 130 ASP G CA 1
ATOM 12093 C C . ASP G 1 131 ? 73.701 -11.986 -16.045 1.00 113.73 130 ASP G C 1
ATOM 12094 O O . ASP G 1 131 ? 72.630 -12.555 -16.290 1.00 114.16 130 ASP G O 1
ATOM 12099 N N . GLY G 1 132 ? 74.569 -11.679 -17.006 1.00 111.15 131 GLY G N 1
ATOM 12100 C CA . GLY G 1 132 ? 74.312 -12.125 -18.361 1.00 117.73 131 GLY G CA 1
ATOM 12101 C C . GLY G 1 132 ? 73.683 -11.121 -19.308 1.00 117.75 131 GLY G C 1
ATOM 12102 O O . GLY G 1 132 ? 74.105 -11.011 -20.463 1.00 112.73 131 GLY G O 1
ATOM 12103 N N . ASP G 1 133 ? 72.685 -10.376 -18.833 1.00 114.55 132 ASP G N 1
ATOM 12104 C CA . ASP G 1 133 ? 71.782 -9.630 -19.697 1.00 109.96 132 ASP G CA 1
ATOM 12105 C C . ASP G 1 133 ? 72.385 -8.280 -20.096 1.00 103.27 132 ASP G C 1
ATOM 12106 O O . ASP G 1 133 ? 73.491 -7.913 -19.694 1.00 106.55 132 ASP G O 1
ATOM 12111 N N . GLU G 1 134 ? 71.648 -7.541 -20.922 1.00 97.45 133 GLU G N 1
ATOM 12112 C CA . GLU G 1 134 ? 72.081 -6.257 -21.457 1.00 92.65 133 GLU G CA 1
ATOM 12113 C C . GLU G 1 134 ? 71.353 -5.108 -20.773 1.00 86.28 133 GLU G C 1
ATOM 12114 O O . GLU G 1 134 ? 70.169 -5.218 -20.441 1.00 88.02 133 GLU G O 1
ATOM 12120 N N . ARG G 1 135 ? 72.065 -4.002 -20.572 1.00 84.41 134 ARG G N 1
ATOM 12121 C CA . ARG G 1 135 ? 71.517 -2.821 -19.921 1.00 83.39 134 ARG G CA 1
ATOM 12122 C C . ARG G 1 135 ? 71.849 -1.596 -20.762 1.00 81.12 134 ARG G C 1
ATOM 12123 O O . ARG G 1 135 ? 72.937 -1.509 -21.337 1.00 82.90 134 ARG G O 1
ATOM 12131 N N . ILE G 1 136 ? 70.907 -0.658 -20.854 1.00 80.76 135 ILE G N 1
ATOM 12132 C CA . ILE G 1 136 ? 71.094 0.579 -21.610 1.00 74.83 135 ILE G CA 1
ATOM 12133 C C . ILE G 1 136 ? 71.536 1.681 -20.659 1.00 71.52 135 ILE G C 1
ATOM 12134 O O . ILE G 1 136 ? 70.910 1.890 -19.612 1.00 73.17 135 ILE G O 1
ATOM 12139 N N . VAL G 1 137 ? 72.616 2.387 -21.011 1.00 72.81 136 VAL G N 1
ATOM 12140 C CA . VAL G 1 137 ? 73.078 3.538 -20.242 1.00 72.48 136 VAL G CA 1
ATOM 12141 C C . VAL G 1 137 ? 73.403 4.684 -21.198 1.00 67.31 136 VAL G C 1
ATOM 12142 O O . VAL G 1 137 ? 73.511 4.499 -22.410 1.00 64.16 136 VAL G O 1
ATOM 12146 N N . SER G 1 138 ? 73.563 5.882 -20.631 1.00 66.95 137 SER G N 1
ATOM 12147 C CA . SER G 1 138 ? 73.842 7.077 -21.421 1.00 67.37 137 SER G CA 1
ATOM 12148 C C . SER G 1 138 ? 74.620 8.088 -20.587 1.00 67.45 137 SER G C 1
ATOM 12149 O O . SER G 1 138 ? 74.858 7.898 -19.392 1.00 66.11 137 SER G O 1
ATOM 12152 N N . GLU G 1 139 ? 75.026 9.169 -21.248 1.00 67.44 138 GLU G N 1
ATOM 12153 C CA . GLU G 1 139 ? 75.694 10.302 -20.627 1.00 69.01 138 GLU G CA 1
ATOM 12154 C C . GLU G 1 139 ? 74.770 11.512 -20.623 1.00 64.68 138 GLU G C 1
ATOM 12155 O O . GLU G 1 139 ? 73.978 11.711 -21.549 1.00 60.55 138 GLU G O 1
ATOM 12161 N N . SER G 1 140 ? 74.873 12.315 -19.566 1.00 61.21 139 SER G N 1
ATOM 12162 C CA . SER G 1 140 ? 74.080 13.533 -19.488 1.00 52.81 139 SER G CA 1
ATOM 12163 C C . SER G 1 140 ? 74.439 14.443 -20.650 1.00 50.92 139 SER G C 1
ATOM 12164 O O . SER G 1 140 ? 75.612 14.597 -20.998 1.00 60.52 139 SER G O 1
ATOM 12167 N N . VAL G 1 141 ? 73.424 15.030 -21.271 1.00 52.76 140 VAL G N 1
ATOM 12168 C CA . VAL G 1 141 ? 73.616 15.975 -22.362 1.00 56.55 140 VAL G CA 1
ATOM 12169 C C . VAL G 1 141 ? 72.927 17.278 -21.993 1.00 64.33 140 VAL G C 1
ATOM 12170 O O . VAL G 1 141 ? 71.758 17.275 -21.588 1.00 63.08 140 VAL G O 1
ATOM 12174 N N . GLU G 1 142 ? 73.654 18.384 -22.111 1.00 67.54 141 GLU G N 1
ATOM 12175 C CA . GLU G 1 142 ? 73.074 19.675 -21.781 1.00 71.53 141 GLU G CA 1
ATOM 12176 C C . GLU G 1 142 ? 72.081 20.069 -22.861 1.00 65.00 141 GLU G C 1
ATOM 12177 O O . GLU G 1 142 ? 72.303 19.833 -24.051 1.00 62.44 141 GLU G O 1
ATOM 12183 N N . VAL G 1 143 ? 70.975 20.667 -22.437 1.00 66.00 142 VAL G N 1
ATOM 12184 C CA . VAL G 1 143 ? 69.909 21.072 -23.340 1.00 66.00 142 VAL G CA 1
ATOM 12185 C C . VAL G 1 143 ? 69.492 22.484 -22.974 1.00 66.93 142 VAL G C 1
ATOM 12186 O O . VAL G 1 143 ? 69.364 22.819 -21.791 1.00 64.02 142 VAL G O 1
ATOM 12190 N N . LYS G 1 144 ? 69.318 23.322 -23.988 1.00 67.84 143 LYS G N 1
ATOM 12191 C CA . LYS G 1 144 ? 68.793 24.664 -23.777 1.00 70.19 143 LYS G CA 1
ATOM 12192 C C . LYS G 1 144 ? 67.283 24.537 -23.624 1.00 65.94 143 LYS G C 1
ATOM 12193 O O . LYS G 1 144 ? 66.554 24.324 -24.597 1.00 62.35 143 LYS G O 1
ATOM 12199 N N . TRP G 1 145 ? 66.822 24.642 -22.383 1.00 63.32 144 TRP G N 1
ATOM 12200 C CA . TRP G 1 145 ? 65.424 24.441 -22.059 1.00 62.55 144 TRP G CA 1
ATOM 12201 C C . TRP G 1 145 ? 64.564 25.572 -22.613 1.00 62.60 144 TRP G C 1
ATOM 12202 O O . TRP G 1 145 ? 65.064 26.656 -22.922 1.00 64.00 144 TRP G O 1
ATOM 12213 N N . PRO G 1 146 ? 63.262 25.331 -22.766 1.00 59.99 145 PRO G N 1
ATOM 12214 C CA . PRO G 1 146 ? 62.338 26.434 -23.044 1.00 59.33 145 PRO G CA 1
ATOM 12215 C C . PRO G 1 146 ? 62.379 27.467 -21.929 1.00 63.37 145 PRO G C 1
ATOM 12216 O O . PRO G 1 146 ? 62.598 27.145 -20.760 1.00 63.86 145 PRO G O 1
ATOM 12220 N N . HIS G 1 147 ? 62.180 28.729 -22.313 1.00 65.59 146 HIS G N 1
ATOM 12221 C CA . HIS G 1 147 ? 62.358 29.837 -21.378 1.00 66.05 146 HIS G CA 1
ATOM 12222 C C . HIS G 1 147 ? 61.353 29.775 -20.231 1.00 62.50 146 HIS G C 1
ATOM 12223 O O . HIS G 1 147 ? 61.713 29.963 -19.063 1.00 62.78 146 HIS G O 1
ATOM 12230 N N . GLU G 1 148 ? 60.080 29.532 -20.548 1.00 66.87 147 GLU G N 1
ATOM 12231 C CA . GLU G 1 148 ? 59.055 29.438 -19.513 1.00 73.30 147 GLU G CA 1
ATOM 12232 C C . GLU G 1 148 ? 59.271 28.249 -18.585 1.00 69.56 147 GLU G C 1
ATOM 12233 O O . GLU G 1 148 ? 58.748 28.251 -17.466 1.00 70.01 147 GLU G O 1
ATOM 12239 N N . LEU G 1 149 ? 60.022 27.237 -19.018 1.00 66.00 148 LEU G N 1
ATOM 12240 C CA . LEU G 1 149 ? 60.229 26.040 -18.216 1.00 62.64 148 LEU G CA 1
ATOM 12241 C C . LEU G 1 149 ? 61.484 26.115 -17.358 1.00 64.69 148 LEU G C 1
ATOM 12242 O O . LEU G 1 149 ? 61.785 25.154 -16.641 1.00 62.94 148 LEU G O 1
ATOM 12247 N N . SER G 1 150 ? 62.216 27.230 -17.405 1.00 62.21 149 SER G N 1
ATOM 12248 C CA . SER G 1 150 ? 63.383 27.387 -16.547 1.00 64.96 149 SER G CA 1
ATOM 12249 C C . SER G 1 150 ? 63.004 27.317 -15.076 1.00 60.55 149 SER G C 1
ATOM 12250 O O . SER G 1 150 ? 63.857 27.022 -14.233 1.00 59.52 149 SER G O 1
ATOM 12253 N N . LYS G 1 151 ? 61.735 27.568 -14.760 1.00 59.39 150 LYS G N 1
ATOM 12254 C CA . LYS G 1 151 ? 61.281 27.522 -13.380 1.00 61.77 150 LYS G CA 1
ATOM 12255 C C . LYS G 1 151 ? 61.367 26.115 -12.807 1.00 61.44 150 LYS G C 1
ATOM 12256 O O . LYS G 1 151 ? 61.557 25.951 -11.597 1.00 61.36 150 LYS G O 1
ATOM 12262 N N . ILE G 1 152 ? 61.267 25.092 -13.653 1.00 62.72 151 ILE G N 1
ATOM 12263 C CA . ILE G 1 152 ? 61.248 23.709 -13.196 1.00 63.78 151 ILE G CA 1
ATOM 12264 C C . ILE G 1 152 ? 62.496 22.951 -13.624 1.00 62.27 151 ILE G C 1
ATOM 12265 O O . ILE G 1 152 ? 62.580 21.738 -13.414 1.00 60.84 151 ILE G O 1
ATOM 12270 N N . ASN G 1 153 ? 63.465 23.628 -14.221 1.00 63.54 152 ASN G N 1
ATOM 12271 C CA . ASN G 1 153 ? 64.699 22.963 -14.604 1.00 65.13 152 ASN G CA 1
ATOM 12272 C C . ASN G 1 153 ? 65.391 22.469 -13.340 1.00 64.88 152 ASN G C 1
ATOM 12273 O O . ASN G 1 153 ? 65.678 23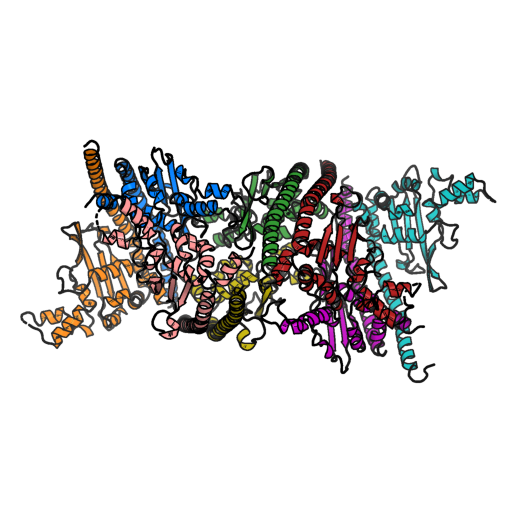.279 -12.445 1.00 65.32 152 ASN G O 1
ATOM 12278 N N . PRO G 1 154 ? 65.653 21.168 -13.209 1.00 65.95 153 PRO G N 1
ATOM 12279 C CA . PRO G 1 154 ? 66.318 20.678 -11.990 1.00 66.38 153 PRO G CA 1
ATOM 12280 C C . PRO G 1 154 ? 67.691 21.287 -11.775 1.00 70.25 153 PRO G C 1
ATOM 12281 O O . PRO G 1 154 ? 68.104 21.481 -10.623 1.00 72.04 153 PRO G O 1
ATOM 12285 N N . SER G 1 155 ? 68.407 21.609 -12.855 1.00 65.92 154 SER G N 1
ATOM 12286 C CA . SER G 1 155 ? 69.724 22.216 -12.714 1.00 69.68 154 SER G CA 1
ATOM 12287 C C . SER G 1 155 ? 69.624 23.594 -12.066 1.00 77.26 154 SER G C 1
ATOM 12288 O O . SER G 1 155 ? 70.437 23.943 -11.201 1.00 78.71 154 SER G O 1
ATOM 12291 N N . VAL G 1 156 ? 68.617 24.381 -12.455 1.00 73.29 155 VAL G N 1
ATOM 12292 C CA . VAL G 1 156 ? 68.430 25.714 -11.882 1.00 71.28 155 VAL G CA 1
ATOM 12293 C C . VAL G 1 156 ? 68.131 25.620 -10.389 1.00 69.14 155 VAL G C 1
ATOM 12294 O O . VAL G 1 156 ? 68.695 26.358 -9.570 1.00 74.43 155 VAL G O 1
ATOM 12298 N N . ILE G 1 157 ? 67.223 24.719 -10.018 1.00 67.65 156 ILE G N 1
ATOM 12299 C CA . ILE G 1 157 ? 66.847 24.574 -8.617 1.00 69.45 156 ILE G CA 1
ATOM 12300 C C . ILE G 1 157 ? 68.029 24.079 -7.796 1.00 75.75 156 ILE G C 1
ATOM 12301 O O . ILE G 1 157 ? 68.212 24.487 -6.643 1.00 79.26 156 ILE G O 1
ATOM 12306 N N . LYS G 1 158 ? 68.855 23.202 -8.374 1.00 77.96 157 LYS G N 1
ATOM 12307 C CA . LYS G 1 158 ? 70.062 22.777 -7.674 1.00 81.87 157 LYS G CA 1
ATOM 12308 C C . LYS G 1 158 ? 71.052 23.928 -7.547 1.00 85.35 157 LYS G C 1
ATOM 12309 O O . LYS G 1 158 ? 71.788 24.009 -6.557 1.00 88.52 157 LYS G O 1
ATOM 12315 N N . GLU G 1 159 ? 71.072 24.829 -8.532 1.00 83.13 158 GLU G N 1
ATOM 12316 C CA . GLU G 1 159 ? 71.948 25.993 -8.468 1.00 88.10 158 GLU G CA 1
ATOM 12317 C C . GLU G 1 159 ? 71.507 26.961 -7.378 1.00 91.35 158 GLU G C 1
ATOM 12318 O O . GLU G 1 159 ? 72.346 27.640 -6.775 1.00 96.14 158 GLU G O 1
ATOM 12324 N N . LYS G 1 160 ? 70.200 27.043 -7.118 1.00 88.64 159 LYS G N 1
ATOM 12325 C CA . LYS G 1 160 ? 69.713 27.895 -6.037 1.00 84.60 159 LYS G CA 1
ATOM 12326 C C . LYS G 1 160 ? 70.208 27.410 -4.677 1.00 83.62 159 LYS G C 1
ATOM 12327 O O . LYS G 1 160 ? 70.533 28.219 -3.801 1.00 87.93 159 LYS G O 1
ATOM 12333 N N . TYR G 1 161 ? 70.266 26.095 -4.480 1.00 87.29 160 TYR G N 1
ATOM 12334 C CA . TYR G 1 161 ? 70.669 25.482 -3.212 1.00 95.69 160 TYR G CA 1
ATOM 12335 C C . TYR G 1 161 ? 72.069 24.887 -3.366 1.00 103.20 160 TYR G C 1
ATOM 12336 O O . TYR G 1 161 ? 72.222 23.708 -3.691 1.00 103.26 160 TYR G O 1
ATOM 12345 N N . LYS G 1 162 ? 73.093 25.699 -3.110 1.00 101.79 161 LYS G N 1
ATOM 12346 C CA . LYS G 1 162 ? 74.481 25.238 -3.176 1.00 99.35 161 LYS G CA 1
ATOM 12347 C C . LYS G 1 162 ? 74.931 24.898 -1.758 1.00 97.60 161 LYS G C 1
ATOM 12348 O O . LYS G 1 162 ? 75.427 25.749 -1.018 1.00 95.90 161 LYS G O 1
ATOM 12354 N N . GLY G 1 163 ? 74.754 23.633 -1.383 1.00 93.80 162 GLY G N 1
ATOM 12355 C CA . GLY G 1 163 ? 75.138 23.173 -0.064 1.00 95.99 162 GLY G CA 1
ATOM 12356 C C . GLY G 1 163 ? 74.005 22.505 0.686 1.00 101.58 162 GLY G C 1
ATOM 12357 O O . GLY G 1 163 ? 74.232 21.635 1.533 1.00 93.13 162 GLY G O 1
ATOM 12358 N N . LYS G 1 164 ? 72.777 22.906 0.383 1.00 108.49 163 LYS G N 1
ATOM 12359 C CA . LYS G 1 164 ? 71.606 22.363 1.051 1.00 109.75 163 LYS G CA 1
ATOM 12360 C C . LYS G 1 164 ? 71.083 21.139 0.303 1.00 110.45 163 LYS G C 1
ATOM 12361 O O . LYS G 1 164 ? 71.366 20.928 -0.880 1.00 105.15 163 LYS G O 1
ATOM 12367 N N . ASP G 1 165 ? 70.307 20.331 1.017 1.00 114.98 164 ASP G N 1
ATOM 12368 C CA . ASP G 1 165 ? 69.899 19.016 0.550 1.00 117.52 164 ASP G CA 1
ATOM 12369 C C . ASP G 1 165 ? 68.544 19.094 -0.155 1.00 109.19 164 ASP G C 1
ATOM 12370 O O . ASP G 1 165 ? 67.996 20.175 -0.386 1.00 105.45 164 ASP G O 1
ATOM 12375 N N . LYS G 1 166 ? 67.994 17.932 -0.510 1.00 109.37 165 LYS G N 1
ATOM 12376 C CA . LYS G 1 166 ? 66.672 17.837 -1.116 1.00 112.34 165 LYS G CA 1
ATOM 12377 C C . LYS G 1 166 ? 65.551 17.742 -0.089 1.00 107.97 165 LYS G C 1
ATOM 12378 O O . LYS G 1 166 ? 64.376 17.748 -0.476 1.00 99.93 165 LYS G O 1
ATOM 12384 N N . LYS G 1 167 ? 65.879 17.639 1.197 1.00 108.42 166 LYS G N 1
ATOM 12385 C CA . LYS G 1 167 ? 64.890 17.696 2.265 1.00 112.09 166 LYS G CA 1
ATOM 12386 C C . LYS G 1 167 ? 64.883 19.039 2.987 1.00 111.11 166 LYS G C 1
ATOM 12387 O O . LYS G 1 167 ? 64.098 19.219 3.924 1.00 107.08 166 LYS G O 1
ATOM 12393 N N . ASP G 1 168 ? 65.743 19.978 2.584 1.00 109.89 167 ASP G N 1
ATOM 12394 C CA . ASP G 1 168 ? 65.766 21.322 3.150 1.00 110.22 167 ASP G CA 1
ATOM 12395 C C . ASP G 1 168 ? 65.412 22.394 2.126 1.00 104.62 167 ASP G C 1
ATOM 12396 O O . ASP G 1 168 ? 65.763 23.564 2.313 1.00 102.60 167 ASP G O 1
ATOM 12401 N N . MET G 1 169 ? 64.724 22.025 1.052 1.00 96.17 168 MET G N 1
ATOM 12402 C CA . MET G 1 169 ? 64.289 23.000 0.066 1.00 85.95 168 MET G CA 1
ATOM 12403 C C . MET G 1 169 ? 62.933 23.556 0.470 1.00 80.75 168 MET G C 1
ATOM 12404 O O . MET G 1 169 ? 62.233 22.998 1.317 1.00 85.10 168 MET G O 1
ATOM 12409 N N . SER G 1 170 ? 62.571 24.677 -0.141 1.00 76.59 169 SER G N 1
ATOM 12410 C CA . SER G 1 170 ? 61.220 25.168 0.046 1.00 71.88 169 SER G CA 1
ATOM 12411 C C . SER G 1 170 ? 60.241 24.224 -0.644 1.00 69.90 169 SER G C 1
ATOM 12412 O O . SER G 1 170 ? 60.609 23.435 -1.518 1.00 73.80 169 SER G O 1
ATOM 12415 N N . ALA G 1 171 ? 58.978 24.298 -0.227 1.00 68.52 170 ALA G N 1
ATOM 12416 C CA . ALA G 1 171 ? 57.967 23.424 -0.810 1.00 64.30 170 ALA G CA 1
ATOM 12417 C C . ALA G 1 171 ? 57.799 23.696 -2.299 1.00 67.38 170 ALA G C 1
ATOM 12418 O O . ALA G 1 171 ? 57.688 22.762 -3.103 1.00 66.59 170 ALA G O 1
ATOM 12420 N N . LYS G 1 172 ? 57.780 24.976 -2.681 1.00 70.56 171 LYS G N 1
ATOM 12421 C CA . LYS G 1 172 ? 57.629 25.334 -4.086 1.00 70.15 171 LYS G CA 1
ATOM 12422 C C . LYS G 1 172 ? 58.769 24.772 -4.926 1.00 70.44 171 LYS G C 1
ATOM 12423 O O . LYS G 1 172 ? 58.539 24.219 -6.007 1.00 66.79 171 LYS G O 1
ATOM 12429 N N . ASP G 1 173 ? 60.008 24.901 -4.443 1.00 71.24 172 ASP G N 1
ATOM 12430 C CA . ASP G 1 173 ? 61.148 24.422 -5.215 1.00 67.60 172 ASP G CA 1
ATOM 12431 C C . ASP G 1 173 ? 61.161 22.902 -5.298 1.00 62.80 172 ASP G C 1
ATOM 12432 O O . ASP G 1 173 ? 61.531 22.340 -6.332 1.00 62.70 172 ASP G O 1
ATOM 12437 N N . LYS G 1 174 ? 60.749 22.218 -4.229 1.00 64.33 173 LYS G N 1
ATOM 12438 C CA . LYS G 1 174 ? 60.659 20.760 -4.268 1.00 67.19 173 LYS G CA 1
ATOM 12439 C C . LYS G 1 174 ? 59.600 20.306 -5.270 1.00 65.15 173 LYS G C 1
ATOM 12440 O O . LYS G 1 174 ? 59.818 19.361 -6.046 1.00 60.48 173 LYS G O 1
ATOM 12446 N N . LYS G 1 175 ? 58.448 20.981 -5.272 1.00 67.20 174 LYS G N 1
ATOM 12447 C CA . LYS G 1 175 ? 57.391 20.671 -6.228 1.00 67.13 174 LYS G CA 1
ATOM 12448 C C . LYS G 1 175 ? 57.855 20.914 -7.661 1.00 61.94 174 LYS G C 1
ATOM 12449 O O . LYS G 1 175 ? 57.595 20.102 -8.559 1.00 58.45 174 LYS G O 1
ATOM 12455 N N . ASN G 1 176 ? 58.550 22.030 -7.892 1.00 64.89 175 ASN G N 1
ATOM 12456 C CA . ASN G 1 176 ? 59.034 22.345 -9.231 1.00 64.66 175 ASN G CA 1
ATOM 12457 C C . ASN G 1 176 ? 60.126 21.380 -9.669 1.00 58.82 175 ASN G C 1
ATOM 12458 O O . ASN G 1 176 ? 60.218 21.052 -10.854 1.00 60.27 175 ASN G O 1
ATOM 12463 N N . TYR G 1 177 ? 60.958 20.918 -8.732 1.00 58.47 176 TYR G N 1
ATOM 12464 C CA . TYR G 1 177 ? 61.949 19.897 -9.048 1.00 57.21 176 TYR G CA 1
ATOM 12465 C C . TYR G 1 177 ? 61.273 18.601 -9.479 1.00 60.37 176 TYR G C 1
ATOM 12466 O O . TYR G 1 177 ? 61.687 17.969 -10.459 1.00 55.98 176 TYR G O 1
ATOM 12475 N N . ARG G 1 178 ? 60.215 18.200 -8.765 1.00 62.25 177 ARG G N 1
ATOM 12476 C CA . ARG G 1 178 ? 59.465 17.011 -9.164 1.00 58.48 177 ARG G CA 1
ATOM 12477 C C . ARG G 1 178 ? 58.857 17.188 -10.553 1.00 52.41 177 ARG G C 1
ATOM 12478 O O . ARG G 1 178 ? 58.961 16.300 -11.413 1.00 55.13 177 ARG G O 1
ATOM 12486 N N . LEU G 1 179 ? 58.258 18.354 -10.801 1.00 51.53 178 LEU G N 1
ATOM 12487 C CA . LEU G 1 179 ? 57.645 18.617 -12.098 1.00 56.40 178 LEU G CA 1
ATOM 12488 C C . LEU G 1 179 ? 58.674 18.591 -13.222 1.00 56.44 178 LEU G C 1
ATOM 12489 O O . LEU G 1 179 ? 58.417 18.033 -14.296 1.00 52.90 178 LEU G O 1
ATOM 12494 N N . GLY G 1 180 ? 59.852 19.173 -12.989 1.00 54.61 179 GLY G N 1
ATOM 12495 C CA . GLY G 1 180 ? 60.868 19.201 -14.022 1.00 52.50 179 GLY G CA 1
ATOM 12496 C C . GLY G 1 180 ? 61.484 17.841 -14.263 1.00 52.27 179 GLY G C 1
ATOM 12497 O O . GLY G 1 180 ? 61.868 17.520 -15.392 1.00 49.28 179 GLY G O 1
ATOM 12498 N N . MET G 1 181 ? 61.587 17.022 -13.216 1.00 52.86 180 MET G N 1
ATOM 12499 C CA . MET G 1 181 ? 62.033 15.652 -13.425 1.00 51.37 180 MET G CA 1
ATOM 12500 C C . MET G 1 181 ? 61.008 14.858 -14.216 1.00 48.92 180 MET G C 1
ATOM 12501 O O . MET G 1 181 ? 61.367 13.908 -14.920 1.00 47.67 180 MET G O 1
ATOM 12506 N N . LYS G 1 182 ? 59.733 15.233 -14.122 1.00 53.19 181 LYS G N 1
ATOM 12507 C CA . LYS G 1 182 ? 58.725 14.591 -14.955 1.00 50.37 181 LYS G CA 1
ATOM 12508 C C . LYS G 1 182 ? 58.712 15.130 -16.380 1.00 49.33 181 LYS G C 1
ATOM 12509 O O . LYS G 1 182 ? 58.033 14.551 -17.235 1.00 43.82 181 LYS G O 1
ATOM 12515 N N . SER G 1 183 ? 59.445 16.211 -16.651 1.00 52.55 182 SER G N 1
ATOM 12516 C CA . SER G 1 183 ? 59.478 16.828 -17.969 1.00 49.44 182 SER G CA 1
ATOM 12517 C C . SER G 1 183 ? 60.332 16.030 -18.943 1.00 45.08 182 SER G C 1
ATOM 12518 O O . SER G 1 183 ? 61.249 15.301 -18.563 1.00 49.03 182 SER G O 1
ATOM 12521 N N . PHE G 1 184 ? 60.026 16.204 -20.228 1.00 49.88 183 PHE G N 1
ATOM 12522 C CA . PHE G 1 184 ? 60.770 15.518 -21.277 1.00 52.31 183 PHE G CA 1
ATOM 12523 C C . PHE G 1 184 ? 62.220 15.974 -21.311 1.00 48.19 183 PHE G C 1
ATOM 12524 O O . PHE G 1 184 ? 63.122 15.177 -21.582 1.00 47.74 183 PHE G O 1
ATOM 12532 N N . PHE G 1 185 ? 62.465 17.252 -21.028 1.00 55.58 184 PHE G N 1
ATOM 12533 C CA . PHE G 1 185 ? 63.801 17.802 -21.208 1.00 56.45 184 PHE G CA 1
ATOM 12534 C C . PHE G 1 185 ? 64.793 17.334 -20.156 1.00 50.03 184 PHE G C 1
ATOM 12535 O O . PHE G 1 185 ? 66.000 17.523 -20.343 1.00 51.35 184 PHE G O 1
ATOM 12543 N N . SER G 1 186 ? 64.330 16.723 -19.070 1.00 49.44 185 SER G N 1
ATOM 12544 C CA . SER G 1 186 ? 65.259 16.086 -18.150 1.00 51.93 185 SER G CA 1
ATOM 12545 C C . SER G 1 186 ? 65.655 14.687 -18.606 1.00 48.66 185 SER G C 1
ATOM 12546 O O . SER G 1 186 ? 66.553 14.090 -18.003 1.00 48.83 185 SER G O 1
ATOM 12549 N N . TRP G 1 187 ? 64.997 14.150 -19.639 1.00 50.41 186 TRP G N 1
ATOM 12550 C CA . TRP G 1 187 ? 65.399 12.862 -20.201 1.00 52.93 186 TRP G CA 1
ATOM 12551 C C . TRP G 1 187 ? 66.813 12.910 -20.773 1.00 56.09 186 TRP G C 1
ATOM 12552 O O . TRP G 1 187 ? 67.515 11.892 -20.780 1.00 53.01 186 TRP G O 1
ATOM 12563 N N . PHE G 1 188 ? 67.248 14.077 -21.260 1.00 58.26 187 PHE G N 1
ATOM 12564 C CA . PHE G 1 188 ? 68.591 14.200 -21.819 1.00 57.95 187 PHE G CA 1
ATOM 12565 C C . PHE G 1 188 ? 69.681 14.095 -20.762 1.00 53.90 187 PHE G C 1
ATOM 12566 O O . PHE G 1 188 ? 70.836 13.836 -21.111 1.00 59.67 187 PHE G O 1
ATOM 12574 N N . ASN G 1 189 ? 69.348 14.292 -19.491 1.00 53.48 188 ASN G N 1
ATOM 12575 C CA . ASN G 1 189 ? 70.299 14.129 -18.401 1.00 57.39 188 ASN G CA 1
ATOM 12576 C C . ASN G 1 189 ? 70.268 12.720 -17.828 1.00 56.94 188 ASN G C 1
ATOM 12577 O O . ASN G 1 189 ? 70.906 12.460 -16.803 1.00 56.76 188 ASN G O 1
ATOM 12582 N N . TRP G 1 190 ? 69.530 11.814 -18.467 1.00 56.66 189 TRP G N 1
ATOM 12583 C CA . TRP G 1 190 ? 69.394 10.445 -17.994 1.00 59.95 189 TRP G CA 1
ATOM 12584 C C . TRP G 1 190 ? 70.649 9.644 -18.309 1.00 62.19 189 TRP G C 1
ATOM 12585 O O . TRP G 1 190 ? 71.150 9.676 -19.438 1.00 62.02 189 TRP G O 1
ATOM 12596 N N . THR G 1 191 ? 71.156 8.926 -17.306 1.00 65.60 190 THR G N 1
ATOM 12597 C CA . THR G 1 191 ? 72.310 8.051 -17.470 1.00 67.37 190 THR G CA 1
ATOM 12598 C C . THR G 1 191 ? 72.011 6.579 -17.228 1.00 68.77 190 THR G C 1
ATOM 12599 O O . THR G 1 191 ? 72.658 5.728 -17.841 1.00 67.36 190 THR G O 1
ATOM 12603 N N . GLY G 1 192 ? 71.056 6.254 -16.360 1.00 65.22 191 GLY G N 1
ATOM 12604 C CA . GLY G 1 192 ? 70.758 4.873 -16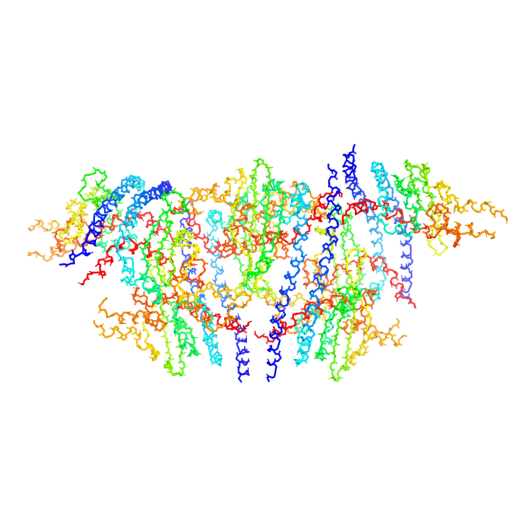.058 1.00 67.65 191 GLY G CA 1
ATOM 12605 C C . GLY G 1 192 ? 71.551 4.274 -14.918 1.00 72.21 191 GLY G C 1
ATOM 12606 O O . GLY G 1 192 ? 71.307 3.114 -14.563 1.00 72.26 191 GLY G O 1
ATOM 12607 N N . GLU G 1 193 ? 72.493 5.017 -14.335 1.00 79.22 192 GLU G N 1
ATOM 12608 C CA . GLU G 1 193 ? 73.301 4.516 -13.230 1.00 82.26 192 GLU G CA 1
ATOM 12609 C C . GLU G 1 193 ? 72.981 5.200 -11.905 1.00 78.61 192 GLU G C 1
ATOM 12610 O O . GLU G 1 193 ? 73.713 5.011 -10.929 1.00 82.75 192 GLU G O 1
ATOM 12616 N N . LYS G 1 194 ? 71.914 5.992 -11.847 1.00 73.66 193 LYS G N 1
ATOM 12617 C CA . LYS G 1 194 ? 71.417 6.577 -10.602 1.00 76.95 193 LYS G CA 1
ATOM 12618 C C . LYS G 1 194 ? 69.902 6.405 -10.554 1.00 76.77 193 LYS G C 1
ATOM 12619 O O . LYS G 1 194 ? 69.143 7.372 -10.695 1.00 76.73 193 LYS G O 1
ATOM 12625 N N . PRO G 1 195 ? 69.428 5.177 -10.346 1.00 78.89 194 PRO G N 1
ATOM 12626 C CA . PRO G 1 195 ? 67.982 4.922 -10.384 1.00 81.00 194 PRO G CA 1
ATOM 12627 C C . PRO G 1 195 ? 67.232 5.625 -9.263 1.00 80.27 194 PRO G C 1
ATOM 12628 O O . PRO G 1 195 ? 67.758 5.848 -8.170 1.00 83.24 194 PRO G O 1
ATOM 12632 N N . GLY G 1 196 ? 65.975 5.971 -9.554 1.00 76.62 195 GLY G N 1
ATOM 12633 C CA . GLY G 1 196 ? 65.125 6.685 -8.623 1.00 78.75 195 GLY G CA 1
ATOM 12634 C C . GLY G 1 196 ? 65.422 8.161 -8.487 1.00 76.20 195 GLY G C 1
ATOM 12635 O O . GLY G 1 196 ? 64.588 8.901 -7.950 1.00 72.21 195 GLY G O 1
ATOM 12636 N N . LYS G 1 197 ? 66.592 8.611 -8.938 1.00 76.14 196 LYS G N 1
ATOM 12637 C CA . LYS G 1 197 ? 66.970 10.017 -8.919 1.00 81.07 196 LYS G CA 1
ATOM 12638 C C . LYS G 1 197 ? 67.053 10.607 -10.323 1.00 72.63 196 LYS G C 1
ATOM 12639 O O . LYS G 1 197 ? 67.461 11.764 -10.479 1.00 68.54 196 LYS G O 1
ATOM 12645 N N . GLU G 1 198 ? 66.667 9.847 -11.342 1.00 66.57 197 GLU G N 1
ATOM 12646 C CA . GLU G 1 198 ? 66.760 10.253 -12.738 1.00 64.52 197 GLU G CA 1
ATOM 12647 C C . GLU G 1 198 ? 65.377 10.237 -13.384 1.00 59.85 197 GLU G C 1
ATOM 12648 O O . GLU G 1 198 ? 64.372 9.899 -12.754 1.00 58.82 197 GLU G O 1
ATOM 12654 N N . PHE G 1 199 ? 65.342 10.631 -14.656 1.00 58.87 198 PHE G N 1
ATOM 12655 C CA . PHE G 1 199 ? 64.112 10.579 -15.435 1.00 56.05 198 PHE G CA 1
ATOM 12656 C C . PHE G 1 199 ? 63.563 9.159 -15.445 1.00 60.67 198 PHE G C 1
ATOM 12657 O O . PHE G 1 199 ? 64.309 8.187 -15.593 1.00 63.98 198 PHE G O 1
ATOM 12665 N N . ARG G 1 200 ? 62.252 9.039 -15.271 1.00 57.72 199 ARG G N 1
ATOM 12666 C CA . ARG G 1 200 ? 61.631 7.734 -15.095 1.00 61.38 199 ARG G CA 1
ATOM 12667 C C . ARG G 1 200 ? 61.557 6.991 -16.427 1.00 60.17 199 ARG G C 1
ATOM 12668 O O . ARG G 1 200 ? 61.096 7.542 -17.434 1.00 55.42 199 ARG G O 1
ATOM 12676 N N . ASN G 1 201 ? 62.014 5.736 -16.418 1.00 61.03 200 ASN G N 1
ATOM 12677 C CA . ASN G 1 201 ? 61.942 4.836 -17.570 1.00 62.16 200 ASN G CA 1
ATOM 12678 C C . ASN G 1 201 ? 62.593 5.456 -18.805 1.00 59.49 200 ASN G C 1
ATOM 12679 O O . ASN G 1 201 ? 62.036 5.453 -19.906 1.00 57.29 200 ASN G O 1
ATOM 12684 N N . GLY G 1 202 ? 63.801 5.986 -18.616 1.00 57.43 201 GLY G N 1
ATOM 12685 C CA . GLY G 1 202 ? 64.504 6.590 -19.734 1.00 56.75 201 GLY G CA 1
ATOM 12686 C C . GLY G 1 202 ? 64.897 5.583 -20.796 1.00 59.81 201 GLY G C 1
ATOM 12687 O O . GLY G 1 202 ? 64.873 5.889 -21.992 1.00 57.34 201 GLY G O 1
ATOM 12688 N N . GLU G 1 203 ? 65.267 4.367 -20.379 1.00 59.31 202 GLU G N 1
ATOM 12689 C CA . GLU G 1 203 ? 65.646 3.339 -21.345 1.00 58.87 202 GLU G CA 1
ATOM 12690 C C . GLU G 1 203 ? 64.457 2.911 -22.205 1.00 61.60 202 GLU G C 1
ATOM 12691 O O . GLU G 1 203 ? 64.607 2.671 -23.412 1.00 56.98 202 GLU G O 1
ATOM 12697 N N . ASP G 1 204 ? 63.263 2.824 -21.605 1.00 60.17 203 ASP G N 1
ATOM 12698 C CA . ASP G 1 204 ? 62.074 2.466 -22.373 1.00 59.73 203 ASP G CA 1
ATOM 12699 C C . ASP G 1 204 ? 61.740 3.541 -23.401 1.00 60.73 203 ASP G C 1
ATOM 12700 O O . ASP G 1 204 ? 61.386 3.227 -24.544 1.00 58.80 203 ASP G O 1
ATOM 12705 N N . LEU G 1 205 ? 61.857 4.815 -23.018 1.00 58.06 204 LEU G N 1
ATOM 12706 C CA . LEU G 1 205 ? 61.646 5.894 -23.978 1.00 52.67 204 LEU G CA 1
ATOM 12707 C C . LEU G 1 205 ? 62.709 5.874 -25.067 1.00 53.40 204 LEU G C 1
ATOM 12708 O O . LEU G 1 205 ? 62.418 6.177 -26.230 1.00 54.86 204 LEU G O 1
ATOM 12713 N N . ALA G 1 206 ? 63.949 5.535 -24.711 1.00 54.85 205 ALA G N 1
ATOM 12714 C CA . ALA G 1 206 ? 65.001 5.430 -25.716 1.00 58.41 205 ALA G CA 1
ATOM 12715 C C . ALA G 1 206 ? 64.662 4.363 -26.750 1.00 59.71 205 ALA G C 1
ATOM 12716 O O . ALA G 1 206 ? 64.759 4.599 -27.962 1.00 54.41 205 ALA G O 1
ATOM 12718 N N . THR G 1 207 ? 64.238 3.185 -26.284 1.00 60.43 206 THR G N 1
ATOM 12719 C CA . THR G 1 207 ? 63.862 2.118 -27.208 1.00 57.01 206 THR G CA 1
ATOM 12720 C C . THR G 1 207 ? 62.637 2.504 -28.029 1.00 58.68 206 THR G C 1
ATOM 12721 O O . THR G 1 207 ? 62.533 2.142 -29.207 1.00 61.46 206 THR G O 1
ATOM 12725 N N . LEU G 1 208 ? 61.695 3.233 -27.424 1.00 57.87 207 LEU G N 1
ATOM 12726 C CA . LEU G 1 208 ? 60.520 3.682 -28.166 1.00 57.55 207 LEU G CA 1
ATOM 12727 C C . LEU G 1 208 ? 60.900 4.645 -29.282 1.00 59.22 207 LEU G C 1
ATOM 12728 O O . LEU G 1 208 ? 60.385 4.543 -30.402 1.00 63.86 207 LEU G O 1
ATOM 12733 N N . LEU G 1 209 ? 61.802 5.587 -28.998 1.00 61.05 208 LEU G N 1
ATOM 12734 C CA . LEU G 1 209 ? 62.215 6.543 -30.020 1.00 57.64 208 LEU G CA 1
ATOM 12735 C C . LEU G 1 209 ? 63.096 5.899 -31.077 1.00 59.72 208 LEU G C 1
ATOM 12736 O O . LEU G 1 209 ? 63.141 6.376 -32.215 1.00 62.56 208 LEU G O 1
ATOM 12741 N N . SER G 1 210 ? 63.807 4.830 -30.730 1.00 62.42 209 SER G N 1
ATOM 12742 C CA . SER G 1 210 ? 64.749 4.250 -31.675 1.00 62.66 209 SER G CA 1
ATOM 12743 C C . SER G 1 210 ? 64.158 3.124 -32.513 1.00 63.46 209 SER G C 1
ATOM 12744 O O . SER G 1 210 ? 64.629 2.892 -33.632 1.00 65.70 209 SER G O 1
ATOM 12747 N N . GLU G 1 211 ? 63.134 2.424 -32.020 1.00 63.12 210 GLU G N 1
ATOM 12748 C CA . GLU G 1 211 ? 62.710 1.179 -32.644 1.00 71.38 210 GLU G CA 1
ATOM 12749 C C . GLU G 1 211 ? 61.244 1.131 -33.056 1.00 74.12 210 GLU G C 1
ATOM 12750 O O . GLU G 1 211 ? 60.875 0.238 -33.827 1.00 73.50 210 GLU G O 1
ATOM 12756 N N . ASP G 1 212 ? 60.398 2.044 -32.578 1.00 76.19 211 ASP G N 1
ATOM 12757 C CA . ASP G 1 212 ? 58.988 2.039 -32.956 1.00 77.19 211 ASP G CA 1
ATOM 12758 C C . ASP G 1 212 ? 58.597 3.281 -33.745 1.00 71.07 211 ASP G C 1
ATOM 12759 O O . ASP G 1 212 ? 58.099 3.159 -34.868 1.00 72.90 211 ASP G O 1
ATOM 12764 N N . LEU G 1 213 ? 58.801 4.475 -33.188 1.00 69.81 212 LEU G N 1
ATOM 12765 C CA . LEU G 1 213 ? 58.405 5.699 -33.877 1.00 70.49 212 LEU G CA 1
ATOM 12766 C C . LEU G 1 213 ? 59.319 6.004 -35.054 1.00 74.91 212 LEU G C 1
ATOM 12767 O O . LEU G 1 213 ? 58.850 6.353 -36.144 1.00 76.20 212 LEU G O 1
ATOM 12772 N N . TYR G 1 214 ? 60.631 5.885 -34.847 1.00 74.86 213 TYR G N 1
ATOM 12773 C CA . TYR G 1 214 ? 61.589 6.274 -35.877 1.00 75.04 213 TYR G CA 1
ATOM 12774 C C . TYR G 1 214 ? 61.463 5.397 -37.115 1.00 74.11 213 TYR G C 1
ATOM 12775 O O . TYR G 1 214 ? 61.450 5.901 -38.244 1.00 73.78 213 TYR G O 1
ATOM 12784 N N . LEU G 1 215 ? 61.347 4.084 -36.922 1.00 75.13 214 LEU G N 1
ATOM 12785 C CA . LEU G 1 215 ? 61.305 3.165 -38.055 1.00 77.66 214 LEU G CA 1
ATOM 12786 C C . LEU G 1 215 ? 59.985 3.267 -38.813 1.00 80.13 214 LEU G C 1
ATOM 12787 O O . LEU G 1 215 ? 59.966 3.213 -40.049 1.00 76.78 214 LEU G O 1
ATOM 12792 N N . ASN G 1 216 ? 58.873 3.423 -38.091 1.00 81.02 215 ASN G N 1
ATOM 12793 C CA . ASN G 1 216 ? 57.539 3.438 -38.677 1.00 78.96 215 ASN G CA 1
ATOM 12794 C C . ASN G 1 216 ? 56.955 4.844 -38.753 1.00 74.05 215 ASN G C 1
ATOM 12795 O O . ASN G 1 216 ? 55.732 5.009 -38.719 1.00 77.75 215 ASN G O 1
ATOM 12800 N N . ALA G 1 217 ? 57.810 5.862 -38.873 1.00 76.06 216 ALA G N 1
ATOM 12801 C CA . ALA G 1 217 ? 57.331 7.240 -38.825 1.00 78.28 216 ALA G CA 1
ATOM 12802 C C . ALA G 1 217 ? 56.382 7.548 -39.976 1.00 82.67 216 ALA G C 1
ATOM 12803 O O . ALA G 1 217 ? 55.391 8.261 -39.792 1.00 83.00 216 ALA G O 1
ATOM 12805 N N . LEU G 1 218 ? 56.674 7.031 -41.173 1.00 85.70 217 LEU G N 1
ATOM 12806 C CA . LEU G 1 218 ? 55.823 7.313 -42.328 1.00 86.83 217 LEU G CA 1
ATOM 12807 C C . LEU G 1 218 ? 54.409 6.782 -42.118 1.00 84.48 217 LEU G C 1
ATOM 12808 O O . LEU G 1 218 ? 53.426 7.460 -42.449 1.00 87.46 217 LEU G O 1
ATOM 12813 N N . LYS G 1 219 ? 54.287 5.572 -41.569 1.00 85.28 218 LYS G N 1
ATOM 12814 C CA . LYS G 1 219 ? 52.970 4.980 -41.358 1.00 89.67 218 LYS G CA 1
ATOM 12815 C C . LYS G 1 219 ? 52.160 5.794 -40.356 1.00 84.08 218 LYS G C 1
ATOM 12816 O O . LYS G 1 219 ? 50.981 6.096 -40.586 1.00 82.05 218 LYS G O 1
ATOM 12822 N N . TYR G 1 220 ? 52.792 6.181 -39.245 1.00 79.50 219 TYR G N 1
ATOM 12823 C CA . TYR G 1 220 ? 52.104 6.976 -38.236 1.00 78.68 219 TYR G CA 1
ATOM 12824 C C . TYR G 1 220 ? 51.734 8.349 -38.786 1.00 78.88 219 TYR G C 1
ATOM 12825 O O . TYR G 1 220 ? 50.661 8.883 -38.477 1.00 82.04 219 TYR G O 1
ATOM 12834 N N . TYR G 1 221 ? 52.601 8.918 -39.626 1.00 80.89 220 TYR G N 1
ATOM 12835 C CA . TYR G 1 221 ? 52.317 10.202 -40.259 1.00 82.36 220 TYR G CA 1
ATOM 12836 C C . TYR G 1 221 ? 51.074 10.123 -41.131 1.00 84.28 220 TYR G C 1
ATOM 12837 O O . TYR G 1 221 ? 50.176 10.968 -41.033 1.00 87.75 220 TYR G O 1
ATOM 12846 N N . ILE G 1 222 ? 51.007 9.113 -41.999 1.00 84.80 221 ILE G N 1
ATOM 12847 C CA . ILE G 1 222 ? 49.846 8.971 -42.874 1.00 79.66 221 ILE G CA 1
ATOM 12848 C C . ILE G 1 222 ? 48.584 8.715 -42.055 1.00 87.77 221 ILE G C 1
ATOM 12849 O O . ILE G 1 222 ? 47.508 9.237 -42.371 1.00 92.78 221 ILE G O 1
ATOM 12854 N N . ILE G 1 223 ? 48.694 7.919 -40.986 1.00 88.45 222 ILE G N 1
ATOM 12855 C CA . ILE G 1 223 ? 47.534 7.663 -40.129 1.00 88.18 222 ILE G CA 1
ATOM 12856 C C . ILE G 1 223 ? 47.031 8.952 -39.483 1.00 87.58 222 ILE G C 1
ATOM 12857 O O . ILE G 1 223 ? 45.820 9.179 -39.378 1.00 92.90 222 ILE G O 1
ATOM 12862 N N . ALA G 1 224 ? 47.947 9.818 -39.048 1.00 84.98 223 ALA G N 1
ATOM 12863 C CA . ALA G 1 224 ? 47.546 11.037 -38.351 1.00 89.13 223 ALA G CA 1
ATOM 12864 C C . ALA G 1 224 ? 46.787 12.024 -39.233 1.00 91.12 223 ALA G C 1
ATOM 12865 O O . ALA G 1 224 ? 46.152 12.938 -38.698 1.00 93.09 223 ALA G O 1
ATOM 12867 N N . LEU G 1 225 ? 46.839 11.873 -40.558 1.00 90.29 224 LEU G N 1
ATOM 12868 C CA . LEU G 1 225 ? 46.189 12.799 -41.482 1.00 92.06 224 LEU G CA 1
ATOM 12869 C C . LEU G 1 225 ? 45.118 12.138 -42.348 1.00 91.50 224 LEU G C 1
ATOM 12870 O O . LEU G 1 225 ? 44.896 12.558 -43.485 1.00 94.48 224 LEU G O 1
ATOM 12875 N N . SER G 1 226 ? 44.433 11.118 -41.840 1.00 97.37 225 SER G N 1
ATOM 12876 C CA . SER G 1 226 ? 43.393 10.456 -42.621 1.00 100.20 225 SER G CA 1
ATOM 12877 C C . SER G 1 226 ? 42.069 10.474 -41.871 1.00 106.93 225 SER G C 1
ATOM 12878 O O . SER G 1 226 ? 41.966 9.872 -40.787 1.00 104.97 225 SER G O 1
ATOM 12881 N N . PRO G 1 227 ? 41.033 11.145 -42.397 1.00 102.94 226 PRO G N 1
ATOM 12882 C CA . PRO G 1 227 ? 39.693 11.178 -41.803 1.00 98.24 226 PRO G CA 1
ATOM 12883 C C . PRO G 1 227 ? 38.873 9.934 -42.140 1.00 96.89 226 PRO G C 1
ATOM 12884 O O . PRO G 1 227 ? 39.398 8.823 -42.058 1.00 93.73 226 PRO G O 1
ATOM 12888 N N . GLY H 1 8 ? 52.833 24.333 -51.726 1.00 117.62 7 GLY H N 1
ATOM 12889 C CA . GLY H 1 8 ? 52.600 23.033 -51.124 1.00 120.76 7 GLY H CA 1
ATOM 12890 C C . GLY H 1 8 ? 52.651 21.895 -52.124 1.00 125.03 7 GLY H C 1
ATOM 12891 O O . GLY H 1 8 ? 52.260 20.767 -51.818 1.00 121.67 7 GLY H O 1
ATOM 12892 N N . LYS H 1 9 ? 53.135 22.197 -53.332 1.00 128.03 8 LYS H N 1
ATOM 12893 C CA . LYS H 1 9 ? 53.247 21.182 -54.373 1.00 129.60 8 LYS H CA 1
ATOM 12894 C C . LYS H 1 9 ? 54.359 20.186 -54.077 1.00 129.36 8 LYS H C 1
ATOM 12895 O O . LYS H 1 9 ? 54.360 19.082 -54.634 1.00 126.33 8 LYS H O 1
ATOM 12901 N N . ARG H 1 10 ? 55.291 20.555 -53.199 1.00 125.65 9 ARG H N 1
ATOM 12902 C CA . ARG H 1 10 ? 56.393 19.688 -52.799 1.00 126.70 9 ARG H CA 1
ATOM 12903 C C . ARG H 1 10 ? 55.947 18.475 -51.994 1.00 122.04 9 ARG H C 1
ATOM 12904 O O . ARG H 1 10 ? 56.688 17.488 -51.937 1.00 121.06 9 ARG H O 1
ATOM 12912 N N . LEU H 1 11 ? 54.792 18.544 -51.328 1.00 118.34 10 LEU H N 1
ATOM 12913 C CA . LEU H 1 11 ? 54.333 17.411 -50.529 1.00 118.68 10 LEU H CA 1
ATOM 12914 C C . LEU H 1 11 ? 54.156 16.151 -51.371 1.00 120.17 10 LEU H C 1
ATOM 12915 O O . LEU H 1 11 ? 54.560 15.058 -50.953 1.00 117.57 10 LEU H O 1
ATOM 12920 N N . GLN H 1 12 ? 53.562 16.276 -52.561 1.00 118.40 11 GLN H N 1
ATOM 12921 C CA . GLN H 1 12 ? 53.378 15.095 -53.402 1.00 119.84 11 GLN H CA 1
ATOM 12922 C C . GLN H 1 12 ? 54.717 14.526 -53.862 1.00 119.58 11 GLN H C 1
ATOM 12923 O O . GLN H 1 12 ? 54.898 13.300 -53.906 1.00 119.07 11 GLN H O 1
ATOM 12929 N N . LEU H 1 13 ? 55.664 15.401 -54.208 1.00 120.18 12 LEU H N 1
ATOM 12930 C CA . LEU H 1 13 ? 56.994 14.941 -54.595 1.00 120.83 12 LEU H CA 1
ATOM 12931 C C . LEU H 1 13 ? 57.666 14.196 -53.453 1.00 115.29 12 LEU H C 1
ATOM 12932 O O . LEU H 1 13 ? 58.255 13.128 -53.659 1.00 113.27 12 LEU H O 1
ATOM 12937 N N . SER H 1 14 ? 57.576 14.744 -52.239 1.00 114.37 13 SER H N 1
ATOM 12938 C CA . SER H 1 14 ? 58.172 14.094 -51.077 1.00 113.58 13 SER H CA 1
ATOM 12939 C C . SER H 1 14 ? 57.533 12.736 -50.815 1.00 111.39 13 SER H C 1
ATOM 12940 O O . SER H 1 14 ? 58.229 11.773 -50.477 1.00 108.78 13 SER H O 1
ATOM 12943 N N . LEU H 1 15 ? 56.211 12.634 -50.980 1.00 114.49 14 LEU H N 1
ATOM 12944 C CA . LEU H 1 15 ? 55.542 11.356 -50.745 1.00 112.04 14 LEU H CA 1
ATOM 12945 C C . LEU H 1 15 ? 55.932 10.313 -51.790 1.00 110.76 14 LEU H C 1
ATOM 12946 O O . LEU H 1 15 ? 56.096 9.132 -51.460 1.00 108.07 14 LEU H O 1
ATOM 12951 N N . ASP H 1 16 ? 56.074 10.720 -53.057 1.00 115.97 15 ASP H N 1
ATOM 12952 C CA . ASP H 1 16 ? 56.543 9.778 -54.076 1.00 116.40 15 ASP H CA 1
ATOM 12953 C C . ASP H 1 16 ? 57.975 9.328 -53.798 1.00 108.37 15 ASP H C 1
ATOM 12954 O O . ASP H 1 16 ? 58.307 8.139 -53.944 1.00 104.83 15 ASP H O 1
ATOM 12959 N N . LYS H 1 17 ? 58.834 10.267 -53.383 1.00 108.70 16 LYS H N 1
ATOM 12960 C CA . LYS H 1 17 ? 60.189 9.908 -52.982 1.00 108.08 16 LYS H CA 1
ATOM 12961 C C . LYS H 1 17 ? 60.167 8.903 -51.842 1.00 105.04 16 LYS H C 1
ATOM 12962 O O . LYS H 1 17 ? 60.931 7.934 -51.842 1.00 102.70 16 LYS H O 1
ATOM 12968 N N . LEU H 1 18 ? 59.289 9.122 -50.862 1.00 105.27 17 LEU H N 1
ATOM 12969 C CA . LEU H 1 18 ? 59.197 8.231 -49.713 1.00 100.68 17 LEU H CA 1
ATOM 12970 C C . LEU H 1 18 ? 58.688 6.852 -50.109 1.00 101.82 17 LEU H C 1
ATOM 12971 O O . LEU H 1 18 ? 59.133 5.844 -49.556 1.00 102.63 17 LEU H O 1
ATOM 12976 N N . GLY H 1 19 ? 57.744 6.786 -51.050 1.00 101.40 18 GLY H N 1
ATOM 12977 C CA . GLY H 1 19 ? 57.269 5.487 -51.505 1.00 102.46 18 GLY H CA 1
ATOM 12978 C C . GLY H 1 19 ? 58.349 4.689 -52.208 1.00 100.03 18 GLY H C 1
ATOM 12979 O O . GLY H 1 19 ? 58.551 3.498 -51.931 1.00 99.15 18 GLY H O 1
ATOM 12980 N N . ASP H 1 20 ? 59.073 5.340 -53.122 1.00 103.68 19 ASP H N 1
ATOM 12981 C CA . ASP H 1 20 ? 60.194 4.663 -53.767 1.00 104.73 19 ASP H CA 1
ATOM 12982 C C . ASP H 1 20 ? 61.261 4.276 -52.748 1.00 105.40 19 ASP H C 1
ATOM 12983 O O . ASP H 1 20 ? 61.849 3.188 -52.833 1.00 102.17 19 ASP H O 1
ATOM 12988 N N . TRP H 1 21 ? 61.518 5.151 -51.770 1.00 103.79 20 TRP H N 1
ATOM 12989 C CA . TRP H 1 21 ? 62.482 4.838 -50.723 1.00 101.15 20 TRP H CA 1
ATOM 12990 C C . TRP H 1 21 ? 62.053 3.619 -49.923 1.00 99.40 20 TRP H C 1
ATOM 12991 O O . TRP H 1 21 ? 62.881 2.767 -49.593 1.00 97.98 20 TRP H O 1
ATOM 13002 N N . GLU H 1 22 ? 60.767 3.528 -49.585 1.00 98.23 21 GLU H N 1
ATOM 13003 C CA . GLU H 1 22 ? 60.294 2.396 -48.799 1.00 98.64 21 GLU H CA 1
ATOM 13004 C C . GLU H 1 22 ? 60.401 1.100 -49.585 1.00 97.86 21 GLU H C 1
ATOM 13005 O O . GLU H 1 22 ? 60.770 0.060 -49.029 1.00 96.06 21 GLU H O 1
ATOM 13011 N N . LYS H 1 23 ? 60.086 1.139 -50.880 1.00 99.74 22 LYS H N 1
ATOM 13012 C CA . LYS H 1 23 ? 60.230 -0.064 -51.696 1.00 99.81 22 LYS H CA 1
ATOM 13013 C C . LYS H 1 23 ? 61.695 -0.493 -51.798 1.00 96.82 22 LYS H C 1
ATOM 13014 O O . LYS H 1 23 ? 62.024 -1.682 -51.642 1.00 97.42 22 LYS H O 1
ATOM 13020 N N . GLU H 1 24 ? 62.598 0.461 -52.040 1.00 95.41 23 GLU H N 1
ATOM 13021 C CA . GLU H 1 24 ? 64.015 0.110 -52.084 1.00 97.42 23 GLU H CA 1
ATOM 13022 C C . GLU H 1 24 ? 64.491 -0.418 -50.731 1.00 94.64 23 GLU H C 1
ATOM 13023 O O . GLU H 1 24 ? 65.311 -1.340 -50.669 1.00 91.75 23 GLU H O 1
ATOM 13029 N N . MET H 1 25 ? 63.989 0.160 -49.635 1.00 93.43 24 MET H N 1
ATOM 13030 C CA . MET H 1 25 ? 64.361 -0.305 -48.302 1.00 90.28 24 MET H CA 1
ATOM 13031 C C . MET H 1 25 ? 63.874 -1.725 -48.061 1.00 88.30 24 MET H C 1
ATOM 13032 O O . MET H 1 25 ? 64.557 -2.518 -47.406 1.00 86.01 24 MET H O 1
ATOM 13037 N N . SER H 1 26 ? 62.672 -2.050 -48.541 1.00 89.78 25 SER H N 1
ATOM 13038 C CA . SER H 1 26 ? 62.191 -3.424 -48.454 1.00 85.58 25 SER H CA 1
ATOM 13039 C C . SER H 1 26 ? 63.125 -4.363 -49.204 1.00 86.36 25 SER H C 1
ATOM 13040 O O . SER H 1 26 ? 63.443 -5.459 -48.720 1.00 87.91 25 SER H O 1
ATOM 13043 N N . GLN H 1 27 ? 63.591 -3.939 -50.384 1.00 89.26 26 GLN H N 1
ATOM 13044 C CA . GLN H 1 27 ? 64.567 -4.748 -51.114 1.00 91.81 26 GLN H CA 1
ATOM 13045 C C . GLN H 1 27 ? 65.842 -4.938 -50.295 1.00 80.92 26 GLN H C 1
ATOM 13046 O O . GLN H 1 27 ? 66.390 -6.046 -50.224 1.00 78.59 26 GLN H O 1
ATOM 13052 N N . VAL H 1 28 ? 66.316 -3.865 -49.656 1.00 82.11 27 VAL H N 1
ATOM 13053 C CA . VAL H 1 28 ? 67.549 -3.925 -48.872 1.00 81.91 27 VAL H CA 1
ATOM 13054 C C . VAL H 1 28 ? 67.387 -4.866 -47.682 1.00 79.56 27 VAL H C 1
ATOM 13055 O O . VAL H 1 28 ? 68.283 -5.663 -47.370 1.00 82.81 27 VAL H O 1
ATOM 13059 N N . GLU H 1 29 ? 66.250 -4.772 -46.989 1.00 80.42 28 GLU H N 1
ATOM 13060 C CA . GLU H 1 29 ? 66.001 -5.627 -45.833 1.00 77.34 28 GLU H CA 1
ATOM 13061 C C . GLU H 1 29 ? 65.910 -7.090 -46.242 1.00 76.16 28 GLU H C 1
ATOM 13062 O O . GLU H 1 29 ? 66.446 -7.970 -45.553 1.00 80.24 28 GLU H O 1
ATOM 13068 N N . ARG H 1 30 ? 65.247 -7.373 -47.368 1.00 76.32 29 ARG H N 1
ATOM 13069 C CA . ARG H 1 30 ? 65.211 -8.744 -47.870 1.00 80.14 29 ARG H CA 1
ATOM 13070 C C . ARG H 1 30 ? 66.617 -9.244 -48.182 1.00 84.18 29 ARG H C 1
ATOM 13071 O O . ARG H 1 30 ? 66.960 -10.394 -47.877 1.00 81.28 29 ARG H O 1
ATOM 13079 N N . GLU H 1 31 ? 67.442 -8.392 -48.798 1.00 85.63 30 GLU H N 1
ATOM 13080 C CA . GLU H 1 31 ? 68.813 -8.783 -49.115 1.00 85.62 30 GLU H CA 1
ATOM 13081 C C . GLU H 1 31 ? 69.596 -9.124 -47.853 1.00 86.36 30 GLU H C 1
ATOM 13082 O O . GLU H 1 31 ? 70.295 -10.145 -47.801 1.00 86.45 30 GLU H O 1
ATOM 13088 N N . ALA H 1 32 ? 69.474 -8.290 -46.819 1.00 83.50 31 ALA H N 1
ATOM 13089 C CA . ALA H 1 32 ? 70.203 -8.542 -45.579 1.00 80.33 31 ALA H CA 1
ATOM 13090 C C . ALA H 1 32 ? 69.729 -9.826 -44.909 1.00 78.39 31 ALA H C 1
ATOM 13091 O O . ALA H 1 32 ? 70.541 -10.607 -44.392 1.00 79.56 31 ALA H O 1
ATOM 13093 N N . GLU H 1 33 ? 68.416 -10.065 -44.906 1.00 78.79 32 GLU H N 1
ATOM 13094 C CA . GLU H 1 33 ? 67.900 -11.280 -44.282 1.00 84.06 32 GLU H CA 1
ATOM 13095 C C . GLU H 1 33 ? 68.346 -12.529 -45.039 1.00 84.38 32 GLU H C 1
ATOM 13096 O O . GLU H 1 33 ? 68.688 -13.546 -44.421 1.00 80.66 32 GLU H O 1
ATOM 13102 N N . ILE H 1 34 ? 68.355 -12.471 -46.374 1.00 85.48 33 ILE H N 1
ATOM 13103 C CA . ILE H 1 34 ? 68.829 -13.609 -47.161 1.00 85.64 33 ILE H CA 1
ATOM 13104 C C . ILE H 1 34 ? 70.313 -13.852 -46.908 1.00 83.84 33 ILE H C 1
ATOM 13105 O O . ILE H 1 34 ? 70.766 -15.002 -46.832 1.00 79.51 33 ILE H O 1
ATOM 13110 N N . TYR H 1 35 ? 71.094 -12.774 -46.782 1.00 83.66 34 TYR H N 1
ATOM 13111 C CA . TYR H 1 35 ? 72.502 -12.919 -46.428 1.00 83.55 34 TYR H CA 1
ATOM 13112 C C . TYR H 1 35 ? 72.657 -13.630 -45.088 1.00 84.10 34 TYR H C 1
ATOM 13113 O O . TYR H 1 35 ? 73.492 -14.537 -44.947 1.00 83.08 34 TYR H O 1
ATOM 13122 N N . ARG H 1 36 ? 71.851 -13.236 -44.096 1.00 84.58 35 ARG H N 1
ATOM 13123 C CA . ARG H 1 36 ? 71.916 -13.879 -42.785 1.00 79.70 35 ARG H CA 1
ATOM 13124 C C . ARG H 1 36 ? 71.578 -15.363 -42.884 1.00 76.83 35 ARG H C 1
ATOM 13125 O O . ARG H 1 36 ? 72.255 -16.207 -42.281 1.00 77.14 35 ARG H O 1
ATOM 13133 N N . ILE H 1 37 ? 70.538 -15.698 -43.652 1.00 77.26 36 ILE H N 1
ATOM 13134 C CA . ILE H 1 37 ? 70.130 -17.095 -43.790 1.00 75.61 36 ILE H CA 1
ATOM 13135 C C . ILE H 1 37 ? 71.229 -17.918 -44.452 1.00 80.99 36 ILE H C 1
ATOM 13136 O O . ILE H 1 37 ? 71.536 -19.038 -44.016 1.00 77.87 36 ILE H O 1
ATOM 13141 N N . LYS H 1 38 ? 71.835 -17.381 -45.520 1.00 87.50 37 LYS H N 1
ATOM 13142 C CA . LYS H 1 38 ? 72.893 -18.107 -46.222 1.00 83.78 37 LYS H CA 1
ATOM 13143 C C . LYS H 1 38 ? 74.112 -18.311 -45.334 1.00 75.78 37 LYS H C 1
ATOM 13144 O O . LYS H 1 38 ? 74.748 -19.369 -45.375 1.00 76.31 37 LYS H O 1
ATOM 13150 N N . LYS H 1 39 ? 74.462 -17.307 -44.528 1.00 77.77 38 LYS H N 1
ATOM 13151 C CA . LYS H 1 39 ? 75.621 -17.460 -43.655 1.00 82.36 38 LYS H CA 1
ATOM 13152 C C . LYS H 1 39 ? 75.338 -18.364 -42.458 1.00 81.86 38 LYS H C 1
ATOM 13153 O O . LYS H 1 39 ? 76.282 -18.919 -41.885 1.00 81.22 38 LYS H O 1
ATOM 13159 N N . THR H 1 40 ? 74.072 -18.520 -42.061 1.00 82.20 39 THR H N 1
ATOM 13160 C CA . THR H 1 40 ? 73.745 -19.304 -40.875 1.00 78.83 39 THR H CA 1
ATOM 13161 C C . THR H 1 40 ? 73.349 -20.751 -41.159 1.00 77.30 39 THR H C 1
ATOM 13162 O O . THR H 1 40 ? 73.481 -21.591 -40.262 1.00 77.18 39 THR H O 1
ATOM 13166 N N . GLN H 1 41 ? 72.864 -21.069 -42.362 1.00 76.92 40 GLN H N 1
ATOM 13167 C CA . GLN H 1 41 ? 72.427 -22.439 -42.643 1.00 79.25 40 GLN H CA 1
ATOM 13168 C C . GLN H 1 41 ? 73.528 -23.489 -42.481 1.00 82.60 40 GLN H C 1
ATOM 13169 O O . GLN H 1 41 ? 73.266 -24.531 -41.849 1.00 79.54 40 GLN H O 1
ATOM 13175 N N . PRO H 1 42 ? 74.745 -23.310 -43.016 1.00 86.82 41 PRO H N 1
ATOM 13176 C CA . PRO H 1 42 ? 75.779 -24.337 -42.798 1.00 82.93 41 PRO H CA 1
ATOM 13177 C C . PRO H 1 42 ? 76.105 -24.560 -41.333 1.00 82.65 41 PRO H C 1
ATOM 13178 O O . PRO H 1 42 ? 76.443 -25.687 -40.947 1.00 84.78 41 PRO H O 1
ATOM 13182 N N . MET H 1 43 ? 76.013 -23.520 -40.502 1.00 80.40 42 MET H N 1
ATOM 13183 C CA . MET H 1 43 ? 76.254 -23.696 -39.075 1.00 81.13 42 MET H CA 1
ATOM 13184 C C . MET H 1 43 ? 75.236 -24.651 -38.462 1.00 79.69 42 MET H C 1
ATOM 13185 O O . MET H 1 43 ? 75.591 -25.508 -37.644 1.00 81.10 42 MET H O 1
ATOM 13190 N N . TYR H 1 44 ? 73.962 -24.533 -38.854 1.00 79.97 43 TYR H N 1
ATOM 13191 C CA . TYR H 1 44 ? 72.953 -25.448 -38.327 1.00 78.64 43 TYR H CA 1
ATOM 13192 C C . TYR H 1 44 ? 73.082 -26.843 -38.928 1.00 79.83 43 TYR H C 1
ATOM 13193 O O . TYR H 1 44 ? 72.725 -27.827 -38.274 1.00 80.86 43 TYR H O 1
ATOM 13202 N N . ALA H 1 45 ? 73.608 -26.962 -40.150 1.00 83.56 44 ALA H N 1
ATOM 13203 C CA . ALA H 1 45 ? 73.944 -28.294 -40.653 1.00 84.84 44 ALA H CA 1
ATOM 13204 C C . ALA H 1 45 ? 75.037 -28.940 -39.800 1.00 86.62 44 ALA H C 1
ATOM 13205 O O . ALA H 1 45 ? 74.959 -30.131 -39.453 1.00 87.60 44 ALA H O 1
ATOM 13207 N N . LYS H 1 46 ? 76.063 -28.159 -39.450 1.00 82.42 45 LYS H N 1
ATOM 13208 C CA . LYS H 1 46 ? 77.111 -28.649 -38.561 1.00 85.27 45 LYS H CA 1
ATOM 13209 C C . LYS H 1 46 ? 76.537 -29.050 -37.207 1.00 85.87 45 LYS H C 1
ATOM 13210 O O . LYS H 1 46 ? 76.913 -30.084 -36.639 1.00 85.62 45 LYS H O 1
ATOM 13216 N N . ARG H 1 47 ? 75.621 -28.239 -36.676 1.00 86.20 46 ARG H N 1
ATOM 13217 C CA . ARG H 1 47 ? 75.005 -28.570 -35.396 1.00 84.31 46 ARG H CA 1
ATOM 13218 C C . ARG H 1 47 ? 74.165 -29.837 -35.508 1.00 82.20 46 ARG H C 1
ATOM 13219 O O . ARG H 1 47 ? 74.083 -30.610 -34.553 1.00 82.66 46 ARG H O 1
ATOM 13227 N N . ARG H 1 48 ? 73.512 -30.053 -36.653 1.00 79.42 47 ARG H N 1
ATOM 13228 C CA . ARG H 1 48 ? 72.789 -31.304 -36.876 1.00 80.37 47 ARG H CA 1
ATOM 13229 C C . ARG H 1 48 ? 73.733 -32.496 -36.798 1.00 82.22 47 ARG H C 1
ATOM 13230 O O . ARG H 1 48 ? 73.440 -33.506 -36.136 1.00 79.28 47 ARG H O 1
ATOM 13238 N N . SER H 1 49 ? 74.885 -32.384 -37.463 1.00 88.10 48 SER H N 1
ATOM 13239 C CA . SER H 1 49 ? 75.863 -33.467 -37.431 1.00 87.55 48 SER H CA 1
ATOM 13240 C C . SER H 1 49 ? 76.365 -33.716 -36.012 1.00 89.14 48 SER H C 1
ATOM 13241 O O . SER H 1 49 ? 76.584 -34.868 -35.618 1.00 87.73 48 SER H O 1
ATOM 13244 N N . ILE H 1 50 ? 76.560 -32.646 -35.233 1.00 87.64 49 ILE H N 1
ATOM 13245 C CA . ILE H 1 50 ? 77.019 -32.801 -33.851 1.00 84.49 49 ILE H CA 1
ATOM 13246 C C . ILE H 1 50 ? 75.931 -33.419 -32.977 1.00 87.69 49 ILE H C 1
ATOM 13247 O O . ILE H 1 50 ? 76.202 -34.306 -32.159 1.00 85.69 49 ILE H O 1
ATOM 13252 N N . LEU H 1 51 ? 74.686 -32.961 -33.133 1.00 90.74 50 LEU H N 1
ATOM 13253 C CA . LEU H 1 51 ? 73.596 -33.399 -32.268 1.00 85.32 50 LEU H CA 1
ATOM 13254 C C . LEU H 1 51 ? 73.208 -34.843 -32.536 1.00 86.86 50 LEU H C 1
ATOM 13255 O O . LEU H 1 51 ? 72.697 -35.521 -31.636 1.00 84.97 50 LEU H O 1
ATOM 13260 N N . LYS H 1 52 ? 73.427 -35.331 -33.760 1.00 90.37 51 LYS H N 1
ATOM 13261 C CA . LYS H 1 52 ? 73.195 -36.749 -34.005 1.00 91.79 51 LYS H CA 1
ATOM 13262 C C . LYS H 1 52 ? 74.071 -37.631 -33.123 1.00 88.73 51 LYS H C 1
ATOM 13263 O O . LYS H 1 52 ? 73.727 -38.795 -32.892 1.00 89.10 51 LYS H O 1
ATOM 13269 N N . GLU H 1 53 ? 75.198 -37.106 -32.632 1.00 91.30 52 GLU H N 1
ATOM 13270 C CA . GLU H 1 53 ? 76.053 -37.872 -31.727 1.00 93.95 52 GLU H CA 1
ATOM 13271 C C . GLU H 1 53 ? 75.433 -38.024 -30.340 1.00 92.96 52 GLU H C 1
ATOM 13272 O O . GLU H 1 53 ? 75.551 -39.086 -29.718 1.00 88.08 52 GLU H O 1
ATOM 13278 N N . ILE H 1 54 ? 74.765 -36.987 -29.847 1.00 93.08 53 ILE H N 1
ATOM 13279 C CA . ILE H 1 54 ? 74.238 -36.996 -28.480 1.00 89.44 53 ILE H CA 1
ATOM 13280 C C . ILE H 1 54 ? 72.990 -37.871 -28.438 1.00 89.84 53 ILE H C 1
ATOM 13281 O O . ILE H 1 54 ? 72.085 -37.687 -29.267 1.00 90.30 53 ILE H O 1
ATOM 13286 N N . PRO H 1 55 ? 72.907 -38.826 -27.509 1.00 90.71 54 PRO H N 1
ATOM 13287 C CA . PRO H 1 55 ? 71.775 -39.761 -27.498 1.00 93.43 54 PRO H CA 1
ATOM 13288 C C . PRO H 1 55 ? 70.525 -39.127 -26.904 1.00 90.23 54 PRO H C 1
ATOM 13289 O O . PRO H 1 55 ? 70.574 -38.489 -25.849 1.00 89.01 54 PRO H O 1
ATOM 13293 N N . LYS H 1 56 ? 69.402 -39.312 -27.601 1.00 87.16 55 LYS H N 1
ATOM 13294 C CA . LYS H 1 56 ? 68.090 -38.850 -27.149 1.00 90.14 55 LYS H CA 1
ATOM 13295 C C . LYS H 1 56 ? 68.077 -37.350 -26.871 1.00 82.41 55 LYS H C 1
ATOM 13296 O O . LYS H 1 56 ? 67.363 -36.883 -25.982 1.00 80.03 55 LYS H O 1
ATOM 13302 N N . PHE H 1 57 ? 68.865 -36.583 -27.627 1.00 80.84 56 PHE H N 1
ATOM 13303 C CA . PHE H 1 57 ? 68.895 -35.138 -27.430 1.00 83.37 56 PHE H CA 1
ATOM 13304 C C . PHE H 1 57 ? 67.539 -34.522 -27.739 1.00 76.63 56 PHE H C 1
ATOM 13305 O O . PHE H 1 57 ? 66.970 -33.780 -26.924 1.00 73.73 56 PHE H O 1
ATOM 13313 N N . TRP H 1 58 ? 66.993 -34.842 -28.913 1.00 82.60 57 TRP H N 1
ATOM 13314 C CA . TRP H 1 58 ? 65.751 -34.214 -29.337 1.00 83.21 57 TRP H CA 1
ATOM 13315 C C . TRP H 1 58 ? 64.577 -34.655 -28.481 1.00 78.00 57 TRP H C 1
ATOM 13316 O O . TRP H 1 58 ? 63.680 -33.849 -28.210 1.00 73.32 57 TRP H O 1
ATOM 13327 N N . TYR H 1 59 ? 64.576 -35.906 -28.016 1.00 78.09 58 TYR H N 1
ATOM 13328 C CA . TYR H 1 59 ? 63.512 -36.327 -27.115 1.00 78.36 58 TYR H CA 1
ATOM 13329 C C . TYR H 1 59 ? 63.522 -35.506 -25.832 1.00 76.76 58 TYR H C 1
ATOM 13330 O O . TYR H 1 59 ? 62.466 -35.072 -25.363 1.00 78.54 58 TYR H O 1
ATOM 13339 N N . ILE H 1 60 ? 64.702 -35.276 -25.255 1.00 75.74 59 ILE H N 1
ATOM 13340 C CA . ILE H 1 60 ? 64.788 -34.488 -24.027 1.00 74.32 59 ILE H CA 1
ATOM 13341 C C . ILE H 1 60 ? 64.326 -33.058 -24.278 1.00 72.78 59 ILE H C 1
ATOM 13342 O O . ILE H 1 60 ? 63.524 -32.496 -23.514 1.00 73.27 59 ILE H O 1
ATOM 13347 N N . VAL H 1 61 ? 64.803 -32.459 -25.375 1.00 75.48 60 VAL H N 1
ATOM 13348 C CA . VAL H 1 61 ? 64.444 -31.075 -25.675 1.00 77.71 60 VAL H CA 1
ATOM 13349 C C . VAL H 1 61 ? 62.937 -30.940 -25.851 1.00 80.03 60 VAL H C 1
ATOM 13350 O O . VAL H 1 61 ? 62.319 -29.998 -25.338 1.00 78.75 60 VAL H O 1
ATOM 13354 N N . LEU H 1 62 ? 62.317 -31.884 -26.564 1.00 77.67 61 LEU H N 1
ATOM 13355 C CA . LEU H 1 62 ? 60.883 -31.791 -26.814 1.00 73.51 61 LEU H CA 1
ATOM 13356 C C . LEU H 1 62 ? 60.073 -32.085 -25.556 1.00 73.05 61 LEU H C 1
ATOM 13357 O O . LEU H 1 62 ? 59.089 -31.393 -25.270 1.00 75.71 61 LEU H O 1
ATOM 13362 N N . ALA H 1 63 ? 60.477 -33.094 -24.780 1.00 73.88 62 ALA H N 1
ATOM 13363 C CA . ALA H 1 63 ? 59.696 -33.496 -23.616 1.00 77.29 62 ALA H CA 1
ATOM 13364 C C . ALA H 1 63 ? 59.728 -32.450 -22.510 1.00 80.53 62 ALA H C 1
ATOM 13365 O O . ALA H 1 63 ? 58.734 -32.290 -21.791 1.00 79.72 62 ALA H O 1
ATOM 13367 N N . GLU H 1 64 ? 60.848 -31.738 -22.338 1.00 83.11 63 GLU H N 1
ATOM 13368 C CA . GLU H 1 64 ? 60.882 -30.750 -21.262 1.00 81.60 63 GLU H CA 1
ATOM 13369 C C . GLU H 1 64 ? 59.976 -29.559 -21.568 1.00 78.48 63 GLU H C 1
ATOM 13370 O O . GLU H 1 64 ? 59.385 -28.981 -20.649 1.00 84.19 63 GLU H O 1
ATOM 13376 N N . ASN H 1 65 ? 59.844 -29.191 -22.839 1.00 80.09 64 ASN H N 1
ATOM 13377 C CA . ASN H 1 65 ? 59.092 -27.997 -23.209 1.00 82.53 64 ASN H CA 1
ATOM 13378 C C . ASN H 1 65 ? 57.591 -28.234 -23.070 1.00 77.34 64 ASN H C 1
ATOM 13379 O O . ASN H 1 65 ? 57.066 -29.251 -23.534 1.00 72.43 64 ASN H O 1
ATOM 13384 N N . ASP H 1 66 ? 56.899 -27.287 -22.424 1.00 80.87 65 ASP H N 1
ATOM 13385 C CA . ASP H 1 66 ? 55.453 -27.397 -22.240 1.00 84.25 65 ASP H CA 1
ATOM 13386 C C . ASP H 1 66 ? 54.670 -26.910 -23.454 1.00 77.06 65 ASP H C 1
ATOM 13387 O O . ASP H 1 66 ? 53.605 -27.469 -23.762 1.00 75.80 65 ASP H O 1
ATOM 13392 N N . ASP H 1 67 ? 55.173 -25.888 -24.153 1.00 73.70 66 ASP H N 1
ATOM 13393 C CA . ASP H 1 67 ? 54.477 -25.404 -25.340 1.00 69.07 66 ASP H CA 1
ATOM 13394 C C . ASP H 1 67 ? 54.273 -26.529 -26.344 1.00 61.16 66 ASP H C 1
ATOM 13395 O O . ASP H 1 67 ? 53.178 -26.687 -26.892 1.00 62.56 66 ASP H O 1
ATOM 13400 N N . PHE H 1 68 ? 55.303 -27.347 -26.566 1.00 64.00 67 PHE H N 1
ATOM 13401 C CA . PHE H 1 68 ? 55.178 -28.457 -27.505 1.00 63.72 67 PHE H CA 1
ATOM 13402 C C . PHE H 1 68 ? 54.198 -29.503 -26.994 1.00 63.42 67 PHE H C 1
ATOM 13403 O O . PHE H 1 68 ? 53.389 -30.034 -27.763 1.00 65.20 67 PHE H O 1
ATOM 13411 N N . ALA H 1 69 ? 54.260 -29.822 -25.701 1.00 66.78 68 ALA H N 1
ATOM 13412 C CA . ALA H 1 69 ? 53.346 -30.812 -25.147 1.00 70.19 68 ALA H CA 1
ATOM 13413 C C . ALA H 1 69 ? 51.896 -30.361 -25.245 1.00 65.08 68 ALA H C 1
ATOM 13414 O O . ALA H 1 69 ? 50.991 -31.203 -25.210 1.00 63.86 68 ALA H O 1
ATOM 13416 N N . ASP H 1 70 ? 51.656 -29.052 -25.359 1.00 66.86 69 ASP H N 1
ATOM 13417 C CA . ASP H 1 70 ? 50.292 -28.570 -25.552 1.00 66.09 69 ASP H CA 1
ATOM 13418 C C . ASP H 1 70 ? 49.711 -29.041 -26.887 1.00 64.80 69 ASP H C 1
ATOM 13419 O O . ASP H 1 70 ? 48.503 -29.282 -26.988 1.00 57.37 69 ASP H O 1
ATOM 13424 N N . TYR H 1 71 ? 50.550 -29.167 -27.920 1.00 63.07 70 TYR H N 1
ATOM 13425 C CA . TYR H 1 71 ? 50.097 -29.470 -29.275 1.00 56.65 70 TYR H CA 1
ATOM 13426 C C . TYR H 1 71 ? 49.892 -30.961 -29.553 1.00 57.43 70 TYR H C 1
ATOM 13427 O O . TYR H 1 71 ? 49.325 -31.297 -30.598 1.00 57.96 70 TYR H O 1
ATOM 13436 N N . ILE H 1 72 ? 50.337 -31.864 -28.678 1.00 57.66 71 ILE H N 1
ATOM 13437 C CA . ILE H 1 72 ? 50.322 -33.289 -28.988 1.00 61.08 71 ILE H CA 1
ATOM 13438 C C . ILE H 1 72 ? 49.490 -34.052 -27.959 1.00 63.55 71 ILE H C 1
ATOM 13439 O O . ILE H 1 72 ? 49.229 -33.578 -26.850 1.00 61.89 71 ILE H O 1
ATOM 13444 N N . SER H 1 73 ? 49.077 -35.260 -28.347 1.00 60.54 72 SER H N 1
ATOM 13445 C CA . SER H 1 73 ? 48.409 -36.163 -27.424 1.00 59.66 72 SER H CA 1
ATOM 13446 C C . SER H 1 73 ? 49.418 -36.759 -26.444 1.00 71.28 72 SER H C 1
ATOM 13447 O O . SER H 1 73 ? 50.591 -36.941 -26.783 1.00 69.84 72 SER H O 1
ATOM 13450 N N . PRO H 1 74 ? 48.988 -37.061 -25.214 1.00 73.38 73 PRO H N 1
ATOM 13451 C CA . PRO H 1 74 ? 49.922 -37.669 -24.249 1.00 73.04 73 PRO H CA 1
ATOM 13452 C C . PRO H 1 74 ? 50.502 -39.000 -24.706 1.00 75.13 73 PRO H C 1
ATOM 13453 O O . PRO H 1 74 ? 51.671 -39.286 -24.416 1.00 77.82 73 PRO H O 1
ATOM 13457 N N . ASP H 1 75 ? 49.719 -39.835 -25.392 1.00 72.53 74 ASP H N 1
ATOM 13458 C CA . ASP H 1 75 ? 50.238 -41.117 -25.858 1.00 76.55 74 ASP H CA 1
ATOM 13459 C C . ASP H 1 75 ? 51.335 -40.979 -26.912 1.00 74.51 74 ASP H C 1
ATOM 13460 O O . ASP H 1 75 ? 52.135 -41.907 -27.071 1.00 75.96 74 ASP H O 1
ATOM 13465 N N . ASP H 1 76 ? 51.384 -39.863 -27.647 1.00 69.99 75 ASP H N 1
ATOM 13466 C CA . ASP H 1 76 ? 52.391 -39.712 -28.696 1.00 67.33 75 ASP H CA 1
ATOM 13467 C C . ASP H 1 76 ? 53.809 -39.598 -28.144 1.00 71.96 75 ASP H C 1
ATOM 13468 O O . ASP H 1 76 ? 54.759 -40.043 -28.799 1.00 71.07 75 ASP H O 1
ATOM 13473 N N . LEU H 1 77 ? 53.974 -38.997 -26.961 1.00 73.31 76 LEU H N 1
ATOM 13474 C CA . LEU H 1 77 ? 55.309 -38.708 -26.437 1.00 71.47 76 LEU H CA 1
ATOM 13475 C C . LEU H 1 77 ? 56.152 -39.967 -26.269 1.00 73.59 76 LEU H C 1
ATOM 13476 O O . LEU H 1 77 ? 57.373 -39.920 -26.454 1.00 72.26 76 LEU H O 1
ATOM 13481 N N . LYS H 1 78 ? 55.523 -41.087 -25.903 1.00 74.82 77 LYS H N 1
ATOM 13482 C CA . LYS H 1 78 ? 56.243 -42.345 -25.722 1.00 72.71 77 LYS H CA 1
ATOM 13483 C C . LYS H 1 78 ? 57.113 -42.675 -26.930 1.00 74.91 77 LYS H C 1
ATOM 13484 O O . LYS H 1 78 ? 58.241 -43.157 -26.783 1.00 79.45 77 LYS H O 1
ATOM 13490 N N . TYR H 1 79 ? 56.600 -42.427 -28.134 1.00 75.33 78 TYR H N 1
ATOM 13491 C CA . TYR H 1 79 ? 57.297 -42.769 -29.369 1.00 78.17 78 TYR H CA 1
ATOM 13492 C C . TYR H 1 79 ? 58.362 -41.750 -29.762 1.00 78.30 78 TYR H C 1
ATOM 13493 O O . TYR H 1 79 ? 59.283 -42.095 -30.508 1.00 81.64 78 TYR H O 1
ATOM 13502 N N . LEU H 1 80 ? 58.245 -40.505 -29.299 1.00 76.18 79 LEU H N 1
ATOM 13503 C CA . LEU H 1 80 ? 59.233 -39.476 -29.601 1.00 80.86 79 LEU H CA 1
ATOM 13504 C C . LEU H 1 80 ? 60.603 -39.736 -28.982 1.00 82.25 79 LEU H C 1
ATOM 13505 O O . LEU H 1 80 ? 61.550 -39.017 -29.320 1.00 82.20 79 LEU H O 1
ATOM 13510 N N . GLU H 1 81 ? 60.736 -40.723 -28.089 1.00 83.88 80 GLU H N 1
ATOM 13511 C CA . GLU H 1 81 ? 62.055 -41.067 -27.557 1.00 84.23 80 GLU H CA 1
ATOM 13512 C C . GLU H 1 81 ? 63.035 -41.416 -28.663 1.00 83.11 80 GLU H C 1
ATOM 13513 O O . GLU H 1 81 ? 64.250 -41.261 -28.489 1.00 83.34 80 GLU H O 1
ATOM 13519 N N . TYR H 1 82 ? 62.532 -41.876 -29.805 1.00 85.58 81 TYR H N 1
ATOM 13520 C CA . TYR H 1 82 ? 63.371 -42.423 -30.865 1.00 85.66 81 TYR H CA 1
ATOM 13521 C C . TYR H 1 82 ? 63.534 -41.437 -32.006 1.00 79.36 81 TYR H C 1
ATOM 13522 O O . TYR H 1 82 ? 63.569 -41.812 -33.180 1.00 78.14 81 TYR H O 1
ATOM 13531 N N . ILE H 1 83 ? 63.640 -40.158 -31.670 1.00 80.69 82 ILE H N 1
ATOM 13532 C CA . ILE H 1 83 ? 63.952 -39.115 -32.632 1.00 82.25 82 ILE H CA 1
ATOM 13533 C C . ILE H 1 83 ? 65.446 -38.863 -32.526 1.00 80.96 82 ILE H C 1
ATOM 13534 O O . ILE H 1 83 ? 65.950 -38.501 -31.455 1.00 81.91 82 ILE H O 1
ATOM 13539 N N . ASP H 1 84 ? 66.158 -39.063 -33.630 1.00 79.66 83 ASP H N 1
ATOM 13540 C CA . ASP H 1 84 ? 67.597 -38.860 -33.643 1.00 82.76 83 ASP H CA 1
ATOM 13541 C C . ASP H 1 84 ? 67.995 -37.549 -34.296 1.00 86.88 83 ASP H C 1
ATOM 13542 O O . ASP H 1 84 ? 69.126 -37.091 -34.095 1.00 84.66 83 ASP H O 1
ATOM 13547 N N . ASP H 1 85 ? 67.091 -36.923 -35.048 1.00 82.23 84 ASP H N 1
ATOM 13548 C CA . ASP H 1 85 ? 67.421 -35.663 -35.695 1.00 85.28 84 ASP H CA 1
ATOM 13549 C C . ASP H 1 85 ? 66.156 -34.895 -36.044 1.00 81.37 84 ASP H C 1
ATOM 13550 O O . ASP H 1 85 ? 65.206 -35.461 -36.601 1.00 77.36 84 ASP H O 1
ATOM 13555 N N . ILE H 1 86 ? 66.156 -33.612 -35.693 1.00 80.70 85 ILE H N 1
ATOM 13556 C CA . ILE H 1 86 ? 65.199 -32.628 -36.178 1.00 79.50 85 ILE H CA 1
ATOM 13557 C C . ILE H 1 86 ? 66.004 -31.502 -36.811 1.00 81.61 85 ILE H C 1
ATOM 13558 O O . ILE H 1 86 ? 66.907 -30.944 -36.178 1.00 77.76 85 ILE H O 1
ATOM 13563 N N . TYR H 1 87 ? 65.673 -31.170 -38.054 1.00 81.88 86 TYR H N 1
ATOM 13564 C CA . TYR H 1 87 ? 66.445 -30.217 -38.834 1.00 81.54 86 TYR H CA 1
ATOM 13565 C C . TYR H 1 87 ? 65.508 -29.252 -39.541 1.00 77.62 86 TYR H C 1
ATOM 13566 O O . TYR H 1 87 ? 64.409 -29.624 -39.955 1.00 77.14 86 TYR H O 1
ATOM 13575 N N . VAL H 1 88 ? 65.956 -28.008 -39.677 1.00 76.22 87 VAL H N 1
ATOM 13576 C CA . VAL H 1 88 ? 65.222 -26.974 -40.396 1.00 77.51 87 VAL H CA 1
ATOM 13577 C C . VAL H 1 88 ? 66.128 -26.447 -41.496 1.00 79.40 87 VAL H C 1
ATOM 13578 O O . VAL H 1 88 ? 67.252 -26.005 -41.225 1.00 81.55 87 VAL H O 1
ATOM 13582 N N . TYR H 1 89 ? 65.638 -26.483 -42.730 1.00 79.47 88 TYR H N 1
ATOM 13583 C CA . TYR H 1 89 ? 66.391 -26.059 -43.900 1.00 81.35 88 TYR H CA 1
ATOM 13584 C C . TYR H 1 89 ? 65.594 -24.999 -44.638 1.00 77.96 88 TYR H C 1
ATOM 13585 O O . TYR H 1 89 ? 64.419 -25.209 -44.947 1.00 80.96 88 TYR H O 1
ATOM 13594 N N . TYR H 1 90 ? 66.231 -23.873 -44.937 1.00 81.54 89 TYR H N 1
ATOM 13595 C CA . TYR H 1 90 ? 65.546 -22.825 -45.674 1.00 85.84 89 TYR H CA 1
ATOM 13596 C C . TYR H 1 90 ? 65.998 -22.893 -47.126 1.00 87.70 89 TYR H C 1
ATOM 13597 O O . TYR H 1 90 ? 67.149 -22.540 -47.423 1.00 91.12 89 TYR H O 1
ATOM 13606 N N . PRO H 1 91 ? 65.145 -23.328 -48.059 1.00 87.31 90 PRO H N 1
ATOM 13607 C CA . PRO H 1 91 ? 65.611 -23.578 -49.431 1.00 92.66 90 PRO H CA 1
ATOM 13608 C C . PRO H 1 91 ? 65.989 -22.324 -50.204 1.00 94.51 90 PRO H C 1
ATOM 13609 O O . PRO H 1 91 ? 66.413 -22.438 -51.359 1.00 97.89 90 PRO H O 1
ATOM 13613 N N . ILE H 1 92 ? 65.845 -21.136 -49.616 1.00 89.48 91 ILE H N 1
ATOM 13614 C CA . ILE H 1 92 ? 66.292 -19.923 -50.285 1.00 93.79 91 ILE H CA 1
ATOM 13615 C C . ILE H 1 92 ? 67.807 -19.874 -50.453 1.00 97.47 91 ILE H C 1
ATOM 13616 O O . ILE H 1 92 ? 68.306 -19.138 -51.311 1.00 99.38 91 ILE H O 1
ATOM 13621 N N . VAL H 1 93 ? 68.560 -20.653 -49.674 1.00 94.60 92 VAL H N 1
ATOM 13622 C CA . VAL H 1 93 ? 70.017 -20.599 -49.763 1.00 97.71 92 VAL H CA 1
ATOM 13623 C C . VAL H 1 93 ? 70.510 -21.082 -51.124 1.00 102.30 92 VAL H C 1
ATOM 13624 O O . VAL H 1 93 ? 71.369 -20.448 -51.748 1.00 104.28 92 VAL H O 1
ATOM 13628 N N . ASP H 1 94 ? 69.984 -22.208 -51.606 1.00 99.77 93 ASP H N 1
ATOM 13629 C CA . ASP H 1 94 ? 70.492 -22.762 -52.859 1.00 99.50 93 ASP H CA 1
ATOM 13630 C C . ASP H 1 94 ? 69.700 -22.326 -54.088 1.00 100.38 93 ASP H C 1
ATOM 13631 O O . ASP H 1 94 ? 70.228 -21.627 -54.958 1.00 105.97 93 ASP H O 1
ATOM 13636 N N . ASP H 1 95 ? 68.429 -22.710 -54.165 1.00 100.25 94 ASP H N 1
ATOM 13637 C CA . ASP H 1 95 ? 67.702 -22.486 -55.407 1.00 105.61 94 ASP H CA 1
ATOM 13638 C C . ASP H 1 95 ? 67.156 -21.070 -55.545 1.00 109.62 94 ASP H C 1
ATOM 13639 O O . ASP H 1 95 ? 66.749 -20.700 -56.654 1.00 111.40 94 ASP H O 1
ATOM 13644 N N . GLU H 1 96 ? 67.180 -20.272 -54.474 1.00 107.10 95 GLU H N 1
ATOM 13645 C CA . GLU H 1 96 ? 66.650 -18.901 -54.456 1.00 109.91 95 GLU H CA 1
ATOM 13646 C C . GLU H 1 96 ? 65.399 -18.764 -55.330 1.00 109.39 95 GLU H C 1
ATOM 13647 O O . GLU H 1 96 ? 65.251 -17.815 -56.108 1.00 109.33 95 GLU H O 1
ATOM 13653 N N . ALA H 1 97 ? 64.470 -19.713 -55.175 1.00 108.76 96 ALA H N 1
ATOM 13654 C CA . ALA H 1 97 ? 63.325 -19.801 -56.080 1.00 112.79 96 ALA H CA 1
ATOM 13655 C C . ALA H 1 97 ? 62.022 -19.247 -55.507 1.00 110.37 96 ALA H C 1
ATOM 13656 O O . ALA H 1 97 ? 61.427 -18.338 -56.093 1.00 106.29 96 ALA H O 1
ATOM 13658 N N . GLY H 1 98 ? 61.566 -19.761 -54.365 1.00 105.83 97 GLY H N 1
ATOM 13659 C CA . GLY H 1 98 ? 60.261 -19.338 -53.887 1.00 101.50 97 GLY H CA 1
ATOM 13660 C C . GLY H 1 98 ? 60.209 -18.139 -52.965 1.00 99.97 97 GLY H C 1
ATOM 13661 O O . GLY H 1 98 ? 60.601 -17.031 -53.347 1.00 100.03 97 GLY H O 1
ATOM 13662 N N . HIS H 1 99 ? 59.720 -18.344 -51.749 1.00 90.56 98 HIS H N 1
ATOM 13663 C CA . HIS H 1 99 ? 59.734 -17.309 -50.732 1.00 88.72 98 HIS H CA 1
ATOM 13664 C C . HIS H 1 99 ? 60.903 -17.578 -49.800 1.00 86.26 98 HIS H C 1
ATOM 13665 O O . HIS H 1 99 ? 61.207 -18.734 -49.491 1.00 86.55 98 HIS H O 1
ATOM 13672 N N . PHE H 1 100 ? 61.570 -16.510 -49.364 1.00 86.40 99 PHE H N 1
ATOM 13673 C CA . PHE H 1 100 ? 62.768 -16.703 -48.559 1.00 87.23 99 PHE H CA 1
ATOM 13674 C C . PHE H 1 100 ? 62.447 -17.221 -47.166 1.00 86.04 99 PHE H C 1
ATOM 13675 O O . PHE H 1 100 ? 63.344 -17.729 -46.486 1.00 86.63 99 PHE H O 1
ATOM 13683 N N . LYS H 1 101 ? 61.195 -17.114 -46.731 1.00 84.41 100 LYS H N 1
ATOM 13684 C CA . LYS H 1 101 ? 60.788 -17.637 -45.437 1.00 81.18 100 LYS H CA 1
ATOM 13685 C C . LYS H 1 101 ? 60.292 -19.073 -45.517 1.00 77.00 100 LYS H C 1
ATOM 13686 O O . LYS H 1 101 ? 59.994 -19.668 -44.476 1.00 77.90 100 LYS H O 1
ATOM 13692 N N . ASP H 1 102 ? 60.206 -19.642 -46.719 1.00 77.84 101 ASP H N 1
ATOM 13693 C CA . ASP H 1 102 ? 59.839 -21.044 -46.859 1.00 78.50 101 ASP H CA 1
ATOM 13694 C C . ASP H 1 102 ? 60.856 -21.912 -46.134 1.00 76.06 101 ASP H C 1
ATOM 13695 O O . ASP H 1 102 ? 62.052 -21.606 -46.115 1.00 79.62 101 ASP H O 1
ATOM 13700 N N . PHE H 1 103 ? 60.381 -22.989 -45.517 1.00 69.68 102 PHE H N 1
ATOM 13701 C CA . PHE H 1 103 ? 61.288 -23.822 -44.745 1.00 71.99 102 PHE H CA 1
ATOM 13702 C C . PHE H 1 103 ? 60.794 -25.258 -44.725 1.00 69.82 102 PHE H C 1
ATOM 13703 O O . PHE H 1 103 ? 59.593 -25.523 -44.786 1.00 71.01 102 PHE H O 1
ATOM 13711 N N . ASN H 1 104 ? 61.741 -26.182 -44.645 1.00 69.01 103 ASN H N 1
ATOM 13712 C CA . ASN H 1 104 ? 61.454 -27.606 -44.618 1.00 72.22 103 ASN H CA 1
ATOM 13713 C C . ASN H 1 104 ? 61.969 -28.167 -43.304 1.00 70.55 103 ASN H C 1
ATOM 13714 O O . ASN H 1 104 ? 63.109 -27.893 -42.912 1.00 71.90 103 ASN H O 1
ATOM 13719 N N . ILE H 1 105 ? 61.130 -28.937 -42.620 1.00 66.24 104 ILE H N 1
ATOM 13720 C CA . ILE H 1 105 ? 61.492 -29.565 -41.357 1.00 70.01 104 ILE H CA 1
ATOM 13721 C C . ILE H 1 105 ? 61.614 -31.067 -41.579 1.00 70.67 104 ILE H C 1
ATOM 13722 O O . ILE H 1 105 ? 60.695 -31.703 -42.109 1.00 67.95 104 ILE H O 1
ATOM 13727 N N . THR H 1 106 ? 62.758 -31.623 -41.188 1.00 72.33 105 THR H N 1
ATOM 13728 C CA . THR H 1 106 ? 63.055 -33.041 -41.341 1.00 76.10 105 THR H CA 1
ATOM 13729 C C . THR H 1 106 ? 63.164 -33.678 -39.961 1.00 76.99 105 THR H C 1
ATOM 13730 O O . THR H 1 106 ? 63.987 -33.257 -39.141 1.00 75.56 105 THR H O 1
ATOM 13734 N N . VAL H 1 107 ? 62.336 -34.691 -39.717 1.00 73.55 106 VAL H N 1
ATOM 13735 C CA . VAL H 1 107 ? 62.339 -35.467 -38.483 1.00 74.86 106 VAL H CA 1
ATOM 13736 C C . VAL H 1 107 ? 62.691 -36.903 -38.838 1.00 76.00 106 VAL H C 1
ATOM 13737 O O . VAL H 1 107 ? 62.058 -37.502 -39.713 1.00 76.13 106 VAL H O 1
ATOM 13741 N N . THR H 1 108 ? 63.697 -37.454 -38.170 1.00 76.87 107 THR H N 1
ATOM 13742 C CA . THR H 1 108 ? 64.130 -38.820 -38.433 1.00 74.72 107 THR H CA 1
ATOM 13743 C C . THR H 1 108 ? 63.877 -39.697 -37.212 1.00 69.16 107 THR H C 1
ATOM 13744 O O . THR H 1 108 ? 64.274 -39.349 -36.095 1.00 76.39 107 THR H O 1
ATOM 13748 N N . PHE H 1 109 ? 63.206 -40.824 -37.430 1.00 70.99 108 PHE H N 1
ATOM 13749 C CA . PHE H 1 109 ? 62.974 -41.830 -36.401 1.00 79.55 108 PHE H CA 1
ATOM 13750 C C . PHE H 1 109 ? 63.951 -42.978 -36.598 1.00 83.52 108 PHE H C 1
ATOM 13751 O O . PHE H 1 109 ? 64.041 -43.537 -37.699 1.00 79.66 108 PHE H O 1
ATOM 13759 N N . GLY H 1 110 ? 64.665 -43.339 -35.530 1.00 86.14 109 GLY H N 1
ATOM 13760 C CA . GLY H 1 110 ? 65.619 -44.421 -35.608 1.00 89.24 109 GLY H CA 1
ATOM 13761 C C . GLY H 1 110 ? 64.959 -45.777 -35.469 1.00 86.50 109 GLY H C 1
ATOM 13762 O O . GLY H 1 110 ? 63.745 -45.910 -35.317 1.00 84.16 109 GLY H O 1
ATOM 13763 N N . LYS H 1 111 ? 65.794 -46.811 -35.502 1.00 90.49 110 LYS H N 1
ATOM 13764 C CA . LYS H 1 111 ? 65.294 -48.179 -35.508 1.00 96.12 110 LYS H CA 1
ATOM 13765 C C . LYS H 1 111 ? 64.871 -48.570 -34.098 1.00 91.04 110 LYS H C 1
ATOM 13766 O O . LYS H 1 111 ? 65.662 -48.473 -33.153 1.00 86.66 110 LYS H O 1
ATOM 13772 N N . ASN H 1 112 ? 63.619 -48.988 -33.961 1.00 90.86 111 ASN H N 1
ATOM 13773 C CA . ASN H 1 112 ? 63.034 -49.305 -32.669 1.00 88.57 111 ASN H CA 1
ATOM 13774 C C . ASN H 1 112 ? 61.866 -50.250 -32.902 1.00 89.50 111 ASN H C 1
ATOM 13775 O O . ASN H 1 112 ? 61.349 -50.332 -34.023 1.00 91.14 111 ASN H O 1
ATOM 13780 N N . PRO H 1 113 ? 61.438 -50.989 -31.877 1.00 92.93 112 PRO H N 1
ATOM 13781 C CA . PRO H 1 113 ? 60.312 -51.915 -32.071 1.00 98.23 112 PRO H CA 1
ATOM 13782 C C . PRO H 1 113 ? 58.962 -51.227 -32.162 1.00 96.37 112 PRO H C 1
ATOM 13783 O O . PRO H 1 113 ? 57.997 -51.862 -32.606 1.00 93.28 112 PRO H O 1
ATOM 13787 N N . TYR H 1 114 ? 58.862 -49.957 -31.774 1.00 95.17 113 TYR H N 1
ATOM 13788 C CA . TYR H 1 114 ? 57.571 -49.297 -31.628 1.00 93.57 113 TYR H CA 1
ATOM 13789 C C . TYR H 1 114 ? 57.150 -48.506 -32.860 1.00 85.60 113 TYR H C 1
ATOM 13790 O O . TYR H 1 114 ? 55.971 -48.528 -33.225 1.00 84.74 113 TYR H O 1
ATOM 13799 N N . ILE H 1 115 ? 58.075 -47.815 -33.518 1.00 83.96 114 ILE H N 1
ATOM 13800 C CA . ILE H 1 115 ? 57.753 -47.117 -34.759 1.00 81.87 114 ILE H CA 1
ATOM 13801 C C . ILE H 1 115 ? 58.886 -47.353 -35.754 1.00 81.73 114 ILE H C 1
ATOM 13802 O O . ILE H 1 115 ? 60.065 -47.194 -35.404 1.00 81.59 114 ILE H O 1
ATOM 13807 N N . PRO H 1 116 ? 58.581 -47.746 -36.990 1.00 83.70 115 PRO H N 1
ATOM 13808 C CA . PRO H 1 116 ? 59.641 -48.099 -37.943 1.00 85.73 115 PRO H CA 1
ATOM 13809 C C . PRO H 1 116 ? 60.555 -46.930 -38.280 1.00 83.18 115 PRO H C 1
ATOM 13810 O O . PRO H 1 116 ? 60.135 -45.771 -38.331 1.00 77.09 115 PRO H O 1
ATOM 13814 N N . GLU H 1 117 ? 61.826 -47.265 -38.513 1.00 85.83 116 GLU H N 1
ATOM 13815 C CA . GLU H 1 117 ? 62.839 -46.283 -38.879 1.00 82.65 116 GLU H CA 1
ATOM 13816 C C . GLU H 1 117 ? 62.460 -45.561 -40.164 1.00 77.75 116 GLU H C 1
ATOM 13817 O O . GLU H 1 117 ? 62.060 -46.189 -41.148 1.00 77.62 116 GLU H O 1
ATOM 13823 N N . GLN H 1 118 ? 62.594 -44.236 -40.153 1.00 79.59 117 GLN H N 1
ATOM 13824 C CA . GLN H 1 118 ? 62.191 -43.435 -41.300 1.00 79.48 117 GLN H CA 1
ATOM 13825 C C . GLN H 1 118 ? 62.825 -42.054 -41.205 1.00 78.46 117 GLN H C 1
ATOM 13826 O O . GLN H 1 118 ? 63.363 -41.663 -40.169 1.00 77.77 117 GLN H O 1
ATOM 13832 N N . GLU H 1 119 ? 62.760 -41.324 -42.318 1.00 74.58 118 GLU H N 1
ATOM 13833 C CA . GLU H 1 119 ? 63.170 -39.926 -42.387 1.00 73.45 118 GLU H CA 1
ATOM 13834 C C . GLU H 1 119 ? 62.076 -39.167 -43.119 1.00 73.49 118 GLU H C 1
ATOM 13835 O O . GLU H 1 119 ? 61.829 -39.423 -44.302 1.00 75.59 118 GLU H O 1
ATOM 13841 N N . ILE H 1 120 ? 61.427 -38.235 -42.425 1.00 77.06 119 ILE H N 1
ATOM 13842 C CA . ILE H 1 120 ? 60.260 -37.522 -42.932 1.00 78.51 119 ILE H CA 1
ATOM 13843 C C . ILE H 1 120 ? 60.645 -36.066 -43.130 1.00 72.22 119 ILE H C 1
ATOM 13844 O O . ILE H 1 120 ? 61.058 -35.392 -42.180 1.00 68.39 119 ILE H O 1
ATOM 13849 N N . THR H 1 121 ? 60.489 -35.571 -44.352 1.00 71.71 120 THR H N 1
ATOM 13850 C CA . THR H 1 121 ? 60.759 -34.171 -44.660 1.00 77.54 120 THR H CA 1
ATOM 13851 C C . THR H 1 121 ? 59.450 -33.517 -45.079 1.00 72.25 120 THR H C 1
ATOM 13852 O O . THR H 1 121 ? 58.884 -33.863 -46.123 1.00 71.98 120 THR H O 1
ATOM 13856 N N . LYS H 1 122 ? 58.957 -32.591 -44.260 1.00 67.15 121 LYS H N 1
ATOM 13857 C CA . LYS H 1 122 ? 57.725 -31.871 -44.543 1.00 68.72 121 LYS H CA 1
ATOM 13858 C C . LYS H 1 122 ? 58.070 -30.430 -44.898 1.00 65.57 121 LYS H C 1
ATOM 13859 O O . LYS H 1 122 ? 58.801 -29.761 -44.158 1.00 63.49 121 LYS H O 1
ATOM 13865 N N . LYS H 1 123 ? 57.546 -29.954 -46.025 1.00 62.92 122 LYS H N 1
ATOM 13866 C CA . LYS H 1 123 ? 57.900 -28.646 -46.559 1.00 68.31 122 LYS H CA 1
ATOM 13867 C C . LYS H 1 123 ? 56.766 -27.662 -46.331 1.00 69.25 122 LYS H C 1
ATOM 13868 O O . LYS H 1 123 ? 55.602 -27.976 -46.602 1.00 66.72 122 LYS H O 1
ATOM 13874 N N . PHE H 1 124 ? 57.109 -26.476 -45.835 1.00 66.61 123 PHE H N 1
ATOM 13875 C CA . PHE H 1 124 ? 56.157 -25.415 -45.570 1.00 67.05 123 PHE H CA 1
ATOM 13876 C C . PHE H 1 124 ? 56.537 -24.204 -46.404 1.00 69.22 123 PHE H C 1
ATOM 13877 O O . PHE H 1 124 ? 57.716 -23.829 -46.480 1.00 72.17 123 PHE H O 1
ATOM 13885 N N . LYS H 1 125 ? 55.531 -23.595 -47.018 1.00 71.01 124 LYS H N 1
ATOM 13886 C CA . LYS H 1 125 ? 55.703 -22.418 -47.848 1.00 71.30 124 LYS H CA 1
ATOM 13887 C C . LYS H 1 125 ? 54.898 -21.265 -47.271 1.00 69.20 124 LYS H C 1
ATOM 13888 O O . LYS H 1 125 ? 53.894 -21.457 -46.575 1.00 71.85 124 LYS H O 1
ATOM 13894 N N . ILE H 1 126 ? 55.346 -20.058 -47.588 1.00 72.67 125 ILE H N 1
ATOM 13895 C CA . ILE H 1 126 ? 54.699 -18.835 -47.142 1.00 76.48 125 ILE H CA 1
ATOM 13896 C C . ILE H 1 126 ? 53.931 -18.252 -48.313 1.00 83.35 125 ILE H C 1
ATOM 13897 O O . ILE H 1 126 ? 54.488 -18.067 -49.403 1.00 84.07 125 ILE H O 1
ATOM 13902 N N . VAL H 1 127 ? 52.655 -17.961 -48.091 1.00 84.76 126 VAL H N 1
ATOM 13903 C CA . VAL H 1 127 ? 51.789 -17.369 -49.098 1.00 86.69 126 VAL H CA 1
ATOM 13904 C C . VAL H 1 127 ? 51.377 -16.006 -48.578 1.00 86.52 126 VAL H C 1
ATOM 13905 O O . VAL H 1 127 ? 50.943 -15.880 -47.428 1.00 88.18 126 VAL H O 1
ATOM 13909 N N . ILE H 1 128 ? 51.516 -14.986 -49.417 1.00 88.87 127 ILE H N 1
ATOM 13910 C CA . ILE H 1 128 ? 51.133 -13.643 -49.011 1.00 95.79 127 ILE H CA 1
ATOM 13911 C C . ILE H 1 128 ? 49.620 -13.565 -49.155 1.00 102.44 127 ILE H C 1
ATOM 13912 O O . ILE H 1 128 ? 49.086 -13.609 -50.265 1.00 103.42 127 ILE H O 1
ATOM 13917 N N . GLN H 1 129 ? 48.929 -13.478 -48.023 1.00 106.32 128 GLN H N 1
ATOM 13918 C CA . GLN H 1 129 ? 47.479 -13.375 -48.035 1.00 110.90 128 GLN H CA 1
ATOM 13919 C C . GLN H 1 129 ? 47.064 -12.066 -48.690 1.00 117.30 128 GLN H C 1
ATOM 13920 O O . GLN H 1 129 ? 47.748 -11.046 -48.562 1.00 116.07 128 GLN H O 1
ATOM 13926 N N . GLU H 1 130 ? 45.947 -12.104 -49.421 1.00 116.65 129 GLU H N 1
ATOM 13927 C CA . GLU H 1 130 ? 45.449 -10.894 -50.066 1.00 119.66 129 GLU H CA 1
ATOM 13928 C C . GLU H 1 130 ? 45.197 -9.780 -49.057 1.00 119.48 129 GLU H C 1
ATOM 13929 O O . GLU H 1 130 ? 45.220 -8.602 -49.429 1.00 117.93 129 GLU H O 1
ATOM 13935 N N . ASP H 1 131 ? 44.960 -10.125 -47.787 1.00 118.86 130 ASP H N 1
ATOM 13936 C CA . ASP H 1 131 ? 44.696 -9.153 -46.730 1.00 119.01 130 ASP H CA 1
ATOM 13937 C C . ASP H 1 131 ? 45.969 -8.652 -46.059 1.00 115.78 130 ASP H C 1
ATOM 13938 O O . ASP H 1 131 ? 45.940 -8.285 -44.878 1.00 115.80 130 ASP H O 1
ATOM 13943 N N . GLY H 1 132 ? 47.089 -8.629 -46.777 1.00 116.32 131 GLY H N 1
ATOM 13944 C CA . GLY H 1 132 ? 48.317 -8.055 -46.255 1.00 117.78 131 GLY H CA 1
ATOM 13945 C C . GLY H 1 132 ? 49.282 -9.051 -45.645 1.00 114.67 131 GLY H C 1
ATOM 13946 O O . GLY H 1 132 ? 50.483 -9.010 -45.926 1.00 113.17 131 GLY H O 1
ATOM 13947 N N . ASP H 1 133 ? 48.756 -9.975 -44.842 1.00 113.05 132 ASP H N 1
ATOM 13948 C CA . ASP H 1 133 ? 49.562 -10.782 -43.943 1.00 109.92 132 ASP H CA 1
ATOM 13949 C C . ASP H 1 133 ? 50.086 -12.036 -44.646 1.00 104.34 132 ASP H C 1
ATOM 13950 O O . ASP H 1 133 ? 49.815 -12.288 -45.822 1.00 102.62 132 ASP H O 1
ATOM 13955 N N . GLU H 1 134 ? 50.880 -12.817 -43.915 1.00 103.91 133 GLU H N 1
ATOM 13956 C CA . GLU H 1 134 ? 51.482 -14.045 -44.414 1.00 97.62 133 GLU H CA 1
ATOM 13957 C C . GLU H 1 134 ? 50.794 -15.254 -43.795 1.00 86.69 133 GLU H C 1
ATOM 13958 O O . GLU H 1 134 ? 50.386 -15.217 -42.629 1.00 84.63 133 GLU H O 1
ATOM 13964 N N . ARG H 1 135 ? 50.674 -16.326 -44.576 1.00 85.98 134 ARG H N 1
ATOM 13965 C CA . ARG H 1 135 ? 50.043 -17.554 -44.120 1.00 83.22 134 ARG H CA 1
ATOM 13966 C C . ARG H 1 135 ? 50.962 -18.721 -44.455 1.00 82.05 134 ARG H C 1
ATOM 13967 O O . ARG H 1 135 ? 51.593 -18.741 -45.517 1.00 81.56 134 ARG H O 1
ATOM 13975 N N . ILE H 1 136 ? 51.040 -19.686 -43.545 1.00 78.20 135 ILE H N 1
ATOM 13976 C CA . ILE H 1 136 ? 51.867 -20.875 -43.721 1.00 74.06 135 ILE H CA 1
ATOM 13977 C C . ILE H 1 136 ? 51.011 -22.000 -44.282 1.00 67.86 135 ILE H C 1
ATOM 13978 O O . ILE H 1 136 ? 49.919 -22.273 -43.769 1.00 69.50 135 ILE H O 1
ATOM 13983 N N . VAL H 1 137 ? 51.499 -22.652 -45.340 1.00 65.19 136 VAL H N 1
ATOM 13984 C CA . VAL H 1 137 ? 50.815 -23.800 -45.915 1.00 65.35 136 VAL H CA 1
ATOM 13985 C C . VAL H 1 137 ? 51.821 -24.922 -46.116 1.00 56.42 136 VAL H C 1
ATOM 13986 O O . VAL H 1 137 ? 53.034 -24.711 -46.087 1.00 60.90 136 VAL H O 1
ATOM 13990 N N . SER H 1 138 ? 51.299 -26.127 -46.334 1.00 58.52 137 SER H N 1
ATOM 13991 C CA . SER H 1 138 ? 52.149 -27.300 -46.494 1.00 65.53 137 SER H CA 1
ATOM 13992 C C . SER H 1 138 ? 51.448 -28.342 -47.354 1.00 64.66 137 SER H C 1
ATOM 13993 O O . SER H 1 138 ? 50.280 -28.198 -47.721 1.00 67.67 137 SER H O 1
ATOM 13996 N N . GLU H 1 139 ? 52.194 -29.393 -47.686 1.00 65.06 138 GLU H N 1
ATOM 13997 C CA . GLU H 1 139 ? 51.685 -30.551 -48.405 1.00 72.24 138 GLU H CA 1
ATOM 13998 C C . GLU H 1 139 ? 51.666 -31.754 -47.473 1.00 69.15 138 GLU H C 1
ATOM 13999 O O . GLU H 1 139 ? 52.552 -31.907 -46.626 1.00 65.38 138 GLU H O 1
ATOM 14005 N N . SER H 1 140 ? 50.648 -32.600 -47.623 1.00 71.42 139 SER H N 1
ATOM 14006 C CA . SER H 1 140 ? 50.564 -33.802 -46.804 1.00 69.63 139 SER H CA 1
ATOM 14007 C C . SER H 1 140 ? 51.753 -34.711 -47.086 1.00 70.25 139 SER H C 1
ATOM 14008 O O . SER H 1 140 ? 52.135 -34.922 -48.239 1.00 73.40 139 SER H O 1
ATOM 14011 N N . VAL H 1 141 ? 52.348 -35.240 -46.020 1.00 71.32 140 VAL H N 1
ATOM 14012 C CA . VAL H 1 141 ? 53.461 -36.177 -46.114 1.00 70.84 140 VAL H CA 1
ATOM 14013 C C . VAL H 1 141 ? 53.099 -37.441 -45.349 1.00 71.36 140 VAL H C 1
ATOM 14014 O O . VAL H 1 141 ? 52.662 -37.371 -44.195 1.00 70.41 140 VAL H O 1
ATOM 14018 N N . GLU H 1 142 ? 53.263 -38.590 -45.998 1.00 78.73 141 GLU H N 1
ATOM 14019 C CA . GLU H 1 142 ? 52.936 -39.859 -45.365 1.00 81.67 141 GLU H CA 1
ATOM 14020 C C . GLU H 1 142 ? 53.987 -40.240 -44.330 1.00 75.62 141 GLU H C 1
ATOM 14021 O O . GLU H 1 142 ? 55.182 -39.986 -44.506 1.00 71.35 141 GLU H O 1
ATOM 14027 N N . VAL H 1 143 ? 53.522 -40.829 -43.232 1.00 75.89 142 VAL H N 1
ATOM 14028 C CA . VAL H 1 143 ? 54.364 -41.237 -42.114 1.00 67.53 142 VAL H CA 1
ATOM 14029 C C . VAL H 1 143 ? 53.924 -42.625 -41.675 1.00 68.90 142 VAL H C 1
ATOM 14030 O O . VAL H 1 143 ? 52.724 -42.906 -41.585 1.00 69.99 142 VAL H O 1
ATOM 14034 N N . LYS H 1 144 ? 54.891 -43.496 -41.401 1.00 73.94 143 LYS H N 1
ATOM 14035 C CA . LYS H 1 144 ? 54.590 -44.820 -40.866 1.00 72.82 143 LYS H CA 1
ATOM 14036 C C . LYS H 1 144 ? 54.271 -44.670 -39.384 1.00 71.00 143 LYS H C 1
ATOM 14037 O O . LYS H 1 144 ? 55.167 -44.444 -38.564 1.00 72.69 143 LYS H O 1
ATOM 14043 N N . TRP H 1 145 ? 52.990 -44.779 -39.046 1.00 73.40 144 TRP H N 1
ATOM 14044 C CA . TRP H 1 145 ? 52.543 -44.549 -37.686 1.00 73.44 144 TRP H CA 1
ATOM 14045 C C . TRP H 1 145 ? 53.076 -45.634 -36.758 1.00 70.09 144 TRP H C 1
ATOM 14046 O O . TRP H 1 145 ? 53.419 -46.733 -37.200 1.00 69.82 144 TRP H O 1
ATOM 14057 N N . PRO H 1 146 ? 53.160 -45.343 -35.461 1.00 73.63 145 PRO H N 1
ATOM 14058 C CA . PRO H 1 146 ? 53.455 -46.404 -34.498 1.00 73.42 145 PRO H CA 1
ATOM 14059 C C . PRO H 1 146 ? 52.391 -47.481 -34.583 1.00 73.63 145 PRO H C 1
ATOM 14060 O O . PRO H 1 146 ? 51.225 -47.207 -34.874 1.00 78.26 145 PRO H O 1
ATOM 14064 N N . HIS H 1 147 ? 52.805 -48.724 -34.346 1.00 77.51 146 HIS H N 1
ATOM 14065 C CA . HIS H 1 147 ? 51.884 -49.839 -34.533 1.00 79.82 146 HIS H CA 1
ATOM 14066 C C . HIS H 1 147 ? 50.689 -49.719 -33.597 1.00 80.31 146 HIS H C 1
ATOM 14067 O O . HIS H 1 147 ? 49.539 -49.881 -34.023 1.00 80.84 146 HIS H O 1
ATOM 14074 N N . GLU H 1 148 ? 50.940 -49.375 -32.331 1.00 80.51 147 GLU H N 1
ATOM 14075 C CA . GLU H 1 148 ? 49.869 -49.277 -31.348 1.00 78.65 147 GLU H CA 1
ATOM 14076 C C . GLU H 1 148 ? 48.846 -48.214 -31.721 1.00 79.86 147 GLU H C 1
ATOM 14077 O O . GLU H 1 148 ? 47.695 -48.294 -31.277 1.00 81.86 147 GLU H O 1
ATOM 14083 N N . LEU H 1 149 ? 49.238 -47.222 -32.518 1.00 78.14 148 LEU H N 1
ATOM 14084 C CA . LEU H 1 149 ? 48.343 -46.155 -32.943 1.00 75.62 148 LEU H CA 1
ATOM 14085 C C . LEU H 1 149 ? 47.745 -46.390 -34.325 1.00 77.35 148 LEU H C 1
ATOM 14086 O O . LEU H 1 149 ? 46.970 -45.549 -34.797 1.00 75.80 148 LEU H O 1
ATOM 14091 N N . SER H 1 150 ? 48.062 -47.514 -34.980 1.00 78.49 149 SER H N 1
ATOM 14092 C CA . SER H 1 150 ? 47.451 -47.794 -36.277 1.00 81.69 149 SER H CA 1
ATOM 14093 C C . SER H 1 150 ? 45.935 -47.903 -36.173 1.00 79.34 149 SER H C 1
ATOM 14094 O O . SER H 1 150 ? 45.236 -47.709 -37.174 1.00 76.19 149 SER H O 1
ATOM 14097 N N . LYS H 1 151 ? 45.419 -48.206 -34.976 1.00 82.34 150 LYS H N 1
ATOM 14098 C CA . LYS H 1 151 ? 43.980 -48.289 -34.760 1.00 79.82 150 LYS H CA 1
ATOM 14099 C C . LYS H 1 151 ? 43.312 -46.926 -34.877 1.00 74.41 150 LYS H C 1
ATOM 14100 O O . LYS H 1 151 ? 42.120 -46.848 -35.194 1.00 72.59 150 LYS H O 1
ATOM 14106 N N . ILE H 1 152 ? 44.049 -45.846 -34.613 1.00 73.00 151 ILE H N 1
ATOM 14107 C CA . ILE H 1 152 ? 43.477 -44.505 -34.598 1.00 70.19 151 ILE H CA 1
ATOM 14108 C C . ILE H 1 152 ? 43.981 -43.667 -35.764 1.00 71.83 151 ILE H C 1
ATOM 14109 O O . ILE H 1 152 ? 43.711 -42.462 -35.821 1.00 61.90 151 ILE H O 1
ATOM 14114 N N . ASN H 1 153 ? 44.719 -44.270 -36.685 1.00 73.27 152 ASN H N 1
ATOM 14115 C CA . ASN H 1 153 ? 45.191 -43.545 -37.850 1.00 74.83 152 ASN H CA 1
ATOM 14116 C C . ASN H 1 153 ? 43.987 -43.098 -38.668 1.00 75.61 152 ASN H C 1
ATOM 14117 O O . ASN H 1 153 ? 43.191 -43.948 -39.096 1.00 77.57 152 ASN H O 1
ATOM 14122 N N . PRO H 1 154 ? 43.800 -41.796 -38.894 1.00 75.35 153 PRO H N 1
ATOM 14123 C CA . PRO H 1 154 ? 42.652 -41.363 -39.705 1.00 77.29 153 PRO H CA 1
ATOM 14124 C C . PRO H 1 154 ? 42.675 -41.912 -41.122 1.00 83.64 153 PRO H C 1
ATOM 14125 O O . PRO H 1 154 ? 41.607 -42.190 -41.683 1.00 83.76 153 PRO H O 1
ATOM 14129 N N . SER H 1 155 ? 43.858 -42.095 -41.714 1.00 83.27 154 SER H N 1
ATOM 14130 C CA . SER H 1 155 ? 43.924 -42.644 -43.065 1.00 82.72 154 SER H CA 1
ATOM 14131 C C . SER H 1 155 ? 43.455 -44.095 -43.102 1.00 81.16 154 SER H C 1
ATOM 14132 O O . SER H 1 155 ? 42.741 -44.494 -44.026 1.00 84.65 154 SER H O 1
ATOM 14135 N N . VAL H 1 156 ? 43.840 -44.898 -42.106 1.00 80.60 155 VAL H N 1
ATOM 14136 C CA . VAL H 1 156 ? 43.423 -46.302 -42.062 1.00 84.35 155 VAL H CA 1
ATOM 14137 C C . VAL H 1 156 ? 41.910 -46.413 -41.900 1.00 89.70 155 VAL H C 1
ATOM 14138 O O . VAL H 1 156 ? 41.238 -47.167 -42.620 1.00 92.74 155 VAL H O 1
ATOM 14142 N N . ILE H 1 157 ? 41.353 -45.663 -40.949 1.00 87.79 156 ILE H N 1
ATOM 14143 C CA . ILE H 1 157 ? 39.917 -45.726 -40.700 1.00 87.31 156 ILE H CA 1
ATOM 14144 C C . ILE H 1 157 ? 39.147 -45.202 -41.905 1.00 88.89 156 ILE H C 1
ATOM 14145 O O . ILE H 1 157 ? 38.086 -45.729 -42.258 1.00 95.35 156 ILE H O 1
ATOM 14150 N N . LYS H 1 158 ? 39.678 -44.170 -42.566 1.00 90.19 157 LYS H N 1
ATOM 14151 C CA . LYS H 1 158 ? 39.036 -43.626 -43.758 1.00 92.31 157 LYS H CA 1
ATOM 14152 C C . LYS H 1 158 ? 39.123 -44.598 -44.933 1.00 98.30 157 LYS H C 1
ATOM 14153 O O . LYS H 1 158 ? 38.218 -44.639 -45.775 1.00 97.45 157 LYS H O 1
ATOM 14159 N N . GLU H 1 159 ? 40.207 -45.379 -45.010 1.00 98.85 158 GLU H N 1
ATOM 14160 C CA . GLU H 1 159 ? 40.349 -46.395 -46.048 1.00 100.55 158 GLU H CA 1
ATOM 14161 C C . GLU H 1 159 ? 39.427 -47.584 -45.824 1.00 98.61 158 GLU H C 1
ATOM 14162 O O . GLU H 1 159 ? 38.986 -48.207 -46.797 1.00 106.99 158 GLU H O 1
ATOM 14168 N N . LYS H 1 160 ? 39.136 -47.932 -44.568 1.00 95.58 159 LYS H N 1
ATOM 14169 C CA . LYS H 1 160 ? 38.202 -49.033 -44.340 1.00 102.86 159 LYS H CA 1
ATOM 14170 C C . LYS H 1 160 ? 36.816 -48.716 -44.890 1.00 106.72 159 LYS H C 1
ATOM 14171 O O . LYS H 1 160 ? 36.101 -49.623 -45.332 1.00 106.38 159 LYS H O 1
ATOM 14177 N N . TYR H 1 161 ? 36.413 -47.451 -44.852 1.00 106.32 160 TYR H N 1
ATOM 14178 C CA . TYR H 1 161 ? 35.070 -47.058 -45.262 1.00 106.50 160 TYR H CA 1
ATOM 14179 C C . TYR H 1 161 ? 35.080 -46.384 -46.638 1.00 103.14 160 TYR H C 1
ATOM 14180 O O . TYR H 1 161 ? 34.590 -46.941 -47.623 1.00 101.64 160 TYR H O 1
ATOM 14189 N N . ASP H 1 168 ? 28.593 -42.348 -40.865 1.00 100.82 167 ASP H N 1
ATOM 14190 C CA . ASP H 1 168 ? 27.962 -43.661 -40.916 1.00 99.52 167 ASP H CA 1
ATOM 14191 C C . ASP H 1 168 ? 28.895 -44.716 -40.331 1.00 104.90 167 ASP H C 1
ATOM 14192 O O . ASP H 1 168 ? 28.768 -45.906 -40.624 1.00 105.47 167 ASP H O 1
ATOM 14197 N N . MET H 1 169 ? 29.824 -44.267 -39.493 1.00 101.81 168 MET H N 1
ATOM 14198 C CA . MET H 1 169 ? 30.823 -45.126 -38.875 1.00 95.30 168 MET H CA 1
ATOM 14199 C C . MET H 1 169 ? 30.327 -45.708 -37.555 1.00 90.21 168 MET H C 1
ATOM 14200 O O . MET H 1 169 ? 29.371 -45.220 -36.948 1.00 93.29 168 MET H O 1
ATOM 14205 N N . SER H 1 170 ? 31.006 -46.762 -37.109 1.00 83.67 169 SER H N 1
ATOM 14206 C CA . SER H 1 170 ? 30.760 -47.300 -35.780 1.00 85.60 169 SER H CA 1
ATOM 14207 C C . SER H 1 170 ? 31.288 -46.338 -34.717 1.00 88.32 169 SER H C 1
ATOM 14208 O O . SER H 1 170 ? 32.097 -45.447 -34.992 1.00 84.78 169 SER H O 1
ATOM 14211 N N . ALA H 1 171 ? 30.809 -46.524 -33.484 1.00 87.57 170 ALA H N 1
ATOM 14212 C CA . ALA H 1 171 ? 31.201 -45.631 -32.397 1.00 82.68 170 ALA H CA 1
ATOM 14213 C C . ALA H 1 171 ? 32.702 -45.681 -32.146 1.00 81.72 170 ALA H C 1
ATOM 14214 O O . ALA H 1 171 ? 33.344 -44.636 -31.965 1.00 84.86 170 ALA H O 1
ATOM 14216 N N . LYS H 1 172 ? 33.281 -46.885 -32.144 1.00 80.82 171 LYS H N 1
ATOM 14217 C CA . LYS H 1 172 ? 34.720 -47.010 -31.931 1.00 82.21 171 LYS H CA 1
ATOM 14218 C C . LYS H 1 172 ? 35.507 -46.277 -33.002 1.00 77.56 171 LYS H C 1
ATOM 14219 O O . LYS H 1 172 ? 36.493 -45.599 -32.699 1.00 77.76 171 LYS H O 1
ATOM 14225 N N . ASP H 1 173 ? 35.107 -46.422 -34.262 1.00 76.06 172 ASP H N 1
ATOM 14226 C CA . ASP H 1 173 ? 35.876 -45.809 -35.335 1.00 82.59 172 ASP H CA 1
ATOM 14227 C C . ASP H 1 173 ? 35.781 -44.286 -35.294 1.00 78.58 172 ASP H C 1
ATOM 14228 O O . ASP H 1 173 ? 36.767 -43.598 -35.570 1.00 77.04 172 ASP H O 1
ATOM 14233 N N . LYS H 1 174 ? 34.620 -43.736 -34.931 1.00 77.43 173 LYS H N 1
ATOM 14234 C CA . LYS H 1 174 ? 34.517 -42.285 -34.778 1.00 78.66 173 LYS H CA 1
ATOM 14235 C C . LYS H 1 174 ? 35.360 -41.780 -33.607 1.00 73.87 173 LYS H C 1
ATOM 14236 O O . LYS H 1 174 ? 36.049 -40.753 -33.719 1.00 68.90 173 LYS H O 1
ATOM 14242 N N . LYS H 1 175 ? 35.317 -42.488 -32.473 1.00 73.18 174 LYS H N 1
ATOM 14243 C CA . LYS H 1 175 ? 36.120 -42.091 -31.320 1.00 72.85 174 LYS H CA 1
ATOM 14244 C C . LYS H 1 175 ? 37.609 -42.144 -31.657 1.00 70.71 174 LYS H C 1
ATOM 14245 O O . LYS H 1 175 ? 38.371 -41.221 -31.327 1.00 67.66 174 LYS H O 1
ATOM 14251 N N . ASN H 1 176 ? 38.032 -43.207 -32.350 1.00 70.44 175 ASN H N 1
ATOM 14252 C CA . ASN H 1 176 ? 39.427 -43.357 -32.744 1.00 64.86 175 ASN H CA 1
ATOM 14253 C C . ASN H 1 176 ? 39.828 -42.324 -33.785 1.00 61.99 175 ASN H C 1
ATOM 14254 O O . ASN H 1 176 ? 40.975 -41.871 -33.788 1.00 64.67 175 ASN H O 1
ATOM 14259 N N . TYR H 1 177 ? 38.912 -41.945 -34.678 1.00 63.93 176 TYR H N 1
ATOM 14260 C CA . TYR H 1 177 ? 39.200 -40.875 -35.626 1.00 60.02 176 TYR H CA 1
ATOM 14261 C C . TYR H 1 177 ? 39.451 -39.563 -34.896 1.00 62.17 176 TYR H C 1
ATOM 14262 O O . TYR H 1 177 ? 40.387 -38.825 -35.232 1.00 60.44 176 TYR H O 1
ATOM 14271 N N . ARG H 1 178 ? 38.630 -39.262 -33.886 1.00 65.99 177 ARG H N 1
ATOM 14272 C CA . ARG H 1 178 ? 38.850 -38.051 -33.100 1.00 65.44 177 ARG H CA 1
ATOM 14273 C C . ARG H 1 178 ? 40.213 -38.096 -32.416 1.00 60.55 177 ARG H C 1
ATOM 14274 O O . ARG H 1 178 ? 40.993 -37.131 -32.470 1.00 59.21 177 ARG H O 1
ATOM 14282 N N . LEU H 1 179 ? 40.537 -39.246 -31.817 1.00 61.67 178 LEU H N 1
ATOM 14283 C CA . LEU H 1 179 ? 41.821 -39.399 -31.138 1.00 62.32 178 LEU H CA 1
ATOM 14284 C C . LEU H 1 179 ? 42.991 -39.245 -32.105 1.00 60.48 178 LEU H C 1
ATOM 14285 O O . LEU H 1 179 ? 44.002 -38.617 -31.770 1.00 59.89 178 LEU H O 1
ATOM 14290 N N . GLY H 1 180 ? 42.870 -39.807 -33.310 1.00 60.05 179 GLY H N 1
ATOM 14291 C CA . GLY H 1 180 ? 43.956 -39.733 -34.271 1.00 61.25 179 GLY H CA 1
ATOM 14292 C C . GLY H 1 180 ? 44.138 -38.347 -34.846 1.00 57.09 179 GLY H C 1
ATOM 14293 O O . GLY H 1 180 ? 45.261 -37.947 -35.168 1.00 57.81 179 GLY H O 1
ATOM 14294 N N . MET H 1 181 ? 43.045 -37.599 -34.995 1.00 57.78 180 MET H N 1
ATOM 14295 C CA . MET H 1 181 ? 43.171 -36.202 -35.389 1.00 56.11 180 MET H CA 1
ATOM 14296 C C . MET H 1 181 ? 43.830 -35.384 -34.292 1.00 50.82 180 MET H C 1
ATOM 14297 O O . MET H 1 181 ? 44.469 -34.366 -34.578 1.00 47.37 180 MET H O 1
ATOM 14302 N N . LYS H 1 182 ? 43.681 -35.809 -33.036 1.00 55.98 181 LYS H N 1
ATOM 14303 C CA . LYS H 1 182 ? 44.388 -35.152 -31.943 1.00 55.18 181 LYS H CA 1
ATOM 14304 C C . LYS H 1 182 ? 45.845 -35.587 -31.811 1.00 55.47 181 LYS H C 1
ATOM 14305 O O . LYS H 1 182 ? 46.604 -34.933 -31.087 1.00 51.89 181 LYS H O 1
ATOM 14311 N N . SER H 1 183 ? 46.261 -36.643 -32.503 1.00 59.32 182 SER H N 1
ATOM 14312 C CA . SER H 1 183 ? 47.612 -37.161 -32.355 1.00 61.92 182 SER H CA 1
ATOM 14313 C C . SER H 1 183 ? 48.626 -36.271 -33.069 1.00 57.70 182 SER H C 1
ATOM 14314 O O . SER H 1 183 ? 48.298 -35.515 -33.987 1.00 55.29 182 SER H O 1
ATOM 14317 N N . PHE H 1 184 ? 49.875 -36.349 -32.602 1.00 60.11 183 PHE H N 1
ATOM 14318 C CA . PHE H 1 184 ? 50.957 -35.590 -33.222 1.00 62.71 183 PHE H CA 1
ATOM 14319 C C . PHE H 1 184 ? 51.226 -36.062 -34.645 1.00 64.75 183 PHE H C 1
ATOM 14320 O O . PHE H 1 184 ? 51.555 -35.256 -35.524 1.00 64.45 183 PHE H O 1
ATOM 14328 N N . PHE H 1 185 ? 51.086 -37.365 -34.894 1.00 63.53 184 PHE H N 1
ATOM 14329 C CA . PHE H 1 185 ? 51.503 -37.938 -36.165 1.00 63.29 184 PHE H CA 1
ATOM 14330 C C . PHE H 1 185 ? 50.581 -37.572 -37.321 1.00 66.36 184 PHE H C 1
ATOM 14331 O O . PHE H 1 185 ? 50.937 -37.832 -38.476 1.00 70.16 184 PHE H O 1
ATOM 14339 N N . SER H 1 186 ? 49.411 -36.995 -37.054 1.00 63.47 185 SER H N 1
ATOM 14340 C CA . SER H 1 186 ? 48.600 -36.453 -38.136 1.00 66.52 185 SER H CA 1
ATOM 14341 C C . SER H 1 186 ? 49.046 -35.056 -38.554 1.00 66.30 185 SER H C 1
ATOM 14342 O O . SER H 1 186 ? 48.590 -34.561 -39.593 1.00 65.85 185 SER H O 1
ATOM 14345 N N . TRP H 1 187 ? 49.949 -34.427 -37.791 1.00 60.67 186 TRP H N 1
ATOM 14346 C CA . TRP H 1 187 ? 50.455 -33.109 -38.161 1.00 60.12 186 TRP H CA 1
ATOM 14347 C C . TRP H 1 187 ? 51.136 -33.140 -39.519 1.00 63.87 186 TRP H C 1
ATOM 14348 O O . TRP H 1 187 ? 51.157 -32.129 -40.231 1.00 59.32 186 TRP H O 1
ATOM 14359 N N . PHE H 1 188 ? 51.693 -34.290 -39.898 1.00 65.34 187 PHE H N 1
ATOM 14360 C CA . PHE H 1 188 ? 52.368 -34.389 -41.182 1.00 65.95 187 PHE H CA 1
ATOM 14361 C C . PHE H 1 188 ? 51.399 -34.310 -42.354 1.00 62.51 187 PHE H C 1
ATOM 14362 O O . PHE H 1 188 ? 51.832 -34.017 -43.473 1.00 64.01 187 PHE H O 1
ATOM 14370 N N . ASN H 1 189 ? 50.106 -34.542 -42.127 1.00 63.53 188 ASN H N 1
ATOM 14371 C CA . ASN H 1 189 ? 49.109 -34.385 -43.178 1.00 65.63 188 ASN H CA 1
ATOM 14372 C C . ASN H 1 189 ? 48.502 -32.994 -43.192 1.00 60.54 188 ASN H C 1
ATOM 14373 O O . ASN H 1 189 ? 47.567 -32.745 -43.957 1.00 66.65 188 ASN H O 1
ATOM 14378 N N . TRP H 1 190 ? 49.018 -32.085 -42.375 1.00 59.20 189 TRP H N 1
ATOM 14379 C CA . TRP H 1 190 ? 48.478 -30.739 -42.304 1.00 62.39 189 TRP H CA 1
ATOM 14380 C C . TRP H 1 190 ? 48.912 -29.948 -43.526 1.00 59.91 189 TRP H C 1
ATOM 14381 O O . TRP H 1 190 ? 50.092 -29.950 -43.888 1.00 64.34 189 TRP H O 1
ATOM 14392 N N . THR H 1 191 ? 47.958 -29.267 -44.153 1.00 62.06 190 THR H N 1
ATOM 14393 C CA . THR H 1 191 ? 48.229 -28.407 -45.296 1.00 67.62 190 THR H CA 1
ATOM 14394 C C . THR H 1 191 ? 47.946 -26.937 -45.029 1.00 65.76 190 THR H C 1
ATOM 14395 O O . THR H 1 191 ? 48.582 -26.081 -45.647 1.00 64.92 190 THR H O 1
ATOM 14399 N N . GLY H 1 192 ? 47.013 -26.625 -44.133 1.00 64.13 191 GLY H N 1
ATOM 14400 C CA . GLY H 1 192 ? 46.643 -25.260 -43.836 1.00 66.22 191 GLY H CA 1
ATOM 14401 C C . GLY H 1 192 ? 45.522 -24.708 -44.679 1.00 69.82 191 GLY H C 1
ATOM 14402 O O . GLY H 1 192 ? 45.085 -23.575 -44.435 1.00 69.74 191 GLY H O 1
ATOM 14403 N N . GLU H 1 193 ? 45.051 -25.463 -45.669 1.00 72.94 192 GLU H N 1
ATOM 14404 C CA . GLU H 1 193 ? 43.956 -25.043 -46.530 1.00 81.81 192 GLU H CA 1
ATOM 14405 C C . GLU H 1 193 ? 42.709 -25.896 -46.339 1.00 75.37 192 GLU H C 1
ATOM 14406 O O . GLU H 1 193 ? 41.770 -25.792 -47.136 1.00 75.74 192 GLU H O 1
ATOM 14412 N N . LYS H 1 194 ? 42.669 -26.726 -45.300 1.00 71.68 193 LYS H N 1
ATOM 14413 C CA . LYS H 1 194 ? 41.499 -27.544 -44.986 1.00 71.73 193 LYS H CA 1
ATOM 14414 C C . LYS H 1 194 ? 41.164 -27.440 -43.503 1.00 73.99 193 LYS H C 1
ATOM 14415 O O . LYS H 1 194 ? 41.359 -28.398 -42.744 1.00 71.70 193 LYS H O 1
ATOM 14421 N N . PRO H 1 195 ? 40.660 -26.292 -43.053 1.00 69.81 194 PRO H N 1
ATOM 14422 C CA . PRO H 1 195 ? 40.337 -26.147 -41.631 1.00 65.40 194 PRO H CA 1
ATOM 14423 C C . PRO H 1 195 ? 39.189 -27.065 -41.239 1.00 68.81 194 PRO H C 1
ATOM 14424 O O . PRO H 1 195 ? 38.291 -27.352 -42.034 1.00 70.50 194 PRO H O 1
ATOM 14428 N N . GLY H 1 196 ? 39.222 -27.519 -39.986 1.00 69.34 195 GLY H N 1
ATOM 14429 C CA . GLY H 1 196 ? 38.245 -28.455 -39.471 1.00 67.19 195 GLY H CA 1
ATOM 14430 C C . GLY H 1 196 ? 38.435 -29.893 -39.910 1.00 69.11 195 GLY H C 1
ATOM 14431 O O . GLY H 1 196 ? 37.879 -30.797 -39.274 1.00 68.23 195 GLY H O 1
ATOM 14432 N N . LYS H 1 197 ? 39.207 -30.135 -40.969 1.00 71.13 196 LYS H N 1
ATOM 14433 C CA . LYS H 1 197 ? 39.524 -31.476 -41.442 1.00 72.37 196 LYS H CA 1
ATOM 14434 C C . LYS H 1 197 ? 40.985 -31.838 -41.228 1.00 66.02 196 LYS H C 1
ATOM 14435 O O . LYS H 1 197 ? 41.410 -32.924 -41.636 1.00 63.39 196 LYS H O 1
ATOM 14441 N N . GLU H 1 198 ? 41.765 -30.954 -40.613 1.00 70.09 197 GLU H N 1
ATOM 14442 C CA . GLU H 1 198 ? 43.193 -31.156 -40.433 1.00 67.54 197 GLU H CA 1
ATOM 14443 C C . GLU H 1 198 ? 43.580 -31.015 -38.965 1.00 58.69 197 GLU H C 1
ATOM 14444 O O . GLU H 1 198 ? 42.765 -30.677 -38.100 1.00 59.52 197 GLU H O 1
ATOM 14450 N N . PHE H 1 199 ? 44.856 -31.277 -38.711 1.00 54.71 198 PHE H N 1
ATOM 14451 C CA . PHE H 1 199 ? 45.456 -31.066 -37.406 1.00 49.72 198 PHE H CA 1
ATOM 14452 C C . PHE H 1 199 ? 45.306 -29.605 -37.000 1.00 52.77 198 PHE H C 1
ATOM 14453 O O . PHE H 1 199 ? 45.511 -28.697 -37.808 1.00 55.83 198 PHE H O 1
ATOM 14461 N N . ARG H 1 200 ? 44.939 -29.374 -35.744 1.00 54.99 199 ARG H N 1
ATOM 14462 C CA . ARG H 1 200 ? 44.623 -28.026 -35.291 1.00 55.30 199 ARG H CA 1
ATOM 14463 C C . ARG H 1 200 ? 45.896 -27.209 -35.097 1.00 56.23 199 ARG H C 1
ATOM 14464 O O . ARG H 1 200 ? 46.853 -27.670 -34.466 1.00 55.64 199 ARG H O 1
ATOM 14472 N N . ASN H 1 201 ? 45.902 -25.996 -35.652 1.00 58.95 200 ASN H N 1
ATOM 14473 C CA . ASN H 1 201 ? 46.992 -25.035 -35.467 1.00 65.44 200 ASN H CA 1
ATOM 14474 C C . ASN H 1 201 ? 48.347 -25.626 -35.855 1.00 63.15 200 ASN H C 1
ATOM 14475 O O . ASN H 1 201 ? 49.323 -25.565 -35.104 1.00 63.78 200 ASN H O 1
ATOM 14480 N N . GLY H 1 202 ? 48.400 -26.209 -37.053 1.00 60.19 201 GLY H N 1
ATOM 14481 C CA . GLY H 1 202 ? 49.646 -26.775 -37.538 1.00 57.69 201 GLY H CA 1
ATOM 14482 C C . GLY H 1 202 ? 50.725 -25.736 -37.767 1.00 61.27 201 GLY H C 1
ATOM 14483 O O . GLY H 1 202 ? 51.913 -26.024 -37.589 1.00 58.33 201 GLY H O 1
ATOM 14484 N N . GLU H 1 203 ? 50.335 -24.525 -38.179 1.00 62.52 202 GLU H N 1
ATOM 14485 C CA . GLU H 1 203 ? 51.319 -23.471 -38.408 1.00 62.18 202 GLU H CA 1
ATOM 14486 C C . GLU H 1 203 ? 52.019 -23.093 -37.109 1.00 60.92 202 GLU H C 1
ATOM 14487 O O . GLU H 1 203 ? 53.223 -22.809 -37.100 1.00 61.82 202 GLU H O 1
ATOM 14493 N N . ASP H 1 204 ? 51.281 -23.094 -35.999 1.00 62.89 203 ASP H N 1
ATOM 14494 C CA . ASP H 1 204 ? 51.888 -22.789 -34.711 1.00 65.02 203 ASP H CA 1
ATOM 14495 C C . ASP H 1 204 ? 52.909 -23.850 -34.313 1.00 64.70 203 ASP H C 1
ATOM 14496 O O . ASP H 1 204 ? 53.992 -23.518 -33.819 1.00 64.41 203 ASP H O 1
ATOM 14501 N N . LEU H 1 205 ? 52.594 -25.130 -34.536 1.00 63.29 204 LEU H N 1
ATOM 14502 C CA . LEU H 1 205 ? 53.565 -26.186 -34.255 1.00 62.53 204 LEU H CA 1
ATOM 14503 C C . LEU H 1 205 ? 54.776 -26.085 -35.173 1.00 62.50 204 LEU H C 1
ATOM 14504 O O . LEU H 1 205 ? 55.911 -26.323 -34.742 1.00 61.36 204 LEU H O 1
ATOM 14509 N N . ALA H 1 206 ? 54.555 -25.737 -36.441 1.00 64.92 205 ALA H N 1
ATOM 14510 C CA . ALA H 1 206 ? 55.671 -25.562 -37.362 1.00 63.66 205 ALA H CA 1
ATOM 14511 C C . ALA H 1 206 ? 56.598 -24.452 -36.887 1.00 61.53 205 ALA H C 1
ATOM 14512 O O . ALA H 1 206 ? 57.821 -24.626 -36.835 1.00 60.99 205 ALA H O 1
ATOM 14514 N N . THR H 1 207 ? 56.025 -23.304 -36.513 1.00 58.56 206 THR H N 1
ATOM 14515 C CA . THR H 1 207 ? 56.845 -22.196 -36.036 1.00 60.89 206 THR H CA 1
ATOM 14516 C C . THR H 1 207 ? 57.541 -22.537 -34.724 1.00 60.64 206 THR H C 1
ATOM 14517 O O . THR H 1 207 ? 58.686 -22.130 -34.503 1.00 64.74 206 THR H O 1
ATOM 14521 N N . LEU H 1 208 ? 56.869 -23.273 -33.837 1.00 61.38 207 LEU H N 1
ATOM 14522 C CA . LEU H 1 208 ? 57.498 -23.653 -32.577 1.00 66.23 207 LEU H CA 1
ATOM 14523 C C . LEU H 1 208 ? 58.674 -24.598 -32.804 1.00 64.98 207 LEU H C 1
ATOM 14524 O O . LEU H 1 208 ? 59.734 -24.440 -32.185 1.00 66.93 207 LEU H O 1
ATOM 14529 N N . LEU H 1 209 ? 58.510 -25.582 -33.691 1.00 61.22 208 LEU H N 1
ATOM 14530 C CA . LEU H 1 209 ? 59.590 -26.524 -33.959 1.00 56.05 208 LEU H CA 1
ATOM 14531 C C . LEU H 1 209 ? 60.719 -25.885 -34.751 1.00 63.51 208 LEU H C 1
ATOM 14532 O O . LEU H 1 209 ? 61.859 -26.353 -34.678 1.00 66.52 208 LEU H O 1
ATOM 14537 N N . SER H 1 210 ? 60.428 -24.848 -35.535 1.00 63.28 209 SER H N 1
ATOM 14538 C CA . SER H 1 210 ? 61.452 -24.267 -36.391 1.00 62.30 209 SER H CA 1
ATOM 14539 C C . SER H 1 210 ? 62.167 -23.069 -35.774 1.00 64.12 209 SER H C 1
ATOM 14540 O O . SER H 1 210 ? 63.301 -22.779 -36.168 1.00 68.93 209 SER H O 1
ATOM 14543 N N . GLU H 1 211 ? 61.547 -22.344 -34.837 1.00 60.13 210 GLU H N 1
ATOM 14544 C CA . GLU H 1 211 ? 62.089 -21.052 -34.437 1.00 61.30 210 GLU H CA 1
ATOM 14545 C C . GLU H 1 211 ? 62.355 -20.857 -32.950 1.00 70.46 210 GLU H C 1
ATOM 14546 O O . GLU H 1 211 ? 63.046 -19.894 -32.598 1.00 72.73 210 GLU H O 1
ATOM 14552 N N . ASP H 1 212 ? 61.830 -21.700 -32.066 1.00 74.35 211 ASP H N 1
ATOM 14553 C CA . ASP H 1 212 ? 62.125 -21.564 -30.643 1.00 75.33 211 ASP H CA 1
ATOM 14554 C C . ASP H 1 212 ? 62.905 -22.761 -30.120 1.00 75.48 211 ASP H C 1
ATOM 14555 O O . ASP H 1 212 ? 63.997 -22.586 -29.571 1.00 75.89 211 ASP H O 1
ATOM 14560 N N . LEU H 1 213 ? 62.370 -23.973 -30.269 1.00 74.33 212 LEU H N 1
ATOM 14561 C CA . LEU H 1 213 ? 63.072 -25.152 -29.779 1.00 73.94 212 LEU H CA 1
ATOM 14562 C C . LEU H 1 213 ? 64.302 -25.440 -30.623 1.00 81.32 212 LEU H C 1
ATOM 14563 O O . LEU H 1 213 ? 65.371 -25.751 -30.088 1.00 84.04 212 LEU H O 1
ATOM 14568 N N . TYR H 1 214 ? 64.164 -25.347 -31.947 1.00 79.59 213 TYR H N 1
ATOM 14569 C CA . TYR H 1 214 ? 65.269 -25.690 -32.832 1.00 78.48 213 TYR H CA 1
ATOM 14570 C C . TYR H 1 214 ? 66.443 -24.746 -32.626 1.00 79.11 213 TYR H C 1
ATOM 14571 O O . TYR H 1 214 ? 67.596 -25.185 -32.551 1.00 82.18 213 TYR H O 1
ATOM 14580 N N . LEU H 1 215 ? 66.171 -23.446 -32.511 1.00 75.27 214 LEU H N 1
ATOM 14581 C CA . LEU H 1 215 ? 67.260 -22.486 -32.375 1.00 78.99 214 LEU H CA 1
ATOM 14582 C C . LEU H 1 215 ? 67.927 -22.590 -31.009 1.00 75.92 214 LEU H C 1
ATOM 14583 O O . LEU H 1 215 ? 69.157 -22.524 -30.906 1.00 77.40 214 LEU H O 1
ATOM 14588 N N . ASN H 1 216 ? 67.136 -22.768 -29.954 1.00 77.08 215 ASN H N 1
ATOM 14589 C CA . ASN H 1 216 ? 67.632 -22.767 -28.584 1.00 80.48 215 ASN H CA 1
ATOM 14590 C C . ASN H 1 216 ? 67.674 -24.165 -27.975 1.00 79.85 215 ASN H C 1
ATOM 14591 O O . ASN H 1 216 ? 67.508 -24.322 -26.764 1.00 81.76 215 ASN H O 1
ATOM 14596 N N . ALA H 1 217 ? 67.901 -25.190 -28.801 1.00 79.95 216 ALA H N 1
ATOM 14597 C CA . ALA H 1 217 ? 67.834 -26.566 -28.315 1.00 81.09 216 ALA H CA 1
ATOM 14598 C C . ALA H 1 217 ? 68.876 -26.839 -27.234 1.00 86.50 216 ALA H C 1
ATOM 14599 O O . ALA H 1 217 ? 68.595 -27.543 -26.256 1.00 87.25 216 ALA H O 1
ATOM 14601 N N . LEU H 1 218 ? 70.083 -26.291 -27.392 1.00 91.57 217 LEU H N 1
ATOM 14602 C CA . LEU H 1 218 ? 71.136 -26.525 -26.408 1.00 95.40 217 LEU H CA 1
ATOM 14603 C C . LEU H 1 218 ? 70.745 -25.987 -25.039 1.00 87.61 217 LEU H C 1
ATOM 14604 O O . LEU H 1 218 ? 70.968 -26.646 -24.014 1.00 86.98 217 LEU H O 1
ATOM 14609 N N . LYS H 1 219 ? 70.165 -24.786 -25.004 1.00 83.30 218 LYS H N 1
ATOM 14610 C CA . LYS H 1 219 ? 69.798 -24.179 -23.731 1.00 86.91 218 LYS H CA 1
ATOM 14611 C C . LYS H 1 219 ? 68.729 -24.998 -23.022 1.00 88.83 218 LYS H C 1
ATOM 14612 O O . LYS H 1 219 ? 68.830 -25.250 -21.816 1.00 87.59 218 LYS H O 1
ATOM 14618 N N . TYR H 1 220 ? 67.707 -25.440 -23.761 1.00 90.00 219 TYR H N 1
ATOM 14619 C CA . TYR H 1 220 ? 66.657 -26.258 -23.162 1.00 89.19 219 TYR H CA 1
ATOM 14620 C C . TYR H 1 220 ? 67.205 -27.600 -22.690 1.00 85.42 219 TYR H C 1
ATOM 14621 O O . TYR H 1 220 ? 66.798 -28.106 -21.640 1.00 85.91 219 TYR H O 1
ATOM 14630 N N . TYR H 1 221 ? 68.149 -28.178 -23.436 1.00 89.17 220 TYR H N 1
ATOM 14631 C CA . TYR H 1 221 ? 68.774 -29.434 -23.020 1.00 92.01 220 TYR H CA 1
ATOM 14632 C C . TYR H 1 221 ? 69.518 -29.266 -21.699 1.00 90.33 220 TYR H C 1
ATOM 14633 O O . TYR H 1 221 ? 69.311 -30.027 -20.739 1.00 87.64 220 TYR H O 1
ATOM 14642 N N . ILE H 1 222 ? 70.369 -28.241 -21.625 1.00 86.99 221 ILE H N 1
ATOM 14643 C CA . ILE H 1 222 ? 71.157 -28.002 -20.421 1.00 87.55 221 ILE H CA 1
ATOM 14644 C C . ILE H 1 222 ? 70.246 -27.701 -19.238 1.00 88.51 221 ILE H C 1
ATOM 14645 O O . ILE H 1 222 ? 70.478 -28.180 -18.121 1.00 88.02 221 ILE H O 1
ATOM 14650 N N . ILE H 1 223 ? 69.190 -26.917 -19.466 1.00 87.64 222 ILE H N 1
ATOM 14651 C CA . ILE H 1 223 ? 68.231 -26.639 -18.402 1.00 85.12 222 ILE H CA 1
ATOM 14652 C C . ILE H 1 223 ? 67.568 -27.931 -17.949 1.00 83.70 222 ILE H C 1
ATOM 14653 O O . ILE H 1 223 ? 67.359 -28.158 -16.751 1.00 82.09 222 ILE H O 1
ATOM 14658 N N . ALA H 1 224 ? 67.240 -28.805 -18.903 1.00 87.26 223 ALA H N 1
ATOM 14659 C CA . ALA H 1 224 ? 66.600 -30.073 -18.591 1.00 89.64 223 ALA H CA 1
ATOM 14660 C C . ALA H 1 224 ? 67.522 -31.007 -17.826 1.00 86.46 223 ALA H C 1
ATOM 14661 O O . ALA H 1 224 ? 67.039 -31.952 -17.192 1.00 82.62 223 ALA H O 1
ATOM 14663 N N . LEU H 1 225 ? 68.831 -30.752 -17.845 1.00 89.94 224 LEU H N 1
ATOM 14664 C CA . LEU H 1 225 ? 69.766 -31.599 -17.117 1.00 88.77 224 LEU H CA 1
ATOM 14665 C C . LEU H 1 225 ? 70.469 -30.888 -15.967 1.00 90.03 224 LEU H C 1
ATOM 14666 O O . LEU H 1 225 ? 71.141 -31.554 -15.172 1.00 86.57 224 LEU H O 1
ATOM 14671 N N . SER H 1 226 ? 70.319 -29.571 -15.843 1.00 88.90 225 SER H N 1
ATOM 14672 C CA . SER H 1 226 ? 70.907 -28.839 -14.725 1.00 88.83 225 SER H CA 1
ATOM 14673 C C . SER H 1 226 ? 70.034 -28.986 -13.483 1.00 90.36 225 SER H C 1
ATOM 14674 O O . SER H 1 226 ? 68.825 -28.736 -13.549 1.00 87.97 225 SER H O 1
ATOM 14677 N N . PRO H 1 227 ? 70.600 -29.399 -12.341 1.00 91.27 226 PRO H N 1
ATOM 14678 C CA . PRO H 1 227 ? 69.864 -29.426 -11.073 1.00 91.62 226 PRO H CA 1
ATOM 14679 C C . PRO H 1 227 ? 69.955 -28.096 -10.320 1.00 85.75 226 PRO H C 1
ATOM 14680 O O . PRO H 1 227 ? 70.013 -27.038 -10.952 1.00 76.64 226 PRO H O 1
#

Solvent-accessible surface area: 92539 Å² total; per-residue (Å²): 210,44,165,136,78,103,107,1,40,68,93,8,5,94,15,55,144,70,8,66,128,32,82,58,78,3,46,7,50,92,13,72,100,9,11,68,6,39,43,98,10,50,66,23,5,114,86,7,66,86,4,5,59,42,0,3,25,84,8,62,55,1,6,24,38,6,22,24,88,2,32,110,11,0,56,41,6,74,2,5,16,1,65,56,35,3,38,105,80,90,66,3,17,41,82,5,8,13,2,11,1,17,2,10,192,19,104,90,0,35,113,25,115,5,55,1,120,1,100,13,69,43,64,140,106,50,97,91,79,29,16,11,130,66,35,170,23,127,23,0,108,128,15,64,137,13,20,9,62,66,8,129,113,141,45,54,22,77,43,95,80,104,35,52,70,144,27,41,122,13,49,55,71,0,40,62,1,4,0,3,1,2,53,12,19,16,64,73,105,88,94,30,8,100,32,0,60,56,0,0,42,19,4,1,101,40,1,5,70,42,0,28,104,49,9,91,107,29,100,58,168,215,132,115,44,142,182,54,98,99,2,55,72,91,2,28,95,20,62,145,72,6,69,126,31,85,77,78,3,54,25,44,87,11,98,100,6,14,72,8,29,40,102,1,71,64,20,1,113,41,5,98,104,1,4,64,40,0,3,46,70,6,113,75,2,35,124,72,11,27,102,104,1,48,84,6,1,45,49,4,63,2,5,15,2,74,44,24,7,41,98,118,98,65,37,39,26,81,4,7,18,2,19,5,13,8,16,187,21,108,75,0,44,104,23,140,6,53,1,118,1,121,18,55,97,62,180,128,62,69,81,91,34,17,10,131,56,36,148,23,128,24,0,108,82,19,53,150,30,14,11,56,60,1,127,110,143,81,157,122,191,53,54,84,157,26,78,108,25,35,127,92,0,43,148,2,6,0,2,1,2,55,12,27,25,110,110,124,88,146,26,11,194,63,0,58,57,0,0,41,21,6,0,95,41,1,5,61,43,0,14,106,47,16,63,105,27,84,43,60,156,36,149,176,65,115,105,1,53,57,85,9,17,90,17,68,138,72,6,65,126,28,82,59,72,3,53,28,47,96,10,98,101,8,13,69,8,34,44,105,4,52,66,24,3,114,64,6,94,102,2,6,67,40,0,4,49,50,13,36,63,1,7,51,50,2,20,55,79,2,33,108,5,0,48,55,5,81,2,7,18,2,67,54,31,10,46,78,107,110,52,17,14,25,84,12,7,12,1,11,4,17,3,20,177,24,96,95,0,35,95,25,117,5,50,1,114,1,111,11,58,24,55,125,128,58,99,84,83,28,10,11,112,63,36,159,20,132,22,0,106,90,18,62,148,23,18,5,54,84,8,106,124,134,37,47,18,92,30,90,69,103,24,55,70,162,15,40,124,38,19,57,86,0,35,72,0,5,1,3,0,1,47,11,12,11,44,58,109,66,127,28,8,77,37,0,59,59,0,0,45,20,6,1,96,45,2,7,70,38,0,9,102,54,9,59,75,26,104,43,53,143,186,64,182,130,64,106,111,4,43,55,94,1,2,95,21,46,144,75,6,64,124,27,90,115,75,3,54,20,47,93,14,77,100,7,14,73,6,31,34,86,2,72,67,25,6,116,77,7,99,93,4,6,60,45,2,3,21,50,20,22,52,1,15,19,40,7,25,32,107,2,48,86,8,0,57,44,3,74,6,5,15,2,68,48,22,16,41,77,114,98,95,66,41,30,80,7,8,15,1,16,3,18,1,14,174,13,105,73,0,38,80,24,125,6,50,1,119,0,126,19,62,95,58,162,123,63,109,70,78,28,11,12,137,64,36,167,19,132,22,0,104,82,16,62,156,32,16,8,54,90,13,102,122,151,69,220,137,138,55,53,69,165,35,44,134,42,35,67,77,0,37,70,1,5,0,2,0,2,50,12,21,14,111,95,116,83,129,26,9,89,37,0,55,54,0,0,40,21,4,1,101,36,1,6,70,39,0,12,107,62,14,104,113,33,110,130,108,182,140,74,108,111,1,53,69,86,8,8,94,16,32,145,76,7,65,114,30,87,72,69,4,58,22,49,98,10,90,101,8,12,70,8,30,45,92,7,53,65,28,3,115,84,8,84,80,4,5,59,43,0,3,42,50,7,54,77,2,24,62,43,7,19,93,90,0,58,94,7,0,58,47,3,74,1,5,16,1,72,53,18,6,45,74,82,130,14,49,16,27,85,7,8,20,2,14,2,17,2,14,186,18,106,77,0,40,109,20,118,5,47,1,112,0,118,15,58,59,77,173,118,60,89,96,85,22,13,11,124,66,35,168,23,124,21,0,103,73,12,56,134,19,16,4,46,82,5,122,101,120,44,124,64,112,90,86,57,57,36,59,75,128,4,40,126,21,31,31,69,0,27,57,1,4,0,6,1,2,54,10,16,17,75,98,110,12,83,16,12,57,39,0,60,48,0,0,40,19,5,1,97,40,2,4,70,40,0,19,95,53,9,91,117,26,90,66,183,144,121,133,121,90,20,104,131,62,97,107,6,51,73,95,2,26,94,19,54,138,75,6,64,123,35,84,114,77,4,59,22,41,98,12,84,95,6,14,71,8,28,42,97,2,67,66,22,4,118,53,9,93,96,3,6,64,48,0,4,53,79,8,114,82,2,42,120,68,14,23,105,93,2,55,99,1,0,45,50,3,78,3,7,20,1,66,45,22,13,45,79,109,149,18,76,38,27,87,2,4,11,1,12,3,22,1,9,177,26,107,94,0,41,91,20,130,5,50,1,119,0,118,14,63,96,57,187,114,57,90,73,87,32,14,11,143,58,41,173,22,113,37,0,105,79,17,55,150,34,11,14,67,54,4,94,134,125,126,180,54,56,83,168,17,87,131,38,38,144,86,0,41,140,2,5,2,5,1,2,87,13,29,20,117,118,122,74,111,18,8,177,64,0,59,61,0,0,43,19,6,0,92,43,2,6,73,44,0,15,111,56,21,58,119,38,101,53,82,157,218,64,101,114,7,54,86,85,11,28,91,17,88,136,77,8,65,133,29,92,78,75,5,58,15,49,95,10,91,97,7,18,73,8,32,43,93,6,58,65,22,2,104,84,6,103,93,1,4,58,42,0,4,39,55,15,27,64,1,17,45,49,4,22,88,88,2,51,118,9,0,55,40,2,66,1,6,18,3,73,55,35,4,48,116,85,86,38,36,40,33,80,9,9,15,1,14,2,16,2,15,183,26,101,119,0,41,110,23,124,5,51,0,112,0,119,20,65,79,56,102,103,59,94,92,89,30,18,13,131,69,32,137,10,107,23,1,103,147,19,53,144,22,16,14,67,73,5,103,107,140,32,23,13,54,36,69,86,74,18,53,73,168,15,39,70,19,39,27,75,0,38,71,0,4,0,4,0,1,54,10,12,11,78,76,106,71,144,28,9,75,40,0,61,60,0,0,43,17,5,1,100,41,2,8,69,39,0,9,97,58,14,43,108,26,108,51,92,109,186,195,83,98,108,2,29,75,87,1,5,100,21,44,130,76,7,64,126,25,89,100,70,5,59,27,45,96,11,75,99,6,11,68,8,32,43,101,2,51,63,15,1,111,84,8,97,105,3,5,51,44,0,3,38,48,11,46,76,1,13,70,44,6,20,96,102,1,44,86,6,0,46,50,1,75,0,4,14,1,64,47,28,4,29,102,88,98,81,54,38,26,87,10,5,15,2,12,2,16,2,12,184,20,101,83,0,40,104,25,117,7,56,1,117,1,130,18,58,96,60,177,114,62,102,82,72,26,15,12,133,64,37,166,19,124,22,0,104,79,12,50,140,28,13,15,62,65,6,110,148,129,129,168,60,58,82,164,14,116,80,35,42,48,66,0,28,57,0,4,0,5,1,2,56,11,21,21,112,103,117,14,89,11,12,61,32,0,57,42,0,0,45,21,4,0,89,45,2,6,74,60,0,11,112,38,14,105,98,35,95,65,104

Secondary structure (DSSP, 8-state):
--HHHHHHHHHHHHHHHHHHHHHHHHHHHHHHHHHHHHHHHHHHHTTSTTHHHHHHHH-HHHHHHS-GGGHHHHTTEEEEEEE-GGGT--SS-TT-EEEEEEE-S-SSS--EEEEEEEEEEE-TTS-EEEEE--------GGGGGG-HHHHHHHTSSS-SS-S-HHHHHHHHHHHHSGGGGGG--SSSTTSS-TTHHHHHHHHHHTTTTTHHHHHHHHT--/-TTHHHHHHHHHHHHHHHHHHHHHHHHHHHHHHHHHHHHHHHHHHHHTTSTTHHHHHHHH-HHHHHTS-HHHHHHHTTEEEEEEE-TTTTT--SSTT-EEEEEEE-S-SSS---EEEEEEEEEE-TTS-EEEEE--------GGGGGG-HHHHHHHT-----HHHHHHHHHHHTSGGGGGG--SSSTTSS-TTHHHHHHHHHHTTTTTHHHHHHHHT--/-HHHHHHHHHHHHHHHHHHHHHHHHHHHHHHHHHHHHHHHHHHHHTTSTTHHHHHHHH-HHHHHHS-GGGGGGGGGEEEEEEE-GGGTT-SS-TT-EEEEEEE-S-SSS--EEEEEEEEEEE-TTS-EEEEE--------GGGGGG-HHHHHHHTTTS-GGGS-HHHHHHHHHHHTSGGGGGG--SSSTTSS-TTHHHHHHHHHHTTTTTHHHHHHHHTS--/-TTHHHHHHHHHHHHHHHHHHHHHHHHHHHHHHHHHHHHHHHHHHTTSTTHHHHHHHH-HHHHHHS-HHHHHHHTTEEEEEEE-GGGGT-SS-TT-EEEEEEE-S-SSS--EEEEEEEEEEE-SSSSEEEEE--------STTGGG-HHHHHHH----S-HHHHHHHHHHHTSGGGGGG--SSSTTSSSTTHHHHHHHIIIIITTTHHHHHHHHT-/--HHHHHHHHHHHHHHHHHHHHHHHHHHHHHHHHHHHHHHHHHHTTSTTHHHHHHHH-HHHHHHS-HHHHHHHTTEEEEEEE-GGGTT--SSTT-EEEEEEE-S-SSS--EEEEEEEEEEE-TTS-EEEEE--------GGGGGG-HHHHHHHSSSS-TT-S-HHHHHHHHHHHTSGGGGGG--SSSTTSS-TTHHHHHHHHHHTTTTTHHHHHHHHT--/---SSHHHHHHHHHHHHHHHHHHHHHHHHHHHHHHHHHHHHHHHHHHHHTTSTTHHHHHHHH-HHHHHTS-GGGHHHHTTEEEEEEE-GGGGT--SSTT-EEEEEEE-S-SSS--EEEEEEEEEEE-TTS-EEEEE--------GGGTTT-HHHHHHH----HHHHHHHHHHHTSGGGGGG--SSSTTSS-TTHHHHHHHIIIIITTTHHHHHHHHS--/-THHHHHHHHHHHHHHHHHHHHHHHHHHHHHHHHHHHHHHHHHTTSTTHHHHHHHH-HHHHHHS-GGGGGGGGGEEEEEEE-GGGT--SS-TT-EEEEEEE-S-SSS--EEEEEEEEEEE-TTS-EEEEE--------GGGGGG-HHHHHHH-SS--SSSS-HHHHHHHHHHHTSGGGGGG--SSSTTSS-TTHHHHHHHIIIIITTTHHHHHHHHT--/-THHHHHHHHHHHHHHHHHHHHHHHHHHHHHHHHHHHHHHHHHHTTSTTHHHHHHHH-HHHHHHS-GGGGGGGGGEEEEEEE-TTTTT--S-TT-EEEEEEE-S-SSS--EEEEEEEEEEE-TTSSEEEEE--------GGGGGG-HHHHHHH----HHHHHHHHHHHHSGGGGGG--SSSTTSS-TTHHHHHHHHHHTTTTTHHHHHHHHH--